Protein 2EEZ (pdb70)

Solvent-accessible surface area: 73233 Å² total; per-residue (Å²): 52,44,0,0,0,3,81,6,49,75,123,167,19,49,9,2,1,1,11,16,21,4,0,57,5,0,49,143,120,66,19,50,1,22,0,21,137,7,7,0,104,15,0,38,2,49,33,48,61,0,48,186,8,37,11,103,60,7,19,61,110,106,0,3,51,2,81,0,0,0,1,0,33,15,1,41,97,114,1,52,75,43,10,88,105,65,0,15,0,0,0,6,0,79,1,59,90,51,107,37,0,0,64,6,0,31,184,28,8,0,7,0,0,0,0,22,20,0,57,49,131,96,32,38,52,20,0,55,29,1,16,32,2,0,6,0,13,0,0,0,11,5,0,2,10,47,0,10,54,100,76,40,0,34,0,17,6,3,12,0,4,9,0,19,48,33,8,18,0,0,0,16,8,0,38,53,27,0,6,9,0,0,33,8,0,31,19,4,23,5,52,0,11,0,1,25,120,84,29,93,78,1,43,48,0,13,18,30,8,37,53,124,3,28,6,20,11,23,16,63,17,27,22,43,108,13,0,65,116,1,9,0,4,0,9,8,108,127,147,63,35,63,201,98,21,15,76,72,12,67,120,7,1,1,22,1,85,39,81,171,91,53,86,29,0,8,33,38,67,91,101,62,11,10,14,15,0,0,43,7,0,0,55,6,0,7,16,21,0,15,65,33,0,34,91,2,7,112,65,27,56,82,2,0,57,111,53,69,6,1,19,99,0,1,1,0,5,106,32,124,4,3,39,69,37,8,3,155,65,26,66,53,110,96,16,54,22,80,107,6,21,150,87,53,48,0,0,0,3,81,7,50,82,120,165,20,46,6,2,1,2,13,18,18,3,0,51,3,0,50,148,114,64,20,56,1,15,0,19,137,10,5,1,103,15,0,43,3,50,39,47,62,1,48,180,8,37,11,94,63,6,18,60,112,100,0,3,53,0,78,0,0,0,2,0,35,16,1,41,102,112,1,53,79,40,15,85,102,64,0,16,0,0,0,5,0,74,2,62,92,49,106,34,0,0,66,5,0,31,184,26,9,0,5,0,0,0,0,19,22,0,59,52,133,100,34,34,50,24,1,55,28,1,15,26,2,0,5,0,16,0,0,0,10,5,0,2,12,46,0,9,51,99,80,44,0,33,0,18,7,2,13,0,5,7,0,20,48,36,8,17,0,1,0,15,4,0,35,45,19,0,6,8,0,0,32,9,0,34,18,4,29,7,55,0,10,0,2,24,108,79,26,92,74,0,44,45,0,13,18,27,10,44,51,124,6,28,7,20,8,25,15,64,21,27,21,49,120,11,0,65,107,1,9,0,7,0,9,11,99,132,146,58,39,57,191,102,23,17,74,72,9,66,122,6,1,0,20,1,80,41,69,169,90,56,87,28,0,12,31,42,70,91,101,60,8,6,12,17,0,0,46,6,0,0,55,4,0,6,17,22,1,15,60,35,0,28,99,2,7,105,66,22,59,81,4,1,57,111,50,70,7,1,21,96,0,1,1,0,5,101,31,122,4,3,41,68,38,4,4,154,66,33,60,54,113,95,16,58,21,83,111,4,19,159,77,56,47,0,0,0,2,72,7,50,80,120,164,20,44,8,2,2,2,13,18,17,2,0,43,2,0,47,151,115,64,20,52,1,18,0,22,142,6,5,0,109,12,0,27,4,46,34,44,61,0,52,182,10,33,9,94,58,9,18,56,106,100,0,2,52,2,86,0,0,0,1,0,30,16,1,39,98,111,1,54,74,42,14,86,101,63,0,14,0,0,0,5,0,74,1,55,93,48,99,41,0,0,65,10,0,28,181,31,6,0,6,0,0,0,0,21,15,0,57,52,135,102,37,32,51,22,0,55,29,1,18,33,2,0,6,0,14,0,0,0,13,5,0,2,12,45,0,8,52,95,77,44,0,42,0,17,7,2,12,0,5,9,0,21,48,32,8,16,0,1,0,15,10,0,37,49,22,0,7,8,0,0,29,10,0,30,20,4,30,3,51,1,11,0,2,22,125,83,24,87,75,0,44,48,1,14,18,28,8,34,54,127,2,29,6,20,10,26,15,67,22,27,22,50,114,12,0,67,110,1,10,0,5,0,6,12,108,124,151,57,42,63,197,101,19,16,74,71,8,71,127,9,2,0,22,2,78,48,74,169,95,55,85,27,0,10,32,43,66,89,104,71,8,8,16,14,0,0,45,5,0,0,52,5,1,6,14,21,2,16,59,30,0,33,94,2,7,109,63,25,51,76,3,1,57,108,49,67,7,0,19,91,0,0,0,0,6,100,36,123,5,3,41,70,36,5,3,167,51,23,68,50,109,96,16,50,20,82,109,3,21,156,82,63,46,0,0,0,4,77,6,55,80,121,165,23,45,8,3,2,1,13,18,16,2,0,52,3,0,48,148,110,64,20,52,1,20,0,23,135,6,4,0,104,17,0,27,4,46,33,46,58,0,46,184,9,37,10,98,63,6,16,65,108,100,0,4,48,2,77,0,0,0,1,0,35,16,2,36,94,115,1,55,66,46,12,89,95,67,0,19,0,0,0,6,1,78,2,59,93,53,103,37,0,0,67,6,0,25,178,29,4,0,8,0,0,0,1,21,17,0,59,51,135,102,33,38,52,22,0,58,29,1,18,31,2,0,6,0,13,0,0,0,10,5,0,2,12,46,0,7,55,97,75,46,0,48,0,17,7,2,12,1,4,8,0,24,47,32,9,16,0,1,0,15,7,0,36,52,22,0,7,8,0,0,32,8,0,35,24,4,28,5,56,1,10,0,1,24,126,78,26,90,82,0,43,47,0,14,22,24,8,39,51,125,3,27,7,18,10,22,14,64,23,25,22,49,111,12,0,68,112,1,8,0,5,0,8,9,110,124,147,62,38,62,195,96,20,15,75,73,13,71,130,7,1,0,21,1,81,40,87,171,86,56,82,30,0,11,33,44,66,87,100,62,9,9,15,16,0,0,42,6,0,0,55,5,1,6,16,24,2,14,68,31,0,30,93,4,7,110,72,21,64,77,4,0,49,116,49,67,7,1,20,94,0,0,1,0,3,91,37,121,4,3,44,74,35,5,3,158,64,24,62,60,103,94,16,50,19,77,106,6,14,146,89,55,44,0,0,0,2,82,6,51,75,121,165,19,46,5,0,1,1,13,16,17,2,0,54,2,0,53,149,107,69,21,50,1,23,1,19,135,7,6,1,104,17,0,40,3,47,38,47,59,2,45,183,10,38,11,99,56,5,18,65,110,100,0,2,55,0,81,1,0,0,2,0,32,17,2,43,94,112,2,62,76,43,12,88,102,70,0,18,0,0,0,6,0,79,2,62,89,53,104,38,0,0,65,5,0,29,188,31,7,0,5,0,0,0,0,22,20,0,60,48,132,100,35,38,49,19,0,56,25,1,16,28,2,0,5,0,14,0,0,0,10,6,0,1,11,47,0,10,50,102,74,41,0,41,0,18,7,3,13,1,5,8,0,18,48,35,6,18,0,2,0,13,5,0,38,43,21,0,8,7,0,0,33,8,0,32,19,4,28,5,54,0,11,0,2,25,112,78,26,87,75,1,42,49,0,12,21,26,8,44,48,125,4,25,7,19,11,22,17,62,24,30,23,52,122,11,0,62,111,1,11,0,4,0,8,11,105,129,142,58,42,58,189,100,21,18,73,72,8,70,128,8,1,1,21,1,85,37,78,171,91,57,82,26,0,11,30,38,65,86,103,64,8,8,10,14,0,0,45,6,0,0,54,5,0,5,15,24,1,13,63,39,0,28,94,2,5,101,73,22,55,80,4,1,58,112,55,68,9,2,20,94,0,1,1,0,5,102,34,120,4,2,39,66,39,4,2,154,64,33,62,52,111,94,16,61,20,87,108,3,20,156,85,53,48,0,0,0,3,76,8,53,76,119,163,18,43,9,2,2,1,10,16,20,3,0,56,4,0,49,141,115,66,22,53,2,20,0,24,134,7,5,0,109,18,0,37,2,46,30,49,57,0,46,184,7,37,12,100,66,5,19,62,106,104,0,3,54,0,80,0,0,0,2,0,31,17,1,46,99,116,1,52,76,42,12,92,105,63,0,16,0,0,0,7,1,76,1,58,92,54,104,38,0,0,71,5,0,30,180,27,7,0,6,0,0,0,0,22,19,0,54,52,132,94,37,34,52,23,0,56,27,2,18,30,3,0,6,0,15,0,0,0,10,6,0,2,13,44,0,8,51,98,77,49,1,47,0,19,5,2,12,1,5,9,1,23,50,31,8,16,0,1,0,15,8,0,36,54,26,0,8,7,0,0,32,10,0,35,23,3,30,5,56,0,11,0,1,26,115,79,25,92,80,0,46,49,0,14,20,26,8,38,50,124,4,27,6,20,9,22,17,61,24,27,20,48,112,11,0,64,110,1,9,0,6,0,11,10,110,127,148,64,39,59,195,104,18,15,77,75,9,71,130,7,1,1,19,2,82,41,78,168,97,56,87,26,0,12,32,42,65,90,104,65,8,8,13,16,0,0,46,5,0,0,56,5,0,5,14,25,1,15,65,33,0,33,91,2,8,102,66,23,56,82,3,0,52,121,50,65,7,1,22,97,0,0,1,0,4,96,32,125,4,3,41,73,36,5,4,157,64,28,64,52,109,95,17,54,22,77,109,4,18,157,83

Radius of gyration: 38.24 Å; Cα contacts (8 Å, |Δi|>4): 5116; chains: 6; bounding box: 111×112×112 Å

Secondary structure (DSSP, 8-state):
-EEEEPPP-STT----SS-HHHHHHHHHTT-EEEEETTTTGGGT--HHHHHHHT-EEE-HHHHTTSSEEE-SSPPPGGGGGG--TT-EEEE---GGG-HHHHHHHHHHT-EEEEGGG---TT---TTTHHHHHHHHHHHHHHHHHHTSGGGTS----TT-BTBB---EEEEE--SHHHHHHHHHHHHTT-EEEEEES-HHHHHHHHHHTTTSEEEEE--HHHHHHHHHH-SEEEE-----S-HHHHTTSPTT-EEEE---EETTEEEE--S-SGGGSHHHHHHHHHHHHHHHHHHHHHHTTHHHHS-HHHHTTEEEETTEE--HHHHHHTT--B--HHHHHT-/-EEEE----STT----S--HHHHHHHHHTT-EEEEETTTTGGGT--HHHHHHTT-EEE-HHHHHTSSEEE-SSPPPGGGGGG--TT-EEEE---GGG-HHHHHHHHHHT-EEEEGGG---TT---TTTHHHHHHHHHHHHHHHHHHHSGGGTS----TT-BTBB---EEEEE--SHHHHHHHHHHHHTT-EEEEEES-HHHHHHHHHHHTTSSEEEE--HHHHHHHHHT-SEEEE-----S-TTGGGTSPTT-EEEE---EETTEEEE--S-SGGGSHHHHHHHHHHHHHHHHHHHHHHTTHHHHT-HHHHTTEEEETTEE--HHHHHHHT--B--HHHHHT-/-EEEEPPP-STT----S--HHHHHHHHHTT-EEEEETTSSGGGT--HHHHHHHT-EEE-HHHHHTSSEEE-SSPPPGGGGGG--TT-EEEE---GGG-HHHHHHHHHHT-EEEEGGG---TTS--TTTHHHHHHHHHHHHHHHHHHHSGGGTS----TT-BTBBPPPEEEEE--SHHHHHHHHHHHHTT-EEEEEES-HHHHHHHHHHTTTSSEEEE--HHHHHHHHHH-SEEEE-----S-HHHHTTSPTT-EEEE---EETTEEEE--S-GGGGSHHHHHHHHHHHHHHHHHHHHHHTTHHHHT-HHHHHTEEEETTEE--HHHHHHHT--B--HHHHHT-/-EEEEPPP-STT----S--HHHHHHHHTTT-EEEEETTTTGGGT--HHHHHHHT-EEE-HHHHTTSSEEE-SSPPPGGGGGG--TT-EEEE---GGG-HHHHHHHHHHT-EEEEGGG---TTS--TTTHHHHHHHHHHHHHHHHHHHSGGGTS----TT-BTBB---EEEEE--SHHHHHHHHHHHHTT-EEEEEES-HHHHHHHHHHTTTSSEEEE--HHHHHHHHHH-SEEEE-----S-TTGGGGSPTT-EEEE---EETTEEEE--S-GGGGSHHHHHHHHHHHHHHHHHHHHHHTTHHHHT-HHHHHTEEEESS-B--HHHHHHTT--B--HHHHH--/-EEEEPPP-STT----S--HHHHHHHHHTT-EEEEETTTTGGGT--HHHHHHTT-EEE-HHHHHTSSEEE-SSPPPGGGGGG--SS-EEEE---GGG-HHHHHHHHHHT-EEEEGGG---TTS--TTTHHHHHHHHHHHHHHHHHHHSGGGTS----TT-BTTBPPPEEEEE--SHHHHHHHHHHHHTT-EEEEEES-HHHHHHHHHHTTTSSEEEE--HHHHHHHHHH-SEEEE-----S-HHHHTTSPTT-EEEE---EETTEEEE--S-GGGTSHHHHHHHHHHHHHHHHHHHHHHGGGGTTT-HHHHTTEEEETTEE--HHHHHHHT--B--HHHHH--/-EEEEPPP-STT----S--HHHHHHHHHTT-EEEEETTTTGGGT--HHHHHHTT-EEE-HHHHTTSSEEE-SSPPPGGGGGG--TT-EEEE---GGG-HHHHHHHHHHT-EEEEGGG---TTS--TTTHHHHHHHHHHHHHHHHHHTSGGGTS----TT-BTBBPPPEEEEE--SHHHHHHHHHHHHTT-EEEEEES-HHHHHHHHHHTTT-SEEEE--HHHHHHHHHT-SEEEE-----S-HHHHTTSPTT-EEEE---EETTEEEE--S-GGGGSHHHHHHHHHHHHHHHHHHHHHHTTHHHHT-HHHHTTEEEETTEE--HHHHHHHT--B--HHHHHT-

Sequence (2058 aa):
MVIGVPKEIKTLENRVALTPGGVESLVRRGHTVLVERGAGEGSGLSDAEYARAGAELVGREEAWGAEMVVKVKEPLPEEYGFLREGLILFTYLHLAADRGLTEAMLRSGVTGIAYETVQLPDGTLPLLVPMSEVAGRMAPQVGAQFLEKPKGGRGVLLGGVPGVAPASVVILGGGTVGTNAAKIALGMGAQVTILDVNHKRLQYLDDVFGGRVITLTATEANIKKSVQHADLLIGAVLKLVTRDMLSLMKEGAVIVDVAYVVDGVVHYGVANMPGAVPRTSTFALTNQTLPYVLKLAEKGLDALLEDAALLKGLNTHKGRLTHPGVAEAFGLPYTPPEEALRGMVIGVPKEIKTLENRVALTPGGVESLVRRGHTVLVERGAGEGSGLSDAEYARAGAELVGREEAWGAEMVVKVKEPLPEEYGFLREGLILFTYLHLAADRGLTEAMLRSGVTGIAYETVQLPDGTLPLLVPMSEVAGRMAPQVGAQFLEKPKGGRGVLLGGVPGVAPASVVILGGGTVGTNAAKIALGMGAQVTILDVNHKRLQYLDDVFGGRVITLTATEANIKKSVQHADLLIGAVLKLVTRDMLSLMKEGAVIVDVAYVVDGVVHYGVANMPGAVPRTSTFALTNQTLPYVLKLAEKGLDALLEDAALLKGLNTHKGRLTHPGVAEAFGLPYTPPEEALRGMVIGVPKEIKTLENRVALTPGGVESLVRRGHTVLVERGAGEGSGLSDAEYARAGAELVGREEAWGAEMVVKVKEPLPEEYGFLREGLILFTYLHLAADRGLTEAMLRSGVTGIAYETVQLPDGTLPLLVPMSEVAGRMAPQVGAQFLEKPKGGRGVLLGGVPGVAPASVVILGGGTVGTNAAKIALGMGAQVTILDVNHKRLQYLDDVFGGRVITLTATEANIKKSVQHADLLIGAVLKLVTRDMLSLMKEGAVIVDVAYVVDGVVHYGVANMPGAVPRTSTFALTNQTLPYVLKLAEKGLDALLEDAALLKGLNTHKGRLTHPGVAEAFGLPYTPPEEALRGMVIGVPKEIKTLENRVALTPGGVESLVRRGHTVLVERGAGEGSGLSDAEYARAGAELVGREEAWGAEMVVKVKEPLPEEYGFLREGLILFTYLHLAADRGLTEAMLRSGVTGIAYETVQLPDGTLPLLVPMSEVAGRMAPQVGAQFLEKPKGGRGVLLGGVPGVAPASVVILGGGTVGTNAAKIALGMGAQVTILDVNHKRLQYLDDVFGGRVITLTATEANIKKSVQHADLLIGAVLKLVTRDMLSLMKEGAVIVDVAYVVDGVVHYGVANMPGAVPRTSTFALTNQTLPYVLKLAEKGLDALLEDAALLKGLNTHKGRLTHPGVAEAFGLPYTPPEEALRGMVIGVPKEIKTLENRVALTPGGVESLVRRGHTVLVERGAGEGSGLSDAEYARAGAELVGREEAWGAEMVVKVKEPLPEEYGFLREGLILFTYLHLAADRGLTEAMLRSGVTGIAYETVQLPDGTLPLLVPMSEVAGRMAPQVGAQFLEKPKGGRGVLLGGVPGVAPASVVILGGGTVGTNAAKIALGMGAQVTILDVNHKRLQYLDDVFGGRVITLTATEANIKKSVQHADLLIGAVLKLVTRDMLSLMKEGAVIVDVAYVVDGVVHYGVANMPGAVPRTSTFALTNQTLPYVLKLAEKGLDALLEDAALLKGLNTHKGRLTHPGVAEAFGLPYTPPEEALRGMVIGVPKEIKTLENRVALTPGGVESLVRRGHTVLVERGAGEGSGLSDAEYARAGAELVGREEAWGAEMVVKVKEPLPEEYGFLREGLILFTYLHLAADRGLTEAMLRSGVTGIAYETVQLPDGTLPLLVPMSEVAGRMAPQVGAQFLEKPKGGRGVLLGGVPGVAPASVVILGGGTVGTNAAKIALGMGAQVTILDVNHKRLQYLDDVFGGRVITLTATEANIKKSVQHADLLIGAVLKLVTRDMLSLMKEGAVIVDVAYVVDGVVHYGVANMPGAVPRTSTFALTNQTLPYVLKLAEKGLDALLEDAALLKGLNTHKGRLTHPGVAEAFGLPYTPPEEALRG

Nearest PDB structures (foldseek):
  2eez-assembly1_F  TM=1.002E+00  e=2.710E-66  Thermus thermophilus HB8
  8hye-assembly1_A-2  TM=9.905E-01  e=5.880E-49  Geobacillus kaustophilus
  8hye-assembly1_B-2  TM=9.929E-01  e=3.377E-48  Geobacillus kaustophilus
  8hye-assembly1_C-2  TM=9.899E-01  e=1.235E-47  Geobacillus kaustophilus
  2vhx-assembly1_A  TM=9.913E-01  e=1.200E-44  Mycobacterium tuberculosis

Structure (mmCIF, N/CA/C/O backbone):
data_2EEZ
#
_entry.id   2EEZ
#
_cell.length_a   133.940
_cell.length_b   133.240
_cell.length_c   147.240
_cell.angle_alpha   90.00
_cell.angle_beta   90.00
_cell.angle_gamma   90.00
#
_symmetry.space_group_name_H-M   'P 21 21 21'
#
loop_
_entity.id
_entity.type
_entity.pdbx_description
1 polymer 'Alanine dehydrogenase'
2 water water
#
loop_
_atom_site.group_PDB
_atom_site.id
_atom_site.type_symbol
_atom_site.label_atom_id
_atom_site.label_alt_id
_atom_site.label_comp_id
_atom_site.label_asym_id
_atom_site.label_entity_id
_atom_site.label_seq_id
_atom_site.pdbx_PDB_ins_code
_atom_site.Cartn_x
_atom_site.Cartn_y
_atom_site.Cartn_z
_atom_site.occupancy
_atom_site.B_iso_or_equiv
_atom_site.auth_seq_id
_atom_site.auth_comp_id
_atom_site.auth_asym_id
_atom_site.auth_atom_id
_atom_site.pdbx_PDB_model_num
ATOM 1 N N . MET A 1 1 ? 75.631 34.036 -49.756 1.00 37.96 1 MET A N 1
ATOM 2 C CA . MET A 1 1 ? 76.100 32.988 -48.800 1.00 36.93 1 MET A CA 1
ATOM 3 C C . MET A 1 1 ? 75.948 31.596 -49.384 1.00 37.33 1 MET A C 1
ATOM 4 O O . MET A 1 1 ? 75.073 31.346 -50.220 1.00 38.12 1 MET A O 1
ATOM 9 N N . VAL A 1 2 ? 76.815 30.689 -48.950 1.00 38.11 2 VAL A N 1
ATOM 10 C CA . VAL A 1 2 ? 76.753 29.312 -49.415 1.00 37.57 2 VAL A CA 1
ATOM 11 C C . VAL A 1 2 ? 75.910 28.554 -48.402 1.00 37.21 2 VAL A C 1
ATOM 12 O O . VAL A 1 2 ? 76.169 28.618 -47.190 1.00 38.80 2 VAL A O 1
ATOM 16 N N . ILE A 1 3 ? 74.912 27.828 -48.901 1.00 35.62 3 ILE A N 1
ATOM 17 C CA . ILE A 1 3 ? 74.003 27.087 -48.040 1.00 33.66 3 ILE A CA 1
ATOM 18 C C . ILE A 1 3 ? 74.047 25.590 -48.313 1.00 33.50 3 ILE A C 1
ATOM 19 O O . ILE A 1 3 ? 74.020 25.147 -49.468 1.00 33.20 3 ILE A O 1
ATOM 24 N N . GLY A 1 4 ? 74.118 24.809 -47.242 1.00 32.03 4 GLY A N 1
ATOM 25 C CA . GLY A 1 4 ? 74.188 23.374 -47.408 1.00 32.83 4 GLY A CA 1
ATOM 26 C C . GLY A 1 4 ? 72.912 22.653 -47.049 1.00 33.80 4 GLY A C 1
ATOM 27 O O . GLY A 1 4 ? 72.266 22.966 -46.047 1.00 34.67 4 GLY A O 1
ATOM 28 N N . VAL A 1 5 ? 72.552 21.681 -47.876 1.00 32.77 5 VAL A N 1
ATOM 29 C CA . VAL A 1 5 ? 71.348 20.887 -47.665 1.00 34.68 5 VAL A CA 1
ATOM 30 C C . VAL A 1 5 ? 71.760 19.417 -47.623 1.00 34.88 5 VAL A C 1
ATOM 31 O O . VAL A 1 5 ? 71.864 18.755 -48.655 1.00 33.97 5 VAL A O 1
ATOM 35 N N . PRO A 1 6 ? 72.017 18.890 -46.420 1.00 35.42 6 PRO A N 1
ATOM 36 C CA . PRO A 1 6 ? 72.423 17.486 -46.300 1.00 35.85 6 PRO A CA 1
ATOM 37 C C . PRO A 1 6 ? 71.220 16.541 -46.340 1.00 36.89 6 PRO A C 1
ATOM 38 O O . PRO A 1 6 ? 70.139 16.869 -45.829 1.00 38.65 6 PRO A O 1
ATOM 42 N N . LYS A 1 7 ? 71.401 15.372 -46.947 1.00 36.70 7 LYS A N 1
ATOM 43 C CA . LYS A 1 7 ? 70.326 14.392 -47.012 1.00 37.71 7 LYS A CA 1
ATOM 44 C C . LYS A 1 7 ? 70.083 13.864 -45.597 1.00 38.17 7 LYS A C 1
ATOM 45 O O . LYS A 1 7 ? 71.029 13.515 -44.887 1.00 37.18 7 LYS A O 1
ATOM 51 N N . GLU A 1 8 ? 68.820 13.828 -45.180 1.00 38.99 8 GLU A N 1
ATOM 52 C CA . GLU A 1 8 ? 68.475 13.343 -43.846 1.00 39.26 8 GLU A CA 1
ATOM 53 C C . GLU A 1 8 ? 68.884 11.877 -43.729 1.00 40.93 8 GLU A C 1
ATOM 54 O O . GLU A 1 8 ? 68.401 11.035 -44.481 1.00 41.55 8 GLU A O 1
ATOM 60 N N . ILE A 1 9 ? 69.779 11.578 -42.789 1.00 42.17 9 ILE A N 1
ATOM 61 C CA . ILE A 1 9 ? 70.282 10.214 -42.614 1.00 43.63 9 ILE A CA 1
ATOM 62 C C . ILE A 1 9 ? 69.545 9.423 -41.544 1.00 45.00 9 ILE A C 1
ATOM 63 O O . ILE A 1 9 ? 69.746 8.212 -41.415 1.00 44.49 9 ILE A O 1
ATOM 68 N N . LYS A 1 10 ? 68.712 10.096 -40.761 1.00 45.85 10 LYS A N 1
ATOM 69 C CA . LYS A 1 10 ? 67.966 9.390 -39.728 1.00 47.20 10 LYS A CA 1
ATOM 70 C C . LYS A 1 10 ? 67.063 8.418 -40.474 1.00 47.61 10 LYS A C 1
ATOM 71 O O . LYS A 1 10 ? 66.315 8.823 -41.363 1.00 48.55 10 LYS A O 1
ATOM 77 N N . THR A 1 11 ? 67.163 7.136 -40.128 1.00 47.94 11 THR A N 1
ATOM 78 C CA . THR A 1 11 ? 66.376 6.091 -40.782 1.00 46.74 11 THR A CA 1
ATOM 79 C C . THR A 1 11 ? 64.883 6.420 -40.859 1.00 45.97 11 THR A C 1
ATOM 80 O O . THR A 1 11 ? 64.271 6.828 -39.866 1.00 46.93 11 THR A O 1
ATOM 84 N N . LEU A 1 12 ? 64.311 6.237 -42.048 1.00 45.39 12 LEU A N 1
ATOM 85 C CA . LEU A 1 12 ? 62.888 6.495 -42.305 1.00 45.27 12 LEU A CA 1
ATOM 86 C C . LEU A 1 12 ? 62.535 7.961 -42.577 1.00 45.16 12 LEU A C 1
ATOM 87 O O . LEU A 1 12 ? 61.465 8.255 -43.122 1.00 45.26 12 LEU A O 1
ATOM 92 N N . GLU A 1 13 ? 63.420 8.880 -42.200 1.00 44.06 13 GLU A N 1
ATOM 93 C CA . GLU A 1 13 ? 63.167 10.299 -42.419 1.00 42.89 13 GLU A CA 1
ATOM 94 C C . GLU A 1 13 ? 63.313 10.619 -43.908 1.00 43.58 13 GLU A C 1
ATOM 95 O O . GLU A 1 13 ? 64.422 10.568 -44.451 1.00 44.49 13 GLU A O 1
ATOM 101 N N . ASN A 1 14 ? 62.198 10.955 -44.560 1.00 42.26 14 ASN A N 1
ATOM 102 C CA . ASN A 1 14 ? 62.201 11.260 -45.990 1.00 40.57 14 ASN A CA 1
ATOM 103 C C . ASN A 1 14 ? 61.920 12.720 -46.350 1.00 39.79 14 ASN A C 1
ATOM 104 O O . ASN A 1 14 ? 61.669 13.040 -47.521 1.00 39.09 14 ASN A O 1
ATOM 109 N N . ARG A 1 15 ? 61.953 13.596 -45.345 1.00 37.53 15 ARG A N 1
ATOM 110 C CA . ARG A 1 15 ? 61.711 15.025 -45.557 1.00 36.26 15 ARG A CA 1
ATOM 111 C C . ARG A 1 15 ? 63.027 15.742 -45.896 1.00 34.59 15 ARG A C 1
ATOM 112 O O . ARG A 1 15 ? 64.096 15.383 -45.387 1.00 37.59 15 ARG A O 1
ATOM 120 N N . VAL A 1 16 ? 62.950 16.749 -46.762 1.00 32.49 16 VAL A N 1
ATOM 121 C CA . VAL A 1 16 ? 64.129 17.509 -47.159 1.00 29.80 16 VAL A CA 1
ATOM 122 C C . VAL A 1 16 ? 63.930 18.946 -46.667 1.00 29.72 16 VAL A C 1
ATOM 123 O O . VAL A 1 16 ? 62.835 19.499 -46.778 1.00 28.07 16 VAL A O 1
ATOM 127 N N . ALA A 1 17 ? 64.992 19.538 -46.120 1.00 29.67 17 ALA A N 1
ATOM 128 C CA . ALA A 1 17 ? 64.937 20.891 -45.545 1.00 29.84 17 ALA A CA 1
ATOM 129 C C . ALA A 1 17 ? 64.820 22.053 -46.516 1.00 28.33 17 ALA A C 1
ATOM 130 O O . ALA A 1 17 ? 64.626 23.195 -46.093 1.00 27.48 17 ALA A O 1
ATOM 132 N N . LEU A 1 18 ? 64.925 21.771 -47.811 1.00 28.34 18 LEU A N 1
ATOM 133 C CA . LEU A 1 18 ? 64.829 22.816 -48.828 1.00 26.68 18 LEU A CA 1
ATOM 134 C C . LEU A 1 18 ? 64.227 22.191 -50.080 1.00 29.02 18 LEU A C 1
ATOM 135 O O . LEU A 1 18 ? 64.507 21.033 -50.382 1.00 27.92 18 LEU A O 1
ATOM 140 N N . THR A 1 19 ? 63.395 22.950 -50.793 1.00 28.19 19 THR A N 1
ATOM 141 C CA . THR A 1 19 ? 62.733 22.456 -52.007 1.00 25.26 19 THR A CA 1
ATOM 142 C C . THR A 1 19 ? 63.330 23.089 -53.268 1.00 28.79 19 THR A C 1
ATOM 143 O O . THR A 1 19 ? 63.892 24.185 -53.212 1.00 31.05 19 THR A O 1
ATOM 147 N N . PRO A 1 20 ? 63.217 22.419 -54.427 1.00 31.62 20 PRO A N 1
ATOM 148 C CA . PRO A 1 20 ? 63.796 23.059 -55.614 1.00 27.26 20 PRO A CA 1
ATOM 149 C C . PRO A 1 20 ? 63.364 24.522 -55.620 1.00 30.19 20 PRO A C 1
ATOM 150 O O . PRO A 1 20 ? 64.191 25.427 -55.784 1.00 31.18 20 PRO A O 1
ATOM 154 N N . GLY A 1 21 ? 62.064 24.738 -55.402 1.00 30.72 21 GLY A N 1
ATOM 155 C CA . GLY A 1 21 ? 61.517 26.085 -55.375 1.00 28.13 21 GLY A CA 1
ATOM 156 C C . GLY A 1 21 ? 62.255 27.007 -54.413 1.00 28.33 21 GLY A C 1
ATOM 157 O O . GLY A 1 21 ? 62.523 28.165 -54.736 1.00 28.44 21 GLY A O 1
ATOM 158 N N . GLY A 1 22 ? 62.567 26.510 -53.222 1.00 26.84 22 GLY A N 1
ATOM 159 C CA . GLY A 1 22 ? 63.297 27.334 -52.280 1.00 30.37 22 GLY A CA 1
ATOM 160 C C . GLY A 1 22 ? 64.700 27.639 -52.802 1.00 31.32 22 GLY A C 1
ATOM 161 O O . GLY A 1 22 ? 65.233 28.738 -52.607 1.00 29.73 22 GLY A O 1
ATOM 162 N N . VAL A 1 23 ? 65.305 26.659 -53.470 1.00 29.96 23 VAL A N 1
ATOM 163 C CA . VAL A 1 23 ? 66.643 26.831 -54.023 1.00 30.57 23 VAL A CA 1
ATOM 164 C C . VAL A 1 23 ? 66.670 27.923 -55.092 1.00 29.88 23 VAL A C 1
ATOM 165 O O . VAL A 1 23 ? 67.549 28.783 -55.084 1.00 30.28 23 VAL A O 1
ATOM 169 N N . GLU A 1 24 ? 65.711 27.886 -56.014 1.00 32.98 24 GLU A N 1
ATOM 170 C CA . GLU A 1 24 ? 65.654 28.900 -57.058 1.00 33.81 24 GLU A CA 1
ATOM 171 C C . GLU A 1 24 ? 65.599 30.279 -56.398 1.00 34.44 24 GLU A C 1
ATOM 172 O O . GLU A 1 24 ? 66.339 31.189 -56.776 1.00 36.40 24 GLU A O 1
ATOM 178 N N . SER A 1 25 ? 64.739 30.435 -55.398 1.00 34.15 25 SER A N 1
ATOM 179 C CA . SER A 1 25 ? 64.648 31.712 -54.701 1.00 33.37 25 SER A CA 1
ATOM 180 C C . SER A 1 25 ? 66.017 32.152 -54.192 1.00 32.52 25 SER A C 1
ATOM 181 O O . SER A 1 25 ? 66.410 33.300 -54.381 1.00 32.55 25 SER A O 1
ATOM 184 N N . LEU A 1 26 ? 66.733 31.240 -53.537 1.00 31.89 26 LEU A N 1
ATOM 185 C CA . LEU A 1 26 ? 68.050 31.558 -53.008 1.00 30.48 26 LEU A CA 1
ATOM 186 C C . LEU A 1 26 ? 69.012 31.983 -54.122 1.00 32.64 26 LEU A C 1
ATOM 187 O O . LEU A 1 26 ? 69.616 33.069 -54.067 1.00 30.83 26 LEU A O 1
ATOM 192 N N . VAL A 1 27 ? 69.151 31.129 -55.132 1.00 31.43 27 VAL A N 1
ATOM 193 C CA . VAL A 1 27 ? 70.054 31.413 -56.239 1.00 32.95 27 VAL A CA 1
ATOM 194 C C . VAL A 1 27 ? 69.693 32.729 -56.937 1.00 35.01 27 VAL A C 1
ATOM 195 O O . VAL A 1 27 ? 70.568 33.518 -57.286 1.00 34.84 27 VAL A O 1
ATOM 199 N N . ARG A 1 28 ? 68.405 32.971 -57.124 1.00 36.65 28 ARG A N 1
ATOM 200 C CA . ARG A 1 28 ? 67.951 34.196 -57.772 1.00 39.72 28 ARG A CA 1
ATOM 201 C C . ARG A 1 28 ? 68.558 35.426 -57.105 1.00 39.05 28 ARG A C 1
ATOM 202 O O . ARG A 1 28 ? 68.796 36.449 -57.747 1.00 40.01 28 ARG A O 1
ATOM 210 N N . ARG A 1 29 ? 68.809 35.311 -55.807 1.00 38.31 29 ARG A N 1
ATOM 211 C CA . ARG A 1 29 ? 69.373 36.402 -55.022 1.00 37.26 29 ARG A CA 1
ATOM 212 C C . ARG A 1 29 ? 70.891 36.321 -54.933 1.00 36.21 29 ARG A C 1
ATOM 213 O O . ARG A 1 29 ? 71.519 36.967 -54.094 1.00 35.48 29 ARG A O 1
ATOM 221 N N . GLY A 1 30 ? 71.477 35.510 -55.802 1.00 37.19 30 GLY A N 1
ATOM 222 C CA . GLY A 1 30 ? 72.922 35.381 -55.823 1.00 37.15 30 GLY A CA 1
ATOM 223 C C . GLY A 1 30 ? 73.540 34.453 -54.798 1.00 38.82 30 GLY A C 1
ATOM 224 O O . GLY A 1 30 ? 74.758 34.496 -54.580 1.00 41.10 30 GLY A O 1
ATOM 225 N N . HIS A 1 31 ? 72.727 33.619 -54.155 1.00 38.33 31 HIS A N 1
ATOM 226 C CA . HIS A 1 31 ? 73.264 32.683 -53.172 1.00 36.39 31 HIS A CA 1
ATOM 227 C C . HIS A 1 31 ? 73.663 31.394 -53.859 1.00 34.83 31 HIS A C 1
ATOM 228 O O . HIS A 1 31 ? 73.263 31.138 -54.993 1.00 34.85 31 HIS A O 1
ATOM 235 N N . THR A 1 32 ? 74.465 30.584 -53.188 1.00 33.09 32 THR A N 1
ATOM 236 C CA . THR A 1 32 ? 74.875 29.327 -53.792 1.00 33.53 32 THR A CA 1
ATOM 237 C C . THR A 1 32 ? 74.491 28.205 -52.844 1.00 33.33 32 THR A C 1
ATOM 238 O O . THR A 1 32 ? 74.900 28.194 -51.684 1.00 34.47 32 THR A O 1
ATOM 242 N N . VAL A 1 33 ? 73.680 27.276 -53.341 1.00 31.64 33 VAL A N 1
ATOM 243 C CA . VAL A 1 33 ? 73.195 26.164 -52.536 1.00 31.34 33 VAL A CA 1
ATOM 244 C C . VAL A 1 33 ? 73.801 24.823 -52.937 1.00 32.67 33 VAL A C 1
ATOM 245 O O . VAL A 1 33 ? 73.743 24.430 -54.111 1.00 31.96 33 VAL A O 1
ATOM 249 N N . LEU A 1 34 ? 74.370 24.117 -51.962 1.00 30.97 34 LEU A N 1
ATOM 250 C CA . LEU A 1 34 ? 74.963 22.805 -52.217 1.00 32.05 34 LEU A CA 1
ATOM 251 C C . LEU A 1 34 ? 74.001 21.715 -51.771 1.00 32.03 34 LEU A C 1
ATOM 252 O O . LEU A 1 34 ? 73.831 21.475 -50.577 1.00 33.18 34 LEU A O 1
ATOM 257 N N . VAL A 1 35 ? 73.368 21.052 -52.731 1.00 32.52 35 VAL A N 1
ATOM 258 C CA . VAL A 1 35 ? 72.414 19.996 -52.405 1.00 33.39 35 VAL A CA 1
ATOM 259 C C . VAL A 1 35 ? 73.058 18.614 -52.486 1.00 35.08 35 VAL A C 1
ATOM 260 O O . VAL A 1 35 ? 73.615 18.242 -53.524 1.00 34.96 35 VAL A O 1
ATOM 264 N N . GLU A 1 36 ? 72.996 17.851 -51.399 1.00 35.79 36 GLU A N 1
ATOM 265 C CA . GLU A 1 36 ? 73.561 16.497 -51.415 1.00 37.12 36 GLU A CA 1
ATOM 266 C C . GLU A 1 36 ? 72.666 15.632 -52.299 1.00 38.00 36 GLU A C 1
ATOM 267 O O . GLU A 1 36 ? 71.457 15.581 -52.081 1.00 38.75 36 GLU A O 1
ATOM 273 N N . ARG A 1 37 ? 73.244 14.947 -53.281 1.00 39.45 37 ARG A N 1
ATOM 274 C CA . ARG A 1 37 ? 72.459 14.104 -54.192 1.00 40.02 37 ARG A CA 1
ATOM 275 C C . ARG A 1 37 ? 71.420 13.237 -53.470 1.00 39.59 37 ARG A C 1
ATOM 276 O O . ARG A 1 37 ? 71.688 12.694 -52.394 1.00 39.82 37 ARG A O 1
ATOM 284 N N . GLY A 1 38 ? 70.235 13.123 -54.068 1.00 37.74 38 GLY A N 1
ATOM 285 C CA . GLY A 1 38 ? 69.165 12.321 -53.494 1.00 36.54 38 GLY A CA 1
ATOM 286 C C . GLY A 1 38 ? 68.609 12.794 -52.159 1.00 35.61 38 GLY A C 1
ATOM 287 O O . GLY A 1 38 ? 67.850 12.075 -51.512 1.00 35.10 38 GLY A O 1
ATOM 288 N N . ALA A 1 39 ? 68.972 13.998 -51.739 1.00 35.24 39 ALA A N 1
ATOM 289 C CA . ALA A 1 39 ? 68.485 14.522 -50.472 1.00 36.55 39 ALA A CA 1
ATOM 290 C C . ALA A 1 39 ? 66.958 14.704 -50.471 1.00 37.97 39 ALA A C 1
ATOM 291 O O . ALA A 1 39 ? 66.313 14.658 -49.414 1.00 37.94 39 ALA A O 1
ATOM 293 N N . GLY A 1 40 ? 66.387 14.899 -51.658 1.00 39.52 40 GLY A N 1
ATOM 294 C CA . GLY A 1 40 ? 64.955 15.120 -51.757 1.00 41.63 40 GLY A CA 1
ATOM 295 C C . GLY A 1 40 ? 64.143 14.021 -52.415 1.00 43.55 40 GLY A C 1
ATOM 296 O O . GLY A 1 40 ? 62.953 14.200 -52.713 1.00 44.48 40 GLY A O 1
ATOM 297 N N . GLU A 1 41 ? 64.780 12.880 -52.654 1.00 43.86 41 GLU A N 1
ATOM 298 C CA . GLU A 1 41 ? 64.089 11.753 -53.256 1.00 41.38 41 GLU A CA 1
ATOM 299 C C . GLU A 1 41 ? 63.012 11.215 -52.304 1.00 39.95 41 GLU A C 1
ATOM 300 O O . GLU A 1 41 ? 61.946 10.774 -52.744 1.00 40.30 41 GLU A O 1
ATOM 306 N N . GLY A 1 42 ? 63.284 11.270 -51.001 1.00 39.69 42 GLY A N 1
ATOM 307 C CA . GLY A 1 42 ? 62.317 10.800 -50.022 1.00 36.98 42 GLY A CA 1
ATOM 308 C C . GLY A 1 42 ? 60.989 11.531 -50.134 1.00 35.80 42 GLY A C 1
ATOM 309 O O . GLY A 1 42 ? 59.952 11.011 -49.725 1.00 37.19 42 GLY A O 1
ATOM 310 N N . SER A 1 43 ? 61.021 12.743 -50.691 1.00 34.60 43 SER A N 1
ATOM 311 C CA . SER A 1 43 ? 59.819 13.560 -50.866 1.00 30.76 43 SER A CA 1
ATOM 312 C C . SER A 1 43 ? 59.464 13.784 -52.342 1.00 31.49 43 SER A C 1
ATOM 313 O O . SER A 1 43 ? 58.680 14.683 -52.668 1.00 30.75 43 SER A O 1
ATOM 316 N N . GLY A 1 44 ? 60.059 12.985 -53.231 1.00 30.53 44 GLY A N 1
ATOM 317 C CA . GLY A 1 44 ? 59.767 13.090 -54.656 1.00 30.97 44 GLY A CA 1
ATOM 318 C C . GLY A 1 44 ? 60.404 14.249 -55.403 1.00 31.02 44 GLY A C 1
ATOM 319 O O . GLY A 1 44 ? 59.957 14.633 -56.490 1.00 32.32 44 GLY A O 1
ATOM 320 N N . LEU A 1 45 ? 61.455 14.808 -54.820 1.00 29.97 45 LEU A N 1
ATOM 321 C CA . LEU A 1 45 ? 62.169 15.924 -55.423 1.00 30.69 45 LEU A CA 1
ATOM 322 C C . LEU A 1 45 ? 63.522 15.390 -55.907 1.00 30.04 45 LEU A C 1
ATOM 323 O O . LEU A 1 45 ? 64.432 15.131 -55.111 1.00 28.12 45 LEU A O 1
ATOM 328 N N . SER A 1 46 ? 63.640 15.224 -57.221 1.00 30.39 46 SER A N 1
ATOM 329 C CA . SER A 1 46 ? 64.851 14.674 -57.824 1.00 33.53 46 SER A CA 1
ATOM 330 C C . SER A 1 46 ? 65.998 15.654 -58.007 1.00 35.29 46 SER A C 1
ATOM 331 O O . SER A 1 46 ? 65.803 16.875 -58.052 1.00 35.19 46 SER A O 1
ATOM 334 N N . ASP A 1 47 ? 67.196 15.086 -58.128 1.00 36.53 47 ASP A N 1
ATOM 335 C CA . ASP A 1 47 ? 68.420 15.846 -58.336 1.00 37.44 47 ASP A CA 1
ATOM 336 C C . ASP A 1 47 ? 68.278 16.764 -59.552 1.00 38.23 47 ASP A C 1
ATOM 337 O O . ASP A 1 47 ? 68.760 17.892 -59.541 1.00 39.93 47 ASP A O 1
ATOM 342 N N . ALA A 1 48 ? 67.611 16.285 -60.597 1.00 39.56 48 ALA A N 1
ATOM 343 C CA . ALA A 1 48 ? 67.425 17.090 -61.801 1.00 40.13 48 ALA A CA 1
ATOM 344 C C . ALA A 1 48 ? 66.660 18.370 -61.472 1.00 40.51 48 ALA A C 1
ATOM 345 O O . ALA A 1 48 ? 66.991 19.455 -61.978 1.00 39.87 48 ALA A O 1
ATOM 347 N N . GLU A 1 49 ? 65.636 18.246 -60.624 1.00 40.81 49 GLU A N 1
ATOM 348 C CA . GLU A 1 49 ? 64.842 19.410 -60.238 1.00 39.79 49 GLU A CA 1
ATOM 349 C C . GLU A 1 49 ? 65.726 20.423 -59.540 1.00 38.67 49 GLU A C 1
ATOM 350 O O . GLU A 1 49 ? 65.716 21.609 -59.890 1.00 38.17 49 GLU A O 1
ATOM 356 N N . TYR A 1 50 ? 66.489 19.962 -58.553 1.00 36.77 50 TYR A N 1
ATOM 357 C CA . TYR A 1 50 ? 67.378 20.867 -57.840 1.00 38.46 50 TYR A CA 1
ATOM 358 C C . TYR A 1 50 ? 68.355 21.486 -58.832 1.00 39.47 50 TYR A C 1
ATOM 359 O O . TYR A 1 50 ? 68.672 22.675 -58.750 1.00 38.02 50 TYR A O 1
ATOM 368 N N . ALA A 1 51 ? 68.816 20.675 -59.782 1.00 39.23 51 ALA A N 1
ATOM 369 C CA . ALA A 1 51 ? 69.741 21.152 -60.796 1.00 39.70 51 ALA A CA 1
ATOM 370 C C . ALA A 1 51 ? 69.110 22.302 -61.573 1.00 40.86 51 ALA A C 1
ATOM 371 O O . ALA A 1 51 ? 69.729 23.362 -61.704 1.00 42.60 51 ALA A O 1
ATOM 373 N N . ARG A 1 52 ? 67.891 22.116 -62.083 1.00 38.83 52 ARG A N 1
ATOM 374 C CA . ARG A 1 52 ? 67.253 23.195 -62.836 1.00 40.23 52 ARG A CA 1
ATOM 375 C C . ARG A 1 52 ? 67.047 24.412 -61.951 1.00 39.45 52 ARG A C 1
ATOM 376 O O . ARG A 1 52 ? 66.968 25.538 -62.439 1.00 39.48 52 ARG A O 1
ATOM 384 N N . ALA A 1 53 ? 66.960 24.175 -60.645 1.00 39.11 53 ALA A N 1
ATOM 385 C CA . ALA A 1 53 ? 66.744 25.253 -59.689 1.00 39.46 53 ALA A CA 1
ATOM 386 C C . ALA A 1 53 ? 67.994 26.102 -59.531 1.00 37.67 53 ALA A C 1
ATOM 387 O O . ALA A 1 53 ? 67.921 27.233 -59.065 1.00 39.08 53 ALA A O 1
ATOM 389 N N . GLY A 1 54 ? 69.138 25.554 -59.925 1.00 38.61 54 GLY A N 1
ATOM 390 C CA . GLY A 1 54 ? 70.387 26.287 -59.810 1.00 39.80 54 GLY A CA 1
ATOM 391 C C . GLY A 1 54 ? 71.237 25.745 -58.681 1.00 40.67 54 GLY A C 1
ATOM 392 O O . GLY A 1 54 ? 72.228 26.357 -58.266 1.00 40.73 54 GLY A O 1
ATOM 393 N N . ALA A 1 55 ? 70.839 24.583 -58.174 1.00 40.51 55 ALA A N 1
ATOM 394 C CA . ALA A 1 55 ? 71.567 23.939 -57.090 1.00 40.72 55 ALA A CA 1
ATOM 395 C C . ALA A 1 55 ? 72.758 23.183 -57.668 1.00 42.08 55 ALA A C 1
ATOM 396 O O . ALA A 1 55 ? 72.779 22.824 -58.853 1.00 40.88 55 ALA A O 1
ATOM 398 N N . GLU A 1 56 ? 73.760 22.962 -56.831 1.00 42.12 56 GLU A N 1
ATOM 399 C CA . GLU A 1 56 ? 74.923 22.213 -57.254 1.00 43.51 56 GLU A CA 1
ATOM 400 C C . GLU A 1 56 ? 74.839 20.901 -56.490 1.00 42.52 56 GLU A C 1
ATOM 401 O O . GLU A 1 56 ? 74.996 20.882 -55.269 1.00 43.07 56 GLU A O 1
ATOM 407 N N . LEU A 1 57 ? 74.548 19.815 -57.207 1.00 41.93 57 LEU A N 1
ATOM 408 C CA . LEU A 1 57 ? 74.438 18.487 -56.596 1.00 42.61 57 LEU A CA 1
ATOM 409 C C . LEU A 1 57 ? 75.816 18.009 -56.138 1.00 43.98 57 LEU A C 1
ATOM 410 O O . LEU A 1 57 ? 76.664 17.635 -56.958 1.00 43.34 57 LEU A O 1
ATOM 415 N N . VAL A 1 58 ? 76.036 18.012 -54.830 1.00 40.17 58 VAL A N 1
ATOM 416 C CA . VAL A 1 58 ? 77.320 17.601 -54.312 1.00 40.71 58 VAL A CA 1
ATOM 417 C C . VAL A 1 58 ? 77.214 16.341 -53.488 1.00 40.50 58 VAL A C 1
ATOM 418 O O . VAL A 1 58 ? 76.215 15.620 -53.544 1.00 41.44 58 VAL A O 1
ATOM 422 N N . GLY A 1 59 ? 78.266 16.091 -52.717 1.00 40.67 59 GLY A N 1
ATOM 423 C CA . GLY A 1 59 ? 78.300 14.931 -51.859 1.00 40.87 59 GLY A CA 1
ATOM 424 C C . GLY A 1 59 ? 78.063 15.349 -50.421 1.00 41.30 59 GLY A C 1
ATOM 425 O O . GLY A 1 59 ? 78.031 16.542 -50.080 1.00 40.60 59 GLY A O 1
ATOM 426 N N . ARG A 1 60 ? 77.897 14.347 -49.570 1.00 42.86 60 ARG A N 1
ATOM 427 C CA . ARG A 1 60 ? 77.641 14.568 -48.166 1.00 44.85 60 ARG A CA 1
ATOM 428 C C . ARG A 1 60 ? 78.540 15.639 -47.554 1.00 46.62 60 ARG A C 1
ATOM 429 O O . ARG A 1 60 ? 78.068 16.730 -47.225 1.00 47.77 60 ARG A O 1
ATOM 437 N N . GLU A 1 61 ? 79.830 15.337 -47.401 1.00 48.12 61 GLU A N 1
ATOM 438 C CA . GLU A 1 61 ? 80.772 16.284 -46.795 1.00 48.33 61 GLU A CA 1
ATOM 439 C C . GLU A 1 61 ? 80.749 17.692 -47.392 1.00 47.61 61 GLU A C 1
ATOM 440 O O . GLU A 1 61 ? 80.740 18.679 -46.647 1.00 47.06 61 GLU A O 1
ATOM 446 N N . GLU A 1 62 ? 80.746 17.796 -48.720 1.00 45.85 62 GLU A N 1
ATOM 447 C CA . GLU A 1 62 ? 80.732 19.107 -49.359 1.00 45.85 62 GLU A CA 1
ATOM 448 C C . GLU A 1 62 ? 79.576 19.955 -48.809 1.00 44.44 62 GLU A C 1
ATOM 449 O O . GLU A 1 62 ? 79.764 21.126 -48.458 1.00 44.30 62 GLU A O 1
ATOM 455 N N . ALA A 1 63 ? 78.393 19.343 -48.724 1.00 43.17 63 ALA A N 1
ATOM 456 C CA . ALA A 1 63 ? 77.183 20.016 -48.244 1.00 41.74 63 ALA A CA 1
ATOM 457 C C . ALA A 1 63 ? 77.277 20.528 -46.813 1.00 40.29 63 ALA A C 1
ATOM 458 O O . ALA A 1 63 ? 76.574 21.464 -46.441 1.00 39.97 63 ALA A O 1
ATOM 460 N N . TRP A 1 64 ? 78.108 19.907 -45.989 1.00 40.48 64 TRP A N 1
ATOM 461 C CA . TRP A 1 64 ? 78.262 20.405 -44.624 1.00 40.57 64 TRP A CA 1
ATOM 462 C C . TRP A 1 64 ? 79.340 21.486 -44.634 1.00 41.74 64 TRP A C 1
ATOM 463 O O . TRP A 1 64 ? 79.647 22.075 -43.600 1.00 43.01 64 TRP A O 1
ATOM 474 N N . GLY A 1 65 ? 79.911 21.745 -45.807 1.00 42.07 65 GLY A N 1
ATOM 475 C CA . GLY A 1 65 ? 80.954 22.750 -45.907 1.00 42.04 65 GLY A CA 1
ATOM 476 C C . GLY A 1 65 ? 80.465 24.185 -45.932 1.00 42.21 65 GLY A C 1
ATOM 477 O O . GLY A 1 65 ? 81.225 25.103 -45.624 1.00 42.92 65 GLY A O 1
ATOM 478 N N . ALA A 1 66 ? 79.201 24.382 -46.299 1.00 42.17 66 ALA A N 1
ATOM 479 C CA . ALA A 1 66 ? 78.596 25.713 -46.375 1.00 39.74 66 ALA A CA 1
ATOM 480 C C . ALA A 1 66 ? 78.612 26.448 -45.031 1.00 39.76 66 ALA A C 1
ATOM 481 O O . ALA A 1 66 ? 78.844 25.844 -43.988 1.00 38.92 66 ALA A O 1
ATOM 483 N N . GLU A 1 67 ? 78.368 27.756 -45.065 1.00 40.81 67 GLU A N 1
ATOM 484 C CA . GLU A 1 67 ? 78.352 28.563 -43.841 1.00 40.97 67 GLU A CA 1
ATOM 485 C C . GLU A 1 67 ? 77.129 28.177 -43.028 1.00 39.62 67 GLU A C 1
ATOM 486 O O . GLU A 1 67 ? 77.161 28.135 -41.794 1.00 40.65 67 GLU A O 1
ATOM 492 N N . MET A 1 68 ? 76.041 27.904 -43.740 1.00 39.31 68 MET A N 1
ATOM 493 C CA . MET A 1 68 ? 74.804 27.501 -43.098 1.00 36.95 68 MET A CA 1
ATOM 494 C C . MET A 1 68 ? 74.361 26.158 -43.639 1.00 36.28 68 MET A C 1
ATOM 495 O O . MET A 1 68 ? 74.517 25.855 -44.824 1.00 36.77 68 MET A O 1
ATOM 500 N N . VAL A 1 69 ? 73.837 25.339 -42.745 1.00 35.32 69 VAL A N 1
ATOM 501 C CA . VAL A 1 69 ? 73.333 24.034 -43.121 1.00 33.88 69 VAL A CA 1
ATOM 502 C C . VAL A 1 69 ? 71.891 24.007 -42.644 1.00 33.95 69 VAL A C 1
ATOM 503 O O . VAL A 1 69 ? 71.604 24.144 -41.449 1.00 33.66 69 VAL A O 1
ATOM 507 N N . VAL A 1 70 ? 70.978 23.875 -43.593 1.00 33.34 70 VAL A N 1
ATOM 508 C CA . VAL A 1 70 ? 69.569 23.827 -43.263 1.00 32.68 70 VAL A CA 1
ATOM 509 C C . VAL A 1 70 ? 69.155 22.354 -43.306 1.00 35.25 70 VAL A C 1
ATOM 510 O O . VAL A 1 70 ? 69.190 21.713 -44.365 1.00 34.34 70 VAL A O 1
ATOM 514 N N . LYS A 1 71 ? 68.782 21.817 -42.148 1.00 35.07 71 LYS A N 1
ATOM 515 C CA . LYS A 1 71 ? 68.357 20.419 -42.050 1.00 36.77 71 LYS A CA 1
ATOM 516 C C . LYS A 1 71 ? 66.948 20.314 -41.475 1.00 37.33 71 LYS A C 1
ATOM 517 O O . LYS A 1 71 ? 66.347 21.321 -41.076 1.00 36.76 71 LYS A O 1
ATOM 523 N N . VAL A 1 72 ? 66.439 19.083 -41.430 1.00 36.49 72 VAL A N 1
ATOM 524 C CA . VAL A 1 72 ? 65.117 18.796 -40.883 1.00 34.63 72 VAL A CA 1
ATOM 525 C C . VAL A 1 72 ? 65.309 18.240 -39.474 1.00 35.71 72 VAL A C 1
ATOM 526 O O . VAL A 1 72 ? 64.845 18.825 -38.492 1.00 35.77 72 VAL A O 1
ATOM 530 N N . LYS A 1 73 ? 66.018 17.118 -39.379 1.00 36.66 73 LYS A N 1
ATOM 531 C CA . LYS A 1 73 ? 66.246 16.474 -38.094 1.00 38.93 73 LYS A CA 1
ATOM 532 C C . LYS A 1 73 ? 67.556 16.867 -37.433 1.00 40.06 73 LYS A C 1
ATOM 533 O O . LYS A 1 73 ? 68.482 17.348 -38.095 1.00 40.58 73 LYS A O 1
ATOM 539 N N . GLU A 1 74 ? 67.629 16.653 -36.122 1.00 40.90 74 GLU A N 1
ATOM 540 C CA . GLU A 1 74 ? 68.829 16.995 -35.360 1.00 42.00 74 GLU A CA 1
ATOM 541 C C . GLU A 1 74 ? 70.011 16.153 -35.814 1.00 41.48 74 GLU A C 1
ATOM 542 O O . GLU A 1 74 ? 69.836 15.111 -36.467 1.00 42.70 74 GLU A O 1
ATOM 548 N N . PRO A 1 75 ? 71.234 16.598 -35.475 1.00 40.77 75 PRO A N 1
ATOM 549 C CA . PRO A 1 75 ? 72.479 15.913 -35.830 1.00 40.07 75 PRO A CA 1
ATOM 550 C C . PRO A 1 75 ? 72.650 14.599 -35.084 1.00 40.03 75 PRO A C 1
ATOM 551 O O . PRO A 1 75 ? 72.564 14.553 -33.855 1.00 38.93 75 PRO A O 1
ATOM 555 N N . LEU A 1 76 ? 72.877 13.526 -35.832 1.00 40.29 76 LEU A N 1
ATOM 556 C CA . LEU A 1 76 ? 73.106 12.224 -35.220 1.00 42.79 76 LEU A CA 1
ATOM 557 C C . LEU A 1 76 ? 74.614 12.148 -34.886 1.00 44.55 76 LEU A C 1
ATOM 558 O O . LEU A 1 76 ? 75.436 12.828 -35.514 1.00 45.32 76 LEU A O 1
ATOM 563 N N . PRO A 1 77 ? 74.995 11.339 -33.882 1.00 45.59 77 PRO A N 1
ATOM 564 C CA . PRO A 1 77 ? 76.411 11.219 -33.509 1.00 45.65 77 PRO A CA 1
ATOM 565 C C . PRO A 1 77 ? 77.342 11.190 -34.724 1.00 45.36 77 PRO A C 1
ATOM 566 O O . PRO A 1 77 ? 78.317 11.942 -34.799 1.00 44.08 77 PRO A O 1
ATOM 570 N N . GLU A 1 78 ? 77.018 10.319 -35.676 1.00 45.49 78 GLU A N 1
ATOM 571 C CA . GLU A 1 78 ? 77.786 10.153 -36.908 1.00 45.92 78 GLU A CA 1
ATOM 572 C C . GLU A 1 78 ? 78.080 11.457 -37.646 1.00 47.97 78 GLU A C 1
ATOM 573 O O . GLU A 1 78 ? 78.965 11.504 -38.505 1.00 49.70 78 GLU A O 1
ATOM 579 N N . GLU A 1 79 ? 77.347 12.515 -37.315 1.00 49.60 79 GLU A N 1
ATOM 580 C CA . GLU A 1 79 ? 77.524 13.801 -37.993 1.00 51.30 79 GLU A CA 1
ATOM 581 C C . GLU A 1 79 ? 78.244 14.855 -37.150 1.00 51.90 79 GLU A C 1
ATOM 582 O O . GLU A 1 79 ? 78.774 15.837 -37.693 1.00 51.63 79 GLU A O 1
ATOM 588 N N . TYR A 1 80 ? 78.252 14.643 -35.832 1.00 50.94 80 TYR A N 1
ATOM 589 C CA . TYR A 1 80 ? 78.891 15.550 -34.875 1.00 49.79 80 TYR A CA 1
ATOM 590 C C . TYR A 1 80 ? 80.217 16.107 -35.388 1.00 50.18 80 TYR A C 1
ATOM 591 O O . TYR A 1 80 ? 80.586 17.241 -35.075 1.00 49.78 80 TYR A O 1
ATOM 600 N N . GLY A 1 81 ? 80.923 15.307 -36.185 1.00 50.26 81 GLY A N 1
ATOM 601 C CA . GLY A 1 81 ? 82.197 15.738 -36.735 1.00 50.33 81 GLY A CA 1
ATOM 602 C C . GLY A 1 81 ? 82.163 17.027 -37.546 1.00 49.60 81 GLY A C 1
ATOM 603 O O . GLY A 1 81 ? 83.110 17.819 -37.505 1.00 51.09 81 GLY A O 1
ATOM 604 N N . PHE A 1 82 ? 81.076 17.251 -38.281 1.00 48.55 82 PHE A N 1
ATOM 605 C CA . PHE A 1 82 ? 80.958 18.445 -39.112 1.00 46.89 82 PHE A CA 1
ATOM 606 C C . PHE A 1 82 ? 80.682 19.722 -38.329 1.00 45.13 82 PHE A C 1
ATOM 607 O O . PHE A 1 82 ? 80.986 20.821 -38.797 1.00 43.61 82 PHE A O 1
ATOM 615 N N . LEU A 1 83 ? 80.109 19.572 -37.139 1.00 45.92 83 LEU A N 1
ATOM 616 C CA . LEU A 1 83 ? 79.789 20.716 -36.289 1.00 47.17 83 LEU A CA 1
ATOM 617 C C . LEU A 1 83 ? 81.035 21.547 -35.985 1.00 49.27 83 LEU A C 1
ATOM 618 O O . LEU A 1 83 ? 81.943 21.084 -35.290 1.00 50.15 83 LEU A O 1
ATOM 623 N N . ARG A 1 84 ? 81.073 22.771 -36.507 1.00 50.72 84 ARG A N 1
ATOM 624 C CA . ARG A 1 84 ? 82.214 23.668 -36.309 1.00 52.26 84 ARG A CA 1
ATOM 625 C C . ARG A 1 84 ? 81.790 25.093 -35.926 1.00 54.20 84 ARG A C 1
ATOM 626 O O . ARG A 1 84 ? 80.629 25.471 -36.104 1.00 54.96 84 ARG A O 1
ATOM 634 N N . GLU A 1 85 ? 82.740 25.887 -35.424 1.00 54.36 85 GLU A N 1
ATOM 635 C CA . GLU A 1 85 ? 82.447 27.244 -34.953 1.00 54.55 85 GLU A CA 1
ATOM 636 C C . GLU A 1 85 ? 81.780 28.258 -35.887 1.00 52.79 85 GLU A C 1
ATOM 637 O O . GLU A 1 85 ? 80.839 28.947 -35.476 1.00 54.21 85 GLU A O 1
ATOM 643 N N . GLY A 1 86 ? 82.256 28.373 -37.122 1.00 50.89 86 GLY A N 1
ATOM 644 C CA . GLY A 1 86 ? 81.656 29.336 -38.035 1.00 48.76 86 GLY A CA 1
ATOM 645 C C . GLY A 1 86 ? 80.457 28.805 -38.808 1.00 48.04 86 GLY A C 1
ATOM 646 O O . GLY A 1 86 ? 80.021 29.394 -39.805 1.00 48.03 86 GLY A O 1
ATOM 647 N N . LEU A 1 87 ? 79.908 27.691 -38.343 1.00 46.79 87 LEU A N 1
ATOM 648 C CA . LEU A 1 87 ? 78.772 27.081 -39.012 1.00 45.07 87 LEU A CA 1
ATOM 649 C C . LEU A 1 87 ? 77.436 27.395 -38.368 1.00 44.04 87 LEU A C 1
ATOM 650 O O . LEU A 1 87 ? 77.268 27.250 -37.153 1.00 44.80 87 LEU A O 1
ATOM 655 N N . ILE A 1 88 ? 76.490 27.822 -39.203 1.00 43.48 88 ILE A N 1
ATOM 656 C CA . ILE A 1 88 ? 75.128 28.132 -38.764 1.00 41.33 88 ILE A CA 1
ATOM 657 C C . ILE A 1 88 ? 74.244 26.938 -39.164 1.00 40.13 88 ILE A C 1
ATOM 658 O O . ILE A 1 88 ? 74.024 26.669 -40.357 1.00 39.59 88 ILE A O 1
ATOM 663 N N . LEU A 1 89 ? 73.793 26.192 -38.153 1.00 37.64 89 LEU A N 1
ATOM 664 C CA . LEU A 1 89 ? 72.941 25.024 -38.373 1.00 35.67 89 LEU A CA 1
ATOM 665 C C . LEU A 1 89 ? 71.516 25.385 -37.989 1.00 35.05 89 LEU A C 1
ATOM 666 O O . LEU A 1 89 ? 71.243 25.757 -36.849 1.00 34.28 89 LEU A O 1
ATOM 671 N N . PHE A 1 90 ? 70.616 25.273 -38.958 1.00 34.69 90 PHE A N 1
ATOM 672 C CA . PHE A 1 90 ? 69.200 25.600 -38.785 1.00 34.16 90 PHE A CA 1
ATOM 673 C C . PHE A 1 90 ? 68.388 24.309 -38.985 1.00 34.50 90 PHE A C 1
ATOM 674 O O . PHE A 1 90 ? 68.298 23.788 -40.108 1.00 34.37 90 PHE A O 1
ATOM 682 N N . THR A 1 91 ? 67.811 23.790 -37.899 1.00 32.25 91 THR A N 1
ATOM 683 C CA . THR A 1 91 ? 67.052 22.534 -37.968 1.00 33.85 91 THR A CA 1
ATOM 684 C C . THR A 1 91 ? 66.265 22.265 -36.677 1.00 33.33 91 THR A C 1
ATOM 685 O O . THR A 1 91 ? 66.248 23.097 -35.764 1.00 32.59 91 THR A O 1
ATOM 689 N N . TYR A 1 92 ? 65.598 21.111 -36.618 1.00 32.56 92 TYR A N 1
ATOM 690 C CA . TYR A 1 92 ? 64.870 20.723 -35.414 1.00 33.58 92 TYR A CA 1
ATOM 691 C C . TYR A 1 92 ? 65.960 20.161 -34.519 1.00 35.82 92 TYR A C 1
ATOM 692 O O . TYR A 1 92 ? 66.675 19.239 -34.916 1.00 35.95 92 TYR A O 1
ATOM 701 N N . LEU A 1 93 ? 66.102 20.719 -33.322 1.00 38.56 93 LEU A N 1
ATOM 702 C CA . LEU A 1 93 ? 67.158 20.274 -32.421 1.00 40.60 93 LEU A CA 1
ATOM 703 C C . LEU A 1 93 ? 66.726 19.496 -31.182 1.00 41.78 93 LEU A C 1
ATOM 704 O O . LEU A 1 93 ? 67.444 18.587 -30.753 1.00 43.63 93 LEU A O 1
ATOM 709 N N . HIS A 1 94 ? 65.569 19.837 -30.615 1.00 42.42 94 HIS A N 1
ATOM 710 C CA . HIS A 1 94 ? 65.063 19.157 -29.418 1.00 44.63 94 HIS A CA 1
ATOM 711 C C . HIS A 1 94 ? 66.218 18.822 -28.486 1.00 46.09 94 HIS A C 1
ATOM 712 O O . HIS A 1 94 ? 66.413 17.659 -28.116 1.00 45.88 94 HIS A O 1
ATOM 719 N N . LEU A 1 95 ? 66.986 19.844 -28.120 1.00 44.99 95 LEU A N 1
ATOM 720 C CA . LEU A 1 95 ? 68.142 19.653 -27.257 1.00 45.20 95 LEU A CA 1
ATOM 721 C C . LEU A 1 95 ? 67.808 19.124 -25.869 1.00 46.32 95 LEU A C 1
ATOM 722 O O . LEU A 1 95 ? 68.547 18.301 -25.330 1.00 47.25 95 LEU A O 1
ATOM 727 N N . ALA A 1 96 ? 66.703 19.586 -25.291 1.00 46.70 96 ALA A N 1
ATOM 728 C CA . ALA A 1 96 ? 66.310 19.151 -23.952 1.00 48.87 96 ALA A CA 1
ATOM 729 C C . ALA A 1 96 ? 66.049 17.648 -23.851 1.00 50.66 96 ALA A C 1
ATOM 730 O O . ALA A 1 96 ? 65.741 17.141 -22.769 1.00 51.91 96 ALA A O 1
ATOM 732 N N . ALA A 1 97 ? 66.182 16.942 -24.972 1.00 51.49 97 ALA A N 1
ATOM 733 C CA . ALA A 1 97 ? 65.961 15.497 -25.015 1.00 51.74 97 ALA A CA 1
ATOM 734 C C . ALA A 1 97 ? 67.167 14.716 -25.542 1.00 52.87 97 ALA A C 1
ATOM 735 O O . ALA A 1 97 ? 67.057 13.526 -25.834 1.00 53.54 97 ALA A O 1
ATOM 737 N N . ASP A 1 98 ? 68.309 15.382 -25.670 1.00 54.12 98 ASP A N 1
ATOM 738 C CA . ASP A 1 98 ? 69.514 14.729 -26.165 1.00 55.17 98 ASP A CA 1
ATOM 739 C C . ASP A 1 98 ? 70.756 15.434 -25.615 1.00 55.31 98 ASP A C 1
ATOM 740 O O . ASP A 1 98 ? 71.375 16.270 -26.290 1.00 54.61 98 ASP A O 1
ATOM 745 N N . ARG A 1 99 ? 71.109 15.091 -24.379 1.00 54.79 99 ARG A N 1
ATOM 746 C CA . ARG A 1 99 ? 72.277 15.662 -23.718 1.00 55.21 99 ARG A CA 1
ATOM 747 C C . ARG A 1 99 ? 73.536 15.500 -24.569 1.00 55.39 99 ARG A C 1
ATOM 748 O O . ARG A 1 99 ? 74.294 16.450 -24.766 1.00 54.82 99 ARG A O 1
ATOM 756 N N . GLY A 1 100 ? 73.752 14.285 -25.065 1.00 55.28 100 GLY A N 1
ATOM 757 C CA . GLY A 1 100 ? 74.911 14.015 -25.895 1.00 55.39 100 GLY A CA 1
ATOM 758 C C . GLY A 1 100 ? 75.014 14.999 -27.044 1.00 56.76 100 GLY A C 1
ATOM 759 O O . GLY A 1 100 ? 76.109 15.455 -27.392 1.00 56.42 100 GLY A O 1
ATOM 760 N N . LEU A 1 101 ? 73.869 15.326 -27.640 1.00 55.77 101 LEU A N 1
ATOM 761 C CA . LEU A 1 101 ? 73.834 16.269 -28.751 1.00 54.87 101 LEU A CA 1
ATOM 762 C C . LEU A 1 101 ? 74.122 17.680 -28.242 1.00 54.39 101 LEU A C 1
ATOM 763 O O . LEU A 1 101 ? 74.875 18.433 -28.865 1.00 54.04 101 LEU A O 1
ATOM 768 N N . THR A 1 102 ? 73.523 18.031 -27.108 1.00 54.38 102 THR A N 1
ATOM 769 C CA . THR A 1 102 ? 73.715 19.353 -26.527 1.00 54.98 102 THR A CA 1
ATOM 770 C C . THR A 1 102 ? 75.202 19.666 -26.357 1.00 56.81 102 THR A C 1
ATOM 771 O O . THR A 1 102 ? 75.711 20.644 -26.916 1.00 58.08 102 THR A O 1
ATOM 775 N N . GLU A 1 103 ? 75.896 18.824 -25.592 1.00 57.60 103 GLU A N 1
ATOM 776 C CA . GLU A 1 103 ? 77.324 19.004 -25.334 1.00 57.17 103 GLU A CA 1
ATOM 777 C C . GLU A 1 103 ? 78.161 18.952 -26.615 1.00 55.73 103 GLU A C 1
ATOM 778 O O . GLU A 1 103 ? 79.068 19.767 -26.798 1.00 55.86 103 GLU A O 1
ATOM 784 N N . ALA A 1 104 ? 77.861 17.998 -27.494 1.00 54.35 104 ALA A N 1
ATOM 785 C CA . ALA A 1 104 ? 78.594 17.869 -28.752 1.00 54.45 104 ALA A CA 1
ATOM 786 C C . ALA A 1 104 ? 78.593 19.199 -29.502 1.00 54.84 104 ALA A C 1
ATOM 787 O O . ALA A 1 104 ? 79.608 19.612 -30.069 1.00 54.12 104 ALA A O 1
ATOM 789 N N . MET A 1 105 ? 77.443 19.866 -29.495 1.00 55.70 105 MET A N 1
ATOM 790 C CA . MET A 1 105 ? 77.305 21.148 -30.170 1.00 56.54 105 MET A CA 1
ATOM 791 C C . MET A 1 105 ? 78.002 22.252 -29.398 1.00 56.73 105 MET A C 1
ATOM 792 O O . MET A 1 105 ? 78.662 23.109 -29.998 1.00 57.07 105 MET A O 1
ATOM 797 N N . LEU A 1 106 ? 77.864 22.227 -28.072 1.00 55.22 106 LEU A N 1
ATOM 798 C CA . LEU A 1 106 ? 78.501 23.233 -27.230 1.00 54.07 106 LEU A CA 1
ATOM 799 C C . LEU A 1 106 ? 80.017 23.167 -27.380 1.00 55.04 106 LEU A C 1
ATOM 800 O O . LEU A 1 106 ? 80.679 24.206 -27.448 1.00 54.39 106 LEU A O 1
ATOM 805 N N . ARG A 1 107 ? 80.555 21.947 -27.447 1.00 56.00 107 ARG A N 1
ATOM 806 C CA . ARG A 1 107 ? 81.996 21.744 -27.586 1.00 55.59 107 ARG A CA 1
ATOM 807 C C . ARG A 1 107 ? 82.513 22.172 -28.949 1.00 54.69 107 ARG A C 1
ATOM 808 O O . ARG A 1 107 ? 83.645 22.642 -29.064 1.00 56.20 107 ARG A O 1
ATOM 816 N N . SER A 1 108 ? 81.683 22.009 -29.977 1.00 54.24 108 SER A N 1
ATOM 817 C CA . SER A 1 108 ? 82.062 22.377 -31.340 1.00 53.43 108 SER A CA 1
ATOM 818 C C . SER A 1 108 ? 81.934 23.884 -31.606 1.00 53.16 108 SER A C 1
ATOM 819 O O . SER A 1 108 ? 82.421 24.386 -32.623 1.00 52.74 108 SER A O 1
ATOM 822 N N . GLY A 1 109 ? 81.289 24.599 -30.684 1.00 51.96 109 GLY A N 1
ATOM 823 C CA . GLY A 1 109 ? 81.113 26.036 -30.836 1.00 50.69 109 GLY A CA 1
ATOM 824 C C . GLY A 1 109 ? 80.196 26.443 -31.980 1.00 50.01 109 GLY A C 1
ATOM 825 O O . GLY A 1 109 ? 80.118 27.624 -32.327 1.00 49.64 109 GLY A O 1
ATOM 826 N N . VAL A 1 110 ? 79.498 25.466 -32.559 1.00 48.16 110 VAL A N 1
ATOM 827 C CA . VAL A 1 110 ? 78.582 25.697 -33.680 1.00 46.33 110 VAL A CA 1
ATOM 828 C C . VAL A 1 110 ? 77.355 26.512 -33.264 1.00 44.56 110 VAL A C 1
ATOM 829 O O . VAL A 1 110 ? 76.809 26.317 -32.180 1.00 44.57 110 VAL A O 1
ATOM 833 N N . THR A 1 111 ? 76.936 27.440 -34.119 1.00 44.21 111 THR A N 1
ATOM 834 C CA . THR A 1 111 ? 75.759 28.258 -33.827 1.00 42.89 111 THR A CA 1
ATOM 835 C C . THR A 1 111 ? 74.536 27.516 -34.354 1.00 41.26 111 THR A C 1
ATOM 836 O O . THR A 1 111 ? 74.277 27.494 -35.565 1.00 41.58 111 THR A O 1
ATOM 840 N N . GLY A 1 112 ? 73.799 26.900 -33.433 1.00 40.32 112 GLY A N 1
ATOM 841 C CA . GLY A 1 112 ? 72.627 26.125 -33.805 1.00 39.17 112 GLY A CA 1
ATOM 842 C C . GLY A 1 112 ? 71.279 26.742 -33.479 1.00 38.18 112 GLY A C 1
ATOM 843 O O . GLY A 1 112 ? 70.942 26.975 -32.316 1.00 38.39 112 GLY A O 1
ATOM 844 N N . ILE A 1 113 ? 70.498 27.001 -34.522 1.00 35.86 113 ILE A N 1
ATOM 845 C CA . ILE A 1 113 ? 69.181 27.590 -34.360 1.00 34.20 113 ILE A CA 1
ATOM 846 C C . ILE A 1 113 ? 68.126 26.491 -34.505 1.00 33.95 113 ILE A C 1
ATOM 847 O O . ILE A 1 113 ? 68.044 25.811 -35.538 1.00 32.90 113 ILE A O 1
ATOM 852 N N . ALA A 1 114 ? 67.331 26.319 -33.453 1.00 33.62 114 ALA A N 1
ATOM 853 C CA . ALA A 1 114 ? 66.283 25.308 -33.419 1.00 33.82 114 ALA A CA 1
ATOM 854 C C . ALA A 1 114 ? 64.985 25.841 -34.005 1.00 33.92 114 ALA A C 1
ATOM 855 O O . ALA A 1 114 ? 64.572 26.950 -33.686 1.00 34.70 114 ALA A O 1
ATOM 857 N N . TYR A 1 115 ? 64.335 25.046 -34.852 1.00 33.74 115 TYR A N 1
ATOM 858 C CA . TYR A 1 115 ? 63.074 25.462 -35.447 1.00 30.87 115 TYR A CA 1
ATOM 859 C C . TYR A 1 115 ? 62.026 25.582 -34.350 1.00 31.40 115 TYR A C 1
ATOM 860 O O . TYR A 1 115 ? 61.314 26.582 -34.255 1.00 33.00 115 TYR A O 1
ATOM 869 N N . GLU A 1 116 ? 61.947 24.549 -33.518 1.00 31.12 116 GLU A N 1
ATOM 870 C CA . GLU A 1 116 ? 60.959 24.488 -32.454 1.00 30.34 116 GLU A CA 1
ATOM 871 C C . GLU A 1 116 ? 60.999 25.591 -31.405 1.00 29.59 116 GLU A C 1
ATOM 872 O O . GLU A 1 116 ? 60.067 25.702 -30.618 1.00 30.64 116 GLU A O 1
ATOM 878 N N . THR A 1 117 ? 62.053 26.406 -31.374 1.00 30.32 117 THR A N 1
ATOM 879 C CA . THR A 1 117 ? 62.101 27.486 -30.387 1.00 32.46 117 THR A CA 1
ATOM 880 C C . THR A 1 117 ? 61.868 28.881 -30.966 1.00 31.64 117 THR A C 1
ATOM 881 O O . THR A 1 117 ? 61.643 29.834 -30.209 1.00 31.69 117 THR A O 1
ATOM 885 N N . VAL A 1 118 ? 61.943 29.022 -32.290 1.00 31.71 118 VAL A N 1
ATOM 886 C CA . VAL A 1 118 ? 61.656 30.319 -32.891 1.00 31.10 118 VAL A CA 1
ATOM 887 C C . VAL A 1 118 ? 60.232 30.511 -32.418 1.00 30.39 118 VAL A C 1
ATOM 888 O O . VAL A 1 118 ? 59.403 29.618 -32.570 1.00 30.51 118 VAL A O 1
ATOM 892 N N . GLN A 1 119 ? 59.949 31.668 -31.837 1.00 32.36 119 GLN A N 1
ATOM 893 C CA . GLN A 1 119 ? 58.631 31.904 -31.279 1.00 32.15 119 GLN A CA 1
ATOM 894 C C . GLN A 1 119 ? 58.163 33.352 -31.369 1.00 32.31 119 GLN A C 1
ATOM 895 O O . GLN A 1 119 ? 58.916 34.287 -31.099 1.00 33.18 119 GLN A O 1
ATOM 901 N N . LEU A 1 120 ? 56.906 33.520 -31.754 1.00 32.03 120 LEU A N 1
ATOM 902 C CA . LEU A 1 120 ? 56.307 34.838 -31.885 1.00 33.95 120 LEU A CA 1
ATOM 903 C C . LEU A 1 120 ? 55.923 35.402 -30.518 1.00 34.46 120 LEU A C 1
ATOM 904 O O . LEU A 1 120 ? 55.887 34.674 -29.524 1.00 33.92 120 LEU A O 1
ATOM 909 N N . PRO A 1 121 ? 55.634 36.711 -30.453 1.00 35.25 121 PRO A N 1
ATOM 910 C CA . PRO A 1 121 ? 55.249 37.402 -29.215 1.00 35.61 121 PRO A CA 1
ATOM 911 C C . PRO A 1 121 ? 54.071 36.779 -28.470 1.00 37.49 121 PRO A C 1
ATOM 912 O O . PRO A 1 121 ? 54.056 36.728 -27.241 1.00 38.24 121 PRO A O 1
ATOM 916 N N . ASP A 1 122 ? 53.073 36.313 -29.209 1.00 38.25 122 ASP A N 1
ATOM 917 C CA . ASP A 1 122 ? 51.914 35.703 -28.577 1.00 38.14 122 ASP A CA 1
ATOM 918 C C . ASP A 1 122 ? 52.276 34.298 -28.109 1.00 37.22 122 ASP A C 1
ATOM 919 O O . ASP A 1 122 ? 51.440 33.576 -27.573 1.00 37.90 122 ASP A O 1
ATOM 924 N N . GLY A 1 123 ? 53.529 33.915 -28.336 1.00 35.41 123 GLY A N 1
ATOM 925 C CA . GLY A 1 123 ? 54.000 32.610 -27.912 1.00 34.14 123 GLY A CA 1
ATOM 926 C C . GLY A 1 123 ? 53.913 31.435 -28.878 1.00 33.96 123 GLY A C 1
ATOM 927 O O . GLY A 1 123 ? 54.311 30.321 -28.522 1.00 34.36 123 GLY A O 1
ATOM 928 N N . THR A 1 124 ? 53.413 31.644 -30.092 1.00 32.44 124 THR A N 1
ATOM 929 C CA . THR A 1 124 ? 53.312 30.526 -31.021 1.00 31.31 124 THR A CA 1
ATOM 930 C C . THR A 1 124 ? 54.671 30.139 -31.601 1.00 30.21 124 THR A C 1
ATOM 931 O O . THR A 1 124 ? 55.561 30.976 -31.733 1.00 30.46 124 THR A O 1
ATOM 935 N N . LEU A 1 125 ? 54.825 28.855 -31.920 1.00 28.07 125 LEU A N 1
ATOM 936 C CA . LEU A 1 125 ? 56.047 28.334 -32.523 1.00 27.70 125 LEU A CA 1
ATOM 937 C C . LEU A 1 125 ? 55.711 28.121 -33.998 1.00 28.21 125 LEU A C 1
ATOM 938 O O . LEU A 1 125 ? 55.339 27.019 -34.408 1.00 27.67 125 LEU A O 1
ATOM 943 N N . PRO A 1 126 ? 55.847 29.177 -34.818 1.00 26.69 126 PRO A N 1
ATOM 944 C CA . PRO A 1 126 ? 55.554 29.151 -36.257 1.00 25.39 126 PRO A CA 1
ATOM 945 C C . PRO A 1 126 ? 56.206 28.065 -37.106 1.00 25.51 126 PRO A C 1
ATOM 946 O O . PRO A 1 126 ? 55.661 27.686 -38.137 1.00 28.25 126 PRO A O 1
ATOM 950 N N . LEU A 1 127 ? 57.356 27.557 -36.687 1.00 23.22 127 LEU A N 1
ATOM 951 C CA . LEU A 1 127 ? 58.031 26.538 -37.472 1.00 22.22 127 LEU A CA 1
ATOM 952 C C . LEU A 1 127 ? 57.681 25.136 -37.000 1.00 23.89 127 LEU A C 1
ATOM 953 O O . LEU A 1 127 ? 58.172 24.140 -37.532 1.00 23.54 127 LEU A O 1
ATOM 958 N N . LEU A 1 128 ? 56.820 25.066 -35.997 1.00 23.09 128 LEU A N 1
ATOM 959 C CA . LEU A 1 128 ? 56.385 23.789 -35.446 1.00 24.22 128 LEU A CA 1
ATOM 960 C C . LEU A 1 128 ? 54.902 23.585 -35.786 1.00 25.48 128 LEU A C 1
ATOM 961 O O . LEU A 1 128 ? 54.426 22.454 -35.944 1.00 26.01 128 LEU A O 1
ATOM 966 N N . VAL A 1 129 ? 54.188 24.701 -35.911 1.00 26.17 129 VAL A N 1
ATOM 967 C CA . VAL A 1 129 ? 52.769 24.689 -36.248 1.00 25.54 129 VAL A CA 1
ATOM 968 C C . VAL A 1 129 ? 52.497 23.849 -37.494 1.00 27.98 129 VAL A C 1
ATOM 969 O O . VAL A 1 129 ? 51.546 23.068 -37.523 1.00 27.87 129 VAL A O 1
ATOM 973 N N . PRO A 1 130 ? 53.325 24.004 -38.543 1.00 29.51 130 PRO A N 1
ATOM 974 C CA . PRO A 1 130 ? 53.115 23.221 -39.767 1.00 28.90 130 PRO A CA 1
ATOM 975 C C . PRO A 1 130 ? 53.036 21.715 -39.492 1.00 28.92 130 PRO A C 1
ATOM 976 O O . PRO A 1 130 ? 52.210 21.020 -40.090 1.00 29.58 130 PRO A O 1
ATOM 980 N N . MET A 1 131 ? 53.892 21.221 -38.592 1.00 29.75 131 MET A N 1
ATOM 981 C CA . MET A 1 131 ? 53.900 19.798 -38.256 1.00 27.82 131 MET A CA 1
ATOM 982 C C . MET A 1 131 ? 52.718 19.419 -37.374 1.00 25.90 131 MET A C 1
ATOM 983 O O . MET A 1 131 ? 52.215 18.295 -37.449 1.00 25.95 131 MET A O 1
ATOM 988 N N . SER A 1 132 ? 52.271 20.340 -36.532 1.00 23.57 132 SER A N 1
ATOM 989 C CA . SER A 1 132 ? 51.114 20.051 -35.702 1.00 22.80 132 SER A CA 1
ATOM 990 C C . SER A 1 132 ? 49.926 19.884 -36.657 1.00 24.91 132 SER A C 1
ATOM 991 O O . SER A 1 132 ? 49.086 18.996 -36.490 1.00 26.08 132 SER A O 1
ATOM 994 N N . GLU A 1 133 ? 49.881 20.725 -37.686 1.00 25.88 133 GLU A N 1
ATOM 995 C CA . GLU A 1 133 ? 48.802 20.673 -38.660 1.00 25.92 133 GLU A CA 1
ATOM 996 C C . GLU A 1 133 ? 48.687 19.345 -39.408 1.00 24.63 133 GLU A C 1
ATOM 997 O O . GLU A 1 133 ? 47.630 18.720 -39.374 1.00 25.25 133 GLU A O 1
ATOM 1003 N N . VAL A 1 134 ? 49.746 18.896 -40.079 1.00 23.82 134 VAL A N 1
ATOM 1004 C CA . VAL A 1 134 ? 49.628 17.638 -40.816 1.00 22.88 134 VAL A CA 1
ATOM 1005 C C . VAL A 1 134 ? 49.348 16.470 -39.870 1.00 22.99 134 VAL A C 1
ATOM 1006 O O . VAL A 1 134 ? 48.645 15.533 -40.227 1.00 23.40 134 VAL A O 1
ATOM 1010 N N . ALA A 1 135 ? 49.878 16.536 -38.656 1.00 24.72 135 ALA A N 1
ATOM 1011 C CA . ALA A 1 135 ? 49.636 15.481 -37.670 1.00 25.47 135 ALA A CA 1
ATOM 1012 C C . ALA A 1 135 ? 48.128 15.330 -37.442 1.00 25.54 135 ALA A C 1
ATOM 1013 O O . ALA A 1 135 ? 47.596 14.220 -37.452 1.00 26.41 135 ALA A O 1
ATOM 1015 N N . GLY A 1 136 ? 47.448 16.455 -37.232 1.00 26.08 136 GLY A N 1
ATOM 1016 C CA . GLY A 1 136 ? 46.007 16.435 -37.027 1.00 24.86 136 GLY A CA 1
ATOM 1017 C C . GLY A 1 136 ? 45.231 15.894 -38.226 1.00 25.65 136 GLY A C 1
ATOM 1018 O O . GLY A 1 136 ? 44.361 15.034 -38.054 1.00 26.10 136 GLY A O 1
ATOM 1019 N N . ARG A 1 137 ? 45.522 16.397 -39.431 1.00 25.66 137 ARG A N 1
ATOM 1020 C CA . ARG A 1 137 ? 44.834 15.923 -40.630 1.00 25.48 137 ARG A CA 1
ATOM 1021 C C . ARG A 1 137 ? 45.021 14.417 -40.732 1.00 25.82 137 ARG A C 1
ATOM 1022 O O . ARG A 1 137 ? 44.144 13.716 -41.232 1.00 26.99 137 ARG A O 1
ATOM 1030 N N . MET A 1 138 ? 46.162 13.930 -40.241 1.00 24.45 138 MET A N 1
ATOM 1031 C CA . MET A 1 138 ? 46.497 12.503 -40.270 1.00 23.52 138 MET A CA 1
ATOM 1032 C C . MET A 1 138 ? 45.806 11.625 -39.220 1.00 23.65 138 MET A C 1
ATOM 1033 O O . MET A 1 138 ? 45.406 10.501 -39.536 1.00 23.71 138 MET A O 1
ATOM 1038 N N . ALA A 1 139 ? 45.679 12.125 -37.986 1.00 21.53 139 ALA A N 1
ATOM 1039 C CA . ALA A 1 139 ? 45.083 11.356 -36.891 1.00 19.27 139 ALA A CA 1
ATOM 1040 C C . ALA A 1 139 ? 43.875 10.518 -37.298 1.00 19.49 139 ALA A C 1
ATOM 1041 O O . ALA A 1 139 ? 43.863 9.306 -37.089 1.00 19.63 139 ALA A O 1
ATOM 1043 N N . PRO A 1 140 ? 42.840 11.145 -37.892 1.00 20.66 140 PRO A N 1
ATOM 1044 C CA . PRO A 1 140 ? 41.663 10.361 -38.293 1.00 20.44 140 PRO A CA 1
ATOM 1045 C C . PRO A 1 140 ? 41.937 9.373 -39.436 1.00 20.49 140 PRO A C 1
ATOM 1046 O O . PRO A 1 140 ? 41.389 8.276 -39.452 1.00 20.51 140 PRO A O 1
ATOM 1050 N N . GLN A 1 141 ? 42.798 9.750 -40.379 1.00 22.35 141 GLN A N 1
ATOM 1051 C CA . GLN A 1 141 ? 43.150 8.872 -41.504 1.00 23.56 141 GLN A CA 1
ATOM 1052 C C . GLN A 1 141 ? 43.815 7.584 -41.011 1.00 24.17 141 GLN A C 1
ATOM 1053 O O . GLN A 1 141 ? 43.430 6.479 -41.408 1.00 24.58 141 GLN A O 1
ATOM 1059 N N . VAL A 1 142 ? 44.819 7.737 -40.154 1.00 23.26 142 VAL A N 1
ATOM 1060 C CA . VAL A 1 142 ? 45.512 6.596 -39.594 1.00 23.47 142 VAL A CA 1
ATOM 1061 C C . VAL A 1 142 ? 44.542 5.882 -38.652 1.00 25.24 142 VAL A C 1
ATOM 1062 O O . VAL A 1 142 ? 44.566 4.656 -38.544 1.00 24.78 142 VAL A O 1
ATOM 1066 N N . GLY A 1 143 ? 43.673 6.644 -37.988 1.00 25.85 143 GLY A N 1
ATOM 1067 C CA . GLY A 1 143 ? 42.707 6.044 -37.079 1.00 26.34 143 GLY A CA 1
ATOM 1068 C C . GLY A 1 143 ? 41.754 5.139 -37.841 1.00 27.95 143 GLY A C 1
ATOM 1069 O O . GLY A 1 143 ? 41.403 4.046 -37.395 1.00 27.38 143 GLY A O 1
ATOM 1070 N N . ALA A 1 144 ? 41.331 5.605 -39.010 1.00 27.85 144 ALA A N 1
ATOM 1071 C CA . ALA A 1 144 ? 40.427 4.843 -39.850 1.00 27.63 144 ALA A CA 1
ATOM 1072 C C . ALA A 1 144 ? 41.086 3.527 -40.246 1.00 28.59 144 ALA A C 1
ATOM 1073 O O . ALA A 1 144 ? 40.471 2.463 -40.171 1.00 28.39 144 ALA A O 1
ATOM 1075 N N . GLN A 1 145 ? 42.345 3.609 -40.662 1.00 28.75 145 GLN A N 1
ATOM 1076 C CA . GLN A 1 145 ? 43.096 2.441 -41.104 1.00 30.06 145 GLN A CA 1
ATOM 1077 C C . GLN A 1 145 ? 43.194 1.331 -40.056 1.00 30.48 145 GLN A C 1
ATOM 1078 O O . GLN A 1 145 ? 43.030 0.145 -40.371 1.00 29.95 145 GLN A O 1
ATOM 1084 N N . PHE A 1 146 ? 43.453 1.706 -38.810 1.00 29.49 146 PHE A N 1
ATOM 1085 C CA . PHE A 1 146 ? 43.551 0.712 -37.766 1.00 27.78 146 PHE A CA 1
ATOM 1086 C C . PHE A 1 146 ? 42.201 0.256 -37.247 1.00 28.39 146 PHE A C 1
ATOM 1087 O O . PHE A 1 146 ? 42.121 -0.650 -36.424 1.00 30.79 146 PHE A O 1
ATOM 1095 N N . LEU A 1 147 ? 41.135 0.864 -37.755 1.00 26.83 147 LEU A N 1
ATOM 1096 C CA . LEU A 1 147 ? 39.788 0.470 -37.373 1.00 24.99 147 LEU A CA 1
ATOM 1097 C C . LEU A 1 147 ? 39.387 -0.697 -38.277 1.00 23.99 147 LEU A C 1
ATOM 1098 O O . LEU A 1 147 ? 38.373 -1.351 -38.067 1.00 24.08 147 LEU A O 1
ATOM 1103 N N . GLU A 1 148 ? 40.197 -0.941 -39.298 1.00 26.46 148 GLU A N 1
ATOM 1104 C CA . GLU A 1 148 ? 39.951 -2.036 -40.224 1.00 28.37 148 GLU A CA 1
ATOM 1105 C C . GLU A 1 148 ? 40.191 -3.331 -39.468 1.00 29.57 148 GLU A C 1
ATOM 1106 O O . GLU A 1 148 ? 41.101 -3.407 -38.637 1.00 30.20 148 GLU A O 1
ATOM 1112 N N . LYS A 1 149 ? 39.376 -4.346 -39.735 1.00 29.87 149 LYS A N 1
ATOM 1113 C CA . LYS A 1 149 ? 39.530 -5.621 -39.043 1.00 29.15 149 LYS A CA 1
ATOM 1114 C C . LYS A 1 149 ? 40.884 -6.278 -39.322 1.00 29.80 149 LYS A C 1
ATOM 1115 O O . LYS A 1 149 ? 41.519 -6.813 -38.416 1.00 30.22 149 LYS A O 1
ATOM 1121 N N . PRO A 1 150 ? 41.348 -6.249 -40.578 1.00 29.21 150 PRO A N 1
ATOM 1122 C CA . PRO A 1 150 ? 42.641 -6.870 -40.863 1.00 29.15 150 PRO A CA 1
ATOM 1123 C C . PRO A 1 150 ? 43.752 -6.321 -39.991 1.00 29.58 150 PRO A C 1
ATOM 1124 O O . PRO A 1 150 ? 44.764 -6.981 -39.778 1.00 29.32 150 PRO A O 1
ATOM 1128 N N . LYS A 1 151 ? 43.545 -5.114 -39.477 1.00 31.38 151 LYS A N 1
ATOM 1129 C CA . LYS A 1 151 ? 44.532 -4.456 -38.628 1.00 31.85 151 LYS A CA 1
ATOM 1130 C C . LYS A 1 151 ? 44.211 -4.655 -37.147 1.00 32.27 151 LYS A C 1
ATOM 1131 O O . LYS A 1 151 ? 44.861 -4.069 -36.285 1.00 34.26 151 LYS A O 1
ATOM 1137 N N . GLY A 1 152 ? 43.202 -5.466 -36.851 1.00 31.09 152 GLY A N 1
ATOM 1138 C CA . GLY A 1 152 ? 42.837 -5.711 -35.466 1.00 30.08 152 GLY A CA 1
ATOM 1139 C C . GLY A 1 152 ? 41.825 -4.729 -34.905 1.00 31.20 152 GLY A C 1
ATOM 1140 O O . GLY A 1 152 ? 41.527 -4.744 -33.710 1.00 30.98 152 GLY A O 1
ATOM 1141 N N . GLY A 1 153 ? 41.292 -3.870 -35.769 1.00 29.69 153 GLY A N 1
ATOM 1142 C CA . GLY A 1 153 ? 40.315 -2.892 -35.335 1.00 26.78 153 GLY A CA 1
ATOM 1143 C C . GLY A 1 153 ? 38.919 -3.473 -35.272 1.00 26.54 153 GLY A C 1
ATOM 1144 O O . GLY A 1 153 ? 38.670 -4.589 -35.728 1.00 25.18 153 GLY A O 1
ATOM 1145 N N . ARG A 1 154 ? 38.012 -2.684 -34.710 1.00 26.50 154 ARG A N 1
ATOM 1146 C CA . ARG A 1 154 ? 36.610 -3.038 -34.522 1.00 27.36 154 ARG A CA 1
ATOM 1147 C C . ARG A 1 154 ? 35.864 -3.386 -35.824 1.00 27.86 154 ARG A C 1
ATOM 1148 O O . ARG A 1 154 ? 34.762 -3.943 -35.785 1.00 28.26 154 ARG A O 1
ATOM 1156 N N . GLY A 1 155 ? 36.470 -3.050 -36.965 1.00 26.43 155 GLY A N 1
ATOM 1157 C CA . GLY A 1 155 ? 35.888 -3.347 -38.269 1.00 25.04 155 GLY A CA 1
ATOM 1158 C C . GLY A 1 155 ? 34.739 -2.465 -38.717 1.00 24.49 155 GLY A C 1
ATOM 1159 O O . GLY A 1 155 ? 33.741 -2.955 -39.254 1.00 26.36 155 GLY A O 1
ATOM 1160 N N . VAL A 1 156 ? 34.883 -1.161 -38.527 1.00 24.20 156 VAL A N 1
ATOM 1161 C CA . VAL A 1 156 ? 33.834 -0.226 -38.894 1.00 23.38 156 VAL A CA 1
ATOM 1162 C C . VAL A 1 156 ? 34.335 0.943 -39.719 1.00 24.66 156 VAL A C 1
ATOM 1163 O O . VAL A 1 156 ? 35.505 1.332 -39.637 1.00 25.71 156 VAL A O 1
ATOM 1167 N N . LEU A 1 157 ? 33.414 1.507 -40.492 1.00 24.48 157 LEU A N 1
ATOM 1168 C CA . LEU A 1 157 ? 33.657 2.649 -41.364 1.00 23.95 157 LEU A CA 1
ATOM 1169 C C . LEU A 1 157 ? 33.263 3.905 -40.548 1.00 23.53 157 LEU A C 1
ATOM 1170 O O . LEU A 1 157 ? 32.163 3.959 -39.994 1.00 24.60 157 LEU A O 1
ATOM 1175 N N . LEU A 1 158 ? 34.151 4.898 -40.459 1.00 22.43 158 LEU A N 1
ATOM 1176 C CA . LEU A 1 158 ? 33.875 6.116 -39.681 1.00 21.12 158 LEU A CA 1
ATOM 1177 C C . LEU A 1 158 ? 32.580 6.808 -40.046 1.00 19.66 158 LEU A C 1
ATOM 1178 O O . LEU A 1 158 ? 31.901 7.344 -39.184 1.00 21.85 158 LEU A O 1
ATOM 1183 N N . GLY A 1 159 ? 32.241 6.804 -41.327 1.00 22.14 159 GLY A N 1
ATOM 1184 C CA . GLY A 1 159 ? 31.019 7.455 -41.762 1.00 22.95 159 GLY A CA 1
ATOM 1185 C C . GLY A 1 159 ? 29.868 6.509 -42.046 1.00 22.21 159 GLY A C 1
ATOM 1186 O O . GLY A 1 159 ? 28.795 6.943 -42.455 1.00 26.49 159 GLY A O 1
ATOM 1187 N N . GLY A 1 160 ? 30.075 5.219 -41.823 1.00 21.88 160 GLY A N 1
ATOM 1188 C CA . GLY A 1 160 ? 29.017 4.265 -42.090 1.00 21.91 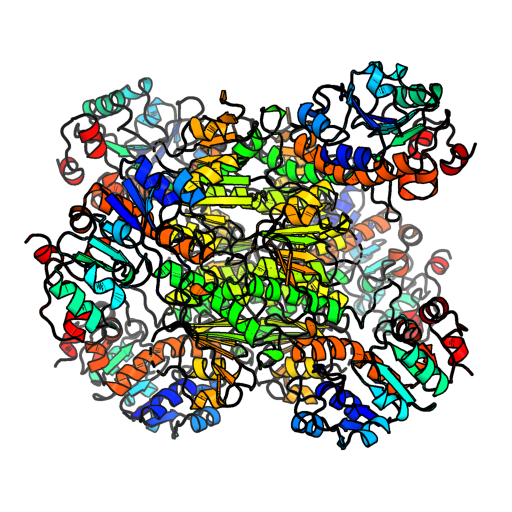160 GLY A CA 1
ATOM 1189 C C . GLY A 1 160 ? 28.573 4.326 -43.539 1.00 20.56 160 GLY A C 1
ATOM 1190 O O . GLY A 1 160 ? 29.344 4.678 -44.426 1.00 21.35 160 GLY A O 1
ATOM 1191 N N . VAL A 1 161 ? 27.322 3.956 -43.778 1.00 19.26 161 VAL A N 1
ATOM 1192 C CA . VAL A 1 161 ? 26.732 3.975 -45.110 1.00 16.14 161 VAL A CA 1
ATOM 1193 C C . VAL A 1 161 ? 25.269 4.318 -44.891 1.00 20.28 161 VAL A C 1
ATOM 1194 O O . VAL A 1 161 ? 24.764 4.198 -43.779 1.00 17.87 161 VAL A O 1
ATOM 1198 N N . PRO A 1 162 ? 24.567 4.741 -45.949 1.00 22.38 162 PRO A N 1
ATOM 1199 C CA . PRO A 1 162 ? 23.156 5.080 -45.764 1.00 18.74 162 PRO A CA 1
ATOM 1200 C C . PRO A 1 162 ? 22.423 3.960 -45.032 1.00 20.64 162 PRO A C 1
ATOM 1201 O O . PRO A 1 162 ? 22.371 2.830 -45.516 1.00 21.23 162 PRO A O 1
ATOM 1205 N N . GLY A 1 163 ? 21.871 4.272 -43.863 1.00 18.03 163 GLY A N 1
ATOM 1206 C CA . GLY A 1 163 ? 21.147 3.270 -43.106 1.00 16.84 163 GLY A CA 1
ATOM 1207 C C . GLY A 1 163 ? 21.952 2.631 -41.984 1.00 16.68 163 GLY A C 1
ATOM 1208 O O . GLY A 1 163 ? 21.390 1.947 -41.134 1.00 18.15 163 GLY A O 1
ATOM 1209 N N . VAL A 1 164 ? 23.267 2.824 -41.988 1.00 15.42 164 VAL A N 1
ATOM 1210 C CA . VAL A 1 164 ? 24.116 2.281 -40.935 1.00 14.24 164 VAL A CA 1
ATOM 1211 C C . VAL A 1 164 ? 24.791 3.473 -40.268 1.00 15.88 164 VAL A C 1
ATOM 1212 O O . VAL A 1 164 ? 25.487 4.248 -40.916 1.00 16.68 164 VAL A O 1
ATOM 1216 N N . ALA A 1 165 ? 24.581 3.617 -38.969 1.00 16.90 165 ALA A N 1
ATOM 1217 C CA . ALA A 1 165 ? 25.128 4.744 -38.221 1.00 16.59 165 ALA A CA 1
ATOM 1218 C C . ALA A 1 165 ? 26.630 4.981 -38.311 1.00 16.80 165 ALA A C 1
ATOM 1219 O O . ALA A 1 165 ? 27.428 4.052 -38.419 1.00 19.11 165 ALA A O 1
ATOM 1221 N N . PRO A 1 166 ? 27.040 6.251 -38.275 1.00 17.38 166 PRO A N 1
ATOM 1222 C CA . PRO A 1 166 ? 28.476 6.546 -38.344 1.00 15.54 166 PRO A CA 1
ATOM 1223 C C . PRO A 1 166 ? 29.154 6.237 -36.999 1.00 16.25 166 PRO A C 1
ATOM 1224 O O . PRO A 1 166 ? 28.486 6.074 -35.972 1.00 15.41 166 PRO A O 1
ATOM 1228 N N . ALA A 1 167 ? 30.478 6.149 -37.000 1.00 14.40 167 ALA A N 1
ATOM 1229 C CA . ALA A 1 167 ? 31.195 5.871 -35.768 1.00 14.26 167 ALA A CA 1
ATOM 1230 C C . ALA A 1 167 ? 31.352 7.154 -34.959 1.00 17.87 167 ALA A C 1
ATOM 1231 O O . ALA A 1 167 ? 30.990 8.245 -35.412 1.00 18.28 167 ALA A O 1
ATOM 1233 N N . SER A 1 168 ? 31.896 7.025 -33.759 1.00 18.43 168 SER A N 1
ATOM 1234 C CA . SER A 1 168 ? 32.100 8.175 -32.904 1.00 21.99 168 SER A CA 1
ATOM 1235 C C . SER A 1 168 ? 33.590 8.454 -32.732 1.00 24.02 168 SER A C 1
ATOM 1236 O O . SER A 1 168 ? 34.332 7.602 -32.226 1.00 26.46 168 SER A O 1
ATOM 1239 N N . VAL A 1 169 ? 34.035 9.636 -33.163 1.00 24.09 169 VAL A N 1
ATOM 1240 C CA . VAL A 1 169 ? 35.445 10.004 -33.024 1.00 22.86 169 VAL A CA 1
ATOM 1241 C C . VAL A 1 169 ? 35.534 11.079 -31.956 1.00 23.30 169 VAL A C 1
ATOM 1242 O O . VAL A 1 169 ? 34.946 12.151 -32.102 1.00 25.30 169 VAL A O 1
ATOM 1246 N N . VAL A 1 170 ? 36.256 10.788 -30.878 1.00 22.08 170 VAL A N 1
ATOM 1247 C CA . VAL A 1 170 ? 36.394 11.739 -29.790 1.00 22.39 170 VAL A CA 1
ATOM 1248 C C . VAL A 1 170 ? 37.765 12.368 -29.848 1.00 23.10 170 VAL A C 1
ATOM 1249 O O . VAL A 1 170 ? 38.778 11.661 -29.935 1.00 22.69 170 VAL A O 1
ATOM 1253 N N . ILE A 1 171 ? 37.801 13.697 -29.794 1.00 22.90 171 ILE A N 1
ATOM 1254 C CA . ILE A 1 171 ? 39.065 14.407 -29.852 1.00 22.48 171 ILE A CA 1
ATOM 1255 C C . ILE A 1 171 ? 39.315 15.168 -28.558 1.00 23.74 171 ILE A C 1
ATOM 1256 O O . ILE A 1 171 ? 38.526 16.024 -28.170 1.00 26.08 171 ILE A O 1
ATOM 1261 N N . LEU A 1 172 ? 40.407 14.846 -27.873 1.00 26.65 172 LEU A N 1
ATOM 1262 C CA . LEU A 1 172 ? 40.727 15.543 -26.624 1.00 27.86 172 LEU A CA 1
ATOM 1263 C C . LEU A 1 172 ? 41.685 16.692 -26.939 1.00 26.82 172 LEU A C 1
ATOM 1264 O O . LEU A 1 172 ? 42.851 16.469 -27.263 1.00 27.55 172 LEU A O 1
ATOM 1269 N N . GLY A 1 173 ? 41.188 17.920 -26.852 1.00 27.29 173 GLY A N 1
ATOM 1270 C CA . GLY A 1 173 ? 42.021 19.069 -27.159 1.00 28.94 173 GLY A CA 1
ATOM 1271 C C . GLY A 1 173 ? 41.535 19.788 -28.407 1.00 29.26 173 GLY A C 1
ATOM 1272 O O . GLY A 1 173 ? 41.492 19.209 -29.495 1.00 28.24 173 GLY A O 1
ATOM 1273 N N . GLY A 1 174 ? 41.167 21.054 -28.243 1.00 30.28 174 GLY A N 1
ATOM 1274 C CA . GLY A 1 174 ? 40.672 21.837 -29.358 1.00 31.17 174 GLY A CA 1
ATOM 1275 C C . GLY A 1 174 ? 41.729 22.721 -29.985 1.00 31.86 174 GLY A C 1
ATOM 1276 O O . GLY A 1 174 ? 41.403 23.668 -30.699 1.00 33.22 174 GLY A O 1
ATOM 1277 N N . GLY A 1 175 ? 42.997 22.407 -29.724 1.00 32.10 175 GLY A N 1
ATOM 1278 C CA . GLY A 1 175 ? 44.089 23.193 -30.271 1.00 30.02 175 GLY A CA 1
ATOM 1279 C C . GLY A 1 175 ? 44.258 22.962 -31.757 1.00 30.44 175 GLY A C 1
ATOM 1280 O O . GLY A 1 175 ? 43.306 22.602 -32.459 1.00 30.03 175 GLY A O 1
ATOM 1281 N N . THR A 1 176 ? 45.481 23.157 -32.236 1.00 28.77 176 THR A N 1
ATOM 1282 C CA . THR A 1 176 ? 45.783 22.994 -33.647 1.00 28.47 176 THR A CA 1
ATOM 1283 C C . THR A 1 176 ? 45.667 21.561 -34.143 1.00 27.73 176 THR A C 1
ATOM 1284 O O . THR A 1 176 ? 45.181 21.322 -35.253 1.00 28.15 176 THR A O 1
ATOM 1288 N N . VAL A 1 177 ? 46.124 20.611 -33.332 1.00 27.11 177 VAL A N 1
ATOM 1289 C CA . VAL A 1 177 ? 46.049 19.201 -33.703 1.00 25.44 177 VAL A CA 1
ATOM 1290 C C . VAL A 1 177 ? 44.579 18.810 -33.651 1.00 25.15 177 VAL A C 1
ATOM 1291 O O . VAL A 1 177 ? 44.051 18.185 -34.573 1.00 25.29 177 VAL A O 1
ATOM 1295 N N . GLY A 1 178 ? 43.919 19.202 -32.566 1.00 24.45 178 GLY A N 1
ATOM 1296 C CA . GLY A 1 178 ? 42.516 18.877 -32.406 1.00 25.83 178 GLY A CA 1
ATOM 1297 C C . GLY A 1 178 ? 41.673 19.364 -33.567 1.00 25.17 178 GLY A C 1
ATOM 1298 O O . GLY A 1 178 ? 41.014 18.574 -34.248 1.00 24.74 178 GLY A O 1
ATOM 1299 N N . THR A 1 179 ? 41.701 20.673 -33.798 1.00 26.00 179 THR A N 1
ATOM 1300 C CA . THR A 1 179 ? 40.917 21.268 -34.868 1.00 24.18 179 THR A CA 1
ATOM 1301 C C . THR A 1 179 ? 41.176 20.651 -36.240 1.00 23.02 179 THR A C 1
ATOM 1302 O O . THR A 1 179 ? 40.231 20.395 -36.990 1.00 23.76 179 THR A O 1
ATOM 1306 N N . ASN A 1 180 ? 42.438 20.411 -36.582 1.00 21.28 180 ASN A N 1
ATOM 1307 C CA . ASN A 1 180 ? 42.721 19.819 -37.881 1.00 19.82 180 ASN A CA 1
ATOM 1308 C C . ASN A 1 180 ? 42.231 18.381 -37.983 1.00 18.57 180 ASN A C 1
ATOM 1309 O O . ASN A 1 180 ? 41.810 17.942 -39.050 1.00 19.52 180 ASN A O 1
ATOM 1314 N N . ALA A 1 181 ? 42.276 17.651 -36.875 1.00 19.05 181 ALA A N 1
ATOM 1315 C CA . ALA A 1 181 ? 41.811 16.278 -36.877 1.00 16.39 181 ALA A CA 1
ATOM 1316 C C . ALA A 1 181 ? 40.301 16.272 -37.054 1.00 16.41 181 ALA A C 1
ATOM 1317 O O . ALA A 1 181 ? 39.762 15.433 -37.778 1.00 18.47 181 ALA A O 1
ATOM 1319 N N . ALA A 1 182 ? 39.626 17.219 -36.404 1.00 17.15 182 ALA A N 1
ATOM 1320 C CA . ALA A 1 182 ? 38.168 17.330 -36.474 1.00 17.34 182 ALA A CA 1
ATOM 1321 C C . ALA A 1 182 ? 37.700 17.502 -37.917 1.00 18.90 182 ALA A C 1
ATOM 1322 O O . ALA A 1 182 ? 36.735 16.863 -38.341 1.00 21.14 182 ALA A O 1
ATOM 1324 N N . LYS A 1 183 ? 38.391 18.355 -38.669 1.00 19.34 183 LYS A N 1
ATOM 1325 C CA . LYS A 1 183 ? 38.046 18.598 -40.072 1.00 19.61 183 LYS A CA 1
ATOM 1326 C C . LYS A 1 183 ? 38.000 17.290 -40.868 1.00 18.81 183 LYS A C 1
ATOM 1327 O O . LYS A 1 183 ? 37.011 16.998 -41.541 1.00 19.89 183 LYS A O 1
ATOM 1333 N N . ILE A 1 184 ? 39.065 16.503 -40.786 1.00 18.07 184 ILE A N 1
ATOM 1334 C CA . ILE A 1 184 ? 39.114 15.252 -41.515 1.00 15.04 184 ILE A CA 1
ATOM 1335 C C . ILE A 1 184 ? 38.126 14.218 -40.980 1.00 17.31 184 ILE A C 1
ATOM 1336 O O . ILE A 1 184 ? 37.522 13.484 -41.756 1.00 18.65 184 ILE A O 1
ATOM 1341 N N . ALA A 1 185 ? 37.938 14.158 -39.666 1.00 18.04 185 ALA A N 1
ATOM 1342 C CA . ALA A 1 185 ? 37.002 13.182 -39.108 1.00 17.95 185 ALA A CA 1
ATOM 1343 C C . ALA A 1 185 ? 35.587 13.544 -39.534 1.00 20.45 185 ALA A C 1
ATOM 1344 O O . ALA A 1 185 ? 34.778 12.667 -39.860 1.00 21.02 185 ALA A O 1
ATOM 1346 N N . LEU A 1 186 ? 35.287 14.838 -39.519 1.00 18.36 186 LEU A N 1
ATOM 1347 C CA . LEU A 1 186 ? 33.972 15.309 -39.935 1.00 20.10 186 LEU A CA 1
ATOM 1348 C C . LEU A 1 186 ? 33.796 14.917 -41.412 1.00 19.68 186 LEU A C 1
ATOM 1349 O O . LEU A 1 186 ? 32.774 14.350 -41.817 1.00 18.79 186 LEU A O 1
ATOM 1354 N N . GLY A 1 187 ? 34.819 15.226 -42.204 1.00 21.00 187 GLY A N 1
ATOM 1355 C CA . GLY A 1 187 ? 34.789 14.926 -43.622 1.00 20.56 187 GLY A CA 1
ATOM 1356 C C . GLY A 1 187 ? 34.612 13.454 -43.922 1.00 21.28 187 GLY A C 1
ATOM 1357 O O . GLY A 1 187 ? 33.979 13.098 -44.919 1.00 21.35 187 GLY A O 1
ATOM 1358 N N . MET A 1 188 ? 35.164 12.592 -43.070 1.00 23.14 188 MET A N 1
ATOM 1359 C CA . MET A 1 188 ? 35.044 11.159 -43.302 1.00 23.03 188 MET A CA 1
ATOM 1360 C C . MET A 1 188 ? 33.690 10.609 -42.907 1.00 22.49 188 MET A C 1
ATOM 1361 O O . MET A 1 188 ? 33.421 9.420 -43.080 1.00 23.54 188 MET A O 1
ATOM 1366 N N . GLY A 1 189 ? 32.835 11.488 -42.388 1.00 23.52 189 GLY A N 1
ATOM 1367 C CA . GLY A 1 189 ? 31.481 11.093 -42.037 1.00 22.29 189 GLY A CA 1
ATOM 1368 C C . GLY A 1 189 ? 31.186 10.742 -40.603 1.00 21.59 189 GLY A C 1
ATOM 1369 O O . GLY A 1 189 ? 30.058 10.392 -40.273 1.00 22.55 189 GLY A O 1
ATOM 1370 N N . ALA A 1 190 ? 32.181 10.853 -39.738 1.00 23.57 190 ALA A N 1
ATOM 1371 C CA . ALA A 1 190 ? 31.974 10.505 -38.340 1.00 24.10 190 ALA A CA 1
ATOM 1372 C C . ALA A 1 190 ? 31.246 11.559 -37.517 1.00 24.68 190 ALA A C 1
ATOM 1373 O O . ALA A 1 190 ? 31.161 12.732 -37.891 1.00 24.84 190 ALA A O 1
ATOM 1375 N N . GLN A 1 191 ? 30.685 11.111 -36.402 1.00 24.54 191 GLN A N 1
ATOM 1376 C CA . GLN A 1 191 ? 30.052 12.023 -35.477 1.00 25.58 191 GLN A CA 1
ATOM 1377 C C . GLN A 1 191 ? 31.248 12.439 -34.631 1.00 25.47 191 GLN A C 1
ATOM 1378 O O . GLN A 1 191 ? 31.799 11.644 -33.857 1.00 24.26 191 GLN A O 1
ATOM 1384 N N . VAL A 1 192 ? 31.672 13.681 -34.800 1.00 23.75 192 VAL A N 1
ATOM 1385 C CA . VAL A 1 192 ? 32.821 14.157 -34.065 1.00 22.95 192 VAL A CA 1
ATOM 1386 C C . VAL A 1 192 ? 32.445 14.906 -32.824 1.00 21.54 192 VAL A C 1
ATOM 1387 O O . VAL A 1 192 ? 31.621 15.822 -32.863 1.00 22.72 192 VAL A O 1
ATOM 1391 N N . THR A 1 193 ? 33.063 14.499 -31.722 1.00 23.09 193 THR A N 1
ATOM 1392 C CA . THR A 1 193 ? 32.872 15.155 -30.438 1.00 23.55 193 THR A CA 1
ATOM 1393 C C . THR A 1 193 ? 34.267 15.611 -30.006 1.00 22.93 193 THR A C 1
ATOM 1394 O O . THR A 1 193 ? 35.198 14.808 -29.921 1.00 23.30 193 THR A O 1
ATOM 1398 N N . ILE A 1 194 ? 34.408 16.912 -29.769 1.00 21.99 194 ILE A N 1
ATOM 1399 C CA . ILE A 1 194 ? 35.685 17.492 -29.367 1.00 21.10 194 ILE A CA 1
ATOM 1400 C C . ILE A 1 194 ? 35.587 18.131 -27.981 1.00 20.53 194 ILE A C 1
ATOM 1401 O O . ILE A 1 194 ? 34.655 18.876 -27.681 1.00 22.24 194 ILE A O 1
ATOM 1406 N N . LEU A 1 195 ? 36.557 17.831 -27.127 1.00 20.92 195 LEU A N 1
ATOM 1407 C CA . LEU A 1 195 ? 36.554 18.365 -25.771 1.00 20.71 195 LEU A CA 1
ATOM 1408 C C . LEU A 1 195 ? 37.740 19.279 -25.536 1.00 22.03 195 LEU A C 1
ATOM 1409 O O . LEU A 1 195 ? 38.837 19.051 -26.043 1.00 22.20 195 LEU A O 1
ATOM 1414 N N . ASP A 1 196 ? 37.510 20.332 -24.772 1.00 23.38 196 ASP A N 1
ATOM 1415 C CA . ASP A 1 196 ? 38.569 21.264 -24.458 1.00 24.91 196 ASP A CA 1
ATOM 1416 C C . ASP A 1 196 ? 38.219 21.933 -23.141 1.00 25.74 196 ASP A C 1
ATOM 1417 O O . ASP A 1 196 ? 37.078 21.897 -22.701 1.00 27.90 196 ASP A O 1
ATOM 1422 N N . VAL A 1 197 ? 39.209 22.525 -22.498 1.00 28.37 197 VAL A N 1
ATOM 1423 C CA . VAL A 1 197 ? 38.980 23.183 -21.223 1.00 29.83 197 VAL A CA 1
ATOM 1424 C C . VAL A 1 197 ? 38.597 24.653 -21.392 1.00 30.90 197 VAL A C 1
ATOM 1425 O O . VAL A 1 197 ? 37.946 25.232 -20.523 1.00 33.01 197 VAL A O 1
ATOM 1429 N N . ASN A 1 198 ? 38.989 25.253 -22.512 1.00 30.48 198 ASN A N 1
ATOM 1430 C CA . ASN A 1 198 ? 38.700 26.662 -22.764 1.00 31.76 198 ASN A CA 1
ATOM 1431 C C . ASN A 1 198 ? 37.320 26.865 -23.385 1.00 31.75 198 ASN A C 1
ATOM 1432 O O . ASN A 1 198 ? 37.012 26.289 -24.426 1.00 32.34 198 ASN A O 1
ATOM 1437 N N . HIS A 1 199 ? 36.483 27.693 -22.773 1.00 30.23 199 HIS A N 1
ATOM 1438 C CA . HIS A 1 199 ? 35.159 27.867 -23.344 1.00 30.03 199 HIS A CA 1
ATOM 1439 C C . HIS A 1 199 ? 35.129 28.652 -24.656 1.00 30.00 199 HIS A C 1
ATOM 1440 O O . HIS A 1 199 ? 34.378 28.313 -25.580 1.00 30.79 199 HIS A O 1
ATOM 1447 N N . LYS A 1 200 ? 35.934 29.705 -24.739 1.00 28.39 200 LYS A N 1
ATOM 1448 C CA . LYS A 1 200 ? 35.971 30.520 -25.941 1.00 25.93 200 LYS A CA 1
ATOM 1449 C C . LYS A 1 200 ? 36.423 29.716 -27.166 1.00 27.26 200 LYS A C 1
ATOM 1450 O O . LYS A 1 200 ? 35.987 29.975 -28.290 1.00 28.03 200 LYS A O 1
ATOM 1456 N N . ARG A 1 201 ? 37.295 28.738 -26.956 1.00 25.41 201 ARG A N 1
ATOM 1457 C CA . ARG A 1 201 ? 37.771 27.937 -28.069 1.00 26.14 201 ARG A CA 1
ATOM 1458 C C . ARG A 1 201 ? 36.633 27.061 -28.576 1.00 25.91 201 ARG A C 1
ATOM 1459 O O . ARG A 1 201 ? 36.518 26.814 -29.772 1.00 26.82 201 ARG A O 1
ATOM 1467 N N . LEU A 1 202 ? 35.786 26.600 -27.662 1.00 24.40 202 LEU A N 1
ATOM 1468 C CA . LEU A 1 202 ? 34.662 25.766 -28.044 1.00 24.99 202 LEU A CA 1
ATOM 1469 C C . LEU A 1 202 ? 33.637 26.609 -28.801 1.00 25.79 202 LEU A C 1
ATOM 1470 O O . LEU A 1 202 ? 33.000 26.139 -29.749 1.00 27.29 202 LEU A O 1
ATOM 1475 N N . GLN A 1 203 ? 33.484 27.858 -28.374 1.00 25.15 203 GLN A N 1
ATOM 1476 C CA . GLN A 1 203 ? 32.560 28.782 -29.016 1.00 23.04 203 GLN A CA 1
ATOM 1477 C C . GLN A 1 203 ? 33.000 28.994 -30.465 1.00 23.15 203 GLN A C 1
ATOM 1478 O O . GLN A 1 203 ? 32.179 29.009 -31.397 1.00 21.53 203 GLN A O 1
ATOM 1484 N N . TYR A 1 204 ? 34.307 29.151 -30.642 1.00 21.41 204 TYR A N 1
ATOM 1485 C CA . TYR A 1 204 ? 34.861 29.363 -31.961 1.00 22.22 204 TYR A CA 1
ATOM 1486 C C . TYR A 1 204 ? 34.691 28.120 -32.806 1.00 22.04 204 TYR A C 1
ATOM 1487 O O . TYR A 1 204 ? 34.307 28.207 -33.970 1.00 23.85 204 TYR A O 1
ATOM 1496 N N . LEU A 1 205 ? 34.978 26.959 -32.227 1.00 20.88 205 LEU A N 1
ATOM 1497 C CA . LEU A 1 205 ? 34.846 25.709 -32.957 1.00 20.73 205 LEU A CA 1
ATOM 1498 C C . LEU A 1 205 ? 33.363 25.469 -33.271 1.00 23.56 205 LEU A C 1
ATOM 1499 O O . LEU A 1 205 ? 33.008 24.892 -34.305 1.00 23.73 205 LEU A O 1
ATOM 1504 N N . ASP A 1 206 ? 32.484 25.927 -32.394 1.00 24.74 206 ASP A N 1
ATOM 1505 C CA . ASP A 1 206 ? 31.083 25.747 -32.672 1.00 28.06 206 ASP A CA 1
ATOM 1506 C C . ASP A 1 206 ? 30.728 26.598 -33.884 1.00 28.23 206 ASP A C 1
ATOM 1507 O O . ASP A 1 206 ? 29.904 26.209 -34.697 1.00 30.87 206 ASP A O 1
ATOM 1512 N N . ASP A 1 207 ? 31.357 27.760 -34.009 1.00 28.51 207 ASP A N 1
ATOM 1513 C CA . ASP A 1 207 ? 31.073 28.636 -35.139 1.00 28.12 207 ASP A CA 1
ATOM 1514 C C . ASP A 1 207 ? 31.648 28.133 -36.467 1.00 26.41 207 ASP A C 1
ATOM 1515 O O . ASP A 1 207 ? 30.950 28.131 -37.482 1.00 26.99 207 ASP A O 1
ATOM 1520 N N . VAL A 1 208 ? 32.908 27.699 -36.471 1.00 26.81 208 VAL A N 1
ATOM 1521 C CA . VAL A 1 208 ? 33.532 27.230 -37.712 1.00 24.52 208 VAL A CA 1
ATOM 1522 C C . VAL A 1 208 ? 32.889 25.962 -38.265 1.00 23.67 208 VAL A C 1
ATOM 1523 O O . VAL A 1 208 ? 32.866 25.747 -39.476 1.00 24.02 208 VAL A O 1
ATOM 1527 N N . PHE A 1 209 ? 32.354 25.128 -37.383 1.00 26.53 209 PHE A N 1
ATOM 1528 C CA . PHE A 1 209 ? 31.732 23.889 -37.829 1.00 28.38 209 PHE A CA 1
ATOM 1529 C C . PHE A 1 209 ? 30.214 23.940 -37.853 1.00 31.87 209 PHE A C 1
ATOM 1530 O O . PHE A 1 209 ? 29.563 22.909 -38.055 1.00 31.98 209 PHE A O 1
ATOM 1538 N N . GLY A 1 210 ? 29.657 25.135 -37.666 1.00 32.45 210 GLY A N 1
ATOM 1539 C CA . GLY A 1 210 ? 28.216 25.278 -37.643 1.00 34.02 210 GLY A CA 1
ATOM 1540 C C . GLY A 1 210 ? 27.803 24.599 -36.358 1.00 38.08 210 GLY A C 1
ATOM 1541 O O . GLY A 1 210 ? 27.922 25.170 -35.275 1.00 41.89 210 GLY A O 1
ATOM 1542 N N . GLY A 1 211 ? 27.333 23.367 -36.462 1.00 37.10 211 GLY A N 1
ATOM 1543 C CA . GLY A 1 211 ? 26.962 22.622 -35.274 1.00 33.59 211 GLY A CA 1
ATOM 1544 C C . GLY A 1 211 ? 27.356 21.178 -35.517 1.00 34.38 211 GLY A C 1
ATOM 1545 O O . GLY A 1 211 ? 27.251 20.336 -34.628 1.00 34.72 211 GLY A O 1
ATOM 1546 N N . ARG A 1 212 ? 27.835 20.917 -36.735 1.00 32.72 212 ARG A N 1
ATOM 1547 C CA . ARG A 1 212 ? 28.231 19.590 -37.176 1.00 32.21 212 ARG A CA 1
ATOM 1548 C C . ARG A 1 212 ? 29.173 18.843 -36.237 1.00 32.30 212 ARG A C 1
ATOM 1549 O O . ARG A 1 212 ? 29.353 17.627 -36.361 1.00 31.53 212 ARG A O 1
ATOM 1557 N N . VAL A 1 213 ? 29.773 19.565 -35.297 1.00 30.22 213 VAL A N 1
ATOM 1558 C CA . VAL A 1 213 ? 30.686 18.949 -34.347 1.00 29.60 213 VAL A CA 1
ATOM 1559 C C . VAL A 1 213 ? 30.215 19.230 -32.944 1.00 27.68 213 VAL A C 1
ATOM 1560 O O . VAL A 1 213 ? 29.863 20.359 -32.614 1.00 30.24 213 VAL A O 1
ATOM 1564 N N . ILE A 1 214 ? 30.208 18.191 -32.119 1.00 25.06 214 ILE A N 1
ATOM 1565 C CA . ILE A 1 214 ? 29.789 18.317 -30.735 1.00 21.46 214 ILE A CA 1
ATOM 1566 C C . ILE A 1 214 ? 30.950 18.844 -29.898 1.00 22.01 214 ILE A C 1
ATOM 1567 O O . ILE A 1 214 ? 32.017 18.223 -29.829 1.00 22.86 214 ILE A O 1
ATOM 1572 N N . THR A 1 215 ? 30.748 20.007 -29.289 1.00 21.27 215 THR A N 1
ATOM 1573 C CA . THR A 1 215 ? 31.757 20.600 -28.420 1.00 21.88 215 THR A CA 1
ATOM 1574 C C . THR A 1 215 ? 31.361 20.290 -26.971 1.00 24.67 215 THR A C 1
ATOM 1575 O O . THR A 1 215 ? 30.215 20.505 -26.576 1.00 27.01 215 THR A O 1
ATOM 1579 N N . LEU A 1 216 ? 32.293 19.760 -26.188 1.00 24.27 216 LEU A N 1
ATOM 1580 C CA . LEU A 1 216 ? 32.006 19.440 -24.795 1.00 26.83 216 LEU A CA 1
ATOM 1581 C C . LEU A 1 216 ? 33.076 19.964 -23.848 1.00 27.60 216 LEU A C 1
ATOM 1582 O O . LEU A 1 216 ? 34.279 19.784 -24.086 1.00 28.79 216 LEU A O 1
ATOM 1587 N N . THR A 1 217 ? 32.636 20.607 -22.770 1.00 27.18 217 THR A N 1
ATOM 1588 C CA . THR A 1 217 ? 33.571 21.126 -21.788 1.00 26.36 217 THR A CA 1
ATOM 1589 C C . THR A 1 217 ? 34.398 19.940 -21.305 1.00 28.87 217 THR A C 1
ATOM 1590 O O . THR A 1 217 ? 33.863 18.882 -20.956 1.00 28.00 217 THR A O 1
ATOM 1594 N N . ALA A 1 218 ? 35.712 20.112 -21.308 1.00 29.44 218 ALA A N 1
ATOM 1595 C CA . ALA A 1 218 ? 36.607 19.038 -20.899 1.00 32.45 218 ALA A CA 1
ATOM 1596 C C . ALA A 1 218 ? 36.555 18.711 -19.398 1.00 32.85 218 ALA A C 1
ATOM 1597 O O . ALA A 1 218 ? 37.571 18.766 -18.701 1.00 35.04 218 ALA A O 1
ATOM 1599 N N . THR A 1 219 ? 35.372 18.383 -18.892 1.00 31.43 219 THR A N 1
ATOM 1600 C CA . THR A 1 219 ? 35.254 18.002 -17.489 1.00 28.63 219 THR A CA 1
ATOM 1601 C C . THR A 1 219 ? 35.609 16.518 -17.474 1.00 30.07 219 THR A C 1
ATOM 1602 O O . THR A 1 219 ? 35.622 15.861 -18.523 1.00 31.58 219 THR A O 1
ATOM 1606 N N . GLU A 1 220 ? 35.893 15.978 -16.298 1.00 30.82 220 GLU A N 1
ATOM 1607 C CA . GLU A 1 220 ? 36.224 14.559 -16.204 1.00 30.02 220 GLU A CA 1
ATOM 1608 C C . GLU A 1 220 ? 35.043 13.665 -16.597 1.00 27.26 220 GLU A C 1
ATOM 1609 O O . GLU A 1 220 ? 35.221 12.624 -17.243 1.00 25.53 220 GLU A O 1
ATOM 1615 N N . ALA A 1 221 ? 33.841 14.076 -16.208 1.00 21.38 221 ALA A N 1
ATOM 1616 C CA . ALA A 1 221 ? 32.646 13.316 -16.530 1.00 22.28 221 ALA A CA 1
ATOM 1617 C C . ALA A 1 221 ? 32.452 13.262 -18.050 1.00 25.07 221 ALA A C 1
ATOM 1618 O O . ALA A 1 221 ? 32.124 12.211 -18.600 1.00 26.40 221 ALA A O 1
ATOM 1620 N N . ASN A 1 222 ? 32.660 14.387 -18.733 1.00 25.84 222 ASN A N 1
ATOM 1621 C CA . ASN A 1 222 ? 32.514 14.420 -20.184 1.00 25.37 222 ASN A CA 1
ATOM 1622 C C . ASN A 1 222 ? 33.582 13.568 -20.857 1.00 27.07 222 ASN A C 1
ATOM 1623 O O . ASN A 1 222 ? 33.297 12.800 -21.787 1.00 27.32 222 ASN A O 1
ATOM 1628 N N . ILE A 1 223 ? 34.818 13.718 -20.389 1.00 27.99 223 ILE A N 1
ATOM 1629 C CA . ILE A 1 223 ? 35.933 12.943 -20.924 1.00 29.13 223 ILE A CA 1
ATOM 1630 C C . ILE A 1 223 ? 35.631 11.441 -20.764 1.00 31.98 223 ILE A C 1
ATOM 1631 O O . ILE A 1 223 ? 35.808 10.650 -21.693 1.00 29.75 223 ILE A O 1
ATOM 1636 N N . LYS A 1 224 ? 35.169 11.068 -19.573 1.00 33.78 224 LYS A N 1
ATOM 1637 C CA . LYS A 1 224 ? 34.855 9.679 -19.255 1.00 36.82 224 LYS A CA 1
ATOM 1638 C C . LYS A 1 224 ? 33.744 9.100 -20.129 1.00 37.86 224 LYS A C 1
ATOM 1639 O O . LYS A 1 224 ? 33.860 7.981 -20.632 1.00 40.33 224 LYS A O 1
ATOM 1645 N N . LYS A 1 225 ? 32.666 9.851 -20.313 1.00 37.46 225 LYS A N 1
ATOM 1646 C CA . LYS A 1 225 ? 31.583 9.356 -21.146 1.00 38.29 225 LYS A CA 1
ATOM 1647 C C . LYS A 1 225 ? 31.964 9.323 -22.629 1.00 36.45 225 LYS A C 1
ATOM 1648 O O . LYS A 1 225 ? 31.539 8.422 -23.349 1.00 36.87 225 LYS A O 1
ATOM 1654 N N . SER A 1 226 ? 32.766 10.290 -23.080 1.00 34.22 226 SER A N 1
ATOM 1655 C CA . SER A 1 226 ? 33.195 10.344 -24.480 1.00 31.79 226 SER A CA 1
ATOM 1656 C C . SER A 1 226 ? 34.111 9.174 -24.812 1.00 30.49 226 SER A C 1
ATOM 1657 O O . SER A 1 226 ? 33.949 8.517 -25.842 1.00 30.09 226 SER A O 1
ATOM 1660 N N . VAL A 1 227 ? 35.088 8.937 -23.942 1.00 29.26 227 VAL A N 1
ATOM 1661 C CA . VAL A 1 227 ? 36.051 7.856 -24.129 1.00 29.85 227 VAL A CA 1
ATOM 1662 C C . VAL A 1 227 ? 35.360 6.501 -24.169 1.00 31.00 227 VAL A C 1
ATOM 1663 O O . VAL A 1 227 ? 35.775 5.590 -24.896 1.00 29.35 227 VAL A O 1
ATOM 1667 N N . GLN A 1 228 ? 34.292 6.389 -23.388 1.00 30.71 228 GLN A N 1
ATOM 1668 C CA . GLN A 1 228 ? 33.554 5.153 -23.271 1.00 31.86 228 GLN A CA 1
ATOM 1669 C C . GLN A 1 228 ? 32.799 4.706 -24.511 1.00 33.11 228 GLN A C 1
ATOM 1670 O O . GLN A 1 228 ? 32.625 3.512 -24.734 1.00 35.84 228 GLN A O 1
ATOM 1676 N N . HIS A 1 229 ? 32.340 5.651 -25.319 1.00 33.82 229 HIS A N 1
ATOM 1677 C CA . HIS A 1 229 ? 31.588 5.294 -26.513 1.00 32.81 229 HIS A CA 1
ATOM 1678 C C . HIS A 1 229 ? 32.360 5.552 -27.793 1.00 30.93 229 HIS A C 1
ATOM 1679 O O . HIS A 1 229 ? 31.845 5.344 -28.894 1.00 30.85 229 HIS A O 1
ATOM 1686 N N . ALA A 1 230 ? 33.602 5.989 -27.641 1.00 28.89 230 ALA A N 1
ATOM 1687 C CA . ALA A 1 230 ? 34.451 6.294 -28.775 1.00 28.73 230 ALA A CA 1
ATOM 1688 C C . ALA A 1 230 ? 34.899 5.080 -29.586 1.00 27.54 230 ALA A C 1
ATOM 1689 O O . ALA A 1 230 ? 35.269 4.052 -29.023 1.00 28.68 230 ALA A O 1
ATOM 1691 N N . ASP A 1 231 ? 34.842 5.205 -30.910 1.00 26.53 231 ASP A N 1
ATOM 1692 C CA . ASP A 1 231 ? 35.307 4.157 -31.812 1.00 24.99 231 ASP A CA 1
ATOM 1693 C C . ASP A 1 231 ? 36.731 4.579 -32.137 1.00 24.43 231 ASP A C 1
ATOM 1694 O O . ASP A 1 231 ? 37.601 3.752 -32.373 1.00 24.46 231 ASP A O 1
ATOM 1699 N N . LEU A 1 232 ? 36.949 5.889 -32.143 1.00 26.39 232 LEU A N 1
ATOM 1700 C CA . LEU A 1 232 ? 38.263 6.449 -32.407 1.00 25.05 232 LEU A CA 1
ATOM 1701 C C . LEU A 1 232 ? 38.485 7.567 -31.418 1.00 23.67 232 LEU A C 1
ATOM 1702 O O . LEU A 1 232 ? 37.680 8.498 -31.342 1.00 24.12 232 LEU A O 1
ATOM 1707 N N . LEU A 1 233 ? 39.558 7.446 -30.637 1.00 23.25 233 LEU A N 1
ATOM 1708 C CA . LEU A 1 233 ? 39.926 8.443 -29.625 1.00 22.61 233 LEU A CA 1
ATOM 1709 C C . LEU A 1 233 ? 41.242 9.080 -30.061 1.00 25.31 233 LEU A C 1
ATOM 1710 O O . LEU A 1 233 ? 42.260 8.397 -30.229 1.00 23.66 233 LEU A O 1
ATOM 1715 N N . ILE A 1 234 ? 41.215 10.396 -30.241 1.00 26.49 234 ILE A N 1
ATOM 1716 C CA . ILE A 1 234 ? 42.392 11.122 -30.685 1.00 26.59 234 ILE A CA 1
ATOM 1717 C C . ILE A 1 234 ? 42.973 12.041 -29.615 1.00 28.50 234 ILE A C 1
ATOM 1718 O O . ILE A 1 234 ? 42.326 12.995 -29.145 1.00 28.58 234 ILE A O 1
ATOM 1723 N N . GLY A 1 235 ? 44.208 11.731 -29.231 1.00 29.42 235 GLY A N 1
ATOM 1724 C CA . GLY A 1 235 ? 44.898 12.526 -28.236 1.00 33.00 235 GLY A CA 1
ATOM 1725 C C . GLY A 1 235 ? 45.598 13.689 -28.902 1.00 35.09 235 GLY A C 1
ATOM 1726 O O . GLY A 1 235 ? 46.381 13.496 -29.839 1.00 35.90 235 GLY A O 1
ATOM 1727 N N . ALA A 1 236 ? 45.323 14.898 -28.423 1.00 37.73 236 ALA A N 1
ATOM 1728 C CA . ALA A 1 236 ? 45.931 16.089 -28.998 1.00 40.45 236 ALA A CA 1
ATOM 1729 C C . ALA A 1 236 ? 46.170 17.188 -27.971 1.00 42.21 236 ALA A C 1
ATOM 1730 O O . ALA A 1 236 ? 45.523 18.235 -28.032 1.00 41.47 236 ALA A O 1
ATOM 1732 N N . VAL A 1 237 ? 47.085 16.957 -27.026 1.00 46.68 237 VAL A N 1
ATOM 1733 C CA . VAL A 1 237 ? 47.387 17.965 -25.999 1.00 50.37 237 VAL A CA 1
ATOM 1734 C C . VAL A 1 237 ? 48.834 17.915 -25.484 1.00 53.06 237 VAL A C 1
ATOM 1735 O O . VAL A 1 237 ? 49.764 18.311 -26.187 1.00 53.96 237 VAL A O 1
ATOM 1739 N N . LEU A 1 238 ? 49.004 17.432 -24.250 1.00 55.75 238 LEU A N 1
ATOM 1740 C CA . LEU A 1 238 ? 50.312 17.327 -23.582 1.00 57.14 238 LEU A CA 1
ATOM 1741 C C . LEU A 1 238 ? 51.011 18.678 -23.483 1.00 58.22 238 LEU A C 1
ATOM 1742 O O . LEU A 1 238 ? 50.723 19.469 -22.581 1.00 59.04 238 LEU A O 1
ATOM 1744 N N . LYS A 1 246 ? 47.999 11.298 -18.802 1.00 64.07 246 LYS A N 1
ATOM 1745 C CA . LYS A 1 246 ? 47.285 11.388 -17.532 1.00 64.28 246 LYS A CA 1
ATOM 1746 C C . LYS A 1 246 ? 45.860 11.928 -17.693 1.00 64.68 246 LYS A C 1
ATOM 1747 O O . LYS A 1 246 ? 45.174 12.163 -16.696 1.00 64.82 246 LYS A O 1
ATOM 1749 N N . LEU A 1 247 ? 45.411 12.116 -18.937 1.00 63.95 247 LEU A N 1
ATOM 1750 C CA . LEU A 1 247 ? 44.059 12.623 -19.192 1.00 62.93 247 LEU A CA 1
ATOM 1751 C C . LEU A 1 247 ? 43.068 11.473 -19.368 1.00 62.65 247 LEU A C 1
ATOM 1752 O O . LEU A 1 247 ? 41.854 11.681 -19.371 1.00 60.09 247 LEU A O 1
ATOM 1754 N N . VAL A 1 248 ? 43.610 10.266 -19.510 1.00 62.79 248 VAL A N 1
ATOM 1755 C CA . VAL A 1 248 ? 42.837 9.033 -19.673 1.00 64.27 248 VAL A CA 1
ATOM 1756 C C . VAL A 1 248 ? 43.653 7.903 -19.025 1.00 65.90 248 VAL A C 1
ATOM 1757 O O . VAL A 1 248 ? 44.731 7.543 -19.509 1.00 65.09 248 VAL A O 1
ATOM 1761 N N . THR A 1 249 ? 43.143 7.351 -17.927 1.00 66.37 249 THR A N 1
ATOM 1762 C CA . THR A 1 249 ? 43.850 6.293 -17.203 1.00 67.89 249 THR A CA 1
ATOM 1763 C C . THR A 1 249 ? 43.556 4.891 -17.729 1.00 69.69 249 THR A C 1
ATOM 1764 O O . THR A 1 249 ? 42.537 4.672 -18.387 1.00 70.70 249 THR A O 1
ATOM 1768 N N . ARG A 1 250 ? 44.439 3.937 -17.430 1.00 69.33 250 ARG A N 1
ATOM 1769 C CA . ARG A 1 250 ? 44.234 2.566 -17.893 1.00 69.61 250 ARG A CA 1
ATOM 1770 C C . ARG A 1 250 ? 42.916 2.066 -17.303 1.00 69.62 250 ARG A C 1
ATOM 1771 O O . ARG A 1 250 ? 42.455 0.953 -17.588 1.00 69.83 250 ARG A O 1
ATOM 1779 N N . ASP A 1 251 ? 42.311 2.929 -16.489 1.00 67.58 251 ASP A N 1
ATOM 1780 C CA . ASP A 1 251 ? 41.039 2.649 -15.836 1.00 67.44 251 ASP A CA 1
ATOM 1781 C C . ASP A 1 251 ? 39.890 2.980 -16.774 1.00 66.14 251 ASP A C 1
ATOM 1782 O O . ASP A 1 251 ? 38.893 2.258 -16.824 1.00 65.23 251 ASP A O 1
ATOM 1787 N N . MET A 1 252 ? 40.039 4.079 -17.509 1.00 64.81 252 MET A N 1
ATOM 1788 C CA . MET A 1 252 ? 39.030 4.503 -18.465 1.00 62.62 252 MET A CA 1
ATOM 1789 C C . MET A 1 252 ? 39.129 3.574 -19.666 1.00 61.32 252 MET A C 1
ATOM 1790 O O . MET A 1 252 ? 38.131 3.266 -20.314 1.00 60.85 252 MET A O 1
ATOM 1795 N N . LEU A 1 253 ? 40.350 3.133 -19.946 1.00 60.37 253 LEU A N 1
ATOM 1796 C CA . LEU A 1 253 ? 40.626 2.241 -21.061 1.00 59.27 253 LEU A CA 1
ATOM 1797 C C . LEU A 1 253 ? 39.717 1.017 -21.071 1.00 58.45 253 LEU A C 1
ATOM 1798 O O . LEU A 1 253 ? 39.277 0.561 -22.129 1.00 58.68 253 LEU A O 1
ATOM 1803 N N . SER A 1 254 ? 39.446 0.480 -19.887 1.00 57.47 254 SER A N 1
ATOM 1804 C CA . SER A 1 254 ? 38.595 -0.697 -19.764 1.00 57.43 254 SER A CA 1
ATOM 1805 C C . SER A 1 254 ? 37.137 -0.377 -20.075 1.00 56.62 254 SER A C 1
ATOM 1806 O O . SER A 1 254 ? 36.303 -1.278 -20.205 1.00 57.15 254 SER A O 1
ATOM 1809 N N . LEU A 1 255 ? 36.839 0.912 -20.204 1.00 54.68 255 LEU A N 1
ATOM 1810 C CA . LEU A 1 255 ? 35.488 1.357 -20.510 1.00 52.03 255 LEU A CA 1
ATOM 1811 C C . LEU A 1 255 ? 35.241 1.415 -22.013 1.00 49.99 255 LEU A C 1
ATOM 1812 O O . LEU A 1 255 ? 34.089 1.440 -22.452 1.00 49.99 255 LEU A O 1
ATOM 1817 N N . MET A 1 256 ? 36.316 1.430 -22.800 1.00 47.88 256 MET A N 1
ATOM 1818 C CA . MET A 1 256 ? 36.183 1.492 -24.251 1.00 45.33 256 MET A CA 1
ATOM 1819 C C . MET A 1 256 ? 35.778 0.149 -24.831 1.00 43.16 256 MET A C 1
ATOM 1820 O O . MET A 1 256 ? 36.100 -0.894 -24.275 1.00 44.55 256 MET A O 1
ATOM 1825 N N . LYS A 1 257 ? 35.047 0.182 -25.939 1.00 42.75 257 LYS A N 1
ATOM 1826 C CA . LYS A 1 257 ? 34.616 -1.048 -26.589 1.00 42.11 257 LYS A CA 1
ATOM 1827 C C . LYS A 1 257 ? 35.805 -1.698 -27.270 1.00 40.22 257 LYS A C 1
ATOM 1828 O O . LYS A 1 257 ? 36.723 -1.009 -27.704 1.00 40.90 257 LYS A O 1
ATOM 1834 N N . GLU A 1 258 ? 35.801 -3.025 -27.352 1.00 39.85 258 GLU A N 1
ATOM 1835 C CA . GLU A 1 258 ? 36.919 -3.719 -27.977 1.00 40.32 258 GLU A CA 1
ATOM 1836 C C . GLU A 1 258 ? 36.959 -3.404 -29.467 1.00 37.88 258 GLU A C 1
ATOM 1837 O O . GLU A 1 258 ? 35.921 -3.313 -30.127 1.00 36.60 258 GLU A O 1
ATOM 1843 N N . GLY A 1 259 ? 38.163 -3.215 -29.990 1.00 33.86 259 GLY A N 1
ATOM 1844 C CA . GLY A 1 259 ? 38.301 -2.899 -31.395 1.00 30.43 259 GLY A CA 1
ATOM 1845 C C . GLY A 1 259 ? 38.564 -1.422 -31.587 1.00 29.61 259 GLY A C 1
ATOM 1846 O O . GLY A 1 259 ? 39.088 -1.008 -32.618 1.00 30.37 259 GLY A O 1
ATOM 1847 N N . ALA A 1 260 ? 38.197 -0.620 -30.594 1.00 25.90 260 ALA A N 1
ATOM 1848 C CA . ALA A 1 260 ? 38.411 0.819 -30.662 1.00 23.62 260 ALA A CA 1
ATOM 1849 C C . ALA A 1 260 ? 39.907 1.104 -30.760 1.00 23.77 260 ALA A C 1
ATOM 1850 O O . ALA A 1 260 ? 40.730 0.271 -30.365 1.00 24.33 260 ALA A O 1
ATOM 1852 N N . VAL A 1 261 ? 40.268 2.266 -31.297 1.00 22.64 261 VAL A N 1
ATOM 1853 C CA . VAL A 1 261 ? 41.675 2.603 -31.391 1.00 21.69 261 VAL A CA 1
ATOM 1854 C C . VAL A 1 261 ? 41.958 3.982 -30.833 1.00 20.30 261 VAL A C 1
ATOM 1855 O O . VAL A 1 261 ? 41.084 4.850 -30.784 1.00 19.51 261 VAL A O 1
ATOM 1859 N N . ILE A 1 262 ? 43.192 4.164 -30.387 1.00 20.73 262 ILE A N 1
ATOM 1860 C CA . ILE A 1 262 ? 43.615 5.427 -29.821 1.00 22.24 262 ILE A CA 1
ATOM 1861 C C . ILE A 1 262 ? 44.818 5.924 -30.591 1.00 23.40 262 ILE A C 1
ATOM 1862 O O . ILE A 1 262 ? 45.758 5.175 -30.821 1.00 23.93 262 ILE A O 1
ATOM 1867 N N . VAL A 1 263 ? 44.770 7.181 -31.009 1.00 27.03 263 VAL A N 1
ATOM 1868 C CA . VAL A 1 263 ? 45.883 7.800 -31.715 1.00 28.71 263 VAL A CA 1
ATOM 1869 C C . VAL A 1 263 ? 46.238 9.014 -30.885 1.00 32.73 263 VAL A C 1
ATOM 1870 O O . VAL A 1 263 ? 45.485 9.995 -30.858 1.00 32.80 263 VAL A O 1
ATOM 1874 N N . ASP A 1 264 ? 47.357 8.938 -30.169 1.00 36.29 264 ASP A N 1
ATOM 1875 C CA . ASP A 1 264 ? 47.791 10.077 -29.370 1.00 39.02 264 ASP A CA 1
ATOM 1876 C C . ASP A 1 264 ? 48.849 10.802 -30.190 1.00 39.39 264 ASP A C 1
ATOM 1877 O O . ASP A 1 264 ? 49.907 10.246 -30.475 1.00 39.43 264 ASP A O 1
ATOM 1882 N N . VAL A 1 265 ? 48.562 12.037 -30.581 1.00 41.11 265 VAL A N 1
ATOM 1883 C CA . VAL A 1 265 ? 49.518 12.791 -31.375 1.00 44.37 265 VAL A CA 1
ATOM 1884 C C . VAL A 1 265 ? 50.655 13.326 -30.512 1.00 45.51 265 VAL A C 1
ATOM 1885 O O . VAL A 1 265 ? 51.767 13.543 -30.997 1.00 45.49 265 VAL A O 1
ATOM 1889 N N . ALA A 1 266 ? 50.371 13.513 -29.226 1.00 48.74 266 ALA A N 1
ATOM 1890 C CA . ALA A 1 266 ? 51.369 13.998 -28.275 1.00 50.55 266 ALA A CA 1
ATOM 1891 C C . ALA A 1 266 ? 52.601 13.090 -28.261 1.00 51.61 266 ALA A C 1
ATOM 1892 O O . ALA A 1 266 ? 52.487 11.858 -28.283 1.00 53.07 266 ALA A O 1
ATOM 1894 N N . TYR A 1 286 ? 49.899 -2.085 -30.890 1.00 59.27 286 TYR A N 1
ATOM 1895 C CA . TYR A 1 286 ? 49.635 -3.157 -29.935 1.00 59.86 286 TYR A CA 1
ATOM 1896 C C . TYR A 1 286 ? 48.277 -3.002 -29.246 1.00 59.90 286 TYR A C 1
ATOM 1897 O O . TYR A 1 286 ? 47.725 -1.902 -29.187 1.00 58.29 286 TYR A O 1
ATOM 1906 N N . VAL A 1 287 ? 47.765 -4.113 -28.710 1.00 61.18 287 VAL A N 1
ATOM 1907 C CA . VAL A 1 287 ? 46.461 -4.156 -28.031 1.00 62.50 287 VAL A CA 1
ATOM 1908 C C . VAL A 1 287 ? 46.523 -4.251 -26.492 1.00 63.43 287 VAL A C 1
ATOM 1909 O O . VAL A 1 287 ? 47.281 -5.049 -25.930 1.00 64.42 287 VAL A O 1
ATOM 1913 N N . VAL A 1 288 ? 45.707 -3.432 -25.828 1.00 64.46 288 VAL A N 1
ATOM 1914 C CA . VAL A 1 288 ? 45.613 -3.398 -24.367 1.00 65.13 288 VAL A CA 1
ATOM 1915 C C . VAL A 1 288 ? 44.133 -3.306 -23.990 1.00 65.26 288 VAL A C 1
ATOM 1916 O O . VAL A 1 288 ? 43.522 -2.244 -24.135 1.00 65.28 288 VAL A O 1
ATOM 1920 N N . ASP A 1 289 ? 43.570 -4.417 -23.510 1.00 65.26 289 ASP A N 1
ATOM 1921 C CA . ASP A 1 289 ? 42.156 -4.500 -23.126 1.00 64.43 289 ASP A CA 1
ATOM 1922 C C . ASP A 1 289 ? 41.239 -4.579 -24.355 1.00 62.38 289 ASP A C 1
ATOM 1923 O O . ASP A 1 289 ? 40.085 -4.150 -24.297 1.00 64.10 289 ASP A O 1
ATOM 1928 N N . GLY A 1 290 ? 41.757 -5.127 -25.457 1.00 60.63 290 GLY A N 1
ATOM 1929 C CA . GLY A 1 290 ? 40.979 -5.253 -26.680 1.00 56.15 290 GLY A CA 1
ATOM 1930 C C . GLY A 1 290 ? 41.030 -4.009 -27.555 1.00 53.38 290 GLY A C 1
ATOM 1931 O O . GLY A 1 290 ? 40.636 -4.049 -28.718 1.00 53.29 290 GLY A O 1
ATOM 1932 N N . VAL A 1 291 ? 41.524 -2.908 -26.992 1.00 50.62 291 VAL A N 1
ATOM 1933 C CA . VAL A 1 291 ? 41.632 -1.631 -27.697 1.00 47.87 291 VAL A CA 1
ATOM 1934 C C . VAL A 1 291 ? 42.993 -1.473 -28.396 1.00 46.82 291 VAL A C 1
ATOM 1935 O O . VAL A 1 291 ? 44.038 -1.698 -27.793 1.00 45.40 291 VAL A O 1
ATOM 1939 N N . VAL A 1 292 ? 42.983 -1.068 -29.661 1.00 45.85 292 VAL A N 1
ATOM 1940 C CA . VAL A 1 292 ? 44.229 -0.901 -30.412 1.00 46.15 292 VAL A CA 1
ATOM 1941 C C . VAL A 1 292 ? 44.942 0.447 -30.188 1.00 46.50 292 VAL A C 1
ATOM 1942 O O . VAL A 1 292 ? 44.389 1.502 -30.478 1.00 45.54 292 VAL A O 1
ATOM 1946 N N . HIS A 1 293 ? 46.174 0.392 -29.680 1.00 48.91 293 HIS A N 1
ATOM 1947 C CA . HIS A 1 293 ? 46.988 1.589 -29.415 1.00 51.09 293 HIS A CA 1
ATOM 1948 C C . HIS A 1 293 ? 47.951 1.871 -30.557 1.00 51.85 293 HIS A C 1
ATOM 1949 O O . HIS A 1 293 ? 48.822 1.049 -30.855 1.00 52.77 293 HIS A O 1
ATOM 1956 N N . TYR A 1 294 ? 47.826 3.036 -31.178 1.00 52.80 294 TYR A N 1
ATOM 1957 C CA . TYR A 1 294 ? 48.724 3.372 -32.269 1.00 53.96 294 TYR A CA 1
ATOM 1958 C C . TYR A 1 294 ? 49.860 4.273 -31.805 1.00 54.54 294 TYR A C 1
ATOM 1959 O O . TYR A 1 294 ? 49.663 5.464 -31.542 1.00 53.67 294 TYR A O 1
ATOM 1968 N N . GLY A 1 295 ? 51.055 3.696 -31.718 1.00 56.03 295 GLY A N 1
ATOM 1969 C CA . GLY A 1 295 ? 52.217 4.453 -31.290 1.00 57.12 295 GLY A CA 1
ATOM 1970 C C . GLY A 1 295 ? 53.354 4.459 -32.301 1.00 57.69 295 GLY A C 1
ATOM 1971 O O . GLY A 1 295 ? 54.338 3.730 -32.138 1.00 58.01 295 GLY A O 1
ATOM 1972 N N . VAL A 1 296 ? 53.217 5.270 -33.350 1.00 58.70 296 VAL A N 1
ATOM 1973 C CA . VAL A 1 296 ? 54.252 5.388 -34.374 1.00 58.28 296 VAL A CA 1
ATOM 1974 C C . VAL A 1 296 ? 54.546 6.865 -34.627 1.00 57.78 296 VAL A C 1
ATOM 1975 O O . VAL A 1 296 ? 53.979 7.489 -35.527 1.00 60.64 296 VAL A O 1
ATOM 1979 N N . ALA A 1 297 ? 55.440 7.397 -33.801 1.00 59.11 297 ALA A N 1
ATOM 1980 C CA . ALA A 1 297 ? 55.883 8.788 -33.825 1.00 58.34 297 ALA A CA 1
ATOM 1981 C C . ALA A 1 297 ? 55.438 9.699 -34.978 1.00 58.20 297 ALA A C 1
ATOM 1982 O O . ALA A 1 297 ? 54.254 10.032 -35.113 1.00 58.83 297 ALA A O 1
ATOM 1984 N N . ASN A 1 298 ? 56.410 10.101 -35.792 1.00 54.99 298 ASN A N 1
ATOM 1985 C CA . ASN A 1 298 ? 56.209 11.013 -36.915 1.00 53.73 298 ASN A CA 1
ATOM 1986 C C . ASN A 1 298 ? 55.160 10.614 -37.954 1.00 52.43 298 ASN A C 1
ATOM 1987 O O . ASN A 1 298 ? 55.461 9.899 -38.915 1.00 50.08 298 ASN A O 1
ATOM 1992 N N . MET A 1 299 ? 53.926 11.075 -37.751 1.00 48.59 299 MET A N 1
ATOM 1993 C CA . MET A 1 299 ? 52.853 10.797 -38.701 1.00 44.31 299 MET A CA 1
ATOM 1994 C C . MET A 1 299 ? 53.134 11.638 -39.931 1.00 41.20 299 MET A C 1
ATOM 1995 O O . MET A 1 299 ? 52.933 11.190 -41.057 1.00 42.79 299 MET A O 1
ATOM 2000 N N . PRO A 1 300 ? 53.577 12.889 -39.731 1.00 38.34 300 PRO A N 1
ATOM 2001 C CA . PRO A 1 300 ? 53.878 13.725 -40.899 1.00 35.18 300 PRO A CA 1
ATOM 2002 C C . PRO A 1 300 ? 54.871 12.953 -41.774 1.00 32.50 300 PRO A C 1
ATOM 2003 O O . PRO A 1 300 ? 54.969 13.177 -42.981 1.00 31.14 300 PRO A O 1
ATOM 2007 N N . GLY A 1 301 ? 55.590 12.030 -41.130 1.00 29.45 301 GLY A N 1
ATOM 2008 C CA . GLY A 1 301 ? 56.585 11.203 -41.793 1.00 26.82 301 GLY A CA 1
ATOM 2009 C C . GLY A 1 301 ? 56.047 10.301 -42.884 1.00 28.14 301 GLY A C 1
ATOM 2010 O O . GLY A 1 301 ? 56.739 10.066 -43.882 1.00 28.02 301 GLY A O 1
ATOM 2011 N N . ALA A 1 302 ? 54.829 9.791 -42.698 1.00 26.61 302 ALA A N 1
ATOM 2012 C CA . ALA A 1 302 ? 54.198 8.923 -43.686 1.00 27.48 302 ALA A CA 1
ATOM 2013 C C . ALA A 1 302 ? 53.805 9.728 -44.925 1.00 29.16 302 ALA A C 1
ATOM 2014 O O . ALA A 1 302 ? 53.457 9.163 -45.962 1.00 29.30 302 ALA A O 1
ATOM 2016 N N . VAL A 1 303 ? 53.846 11.049 -44.808 1.00 28.86 303 VAL A N 1
ATOM 2017 C CA . VAL A 1 303 ? 53.504 11.927 -45.921 1.00 28.66 303 VAL A CA 1
ATOM 2018 C C . VAL A 1 303 ? 54.614 12.966 -46.026 1.00 28.97 303 VAL A C 1
ATOM 2019 O O . VAL A 1 303 ? 54.386 14.172 -45.899 1.00 29.25 303 VAL A O 1
ATOM 2023 N N . PRO A 1 304 ? 55.845 12.500 -46.269 1.00 29.54 304 PRO A N 1
ATOM 2024 C CA . PRO A 1 304 ? 57.011 13.374 -46.387 1.00 28.62 304 PRO A CA 1
ATOM 2025 C C . PRO A 1 304 ? 56.872 14.551 -47.358 1.00 28.10 304 PRO A C 1
ATOM 2026 O O . PRO A 1 304 ? 57.193 15.685 -46.999 1.00 28.11 304 PRO A O 1
ATOM 2030 N N . ARG A 1 305 ? 56.402 14.298 -48.578 1.00 27.78 305 ARG A N 1
ATOM 2031 C CA . ARG A 1 305 ? 56.267 15.381 -49.546 1.00 26.45 305 ARG A CA 1
ATOM 2032 C C . ARG A 1 305 ? 55.437 16.518 -48.967 1.00 28.60 305 ARG A C 1
ATOM 2033 O O . ARG A 1 305 ? 55.905 17.660 -48.937 1.00 30.24 305 ARG A O 1
ATOM 2041 N N . THR A 1 306 ? 54.228 16.219 -48.485 1.00 27.21 306 THR A N 1
ATOM 2042 C CA . THR A 1 306 ? 53.359 17.261 -47.906 1.00 25.88 306 THR A CA 1
ATOM 2043 C C . THR A 1 306 ? 54.040 17.981 -46.731 1.00 25.66 306 THR A C 1
ATOM 2044 O O . THR A 1 306 ? 54.014 19.211 -46.648 1.00 25.05 306 THR A O 1
ATOM 2048 N N . SER A 1 307 ? 54.651 17.214 -45.834 1.00 25.66 307 SER A N 1
ATOM 2049 C CA . SER A 1 307 ? 55.301 17.795 -44.666 1.00 27.97 307 SER A CA 1
ATOM 2050 C C . SER A 1 307 ? 56.448 18.725 -45.071 1.00 28.42 307 SER A C 1
ATOM 2051 O O . SER A 1 307 ? 56.642 19.805 -44.494 1.00 28.33 307 SER A O 1
ATOM 2054 N N . THR A 1 308 ? 57.202 18.285 -46.071 1.00 29.43 308 THR A N 1
ATOM 2055 C CA . THR A 1 308 ? 58.323 19.053 -46.580 1.00 28.51 308 THR A CA 1
ATOM 2056 C C . THR A 1 308 ? 57.858 20.443 -47.003 1.00 29.81 308 THR A C 1
ATOM 2057 O O . THR A 1 308 ? 58.430 21.457 -46.592 1.00 30.87 308 THR A O 1
ATOM 2061 N N . PHE A 1 309 ? 56.817 20.501 -47.824 1.00 28.54 309 PHE A N 1
ATOM 2062 C CA . PHE A 1 309 ? 56.336 21.796 -48.261 1.00 28.60 309 PHE A CA 1
ATOM 2063 C C . PHE A 1 309 ? 55.746 22.622 -47.133 1.00 28.51 309 PHE A C 1
ATOM 2064 O O . PHE A 1 309 ? 55.962 23.836 -47.077 1.00 28.53 309 PHE A O 1
ATOM 2072 N N . ALA A 1 310 ? 55.011 21.978 -46.231 1.00 26.36 310 ALA A N 1
ATOM 2073 C CA . ALA A 1 310 ? 54.397 22.700 -45.126 1.00 24.72 310 ALA A CA 1
ATOM 2074 C C . ALA A 1 310 ? 55.475 23.290 -44.237 1.00 25.08 310 ALA A C 1
ATOM 2075 O O . ALA A 1 310 ? 55.334 24.401 -43.720 1.00 25.15 310 ALA A O 1
ATOM 2077 N N . LEU A 1 311 ? 56.558 22.539 -44.064 1.00 26.41 311 LEU A N 1
ATOM 2078 C CA . LEU A 1 311 ? 57.674 22.996 -43.244 1.00 25.48 311 LEU A CA 1
ATOM 2079 C C . LEU A 1 311 ? 58.535 24.010 -43.988 1.00 25.72 311 LEU A C 1
ATOM 2080 O O . LEU A 1 311 ? 58.817 25.098 -43.475 1.00 26.12 311 LEU A O 1
ATOM 2085 N N . THR A 1 312 ? 58.953 23.660 -45.199 1.00 24.50 312 THR A N 1
ATOM 2086 C CA . THR A 1 312 ? 59.804 24.562 -45.957 1.00 25.38 312 THR A CA 1
ATOM 2087 C C . THR A 1 312 ? 59.107 25.845 -46.379 1.00 26.66 312 THR A C 1
ATOM 2088 O O . THR A 1 312 ? 59.771 26.812 -46.740 1.00 26.33 312 THR A O 1
ATOM 2092 N N . ASN A 1 313 ? 57.777 25.867 -46.333 1.00 24.99 313 ASN A N 1
ATOM 2093 C CA . ASN A 1 313 ? 57.049 27.086 -46.686 1.00 24.31 313 ASN A CA 1
ATOM 2094 C C . ASN A 1 313 ? 57.181 28.128 -45.584 1.00 24.11 313 ASN A C 1
ATOM 2095 O O . ASN A 1 313 ? 57.172 29.326 -45.868 1.00 26.20 313 ASN A O 1
ATOM 2100 N N . GLN A 1 314 ? 57.292 27.667 -44.333 1.00 24.50 314 GLN A N 1
ATOM 2101 C CA . GLN A 1 314 ? 57.424 28.549 -43.174 1.00 22.95 314 GLN A CA 1
ATOM 2102 C C . GLN A 1 314 ? 58.880 28.874 -42.856 1.00 23.76 314 GLN A C 1
ATOM 2103 O O . GLN A 1 314 ? 59.169 29.947 -42.329 1.00 24.25 314 GLN A O 1
ATOM 2109 N N . THR A 1 315 ? 59.796 27.956 -43.175 1.00 23.98 315 THR A N 1
ATOM 2110 C CA . THR A 1 315 ? 61.219 28.192 -42.907 1.00 24.24 315 THR A CA 1
ATOM 2111 C C . THR A 1 315 ? 61.930 29.068 -43.948 1.00 24.92 315 THR A C 1
ATOM 2112 O O . THR A 1 315 ? 62.826 29.834 -43.590 1.00 23.60 315 THR A O 1
ATOM 2116 N N . LEU A 1 316 ? 61.535 28.971 -45.222 1.00 24.90 316 LEU A N 1
ATOM 2117 C CA . LEU A 1 316 ? 62.191 29.747 -46.282 1.00 25.24 316 LEU A CA 1
ATOM 2118 C C . LEU A 1 316 ? 62.412 31.225 -45.958 1.00 25.89 316 LEU A C 1
ATOM 2119 O O . LEU A 1 316 ? 63.507 31.741 -46.145 1.00 28.87 316 LEU A O 1
ATOM 2124 N N . PRO A 1 317 ? 61.377 31.934 -45.487 1.00 26.04 317 PRO A N 1
ATOM 2125 C CA . PRO A 1 317 ? 61.579 33.351 -45.166 1.00 25.88 317 PRO A CA 1
ATOM 2126 C C . PRO A 1 317 ? 62.759 33.589 -44.214 1.00 25.58 317 PRO A C 1
ATOM 2127 O O . PRO A 1 317 ? 63.488 34.569 -44.354 1.00 26.71 317 PRO A O 1
ATOM 2131 N N . TYR A 1 318 ? 62.938 32.692 -43.246 1.00 26.59 318 TYR A N 1
ATOM 2132 C CA . TYR A 1 318 ? 64.018 32.812 -42.264 1.00 26.81 318 TYR A CA 1
ATOM 2133 C C . TYR A 1 318 ? 65.357 32.391 -42.862 1.00 27.55 318 TYR A C 1
ATOM 2134 O O . TYR A 1 318 ? 66.396 32.948 -42.516 1.00 28.85 318 TYR A O 1
ATOM 2143 N N . VAL A 1 319 ? 65.336 31.393 -43.740 1.00 28.83 319 VAL A N 1
ATOM 2144 C CA . VAL A 1 319 ? 66.566 30.937 -44.382 1.00 31.20 319 VAL A CA 1
ATOM 2145 C C . VAL A 1 319 ? 67.107 32.129 -45.177 1.00 32.19 319 VAL A C 1
ATOM 2146 O O . VAL A 1 319 ? 68.301 32.440 -45.130 1.00 33.62 319 VAL A O 1
ATOM 2150 N N . LEU A 1 320 ? 66.202 32.800 -45.885 1.00 30.94 320 LEU A N 1
ATOM 2151 C CA . LEU A 1 320 ? 66.525 33.963 -46.696 1.00 30.56 320 LEU A CA 1
ATOM 2152 C C . LEU A 1 320 ? 67.116 35.096 -45.865 1.00 31.16 320 LEU A C 1
ATOM 2153 O O . LEU A 1 320 ? 68.071 35.746 -46.289 1.00 30.76 320 LEU A O 1
ATOM 2158 N N . LYS A 1 321 ? 66.547 35.331 -44.684 1.00 31.67 321 LYS A N 1
ATOM 2159 C CA . LYS A 1 321 ? 67.025 36.396 -43.805 1.00 32.21 321 LYS A CA 1
ATOM 2160 C C . LYS A 1 321 ? 68.427 36.112 -43.290 1.00 32.44 321 LYS A C 1
ATOM 2161 O O . LYS A 1 321 ? 69.258 37.012 -43.238 1.00 33.96 321 LYS A O 1
ATOM 2167 N N . LEU A 1 322 ? 68.683 34.868 -42.897 1.00 33.64 322 LEU A N 1
ATOM 2168 C CA . LEU A 1 322 ? 69.999 34.478 -42.406 1.00 34.28 322 LEU A CA 1
ATOM 2169 C C . LEU A 1 322 ? 70.953 34.558 -43.600 1.00 35.26 322 LEU A C 1
ATOM 2170 O O . LEU A 1 322 ? 72.050 35.130 -43.525 1.00 34.29 322 LEU A O 1
ATOM 2175 N N . ALA A 1 323 ? 70.516 33.984 -44.712 1.00 35.70 323 ALA A N 1
ATOM 2176 C CA . ALA A 1 323 ? 71.311 33.987 -45.927 1.00 39.49 323 ALA A CA 1
ATOM 2177 C C . ALA A 1 323 ? 71.711 35.408 -46.325 1.00 41.76 323 ALA A C 1
ATOM 2178 O O . ALA A 1 323 ? 72.809 35.631 -46.845 1.00 43.08 323 ALA A O 1
ATOM 2180 N N . GLU A 1 324 ? 70.824 36.366 -46.076 1.00 42.19 324 GLU A N 1
ATOM 2181 C CA . GLU A 1 324 ? 71.090 37.748 -46.441 1.00 43.08 324 GLU A CA 1
ATOM 2182 C C . GLU A 1 324 ? 71.794 38.599 -45.383 1.00 43.53 324 GLU A C 1
ATOM 2183 O O . GLU A 1 324 ? 72.588 39.473 -45.727 1.00 44.25 324 GLU A O 1
ATOM 2189 N N . LYS A 1 325 ? 71.517 38.373 -44.106 1.00 42.35 325 LYS A N 1
ATOM 2190 C CA . LYS A 1 325 ? 72.146 39.200 -43.079 1.00 42.77 325 LYS A CA 1
ATOM 2191 C C . LYS A 1 325 ? 72.923 38.416 -42.026 1.00 42.09 325 LYS A C 1
ATOM 2192 O O . LYS A 1 325 ? 73.211 38.939 -40.948 1.00 42.13 325 LYS A O 1
ATOM 2198 N N . GLY A 1 326 ? 73.275 37.172 -42.325 1.00 41.56 326 GLY A N 1
ATOM 2199 C CA . GLY A 1 326 ? 74.012 36.392 -41.347 1.00 43.49 326 GLY A CA 1
ATOM 2200 C C . GLY A 1 326 ? 73.329 36.450 -39.992 1.00 43.96 326 GLY A C 1
ATOM 2201 O O . GLY A 1 326 ? 72.100 36.488 -39.915 1.00 45.52 326 GLY A O 1
ATOM 2202 N N . LEU A 1 327 ? 74.109 36.489 -38.919 1.00 43.66 327 LEU A N 1
ATOM 2203 C CA . LEU A 1 327 ? 73.524 36.513 -37.587 1.00 43.33 327 LEU A CA 1
ATOM 2204 C C . LEU A 1 327 ? 72.757 37.781 -37.237 1.00 43.41 327 LEU A C 1
ATOM 2205 O O . LEU A 1 327 ? 71.959 37.771 -36.306 1.00 44.16 327 LEU A O 1
ATOM 2210 N N . ASP A 1 328 ? 72.988 38.873 -37.961 1.00 44.34 328 ASP A N 1
ATOM 2211 C CA . ASP A 1 328 ? 72.262 40.112 -37.677 1.00 44.64 328 ASP A CA 1
ATOM 2212 C C . ASP A 1 328 ? 70.772 39.820 -37.754 1.00 44.43 328 ASP A C 1
ATOM 2213 O O . ASP A 1 328 ? 69.957 40.492 -37.128 1.00 44.67 328 ASP A O 1
ATOM 2218 N N . ALA A 1 329 ? 70.423 38.806 -38.534 1.00 44.31 329 ALA A N 1
ATOM 2219 C CA . ALA A 1 329 ? 69.033 38.423 -38.694 1.00 44.03 329 ALA A CA 1
ATOM 2220 C C . ALA A 1 329 ? 68.394 38.191 -37.328 1.00 43.98 329 ALA A C 1
ATOM 2221 O O . ALA A 1 329 ? 67.237 38.561 -37.108 1.00 43.90 329 ALA A O 1
ATOM 2223 N N . LEU A 1 330 ? 69.156 37.582 -36.417 1.00 43.23 330 LEU A N 1
ATOM 2224 C CA . LEU A 1 330 ? 68.672 37.288 -35.067 1.00 43.48 330 LEU A CA 1
ATOM 2225 C C . LEU A 1 330 ? 68.533 38.529 -34.203 1.00 43.44 330 LEU A C 1
ATOM 2226 O O . LEU A 1 330 ? 67.681 38.588 -33.313 1.00 43.48 330 LEU A O 1
ATOM 2231 N N . LEU A 1 331 ? 69.376 39.520 -34.449 1.00 43.02 331 LEU A N 1
ATOM 2232 C CA . LEU A 1 331 ? 69.297 40.745 -33.673 1.00 43.32 331 LEU A CA 1
ATOM 2233 C C . LEU A 1 331 ? 68.197 41.628 -34.251 1.00 41.53 331 LEU A C 1
ATOM 2234 O O . LEU A 1 331 ? 67.765 42.585 -33.617 1.00 41.20 331 LEU A O 1
ATOM 2239 N N . GLU A 1 332 ? 67.736 41.282 -35.451 1.00 41.98 332 GLU A N 1
ATOM 2240 C CA . GLU A 1 332 ? 66.690 42.045 -36.122 1.00 43.66 332 GLU A CA 1
ATOM 2241 C C . GLU A 1 332 ? 65.307 41.402 -36.070 1.00 44.31 332 GLU A C 1
ATOM 2242 O O . GLU A 1 332 ? 64.347 41.971 -36.579 1.00 45.45 332 GLU A O 1
ATOM 2248 N N . ASP A 1 333 ? 65.201 40.222 -35.464 1.00 43.99 333 ASP A N 1
ATOM 2249 C CA . ASP A 1 333 ? 63.915 39.528 -35.351 1.00 41.46 333 ASP A CA 1
ATOM 2250 C C . ASP A 1 333 ? 63.813 38.814 -33.999 1.00 41.04 333 ASP A C 1
ATOM 2251 O O . ASP A 1 333 ? 64.397 37.747 -33.805 1.00 41.42 333 ASP A O 1
ATOM 2256 N N . ALA A 1 334 ? 63.063 39.396 -33.071 1.00 39.82 334 ALA A N 1
ATOM 2257 C CA . ALA A 1 334 ? 62.912 38.817 -31.736 1.00 38.06 334 ALA A CA 1
ATOM 2258 C C . ALA A 1 334 ? 62.569 37.326 -31.739 1.00 37.42 334 ALA A C 1
ATOM 2259 O O . ALA A 1 334 ? 63.137 36.547 -30.969 1.00 35.89 334 ALA A O 1
ATOM 2261 N N . ALA A 1 335 ? 61.637 36.935 -32.603 1.00 36.89 335 ALA A N 1
ATOM 2262 C CA . ALA A 1 335 ? 61.226 35.538 -32.692 1.00 36.68 335 ALA A CA 1
ATOM 2263 C C . ALA A 1 335 ? 62.378 34.644 -33.145 1.00 36.10 335 ALA A C 1
ATOM 2264 O O . ALA A 1 335 ? 62.612 33.585 -32.560 1.00 37.11 335 ALA A O 1
ATOM 2266 N N . LEU A 1 336 ? 63.104 35.063 -34.177 1.00 35.37 336 LEU A N 1
ATOM 2267 C CA . LEU A 1 336 ? 64.211 34.253 -34.664 1.00 34.22 336 LEU A CA 1
ATOM 2268 C C . LEU A 1 336 ? 65.292 34.144 -33.595 1.00 34.84 336 LEU A C 1
ATOM 2269 O O . LEU A 1 336 ? 65.928 33.096 -33.458 1.00 34.23 336 LEU A O 1
ATOM 2274 N N . LEU A 1 337 ? 65.479 35.216 -32.826 1.00 35.09 337 LEU A N 1
ATOM 2275 C CA . LEU A 1 337 ? 66.489 35.233 -31.765 1.00 37.33 337 LEU A CA 1
ATOM 2276 C C . LEU A 1 337 ? 66.237 34.136 -30.735 1.00 39.80 337 LEU A C 1
ATOM 2277 O O . LEU A 1 337 ? 67.185 33.533 -30.220 1.00 41.13 337 LEU A O 1
ATOM 2282 N N . LYS A 1 338 ? 64.967 33.879 -30.425 1.00 40.18 338 LYS A N 1
ATOM 2283 C CA . LYS A 1 338 ? 64.636 32.838 -29.457 1.00 39.89 338 LYS A CA 1
ATOM 2284 C C . LYS A 1 338 ? 64.877 31.464 -30.076 1.00 39.68 338 LYS A C 1
ATOM 2285 O O . LYS A 1 338 ? 64.611 30.433 -29.451 1.00 40.13 338 LYS A O 1
ATOM 2291 N N . GLY A 1 339 ? 65.385 31.453 -31.306 1.00 39.94 339 GLY A N 1
ATOM 2292 C CA . GLY A 1 339 ? 65.662 30.196 -31.981 1.00 40.04 339 GLY A CA 1
ATOM 2293 C C . GLY A 1 339 ? 67.071 29.741 -31.674 1.00 39.65 339 GLY A C 1
ATOM 2294 O O . GLY A 1 339 ? 67.416 28.573 -31.845 1.00 39.70 339 GLY A O 1
ATOM 2295 N N . LEU A 1 340 ? 67.889 30.678 -31.211 1.00 40.40 340 LEU A N 1
ATOM 2296 C CA . LEU A 1 340 ? 69.277 30.383 -30.877 1.00 41.42 340 LEU A CA 1
ATOM 2297 C C . LEU A 1 340 ? 69.334 29.532 -29.608 1.00 42.05 340 LEU A C 1
ATOM 2298 O O . LEU A 1 340 ? 68.804 29.913 -28.563 1.00 42.59 340 LEU A O 1
ATOM 2303 N N . ASN A 1 341 ? 69.964 28.369 -29.709 1.00 43.73 341 ASN A N 1
ATOM 2304 C CA . ASN A 1 341 ? 70.099 27.480 -28.564 1.00 45.48 341 ASN A CA 1
ATOM 2305 C C . ASN A 1 341 ? 71.568 27.418 -28.159 1.00 47.22 341 ASN A C 1
ATOM 2306 O O . ASN A 1 341 ? 71.891 27.455 -26.968 1.00 48.04 341 ASN A O 1
ATOM 2311 N N . THR A 1 342 ? 72.453 27.343 -29.155 1.00 47.62 342 THR A N 1
ATOM 2312 C CA . THR A 1 342 ? 73.893 27.272 -28.909 1.00 45.86 342 THR A CA 1
ATOM 2313 C C . THR A 1 342 ? 74.683 28.201 -29.819 1.00 46.41 342 THR A C 1
ATOM 2314 O O . THR A 1 342 ? 74.413 28.295 -31.021 1.00 47.66 342 THR A O 1
ATOM 2318 N N . HIS A 1 343 ? 75.660 28.885 -29.227 1.00 47.78 343 HIS A N 1
ATOM 2319 C CA . HIS A 1 343 ? 76.551 29.778 -29.960 1.00 47.37 343 HIS A CA 1
ATOM 2320 C C . HIS A 1 343 ? 77.905 29.829 -29.264 1.00 48.74 343 HIS A C 1
ATOM 2321 O O . HIS A 1 343 ? 77.978 30.029 -28.047 1.00 47.44 343 HIS A O 1
ATOM 2328 N N . LYS A 1 344 ? 78.964 29.653 -30.056 1.00 51.78 344 LYS A N 1
ATOM 2329 C CA . LYS A 1 344 ? 80.347 29.671 -29.576 1.00 52.74 344 LYS A CA 1
ATOM 2330 C C . LYS A 1 344 ? 80.529 29.022 -28.201 1.00 54.54 344 LYS A C 1
ATOM 2331 O O . LYS A 1 344 ? 81.235 29.549 -27.334 1.00 55.90 344 LYS A O 1
ATOM 2337 N N . GLY A 1 345 ? 79.894 27.872 -28.003 1.00 54.47 345 GLY A N 1
ATOM 2338 C CA . GLY A 1 345 ? 80.017 27.183 -26.733 1.00 54.55 345 GLY A CA 1
ATOM 2339 C C . GLY A 1 345 ? 79.016 27.621 -25.679 1.00 54.86 345 GLY A C 1
ATOM 2340 O O . GLY A 1 345 ? 78.908 26.995 -24.621 1.00 55.08 345 GLY A O 1
ATOM 2341 N N . ARG A 1 346 ? 78.277 28.690 -25.945 1.00 54.12 346 ARG A N 1
ATOM 2342 C CA . ARG A 1 346 ? 77.296 29.151 -24.975 1.00 54.55 346 ARG A CA 1
ATOM 2343 C C . ARG A 1 346 ? 75.949 28.473 -25.203 1.00 53.51 346 ARG A C 1
ATOM 2344 O O . ARG A 1 346 ? 75.621 28.078 -26.323 1.00 54.24 346 ARG A O 1
ATOM 2352 N N . LEU A 1 347 ? 75.184 28.310 -24.129 1.00 51.24 347 LEU A N 1
ATOM 2353 C CA . LEU A 1 347 ? 73.861 27.704 -24.220 1.00 50.31 347 LEU A CA 1
ATOM 2354 C C . LEU A 1 347 ? 72.880 28.859 -24.063 1.00 50.28 347 LEU A C 1
ATOM 2355 O O . LEU A 1 347 ? 72.571 29.280 -22.947 1.00 50.28 347 LEU A O 1
ATOM 2360 N N . THR A 1 348 ? 72.398 29.363 -25.196 1.00 51.72 348 THR A N 1
ATOM 2361 C CA . THR A 1 348 ? 71.483 30.506 -25.235 1.00 52.44 348 THR A CA 1
ATOM 2362 C C . THR A 1 348 ? 70.000 30.242 -24.986 1.00 53.57 348 THR A C 1
ATOM 2363 O O . THR A 1 348 ? 69.181 31.161 -25.091 1.00 54.58 348 THR A O 1
ATOM 2367 N N . HIS A 1 349 ? 69.642 29.006 -24.657 1.00 53.62 349 HIS A N 1
ATOM 2368 C CA . HIS A 1 349 ? 68.242 28.705 -24.413 1.00 52.95 349 HIS A CA 1
ATOM 2369 C C . HIS A 1 349 ? 67.966 28.278 -22.975 1.00 53.34 349 HIS A C 1
ATOM 2370 O O . HIS A 1 349 ? 68.333 27.177 -22.558 1.00 54.51 349 HIS A O 1
ATOM 2377 N N . PRO A 1 350 ? 67.279 29.136 -22.209 1.00 52.14 350 PRO A N 1
ATOM 2378 C CA . PRO A 1 350 ? 66.945 28.863 -20.805 1.00 52.07 350 PRO A CA 1
ATOM 2379 C C . PRO A 1 350 ? 66.507 27.430 -20.535 1.00 50.88 350 PRO A C 1
ATOM 2380 O O . PRO A 1 350 ? 67.188 26.691 -19.828 1.00 52.50 350 PRO A O 1
ATOM 2384 N N . GLY A 1 351 ? 65.372 27.049 -21.108 1.00 52.00 351 GLY A N 1
ATOM 2385 C CA . GLY A 1 351 ? 64.833 25.712 -20.922 1.00 51.55 351 GLY A CA 1
ATOM 2386 C C . GLY A 1 351 ? 65.826 24.566 -21.005 1.00 52.15 351 GLY A C 1
ATOM 2387 O O . GLY A 1 351 ? 65.865 23.715 -20.114 1.00 52.31 351 GLY A O 1
ATOM 2388 N N . VAL A 1 352 ? 66.618 24.522 -22.070 1.00 51.90 352 VAL A N 1
ATOM 2389 C CA . VAL A 1 352 ? 67.595 23.453 -22.224 1.00 52.82 352 VAL A CA 1
ATOM 2390 C C . VAL A 1 352 ? 68.663 23.554 -21.135 1.00 54.64 352 VAL A C 1
ATOM 2391 O O . VAL A 1 352 ? 69.192 22.536 -20.686 1.00 54.89 352 VAL A O 1
ATOM 2395 N N . ALA A 1 353 ? 68.967 24.774 -20.698 1.00 55.46 353 ALA A N 1
ATOM 2396 C CA . ALA A 1 353 ? 69.970 24.973 -19.655 1.00 56.42 353 ALA A CA 1
ATOM 2397 C C . ALA A 1 353 ? 69.453 24.441 -18.325 1.00 56.80 353 ALA A C 1
ATOM 2398 O O . ALA A 1 353 ? 70.146 23.707 -17.625 1.00 59.14 353 ALA A O 1
ATOM 2400 N N . GLU A 1 354 ? 68.228 24.815 -17.981 1.00 58.94 354 GLU A N 1
ATOM 2401 C CA . GLU A 1 354 ? 67.610 24.378 -16.735 1.00 60.54 354 GLU A CA 1
ATOM 2402 C C . GLU A 1 354 ? 67.461 22.856 -16.679 1.00 61.27 354 GLU A C 1
ATOM 2403 O O . GLU A 1 354 ? 67.678 22.242 -15.638 1.00 61.49 354 GLU A O 1
ATOM 2409 N N . ALA A 1 355 ? 67.098 22.251 -17.804 1.00 59.81 355 ALA A N 1
ATOM 2410 C CA . ALA A 1 355 ? 66.921 20.805 -17.870 1.00 61.08 355 ALA A CA 1
ATOM 2411 C C . ALA A 1 355 ? 68.221 20.030 -17.616 1.00 62.33 355 ALA A C 1
ATOM 2412 O O . ALA A 1 355 ? 68.215 19.010 -16.921 1.00 62.34 355 ALA A O 1
ATOM 2414 N N . PHE A 1 356 ? 69.326 20.509 -18.187 1.00 61.19 356 PHE A N 1
ATOM 2415 C CA . PHE A 1 356 ? 70.626 19.858 -18.020 1.00 61.24 356 PHE A CA 1
ATOM 2416 C C . PHE A 1 356 ? 71.507 20.536 -16.957 1.00 60.46 356 PHE A C 1
ATOM 2417 O O . PHE A 1 356 ? 72.709 20.250 -16.863 1.00 59.24 356 PHE A O 1
ATOM 2425 N N . GLY A 1 357 ? 70.906 21.427 -16.166 1.00 58.78 357 GLY A N 1
ATOM 2426 C CA . GLY A 1 357 ? 71.648 22.134 -15.134 1.00 57.30 357 GLY A CA 1
ATOM 2427 C C . GLY A 1 357 ? 72.939 22.735 -15.657 1.00 57.42 357 GLY A C 1
ATOM 2428 O O . GLY A 1 357 ? 74.023 22.450 -15.141 1.00 57.05 357 GLY A O 1
ATOM 2429 N N . LEU A 1 358 ? 72.828 23.578 -16.680 1.00 56.38 358 LEU A N 1
ATOM 2430 C CA . LEU A 1 358 ? 73.999 24.201 -17.287 1.00 57.14 358 LEU A CA 1
ATOM 2431 C C . LEU A 1 358 ? 73.902 25.732 -17.365 1.00 57.66 358 LEU A C 1
ATOM 2432 O O . LEU A 1 358 ? 72.828 26.313 -17.194 1.00 57.43 358 LEU A O 1
ATOM 2437 N N . PRO A 1 359 ? 75.041 26.403 -17.612 1.00 57.66 359 PRO A N 1
ATOM 2438 C CA . PRO A 1 359 ? 75.161 27.865 -17.725 1.00 57.97 359 PRO A CA 1
ATOM 2439 C C . PRO A 1 359 ? 74.395 28.514 -18.898 1.00 57.81 359 PRO A C 1
ATOM 2440 O O . PRO A 1 359 ? 74.838 28.481 -20.053 1.00 58.01 359 PRO A O 1
ATOM 2444 N N . TYR A 1 360 ? 73.252 29.115 -18.584 1.00 58.22 360 TYR A N 1
ATOM 2445 C CA . TYR A 1 360 ? 72.427 29.781 -19.586 1.00 58.15 360 TYR A CA 1
ATOM 2446 C C . TYR A 1 360 ? 72.912 31.205 -19.904 1.00 58.79 360 TYR A C 1
ATOM 2447 O O . TYR A 1 360 ? 72.978 32.064 -19.021 1.00 58.37 360 TYR A O 1
ATOM 2456 N N . THR A 1 361 ? 73.231 31.448 -21.175 1.00 58.69 361 THR A N 1
ATOM 2457 C CA . THR A 1 361 ? 73.699 32.755 -21.633 1.00 57.98 361 THR A CA 1
ATOM 2458 C C . THR A 1 361 ? 72.687 33.381 -22.599 1.00 57.76 361 THR A C 1
ATOM 2459 O O . THR A 1 361 ? 72.369 32.796 -23.632 1.00 58.37 361 THR A O 1
ATOM 2463 N N . PRO A 1 362 ? 72.169 34.578 -22.273 1.00 57.58 362 PRO A N 1
ATOM 2464 C CA . PRO A 1 362 ? 71.191 35.266 -23.129 1.00 57.43 362 PRO A CA 1
ATOM 2465 C C . PRO A 1 362 ? 71.673 35.318 -24.571 1.00 57.99 362 PRO A C 1
ATOM 2466 O O . PRO A 1 362 ? 72.759 35.824 -24.842 1.00 58.61 362 PRO A O 1
ATOM 2470 N N . PRO A 1 363 ? 70.861 34.815 -25.517 1.00 58.49 363 PRO A N 1
ATOM 2471 C CA . PRO A 1 363 ? 71.215 34.797 -26.943 1.00 57.31 363 PRO A CA 1
ATOM 2472 C C . PRO A 1 363 ? 71.772 36.118 -27.476 1.00 56.87 363 PRO A C 1
ATOM 2473 O O . PRO A 1 363 ? 72.864 36.151 -28.041 1.00 57.42 363 PRO A O 1
ATOM 2477 N N . GLU A 1 364 ? 71.027 37.205 -27.294 1.00 56.96 364 GLU A N 1
ATOM 2478 C CA . GLU A 1 364 ? 71.470 38.513 -27.767 1.00 58.44 364 GLU A CA 1
ATOM 2479 C C . GLU A 1 364 ? 72.854 38.841 -27.225 1.00 59.32 364 GLU A C 1
ATOM 2480 O O . GLU A 1 364 ? 73.696 39.405 -27.929 1.00 58.99 364 GLU A O 1
ATOM 2486 N N . GLU A 1 365 ? 73.077 38.484 -25.965 1.00 58.81 365 GLU A N 1
ATOM 2487 C CA . GLU A 1 365 ? 74.356 38.725 -25.319 1.00 59.31 365 GLU A CA 1
ATOM 2488 C C . GLU A 1 365 ? 75.439 37.888 -26.008 1.00 59.93 365 GLU A C 1
ATOM 2489 O O . GLU A 1 365 ? 76.379 38.431 -26.596 1.00 59.39 365 GLU A O 1
ATOM 2495 N N . ALA A 1 366 ? 75.286 36.567 -25.943 1.00 59.47 366 ALA A N 1
ATOM 2496 C CA . ALA A 1 366 ? 76.233 35.628 -26.544 1.00 59.72 366 ALA A CA 1
ATOM 2497 C C . ALA A 1 366 ? 76.506 35.930 -28.015 1.00 60.79 366 ALA A C 1
ATOM 2498 O O . ALA A 1 366 ? 77.572 35.599 -28.539 1.00 60.97 366 ALA A O 1
ATOM 2500 N N . LEU A 1 367 ? 75.540 36.554 -28.681 1.00 61.45 367 LEU A N 1
ATOM 2501 C CA . LEU A 1 367 ? 75.682 36.887 -30.092 1.00 62.20 367 LEU A CA 1
ATOM 2502 C C . LEU A 1 367 ? 76.638 38.067 -30.248 1.00 63.25 367 LEU A C 1
ATOM 2503 O O . LEU A 1 367 ? 77.361 38.170 -31.238 1.00 63.29 367 LEU A O 1
ATOM 2508 N N . ARG A 1 368 ? 76.645 38.948 -29.254 1.00 64.89 368 ARG A N 1
ATOM 2509 C CA . ARG A 1 368 ? 77.509 40.123 -29.274 1.00 67.18 368 ARG A CA 1
ATOM 2510 C C . ARG A 1 368 ? 78.766 39.903 -28.437 1.00 68.52 368 ARG A C 1
ATOM 2511 O O . ARG A 1 368 ? 79.128 40.732 -27.598 1.00 69.03 368 ARG A O 1
ATOM 2519 N N . GLY A 1 369 ? 79.431 38.778 -28.684 1.00 70.20 369 GLY A N 1
ATOM 2520 C CA . GLY A 1 369 ? 80.639 38.441 -27.954 1.00 71.68 369 GLY A CA 1
ATOM 2521 C C . GLY A 1 369 ? 81.196 37.102 -28.402 1.00 72.64 369 GLY A C 1
ATOM 2522 O O . GLY A 1 369 ? 80.660 36.522 -29.372 1.00 72.87 369 GLY A O 1
ATOM 2524 N N . MET B 1 1 ? -18.334 31.309 -63.913 1.00 30.25 1 MET C N 1
ATOM 2525 C CA . MET B 1 1 ? -18.981 30.537 -62.813 1.00 28.65 1 MET C CA 1
ATOM 2526 C C . MET B 1 1 ? -19.050 31.363 -61.527 1.00 27.73 1 MET C C 1
ATOM 2527 O O . MET B 1 1 ? -18.232 32.259 -61.312 1.00 27.12 1 MET C O 1
ATOM 2532 N N . VAL B 1 2 ? -20.043 31.072 -60.687 1.00 27.25 2 VAL C N 1
ATOM 2533 C CA . VAL B 1 2 ? -20.182 31.747 -59.403 1.00 23.72 2 VAL C CA 1
ATOM 2534 C C . VAL B 1 2 ? -19.539 30.800 -58.399 1.00 22.89 2 VAL C C 1
ATOM 2535 O O . VAL B 1 2 ? -19.952 29.653 -58.258 1.00 24.07 2 VAL C O 1
ATOM 2539 N N . ILE B 1 3 ? -18.508 31.285 -57.723 1.00 21.94 3 ILE C N 1
ATOM 2540 C CA . ILE B 1 3 ? -17.768 30.474 -56.778 1.00 24.25 3 ILE C CA 1
ATOM 2541 C C . ILE B 1 3 ? -17.976 30.981 -55.360 1.00 23.70 3 ILE C C 1
ATOM 2542 O O . ILE B 1 3 ? -18.016 32.192 -55.128 1.00 23.72 3 ILE C O 1
ATOM 2547 N N . GLY B 1 4 ? -18.100 30.051 -54.415 1.00 20.44 4 GLY C N 1
ATOM 2548 C CA . GLY B 1 4 ? -18.328 30.435 -53.036 1.00 19.32 4 GLY C CA 1
ATOM 2549 C C . GLY B 1 4 ? -17.312 29.908 -52.046 1.00 20.11 4 GLY C C 1
ATOM 2550 O O . GLY B 1 4 ? -16.842 28.776 -52.166 1.00 21.32 4 GLY C O 1
ATOM 2551 N N . VAL B 1 5 ? -16.983 30.743 -51.062 1.00 19.68 5 VAL C N 1
ATOM 2552 C CA . VAL B 1 5 ? -16.027 30.397 -50.014 1.00 19.62 5 VAL C CA 1
ATOM 2553 C C . VAL B 1 5 ? -16.628 30.611 -48.617 1.00 21.05 5 VAL C C 1
ATOM 2554 O O . VAL B 1 5 ? -16.589 31.714 -48.076 1.00 21.32 5 VAL C O 1
ATOM 2558 N N . PRO B 1 6 ? -17.212 29.556 -48.024 1.00 22.02 6 PRO C N 1
ATOM 2559 C CA . PRO B 1 6 ? -17.804 29.666 -46.689 1.00 20.53 6 PRO C CA 1
ATOM 2560 C C . PRO B 1 6 ? -16.712 29.791 -45.638 1.00 21.78 6 PRO C C 1
ATOM 2561 O O . PRO B 1 6 ? -15.548 29.508 -45.904 1.00 21.69 6 PRO C O 1
ATOM 2565 N N . LYS B 1 7 ? -17.093 30.229 -44.446 1.00 21.92 7 LYS C N 1
ATOM 2566 C CA . LYS B 1 7 ? -16.155 30.356 -43.347 1.00 21.64 7 LYS C CA 1
ATOM 2567 C C . LYS B 1 7 ? -16.067 28.976 -42.699 1.00 22.00 7 LYS C C 1
ATOM 2568 O O . LYS B 1 7 ? -17.079 28.294 -42.581 1.00 20.22 7 LYS C O 1
ATOM 2574 N N . GLU B 1 8 ? -14.873 28.547 -42.303 1.00 22.09 8 GLU C N 1
ATOM 2575 C CA . GLU B 1 8 ? -14.737 27.249 -41.656 1.00 22.57 8 GLU C CA 1
ATOM 2576 C C . GLU B 1 8 ? -15.361 27.319 -40.271 1.00 23.48 8 GLU C C 1
ATOM 2577 O O . GLU B 1 8 ? -14.882 28.053 -39.412 1.00 23.57 8 GLU C O 1
ATOM 2583 N N . ILE B 1 9 ? -16.427 26.548 -40.061 1.00 25.21 9 ILE C N 1
ATOM 2584 C CA . ILE B 1 9 ? -17.139 26.525 -38.787 1.00 25.94 9 ILE C CA 1
ATOM 2585 C C . ILE B 1 9 ? -16.672 25.458 -37.802 1.00 28.14 9 ILE C C 1
ATOM 2586 O O . ILE B 1 9 ? -17.126 25.425 -36.659 1.00 27.62 9 ILE C O 1
ATOM 2591 N N . LYS B 1 10 ? -15.785 24.574 -38.236 1.00 29.35 10 LYS C N 1
ATOM 2592 C CA . LYS B 1 10 ? -15.313 23.547 -37.328 1.00 33.05 10 LYS C CA 1
ATOM 2593 C C . LYS B 1 10 ? -14.486 24.265 -36.275 1.00 34.84 10 LYS C C 1
ATOM 2594 O O . LYS B 1 10 ? -13.643 25.095 -36.606 1.00 35.89 10 LYS C O 1
ATOM 2600 N N . THR B 1 11 ? -14.737 23.973 -35.005 1.00 34.99 11 THR C N 1
ATOM 2601 C CA . THR B 1 11 ? -14.007 24.644 -33.934 1.00 37.23 11 THR C CA 1
ATOM 2602 C C . THR B 1 11 ? -12.488 24.551 -34.054 1.00 36.23 11 THR C C 1
ATOM 2603 O O . THR B 1 11 ? -11.940 23.476 -34.310 1.00 35.35 11 THR C O 1
ATOM 2607 N N . LEU B 1 12 ? -11.829 25.694 -33.864 1.00 33.81 12 LEU C N 1
ATOM 2608 C CA . LEU B 1 12 ? -10.370 25.810 -33.922 1.00 34.36 12 LEU C CA 1
ATOM 2609 C C . LEU B 1 12 ? -9.761 25.853 -35.325 1.00 32.99 12 LEU C C 1
ATOM 2610 O O . LEU B 1 12 ? -8.560 26.088 -35.470 1.00 32.72 12 LEU C O 1
ATOM 2615 N N . GLU B 1 13 ? -10.583 25.623 -36.346 1.00 29.31 13 GLU C N 1
ATOM 2616 C CA . GLU B 1 13 ? -10.124 25.647 -37.729 1.00 25.88 13 GLU C CA 1
ATOM 2617 C C . GLU B 1 13 ? -10.008 27.095 -38.195 1.00 24.69 13 GLU C C 1
ATOM 2618 O O . GLU B 1 13 ? -11.000 27.812 -38.250 1.00 24.56 13 GLU C O 1
ATOM 2624 N N . ASN B 1 14 ? -8.800 27.525 -38.538 1.00 23.98 14 ASN C N 1
ATOM 2625 C CA . ASN B 1 14 ? -8.599 28.898 -38.965 1.00 23.86 14 ASN C CA 1
ATOM 2626 C C . ASN B 1 14 ? -8.125 29.110 -40.387 1.00 22.30 14 ASN C C 1
ATOM 2627 O O . ASN B 1 14 ? -7.957 30.250 -40.810 1.00 21.95 14 ASN C O 1
ATOM 2632 N N . ARG B 1 15 ? -7.897 28.031 -41.124 1.00 19.93 15 ARG C N 1
ATOM 2633 C CA . ARG B 1 15 ? -7.460 28.156 -42.505 1.00 19.49 15 ARG C CA 1
ATOM 2634 C C . ARG B 1 15 ? -8.662 28.602 -43.340 1.00 17.73 15 ARG C C 1
ATOM 2635 O O . ARG B 1 15 ? -9.797 28.575 -42.858 1.00 19.59 15 ARG C O 1
ATOM 2643 N N . VAL B 1 16 ? -8.410 29.033 -44.573 1.00 13.49 16 VAL C N 1
ATOM 2644 C CA . VAL B 1 16 ? -9.470 29.463 -45.472 1.00 10.58 16 VAL C CA 1
ATOM 2645 C C . VAL B 1 16 ? -9.156 28.878 -46.859 1.00 12.61 16 VAL C C 1
ATOM 2646 O O . VAL B 1 16 ? -7.997 28.788 -47.241 1.00 11.91 16 VAL C O 1
ATOM 2650 N N . ALA B 1 17 ? -10.175 28.479 -47.613 1.00 12.28 17 ALA C N 1
ATOM 2651 C CA . ALA B 1 17 ? -9.942 27.834 -48.905 1.00 15.20 17 ALA C CA 1
ATOM 2652 C C . ALA B 1 17 ? -9.547 28.701 -50.089 1.00 17.72 17 ALA C C 1
ATOM 2653 O O . ALA B 1 17 ? -9.140 28.178 -51.133 1.00 17.38 17 ALA C O 1
ATOM 2655 N N . LEU B 1 18 ? -9.663 30.012 -49.953 1.00 17.69 18 LEU C N 1
ATOM 2656 C CA . LEU B 1 18 ? -9.289 30.880 -51.064 1.00 19.20 18 LEU C CA 1
ATOM 2657 C C . LEU B 1 18 ? -8.670 32.154 -50.518 1.00 20.49 18 LEU C C 1
ATOM 2658 O O . LEU B 1 18 ? -9.123 32.681 -49.503 1.00 21.57 18 LEU C O 1
ATOM 2663 N N . THR B 1 19 ? -7.631 32.645 -51.180 1.00 19.76 19 THR C N 1
ATOM 2664 C CA . THR B 1 19 ? -6.970 33.864 -50.735 1.00 14.66 19 THR C CA 1
ATOM 2665 C C . THR B 1 19 ? -7.372 35.034 -51.597 1.00 18.63 19 THR C C 1
ATOM 2666 O O . THR B 1 19 ? -7.935 34.853 -52.675 1.00 16.62 19 THR C O 1
ATOM 2670 N N . PRO B 1 20 ? -7.106 36.261 -51.120 1.00 20.60 20 PRO C N 1
ATOM 2671 C CA . PRO B 1 20 ? -7.460 37.423 -51.934 1.00 13.90 20 PRO C CA 1
ATOM 2672 C C . PRO B 1 20 ? -6.798 37.284 -53.317 1.00 15.34 20 PRO C C 1
ATOM 2673 O O . PRO B 1 20 ? -7.393 37.649 -54.327 1.00 17.67 20 PRO C O 1
ATOM 2677 N N . GLY B 1 21 ? -5.580 36.731 -53.342 1.00 13.44 21 GLY C N 1
ATOM 2678 C CA . GLY B 1 21 ? -4.844 36.536 -54.583 1.00 8.64 21 GLY C CA 1
ATOM 2679 C C . GLY B 1 21 ? -5.513 35.550 -55.522 1.00 10.03 21 GLY C C 1
ATOM 2680 O O . GLY B 1 21 ? -5.504 35.757 -56.737 1.00 11.10 21 GLY C O 1
ATOM 2681 N N . GLY B 1 22 ? -6.065 34.471 -54.962 1.00 12.53 22 GLY C N 1
ATOM 2682 C CA . GLY B 1 22 ? -6.783 33.486 -55.757 1.00 10.65 22 GLY C CA 1
ATOM 2683 C C . GLY B 1 22 ? -8.070 34.121 -56.275 1.00 11.86 22 GLY C C 1
ATOM 2684 O O . GLY B 1 22 ? -8.444 33.918 -57.425 1.00 14.15 22 GLY C O 1
ATOM 2685 N N . VAL B 1 23 ? -8.742 34.894 -55.423 1.00 12.95 23 VAL C N 1
ATOM 2686 C CA . VAL B 1 23 ? -9.969 35.598 -55.792 1.00 13.03 23 VAL C CA 1
ATOM 2687 C C . VAL B 1 23 ? -9.686 36.518 -56.982 1.00 15.49 23 VAL C C 1
ATOM 2688 O O . VAL B 1 23 ? -10.478 36.614 -57.920 1.00 15.58 23 VAL C O 1
ATOM 2692 N N . GLU B 1 24 ? -8.548 37.197 -56.932 1.00 16.78 24 GLU C N 1
ATOM 2693 C CA . GLU B 1 24 ? -8.165 38.110 -57.991 1.00 19.62 24 GLU C CA 1
ATOM 2694 C C . GLU B 1 24 ? -8.037 37.335 -59.296 1.00 20.87 24 GLU C C 1
ATOM 2695 O O . GLU B 1 24 ? -8.551 37.757 -60.329 1.00 21.23 24 GLU C O 1
ATOM 2701 N N . SER B 1 25 ? -7.362 36.188 -59.236 1.00 19.24 25 SER C N 1
ATOM 2702 C CA . SER B 1 25 ? -7.178 35.340 -60.407 1.00 18.19 25 SER C CA 1
ATOM 2703 C C . SER B 1 25 ? -8.528 34.937 -60.992 1.00 17.60 25 SER C C 1
ATOM 2704 O O . SER B 1 25 ? -8.736 35.046 -62.194 1.00 15.51 25 SER C O 1
ATOM 2707 N N . LEU B 1 26 ? -9.429 34.459 -60.135 1.00 16.64 26 LEU C N 1
ATOM 2708 C CA . LEU B 1 26 ? -10.764 34.059 -60.551 1.00 17.18 26 LEU C CA 1
ATOM 2709 C C . LEU B 1 26 ? -11.522 35.229 -61.180 1.00 17.61 26 LEU C C 1
ATOM 2710 O O . LEU B 1 26 ? -12.010 35.131 -62.298 1.00 17.83 26 LEU C O 1
ATOM 2715 N N . VAL B 1 27 ? -11.628 36.330 -60.444 1.00 20.28 27 VAL C N 1
ATOM 2716 C CA . VAL B 1 27 ? -12.327 37.528 -60.908 1.00 20.33 27 VAL C CA 1
ATOM 2717 C C . VAL B 1 27 ? -11.730 38.087 -62.193 1.00 24.24 27 VAL C C 1
ATOM 2718 O O . VAL B 1 27 ? -12.440 38.573 -63.064 1.00 26.53 27 VAL C O 1
ATOM 2722 N N . ARG B 1 28 ? -10.414 38.026 -62.299 1.00 26.47 28 ARG C N 1
ATOM 2723 C CA . ARG B 1 28 ? -9.704 38.508 -63.474 1.00 29.26 28 ARG C CA 1
ATOM 2724 C C . ARG B 1 28 ? -10.114 37.703 -64.723 1.00 28.44 28 ARG C C 1
ATOM 2725 O O . ARG B 1 28 ? -10.087 38.206 -65.845 1.00 27.24 28 ARG C O 1
ATOM 2733 N N . ARG B 1 29 ? -10.509 36.453 -64.519 1.00 23.47 29 ARG C N 1
ATOM 2734 C CA . ARG B 1 29 ? -10.930 35.599 -65.616 1.00 21.74 29 ARG C CA 1
ATOM 2735 C C . ARG B 1 29 ? -12.437 35.609 -65.807 1.00 20.20 29 ARG C C 1
ATOM 2736 O O . ARG B 1 29 ? -12.990 34.710 -66.446 1.00 20.93 29 ARG C O 1
ATOM 2744 N N . GLY B 1 30 ? -13.100 36.613 -65.242 1.00 16.85 30 GLY C N 1
ATOM 2745 C CA . GLY B 1 30 ? -14.536 36.731 -65.400 1.00 17.20 30 GLY C CA 1
ATOM 2746 C C . GLY B 1 30 ? -15.480 35.996 -64.465 1.00 18.33 30 GLY C C 1
ATOM 2747 O O . GLY B 1 30 ? -16.693 36.075 -64.632 1.00 18.98 30 GLY C O 1
ATOM 2748 N N . HIS B 1 31 ? -14.957 35.272 -63.488 1.00 19.79 31 HIS C N 1
ATOM 2749 C CA . HIS B 1 31 ? -15.840 34.574 -62.572 1.00 22.39 31 HIS C CA 1
ATOM 2750 C C . HIS B 1 31 ? -16.204 35.525 -61.435 1.00 22.63 31 HIS C C 1
ATOM 2751 O O . HIS B 1 31 ? -15.509 36.510 -61.191 1.00 24.46 31 HIS C O 1
ATOM 2758 N N . THR B 1 32 ? -17.308 35.241 -60.759 1.00 21.56 32 THR C N 1
ATOM 2759 C CA . THR B 1 32 ? -17.735 36.066 -59.646 1.00 20.66 32 THR C CA 1
ATOM 2760 C C . THR B 1 32 ? -17.542 35.257 -58.349 1.00 21.31 32 THR C C 1
ATOM 2761 O O . THR B 1 32 ? -18.007 34.125 -58.230 1.00 21.14 32 THR C O 1
ATOM 2765 N N . VAL B 1 33 ? -16.836 35.849 -57.387 1.00 22.44 33 VAL C N 1
ATOM 2766 C CA . VAL B 1 33 ? -16.512 35.176 -56.128 1.00 21.35 33 VAL C CA 1
ATOM 2767 C C . VAL B 1 33 ? -17.208 35.675 -54.856 1.00 20.73 33 VAL C C 1
ATOM 2768 O O . VAL B 1 33 ? -17.093 36.840 -54.483 1.00 20.99 33 VAL C O 1
ATOM 2772 N N . LEU B 1 34 ? -17.918 34.771 -54.189 1.00 18.54 34 LEU C N 1
ATOM 2773 C CA . LEU B 1 34 ? -18.623 35.087 -52.950 1.00 16.67 34 LEU C CA 1
ATOM 2774 C C . LEU B 1 34 ? -17.859 34.531 -51.738 1.00 17.93 34 LEU C C 1
ATOM 2775 O O . LEU B 1 34 ? -17.834 33.321 -51.504 1.00 17.21 34 LEU C O 1
ATOM 2780 N N . VAL B 1 35 ? -17.230 35.424 -50.981 1.00 16.67 35 VAL C N 1
ATOM 2781 C CA . VAL B 1 35 ? -16.483 35.043 -49.795 1.00 16.04 35 VAL C CA 1
ATOM 2782 C C . VAL B 1 35 ? -17.333 35.395 -48.591 1.00 17.63 35 VAL C C 1
ATOM 2783 O O . VAL B 1 35 ? -17.755 36.536 -48.459 1.00 19.28 35 VAL C O 1
ATOM 2787 N N . GLU B 1 36 ? -17.594 34.422 -47.718 1.00 19.23 36 GLU C N 1
ATOM 2788 C CA . GLU B 1 36 ? -18.401 34.679 -46.526 1.00 18.87 36 GLU C CA 1
ATOM 2789 C C . GLU B 1 36 ? -17.623 35.610 -45.618 1.00 17.81 36 GLU C C 1
ATOM 2790 O O . GLU B 1 36 ? -16.438 35.401 -45.387 1.00 17.95 36 GLU C O 1
ATOM 2796 N N . ARG B 1 37 ? -18.286 36.636 -45.099 1.00 14.67 37 ARG C N 1
ATOM 2797 C CA . ARG B 1 37 ? -17.627 37.589 -44.217 1.00 15.35 37 ARG C CA 1
ATOM 2798 C C . ARG B 1 37 ? -16.847 36.894 -43.090 1.00 15.80 37 ARG C C 1
ATOM 2799 O O . ARG B 1 37 ? -17.304 35.904 -42.523 1.00 14.94 37 ARG C O 1
ATOM 2807 N N . GLY B 1 38 ? -15.669 37.424 -42.775 1.00 16.70 38 GLY C N 1
ATOM 2808 C CA . GLY B 1 38 ? -14.841 36.859 -41.724 1.00 16.66 38 GLY C CA 1
ATOM 2809 C C . GLY B 1 38 ? -14.231 35.497 -42.013 1.00 18.47 38 GLY C C 1
ATOM 2810 O O . GLY B 1 38 ? -13.625 34.900 -41.127 1.00 21.62 38 GLY C O 1
ATOM 2811 N N . ALA B 1 39 ? -14.364 35.013 -43.249 1.00 19.51 39 ALA C N 1
ATOM 2812 C CA . ALA B 1 39 ? -13.840 33.703 -43.637 1.00 18.30 39 ALA C CA 1
ATOM 2813 C C . ALA B 1 39 ? -12.325 33.528 -43.551 1.00 19.92 39 ALA C C 1
ATOM 2814 O O . ALA B 1 39 ? -11.839 32.416 -43.316 1.00 20.04 39 ALA C O 1
ATOM 2816 N N . GLY B 1 40 ? -11.582 34.613 -43.749 1.00 19.95 40 GLY C N 1
ATOM 2817 C CA . GLY B 1 40 ? -10.136 34.531 -43.680 1.00 22.46 40 GLY C CA 1
ATOM 2818 C C . GLY B 1 40 ? -9.526 35.212 -42.461 1.00 24.30 40 GLY C C 1
ATOM 2819 O O . GLY B 1 40 ? -8.308 35.342 -42.367 1.00 24.48 40 GLY C O 1
ATOM 2820 N N . GLU B 1 41 ? -10.350 35.636 -41.510 1.00 25.58 41 GLU C N 1
ATOM 2821 C CA . GLU B 1 41 ? -9.813 36.317 -40.337 1.00 28.42 41 GLU C CA 1
ATOM 2822 C C . GLU B 1 41 ? -8.881 35.454 -39.517 1.00 24.68 41 GLU C C 1
ATOM 2823 O O . GLU B 1 41 ? -7.951 35.966 -38.906 1.00 25.26 41 GLU C O 1
ATOM 2829 N N . GLY B 1 42 ? -9.121 34.146 -39.521 1.00 24.31 42 GLY C N 1
ATOM 2830 C CA . GLY B 1 42 ? -8.278 33.241 -38.764 1.00 22.56 42 GLY C CA 1
ATOM 2831 C C . GLY B 1 42 ? -6.900 33.108 -39.375 1.00 22.02 42 GLY C C 1
ATOM 2832 O O . GLY B 1 42 ? -5.992 32.534 -38.782 1.00 25.03 42 GLY C O 1
ATOM 2833 N N . SER B 1 43 ? -6.745 33.655 -40.570 1.00 20.84 43 SER C N 1
ATOM 2834 C CA . SER B 1 43 ? -5.483 33.599 -41.270 1.00 18.73 43 SER C CA 1
ATOM 2835 C C . SER B 1 43 ? -4.932 34.988 -41.525 1.00 17.07 43 SER C C 1
ATOM 2836 O O . SER B 1 43 ? -3.898 35.145 -42.172 1.00 18.01 43 SER C O 1
ATOM 2839 N N . GLY B 1 44 ? -5.630 35.997 -41.013 1.00 16.51 44 GLY C N 1
ATOM 2840 C CA . GLY B 1 44 ? -5.166 37.361 -41.167 1.00 14.74 44 GLY C CA 1
ATOM 2841 C C . GLY B 1 44 ? -5.519 38.020 -42.478 1.00 13.61 44 GLY C C 1
ATOM 2842 O O . GLY B 1 44 ? -4.885 38.989 -42.877 1.00 15.42 44 GLY C O 1
ATOM 2843 N N . LEU B 1 45 ? -6.524 37.484 -43.156 1.00 14.82 45 LEU C N 1
ATOM 2844 C CA . LEU B 1 45 ? -6.983 38.047 -44.418 1.00 14.87 45 LEU C CA 1
ATOM 2845 C C . LEU B 1 45 ? -8.350 38.665 -44.115 1.00 15.39 45 LEU C C 1
ATOM 2846 O O . LEU B 1 45 ? -9.325 37.954 -43.903 1.00 15.90 45 LEU C O 1
ATOM 2851 N N . SER B 1 46 ? -8.412 39.992 -44.081 1.00 16.22 46 SER C N 1
ATOM 2852 C CA . SER B 1 46 ? -9.650 40.686 -43.747 1.00 15.90 46 SER C CA 1
ATOM 2853 C C . SER B 1 46 ? -10.678 40.726 -44.868 1.00 19.14 46 SER C C 1
ATOM 2854 O O . SER B 1 46 ? -10.353 40.478 -46.029 1.00 19.74 46 SER C O 1
ATOM 2857 N N . ASP B 1 47 ? -11.924 41.044 -44.513 1.00 20.53 47 ASP C N 1
ATOM 2858 C CA . ASP B 1 47 ? -12.995 41.155 -45.501 1.00 21.56 47 ASP C CA 1
ATOM 2859 C C . ASP B 1 47 ? -12.636 42.238 -46.533 1.00 21.17 47 ASP C C 1
ATOM 2860 O O . ASP B 1 47 ? -13.002 42.138 -47.701 1.00 22.63 47 ASP C O 1
ATOM 2865 N N . ALA B 1 48 ? -11.913 43.264 -46.089 1.00 20.77 48 ALA C N 1
ATOM 2866 C CA . ALA B 1 48 ? -11.507 44.360 -46.947 1.00 20.57 48 ALA C CA 1
ATOM 2867 C C . ALA B 1 48 ? -10.511 43.922 -48.008 1.00 23.40 48 ALA C C 1
ATOM 2868 O O . ALA B 1 48 ? -10.557 44.397 -49.137 1.00 22.86 48 ALA C O 1
ATOM 2870 N N . GLU B 1 49 ? -9.596 43.029 -47.655 1.00 24.84 49 GLU C N 1
ATOM 2871 C CA . GLU B 1 49 ? -8.634 42.556 -48.639 1.00 27.31 49 GLU C CA 1
ATOM 2872 C C . GLU B 1 49 ? -9.336 41.770 -49.729 1.00 26.31 49 GLU C C 1
ATOM 2873 O O . GLU B 1 49 ? -8.936 41.815 -50.890 1.00 27.52 49 GLU C O 1
ATOM 2879 N N . TYR B 1 50 ? -10.372 41.037 -49.331 1.00 25.11 50 TYR C N 1
ATOM 2880 C CA . TYR B 1 50 ? -11.167 40.233 -50.253 1.00 22.76 50 TYR C CA 1
ATOM 2881 C C . TYR B 1 50 ? -11.995 41.142 -51.154 1.00 21.23 50 TYR C C 1
ATOM 2882 O O . TYR B 1 50 ? -12.160 40.872 -52.344 1.00 22.46 50 TYR C O 1
ATOM 2891 N N . ALA B 1 51 ? -12.512 42.219 -50.576 1.00 19.91 51 ALA C N 1
ATOM 2892 C CA . ALA B 1 51 ? -13.293 43.190 -51.323 1.00 19.89 51 ALA C CA 1
ATOM 2893 C C . ALA B 1 51 ? -12.389 43.839 -52.373 1.00 19.30 51 ALA C C 1
ATOM 2894 O O . ALA B 1 51 ? -12.760 43.941 -53.539 1.00 19.63 51 ALA C O 1
ATOM 2896 N N . ARG B 1 52 ? -11.200 44.266 -51.958 1.00 20.88 52 ARG C N 1
ATOM 2897 C CA . ARG B 1 52 ? -10.245 44.879 -52.875 1.00 24.27 52 ARG C CA 1
ATOM 2898 C C . ARG B 1 52 ? -9.796 43.906 -53.964 1.00 24.79 52 ARG C C 1
ATOM 2899 O O . ARG B 1 52 ? -9.372 44.326 -55.036 1.00 26.50 52 ARG C O 1
ATOM 2907 N N . ALA B 1 53 ? -9.875 42.610 -53.681 1.00 23.19 53 ALA C N 1
ATOM 2908 C CA . ALA B 1 53 ? -9.477 41.600 -54.648 1.00 21.84 53 ALA C CA 1
ATOM 2909 C C . ALA B 1 53 ? -10.599 41.363 -55.665 1.00 23.65 53 ALA C C 1
ATOM 2910 O O . ALA B 1 53 ? -10.394 40.703 -56.680 1.00 25.54 53 ALA C O 1
ATOM 2912 N N . GLY B 1 54 ? -11.779 41.917 -55.401 1.00 22.43 54 GLY C N 1
ATOM 2913 C CA . GLY B 1 54 ? -12.891 41.749 -56.315 1.00 21.56 54 GLY C CA 1
ATOM 2914 C C . GLY B 1 54 ? -13.936 40.768 -55.815 1.00 23.99 54 GLY C C 1
ATOM 2915 O O . GLY B 1 54 ? -14.865 40.402 -56.535 1.00 22.19 54 GLY C O 1
ATOM 2916 N N . ALA B 1 55 ? -13.791 40.333 -54.570 1.00 23.64 55 ALA C N 1
ATOM 2917 C CA . ALA B 1 55 ? -14.746 39.401 -53.999 1.00 22.81 55 ALA C CA 1
ATOM 2918 C C . ALA B 1 55 ? -15.992 40.128 -53.511 1.00 22.48 55 ALA C C 1
ATOM 2919 O O . ALA B 1 55 ? -16.002 41.347 -53.340 1.00 21.79 55 ALA C O 1
ATOM 2921 N N . GLU B 1 56 ? -17.056 39.369 -53.317 1.00 24.07 56 GLU C N 1
ATOM 2922 C CA . GLU B 1 56 ? -18.291 39.926 -52.805 1.00 26.86 56 GLU C CA 1
ATOM 2923 C C . GLU B 1 56 ? -18.446 39.311 -51.418 1.00 26.47 56 GLU C C 1
ATOM 2924 O O . GLU B 1 56 ? -18.501 38.089 -51.280 1.00 25.97 56 GLU C O 1
ATOM 2930 N N . LEU B 1 57 ? -18.469 40.155 -50.391 1.00 24.92 57 LEU C N 1
ATOM 2931 C CA . LEU B 1 57 ? -18.614 39.675 -49.024 1.00 25.08 57 LEU C CA 1
ATOM 2932 C C . LEU B 1 57 ? -20.066 39.332 -48.774 1.00 24.40 57 LEU C C 1
ATOM 2933 O O . LEU B 1 57 ? -20.936 40.201 -48.780 1.00 25.11 57 LEU C O 1
ATOM 2938 N N . VAL B 1 58 ? -20.314 38.050 -48.547 1.00 22.38 58 VAL C N 1
ATOM 2939 C CA . VAL B 1 58 ? -21.664 37.561 -48.351 1.00 21.99 58 VAL C CA 1
ATOM 2940 C C . VAL B 1 58 ? -21.906 36.845 -47.027 1.00 23.09 58 VAL C C 1
ATOM 2941 O O . VAL B 1 58 ? -21.013 36.709 -46.192 1.00 23.21 58 VAL C O 1
ATOM 2945 N N . GLY B 1 59 ? -23.142 36.397 -46.852 1.00 23.60 59 GLY C N 1
ATOM 2946 C CA . GLY B 1 59 ? -23.509 35.681 -45.651 1.00 24.88 59 GLY C CA 1
ATOM 2947 C C . GLY B 1 59 ? -23.272 34.202 -45.885 1.00 26.60 59 GLY C C 1
ATOM 2948 O O . GLY B 1 59 ? -23.020 33.774 -47.012 1.00 28.25 59 GLY C O 1
ATOM 2949 N N . ARG B 1 60 ? -23.368 33.420 -44.820 1.00 28.61 60 ARG C N 1
ATOM 2950 C CA . ARG B 1 60 ? -23.136 31.988 -44.887 1.00 31.21 60 ARG C CA 1
ATOM 2951 C C . ARG B 1 60 ? -23.942 31.267 -45.973 1.00 31.92 60 ARG C C 1
ATOM 2952 O O . ARG B 1 60 ? -23.387 30.513 -46.769 1.00 30.02 60 ARG C O 1
ATOM 2960 N N . GLU B 1 61 ? -25.246 31.515 -46.013 1.00 32.86 61 GLU C N 1
ATOM 2961 C CA . GLU B 1 61 ? -26.114 30.884 -46.996 1.00 34.89 61 GLU C CA 1
ATOM 2962 C C . GLU B 1 61 ? -25.823 31.282 -48.443 1.00 33.16 61 GLU C C 1
ATOM 2963 O O . GLU B 1 61 ? -25.920 30.457 -49.338 1.00 32.83 61 GLU C O 1
ATOM 2969 N N . GLU B 1 62 ? -25.471 32.538 -48.681 1.00 33.38 62 GLU C N 1
ATOM 2970 C CA . GLU B 1 62 ? -25.183 32.982 -50.043 1.00 32.55 62 GLU C CA 1
ATOM 2971 C C . GLU B 1 62 ? -23.960 32.282 -50.629 1.00 30.10 62 GLU C C 1
ATOM 2972 O O . GLU B 1 62 ? -23.932 31.953 -51.815 1.00 29.16 62 GLU C O 1
ATOM 2978 N N . ALA B 1 63 ? -22.952 32.064 -49.788 1.00 27.82 63 ALA C N 1
ATOM 2979 C CA . ALA B 1 63 ? -21.716 31.394 -50.193 1.00 27.01 63 ALA C CA 1
ATOM 2980 C C . ALA B 1 63 ? -22.000 29.969 -50.662 1.00 25.97 63 ALA C C 1
ATOM 2981 O O . ALA B 1 63 ? -21.395 29.480 -51.616 1.00 24.94 63 ALA C O 1
ATOM 2983 N N . TRP B 1 64 ? -22.925 29.309 -49.975 1.00 25.80 64 TRP C N 1
ATOM 2984 C CA . TRP B 1 64 ? -23.307 27.952 -50.310 1.00 24.45 64 TRP C CA 1
ATOM 2985 C C . TRP B 1 64 ? -24.136 27.888 -51.588 1.00 23.12 64 TRP C C 1
ATOM 2986 O O . TRP B 1 64 ? -24.238 26.829 -52.204 1.00 24.54 64 TRP C O 1
ATOM 2997 N N . GLY B 1 65 ? -24.719 29.015 -51.988 1.00 21.19 65 GLY C N 1
ATOM 2998 C CA . GLY B 1 65 ? -25.527 29.042 -53.192 1.00 19.80 65 GLY C CA 1
ATOM 2999 C C . GLY B 1 65 ? -24.736 29.066 -54.487 1.00 21.10 65 GLY C C 1
ATOM 3000 O O . GLY B 1 65 ? -25.299 28.925 -55.565 1.00 21.58 65 GLY C O 1
ATOM 3001 N N . ALA B 1 66 ? -23.426 29.250 -54.389 1.00 23.40 66 ALA C N 1
ATOM 3002 C CA . ALA B 1 66 ? -22.578 29.285 -55.570 1.00 24.22 66 ALA C CA 1
ATOM 3003 C C . ALA B 1 66 ? -22.607 27.930 -56.271 1.00 25.65 66 ALA C C 1
ATOM 3004 O O . ALA B 1 66 ? -22.939 26.922 -55.654 1.00 26.23 66 ALA C O 1
ATOM 3006 N N . GLU B 1 67 ? -22.266 27.912 -57.558 1.00 27.12 67 GLU C N 1
ATOM 3007 C CA . GLU B 1 67 ? -22.238 26.670 -58.325 1.00 29.09 67 GLU C CA 1
ATOM 3008 C C . GLU B 1 67 ? -21.167 25.757 -57.741 1.00 28.48 67 GLU C C 1
ATOM 3009 O O . GLU B 1 67 ? -21.361 24.547 -57.623 1.00 26.93 67 GLU C O 1
ATOM 3015 N N . MET B 1 68 ? -20.030 26.349 -57.388 1.00 26.56 68 MET C N 1
ATOM 3016 C CA . MET B 1 68 ? -18.937 25.597 -56.800 1.00 27.36 68 MET C CA 1
ATOM 3017 C C . MET B 1 68 ? -18.541 26.159 -55.447 1.00 27.22 68 MET C C 1
ATOM 3018 O O . MET B 1 68 ? -18.323 27.365 -55.311 1.00 29.16 68 MET C O 1
ATOM 3023 N N . VAL B 1 69 ? -18.466 25.283 -54.446 1.00 25.45 69 VAL C N 1
ATOM 3024 C CA . VAL B 1 69 ? -18.058 25.690 -53.107 1.00 22.80 69 VAL C CA 1
ATOM 3025 C C . VAL B 1 69 ? -16.688 25.105 -52.818 1.00 22.56 69 VAL C C 1
ATOM 3026 O O . VAL B 1 69 ? -16.453 23.905 -52.997 1.00 22.67 69 VAL C O 1
ATOM 3030 N N . VAL B 1 70 ? -15.783 25.978 -52.391 1.00 23.99 70 VAL C N 1
ATOM 3031 C CA . VAL B 1 70 ? -14.415 25.595 -52.073 1.00 24.43 70 VAL C CA 1
ATOM 3032 C C . VAL B 1 70 ? -14.251 25.760 -50.568 1.00 25.47 70 VAL C C 1
ATOM 3033 O O . VAL B 1 70 ? -14.508 26.835 -50.025 1.00 27.01 70 VAL C O 1
ATOM 3037 N N . LYS B 1 71 ? -13.845 24.685 -49.899 1.00 24.35 71 LYS C N 1
ATOM 3038 C CA . LYS B 1 71 ? -13.654 24.693 -48.448 1.00 22.27 71 LYS C CA 1
ATOM 3039 C C . LYS B 1 71 ? -12.339 24.053 -48.037 1.00 23.69 71 LYS C C 1
ATOM 3040 O O . LYS B 1 71 ? -11.559 23.596 -48.880 1.00 23.99 71 LYS C O 1
ATOM 3046 N N . VAL B 1 72 ? -12.086 24.034 -46.735 1.00 21.97 72 VAL C N 1
ATOM 3047 C CA . VAL B 1 72 ? -10.875 23.414 -46.219 1.00 22.41 72 VAL C CA 1
ATOM 3048 C C . VAL B 1 72 ? -11.273 22.085 -45.599 1.00 23.49 72 VAL C C 1
ATOM 3049 O O . VAL B 1 72 ? -10.822 21.027 -46.036 1.00 23.59 72 VAL C O 1
ATOM 3053 N N . LYS B 1 73 ? -12.134 22.150 -44.582 1.00 25.76 73 LYS C N 1
ATOM 3054 C CA . LYS B 1 73 ? -12.618 20.957 -43.892 1.00 25.58 73 LYS C CA 1
ATOM 3055 C C . LYS B 1 73 ? -13.928 20.475 -44.497 1.00 26.22 73 LYS C C 1
ATOM 3056 O O . LYS B 1 73 ? -14.530 21.156 -45.322 1.00 27.25 73 LYS C O 1
ATOM 3062 N N . GLU B 1 74 ? -14.372 19.302 -44.063 1.00 28.16 74 GLU C N 1
ATOM 3063 C CA . GLU B 1 74 ? -15.596 18.710 -44.579 1.00 28.17 74 GLU C CA 1
ATOM 3064 C C . GLU B 1 74 ? -16.865 19.289 -43.982 1.00 28.90 74 GLU C C 1
ATOM 3065 O O . GLU B 1 74 ? -16.849 19.890 -42.915 1.00 28.55 74 GLU C O 1
ATOM 3071 N N . PRO B 1 75 ? -17.992 19.120 -44.686 1.00 27.93 75 PRO C N 1
ATOM 3072 C CA . PRO B 1 75 ? -19.297 19.612 -44.237 1.00 28.78 75 PRO C CA 1
ATOM 3073 C C . PRO B 1 75 ? -19.699 18.999 -42.894 1.00 28.46 75 PRO C C 1
ATOM 3074 O O . PRO B 1 75 ? -19.504 17.811 -42.671 1.00 28.37 75 PRO C O 1
ATOM 3078 N N . LEU B 1 76 ? -20.244 19.811 -41.998 1.00 30.05 76 LEU C N 1
ATOM 3079 C CA . LEU B 1 76 ? -20.682 19.306 -40.707 1.00 31.38 76 LEU C CA 1
ATOM 3080 C C . LEU B 1 76 ? -22.169 19.021 -40.795 1.00 33.54 76 LEU C C 1
ATOM 3081 O O . LEU B 1 76 ? -22.856 19.551 -41.664 1.00 33.50 76 LEU C O 1
ATOM 3086 N N . PRO B 1 77 ? -22.684 18.165 -39.903 1.00 33.95 77 PRO C N 1
ATOM 3087 C CA . PRO B 1 77 ? -24.109 17.824 -39.903 1.00 33.58 77 PRO C CA 1
ATOM 3088 C C . PRO B 1 77 ? -24.973 19.061 -40.076 1.00 33.75 77 PRO C C 1
ATOM 3089 O O . PRO B 1 77 ? -26.002 19.029 -40.746 1.00 33.59 77 PRO C O 1
ATOM 3093 N N . GLU B 1 78 ? -24.523 20.154 -39.473 1.00 34.43 78 GLU C N 1
ATOM 3094 C CA . GLU B 1 78 ? -25.214 21.435 -39.529 1.00 35.40 78 GLU C CA 1
ATOM 3095 C C . GLU B 1 78 ? -25.180 22.094 -40.918 1.00 33.86 78 GLU C C 1
ATOM 3096 O O . GLU B 1 78 ? -25.901 23.054 -41.168 1.00 32.86 78 GLU C O 1
ATOM 3102 N N . GLU B 1 79 ? -24.354 21.565 -41.817 1.00 34.01 79 GLU C N 1
ATOM 3103 C CA . GLU B 1 79 ? -24.207 22.113 -43.162 1.00 32.74 79 GLU C CA 1
ATOM 3104 C C . GLU B 1 79 ? -24.761 21.181 -44.226 1.00 32.32 79 GLU C C 1
ATOM 3105 O O . GLU B 1 79 ? -24.773 21.525 -45.400 1.00 32.16 79 GLU C O 1
ATOM 3111 N N . TYR B 1 80 ? -25.221 20.005 -43.817 1.00 33.10 80 TYR C N 1
ATOM 3112 C CA . TYR B 1 80 ? -25.752 19.034 -44.765 1.00 33.35 80 TYR C CA 1
ATOM 3113 C C . TYR B 1 80 ? -26.905 19.595 -45.593 1.00 33.41 80 TYR C C 1
ATOM 3114 O O . TYR B 1 80 ? -27.111 19.196 -46.737 1.00 33.54 80 TYR C O 1
ATOM 3123 N N . GLY B 1 81 ? -27.656 20.524 -45.018 1.00 33.46 81 GLY C N 1
ATOM 3124 C CA . GLY B 1 81 ? -28.775 21.095 -45.738 1.00 32.91 81 GLY C CA 1
ATOM 3125 C C . GLY B 1 81 ? -28.394 21.907 -46.959 1.00 33.95 81 GLY C C 1
ATOM 3126 O O . GLY B 1 81 ? -29.245 22.199 -47.799 1.00 35.75 81 GLY C O 1
ATOM 3127 N N . PHE B 1 82 ? -27.119 22.269 -47.066 1.00 35.62 82 PHE C N 1
ATOM 3128 C CA . PHE B 1 82 ? -26.638 23.067 -48.192 1.00 36.45 82 PHE C CA 1
ATOM 3129 C C . PHE B 1 82 ? -26.329 22.220 -49.409 1.00 37.04 82 PHE C C 1
ATOM 3130 O O . PHE B 1 82 ? -26.239 22.729 -50.530 1.00 38.79 82 PHE C O 1
ATOM 3138 N N . LEU B 1 83 ? -26.175 20.922 -49.182 1.00 36.24 83 LEU C N 1
ATOM 3139 C CA . LEU B 1 83 ? -25.875 19.988 -50.251 1.00 35.35 83 LEU C CA 1
ATOM 3140 C C . LEU B 1 83 ? -27.065 19.830 -51.200 1.00 35.01 83 LEU C C 1
ATOM 3141 O O . LEU B 1 83 ? -28.212 19.676 -50.775 1.00 33.43 83 LEU C O 1
ATOM 3146 N N . ARG B 1 84 ? -26.776 19.890 -52.494 1.00 35.81 84 ARG C N 1
ATOM 3147 C CA . ARG B 1 84 ? -27.790 19.752 -53.528 1.00 36.74 84 ARG C CA 1
ATOM 3148 C C . ARG B 1 84 ? -27.153 19.105 -54.756 1.00 38.09 84 ARG C C 1
ATOM 3149 O O . ARG B 1 84 ? -25.937 18.943 -54.810 1.00 37.71 84 ARG C O 1
ATOM 3157 N N . GLU B 1 85 ? -27.962 18.755 -55.747 1.00 40.65 85 GLU C N 1
ATOM 3158 C CA . GLU B 1 85 ? -27.436 18.081 -56.919 1.00 43.18 85 GLU C CA 1
ATOM 3159 C C . GLU B 1 85 ? -26.513 18.878 -57.827 1.00 43.39 85 GLU C C 1
ATOM 3160 O O . GLU B 1 85 ? -25.459 18.380 -58.223 1.00 46.99 85 GLU C O 1
ATOM 3166 N N . GLY B 1 86 ? -26.884 20.103 -58.171 1.00 41.12 86 GLY C N 1
ATOM 3167 C CA . GLY B 1 86 ? -26.024 20.871 -59.057 1.00 39.24 86 GLY C CA 1
ATOM 3168 C C . GLY B 1 86 ? -24.789 21.499 -58.434 1.00 37.70 86 GLY C C 1
ATOM 3169 O O . GLY B 1 86 ? -24.055 22.219 -59.109 1.00 39.94 86 GLY C O 1
ATOM 3170 N N . LEU B 1 87 ? -24.553 21.237 -57.154 1.00 36.04 87 LEU C N 1
ATOM 3171 C CA . LEU B 1 87 ? -23.406 21.802 -56.454 1.00 33.88 87 LEU C CA 1
ATOM 3172 C C . LEU B 1 87 ? -22.142 20.964 -56.583 1.00 33.68 87 LEU C C 1
ATOM 3173 O O . LEU B 1 87 ? -22.174 19.741 -56.458 1.00 34.88 87 LEU C O 1
ATOM 3178 N N . ILE B 1 88 ? -21.025 21.630 -56.830 1.00 32.78 88 ILE C N 1
ATOM 3179 C CA . ILE B 1 88 ? -19.751 20.946 -56.921 1.00 31.60 88 ILE C CA 1
ATOM 3180 C C . ILE B 1 88 ? -18.957 21.381 -55.685 1.00 29.15 88 ILE C C 1
ATOM 3181 O O . ILE B 1 88 ? -18.619 22.551 -55.535 1.00 29.62 88 ILE C O 1
ATOM 3186 N N . LEU B 1 89 ? -18.690 20.433 -54.791 1.00 27.76 89 LEU C N 1
ATOM 3187 C CA . LEU B 1 89 ? -17.956 20.707 -53.556 1.00 25.86 89 LEU C CA 1
ATOM 3188 C C . LEU B 1 89 ? -16.503 20.200 -53.604 1.00 24.96 89 LEU C C 1
ATOM 3189 O O . LEU B 1 89 ? -16.257 19.004 -53.744 1.00 23.14 89 LEU C O 1
ATOM 3194 N N . PHE B 1 90 ? -15.553 21.126 -53.474 1.00 22.77 90 PHE C N 1
ATOM 3195 C CA . PHE B 1 90 ? -14.118 20.826 -53.521 1.00 21.32 90 PHE C CA 1
ATOM 3196 C C . PHE B 1 90 ? -13.541 21.157 -52.133 1.00 20.68 90 PHE C C 1
ATOM 3197 O O . PHE B 1 90 ? -13.569 22.312 -51.703 1.00 20.60 90 PHE C O 1
ATOM 3205 N N . THR B 1 91 ? -13.030 20.147 -51.430 1.00 21.10 91 THR C N 1
ATOM 3206 C CA . THR B 1 91 ? -12.494 20.349 -50.081 1.00 19.82 91 THR C CA 1
ATOM 3207 C C . THR B 1 91 ? -11.882 19.058 -49.555 1.00 19.77 91 THR C C 1
ATOM 3208 O O . THR B 1 91 ? -11.755 18.091 -50.285 1.00 23.90 91 THR C O 1
ATOM 3212 N N . TYR B 1 92 ? -11.491 19.042 -48.288 1.00 22.70 92 TYR C N 1
ATOM 3213 C CA . TYR B 1 92 ? -10.967 17.825 -47.692 1.00 20.85 92 TYR C CA 1
ATOM 3214 C C . TYR B 1 92 ? -12.213 17.102 -47.236 1.00 23.19 92 TYR C C 1
ATOM 3215 O O . TYR B 1 92 ? -13.015 17.663 -46.502 1.00 25.30 92 TYR C O 1
ATOM 3224 N N . LEU B 1 93 ? -12.394 15.866 -47.681 1.00 27.31 93 LEU C N 1
ATOM 3225 C CA . LEU B 1 93 ? -13.583 15.128 -47.297 1.00 28.23 93 LEU C CA 1
ATOM 3226 C C . LEU B 1 93 ? -13.330 14.023 -46.292 1.00 28.70 93 LEU C C 1
ATOM 3227 O O . LEU B 1 93 ? -14.060 13.910 -45.306 1.00 30.18 93 LEU C O 1
ATOM 3232 N N . HIS B 1 94 ? -12.297 13.219 -46.532 1.00 29.26 94 HIS C N 1
ATOM 3233 C CA . HIS B 1 94 ? -11.976 12.106 -45.645 1.00 32.62 94 HIS C CA 1
ATOM 3234 C C . HIS B 1 94 ? -13.241 11.272 -45.407 1.00 32.29 94 HIS C C 1
ATOM 3235 O O . HIS B 1 94 ? -13.571 10.938 -44.273 1.00 31.13 94 HIS C O 1
ATOM 3242 N N . LEU B 1 95 ? -13.939 10.940 -46.491 1.00 33.81 95 LEU C N 1
ATOM 3243 C CA . LEU B 1 95 ? -15.176 10.163 -46.428 1.00 35.59 95 LEU C CA 1
ATOM 3244 C C . LEU B 1 95 ? -15.032 8.807 -45.752 1.00 35.93 95 LEU C C 1
ATOM 3245 O O . LEU B 1 95 ? -15.894 8.404 -44.978 1.00 37.26 95 LEU C O 1
ATOM 3250 N N . ALA B 1 96 ? -13.948 8.102 -46.042 1.00 36.91 96 ALA C N 1
ATOM 3251 C CA . ALA B 1 96 ? -13.725 6.794 -45.447 1.00 36.13 96 ALA C CA 1
ATOM 3252 C C . ALA B 1 96 ? -13.803 6.831 -43.920 1.00 36.47 96 ALA C C 1
ATOM 3253 O O . ALA B 1 96 ? -13.889 5.795 -43.272 1.00 36.51 96 ALA C O 1
ATOM 3255 N N . ALA B 1 97 ? -13.782 8.024 -43.342 1.00 37.12 97 ALA C N 1
ATOM 3256 C CA . ALA B 1 97 ? -13.835 8.142 -41.895 1.00 37.97 97 ALA C CA 1
ATOM 3257 C C . ALA B 1 97 ? -15.108 8.811 -41.405 1.00 40.49 97 ALA C C 1
ATOM 3258 O O . ALA B 1 97 ? -15.220 9.161 -40.232 1.00 40.49 97 ALA C O 1
ATOM 3260 N N . ASP B 1 98 ? -16.073 8.979 -42.300 1.00 42.76 98 ASP C N 1
ATOM 3261 C CA . ASP B 1 98 ? -17.321 9.619 -41.929 1.00 44.62 98 ASP C CA 1
ATOM 3262 C C . ASP B 1 98 ? -18.491 9.058 -42.731 1.00 45.73 98 ASP C C 1
ATOM 3263 O O . ASP B 1 98 ? -18.955 9.691 -43.679 1.00 46.94 98 ASP C O 1
ATOM 3268 N N . ARG B 1 99 ? -18.969 7.876 -42.356 1.00 46.47 99 ARG C N 1
ATOM 3269 C CA . ARG B 1 99 ? -20.092 7.272 -43.058 1.00 46.22 99 ARG C CA 1
ATOM 3270 C C . ARG B 1 99 ? -21.249 8.256 -43.185 1.00 44.99 99 ARG C C 1
ATOM 3271 O O . ARG B 1 99 ? -21.784 8.445 -44.274 1.00 45.63 99 ARG C O 1
ATOM 3279 N N . GLY B 1 100 ? -21.621 8.888 -42.075 1.00 42.95 100 GLY C N 1
ATOM 3280 C CA . GLY B 1 100 ? -22.716 9.847 -42.091 1.00 40.54 100 GLY C CA 1
ATOM 3281 C C . GLY B 1 100 ? -22.615 10.894 -43.185 1.00 39.31 100 GLY C C 1
ATOM 3282 O O . GLY B 1 100 ? -23.600 11.219 -43.845 1.00 37.72 100 GLY C O 1
ATOM 3283 N N . LEU B 1 101 ? -21.416 11.426 -43.379 1.00 39.04 101 LEU C N 1
ATOM 3284 C CA . LEU B 1 101 ? -21.192 12.429 -44.401 1.00 38.73 101 LEU C CA 1
ATOM 3285 C C . LEU B 1 101 ? -21.296 11.809 -45.789 1.00 39.44 101 LEU C C 1
ATOM 3286 O O . LEU B 1 101 ? -21.874 12.401 -46.698 1.00 39.21 101 LEU C O 1
ATOM 3291 N N . THR B 1 102 ? -20.736 10.615 -45.950 1.00 40.09 102 THR C N 1
ATOM 3292 C CA . THR B 1 102 ? -20.785 9.940 -47.237 1.00 39.79 102 THR C CA 1
ATOM 3293 C C . THR B 1 102 ? -22.230 9.686 -47.641 1.00 40.93 102 THR C C 1
ATOM 3294 O O . THR B 1 102 ? -22.582 9.808 -48.811 1.00 40.97 102 THR C O 1
ATOM 3298 N N . GLU B 1 103 ? -23.067 9.337 -46.667 1.00 42.45 103 GLU C N 1
ATOM 3299 C CA . GLU B 1 103 ? -24.476 9.059 -46.939 1.00 44.59 103 GLU C CA 1
ATOM 3300 C C . GLU B 1 103 ? -25.216 10.335 -47.291 1.00 43.74 103 GLU C C 1
ATOM 3301 O O . GLU B 1 103 ? -25.939 10.387 -48.286 1.00 44.04 103 GLU C O 1
ATOM 3307 N N . ALA B 1 104 ? -25.033 11.363 -46.471 1.00 41.74 104 ALA C N 1
ATOM 3308 C CA . ALA B 1 104 ? -25.678 12.642 -46.714 1.00 40.17 104 ALA C CA 1
ATOM 3309 C C . ALA B 1 104 ? -25.314 13.143 -48.107 1.00 39.02 104 ALA C C 1
ATOM 3310 O O . ALA B 1 104 ? -26.173 13.594 -48.859 1.00 38.17 104 ALA C O 1
ATOM 3312 N N . MET B 1 105 ? -24.040 13.045 -48.457 1.00 36.53 105 MET C N 1
ATOM 3313 C CA . MET B 1 105 ? -23.601 13.501 -49.756 1.00 35.91 105 MET C CA 1
ATOM 3314 C C . MET B 1 105 ? -24.195 12.717 -50.906 1.00 36.75 105 MET C C 1
ATOM 3315 O O . MET B 1 105 ? -24.383 13.258 -51.987 1.00 36.48 105 MET C O 1
ATOM 3320 N N . LEU B 1 106 ? -24.496 11.447 -50.682 1.00 37.31 106 LEU C N 1
ATOM 3321 C CA . LEU B 1 106 ? -25.087 10.638 -51.735 1.00 38.23 106 LEU C CA 1
ATOM 3322 C C . LEU B 1 106 ? -26.572 10.936 -51.885 1.00 38.69 106 LEU C C 1
ATOM 3323 O O . LEU B 1 106 ? -27.087 10.972 -52.993 1.00 38.92 106 LEU C O 1
ATOM 3328 N N . ARG B 1 107 ? -27.252 11.166 -50.768 1.00 41.75 107 ARG C N 1
ATOM 3329 C CA . ARG B 1 107 ? -28.676 11.463 -50.790 1.00 43.67 107 ARG C CA 1
ATOM 3330 C C . ARG B 1 107 ? -28.957 12.835 -51.383 1.00 43.94 107 ARG C C 1
ATOM 3331 O O . ARG B 1 107 ? -30.038 13.080 -51.906 1.00 43.98 107 ARG C O 1
ATOM 3339 N N . SER B 1 108 ? -27.980 13.730 -51.303 1.00 42.85 108 SER C N 1
ATOM 3340 C CA . SER B 1 108 ? -28.143 15.079 -51.827 1.00 41.84 108 SER C CA 1
ATOM 3341 C C . SER B 1 108 ? -27.824 15.167 -53.312 1.00 40.90 108 SER C C 1
ATOM 3342 O O . SER B 1 108 ? -28.175 16.145 -53.967 1.00 41.66 108 SER C O 1
ATOM 3345 N N . GLY B 1 109 ? -27.152 14.150 -53.839 1.00 39.40 109 GLY C N 1
ATOM 3346 C CA . GLY B 1 109 ? -26.795 14.155 -55.246 1.00 37.93 109 GLY C CA 1
ATOM 3347 C C . GLY B 1 109 ? -25.680 15.133 -55.572 1.00 36.56 109 GLY C C 1
ATOM 3348 O O . GLY B 1 109 ? -25.401 15.405 -56.739 1.00 35.99 109 GLY C O 1
ATOM 3349 N N . VAL B 1 110 ? -25.037 15.660 -54.535 1.00 35.31 110 VAL C N 1
ATOM 3350 C CA . VAL B 1 110 ? -23.953 16.613 -54.714 1.00 34.40 110 VAL C CA 1
ATOM 3351 C C . VAL B 1 110 ? -22.700 15.959 -55.269 1.00 33.43 110 VAL C C 1
ATOM 3352 O O . VAL B 1 110 ? -22.381 14.820 -54.946 1.00 35.29 110 VAL C O 1
ATOM 3356 N N . THR B 1 111 ? -21.991 16.684 -56.118 1.00 32.06 111 THR C N 1
ATOM 3357 C CA . THR B 1 111 ? -20.764 16.162 -56.679 1.00 29.16 111 THR C CA 1
ATOM 3358 C C . THR B 1 111 ? -19.620 16.659 -55.791 1.00 27.66 111 THR C C 1
ATOM 3359 O O . THR B 1 111 ? -19.351 17.860 -55.717 1.00 26.68 111 THR C O 1
ATOM 3363 N N . GLY B 1 112 ? -18.980 15.724 -55.089 1.00 25.82 112 GLY C N 1
ATOM 3364 C CA . GLY B 1 112 ? -17.893 16.073 -54.193 1.00 23.84 112 GLY C CA 1
ATOM 3365 C C . GLY B 1 112 ? -16.513 15.640 -54.647 1.00 22.23 112 GLY C C 1
ATOM 3366 O O . GLY B 1 112 ? -16.289 14.482 -54.976 1.00 24.36 112 GLY C O 1
ATOM 3367 N N . ILE B 1 113 ? -15.583 16.586 -54.670 1.00 21.12 113 ILE C N 1
ATOM 3368 C CA . ILE B 1 113 ? -14.214 16.309 -55.074 1.00 17.90 113 ILE C CA 1
ATOM 3369 C C . ILE B 1 113 ? -13.364 16.480 -53.817 1.00 18.28 113 ILE C C 1
ATOM 3370 O O . ILE B 1 113 ? -13.359 17.547 -53.203 1.00 18.94 113 ILE C O 1
ATOM 3375 N N . ALA B 1 114 ? -12.655 15.427 -53.430 1.00 15.75 114 ALA C N 1
ATOM 3376 C CA . ALA B 1 114 ? -11.823 15.473 -52.240 1.00 15.94 114 ALA C CA 1
ATOM 3377 C C . ALA B 1 114 ? -10.415 15.919 -52.563 1.00 15.63 114 ALA C C 1
ATOM 3378 O O . ALA B 1 114 ? -9.820 15.425 -53.504 1.00 18.96 114 ALA C O 1
ATOM 3380 N N . TYR B 1 115 ? -9.870 16.849 -51.792 1.00 16.09 115 TYR C N 1
ATOM 3381 C CA . TYR B 1 115 ? -8.509 17.283 -52.052 1.00 18.37 115 TYR C CA 1
ATOM 3382 C C . TYR B 1 115 ? -7.553 16.097 -51.947 1.00 20.17 115 TYR C C 1
ATOM 3383 O O . TYR B 1 115 ? -6.726 15.883 -52.830 1.00 20.55 115 TYR C O 1
ATOM 3392 N N . GLU B 1 116 ? -7.694 15.330 -50.865 1.00 20.90 116 GLU C N 1
ATOM 3393 C CA . GLU B 1 116 ? -6.820 14.199 -50.564 1.00 20.65 116 GLU C CA 1
ATOM 3394 C C . GLU B 1 116 ? -6.870 12.980 -51.474 1.00 23.20 116 GLU C C 1
ATOM 3395 O O . GLU B 1 116 ? -6.047 12.072 -51.324 1.00 24.69 116 GLU C O 1
ATOM 3401 N N . THR B 1 117 ? -7.818 12.921 -52.404 1.00 22.55 117 THR C N 1
ATOM 3402 C CA . THR B 1 117 ? -7.826 11.768 -53.296 1.00 21.12 117 THR C CA 1
ATOM 3403 C C . THR B 1 117 ? -7.390 12.170 -54.702 1.00 23.73 117 THR C C 1
ATOM 3404 O O . THR B 1 117 ? -7.285 11.322 -55.591 1.00 24.75 117 THR C O 1
ATOM 3408 N N . VAL B 1 118 ? -7.123 13.462 -54.899 1.00 24.93 118 VAL C N 1
ATOM 3409 C CA . VAL B 1 118 ? -6.628 13.935 -56.191 1.00 26.59 118 VAL C CA 1
ATOM 3410 C C . VAL B 1 118 ? -5.231 13.329 -56.229 1.00 29.07 118 VAL C C 1
ATOM 3411 O O . VAL B 1 118 ? -4.388 13.641 -55.393 1.00 31.39 118 VAL C O 1
ATOM 3415 N N . GLN B 1 119 ? -4.984 12.465 -57.201 1.00 30.68 119 GLN C N 1
ATOM 3416 C CA . GLN B 1 119 ? -3.718 11.759 -57.246 1.00 31.59 119 GLN C CA 1
ATOM 3417 C C . GLN B 1 119 ? -3.028 11.705 -58.605 1.00 32.73 119 GLN C C 1
ATOM 3418 O O . GLN B 1 119 ? -3.663 11.482 -59.639 1.00 32.79 119 GLN C O 1
ATOM 3424 N N . LEU B 1 120 ? -1.715 11.909 -58.579 1.00 31.74 120 LEU C N 1
ATOM 3425 C CA . LEU B 1 120 ? -0.901 11.883 -59.779 1.00 32.60 120 LEU C CA 1
ATOM 3426 C C . LEU B 1 120 ? -0.552 10.437 -60.137 1.00 33.41 120 LEU C C 1
ATOM 3427 O O . LEU B 1 120 ? -0.771 9.520 -59.346 1.00 33.84 120 LEU C O 1
ATOM 3432 N N . PRO B 1 121 ? -0.019 10.216 -61.345 1.00 34.63 121 PRO C N 1
ATOM 3433 C CA . PRO B 1 121 ? 0.350 8.870 -61.792 1.00 34.59 121 PRO C CA 1
ATOM 3434 C C . PRO B 1 121 ? 1.323 8.129 -60.876 1.00 36.18 121 PRO C C 1
ATOM 3435 O O . PRO B 1 121 ? 1.177 6.925 -60.655 1.00 35.88 121 PRO C O 1
ATOM 3439 N N . ASP B 1 122 ? 2.311 8.842 -60.344 1.00 35.28 122 ASP C N 1
ATOM 3440 C CA . ASP B 1 122 ? 3.291 8.214 -59.465 1.00 34.99 122 ASP C CA 1
ATOM 3441 C C . ASP B 1 122 ? 2.705 7.927 -58.087 1.00 34.06 122 ASP C C 1
ATOM 3442 O O . ASP B 1 122 ? 3.371 7.361 -57.221 1.00 34.35 122 ASP C O 1
ATOM 3447 N N . GLY B 1 123 ? 1.451 8.331 -57.894 1.00 33.31 123 GLY C N 1
ATOM 3448 C CA . GLY B 1 123 ? 0.768 8.092 -56.634 1.00 31.55 123 GLY C CA 1
ATOM 3449 C C . GLY B 1 123 ? 0.823 9.196 -55.590 1.00 30.84 123 GLY C C 1
ATOM 3450 O O . GLY B 1 123 ? 0.332 9.016 -54.474 1.00 32.44 123 GLY C O 1
ATOM 3451 N N . THR B 1 124 ? 1.410 10.337 -55.920 1.00 29.10 124 THR C N 1
ATOM 3452 C CA . THR B 1 124 ? 1.477 11.390 -54.931 1.00 26.70 124 THR C CA 1
ATOM 3453 C C . THR B 1 124 ? 0.122 12.062 -54.813 1.00 25.11 124 THR C C 1
ATOM 3454 O O . THR B 1 124 ? -0.649 12.086 -55.764 1.00 25.96 124 THR C O 1
ATOM 3458 N N . LEU B 1 125 ? -0.177 12.569 -53.624 1.00 22.20 125 LEU C N 1
ATOM 3459 C CA . LEU B 1 125 ? -1.429 13.269 -53.376 1.00 20.80 125 LEU C CA 1
ATOM 3460 C C . LEU B 1 125 ? -1.041 14.749 -53.216 1.00 22.45 125 LEU C C 1
ATOM 3461 O O . LEU B 1 125 ? -0.901 15.251 -52.099 1.00 22.54 125 LEU C O 1
ATOM 3466 N N . PRO B 1 126 ? -0.873 15.463 -54.348 1.00 21.04 126 PRO C N 1
ATOM 3467 C CA . PRO B 1 126 ? -0.488 16.873 -54.448 1.00 19.63 126 PRO C CA 1
ATOM 3468 C C . PRO B 1 126 ? -1.245 17.916 -53.628 1.00 21.59 126 PRO C C 1
ATOM 3469 O O . PRO B 1 126 ? -0.716 19.000 -53.389 1.00 22.98 126 PRO C O 1
ATOM 3473 N N . LEU B 1 127 ? -2.466 17.612 -53.200 1.00 19.59 127 LEU C N 1
ATOM 3474 C CA . LEU B 1 127 ? -3.227 18.586 -52.426 1.00 18.38 127 LEU C CA 1
ATOM 3475 C C . LEU B 1 127 ? -3.216 18.262 -50.950 1.00 18.56 127 LEU C C 1
ATOM 3476 O O . LEU B 1 127 ? -3.763 19.002 -50.142 1.00 20.43 127 LEU C O 1
ATOM 3481 N N . LEU B 1 128 ? -2.591 17.150 -50.597 1.00 14.48 128 LEU C N 1
ATOM 3482 C CA . LEU B 1 128 ? -2.490 16.770 -49.201 1.00 14.34 128 LEU C CA 1
ATOM 3483 C C . LEU B 1 128 ? -1.061 17.073 -48.730 1.00 16.57 128 LEU C C 1
ATOM 3484 O O . LEU B 1 128 ? -0.842 17.479 -47.591 1.00 17.69 128 LEU C O 1
ATOM 3489 N N . VAL B 1 129 ? -0.103 16.890 -49.640 1.00 18.17 129 VAL C N 1
ATOM 3490 C CA . VAL B 1 129 ? 1.321 17.121 -49.388 1.00 17.80 129 VAL C CA 1
ATOM 3491 C C . VAL B 1 129 ? 1.665 18.444 -48.691 1.00 19.14 129 VAL C C 1
ATOM 3492 O O . VAL B 1 129 ? 2.513 18.472 -47.804 1.00 20.05 129 VAL C O 1
ATOM 3496 N N . PRO B 1 130 ? 1.024 19.560 -49.088 1.00 20.56 130 PRO C N 1
ATOM 3497 C CA . PRO B 1 130 ? 1.346 20.825 -48.420 1.00 19.85 130 PRO C CA 1
ATOM 3498 C C . PRO B 1 130 ? 1.204 20.707 -46.899 1.00 19.52 130 PRO C C 1
ATOM 3499 O O . PRO B 1 130 ? 2.054 21.186 -46.157 1.00 20.27 130 PRO C O 1
ATOM 3503 N N . MET B 1 131 ? 0.131 20.056 -46.452 1.00 18.67 131 MET C N 1
ATOM 3504 C CA . MET B 1 131 ? -0.135 19.874 -45.028 1.00 18.22 131 MET C CA 1
ATOM 3505 C C . MET B 1 131 ? 0.857 18.938 -44.358 1.00 18.82 131 MET C C 1
ATOM 3506 O O . MET B 1 131 ? 1.139 19.074 -43.161 1.00 18.74 131 MET C O 1
ATOM 3511 N N . SER B 1 132 ? 1.385 17.986 -45.124 1.00 16.77 132 SER C N 1
ATOM 3512 C CA . SER B 1 132 ? 2.359 17.054 -44.579 1.00 16.44 132 SER C CA 1
ATOM 3513 C C . SER B 1 132 ? 3.650 17.823 -44.370 1.00 16.52 132 SER C C 1
ATOM 3514 O O . SER B 1 132 ? 4.425 17.531 -43.468 1.00 17.77 132 SER C O 1
ATOM 3517 N N . GLU B 1 133 ? 3.878 18.809 -45.223 1.00 16.36 133 GLU C N 1
ATOM 3518 C CA . GLU B 1 133 ? 5.078 19.608 -45.115 1.00 16.95 133 GLU C CA 1
ATOM 3519 C C . GLU B 1 133 ? 5.037 20.534 -43.918 1.00 16.10 133 GLU C C 1
ATOM 3520 O O . GLU B 1 133 ? 6.002 20.594 -43.165 1.00 16.42 133 GLU C O 1
ATOM 3526 N N . VAL B 1 134 ? 3.933 21.247 -43.714 1.00 18.25 134 VAL C N 1
ATOM 3527 C CA . VAL B 1 134 ? 3.892 22.152 -42.569 1.00 21.00 134 VAL C CA 1
ATOM 3528 C C . VAL B 1 134 ? 3.803 21.365 -41.255 1.00 21.57 134 VAL C C 1
ATOM 3529 O O . VAL B 1 134 ? 4.322 21.813 -40.228 1.00 22.69 134 VAL C O 1
ATOM 3533 N N . ALA B 1 135 ? 3.182 20.187 -41.288 1.00 18.69 135 ALA C N 1
ATOM 3534 C CA . ALA B 1 135 ? 3.096 19.360 -40.090 1.00 16.80 135 ALA C CA 1
ATOM 3535 C C . ALA B 1 135 ? 4.515 18.934 -39.720 1.00 16.23 135 ALA C C 1
ATOM 3536 O O . ALA B 1 135 ? 4.916 18.979 -38.560 1.00 17.94 135 ALA C O 1
ATOM 3538 N N . GLY B 1 136 ? 5.276 18.526 -40.725 1.00 15.76 136 GLY C N 1
ATOM 3539 C CA . GLY B 1 136 ? 6.640 18.111 -40.487 1.00 16.47 136 GLY C CA 1
ATOM 3540 C C . GLY B 1 136 ? 7.468 19.252 -39.923 1.00 19.44 136 GLY C C 1
ATOM 3541 O O . GLY B 1 136 ? 8.126 19.076 -38.899 1.00 20.25 136 GLY C O 1
ATOM 3542 N N . ARG B 1 137 ? 7.437 20.416 -40.580 1.00 18.91 137 ARG C N 1
ATOM 3543 C CA . ARG B 1 137 ? 8.203 21.573 -40.119 1.00 18.84 137 ARG C CA 1
ATOM 3544 C C . ARG B 1 137 ? 7.850 21.908 -38.671 1.00 19.08 137 ARG C C 1
ATOM 3545 O O . ARG B 1 137 ? 8.695 22.390 -37.919 1.00 19.65 137 ARG C O 1
ATOM 3553 N N . MET B 1 138 ? 6.602 21.641 -38.290 1.00 17.88 138 MET C N 1
ATOM 3554 C CA . MET B 1 138 ? 6.109 21.928 -36.941 1.00 19.23 138 MET C CA 1
ATOM 3555 C C . MET B 1 138 ? 6.493 20.925 -35.852 1.00 21.49 138 MET C C 1
ATOM 3556 O O . MET B 1 138 ? 6.772 21.316 -34.712 1.00 21.51 138 MET C O 1
ATOM 3561 N N . ALA B 1 139 ? 6.489 19.640 -36.203 1.00 19.93 139 ALA C N 1
ATOM 3562 C CA . ALA B 1 139 ? 6.803 18.566 -35.261 1.00 17.82 139 ALA C CA 1
ATOM 3563 C C . ALA B 1 139 ? 7.942 18.859 -34.282 1.00 17.83 139 ALA C C 1
ATOM 3564 O O . ALA B 1 139 ? 7.769 18.753 -33.068 1.00 18.84 139 ALA C O 1
ATOM 3566 N N . PRO B 1 140 ? 9.124 19.226 -34.789 1.00 21.10 140 PRO C N 1
ATOM 3567 C CA . PRO B 1 140 ? 10.182 19.488 -33.814 1.00 19.40 140 PRO C CA 1
ATOM 3568 C C . PRO B 1 140 ? 9.965 20.797 -33.069 1.00 20.05 140 PRO C C 1
ATOM 3569 O O . PRO B 1 140 ? 10.399 20.946 -31.927 1.00 21.80 140 PRO C O 1
ATOM 3573 N N . GLN B 1 141 ? 9.280 21.738 -33.707 1.00 19.69 141 GLN C N 1
ATOM 3574 C CA . GLN B 1 141 ? 8.995 23.015 -33.062 1.00 20.87 141 GLN C CA 1
ATOM 3575 C C . GLN B 1 141 ? 8.135 22.737 -31.833 1.00 18.94 141 GLN C C 1
ATOM 3576 O O . GLN B 1 141 ? 8.436 23.189 -30.729 1.00 19.13 141 GLN C O 1
ATOM 3582 N N . VAL B 1 142 ? 7.068 21.973 -32.035 1.00 20.84 142 VAL C N 1
ATOM 3583 C CA . VAL B 1 142 ? 6.172 21.621 -30.949 1.00 19.92 142 VAL C CA 1
ATOM 3584 C C . VAL B 1 142 ? 6.883 20.705 -29.959 1.00 21.20 142 VAL C C 1
ATOM 3585 O O . VAL B 1 142 ? 6.633 20.759 -28.757 1.00 21.20 142 VAL C O 1
ATOM 3589 N N . GLY B 1 143 ? 7.786 19.877 -30.472 1.00 23.72 143 GLY C N 1
ATOM 3590 C CA . GLY B 1 143 ? 8.527 18.968 -29.617 1.00 23.51 143 GLY C CA 1
ATOM 3591 C C . GLY B 1 143 ? 9.383 19.732 -28.633 1.00 24.36 143 GLY C C 1
ATOM 3592 O O . GLY B 1 143 ? 9.386 19.419 -27.445 1.00 25.59 143 GLY C O 1
ATOM 3593 N N . ALA B 1 144 ? 10.101 20.740 -29.122 1.00 24.42 144 ALA C N 1
ATOM 3594 C CA . ALA B 1 144 ? 10.968 21.552 -28.267 1.00 26.24 144 ALA C CA 1
ATOM 3595 C C . ALA B 1 144 ? 10.149 22.231 -27.177 1.00 26.33 144 ALA C C 1
ATOM 3596 O O . ALA B 1 144 ? 10.568 22.323 -26.018 1.00 24.70 144 ALA C O 1
ATOM 3598 N N . GLN B 1 145 ? 8.978 22.717 -27.563 1.00 27.48 145 GLN C N 1
ATOM 3599 C CA . GLN B 1 145 ? 8.106 23.396 -26.630 1.00 28.21 145 GLN C CA 1
ATOM 3600 C C . GLN B 1 145 ? 7.819 22.546 -25.390 1.00 27.72 145 GLN C C 1
ATOM 3601 O O . GLN B 1 145 ? 7.926 23.022 -24.259 1.00 28.84 145 GLN C O 1
ATOM 3607 N N . PHE B 1 146 ? 7.464 21.285 -25.610 1.00 25.89 146 PHE C N 1
ATOM 3608 C CA . PHE B 1 146 ? 7.146 20.373 -24.518 1.00 25.44 146 PHE C CA 1
ATOM 3609 C C . PHE B 1 146 ? 8.359 19.713 -23.879 1.00 24.31 146 PHE C C 1
ATOM 3610 O O . PHE B 1 146 ? 8.232 19.023 -22.871 1.00 22.18 146 PHE C O 1
ATOM 3618 N N . LEU B 1 147 ? 9.535 19.911 -24.463 1.00 22.89 147 LEU C N 1
ATOM 3619 C CA . LEU B 1 147 ? 10.736 19.353 -23.867 1.00 22.93 147 LEU C CA 1
ATOM 3620 C C . LEU B 1 147 ? 11.081 20.283 -22.712 1.00 24.27 147 LEU C C 1
ATOM 3621 O O . LEU B 1 147 ? 11.942 19.982 -21.891 1.00 26.30 147 LEU C O 1
ATOM 3626 N N . GLU B 1 148 ? 10.393 21.421 -22.672 1.00 24.76 148 GLU C N 1
ATOM 3627 C CA . GLU B 1 148 ? 10.564 22.422 -21.628 1.00 25.24 148 GLU C CA 1
ATOM 3628 C C . GLU B 1 148 ? 9.942 21.905 -20.325 1.00 26.21 148 GLU C C 1
ATOM 3629 O O . GLU B 1 148 ? 8.821 21.397 -20.315 1.00 24.96 148 GLU C O 1
ATOM 3635 N N . LYS B 1 149 ? 10.685 22.026 -19.229 1.00 27.60 149 LYS C N 1
ATOM 3636 C CA . LYS B 1 149 ? 10.227 21.555 -17.928 1.00 27.54 149 LYS C CA 1
ATOM 3637 C C . LYS B 1 149 ? 8.820 22.040 -17.545 1.00 28.47 149 LYS C C 1
ATOM 3638 O O . LYS B 1 149 ? 7.979 21.241 -17.146 1.00 29.58 149 LYS C O 1
ATOM 3644 N N . PRO B 1 150 ? 8.548 23.350 -17.657 1.00 28.37 150 PRO C N 1
ATOM 3645 C CA . PRO B 1 150 ? 7.210 23.832 -17.298 1.00 29.04 150 PRO C CA 1
ATOM 3646 C C . PRO B 1 150 ? 6.072 23.059 -17.966 1.00 30.38 150 PRO C C 1
ATOM 3647 O O . PRO B 1 150 ? 4.975 22.968 -17.418 1.00 30.93 150 PRO C O 1
ATOM 3651 N N . LYS B 1 151 ? 6.338 22.516 -19.153 1.00 31.37 151 LYS C N 1
ATOM 3652 C CA . LYS B 1 151 ? 5.345 21.742 -19.896 1.00 30.86 151 LYS C CA 1
ATOM 3653 C C . LYS B 1 151 ? 5.459 20.288 -19.475 1.00 30.10 151 LYS C C 1
ATOM 3654 O O . LYS B 1 151 ? 4.751 19.427 -19.984 1.00 33.24 151 LYS C O 1
ATOM 3660 N N . GLY B 1 152 ? 6.377 20.025 -18.549 1.00 31.94 152 GLY C N 1
ATOM 3661 C CA . GLY B 1 152 ? 6.567 18.683 -18.026 1.00 30.74 152 GLY C CA 1
ATOM 3662 C C . GLY B 1 152 ? 7.632 17.872 -18.719 1.00 28.77 152 GLY C C 1
ATOM 3663 O O . GLY B 1 152 ? 7.791 16.680 -18.462 1.00 31.18 152 GLY C O 1
ATOM 3664 N N . GLY B 1 153 ? 8.382 18.521 -19.593 1.00 30.10 153 GLY C N 1
ATOM 3665 C CA . GLY B 1 153 ? 9.409 17.806 -20.327 1.00 31.87 153 GLY C CA 1
ATOM 3666 C C . GLY B 1 153 ? 10.729 17.628 -19.605 1.00 30.42 153 GLY C C 1
ATOM 3667 O O . GLY B 1 153 ? 10.992 18.244 -18.577 1.00 31.86 153 GLY C O 1
ATOM 3668 N N . ARG B 1 154 ? 11.567 16.781 -20.179 1.00 28.92 154 ARG C N 1
ATOM 3669 C CA . ARG B 1 154 ? 12.877 16.469 -19.644 1.00 27.38 154 ARG C CA 1
ATOM 3670 C C . ARG B 1 154 ? 13.667 17.735 -19.275 1.00 25.94 154 ARG C C 1
ATOM 3671 O O . ARG B 1 154 ? 14.531 17.697 -18.407 1.00 26.79 154 ARG C O 1
ATOM 3679 N N . GLY B 1 155 ? 13.360 18.855 -19.926 1.00 24.27 155 GLY C N 1
ATOM 3680 C CA . GLY B 1 155 ? 14.038 20.108 -19.624 1.00 22.49 155 GLY C CA 1
ATOM 3681 C C . GLY B 1 155 ? 15.304 20.421 -20.405 1.00 24.75 155 GLY C C 1
ATOM 3682 O O . GLY B 1 155 ? 16.180 21.139 -19.912 1.00 24.94 155 GLY C O 1
ATOM 3683 N N . VAL B 1 156 ? 15.406 19.904 -21.629 1.00 25.74 156 VAL C N 1
ATOM 3684 C CA . VAL B 1 156 ? 16.592 20.139 -22.454 1.00 25.13 156 VAL C CA 1
ATOM 3685 C C . VAL B 1 156 ? 16.357 21.019 -23.685 1.00 25.61 156 VAL C C 1
ATOM 3686 O O . VAL B 1 156 ? 15.220 21.248 -24.088 1.00 26.96 156 VAL C O 1
ATOM 3690 N N . LEU B 1 157 ? 17.452 21.513 -24.264 1.00 25.12 157 LEU C N 1
ATOM 3691 C CA . LEU B 1 157 ? 17.424 22.352 -25.467 1.00 23.71 157 LEU C CA 1
ATOM 3692 C C . LEU B 1 157 ? 17.885 21.397 -26.568 1.00 22.92 157 LEU C C 1
ATOM 3693 O O . LEU B 1 157 ? 18.891 20.706 -26.407 1.00 23.86 157 LEU C O 1
ATOM 3698 N N . LEU B 1 158 ? 17.154 21.346 -27.677 1.00 21.68 158 LEU C N 1
ATOM 3699 C CA . LEU B 1 158 ? 17.499 20.426 -28.754 1.00 20.04 158 LEU C CA 1
ATOM 3700 C C . LEU B 1 158 ? 18.943 20.454 -29.228 1.00 20.17 158 LEU C C 1
ATOM 3701 O O . LEU B 1 158 ? 19.557 19.405 -29.413 1.00 20.25 158 LEU C O 1
ATOM 3706 N N . GLY B 1 159 ? 19.487 21.648 -29.422 1.00 20.07 159 GLY C N 1
ATOM 3707 C CA . GLY B 1 159 ? 20.856 21.754 -29.882 1.00 19.00 159 GLY C CA 1
ATOM 3708 C C . GLY B 1 159 ? 21.876 22.053 -28.802 1.00 20.85 159 GLY C C 1
ATOM 3709 O O . GLY B 1 159 ? 23.050 22.267 -29.111 1.00 23.85 159 GLY C O 1
ATOM 3710 N N . GLY B 1 160 ? 21.440 22.062 -27.542 1.00 21.57 160 GLY C N 1
ATOM 3711 C CA . GLY B 1 160 ? 22.343 22.347 -26.437 1.00 21.24 160 GLY C CA 1
ATOM 3712 C C . GLY B 1 160 ? 22.990 23.711 -26.596 1.00 23.17 160 GLY C C 1
ATOM 3713 O O . GLY B 1 160 ? 22.371 24.625 -27.141 1.00 24.18 160 GLY C O 1
ATOM 3714 N N . VAL B 1 161 ? 24.225 23.853 -26.113 1.00 21.48 161 VAL C N 1
ATOM 3715 C CA . VAL B 1 161 ? 24.988 25.104 -26.216 1.00 18.15 161 VAL C CA 1
ATOM 3716 C C . VAL B 1 161 ? 26.454 24.693 -26.280 1.00 21.65 161 VAL C C 1
ATOM 3717 O O . VAL B 1 161 ? 26.793 23.564 -25.923 1.00 21.93 161 VAL C O 1
ATOM 3721 N N . PRO B 1 162 ? 27.345 25.590 -26.740 1.00 21.92 162 PRO C N 1
ATOM 3722 C CA . PRO B 1 162 ? 28.769 25.254 -26.822 1.00 17.42 162 PRO C CA 1
ATOM 3723 C C . PRO B 1 162 ? 29.238 24.634 -25.508 1.00 17.71 162 PRO C C 1
ATOM 3724 O O . PRO B 1 162 ? 29.108 25.257 -24.463 1.00 17.92 162 PRO C O 1
ATOM 3728 N N . GLY B 1 163 ? 29.764 23.414 -25.559 1.00 16.70 163 GLY C N 1
ATOM 3729 C CA . GLY B 1 163 ? 30.232 22.765 -24.346 1.00 19.84 163 GLY C CA 1
ATOM 3730 C C . GLY B 1 163 ? 29.277 21.728 -23.772 1.00 21.41 163 GLY C C 1
ATOM 3731 O O . GLY B 1 163 ? 29.665 20.882 -22.957 1.00 21.67 163 GLY C O 1
ATOM 3732 N N . VAL B 1 164 ? 28.018 21.791 -24.203 1.00 23.14 164 VAL C N 1
ATOM 3733 C CA . VAL B 1 164 ? 26.983 20.865 -23.739 1.00 22.77 164 VAL C CA 1
ATOM 3734 C C . VAL B 1 164 ? 26.408 20.113 -24.927 1.00 21.06 164 VAL C C 1
ATOM 3735 O O . VAL B 1 164 ? 25.928 20.727 -25.873 1.00 23.71 164 VAL C O 1
ATOM 3739 N N . ALA B 1 165 ? 26.446 18.789 -24.872 1.00 19.92 165 ALA C N 1
ATOM 3740 C CA . ALA B 1 165 ? 25.935 17.965 -25.959 1.00 19.02 165 ALA C CA 1
ATOM 3741 C C . ALA B 1 165 ? 24.489 18.271 -26.346 1.00 19.16 165 ALA C C 1
ATOM 3742 O O . ALA B 1 165 ? 23.663 18.670 -25.523 1.00 17.67 165 ALA C O 1
ATOM 3744 N N . PRO B 1 166 ? 24.169 18.105 -27.626 1.00 18.81 166 PRO C N 1
ATOM 3745 C CA . PRO B 1 166 ? 22.795 18.374 -28.039 1.00 18.43 166 PRO C CA 1
ATOM 3746 C C . PRO B 1 166 ? 21.900 17.180 -27.699 1.00 20.04 166 PRO C C 1
ATOM 3747 O O . PRO B 1 166 ? 22.373 16.139 -27.230 1.00 20.69 166 PRO C O 1
ATOM 3751 N N . ALA B 1 167 ? 20.606 17.339 -27.938 1.00 19.63 167 ALA C N 1
ATOM 3752 C CA . ALA B 1 167 ? 19.650 16.283 -27.679 1.00 21.55 167 ALA C CA 1
ATOM 3753 C C . ALA B 1 167 ? 19.544 15.384 -28.903 1.00 21.44 167 ALA C C 1
ATOM 3754 O O . ALA B 1 167 ? 20.059 15.706 -29.973 1.00 20.83 167 ALA C O 1
ATOM 3756 N N . SER B 1 168 ? 18.857 14.261 -28.733 1.00 20.27 168 SER C N 1
ATOM 3757 C CA . SER B 1 168 ? 18.644 13.301 -29.808 1.00 19.29 168 SER C CA 1
ATOM 3758 C C . SER B 1 168 ? 17.203 13.358 -30.317 1.00 19.73 168 SER C C 1
ATOM 3759 O O . SER B 1 168 ? 16.248 13.228 -29.534 1.00 20.87 168 SER C O 1
ATOM 3762 N N . VAL B 1 169 ? 17.044 13.572 -31.621 1.00 17.99 169 VAL C N 1
ATOM 3763 C CA . VAL B 1 169 ? 15.710 13.587 -32.218 1.00 14.71 169 VAL C CA 1
ATOM 3764 C C . VAL B 1 169 ? 15.634 12.390 -33.149 1.00 15.35 169 VAL C C 1
ATOM 3765 O O . VAL B 1 169 ? 16.464 12.232 -34.039 1.00 16.59 169 VAL C O 1
ATOM 3769 N N . VAL B 1 170 ? 14.653 11.530 -32.921 1.00 15.24 170 VAL C N 1
ATOM 3770 C CA . VAL B 1 170 ? 14.497 10.349 -33.746 1.00 13.49 170 VAL C CA 1
ATOM 3771 C C . VAL B 1 170 ? 13.184 10.476 -34.485 1.00 15.90 170 VAL C C 1
ATOM 3772 O O . VAL B 1 170 ? 12.127 10.631 -33.867 1.00 17.34 170 VAL C O 1
ATOM 3776 N N . ILE B 1 171 ? 13.266 10.412 -35.810 1.00 15.81 171 ILE C N 1
ATOM 3777 C CA . ILE B 1 171 ? 12.106 10.532 -36.670 1.00 16.14 171 ILE C CA 1
ATOM 3778 C C . ILE B 1 171 ? 11.823 9.188 -37.327 1.00 18.87 171 ILE C C 1
ATOM 3779 O O . ILE B 1 171 ? 12.719 8.581 -37.920 1.00 18.58 171 ILE C O 1
ATOM 3784 N N . LEU B 1 172 ? 10.580 8.721 -37.192 1.00 19.01 172 LEU C N 1
ATOM 3785 C CA . LEU B 1 172 ? 10.160 7.451 -37.782 1.00 18.26 172 LEU C CA 1
ATOM 3786 C C . LEU B 1 172 ? 9.435 7.723 -39.094 1.00 19.39 172 LEU C C 1
ATOM 3787 O O . LEU B 1 172 ? 8.252 8.061 -39.109 1.00 19.65 172 LEU C O 1
ATOM 3792 N N . GLY B 1 173 ? 10.170 7.582 -40.193 1.00 20.57 173 GLY C N 1
ATOM 3793 C CA . GLY B 1 173 ? 9.614 7.822 -41.505 1.00 17.93 173 GLY C CA 1
ATOM 3794 C C . GLY B 1 173 ? 10.426 8.837 -42.288 1.00 17.83 173 GLY C C 1
ATOM 3795 O O . GLY B 1 173 ? 10.669 9.952 -41.824 1.00 21.35 173 GLY C O 1
ATOM 3796 N N . GLY B 1 174 ? 10.861 8.444 -43.478 1.00 15.37 174 GLY C N 1
ATOM 3797 C CA . GLY B 1 174 ? 11.624 9.342 -44.318 1.00 15.11 174 GLY C CA 1
ATOM 3798 C C . GLY B 1 174 ? 10.745 10.001 -45.366 1.00 12.83 174 GLY C C 1
ATOM 3799 O O . GLY B 1 174 ? 11.240 10.574 -46.336 1.00 11.79 174 GLY C O 1
ATOM 3800 N N . GLY B 1 175 ? 9.435 9.921 -45.165 1.00 13.09 175 GLY C N 1
ATOM 3801 C CA . GLY B 1 175 ? 8.510 10.512 -46.108 1.00 13.65 175 GLY C CA 1
ATOM 3802 C C . GLY B 1 175 ? 8.523 12.024 -46.070 1.00 15.45 175 GLY C C 1
ATOM 3803 O O . GLY B 1 175 ? 9.493 12.642 -45.649 1.00 16.27 175 GLY C O 1
ATOM 3804 N N . THR B 1 176 ? 7.427 12.629 -46.504 1.00 19.15 176 THR C N 1
ATOM 3805 C CA . THR B 1 176 ? 7.326 14.073 -46.530 1.00 18.61 176 THR C CA 1
ATOM 3806 C C . THR B 1 176 ? 7.358 14.673 -45.129 1.00 19.51 176 THR C C 1
ATOM 3807 O O . THR B 1 176 ? 8.154 15.572 -44.869 1.00 20.73 176 THR C O 1
ATOM 3811 N N . VAL B 1 177 ? 6.516 14.184 -44.222 1.00 17.31 177 VAL C N 1
ATOM 3812 C CA . VAL B 1 177 ? 6.509 14.731 -42.873 1.00 17.58 177 VAL C CA 1
ATOM 3813 C C . VAL B 1 177 ? 7.858 14.529 -42.208 1.00 18.46 177 VAL C C 1
ATOM 3814 O O . VAL B 1 177 ? 8.397 15.442 -41.580 1.00 17.55 177 VAL C O 1
ATOM 3818 N N . GLY B 1 178 ? 8.398 13.324 -42.359 1.00 20.25 178 GLY C N 1
ATOM 3819 C CA . GLY B 1 178 ? 9.678 12.985 -41.762 1.00 19.68 178 GLY C CA 1
ATOM 3820 C C . GLY B 1 178 ? 10.858 13.782 -42.282 1.00 20.49 178 GLY C C 1
ATOM 3821 O O . GLY B 1 178 ? 11.712 14.187 -41.499 1.00 21.84 178 GLY C O 1
ATOM 3822 N N . THR B 1 179 ? 10.909 14.013 -43.596 1.00 20.28 179 THR C N 1
ATOM 3823 C CA . THR B 1 179 ? 12.003 14.765 -44.213 1.00 18.61 179 THR C CA 1
ATOM 3824 C C . THR B 1 179 ? 11.985 16.225 -43.794 1.00 17.41 179 THR C C 1
ATOM 3825 O O . THR B 1 179 ? 13.039 16.823 -43.579 1.00 16.89 179 THR C O 1
ATOM 3829 N N . ASN B 1 180 ? 10.790 16.807 -43.702 1.00 19.20 180 ASN C N 1
ATOM 3830 C CA . ASN B 1 180 ? 10.677 18.208 -43.312 1.00 20.26 180 ASN C CA 1
ATOM 3831 C C . ASN B 1 180 ? 10.877 18.387 -41.813 1.00 19.57 180 ASN C C 1
ATOM 3832 O O . ASN B 1 180 ? 11.284 19.457 -41.349 1.00 19.23 180 ASN C O 1
ATOM 3837 N N . ALA B 1 181 ? 10.581 17.349 -41.047 1.00 17.79 181 ALA C N 1
ATOM 3838 C CA . ALA B 1 181 ? 10.776 17.453 -39.617 1.00 16.75 181 ALA C CA 1
ATOM 3839 C C . ALA B 1 181 ? 12.288 17.418 -39.397 1.00 18.92 181 ALA C C 1
ATOM 3840 O O . ALA B 1 181 ? 12.817 18.120 -38.522 1.00 20.89 181 ALA C O 1
ATOM 3842 N N . ALA B 1 182 ? 12.983 16.629 -40.218 1.00 15.52 182 ALA C N 1
ATOM 3843 C CA . ALA B 1 182 ? 14.435 16.499 -40.119 1.00 17.05 182 ALA C CA 1
ATOM 3844 C C . ALA B 1 182 ? 15.123 17.832 -40.330 1.00 17.60 182 ALA C C 1
ATOM 3845 O O . ALA B 1 182 ? 16.074 18.159 -39.616 1.00 18.83 182 ALA C O 1
ATOM 3847 N N . LYS B 1 183 ? 14.647 18.585 -41.322 1.00 19.35 183 LYS C N 1
ATOM 3848 C CA . LYS B 1 183 ? 15.210 19.890 -41.653 1.00 21.38 183 LYS C CA 1
ATOM 3849 C C . LYS B 1 183 ? 15.197 20.816 -40.433 1.00 22.32 183 LYS C C 1
ATOM 3850 O O . LYS B 1 183 ? 16.233 21.425 -40.093 1.00 22.31 183 LYS C O 1
ATOM 3856 N N . ILE B 1 184 ? 14.046 20.923 -39.764 1.00 19.88 184 ILE C N 1
ATOM 3857 C CA . ILE B 1 184 ? 13.973 21.804 -38.611 1.00 19.43 184 ILE C CA 1
ATOM 3858 C C . ILE B 1 184 ? 14.773 21.289 -37.421 1.00 18.73 184 ILE C C 1
ATOM 3859 O O . ILE B 1 184 ? 15.506 22.052 -36.798 1.00 20.77 184 ILE C O 1
ATOM 3864 N N . ALA B 1 185 ? 14.642 20.003 -37.106 1.00 16.74 185 ALA C N 1
ATOM 3865 C CA . ALA B 1 185 ? 15.377 19.427 -35.984 1.00 15.47 185 ALA C CA 1
ATOM 3866 C C . ALA B 1 185 ? 16.884 19.631 -36.174 1.00 15.16 185 ALA C C 1
ATOM 3867 O O . ALA B 1 185 ? 17.606 19.987 -35.245 1.00 14.30 185 ALA C O 1
ATOM 3869 N N . LEU B 1 186 ? 17.351 19.403 -37.396 1.00 17.18 186 LEU C N 1
ATOM 3870 C CA . LEU B 1 186 ? 18.760 19.566 -37.726 1.00 18.31 186 LEU C CA 1
ATOM 3871 C C . LEU B 1 186 ? 19.093 21.049 -37.593 1.00 19.07 186 LEU C C 1
ATOM 3872 O O . LEU B 1 186 ? 20.167 21.421 -37.129 1.00 20.09 186 LEU C O 1
ATOM 3877 N N . GLY B 1 187 ? 18.152 21.890 -38.015 1.00 23.76 187 GLY C N 1
ATOM 3878 C CA . GLY B 1 187 ? 18.335 23.329 -37.929 1.00 21.18 187 GLY C CA 1
ATOM 3879 C C . GLY B 1 187 ? 18.359 23.806 -36.485 1.00 20.96 187 GLY C C 1
ATOM 3880 O O . GLY B 1 187 ? 19.039 24.780 -36.169 1.00 22.79 187 GLY C O 1
ATOM 3881 N N . MET B 1 188 ? 17.628 23.139 -35.599 1.00 19.95 188 MET C N 1
ATOM 3882 C CA . MET B 1 188 ? 17.628 23.548 -34.203 1.00 20.24 188 MET C CA 1
ATOM 3883 C C . MET B 1 188 ? 18.847 23.022 -33.449 1.00 20.41 188 MET C C 1
ATOM 3884 O O . MET B 1 188 ? 18.999 23.257 -32.251 1.00 20.16 188 MET C O 1
ATOM 3889 N N . GLY B 1 189 ? 19.726 22.327 -34.165 1.00 19.44 189 GLY C N 1
ATOM 3890 C CA . GLY B 1 189 ? 20.941 21.819 -33.552 1.00 20.27 189 GLY C CA 1
ATOM 3891 C C . GLY B 1 189 ? 20.936 20.418 -32.962 1.00 21.71 189 GLY C C 1
ATOM 3892 O O . GLY B 1 189 ? 21.942 19.983 -32.397 1.00 22.91 189 GLY C O 1
ATOM 3893 N N . ALA B 1 190 ? 19.823 19.703 -33.087 1.00 21.15 190 ALA C N 1
ATOM 3894 C CA . ALA B 1 190 ? 19.732 18.351 -32.538 1.00 19.53 190 ALA C CA 1
ATOM 3895 C C . ALA B 1 190 ? 20.545 17.318 -33.308 1.00 18.55 190 ALA C C 1
ATOM 3896 O O . ALA B 1 190 ? 20.979 17.546 -34.429 1.00 18.12 190 ALA C O 1
ATOM 3898 N N . GLN B 1 191 ? 20.780 16.183 -32.674 1.00 20.52 191 GLN C N 1
ATOM 3899 C CA . GLN B 1 191 ? 21.450 15.102 -33.356 1.00 21.57 191 GLN C CA 1
ATOM 3900 C C . GLN B 1 191 ? 20.237 14.410 -33.936 1.00 21.59 191 GLN C C 1
ATOM 3901 O O . GLN B 1 191 ? 19.428 13.836 -33.202 1.00 21.56 191 GLN C O 1
ATOM 3907 N N . VAL B 1 192 ? 20.094 14.489 -35.248 1.00 21.24 192 VAL C N 1
ATOM 3908 C CA . VAL B 1 192 ? 18.952 13.898 -35.898 1.00 20.16 192 VAL C CA 1
ATOM 3909 C C . VAL B 1 192 ? 19.237 12.544 -36.519 1.00 20.90 192 VAL C C 1
ATOM 3910 O O . VAL B 1 192 ? 20.217 12.356 -37.260 1.00 21.15 192 VAL C O 1
ATOM 3914 N N . THR B 1 193 ? 18.370 11.597 -36.199 1.00 18.50 193 THR C N 1
ATOM 3915 C CA . THR B 1 193 ? 18.474 10.266 -36.748 1.00 20.20 193 THR C CA 1
ATOM 3916 C C . THR B 1 193 ? 17.096 10.020 -37.334 1.00 19.72 193 THR C C 1
ATOM 3917 O O . THR B 1 193 ? 16.088 10.228 -36.668 1.00 21.08 193 THR C O 1
ATOM 3921 N N . ILE B 1 194 ? 17.050 9.634 -38.602 1.00 19.83 194 ILE C N 1
ATOM 3922 C CA . ILE B 1 194 ? 15.776 9.375 -39.238 1.00 19.70 194 ILE C CA 1
ATOM 3923 C C . ILE B 1 194 ? 15.787 7.953 -39.759 1.00 20.47 194 ILE C C 1
ATOM 3924 O O . ILE B 1 194 ? 16.784 7.505 -40.327 1.00 20.09 194 ILE C O 1
ATOM 3929 N N . LEU B 1 195 ? 14.686 7.236 -39.549 1.00 20.13 195 LEU C N 1
ATOM 3930 C CA . LEU B 1 195 ? 14.596 5.855 -39.992 1.00 21.56 195 LEU C CA 1
ATOM 3931 C C . LEU B 1 195 ? 13.535 5.665 -41.054 1.00 22.97 195 LEU C C 1
ATOM 3932 O O . LEU B 1 195 ? 12.525 6.376 -41.082 1.00 23.17 195 LEU C O 1
ATOM 3937 N N . ASP B 1 196 ? 13.772 4.679 -41.916 1.00 23.42 196 ASP C N 1
ATOM 3938 C CA . ASP B 1 196 ? 12.846 4.351 -42.981 1.00 23.96 196 ASP C CA 1
ATOM 3939 C C . ASP B 1 196 ? 13.154 2.990 -43.582 1.00 25.69 196 ASP C C 1
ATOM 3940 O O . ASP B 1 196 ? 14.305 2.560 -43.619 1.00 26.32 196 ASP C O 1
ATOM 3945 N N . VAL B 1 197 ? 12.125 2.313 -44.067 1.00 27.37 197 VAL C N 1
ATOM 3946 C CA . VAL B 1 197 ? 12.319 0.994 -44.661 1.00 28.20 197 VAL C CA 1
ATOM 3947 C C . VAL B 1 197 ? 12.942 0.989 -46.060 1.00 27.86 197 VAL C C 1
ATOM 3948 O O . VAL B 1 197 ? 13.723 0.097 -46.390 1.00 28.97 197 VAL C O 1
ATOM 3952 N N . ASN B 1 198 ? 12.583 1.978 -46.872 1.00 27.37 198 ASN C N 1
ATOM 3953 C CA . ASN B 1 198 ? 13.095 2.095 -48.230 1.00 27.93 198 ASN C CA 1
ATOM 3954 C C . ASN B 1 198 ? 14.512 2.652 -48.283 1.00 28.21 198 ASN C C 1
ATOM 3955 O O . ASN B 1 198 ? 14.788 3.762 -47.820 1.00 28.23 198 ASN C O 1
ATOM 3960 N N . HIS B 1 199 ? 15.403 1.883 -48.884 1.00 24.27 199 HIS C N 1
ATOM 3961 C CA . HIS B 1 199 ? 16.779 2.293 -48.973 1.00 25.73 199 HIS C CA 1
ATOM 3962 C C . HIS B 1 199 ? 17.033 3.484 -49.889 1.00 26.03 199 HIS C C 1
ATOM 3963 O O . HIS B 1 199 ? 17.794 4.383 -49.533 1.00 26.76 199 HIS C O 1
ATOM 3970 N N . LYS B 1 200 ? 16.393 3.497 -51.057 1.00 26.17 200 LYS C N 1
ATOM 3971 C CA . LYS B 1 200 ? 16.575 4.595 -52.008 1.00 24.69 200 LYS C CA 1
ATOM 3972 C C . LYS B 1 200 ? 16.210 5.922 -51.349 1.00 24.18 200 LYS C C 1
ATOM 3973 O O . LYS B 1 200 ? 16.850 6.944 -51.611 1.00 24.57 200 LYS C O 1
ATOM 3979 N N . ARG B 1 201 ? 15.186 5.909 -50.495 1.00 23.39 201 ARG C N 1
ATOM 3980 C CA . ARG B 1 201 ? 14.781 7.123 -49.797 1.00 21.90 201 ARG C CA 1
ATOM 3981 C C . ARG B 1 201 ? 15.908 7.526 -48.860 1.00 20.71 201 ARG C C 1
ATOM 3982 O O . ARG B 1 201 ? 16.248 8.704 -48.760 1.00 19.35 201 ARG C O 1
ATOM 3990 N N . LEU B 1 202 ? 16.487 6.537 -48.180 1.00 20.89 202 LEU C N 1
ATOM 3991 C CA . LEU B 1 202 ? 17.587 6.787 -47.260 1.00 19.36 202 LEU C CA 1
ATOM 3992 C C . LEU B 1 202 ? 18.811 7.226 -48.034 1.00 19.80 202 LEU C C 1
ATOM 3993 O O . LEU B 1 202 ? 19.620 7.987 -47.523 1.00 22.97 202 LEU C O 1
ATOM 3998 N N . GLN B 1 203 ? 18.966 6.741 -49.257 1.00 18.10 203 GLN C N 1
ATOM 3999 C CA . GLN B 1 203 ? 20.102 7.171 -50.053 1.00 18.58 203 GLN C CA 1
ATOM 4000 C C . GLN B 1 203 ? 19.903 8.651 -50.390 1.00 18.58 203 GLN C C 1
ATOM 4001 O O . GLN B 1 203 ? 20.809 9.469 -50.238 1.00 15.68 203 GLN C O 1
ATOM 4007 N N . TYR B 1 204 ? 18.701 8.988 -50.850 1.00 19.73 204 TYR C N 1
ATOM 4008 C CA . TYR B 1 204 ? 18.379 10.362 -51.186 1.00 19.09 204 TYR C CA 1
ATOM 4009 C C . TYR B 1 204 ? 18.614 11.283 -49.988 1.00 20.39 204 TYR C C 1
ATOM 4010 O O . TYR B 1 204 ? 19.315 12.289 -50.097 1.00 22.11 204 TYR C O 1
ATOM 4019 N N . LEU B 1 205 ? 18.018 10.945 -48.848 1.00 20.51 205 LEU C N 1
ATOM 4020 C CA . LEU B 1 205 ? 18.180 11.756 -47.654 1.00 20.84 205 LEU C CA 1
ATOM 4021 C C . LEU B 1 205 ? 19.653 11.960 -47.292 1.00 21.08 205 LEU C C 1
ATOM 4022 O O . LEU B 1 205 ? 20.045 13.017 -46.803 1.00 21.21 205 LEU C O 1
ATOM 4027 N N . ASP B 1 206 ? 20.478 10.952 -47.537 1.00 23.12 206 ASP C N 1
ATOM 4028 C CA . ASP B 1 206 ? 21.890 11.076 -47.223 1.00 23.01 206 ASP C CA 1
ATOM 4029 C C . ASP B 1 206 ? 22.532 12.120 -48.141 1.00 25.06 206 ASP C C 1
ATOM 4030 O O . ASP B 1 206 ? 23.411 12.878 -47.720 1.00 25.57 206 ASP C O 1
ATOM 4035 N N . ASP B 1 207 ? 22.089 12.162 -49.397 1.00 25.95 207 ASP C N 1
ATOM 4036 C CA . ASP B 1 207 ? 22.618 13.126 -50.358 1.00 26.49 207 ASP C CA 1
ATOM 4037 C C . ASP B 1 207 ? 22.211 14.554 -50.010 1.00 27.65 207 ASP C C 1
ATOM 4038 O O . ASP B 1 207 ? 23.054 15.460 -49.998 1.00 30.87 207 ASP C O 1
ATOM 4043 N N . VAL B 1 208 ? 20.928 14.756 -49.721 1.00 27.61 208 VAL C N 1
ATOM 4044 C CA . VAL B 1 208 ? 20.441 16.091 -49.411 1.00 27.10 208 VAL C CA 1
ATOM 4045 C C . VAL B 1 208 ? 21.000 16.633 -48.103 1.00 28.50 208 VAL C C 1
ATOM 4046 O O . VAL B 1 208 ? 21.223 17.835 -47.972 1.00 30.35 208 VAL C O 1
ATOM 4050 N N . PHE B 1 209 ? 21.248 15.763 -47.134 1.00 28.01 209 PHE C N 1
ATOM 4051 C CA . PHE B 1 209 ? 21.744 16.255 -45.856 1.00 28.36 209 PHE C CA 1
ATOM 4052 C C . PHE B 1 209 ? 23.258 16.263 -45.679 1.00 27.27 209 PHE C C 1
ATOM 4053 O O . PHE B 1 209 ? 23.768 16.734 -44.664 1.00 25.45 209 PHE C O 1
ATOM 4061 N N . GLY B 1 210 ? 23.980 15.771 -46.674 1.00 26.04 210 GLY C N 1
ATOM 4062 C CA . GLY B 1 210 ? 25.421 15.745 -46.546 1.00 29.01 210 GLY C CA 1
ATOM 4063 C C . GLY B 1 210 ? 25.776 14.562 -45.681 1.00 30.36 210 GLY C C 1
ATOM 4064 O O . GLY B 1 210 ? 25.974 13.459 -46.183 1.00 36.07 210 GLY C O 1
ATOM 4065 N N . GLY B 1 211 ? 25.837 14.774 -44.378 1.00 29.67 211 GLY C N 1
ATOM 4066 C CA . GLY B 1 211 ? 26.148 13.684 -43.477 1.00 28.80 211 GLY C CA 1
ATOM 4067 C C . GLY B 1 211 ? 25.720 14.121 -42.099 1.00 28.23 211 GLY C C 1
ATOM 4068 O O . GLY B 1 211 ? 25.920 13.419 -41.109 1.00 29.34 211 GLY C O 1
ATOM 4069 N N . ARG B 1 212 ? 25.113 15.300 -42.062 1.00 28.22 212 ARG C N 1
ATOM 4070 C CA . ARG B 1 212 ? 24.635 15.917 -40.837 1.00 30.23 212 ARG C CA 1
ATOM 4071 C C . ARG B 1 212 ? 23.500 15.157 -40.143 1.00 28.66 212 ARG C C 1
ATOM 4072 O O . ARG B 1 212 ? 23.366 15.211 -38.924 1.00 28.93 212 ARG C O 1
ATOM 4080 N N . VAL B 1 213 ? 22.684 14.451 -40.910 1.00 25.24 213 VAL C N 1
ATOM 4081 C CA . VAL B 1 213 ? 21.592 13.683 -40.328 1.00 23.67 213 VAL C CA 1
ATOM 4082 C C . VAL B 1 213 ? 21.956 12.202 -40.383 1.00 25.27 213 VAL C C 1
ATOM 4083 O O . VAL B 1 213 ? 22.616 11.766 -41.325 1.00 27.99 213 VAL C O 1
ATOM 4087 N N . ILE B 1 214 ? 21.553 11.432 -39.373 1.00 23.89 214 ILE C N 1
ATOM 4088 C CA . ILE B 1 214 ? 21.857 9.996 -39.353 1.00 21.72 214 ILE C CA 1
ATOM 4089 C C . ILE B 1 214 ? 20.722 9.197 -39.971 1.00 22.86 214 ILE C C 1
ATOM 4090 O O . ILE B 1 214 ? 19.569 9.323 -39.558 1.00 25.23 214 ILE C O 1
ATOM 4095 N N . THR B 1 215 ? 21.049 8.377 -40.960 1.00 20.84 215 THR C N 1
ATOM 4096 C CA . THR B 1 215 ? 20.045 7.551 -41.598 1.00 19.67 215 THR C CA 1
ATOM 4097 C C . THR B 1 215 ? 20.191 6.106 -41.102 1.00 20.64 215 THR C C 1
ATOM 4098 O O . THR B 1 215 ? 21.290 5.563 -41.087 1.00 20.73 215 THR C O 1
ATOM 4102 N N . LEU B 1 216 ? 19.086 5.511 -40.654 1.00 20.50 216 LEU C N 1
ATOM 4103 C CA . LEU B 1 216 ? 19.074 4.131 -40.162 1.00 20.88 216 LEU C CA 1
ATOM 4104 C C . LEU B 1 216 ? 17.980 3.314 -40.833 1.00 21.99 216 LEU C C 1
ATOM 4105 O O . LEU B 1 216 ? 16.823 3.735 -40.865 1.00 23.42 216 LEU C O 1
ATOM 4110 N N . THR B 1 217 ? 18.332 2.146 -41.362 1.00 22.18 217 THR C N 1
ATOM 4111 C CA . THR B 1 217 ? 17.329 1.303 -41.986 1.00 22.93 217 THR C CA 1
ATOM 4112 C C . THR B 1 217 ? 16.357 0.954 -40.874 1.00 24.99 217 THR C C 1
ATOM 4113 O O . THR B 1 217 ? 16.767 0.561 -39.781 1.00 26.15 217 THR C O 1
ATOM 4117 N N . ALA B 1 218 ? 15.071 1.090 -41.156 1.00 26.26 218 ALA C N 1
ATOM 4118 C CA . ALA B 1 218 ? 14.043 0.836 -40.163 1.00 24.55 218 ALA C CA 1
ATOM 4119 C C . ALA B 1 218 ? 13.827 -0.613 -39.764 1.00 24.09 218 ALA C C 1
ATOM 4120 O O . ALA B 1 218 ? 12.781 -1.184 -40.044 1.00 26.78 218 ALA C O 1
ATOM 4122 N N . THR B 1 219 ? 14.820 -1.216 -39.123 1.00 23.76 219 THR C N 1
ATOM 4123 C CA . THR B 1 219 ? 14.659 -2.586 -38.648 1.00 22.55 219 THR C CA 1
ATOM 4124 C C . THR B 1 219 ? 14.119 -2.427 -37.237 1.00 23.60 219 THR C C 1
ATOM 4125 O O . THR B 1 219 ? 14.171 -1.336 -36.676 1.00 23.13 219 THR C O 1
ATOM 4129 N N . GLU B 1 220 ? 13.609 -3.513 -36.666 1.00 24.86 220 GLU C N 1
ATOM 4130 C CA . GLU B 1 220 ? 13.076 -3.476 -35.314 1.00 23.81 220 GLU C CA 1
ATOM 4131 C C . GLU B 1 220 ? 14.185 -3.108 -34.329 1.00 23.70 220 GLU C C 1
ATOM 4132 O O . GLU B 1 220 ? 13.969 -2.357 -33.379 1.00 24.69 220 GLU C O 1
ATOM 4138 N N . ALA B 1 221 ? 15.383 -3.621 -34.580 1.00 23.34 221 ALA C N 1
ATOM 4139 C CA . ALA B 1 221 ? 16.528 -3.351 -33.726 1.00 23.71 221 ALA C CA 1
ATOM 4140 C C . ALA B 1 221 ? 16.867 -1.874 -33.655 1.00 22.70 221 ALA C C 1
ATOM 4141 O O . ALA B 1 221 ? 17.100 -1.329 -32.580 1.00 24.43 221 ALA C O 1
ATOM 4143 N N . ASN B 1 222 ? 16.903 -1.230 -34.811 1.00 24.52 222 ASN C N 1
ATOM 4144 C CA . ASN B 1 222 ? 17.218 0.182 -34.874 1.00 21.16 222 ASN C CA 1
ATOM 4145 C C . ASN B 1 222 ? 16.113 1.042 -34.282 1.00 21.88 222 ASN C C 1
ATOM 4146 O O . ASN B 1 222 ? 16.386 2.067 -33.665 1.00 24.37 222 ASN C O 1
ATOM 4151 N N . ILE B 1 223 ? 14.867 0.628 -34.455 1.00 24.10 223 ILE C N 1
ATOM 4152 C CA . ILE B 1 223 ? 13.765 1.392 -33.902 1.00 22.06 223 ILE C CA 1
ATOM 4153 C C . ILE B 1 223 ? 13.844 1.360 -32.386 1.00 25.24 223 ILE C C 1
ATOM 4154 O O . ILE B 1 223 ? 13.710 2.389 -31.742 1.00 25.97 223 ILE C O 1
ATOM 4159 N N . LYS B 1 224 ? 14.075 0.177 -31.823 1.00 28.58 224 LYS C N 1
ATOM 4160 C CA . LYS B 1 224 ? 14.167 0.010 -30.376 1.00 31.42 224 LYS C CA 1
ATOM 4161 C C . LYS B 1 224 ? 15.308 0.805 -29.751 1.00 32.07 224 LYS C C 1
ATOM 4162 O O . LYS B 1 224 ? 15.096 1.556 -28.794 1.00 33.06 224 LYS C O 1
ATOM 4168 N N . LYS B 1 225 ? 16.515 0.641 -30.285 1.00 31.72 225 LYS C N 1
ATOM 4169 C CA . LYS B 1 225 ? 17.664 1.372 -29.773 1.00 31.19 225 LYS C CA 1
ATOM 4170 C C . LYS B 1 225 ? 17.466 2.862 -29.986 1.00 31.62 225 LYS C C 1
ATOM 4171 O O . LYS B 1 225 ? 17.783 3.653 -29.108 1.00 32.70 225 LYS C O 1
ATOM 4177 N N . SER B 1 226 ? 16.942 3.243 -31.152 1.00 30.96 226 SER C N 1
ATOM 4178 C CA . SER B 1 226 ? 16.712 4.654 -31.456 1.00 29.22 226 SER C CA 1
ATOM 4179 C C . SER B 1 226 ? 15.754 5.287 -30.474 1.00 28.91 226 SER C C 1
ATOM 4180 O O . SER B 1 226 ? 16.029 6.354 -29.938 1.00 29.30 226 SER C O 1
ATOM 4183 N N . VAL B 1 227 ? 14.623 4.623 -30.250 1.00 28.90 227 VAL C N 1
ATOM 4184 C CA . VAL B 1 227 ? 13.590 5.111 -29.335 1.00 28.73 227 VAL C CA 1
ATOM 4185 C C . VAL B 1 227 ? 14.107 5.208 -27.901 1.00 30.33 227 VAL C C 1
ATOM 4186 O O . VAL B 1 227 ? 13.800 6.153 -27.168 1.00 30.38 227 VAL C O 1
ATOM 4190 N N . GLN B 1 228 ? 14.906 4.227 -27.513 1.00 32.01 228 GLN C N 1
ATOM 4191 C CA . GLN B 1 228 ? 15.439 4.185 -26.166 1.00 35.17 228 GLN C CA 1
ATOM 4192 C C . GLN B 1 228 ? 16.306 5.380 -25.778 1.00 35.46 228 GLN C C 1
ATOM 4193 O O . GLN B 1 228 ? 16.376 5.748 -24.602 1.00 36.47 228 GLN C O 1
ATOM 4199 N N . HIS B 1 229 ? 16.964 5.992 -26.755 1.00 33.95 229 HIS C N 1
ATOM 4200 C CA . HIS B 1 229 ? 17.841 7.119 -26.464 1.00 34.32 229 HIS C CA 1
ATOM 4201 C C . HIS B 1 229 ? 17.294 8.445 -26.946 1.00 32.62 229 HIS C C 1
ATOM 4202 O O . HIS B 1 229 ? 17.953 9.476 -26.831 1.00 32.25 229 HIS C O 1
ATOM 4209 N N . ALA B 1 230 ? 16.065 8.413 -27.445 1.00 30.65 230 ALA C N 1
ATOM 4210 C CA . ALA B 1 230 ? 15.421 9.604 -27.963 1.00 29.30 230 ALA C CA 1
ATOM 4211 C C . ALA B 1 230 ? 14.957 10.578 -26.892 1.00 27.99 230 ALA C C 1
ATOM 4212 O O . ALA B 1 230 ? 14.364 10.176 -25.893 1.00 29.49 230 ALA C O 1
ATOM 4214 N N . ASP B 1 231 ? 15.236 11.861 -27.106 1.00 27.72 231 ASP C N 1
ATOM 4215 C CA . ASP B 1 231 ? 14.780 12.896 -26.192 1.00 25.82 231 ASP C CA 1
ATOM 4216 C C . ASP B 1 231 ? 13.455 13.380 -26.769 1.00 26.54 231 ASP C C 1
ATOM 4217 O O . ASP B 1 231 ? 12.541 13.747 -26.032 1.00 27.95 231 ASP C O 1
ATOM 4222 N N . LEU B 1 232 ? 13.369 13.356 -28.099 1.00 25.24 232 LEU C N 1
ATOM 4223 C CA . LEU B 1 232 ? 12.175 13.745 -28.844 1.00 22.78 232 LEU C CA 1
ATOM 4224 C C . LEU B 1 232 ? 11.927 12.667 -29.889 1.00 22.67 232 LEU C C 1
ATOM 4225 O O . LEU B 1 232 ? 12.816 12.354 -30.690 1.00 21.61 232 LEU C O 1
ATOM 4230 N N . LEU B 1 233 ? 10.727 12.094 -29.873 1.00 20.61 233 LEU C N 1
ATOM 4231 C CA . LEU B 1 233 ? 10.367 11.053 -30.828 1.00 20.02 233 LEU C CA 1
ATOM 4232 C C . LEU B 1 233 ? 9.242 11.558 -31.719 1.00 21.14 233 LEU C C 1
ATOM 4233 O O . LEU B 1 233 ? 8.192 11.972 -31.234 1.00 21.94 233 LEU C O 1
ATOM 4238 N N . ILE B 1 234 ? 9.476 11.522 -33.025 1.00 20.50 234 ILE C N 1
ATOM 4239 C CA . ILE B 1 234 ? 8.489 11.974 -33.987 1.00 21.60 234 ILE C CA 1
ATOM 4240 C C . ILE B 1 234 ? 8.030 10.839 -34.882 1.00 25.32 234 ILE C C 1
ATOM 4241 O O . ILE B 1 234 ? 8.843 10.153 -35.510 1.00 24.96 234 ILE C O 1
ATOM 4246 N N . GLY B 1 235 ? 6.717 10.644 -34.923 1.00 27.36 235 GLY C N 1
ATOM 4247 C CA . GLY B 1 235 ? 6.146 9.607 -35.755 1.00 30.72 235 GLY C CA 1
ATOM 4248 C C . GLY B 1 235 ? 5.743 10.240 -37.068 1.00 33.95 235 GLY C C 1
ATOM 4249 O O . GLY B 1 235 ? 5.045 11.256 -37.085 1.00 34.95 235 GLY C O 1
ATOM 4250 N N . ALA B 1 236 ? 6.182 9.651 -38.173 1.00 37.28 236 ALA C N 1
ATOM 4251 C CA . ALA B 1 236 ? 5.860 10.196 -39.480 1.00 40.14 236 ALA C CA 1
ATOM 4252 C C . ALA B 1 236 ? 5.594 9.113 -40.527 1.00 43.15 236 ALA C C 1
ATOM 4253 O O . ALA B 1 236 ? 6.138 9.162 -41.633 1.00 44.41 236 ALA C O 1
ATOM 4255 N N . VAL B 1 237 ? 4.749 8.143 -40.185 1.00 45.98 237 VAL C N 1
ATOM 4256 C CA . VAL B 1 237 ? 4.423 7.066 -41.114 1.00 48.26 237 VAL C CA 1
ATOM 4257 C C . VAL B 1 237 ? 2.917 6.776 -41.168 1.00 50.36 237 VAL C C 1
ATOM 4258 O O . VAL B 1 237 ? 2.113 7.669 -41.448 1.00 49.39 237 VAL C O 1
ATOM 4262 N N . LEU B 1 238 ? 2.552 5.521 -40.901 1.00 52.56 238 LEU C N 1
ATOM 4263 C CA . LEU B 1 238 ? 1.158 5.050 -40.911 1.00 54.21 238 LEU C CA 1
ATOM 4264 C C . LEU B 1 238 ? 0.652 4.813 -42.331 1.00 54.59 238 LEU C C 1
ATOM 4265 O O . LEU B 1 238 ? 0.974 3.798 -42.954 1.00 54.54 238 LEU C O 1
ATOM 4267 N N . LYS B 1 246 ? 1.803 0.456 -34.188 1.00 62.31 246 LYS C N 1
ATOM 4268 C CA . LYS B 1 246 ? 2.401 -0.821 -33.815 1.00 62.76 246 LYS C CA 1
ATOM 4269 C C . LYS B 1 246 ? 3.909 -0.871 -34.085 1.00 61.79 246 LYS C C 1
ATOM 4270 O O . LYS B 1 246 ? 4.509 -1.944 -34.015 1.00 62.09 246 LYS C O 1
ATOM 4272 N N . LEU B 1 247 ? 4.516 0.278 -34.388 1.00 60.24 247 LEU C N 1
ATOM 4273 C CA . LEU B 1 247 ? 5.960 0.333 -34.640 1.00 61.03 247 LEU C CA 1
ATOM 4274 C C . LEU B 1 247 ? 6.721 0.520 -33.314 1.00 61.51 247 LEU C C 1
ATOM 4275 O O . LEU B 1 247 ? 7.871 0.086 -33.177 1.00 59.96 247 LEU C O 1
ATOM 4277 N N . VAL B 1 248 ? 6.068 1.169 -32.348 1.00 60.07 248 VAL C N 1
ATOM 4278 C CA . VAL B 1 248 ? 6.635 1.406 -31.017 1.00 59.89 248 VAL C CA 1
ATOM 4279 C C . VAL B 1 248 ? 5.591 0.956 -29.994 1.00 60.51 248 VAL C C 1
ATOM 4280 O O . VAL B 1 248 ? 4.539 1.586 -29.857 1.00 59.47 248 VAL C O 1
ATOM 4284 N N . THR B 1 249 ? 5.874 -0.132 -29.282 1.00 61.18 249 THR C N 1
ATOM 4285 C CA . THR B 1 249 ? 4.939 -0.662 -28.292 1.00 62.27 249 THR C CA 1
ATOM 4286 C C . THR B 1 249 ? 5.158 -0.036 -26.918 1.00 63.16 249 THR C C 1
ATOM 4287 O O . THR B 1 249 ? 6.226 0.517 -26.648 1.00 63.67 249 THR C O 1
ATOM 4291 N N . ARG B 1 250 ? 4.145 -0.118 -26.055 1.00 64.24 250 ARG C N 1
ATOM 4292 C CA . ARG B 1 250 ? 4.243 0.444 -24.710 1.00 65.52 250 ARG C CA 1
ATOM 4293 C C . ARG B 1 250 ? 5.405 -0.189 -23.959 1.00 66.35 250 ARG C C 1
ATOM 4294 O O . ARG B 1 250 ? 5.808 0.289 -22.895 1.00 65.60 250 ARG C O 1
ATOM 4302 N N . ASP B 1 251 ? 5.936 -1.275 -24.516 1.00 67.49 251 ASP C N 1
ATOM 4303 C CA . ASP B 1 251 ? 7.079 -1.959 -23.919 1.00 68.19 251 ASP C CA 1
ATOM 4304 C C . ASP B 1 251 ? 8.267 -1.029 -24.099 1.00 67.47 251 ASP C C 1
ATOM 4305 O O . ASP B 1 251 ? 8.893 -0.615 -23.128 1.00 67.51 251 ASP C O 1
ATOM 4310 N N . MET B 1 252 ? 8.554 -0.702 -25.360 1.00 67.34 252 MET C N 1
ATOM 4311 C CA . MET B 1 252 ? 9.662 0.182 -25.724 1.00 67.58 252 MET C CA 1
ATOM 4312 C C . MET B 1 252 ? 9.523 1.514 -24.990 1.00 66.23 252 MET C C 1
ATOM 4313 O O . MET B 1 252 ? 10.519 2.149 -24.625 1.00 66.27 252 MET C O 1
ATOM 4318 N N . LEU B 1 253 ? 8.274 1.923 -24.781 1.00 64.54 253 LEU C N 1
ATOM 4319 C CA . LEU B 1 253 ? 7.962 3.164 -24.092 1.00 61.29 253 LEU C CA 1
ATOM 4320 C C . LEU B 1 253 ? 8.649 3.182 -22.737 1.00 61.84 253 LEU C C 1
ATOM 4321 O O . LEU B 1 253 ? 8.971 4.248 -22.217 1.00 62.85 253 LEU C O 1
ATOM 4326 N N . SER B 1 254 ? 8.872 2.003 -22.162 1.00 60.69 254 SER C N 1
ATOM 4327 C CA . SER B 1 254 ? 9.527 1.915 -20.863 1.00 59.29 254 SER C CA 1
ATOM 4328 C C . SER B 1 254 ? 11.031 2.117 -21.011 1.00 58.22 254 SER C C 1
ATOM 4329 O O . SER B 1 254 ? 11.720 2.444 -20.043 1.00 58.42 254 SER C O 1
ATOM 4332 N N . LEU B 1 255 ? 11.540 1.921 -22.223 1.00 55.75 255 LEU C N 1
ATOM 4333 C CA . LEU B 1 255 ? 12.965 2.102 -22.469 1.00 54.58 255 LEU C CA 1
ATOM 4334 C C . LEU B 1 255 ? 13.287 3.580 -22.620 1.00 51.81 255 LEU C C 1
ATOM 4335 O O . LEU B 1 255 ? 14.441 3.993 -22.473 1.00 51.13 255 LEU C O 1
ATOM 4340 N N . MET B 1 256 ? 12.267 4.373 -22.926 1.00 48.56 256 MET C N 1
ATOM 4341 C CA . MET B 1 256 ? 12.466 5.802 -23.105 1.00 46.57 256 MET C CA 1
ATOM 4342 C C . MET B 1 256 ? 12.757 6.526 -21.795 1.00 45.25 256 MET C C 1
ATOM 4343 O O . MET B 1 256 ? 12.181 6.203 -20.757 1.00 45.62 256 MET C O 1
ATOM 4348 N N . LYS B 1 257 ? 13.662 7.500 -21.847 1.00 42.51 257 LYS C N 1
ATOM 4349 C CA . LYS B 1 257 ? 14.004 8.272 -20.660 1.00 41.30 257 LYS C CA 1
ATOM 4350 C C . LYS B 1 257 ? 12.820 9.114 -20.215 1.00 39.76 257 LYS C C 1
ATOM 4351 O O . LYS B 1 257 ? 11.985 9.502 -21.025 1.00 39.49 257 LYS C O 1
ATOM 4357 N N . GLU B 1 258 ? 12.739 9.405 -18.924 1.00 39.87 258 GLU C N 1
ATOM 4358 C CA . GLU B 1 258 ? 11.627 10.204 -18.449 1.00 39.69 258 GLU C CA 1
ATOM 4359 C C . GLU B 1 258 ? 11.815 11.651 -18.867 1.00 37.76 258 GLU C C 1
ATOM 4360 O O . GLU B 1 258 ? 12.933 12.176 -18.871 1.00 37.11 258 GLU C O 1
ATOM 4366 N N . GLY B 1 259 ? 10.710 12.288 -19.230 1.00 34.29 259 GLY C N 1
ATOM 4367 C CA . GLY B 1 259 ? 10.775 13.663 -19.665 1.00 33.30 259 GLY C CA 1
ATOM 4368 C C . GLY B 1 259 ? 10.805 13.717 -21.181 1.00 32.35 259 GLY C C 1
ATOM 4369 O O . GLY B 1 259 ? 10.571 14.764 -21.780 1.00 33.30 259 GLY C O 1
ATOM 4370 N N . ALA B 1 260 ? 11.103 12.589 -21.812 1.00 30.65 260 ALA C N 1
ATOM 4371 C CA . ALA B 1 260 ? 11.132 12.543 -23.267 1.00 29.05 260 ALA C CA 1
ATOM 4372 C C . ALA B 1 260 ? 9.724 12.814 -23.768 1.00 27.12 260 ALA C C 1
ATOM 4373 O O . ALA B 1 260 ? 8.746 12.525 -23.078 1.00 28.40 260 ALA C O 1
ATOM 4375 N N . VAL B 1 261 ? 9.605 13.391 -24.954 1.00 25.74 261 VAL C N 1
ATOM 4376 C CA . VAL B 1 261 ? 8.280 13.641 -25.469 1.00 23.83 261 VAL C CA 1
ATOM 4377 C C . VAL B 1 261 ? 8.109 12.930 -26.796 1.00 24.57 261 VAL C C 1
ATOM 4378 O O . VAL B 1 261 ? 9.087 12.559 -27.464 1.00 21.71 261 VAL C O 1
ATOM 4382 N N . ILE B 1 262 ? 6.844 12.733 -27.152 1.00 24.16 262 ILE C N 1
ATOM 4383 C CA . ILE B 1 262 ? 6.465 12.063 -28.382 1.00 23.79 262 ILE C CA 1
ATOM 4384 C C . ILE B 1 262 ? 5.490 12.923 -29.169 1.00 24.27 262 ILE C C 1
ATOM 4385 O O . ILE B 1 262 ? 4.509 13.431 -28.631 1.00 25.49 262 ILE C O 1
ATOM 4390 N N . VAL B 1 263 ? 5.783 13.097 -30.449 1.00 26.15 263 VAL C N 1
ATOM 4391 C CA . VAL B 1 263 ? 4.937 13.874 -31.324 1.00 27.24 263 VAL C CA 1
ATOM 4392 C C . VAL B 1 263 ? 4.634 12.967 -32.501 1.00 28.51 263 VAL C C 1
ATOM 4393 O O . VAL B 1 263 ? 5.524 12.637 -33.292 1.00 27.09 263 VAL C O 1
ATOM 4397 N N . ASP B 1 264 ? 3.378 12.535 -32.588 1.00 31.36 264 ASP C N 1
ATOM 4398 C CA . ASP B 1 264 ? 2.956 11.659 -33.668 1.00 35.85 264 ASP C CA 1
ATOM 4399 C C . ASP B 1 264 ? 2.057 12.412 -34.640 1.00 37.26 264 ASP C C 1
ATOM 4400 O O . ASP B 1 264 ? 0.889 12.658 -34.355 1.00 37.85 264 ASP C O 1
ATOM 4405 N N . VAL B 1 265 ? 2.613 12.784 -35.786 1.00 41.24 265 VAL C N 1
ATOM 4406 C CA . VAL B 1 265 ? 1.851 13.493 -36.803 1.00 44.62 265 VAL C CA 1
ATOM 4407 C C . VAL B 1 265 ? 0.832 12.498 -37.331 1.00 46.66 265 VAL C C 1
ATOM 4408 O O . VAL B 1 265 ? -0.357 12.793 -37.412 1.00 47.46 265 VAL C O 1
ATOM 4412 N N . ALA B 1 266 ? 1.315 11.308 -37.679 1.00 48.95 266 ALA C N 1
ATOM 4413 C CA . ALA B 1 266 ? 0.461 10.243 -38.194 1.00 51.48 266 ALA C CA 1
ATOM 4414 C C . ALA B 1 266 ? -0.819 10.058 -37.355 1.00 53.18 266 ALA C C 1
ATOM 4415 O O . ALA B 1 266 ? -0.784 9.982 -36.118 1.00 55.40 266 ALA C O 1
ATOM 4417 N N . TYR B 1 286 ? -0.661 14.059 -22.206 1.00 61.10 286 TYR C N 1
ATOM 4418 C CA . TYR B 1 286 ? -0.631 13.161 -21.056 1.00 60.46 286 TYR C CA 1
ATOM 4419 C C . TYR B 1 286 ? 0.710 12.442 -20.934 1.00 60.27 286 TYR C C 1
ATOM 4420 O O . TYR B 1 286 ? 1.540 12.493 -21.843 1.00 59.03 286 TYR C O 1
ATOM 4429 N N . VAL B 1 287 ? 0.907 11.770 -19.803 1.00 61.53 287 VAL C N 1
ATOM 4430 C CA . VAL B 1 287 ? 2.144 11.048 -19.530 1.00 62.88 287 VAL C CA 1
ATOM 4431 C C . VAL B 1 287 ? 1.902 9.550 -19.341 1.00 63.19 287 VAL C C 1
ATOM 4432 O O . VAL B 1 287 ? 0.844 9.141 -18.858 1.00 63.01 287 VAL C O 1
ATOM 4436 N N . VAL B 1 288 ? 2.886 8.743 -19.740 1.00 63.75 288 VAL C N 1
ATOM 4437 C CA . VAL B 1 288 ? 2.839 7.286 -19.598 1.00 64.71 288 VAL C CA 1
ATOM 4438 C C . VAL B 1 288 ? 4.285 6.796 -19.452 1.00 65.36 288 VAL C C 1
ATOM 4439 O O . VAL B 1 288 ? 5.049 6.818 -20.416 1.00 66.26 288 VAL C O 1
ATOM 4443 N N . ASP B 1 289 ? 4.652 6.367 -18.242 1.00 67.33 289 ASP C N 1
ATOM 4444 C CA . ASP B 1 289 ? 6.008 5.886 -17.925 1.00 67.37 289 ASP C CA 1
ATOM 4445 C C . ASP B 1 289 ? 7.013 7.036 -17.745 1.00 66.63 289 ASP C C 1
ATOM 4446 O O . ASP B 1 289 ? 8.230 6.815 -17.726 1.00 67.77 289 ASP C O 1
ATOM 4451 N N . GLY B 1 290 ? 6.498 8.258 -17.604 1.00 63.73 290 GLY C N 1
ATOM 4452 C CA . GLY B 1 290 ? 7.358 9.420 -17.434 1.00 59.96 290 GLY C CA 1
ATOM 4453 C C . GLY B 1 290 ? 7.463 10.239 -18.709 1.00 56.17 290 GLY C C 1
ATOM 4454 O O . GLY B 1 290 ? 7.659 11.457 -18.668 1.00 56.24 290 GLY C O 1
ATOM 4455 N N . VAL B 1 291 ? 7.323 9.561 -19.844 1.00 52.89 291 VAL C N 1
ATOM 4456 C CA . VAL B 1 291 ? 7.393 10.195 -21.155 1.00 48.56 291 VAL C CA 1
ATOM 4457 C C . VAL B 1 291 ? 6.149 11.055 -21.410 1.00 47.35 291 VAL C C 1
ATOM 4458 O O . VAL B 1 291 ? 5.082 10.792 -20.864 1.00 46.88 291 VAL C O 1
ATOM 4462 N N . VAL B 1 292 ? 6.282 12.079 -22.248 1.00 46.22 292 VAL C N 1
ATOM 4463 C CA . VAL B 1 292 ? 5.159 12.977 -22.544 1.00 45.39 292 VAL C CA 1
ATOM 4464 C C . VAL B 1 292 ? 4.586 12.844 -23.971 1.00 45.96 292 VAL C C 1
ATOM 4465 O O . VAL B 1 292 ? 5.220 13.251 -24.945 1.00 44.39 292 VAL C O 1
ATOM 4469 N N . HIS B 1 293 ? 3.381 12.283 -24.079 1.00 46.11 293 HIS C N 1
ATOM 4470 C CA . HIS B 1 293 ? 2.701 12.107 -25.369 1.00 47.62 293 HIS C CA 1
ATOM 4471 C C . HIS B 1 293 ? 2.007 13.397 -25.812 1.00 47.33 293 HIS C C 1
ATOM 4472 O O . HIS B 1 293 ? 1.208 13.966 -25.070 1.00 48.81 293 HIS C O 1
ATOM 4479 N N . TYR B 1 294 ? 2.285 13.854 -27.023 1.00 48.04 294 TYR C N 1
ATOM 4480 C CA . TYR B 1 294 ? 1.624 15.053 -27.523 1.00 50.15 294 TYR C CA 1
ATOM 4481 C C . TYR B 1 294 ? 0.610 14.642 -28.595 1.00 51.11 294 TYR C C 1
ATOM 4482 O O . TYR B 1 294 ? 0.984 14.311 -29.728 1.00 49.25 294 TYR C O 1
ATOM 4491 N N . GLY B 1 295 ? -0.675 14.664 -28.235 1.00 53.38 295 GLY C N 1
ATOM 4492 C CA . GLY B 1 295 ? -1.714 14.261 -29.173 1.00 54.31 295 GLY C CA 1
ATOM 4493 C C . GLY B 1 295 ? -2.762 15.304 -29.523 1.00 54.64 295 GLY C C 1
ATOM 4494 O O . GLY B 1 295 ? -3.893 15.252 -29.029 1.00 55.13 295 GLY C O 1
ATOM 4495 N N . VAL B 1 296 ? -2.384 16.250 -30.382 1.00 57.62 296 VAL C N 1
ATOM 4496 C CA . VAL B 1 296 ? -3.288 17.309 -30.836 1.00 57.35 296 VAL C CA 1
ATOM 4497 C C . VAL B 1 296 ? -3.273 17.329 -32.369 1.00 56.55 296 VAL C C 1
ATOM 4498 O O . VAL B 1 296 ? -2.410 17.953 -32.990 1.00 57.93 296 VAL C O 1
ATOM 4502 N N . ALA B 1 297 ? -4.242 16.627 -32.951 1.00 59.42 297 ALA C N 1
ATOM 4503 C CA . ALA B 1 297 ? -4.424 16.484 -34.397 1.00 58.92 297 ALA C CA 1
ATOM 4504 C C . ALA B 1 297 ? -3.657 17.430 -35.321 1.00 61.26 297 ALA C C 1
ATOM 4505 O O . ALA B 1 297 ? -2.445 17.285 -35.521 1.00 62.92 297 ALA C O 1
ATOM 4507 N N . ASN B 1 298 ? -4.387 18.392 -35.883 1.00 57.70 298 ASN C N 1
ATOM 4508 C CA . ASN B 1 298 ? -3.855 19.357 -36.842 1.00 54.02 298 ASN C CA 1
ATOM 4509 C C . ASN B 1 298 ? -2.770 20.317 -36.343 1.00 51.23 298 ASN C C 1
ATOM 4510 O O . ASN B 1 298 ? -3.080 21.346 -35.745 1.00 49.57 298 ASN C O 1
ATOM 4515 N N . MET B 1 299 ? -1.502 19.978 -36.582 1.00 48.16 299 MET C N 1
ATOM 4516 C CA . MET B 1 299 ? -0.400 20.866 -36.203 1.00 44.34 299 MET C CA 1
ATOM 4517 C C . MET B 1 299 ? -0.402 22.072 -37.157 1.00 41.31 299 MET C C 1
ATOM 4518 O O . MET B 1 299 ? -0.026 23.184 -36.769 1.00 39.80 299 MET C O 1
ATOM 4523 N N . PRO B 1 300 ? -0.810 21.858 -38.428 1.00 38.13 300 PRO C N 1
ATOM 4524 C CA . PRO B 1 300 ? -0.852 22.965 -39.386 1.00 35.63 300 PRO C CA 1
ATOM 4525 C C . PRO B 1 300 ? -1.840 24.010 -38.876 1.00 33.73 300 PRO C C 1
ATOM 4526 O O . PRO B 1 300 ? -1.771 25.185 -39.241 1.00 33.01 300 PRO C O 1
ATOM 4530 N N . GLY B 1 301 ? -2.756 23.557 -38.020 1.00 31.49 301 GLY C N 1
ATOM 4531 C CA . GLY B 1 301 ? -3.763 24.431 -37.440 1.00 29.64 301 GLY C CA 1
ATOM 4532 C C . GLY B 1 301 ? -3.223 25.462 -36.460 1.00 27.11 301 GLY C C 1
ATOM 4533 O O . GLY B 1 301 ? -3.920 26.411 -36.110 1.00 29.57 301 GLY C O 1
ATOM 4534 N N . ALA B 1 302 ? -1.985 25.275 -36.014 1.00 25.41 302 ALA C N 1
ATOM 4535 C CA . ALA B 1 302 ? -1.343 26.203 -35.089 1.00 22.40 302 ALA C CA 1
ATOM 4536 C C . ALA B 1 302 ? -0.772 27.398 -35.867 1.00 19.50 302 ALA C C 1
ATOM 4537 O O . ALA B 1 302 ? -0.505 28.447 -35.294 1.00 19.25 302 ALA C O 1
ATOM 4539 N N . VAL B 1 303 ? -0.579 27.212 -37.170 1.00 17.46 303 VAL C N 1
ATOM 4540 C CA . VAL B 1 303 ? -0.058 28.246 -38.062 1.00 16.38 303 VAL C CA 1
ATOM 4541 C C . VAL B 1 303 ? -0.981 28.307 -39.286 1.00 18.98 303 VAL C C 1
ATOM 4542 O O . VAL B 1 303 ? -0.559 28.114 -40.424 1.00 18.48 303 VAL C O 1
ATOM 4546 N N . PRO B 1 304 ? -2.261 28.611 -39.054 1.00 20.46 304 PRO C N 1
ATOM 4547 C CA . PRO B 1 304 ? -3.259 28.692 -40.120 1.00 19.54 304 PRO C CA 1
ATOM 4548 C C . PRO B 1 304 ? -2.873 29.535 -41.337 1.00 21.94 304 PRO C C 1
ATOM 4549 O O . PRO B 1 304 ? -3.087 29.107 -42.470 1.00 23.17 304 PRO C O 1
ATOM 4553 N N . ARG B 1 305 ? -2.300 30.714 -41.112 1.00 21.93 305 ARG C N 1
ATOM 4554 C CA . ARG B 1 305 ? -1.897 31.583 -42.216 1.00 22.63 305 ARG C CA 1
ATOM 4555 C C . ARG B 1 305 ? -0.903 30.876 -43.145 1.00 21.54 305 ARG C C 1
ATOM 4556 O O . ARG B 1 305 ? -1.104 30.817 -44.359 1.00 22.00 305 ARG C O 1
ATOM 4564 N N . THR B 1 306 ? 0.174 30.345 -42.580 1.00 19.54 306 THR C N 1
ATOM 4565 C CA . THR B 1 306 ? 1.141 29.623 -43.383 1.00 17.44 306 THR C CA 1
ATOM 4566 C C . THR B 1 306 ? 0.452 28.456 -44.090 1.00 17.16 306 THR C C 1
ATOM 4567 O O . THR B 1 306 ? 0.720 28.182 -45.264 1.00 16.88 306 THR C O 1
ATOM 4571 N N . SER B 1 307 ? -0.435 27.770 -43.374 1.00 14.78 307 SER C N 1
ATOM 4572 C CA . SER B 1 307 ? -1.134 26.628 -43.943 1.00 14.20 307 SER C CA 1
ATOM 4573 C C . SER B 1 307 ? -2.122 27.007 -45.041 1.00 16.65 307 SER C C 1
ATOM 4574 O O . SER B 1 307 ? -2.193 26.333 -46.082 1.00 16.09 307 SER C O 1
ATOM 4577 N N . THR B 1 308 ? -2.891 28.069 -44.813 1.00 13.89 308 THR C N 1
ATOM 4578 C CA . THR B 1 308 ? -3.849 28.515 -45.816 1.00 14.20 308 THR C CA 1
ATOM 4579 C C . THR B 1 308 ? -3.126 28.709 -47.149 1.00 15.00 308 THR C C 1
ATOM 4580 O O . THR B 1 308 ? -3.561 28.197 -48.171 1.00 14.78 308 THR C O 1
ATOM 4584 N N . PHE B 1 309 ? -2.010 29.432 -47.127 1.00 14.99 309 PHE C N 1
ATOM 4585 C CA . PHE B 1 309 ? -1.264 29.689 -48.347 1.00 16.10 309 PHE C CA 1
ATOM 4586 C C . PHE B 1 309 ? -0.665 28.453 -48.999 1.00 17.01 309 PHE C C 1
ATOM 4587 O O . PHE B 1 309 ? -0.683 28.329 -50.223 1.00 16.52 309 PHE C O 1
ATOM 4595 N N . ALA B 1 310 ? -0.138 27.539 -48.194 1.00 16.36 310 ALA C N 1
ATOM 4596 C CA . ALA B 1 310 ? 0.455 26.328 -48.736 1.00 15.09 310 ALA C CA 1
ATOM 4597 C C . ALA B 1 310 ? -0.620 25.446 -49.366 1.00 16.50 310 ALA C C 1
ATOM 4598 O O . ALA B 1 310 ? -0.379 24.780 -50.370 1.00 16.72 310 ALA C O 1
ATOM 4600 N N . LEU B 1 311 ? -1.812 25.448 -48.780 1.00 14.78 311 LEU C N 1
ATOM 4601 C CA . LEU B 1 311 ? -2.899 24.645 -49.314 1.00 14.08 311 LEU C CA 1
ATOM 4602 C C . LEU B 1 311 ? -3.485 25.291 -50.563 1.00 16.24 311 LEU C C 1
ATOM 4603 O O . LEU B 1 311 ? -3.567 24.657 -51.612 1.00 18.33 311 LEU C O 1
ATOM 4608 N N . THR B 1 312 ? -3.875 26.559 -50.443 1.00 16.27 312 THR C N 1
ATOM 4609 C CA . THR B 1 312 ? -4.462 27.308 -51.550 1.00 16.83 312 THR C CA 1
ATOM 4610 C C . THR B 1 312 ? -3.515 27.518 -52.740 1.00 17.19 312 THR C C 1
ATOM 4611 O O . THR B 1 312 ? -3.969 27.680 -53.866 1.00 18.43 312 THR C O 1
ATOM 4615 N N . ASN B 1 313 ? -2.207 27.533 -52.505 1.00 17.38 313 ASN C N 1
ATOM 4616 C CA . ASN B 1 313 ? -1.255 27.696 -53.608 1.00 17.22 313 ASN C CA 1
ATOM 4617 C C . ASN B 1 313 ? -1.300 26.470 -54.521 1.00 20.00 313 ASN C C 1
ATOM 4618 O O . ASN B 1 313 ? -1.001 26.563 -55.721 1.00 20.85 313 ASN C O 1
ATOM 4623 N N . GLN B 1 314 ? -1.656 25.317 -53.953 1.00 17.98 314 GLN C N 1
ATOM 4624 C CA . GLN B 1 314 ? -1.746 24.100 -54.746 1.00 18.79 314 GLN C CA 1
ATOM 4625 C C . GLN B 1 314 ? -3.155 23.923 -55.313 1.00 19.24 314 GLN C C 1
ATOM 4626 O O . GLN B 1 314 ? -3.318 23.488 -56.453 1.00 22.03 314 GLN C O 1
ATOM 4632 N N . THR B 1 315 ? -4.172 24.287 -54.540 1.00 17.81 315 THR C N 1
ATOM 4633 C CA . THR B 1 315 ? -5.540 24.117 -55.007 1.00 16.12 315 THR C CA 1
ATOM 4634 C C . THR B 1 315 ? -6.042 25.131 -56.024 1.00 17.12 315 THR C C 1
ATOM 4635 O O . THR B 1 315 ? -6.977 24.843 -56.763 1.00 19.18 315 THR C O 1
ATOM 4639 N N . LEU B 1 316 ? -5.417 26.299 -56.088 1.00 16.99 316 LEU C N 1
ATOM 4640 C CA . LEU B 1 316 ? -5.870 27.325 -57.014 1.00 18.70 316 LEU C CA 1
ATOM 4641 C C . LEU B 1 316 ? -5.915 26.907 -58.483 1.00 18.86 316 LEU C C 1
ATOM 4642 O O . LEU B 1 316 ? -6.901 27.169 -59.169 1.00 19.84 316 LEU C O 1
ATOM 4647 N N . PRO B 1 317 ? -4.848 26.267 -58.993 1.00 19.10 317 PRO C N 1
ATOM 4648 C CA . PRO B 1 317 ? -4.869 25.857 -60.400 1.00 18.28 317 PRO C CA 1
ATOM 4649 C C . PRO B 1 317 ? -6.093 25.001 -60.742 1.00 20.20 317 PRO C C 1
ATOM 4650 O O . PRO B 1 317 ? -6.668 25.134 -61.824 1.00 21.87 317 PRO C O 1
ATOM 4654 N N . TYR B 1 318 ? -6.475 24.121 -59.817 1.00 19.06 318 TYR C N 1
ATOM 4655 C CA . TYR B 1 318 ? -7.607 23.223 -60.015 1.00 19.35 318 TYR C CA 1
ATOM 4656 C C . TYR B 1 318 ? -8.942 23.954 -59.935 1.00 20.00 318 TYR C C 1
ATOM 4657 O O . TYR B 1 318 ? -9.883 23.616 -60.648 1.00 20.65 318 TYR C O 1
ATOM 4666 N N . VAL B 1 319 ? -9.024 24.951 -59.063 1.00 19.37 319 VAL C N 1
ATOM 4667 C CA . VAL B 1 319 ? -10.251 25.729 -58.910 1.00 18.40 319 VAL C CA 1
ATOM 4668 C C . VAL B 1 319 ? -10.470 26.485 -60.227 1.00 19.96 319 VAL C C 1
ATOM 4669 O O . VAL B 1 319 ? -11.603 26.611 -60.706 1.00 19.56 319 VAL C O 1
ATOM 4673 N N . LEU B 1 320 ? -9.365 26.978 -60.797 1.00 21.18 320 LEU C N 1
ATOM 4674 C CA . LEU B 1 320 ? -9.376 27.724 -62.056 1.00 22.97 320 LEU C CA 1
ATOM 4675 C C . LEU B 1 320 ? -9.823 26.843 -63.214 1.00 25.45 320 LEU C C 1
ATOM 4676 O O . LEU B 1 320 ? -10.535 27.300 -64.104 1.00 27.55 320 LEU C O 1
ATOM 4681 N N . LYS B 1 321 ? -9.407 25.581 -63.204 1.00 26.94 321 LYS C N 1
ATOM 4682 C CA . LYS B 1 321 ? -9.797 24.644 -64.249 1.00 26.91 321 LYS C CA 1
ATOM 4683 C C . LYS B 1 321 ? -11.260 24.255 -64.064 1.00 27.78 321 LYS C C 1
ATOM 4684 O O . LYS B 1 321 ? -12.014 24.131 -65.035 1.00 29.04 321 LYS C O 1
ATOM 4690 N N . LEU B 1 322 ? -11.662 24.066 -62.812 1.00 25.27 322 LEU C N 1
ATOM 4691 C CA . LEU B 1 322 ? -13.032 23.692 -62.516 1.00 23.34 322 LEU C CA 1
ATOM 4692 C C . LEU B 1 322 ? -14.011 24.818 -62.809 1.00 22.16 322 LEU C C 1
ATOM 4693 O O . LEU B 1 322 ? -15.125 24.568 -63.247 1.00 23.61 322 LEU C O 1
ATOM 4698 N N . ALA B 1 323 ? -13.599 26.056 -62.576 1.00 22.45 323 ALA C N 1
ATOM 4699 C CA . ALA B 1 323 ? -14.478 27.191 -62.836 1.00 24.91 323 ALA C CA 1
ATOM 4700 C C . ALA B 1 323 ? -14.599 27.431 -64.338 1.00 27.21 323 ALA C C 1
ATOM 4701 O O . ALA B 1 323 ? -15.660 27.811 -64.837 1.00 26.60 323 ALA C O 1
ATOM 4703 N N . GLU B 1 324 ? -13.503 27.191 -65.051 1.00 29.17 324 GLU C N 1
ATOM 4704 C CA . GLU B 1 324 ? -13.448 27.389 -66.492 1.00 33.46 324 GLU C CA 1
ATOM 4705 C C . GLU B 1 324 ? -14.148 26.313 -67.314 1.00 34.97 324 GLU C C 1
ATOM 4706 O O . GLU B 1 324 ? -14.797 26.622 -68.307 1.00 36.74 324 GLU C O 1
ATOM 4712 N N . LYS B 1 325 ? -14.014 25.057 -66.907 1.00 35.22 325 LYS C N 1
ATOM 4713 C CA . LYS B 1 325 ? -14.610 23.961 -67.660 1.00 37.66 325 LYS C CA 1
ATOM 4714 C C . LYS B 1 325 ? -15.667 23.163 -66.918 1.00 36.32 325 LYS C C 1
ATOM 4715 O O . LYS B 1 325 ? -16.205 22.197 -67.456 1.00 36.49 325 LYS C O 1
ATOM 4721 N N . GLY B 1 326 ? -15.976 23.556 -65.691 1.00 35.21 326 GLY C N 1
ATOM 4722 C CA . GLY B 1 326 ? -16.958 22.799 -64.947 1.00 33.09 326 GLY C CA 1
ATOM 4723 C C . GLY B 1 326 ? -16.433 21.385 -64.794 1.00 33.47 326 GLY C C 1
ATOM 4724 O O . GLY B 1 326 ? -15.234 21.192 -64.597 1.00 33.94 326 GLY C O 1
ATOM 4725 N N . LEU B 1 327 ? -17.312 20.396 -64.917 1.00 35.52 327 LEU C N 1
ATOM 4726 C CA . LEU B 1 327 ? -16.918 19.000 -64.767 1.00 35.62 327 LEU C CA 1
ATOM 4727 C C . LEU B 1 327 ? -16.012 18.449 -65.867 1.00 37.35 327 LEU C C 1
ATOM 4728 O O . LEU B 1 327 ? -15.383 17.408 -65.690 1.00 38.76 327 LEU C O 1
ATOM 4733 N N . ASP B 1 328 ? -15.934 19.122 -67.006 1.00 38.72 328 ASP C N 1
ATOM 4734 C CA . ASP B 1 328 ? -15.054 18.629 -68.055 1.00 39.30 328 ASP C CA 1
ATOM 4735 C C . ASP B 1 328 ? -13.615 18.650 -67.569 1.00 38.66 328 ASP C C 1
ATOM 4736 O O . ASP B 1 328 ? -12.745 18.033 -68.173 1.00 39.35 328 ASP C O 1
ATOM 4741 N N . ALA B 1 329 ? -13.370 19.371 -66.476 1.00 38.68 329 ALA C N 1
ATOM 4742 C CA . ALA B 1 329 ? -12.032 19.483 -65.910 1.00 35.94 329 ALA C CA 1
ATOM 4743 C C . ALA B 1 329 ? -11.540 18.148 -65.373 1.00 35.95 329 ALA C C 1
ATOM 4744 O O . ALA B 1 329 ? -10.341 17.878 -65.378 1.00 34.99 329 ALA C O 1
ATOM 4746 N N . LEU B 1 330 ? -12.463 17.321 -64.897 1.00 35.89 330 LEU C N 1
ATOM 4747 C CA . LEU B 1 330 ? -12.098 16.013 -64.373 1.00 36.89 330 LEU C CA 1
ATOM 4748 C C . LEU B 1 330 ? -11.829 15.038 -65.505 1.00 37.58 330 LEU C C 1
ATOM 4749 O O . LEU B 1 330 ? -10.943 14.190 -65.409 1.00 38.30 330 LEU C O 1
ATOM 4754 N N . LEU B 1 331 ? -12.591 15.160 -66.583 1.00 36.99 331 LEU C N 1
ATOM 4755 C CA . LEU B 1 331 ? -12.401 14.278 -67.723 1.00 37.55 331 LEU C CA 1
ATOM 4756 C C . LEU B 1 331 ? -11.150 14.669 -68.525 1.00 38.73 331 LEU C C 1
ATOM 4757 O O . LEU B 1 331 ? -10.699 13.913 -69.385 1.00 40.50 331 LEU C O 1
ATOM 4762 N N . GLU B 1 332 ? -10.577 15.834 -68.239 1.00 36.29 332 GLU C N 1
ATOM 4763 C CA . GLU B 1 332 ? -9.383 16.268 -68.955 1.00 36.32 332 GLU C CA 1
ATOM 4764 C C . GLU B 1 332 ? -8.122 16.127 -68.115 1.00 35.78 332 GLU C C 1
ATOM 4765 O O . GLU B 1 332 ? -7.020 16.359 -68.604 1.00 35.04 332 GLU C O 1
ATOM 4771 N N . ASP B 1 333 ? -8.293 15.748 -66.853 1.00 34.07 333 ASP C N 1
ATOM 4772 C CA . ASP B 1 333 ? -7.176 15.578 -65.932 1.00 32.87 333 ASP C CA 1
ATOM 4773 C C . ASP B 1 333 ? -7.417 14.314 -65.127 1.00 32.26 333 ASP C C 1
ATOM 4774 O O . ASP B 1 333 ? -8.300 14.280 -64.270 1.00 33.27 333 ASP C O 1
ATOM 4779 N N . ALA B 1 334 ? -6.629 13.281 -65.402 1.00 31.45 334 ALA C N 1
ATOM 4780 C CA . ALA B 1 334 ? -6.770 12.013 -64.708 1.00 29.36 334 ALA C CA 1
ATOM 4781 C C . ALA B 1 334 ? -6.521 12.130 -63.216 1.00 28.12 334 ALA C C 1
ATOM 4782 O O . ALA B 1 334 ? -7.151 11.422 -62.448 1.00 29.91 334 ALA C O 1
ATOM 4784 N N . ALA B 1 335 ? -5.608 13.012 -62.810 1.00 27.04 335 ALA C N 1
ATOM 4785 C CA . ALA B 1 335 ? -5.291 13.201 -61.393 1.00 25.59 335 ALA C CA 1
ATOM 4786 C C . ALA B 1 335 ? -6.469 13.796 -60.628 1.00 25.96 335 ALA C C 1
ATOM 4787 O O . ALA B 1 335 ? -6.809 13.337 -59.534 1.00 26.91 335 ALA C O 1
ATOM 4789 N N . LEU B 1 336 ? -7.084 14.822 -61.206 1.00 23.35 336 LEU C N 1
ATOM 4790 C CA . LEU B 1 336 ? -8.225 15.474 -60.595 1.00 23.92 336 LEU C CA 1
ATOM 4791 C C . LEU B 1 336 ? -9.447 14.561 -60.650 1.00 25.28 336 LEU C C 1
ATOM 4792 O O . LEU B 1 336 ? -10.305 14.602 -59.768 1.00 25.80 336 LEU C O 1
ATOM 4797 N N . LEU B 1 337 ? -9.528 13.739 -61.690 1.00 26.14 337 LEU C N 1
ATOM 4798 C CA . LEU B 1 337 ? -10.653 12.823 -61.836 1.00 27.05 337 LEU C CA 1
ATOM 4799 C C . LEU B 1 337 ? -10.722 11.900 -60.620 1.00 27.08 337 LEU C C 1
ATOM 4800 O O . LEU B 1 337 ? -11.804 11.534 -60.167 1.00 27.71 337 LEU C O 1
ATOM 4805 N N . LYS B 1 338 ? -9.562 11.528 -60.090 1.00 27.53 338 LYS C N 1
ATOM 4806 C CA . LYS B 1 338 ? -9.512 10.649 -58.933 1.00 29.05 338 LYS C CA 1
ATOM 4807 C C . LYS B 1 338 ? -10.022 11.325 -57.666 1.00 31.25 338 LYS C C 1
ATOM 4808 O O . LYS B 1 338 ? -10.307 10.657 -56.672 1.00 32.30 338 LYS C O 1
ATOM 4814 N N . GLY B 1 339 ? -10.141 12.650 -57.704 1.00 32.82 339 GLY C N 1
ATOM 4815 C CA . GLY B 1 339 ? -10.620 13.380 -56.548 1.00 29.02 339 GLY C CA 1
ATOM 4816 C C . GLY B 1 339 ? -12.122 13.302 -56.400 1.00 29.37 339 GLY C C 1
ATOM 4817 O O . GLY B 1 339 ? -12.674 13.757 -55.404 1.00 30.14 339 GLY C O 1
ATOM 4818 N N . LEU B 1 340 ? -12.793 12.730 -57.394 1.00 30.50 340 LEU C N 1
ATOM 4819 C CA . LEU B 1 340 ? -14.248 12.609 -57.346 1.00 30.68 340 LEU C CA 1
ATOM 4820 C C . LEU B 1 340 ? -14.651 11.506 -56.365 1.00 30.98 340 LEU C C 1
ATOM 4821 O O . LEU B 1 340 ? -14.157 10.386 -56.441 1.00 32.42 340 LEU C O 1
ATOM 4826 N N . ASN B 1 341 ? -15.545 11.832 -55.439 1.00 30.83 341 ASN C N 1
ATOM 4827 C CA . ASN B 1 341 ? -16.003 10.867 -54.447 1.00 29.33 341 ASN C CA 1
ATOM 4828 C C . ASN B 1 341 ? -17.490 10.586 -54.599 1.00 29.17 341 ASN C C 1
ATOM 4829 O O . ASN B 1 341 ? -17.926 9.439 -54.500 1.00 27.23 341 ASN C O 1
ATOM 4834 N N . THR B 1 342 ? -18.263 11.647 -54.830 1.00 30.25 342 THR C N 1
ATOM 4835 C CA . THR B 1 342 ? -19.707 11.532 -55.008 1.00 31.87 342 THR C CA 1
ATOM 4836 C C . THR B 1 342 ? -20.215 12.417 -56.153 1.00 33.12 342 THR C C 1
ATOM 4837 O O . THR B 1 342 ? -19.721 13.520 -56.362 1.00 33.69 342 THR C O 1
ATOM 4841 N N . HIS B 1 343 ? -21.195 11.907 -56.895 1.00 35.63 343 HIS C N 1
ATOM 4842 C CA . HIS B 1 343 ? -21.806 12.629 -58.003 1.00 34.47 343 HIS C CA 1
ATOM 4843 C C . HIS B 1 343 ? -23.200 12.068 -58.257 1.00 35.85 343 HIS C C 1
ATOM 4844 O O . HIS B 1 343 ? -23.367 10.865 -58.444 1.00 34.57 343 HIS C O 1
ATOM 4851 N N . LYS B 1 344 ? -24.196 12.948 -58.258 1.00 37.54 344 LYS C N 1
ATOM 4852 C CA . LYS B 1 344 ? -25.580 12.557 -58.496 1.00 38.36 344 LYS C CA 1
ATOM 4853 C C . LYS B 1 344 ? -25.993 11.294 -57.762 1.00 36.91 344 LYS C C 1
ATOM 4854 O O . LYS B 1 344 ? -26.744 10.486 -58.292 1.00 37.46 344 LYS C O 1
ATOM 4860 N N . GLY B 1 345 ? -25.497 11.117 -56.548 1.00 37.83 345 GLY C N 1
ATOM 4861 C CA . GLY B 1 345 ? -25.868 9.947 -55.781 1.00 38.08 345 GLY C CA 1
ATOM 4862 C C . GLY B 1 345 ? -25.001 8.716 -55.970 1.00 39.89 345 GLY C C 1
ATOM 4863 O O . GLY B 1 345 ? -25.226 7.709 -55.306 1.00 40.26 345 GLY C O 1
ATOM 4864 N N . ARG B 1 346 ? -24.019 8.775 -56.864 1.00 42.21 346 ARG C N 1
ATOM 4865 C CA . ARG B 1 346 ? -23.136 7.631 -57.092 1.00 42.24 346 ARG C CA 1
ATOM 4866 C C . ARG B 1 346 ? -21.843 7.789 -56.302 1.00 41.01 346 ARG C C 1
ATOM 4867 O O . ARG B 1 346 ? -21.230 8.850 -56.331 1.00 41.31 346 ARG C O 1
ATOM 4875 N N . LEU B 1 347 ? -21.434 6.743 -55.592 1.00 39.63 347 LEU C N 1
ATOM 4876 C CA . LEU B 1 347 ? -20.188 6.786 -54.829 1.00 40.17 347 LEU C CA 1
ATOM 4877 C C . LEU B 1 347 ? -19.069 6.383 -55.797 1.00 39.28 347 LEU C C 1
ATOM 4878 O O . LEU B 1 347 ? -18.954 5.215 -56.179 1.00 39.87 347 LEU C O 1
ATOM 4883 N N . THR B 1 348 ? -18.248 7.353 -56.189 1.00 38.30 348 THR C N 1
ATOM 4884 C CA . THR B 1 348 ? -17.191 7.103 -57.157 1.00 36.66 348 THR C CA 1
ATOM 4885 C C . THR B 1 348 ? -15.795 6.863 -56.627 1.00 35.91 348 THR C C 1
ATOM 4886 O O . THR B 1 348 ? -14.826 6.984 -57.366 1.00 35.36 348 THR C O 1
ATOM 4890 N N . HIS B 1 349 ? -15.678 6.525 -55.354 1.00 37.15 349 HIS C N 1
ATOM 4891 C CA . HIS B 1 349 ? -14.368 6.237 -54.806 1.00 39.06 349 HIS C CA 1
ATOM 4892 C C . HIS B 1 349 ? -14.358 4.806 -54.272 1.00 40.04 349 HIS C C 1
ATOM 4893 O O . HIS B 1 349 ? -14.978 4.506 -53.255 1.00 39.17 349 HIS C O 1
ATOM 4900 N N . PRO B 1 350 ? -13.628 3.907 -54.955 1.00 41.95 350 PRO C N 1
ATOM 4901 C CA . PRO B 1 350 ? -13.518 2.491 -54.591 1.00 43.02 350 PRO C CA 1
ATOM 4902 C C . PRO B 1 350 ? -13.163 2.220 -53.128 1.00 43.47 350 PRO C C 1
ATOM 4903 O O . PRO B 1 350 ? -13.750 1.344 -52.495 1.00 45.03 350 PRO C O 1
ATOM 4907 N N . GLY B 1 351 ? -12.215 2.975 -52.588 1.00 43.39 351 GLY C N 1
ATOM 4908 C CA . GLY B 1 351 ? -11.828 2.776 -51.204 1.00 42.12 351 GLY C CA 1
ATOM 4909 C C . GLY B 1 351 ? -12.968 3.005 -50.230 1.00 41.54 351 GLY C C 1
ATOM 4910 O O . GLY B 1 351 ? -13.205 2.190 -49.345 1.00 41.64 351 GLY C O 1
ATOM 4911 N N . VAL B 1 352 ? -13.675 4.118 -50.395 1.00 41.78 352 VAL C N 1
ATOM 4912 C CA . VAL B 1 352 ? -14.791 4.451 -49.527 1.00 40.71 352 VAL C CA 1
ATOM 4913 C C . VAL B 1 352 ? -15.889 3.423 -49.714 1.00 39.99 352 VAL C C 1
ATOM 4914 O O . VAL B 1 352 ? -16.453 2.918 -48.750 1.00 39.02 352 VAL C O 1
ATOM 4918 N N . ALA B 1 353 ? -16.183 3.123 -50.972 1.00 42.46 353 ALA C N 1
ATOM 4919 C CA . ALA B 1 353 ? -17.215 2.156 -51.323 1.00 45.36 353 ALA C CA 1
ATOM 4920 C C . ALA B 1 353 ? -16.981 0.816 -50.631 1.00 46.06 353 ALA C C 1
ATOM 4921 O O . ALA B 1 353 ? -17.917 0.174 -50.157 1.00 45.83 353 ALA C O 1
ATOM 4923 N N . GLU B 1 354 ? -15.721 0.403 -50.572 1.00 48.65 354 GLU C N 1
ATOM 4924 C CA . GLU B 1 354 ? -15.359 -0.861 -49.956 1.00 51.07 354 GLU C CA 1
ATOM 4925 C C . GLU B 1 354 ? -15.388 -0.793 -48.436 1.00 50.74 354 GLU C C 1
ATOM 4926 O O . GLU B 1 354 ? -15.756 -1.761 -47.782 1.00 51.68 354 GLU C O 1
ATOM 4932 N N . ALA B 1 355 ? -15.012 0.349 -47.877 1.00 49.01 355 ALA C N 1
ATOM 4933 C CA . ALA B 1 355 ? -15.000 0.520 -46.433 1.00 48.27 355 ALA C CA 1
ATOM 4934 C C . ALA B 1 355 ? -16.394 0.452 -45.825 1.00 49.19 355 ALA C C 1
ATOM 4935 O O . ALA B 1 355 ? -16.585 -0.124 -44.759 1.00 48.64 355 ALA C O 1
ATOM 4937 N N . PHE B 1 356 ? -17.368 1.048 -46.497 1.00 48.80 356 PHE C N 1
ATOM 4938 C CA . PHE B 1 356 ? -18.734 1.050 -45.994 1.00 49.17 356 PHE C CA 1
ATOM 4939 C C . PHE B 1 356 ? -19.620 0.020 -46.686 1.00 48.27 356 PHE C C 1
ATOM 4940 O O . PHE B 1 356 ? -20.787 -0.146 -46.325 1.00 48.90 356 PHE C O 1
ATOM 4948 N N . GLY B 1 357 ? -19.075 -0.656 -47.689 1.00 48.66 357 GLY C N 1
ATOM 4949 C CA . GLY B 1 357 ? -19.851 -1.650 -48.403 1.00 47.51 357 GLY C CA 1
ATOM 4950 C C . GLY B 1 357 ? -21.025 -1.052 -49.154 1.00 46.81 357 GLY C C 1
ATOM 4951 O O . GLY B 1 357 ? -22.179 -1.367 -48.869 1.00 47.42 357 GLY C O 1
ATOM 4952 N N . LEU B 1 358 ? -20.730 -0.178 -50.110 1.00 46.28 358 LEU C N 1
ATOM 4953 C CA . LEU B 1 358 ? -21.760 0.455 -50.923 1.00 46.26 358 LEU C CA 1
ATOM 4954 C C . LEU B 1 358 ? -21.357 0.363 -52.386 1.00 46.96 358 LEU C C 1
ATOM 4955 O O . LEU B 1 358 ? -20.184 0.202 -52.703 1.00 47.30 358 LEU C O 1
ATOM 4960 N N . PRO B 1 359 ? -22.328 0.464 -53.299 1.00 47.88 359 PRO C N 1
ATOM 4961 C CA . PRO B 1 359 ? -22.099 0.394 -54.745 1.00 48.43 359 PRO C CA 1
ATOM 4962 C C . PRO B 1 359 ? -21.069 1.384 -55.293 1.00 49.25 359 PRO C C 1
ATOM 4963 O O . PRO B 1 359 ? -21.256 2.598 -55.208 1.00 50.01 359 PRO C O 1
ATOM 4967 N N . TYR B 1 360 ? -19.993 0.865 -55.873 1.00 48.84 360 TYR C N 1
ATOM 4968 C CA . TYR B 1 360 ? -18.964 1.724 -56.443 1.00 49.82 360 TYR C CA 1
ATOM 4969 C C . TYR B 1 360 ? -19.228 1.990 -57.920 1.00 50.08 360 TYR C C 1
ATOM 4970 O O . TYR B 1 360 ? -19.483 1.065 -58.685 1.00 49.92 360 TYR C O 1
ATOM 4979 N N . THR B 1 361 ? -19.176 3.256 -58.316 1.00 48.76 361 THR C N 1
ATOM 4980 C CA . THR B 1 361 ? -19.385 3.622 -59.712 1.00 47.72 361 THR C CA 1
ATOM 4981 C C . THR B 1 361 ? -18.173 4.398 -60.207 1.00 48.40 361 THR C C 1
ATOM 4982 O O . THR B 1 361 ? -17.880 5.482 -59.709 1.00 48.47 361 THR C O 1
ATOM 4986 N N . PRO B 1 362 ? -17.443 3.849 -61.190 1.00 49.23 362 PRO C N 1
ATOM 4987 C CA . PRO B 1 362 ? -16.268 4.552 -61.708 1.00 49.12 362 PRO C CA 1
ATOM 4988 C C . PRO B 1 362 ? -16.595 6.018 -61.961 1.00 50.05 362 PRO C C 1
ATOM 4989 O O . PRO B 1 362 ? -17.643 6.342 -62.525 1.00 49.87 362 PRO C O 1
ATOM 4993 N N . PRO B 1 363 ? -15.702 6.925 -61.540 1.00 50.71 363 PRO C N 1
ATOM 4994 C CA . PRO B 1 363 ? -15.917 8.359 -61.727 1.00 50.13 363 PRO C CA 1
ATOM 4995 C C . PRO B 1 363 ? -16.221 8.749 -63.165 1.00 50.90 363 PRO C C 1
ATOM 4996 O O . PRO B 1 363 ? -17.219 9.415 -63.433 1.00 52.60 363 PRO C O 1
ATOM 5000 N N . GLU B 1 364 ? -15.373 8.328 -64.096 1.00 52.27 364 GLU C N 1
ATOM 5001 C CA . GLU B 1 364 ? -15.597 8.677 -65.491 1.00 54.11 364 GLU C CA 1
ATOM 5002 C C . GLU B 1 364 ? -17.001 8.294 -65.924 1.00 53.22 364 GLU C C 1
ATOM 5003 O O . GLU B 1 364 ? -17.651 9.039 -66.650 1.00 52.60 364 GLU C O 1
ATOM 5009 N N . GLU B 1 365 ? -17.472 7.140 -65.460 1.00 52.10 365 GLU C N 1
ATOM 5010 C CA . GLU B 1 365 ? -18.808 6.667 -65.812 1.00 52.65 365 GLU C CA 1
ATOM 5011 C C . GLU B 1 365 ? -19.918 7.512 -65.195 1.00 52.29 365 GLU C C 1
ATOM 5012 O O . GLU B 1 365 ? -20.781 8.023 -65.905 1.00 51.53 365 GLU C O 1
ATOM 5018 N N . ALA B 1 366 ? -19.896 7.650 -63.874 1.00 52.06 366 ALA C N 1
ATOM 5019 C CA . ALA B 1 366 ? -20.909 8.430 -63.172 1.00 52.88 366 ALA C CA 1
ATOM 5020 C C . ALA B 1 366 ? -21.014 9.835 -63.752 1.00 52.27 366 ALA C C 1
ATOM 5021 O O . ALA B 1 366 ? -22.100 10.412 -63.820 1.00 49.68 366 ALA C O 1
ATOM 5023 N N . LEU B 1 367 ? -19.875 10.372 -64.177 1.00 51.89 367 LEU C N 1
ATOM 5024 C CA . LEU B 1 367 ? -19.818 11.708 -64.745 1.00 53.61 367 LEU C CA 1
ATOM 5025 C C . LEU B 1 367 ? -20.592 11.805 -66.059 1.00 55.56 367 LEU C C 1
ATOM 5026 O O . LEU B 1 367 ? -21.304 12.778 -66.290 1.00 55.51 367 LEU C O 1
ATOM 5031 N N . ARG B 1 368 ? -20.457 10.792 -66.910 1.00 58.25 368 ARG C N 1
ATOM 5032 C CA . ARG B 1 368 ? -21.158 10.769 -68.192 1.00 60.41 368 ARG C CA 1
ATOM 5033 C C . ARG B 1 368 ? -22.521 10.102 -68.058 1.00 62.06 368 ARG C C 1
ATOM 5034 O O . ARG B 1 368 ? -22.856 9.170 -68.789 1.00 62.12 368 ARG C O 1
ATOM 5042 N N . GLY B 1 369 ? -23.304 10.602 -67.110 1.00 63.37 369 GLY C N 1
ATOM 5043 C CA . GLY B 1 369 ? -24.625 10.065 -66.865 1.00 65.16 369 GLY C CA 1
ATOM 5044 C C . GLY B 1 369 ? -25.257 10.809 -65.706 1.00 66.92 369 GLY C C 1
ATOM 5045 O O . GLY B 1 369 ? -24.664 11.820 -65.265 1.00 67.52 369 GLY C O 1
ATOM 5047 N N . MET C 1 1 ? 9.499 -22.082 -38.509 1.00 29.94 1 MET D N 1
ATOM 5048 C CA . MET C 1 1 ? 10.679 -22.578 -39.272 1.00 29.84 1 MET D CA 1
ATOM 5049 C C . MET C 1 1 ? 11.936 -22.489 -38.423 1.00 28.86 1 MET D C 1
ATOM 5050 O O . MET C 1 1 ? 12.082 -21.580 -37.603 1.00 29.31 1 MET D O 1
ATOM 5055 N N . VAL C 1 2 ? 12.831 -23.454 -38.604 1.00 25.96 2 VAL D N 1
ATOM 5056 C CA . VAL C 1 2 ? 14.087 -23.447 -37.875 1.00 23.42 2 VAL D CA 1
ATOM 5057 C C . VAL C 1 2 ? 15.107 -22.887 -38.841 1.00 22.25 2 VAL D C 1
ATOM 5058 O O . VAL C 1 2 ? 15.339 -23.453 -39.900 1.00 21.99 2 VAL D O 1
ATOM 5062 N N . ILE C 1 3 ? 15.696 -21.761 -38.463 1.00 22.18 3 ILE D N 1
ATOM 5063 C CA . ILE C 1 3 ? 16.659 -21.055 -39.295 1.00 21.97 3 ILE D CA 1
ATOM 5064 C C . ILE C 1 3 ? 18.092 -21.179 -38.783 1.00 22.12 3 ILE D C 1
ATOM 5065 O O . ILE C 1 3 ? 18.368 -20.917 -37.610 1.00 24.04 3 ILE D O 1
ATOM 5070 N N . GLY C 1 4 ? 19.004 -21.567 -39.667 1.00 20.60 4 GLY D N 1
ATOM 5071 C CA . GLY C 1 4 ? 20.386 -21.731 -39.256 1.00 19.99 4 GLY D CA 1
ATOM 5072 C C . GLY C 1 4 ? 21.381 -20.745 -39.843 1.00 22.69 4 GLY D C 1
ATOM 5073 O O . GLY C 1 4 ? 21.352 -20.427 -41.035 1.00 22.04 4 GLY D O 1
ATOM 5074 N N . VAL C 1 5 ? 22.276 -20.263 -38.990 1.00 20.26 5 VAL D N 1
ATOM 5075 C CA . VAL C 1 5 ? 23.301 -19.333 -39.413 1.00 21.11 5 VAL D CA 1
ATOM 5076 C C . VAL C 1 5 ? 24.703 -19.871 -39.132 1.00 22.60 5 VAL D C 1
ATOM 5077 O O . VAL C 1 5 ? 25.246 -19.674 -38.047 1.00 22.60 5 VAL D O 1
ATOM 5081 N N . PRO C 1 6 ? 25.303 -20.564 -40.113 1.00 24.05 6 PRO D N 1
ATOM 5082 C CA . PRO C 1 6 ? 26.648 -21.124 -39.960 1.00 24.60 6 PRO D CA 1
ATOM 5083 C C . PRO C 1 6 ? 27.669 -20.004 -39.949 1.00 26.88 6 PRO D C 1
ATOM 5084 O O . PRO C 1 6 ? 27.349 -18.868 -40.282 1.00 27.76 6 PRO D O 1
ATOM 5088 N N . LYS C 1 7 ? 28.900 -20.322 -39.574 1.00 29.11 7 LYS D N 1
ATOM 5089 C CA . LYS C 1 7 ? 29.954 -19.326 -39.569 1.00 30.56 7 LYS D CA 1
ATOM 5090 C C . LYS C 1 7 ? 30.557 -19.328 -40.965 1.00 30.63 7 LYS D C 1
ATOM 5091 O O . LYS C 1 7 ? 30.539 -20.352 -41.634 1.00 30.65 7 LYS D O 1
ATOM 5097 N N . GLU C 1 8 ? 31.067 -18.187 -41.417 1.00 31.88 8 GLU D N 1
ATOM 5098 C CA . GLU C 1 8 ? 31.688 -18.142 -42.734 1.00 31.67 8 GLU D CA 1
ATOM 5099 C C . GLU C 1 8 ? 33.037 -18.843 -42.616 1.00 33.21 8 GLU D C 1
ATOM 5100 O O . GLU C 1 8 ? 33.824 -18.540 -41.717 1.00 34.31 8 GLU D O 1
ATOM 5106 N N . ILE C 1 9 ? 33.296 -19.790 -43.513 1.00 34.11 9 ILE D N 1
ATOM 5107 C CA . ILE C 1 9 ? 34.556 -20.533 -43.476 1.00 32.94 9 ILE D CA 1
ATOM 5108 C C . ILE C 1 9 ? 35.571 -20.091 -44.530 1.00 34.42 9 ILE D C 1
ATOM 5109 O O . ILE C 1 9 ? 36.745 -20.458 -44.431 1.00 33.89 9 ILE D O 1
ATOM 5114 N N . LYS C 1 10 ? 35.121 -19.327 -45.531 1.00 33.63 10 LYS D N 1
ATOM 5115 C CA . LYS C 1 10 ? 36.001 -18.821 -46.590 1.00 34.39 10 LYS D CA 1
ATOM 5116 C C . LYS C 1 10 ? 37.043 -17.913 -45.928 1.00 34.34 10 LYS D C 1
ATOM 5117 O O . LYS C 1 10 ? 36.691 -16.904 -45.329 1.00 34.99 10 LYS D O 1
ATOM 5123 N N . THR C 1 11 ? 38.320 -18.260 -46.044 1.00 32.70 11 THR D N 1
ATOM 5124 C CA . THR C 1 11 ? 39.372 -17.489 -45.380 1.00 35.07 11 THR D CA 1
ATOM 5125 C C . THR C 1 11 ? 39.269 -15.967 -45.468 1.00 35.01 11 THR D C 1
ATOM 5126 O O . THR C 1 11 ? 39.040 -15.410 -46.541 1.00 34.23 11 THR D O 1
ATOM 5130 N N . LEU C 1 12 ? 39.432 -15.314 -44.315 1.00 34.86 12 LEU D N 1
ATOM 5131 C CA . LEU C 1 12 ? 39.389 -13.851 -44.193 1.00 35.69 12 LEU D CA 1
ATOM 5132 C C . LEU C 1 12 ? 37.993 -13.227 -44.156 1.00 35.43 12 LEU D C 1
ATOM 5133 O O . LEU C 1 12 ? 37.842 -12.053 -43.799 1.00 36.52 12 LEU D O 1
ATOM 5138 N N . GLU C 1 13 ? 36.982 -14.007 -44.533 1.00 34.90 13 GLU D N 1
ATOM 5139 C CA . GLU C 1 13 ? 35.601 -13.534 -44.525 1.00 33.25 13 GLU D CA 1
ATOM 5140 C C . GLU C 1 13 ? 35.144 -13.416 -43.074 1.00 30.84 13 GLU D C 1
ATOM 5141 O O . GLU C 1 13 ? 35.090 -14.416 -42.356 1.00 31.85 13 GLU D O 1
ATOM 5147 N N . ASN C 1 14 ? 34.824 -12.196 -42.642 1.00 28.88 14 ASN D N 1
ATOM 5148 C CA . ASN C 1 14 ? 34.397 -11.964 -41.267 1.00 26.60 14 ASN D CA 1
ATOM 5149 C C . ASN C 1 14 ? 32.987 -11.406 -41.096 1.00 25.57 14 ASN D C 1
ATOM 5150 O O . ASN C 1 14 ? 32.588 -11.054 -39.988 1.00 24.33 14 ASN D O 1
ATOM 5155 N N . ARG C 1 15 ? 32.233 -11.317 -42.187 1.00 22.76 15 ARG D N 1
ATOM 5156 C CA . ARG C 1 15 ? 30.866 -10.835 -42.101 1.00 20.11 15 ARG D CA 1
ATOM 5157 C C . ARG C 1 15 ? 30.011 -11.983 -41.595 1.00 19.68 15 ARG D C 1
ATOM 5158 O O . ARG C 1 15 ? 30.463 -13.132 -41.542 1.00 20.95 15 ARG D O 1
ATOM 5166 N N . VAL C 1 16 ? 28.776 -11.667 -41.227 1.00 18.25 16 VAL D N 1
ATOM 5167 C CA . VAL C 1 16 ? 27.850 -12.663 -40.725 1.00 16.18 16 VAL D CA 1
ATOM 5168 C C . VAL C 1 16 ? 26.461 -12.350 -41.290 1.00 16.60 16 VAL D C 1
ATOM 5169 O O . VAL C 1 16 ? 26.037 -11.205 -41.287 1.00 15.98 16 VAL D O 1
ATOM 5173 N N . ALA C 1 17 ? 25.766 -13.377 -41.773 1.00 14.97 17 ALA D N 1
ATOM 5174 C CA . ALA C 1 17 ? 24.455 -13.234 -42.402 1.00 16.92 17 ALA D CA 1
ATOM 5175 C C . ALA C 1 17 ? 23.242 -12.872 -41.540 1.00 19.16 17 ALA D C 1
ATOM 5176 O O . ALA C 1 17 ? 22.153 -12.604 -42.065 1.00 16.76 17 ALA D O 1
ATOM 5178 N N . LEU C 1 18 ? 23.407 -12.876 -40.227 1.00 19.90 18 LEU D N 1
ATOM 5179 C CA . LEU C 1 18 ? 22.287 -12.537 -39.365 1.00 19.89 18 LEU D CA 1
ATOM 5180 C C . LEU C 1 18 ? 22.839 -11.895 -38.101 1.00 21.05 18 LEU D C 1
ATOM 5181 O O . LEU C 1 18 ? 23.834 -12.354 -37.548 1.00 24.54 18 LEU D O 1
ATOM 5186 N N . THR C 1 19 ? 22.215 -10.817 -37.654 1.00 19.93 19 THR D N 1
ATOM 5187 C CA . THR C 1 19 ? 22.671 -10.144 -36.448 1.00 17.36 19 THR D CA 1
ATOM 5188 C C . THR C 1 19 ? 21.796 -10.517 -35.251 1.00 20.24 19 THR D C 1
ATOM 5189 O O . THR C 1 19 ? 20.713 -11.089 -35.412 1.00 18.54 19 THR D O 1
ATOM 5193 N N . PRO C 1 20 ? 22.267 -10.203 -34.027 1.00 21.92 20 PRO D N 1
ATOM 5194 C CA . PRO C 1 20 ? 21.487 -10.510 -32.825 1.00 15.89 20 PRO D CA 1
ATOM 5195 C C . PRO C 1 20 ? 20.124 -9.833 -32.957 1.00 17.73 20 PRO D C 1
ATOM 5196 O O . PRO C 1 20 ? 19.111 -10.353 -32.478 1.00 20.68 20 PRO D O 1
ATOM 5200 N N . GLY C 1 21 ? 20.111 -8.668 -33.610 1.00 16.25 21 GLY D N 1
ATOM 5201 C CA . GLY C 1 21 ? 18.873 -7.943 -33.820 1.00 14.63 21 GLY D CA 1
ATOM 5202 C C . GLY C 1 21 ? 17.967 -8.699 -34.780 1.00 15.44 21 GLY D C 1
ATOM 5203 O O . GLY C 1 21 ? 16.755 -8.747 -34.583 1.00 15.90 21 GLY D O 1
ATOM 5204 N N . GLY C 1 22 ? 18.551 -9.286 -35.824 1.00 15.18 22 GLY D N 1
ATOM 5205 C CA . GLY C 1 22 ? 17.764 -10.049 -36.771 1.00 13.88 22 GLY D CA 1
ATOM 5206 C C . GLY C 1 22 ? 17.193 -11.282 -36.088 1.00 16.00 22 GLY D C 1
ATOM 5207 O O . GLY C 1 22 ? 16.039 -11.654 -36.302 1.00 15.84 22 GLY D O 1
ATOM 5208 N N . VAL C 1 23 ? 18.007 -11.917 -35.253 1.00 14.61 23 VAL D N 1
ATOM 5209 C CA . VAL C 1 23 ? 17.586 -13.106 -34.530 1.00 15.62 23 VAL D CA 1
ATOM 5210 C C . VAL C 1 23 ? 16.403 -12.812 -33.616 1.00 17.57 23 VAL D C 1
ATOM 5211 O O . VAL C 1 23 ? 15.483 -13.617 -33.491 1.00 18.65 23 VAL D O 1
ATOM 5215 N N . GLU C 1 24 ? 16.429 -11.650 -32.979 1.00 20.05 24 GLU D N 1
ATOM 5216 C CA . GLU C 1 24 ? 15.368 -11.278 -32.068 1.00 21.12 24 GLU D CA 1
ATOM 5217 C C . GLU C 1 24 ? 14.030 -11.156 -32.788 1.00 20.41 24 GLU D C 1
ATOM 5218 O O . GLU C 1 24 ? 12.994 -11.554 -32.253 1.00 21.32 24 GLU 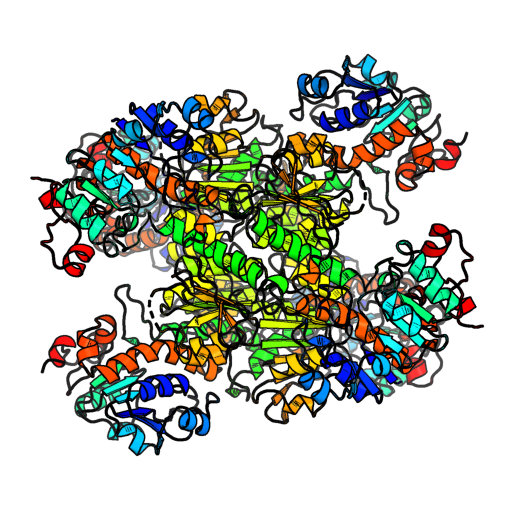D O 1
ATOM 5224 N N . SER C 1 25 ? 14.058 -10.614 -34.003 1.00 18.37 25 SER D N 1
ATOM 5225 C CA . SER C 1 25 ? 12.849 -10.450 -34.799 1.00 18.00 25 SER D CA 1
ATOM 5226 C C . SER C 1 25 ? 12.274 -11.805 -35.220 1.00 18.50 25 SER D C 1
ATOM 5227 O O . SER C 1 25 ? 11.054 -11.993 -35.219 1.00 15.72 25 SER D O 1
ATOM 5230 N N . LEU C 1 26 ? 13.146 -12.741 -35.589 1.00 16.83 26 LEU D N 1
ATOM 5231 C CA . LEU C 1 26 ? 12.691 -14.068 -35.968 1.00 19.77 26 LEU D CA 1
ATOM 5232 C C . LEU C 1 26 ? 12.133 -14.804 -34.742 1.00 22.01 26 LEU D C 1
ATOM 5233 O O . LEU C 1 26 ? 11.018 -15.334 -34.763 1.00 21.00 26 LEU D O 1
ATOM 5238 N N . VAL C 1 27 ? 12.926 -14.832 -33.673 1.00 24.27 27 VAL D N 1
ATOM 5239 C CA . VAL C 1 27 ? 12.550 -15.512 -32.434 1.00 24.63 27 VAL D CA 1
ATOM 5240 C C . VAL C 1 27 ? 11.303 -14.891 -31.831 1.00 27.32 27 VAL D C 1
ATOM 5241 O O . VAL C 1 27 ? 10.478 -15.577 -31.237 1.00 28.79 27 VAL D O 1
ATOM 5245 N N . ARG C 1 28 ? 11.158 -13.588 -31.993 1.00 29.68 28 ARG D N 1
ATOM 5246 C CA . ARG C 1 28 ? 9.994 -12.911 -31.454 1.00 32.72 28 ARG D CA 1
ATOM 5247 C C . ARG C 1 28 ? 8.733 -13.346 -32.206 1.00 31.43 28 ARG D C 1
ATOM 5248 O O . ARG C 1 28 ? 7.639 -13.270 -31.670 1.00 31.22 28 ARG D O 1
ATOM 5256 N N . ARG C 1 29 ? 8.888 -13.804 -33.447 1.00 30.59 29 ARG D N 1
ATOM 5257 C CA . ARG C 1 29 ? 7.751 -14.265 -34.244 1.00 27.27 29 ARG D CA 1
ATOM 5258 C C . ARG C 1 29 ? 7.555 -15.771 -34.117 1.00 25.65 29 ARG D C 1
ATOM 5259 O O . ARG C 1 29 ? 6.724 -16.352 -34.808 1.00 24.99 29 ARG D O 1
ATOM 5267 N N . GLY C 1 30 ? 8.337 -16.407 -33.256 1.00 21.46 30 GLY D N 1
ATOM 5268 C CA . GLY C 1 30 ? 8.174 -17.831 -33.062 1.00 21.90 30 GLY D CA 1
ATOM 5269 C C . GLY C 1 30 ? 9.109 -18.805 -33.745 1.00 21.74 30 GLY D C 1
ATOM 5270 O O . GLY C 1 30 ? 8.928 -20.012 -33.617 1.00 22.43 30 GLY D O 1
ATOM 5271 N N . HIS C 1 31 ? 10.102 -18.316 -34.474 1.00 20.67 31 HIS D N 1
ATOM 5272 C CA . HIS C 1 31 ? 11.028 -19.226 -35.134 1.00 20.57 31 HIS D CA 1
ATOM 5273 C C . HIS C 1 31 ? 12.185 -19.572 -34.212 1.00 20.07 31 HIS D C 1
ATOM 5274 O O . HIS C 1 31 ? 12.488 -18.841 -33.274 1.00 21.84 31 HIS D O 1
ATOM 5281 N N . THR C 1 32 ? 12.819 -20.704 -34.467 1.00 19.41 32 THR D N 1
ATOM 5282 C CA . THR C 1 32 ? 13.950 -21.098 -33.661 1.00 18.75 32 THR D CA 1
ATOM 5283 C C . THR C 1 32 ? 15.176 -20.847 -34.515 1.00 18.08 32 THR D C 1
ATOM 5284 O O . THR C 1 32 ? 15.239 -21.298 -35.654 1.00 20.66 32 THR D O 1
ATOM 5288 N N . VAL C 1 33 ? 16.133 -20.098 -33.975 1.00 17.15 33 VAL D N 1
ATOM 5289 C CA . VAL C 1 33 ? 17.339 -19.749 -34.714 1.00 16.85 33 VAL D CA 1
ATOM 5290 C C . VAL C 1 33 ? 18.604 -20.395 -34.180 1.00 18.77 33 VAL D C 1
ATOM 5291 O O . VAL C 1 33 ? 18.986 -20.190 -33.031 1.00 17.61 33 VAL D O 1
ATOM 5295 N N . LEU C 1 34 ? 19.253 -21.170 -35.039 1.00 20.52 34 LEU D N 1
ATOM 5296 C CA . LEU C 1 34 ? 20.495 -21.855 -34.705 1.00 18.34 34 LEU D CA 1
ATOM 5297 C C . LEU C 1 34 ? 21.675 -21.067 -35.269 1.00 20.72 34 LEU D C 1
ATOM 5298 O O . LEU C 1 34 ? 21.795 -20.901 -36.483 1.00 23.47 34 LEU D O 1
ATOM 5303 N N . VAL C 1 35 ? 22.539 -20.574 -34.390 1.00 21.89 35 VAL D N 1
ATOM 5304 C CA . VAL C 1 35 ? 23.702 -19.809 -34.819 1.00 20.73 35 VAL D CA 1
ATOM 5305 C C . VAL C 1 35 ? 24.972 -20.529 -34.394 1.00 21.46 35 VAL D C 1
ATOM 5306 O O . VAL C 1 35 ? 25.183 -20.778 -33.209 1.00 22.28 35 VAL D O 1
ATOM 5310 N N . GLU C 1 36 ? 25.818 -20.869 -35.360 1.00 22.10 36 GLU D N 1
ATOM 5311 C CA . GLU C 1 36 ? 27.064 -21.568 -35.059 1.00 24.36 36 GLU D CA 1
ATOM 5312 C C . GLU C 1 36 ? 27.904 -20.705 -34.136 1.00 25.41 36 GLU D C 1
ATOM 5313 O O . GLU C 1 36 ? 27.909 -19.483 -34.265 1.00 26.56 36 GLU D O 1
ATOM 5319 N N . ARG C 1 37 ? 28.613 -21.325 -33.201 1.00 26.82 37 ARG D N 1
ATOM 5320 C CA . ARG C 1 37 ? 29.442 -20.546 -32.292 1.00 26.97 37 ARG D CA 1
ATOM 5321 C C . ARG C 1 37 ? 30.463 -19.727 -33.069 1.00 27.07 37 ARG D C 1
ATOM 5322 O O . ARG C 1 37 ? 31.073 -20.210 -34.033 1.00 25.97 37 ARG D O 1
ATOM 5330 N N . GLY C 1 38 ? 30.628 -18.478 -32.640 1.00 26.55 38 GLY D N 1
ATOM 5331 C CA . GLY C 1 38 ? 31.587 -17.582 -33.257 1.00 25.46 38 GLY D CA 1
ATOM 5332 C C . GLY C 1 38 ? 31.239 -17.125 -34.652 1.00 24.99 38 GLY D C 1
ATOM 5333 O O . GLY C 1 38 ? 32.095 -16.644 -35.371 1.00 28.29 38 GLY D O 1
ATOM 5334 N N . ALA C 1 39 ? 29.987 -17.268 -35.046 1.00 24.95 39 ALA D N 1
ATOM 5335 C CA . ALA C 1 39 ? 29.590 -16.846 -36.377 1.00 24.59 39 ALA D CA 1
ATOM 5336 C C . ALA C 1 39 ? 29.730 -15.330 -36.519 1.00 24.57 39 ALA D C 1
ATOM 5337 O O . ALA C 1 39 ? 30.025 -14.820 -37.605 1.00 25.71 39 ALA D O 1
ATOM 5339 N N . GLY C 1 40 ? 29.534 -14.614 -35.416 1.00 25.40 40 GLY D N 1
ATOM 5340 C CA . GLY C 1 40 ? 29.618 -13.166 -35.455 1.00 26.96 40 GLY D CA 1
ATOM 5341 C C . GLY C 1 40 ? 30.909 -12.536 -34.974 1.00 28.01 40 GLY D C 1
ATOM 5342 O O . GLY C 1 40 ? 31.092 -11.330 -35.117 1.00 29.36 40 GLY D O 1
ATOM 5343 N N . GLU C 1 41 ? 31.811 -13.335 -34.414 1.00 29.28 41 GLU D N 1
ATOM 5344 C CA . GLU C 1 41 ? 33.066 -12.795 -33.904 1.00 29.65 41 GLU D CA 1
ATOM 5345 C C . GLU C 1 41 ? 33.845 -11.954 -34.927 1.00 26.97 41 GLU D C 1
ATOM 5346 O O . GLU C 1 41 ? 34.477 -10.955 -34.575 1.00 28.26 41 GLU D O 1
ATOM 5352 N N . GLY C 1 42 ? 33.787 -12.343 -36.192 1.00 24.02 42 GLY D N 1
ATOM 5353 C CA . GLY C 1 42 ? 34.494 -11.587 -37.202 1.00 22.90 42 GLY D CA 1
ATOM 5354 C C . GLY C 1 42 ? 33.965 -10.169 -37.289 1.00 22.47 42 GLY D C 1
ATOM 5355 O O . GLY C 1 42 ? 34.674 -9.265 -37.722 1.00 21.05 42 GLY D O 1
ATOM 5356 N N . SER C 1 43 ? 32.715 -9.978 -36.873 1.00 22.86 43 SER D N 1
ATOM 5357 C CA . SER C 1 43 ? 32.076 -8.666 -36.897 1.00 24.68 43 SER D CA 1
ATOM 5358 C C . SER C 1 43 ? 31.902 -8.036 -35.516 1.00 26.00 43 SER D C 1
ATOM 5359 O O . SER C 1 43 ? 31.333 -6.946 -35.387 1.00 26.13 43 SER D O 1
ATOM 5362 N N . GLY C 1 44 ? 32.371 -8.725 -34.481 1.00 26.94 44 GLY D N 1
ATOM 5363 C CA . GLY C 1 44 ? 32.242 -8.197 -33.135 1.00 26.65 44 GLY D CA 1
ATOM 5364 C C . GLY C 1 44 ? 30.914 -8.478 -32.449 1.00 27.51 44 GLY D C 1
ATOM 5365 O O . GLY C 1 44 ? 30.532 -7.790 -31.496 1.00 29.43 44 GLY D O 1
ATOM 5366 N N . LEU C 1 45 ? 30.200 -9.483 -32.935 1.00 25.29 45 LEU D N 1
ATOM 5367 C CA . LEU C 1 45 ? 28.924 -9.858 -32.349 1.00 25.56 45 LEU D CA 1
ATOM 5368 C C . LEU C 1 45 ? 29.144 -11.207 -31.650 1.00 26.75 45 LEU D C 1
ATOM 5369 O O . LEU C 1 45 ? 29.172 -12.261 -32.296 1.00 26.24 45 LEU D O 1
ATOM 5374 N N . SER C 1 46 ? 29.305 -11.176 -30.329 1.00 25.01 46 SER D N 1
ATOM 5375 C CA . SER C 1 46 ? 29.570 -12.398 -29.571 1.00 24.69 46 SER D CA 1
ATOM 5376 C C . SER C 1 46 ? 28.395 -13.368 -29.430 1.00 25.38 46 SER D C 1
ATOM 5377 O O . SER C 1 46 ? 27.228 -12.997 -29.618 1.00 24.64 46 SER D O 1
ATOM 5380 N N . ASP C 1 47 ? 28.725 -14.618 -29.106 1.00 25.45 47 ASP D N 1
ATOM 5381 C CA . ASP C 1 47 ? 27.727 -15.662 -28.895 1.00 26.15 47 ASP D CA 1
ATOM 5382 C C . ASP C 1 47 ? 26.762 -15.167 -27.826 1.00 25.71 47 ASP D C 1
ATOM 5383 O O . ASP C 1 47 ? 25.554 -15.398 -27.892 1.00 26.57 47 ASP D O 1
ATOM 5388 N N . ALA C 1 48 ? 27.320 -14.481 -26.837 1.00 25.02 48 ALA D N 1
ATOM 5389 C CA . ALA C 1 48 ? 26.531 -13.957 -25.746 1.00 26.39 48 ALA D CA 1
ATOM 5390 C C . ALA C 1 48 ? 25.416 -13.048 -26.229 1.00 26.08 48 ALA D C 1
ATOM 5391 O O . ALA C 1 48 ? 24.298 -13.136 -25.740 1.00 25.41 48 ALA D O 1
ATOM 5393 N N . GLU C 1 49 ? 25.709 -12.175 -27.186 1.00 29.02 49 GLU D N 1
ATOM 5394 C CA . GLU C 1 49 ? 24.685 -11.272 -27.704 1.00 30.12 49 GLU D CA 1
ATOM 5395 C C . GLU C 1 49 ? 23.597 -12.059 -28.425 1.00 30.73 49 GLU D C 1
ATOM 5396 O O . GLU C 1 49 ? 22.416 -11.704 -28.363 1.00 30.99 49 GLU D O 1
ATOM 5402 N N . TYR C 1 50 ? 23.995 -13.126 -29.111 1.00 28.58 50 TYR D N 1
ATOM 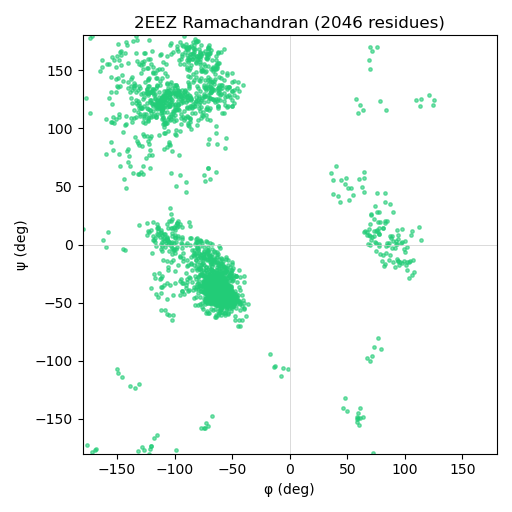5403 C CA . TYR C 1 50 ? 23.038 -13.952 -29.829 1.00 28.57 50 TYR D CA 1
ATOM 5404 C C . TYR C 1 50 ? 22.161 -14.736 -28.870 1.00 28.26 50 TYR D C 1
ATOM 5405 O O . TYR C 1 50 ? 21.011 -15.036 -29.171 1.00 30.18 50 TYR D O 1
ATOM 5414 N N . ALA C 1 51 ? 22.704 -15.077 -27.712 1.00 29.84 51 ALA D N 1
ATOM 5415 C CA . ALA C 1 51 ? 21.932 -15.843 -26.751 1.00 28.86 51 ALA D CA 1
ATOM 5416 C C . ALA C 1 51 ? 20.846 -14.970 -26.157 1.00 29.26 51 ALA D C 1
ATOM 5417 O O . ALA C 1 51 ? 19.701 -15.396 -26.041 1.00 29.27 51 ALA D O 1
ATOM 5419 N N . ARG C 1 52 ? 21.209 -13.741 -25.799 1.00 29.70 52 ARG D N 1
ATOM 5420 C CA . ARG C 1 52 ? 20.264 -12.794 -25.215 1.00 31.59 52 ARG D CA 1
ATOM 5421 C C . ARG C 1 52 ? 19.145 -12.449 -26.190 1.00 30.57 52 ARG D C 1
ATOM 5422 O O . ARG C 1 52 ? 18.036 -12.124 -25.771 1.00 32.63 52 ARG D O 1
ATOM 5430 N N . ALA C 1 53 ? 19.444 -12.527 -27.486 1.00 28.27 53 ALA D N 1
ATOM 5431 C CA . ALA C 1 53 ? 18.483 -12.224 -28.537 1.00 24.97 53 ALA D CA 1
ATOM 5432 C C . ALA C 1 53 ? 17.500 -13.366 -28.741 1.00 24.84 53 ALA D C 1
ATOM 5433 O O . ALA C 1 53 ? 16.446 -13.178 -29.346 1.00 24.52 53 ALA D O 1
ATOM 5435 N N . GLY C 1 54 ? 17.851 -14.550 -28.245 1.00 22.63 54 GLY D N 1
ATOM 5436 C CA . GLY C 1 54 ? 16.971 -15.696 -28.376 1.00 22.86 54 GLY D CA 1
ATOM 5437 C C . GLY C 1 54 ? 17.533 -16.801 -29.253 1.00 24.20 54 GLY D C 1
ATOM 5438 O O . GLY C 1 54 ? 16.866 -17.802 -29.521 1.00 23.69 54 GLY D O 1
ATOM 5439 N N . ALA C 1 55 ? 18.767 -16.621 -29.704 1.00 25.16 55 ALA D N 1
ATOM 5440 C CA . ALA C 1 55 ? 19.414 -17.605 -30.549 1.00 26.21 55 ALA D CA 1
ATOM 5441 C C . ALA C 1 55 ? 20.002 -18.737 -29.738 1.00 26.76 55 ALA D C 1
ATOM 5442 O O . ALA C 1 55 ? 20.280 -18.590 -28.552 1.00 28.17 55 ALA D O 1
ATOM 5444 N N . GLU C 1 56 ? 20.172 -19.874 -30.402 1.00 27.95 56 GLU D N 1
ATOM 5445 C CA . GLU C 1 56 ? 20.743 -21.066 -29.801 1.00 27.92 56 GLU D CA 1
ATOM 5446 C C . GLU C 1 56 ? 22.113 -21.252 -30.418 1.00 28.41 56 GLU D C 1
ATOM 5447 O O . GLU C 1 56 ? 22.261 -21.213 -31.636 1.00 29.14 56 GLU D O 1
ATOM 5453 N N . LEU C 1 57 ? 23.122 -21.422 -29.573 1.00 29.07 57 LEU D N 1
ATOM 5454 C CA . LEU C 1 57 ? 24.484 -21.600 -30.048 1.00 28.49 57 LEU D CA 1
ATOM 5455 C C . LEU C 1 57 ? 24.789 -23.072 -30.277 1.00 27.85 57 LEU D C 1
ATOM 5456 O O . LEU C 1 57 ? 24.742 -23.886 -29.361 1.00 30.53 57 LEU D O 1
ATOM 5461 N N . VAL C 1 58 ? 25.090 -23.398 -31.528 1.00 25.91 58 VAL D N 1
ATOM 5462 C CA . VAL C 1 58 ? 25.343 -24.767 -31.934 1.00 23.81 58 VAL D CA 1
ATOM 5463 C C . VAL C 1 58 ? 26.646 -24.986 -32.706 1.00 24.05 58 VAL D C 1
ATOM 5464 O O . VAL C 1 58 ? 27.466 -24.081 -32.858 1.00 24.79 58 VAL D O 1
ATOM 5468 N N . GLY C 1 59 ? 26.822 -26.215 -33.178 1.00 23.19 59 GLY D N 1
ATOM 5469 C CA . GLY C 1 59 ? 27.996 -26.562 -33.948 1.00 23.90 59 GLY D CA 1
ATOM 5470 C C . GLY C 1 59 ? 27.703 -26.388 -35.427 1.00 24.74 59 GLY D C 1
ATOM 5471 O O . GLY C 1 59 ? 26.552 -26.173 -35.817 1.00 25.15 59 GLY D O 1
ATOM 5472 N N . ARG C 1 60 ? 28.745 -26.492 -36.244 1.00 27.57 60 ARG D N 1
ATOM 5473 C CA . ARG C 1 60 ? 28.646 -26.333 -37.688 1.00 32.50 60 ARG D CA 1
ATOM 5474 C C . ARG C 1 60 ? 27.552 -27.177 -38.324 1.00 33.84 60 ARG D C 1
ATOM 5475 O O . ARG C 1 60 ? 26.655 -26.643 -38.974 1.00 34.31 60 ARG D O 1
ATOM 5483 N N . GLU C 1 61 ? 27.614 -28.488 -38.126 1.00 34.29 61 GLU D N 1
ATOM 5484 C CA . GLU C 1 61 ? 26.626 -29.397 -38.701 1.00 36.53 61 GLU D CA 1
ATOM 5485 C C . GLU C 1 61 ? 25.199 -29.127 -38.237 1.00 34.73 61 GLU D C 1
ATOM 5486 O O . GLU C 1 61 ? 24.258 -29.277 -39.001 1.00 35.82 61 GLU D O 1
ATOM 5492 N N . GLU C 1 62 ? 25.029 -28.730 -36.988 1.00 34.48 62 GLU D N 1
ATOM 5493 C CA . GLU C 1 62 ? 23.687 -28.461 -36.481 1.00 32.84 62 GLU D CA 1
ATOM 5494 C C . GLU C 1 62 ? 23.087 -27.234 -37.163 1.00 32.38 62 GLU D C 1
ATOM 5495 O O . GLU C 1 62 ? 21.880 -27.159 -37.374 1.00 32.33 62 GLU D O 1
ATOM 5501 N N . ALA C 1 63 ? 23.945 -26.279 -37.506 1.00 31.81 63 ALA D N 1
ATOM 5502 C CA . ALA C 1 63 ? 23.515 -25.057 -38.162 1.00 30.61 63 ALA D CA 1
ATOM 5503 C C . ALA C 1 63 ? 22.938 -25.382 -39.524 1.00 31.62 63 ALA D C 1
ATOM 5504 O O . ALA C 1 63 ? 21.859 -24.915 -39.879 1.00 31.26 63 ALA D O 1
ATOM 5506 N N . TRP C 1 64 ? 23.669 -26.195 -40.279 1.00 30.60 64 TRP D N 1
ATOM 5507 C CA . TRP C 1 64 ? 23.253 -26.615 -41.610 1.00 29.11 64 TRP D CA 1
ATOM 5508 C C . TRP C 1 64 ? 22.003 -27.495 -41.597 1.00 26.24 64 TRP D C 1
ATOM 5509 O O . TRP C 1 64 ? 21.387 -27.727 -42.638 1.00 27.93 64 TRP D O 1
ATOM 5520 N N . GLY C 1 65 ? 21.628 -27.986 -40.424 1.00 23.44 65 GLY D N 1
ATOM 5521 C CA . GLY C 1 65 ? 20.459 -28.838 -40.345 1.00 22.25 65 GLY D CA 1
ATOM 5522 C C . GLY C 1 65 ? 19.118 -28.129 -40.395 1.00 22.06 65 GLY D C 1
ATOM 5523 O O . GLY C 1 65 ? 18.081 -28.775 -40.490 1.00 20.99 65 GLY D O 1
ATOM 5524 N N . ALA C 1 66 ? 19.127 -26.803 -40.330 1.00 22.86 66 ALA D N 1
ATOM 5525 C CA . ALA C 1 66 ? 17.882 -26.036 -40.342 1.00 25.85 66 ALA D CA 1
ATOM 5526 C C . ALA C 1 66 ? 17.192 -26.088 -41.704 1.00 28.57 66 ALA D C 1
ATOM 5527 O O . ALA C 1 66 ? 17.803 -26.483 -42.698 1.00 28.74 66 ALA D O 1
ATOM 5529 N N . GLU C 1 67 ? 15.918 -25.701 -41.742 1.00 28.45 67 GLU D N 1
ATOM 5530 C CA . GLU C 1 67 ? 15.155 -25.714 -42.986 1.00 30.94 67 GLU D CA 1
ATOM 5531 C C . GLU C 1 67 ? 15.707 -24.657 -43.913 1.00 29.69 67 GLU D C 1
ATOM 5532 O O . GLU C 1 67 ? 15.720 -24.827 -45.125 1.00 29.92 67 GLU D O 1
ATOM 5538 N N . MET C 1 68 ? 16.137 -23.548 -43.329 1.00 28.36 68 MET D N 1
ATOM 5539 C CA . MET C 1 68 ? 16.703 -22.464 -44.101 1.00 28.33 68 MET D CA 1
ATOM 5540 C C . MET C 1 68 ? 18.011 -21.994 -43.508 1.00 27.88 68 MET D C 1
ATOM 5541 O O . MET C 1 68 ? 18.072 -21.585 -42.346 1.00 29.28 68 MET D O 1
ATOM 5546 N N . VAL C 1 69 ? 19.061 -22.062 -44.317 1.00 25.79 69 VAL D N 1
ATOM 5547 C CA . VAL C 1 69 ? 20.372 -21.614 -43.890 1.00 24.17 69 VAL D CA 1
ATOM 5548 C C . VAL C 1 69 ? 20.635 -20.249 -44.515 1.00 22.97 69 VAL D C 1
ATOM 5549 O O . VAL C 1 69 ? 20.366 -20.033 -45.696 1.00 23.26 69 VAL D O 1
ATOM 5553 N N . VAL C 1 70 ? 21.143 -19.323 -43.713 1.00 21.80 70 VAL D N 1
ATOM 5554 C CA . VAL C 1 70 ? 21.439 -17.998 -44.203 1.00 19.58 70 VAL D CA 1
ATOM 5555 C C . VAL C 1 70 ? 22.926 -17.726 -44.061 1.00 19.74 70 VAL D C 1
ATOM 5556 O O . VAL C 1 70 ? 23.453 -17.687 -42.962 1.00 20.35 70 VAL D O 1
ATOM 5560 N N . LYS C 1 71 ? 23.606 -17.565 -45.189 1.00 21.56 71 LYS D N 1
ATOM 5561 C CA . LYS C 1 71 ? 25.035 -17.290 -45.186 1.00 21.15 71 LYS D CA 1
ATOM 5562 C C . LYS C 1 71 ? 25.321 -15.973 -45.884 1.00 22.38 71 LYS D C 1
ATOM 5563 O O . LYS C 1 71 ? 24.398 -15.230 -46.233 1.00 22.51 71 LYS D O 1
ATOM 5569 N N . VAL C 1 72 ? 26.610 -15.694 -46.061 1.00 23.46 72 VAL D N 1
ATOM 5570 C CA . VAL C 1 72 ? 27.090 -14.494 -46.742 1.00 24.12 72 VAL D CA 1
ATOM 5571 C C . VAL C 1 72 ? 27.740 -14.932 -48.055 1.00 25.69 72 VAL D C 1
ATOM 5572 O O . VAL C 1 72 ? 27.350 -14.494 -49.137 1.00 25.74 72 VAL D O 1
ATOM 5576 N N . LYS C 1 73 ? 28.725 -15.815 -47.945 1.00 26.85 73 LYS D N 1
ATOM 5577 C CA . LYS C 1 73 ? 29.434 -16.330 -49.109 1.00 29.25 73 LYS D CA 1
ATOM 5578 C C . LYS C 1 73 ? 28.905 -17.687 -49.563 1.00 29.88 73 LYS D C 1
ATOM 5579 O O . LYS C 1 73 ? 28.141 -18.340 -48.852 1.00 30.27 73 LYS D O 1
ATOM 5585 N N . GLU C 1 74 ? 29.323 -18.110 -50.749 1.00 32.22 74 GLU D N 1
ATOM 5586 C CA . GLU C 1 74 ? 28.876 -19.381 -51.294 1.00 31.92 74 GLU D CA 1
ATOM 5587 C C . GLU C 1 74 ? 29.525 -20.581 -50.608 1.00 32.08 74 GLU D C 1
ATOM 5588 O O . GLU C 1 74 ? 30.621 -20.497 -50.058 1.00 31.78 74 GLU D O 1
ATOM 5594 N N . PRO C 1 75 ? 28.836 -21.719 -50.627 1.00 31.98 75 PRO D N 1
ATOM 5595 C CA . PRO C 1 75 ? 29.323 -22.954 -50.021 1.00 32.11 75 PRO D CA 1
ATOM 5596 C C . PRO C 1 75 ? 30.610 -23.385 -50.700 1.00 32.30 75 PRO D C 1
ATOM 5597 O O . PRO C 1 75 ? 30.689 -23.420 -51.927 1.00 33.04 75 PRO D O 1
ATOM 5601 N N . LEU C 1 76 ? 31.617 -23.709 -49.905 1.00 32.94 76 LEU D N 1
ATOM 5602 C CA . LEU C 1 76 ? 32.886 -24.168 -50.445 1.00 34.06 76 LEU D CA 1
ATOM 5603 C C . LEU C 1 76 ? 32.761 -25.686 -50.634 1.00 36.14 76 LEU D C 1
ATOM 5604 O O . LEU C 1 76 ? 31.872 -26.314 -50.062 1.00 36.85 76 LEU D O 1
ATOM 5609 N N . PRO C 1 77 ? 33.632 -26.293 -51.453 1.00 37.59 77 PRO D N 1
ATOM 5610 C CA . PRO C 1 77 ? 33.558 -27.745 -51.677 1.00 37.59 77 PRO D CA 1
ATOM 5611 C C . PRO C 1 77 ? 33.330 -28.542 -50.383 1.00 38.14 77 PRO D C 1
ATOM 5612 O O . PRO C 1 77 ? 32.578 -29.519 -50.345 1.00 37.61 77 PRO D O 1
ATOM 5616 N N . GLU C 1 78 ? 33.986 -28.086 -49.327 1.00 36.97 78 GLU D N 1
ATOM 5617 C CA . GLU C 1 78 ? 33.911 -28.691 -48.009 1.00 36.51 78 GLU D CA 1
ATOM 5618 C C . GLU C 1 78 ? 32.507 -28.702 -47.397 1.00 35.87 78 GLU D C 1
ATOM 5619 O O . GLU C 1 78 ? 32.240 -29.435 -46.447 1.00 34.61 78 GLU D O 1
ATOM 5625 N N . GLU C 1 79 ? 31.606 -27.901 -47.948 1.00 34.75 79 GLU D N 1
ATOM 5626 C CA . GLU C 1 79 ? 30.256 -27.824 -47.416 1.00 35.85 79 GLU D CA 1
ATOM 5627 C C . GLU C 1 79 ? 29.245 -28.441 -48.361 1.00 37.31 79 GLU D C 1
ATOM 5628 O O . GLU C 1 79 ? 28.105 -28.693 -47.979 1.00 36.82 79 GLU D O 1
ATOM 5634 N N . TYR C 1 80 ? 29.670 -28.689 -49.596 1.00 39.84 80 TYR D N 1
ATOM 5635 C CA . TYR C 1 80 ? 28.795 -29.279 -50.607 1.00 40.98 80 TYR D CA 1
ATOM 5636 C C . TYR C 1 80 ? 27.973 -30.423 -50.002 1.00 39.87 80 TYR D C 1
ATOM 5637 O O . TYR C 1 80 ? 26.867 -30.725 -50.450 1.00 39.85 80 TYR D O 1
ATOM 5646 N N . GLY C 1 81 ? 28.532 -31.049 -48.974 1.00 39.04 81 GLY D N 1
ATOM 5647 C CA . GLY C 1 81 ? 27.866 -32.159 -48.326 1.00 37.72 81 GLY D CA 1
ATOM 5648 C C . GLY C 1 81 ? 26.578 -31.861 -47.579 1.00 37.99 81 GLY D C 1
ATOM 5649 O O . GLY C 1 81 ? 25.751 -32.756 -47.434 1.00 38.37 81 GLY D O 1
ATOM 5650 N N . PHE C 1 82 ? 26.390 -30.630 -47.105 1.00 36.31 82 PHE D N 1
ATOM 5651 C CA . PHE C 1 82 ? 25.170 -30.293 -46.374 1.00 35.52 82 PHE D CA 1
ATOM 5652 C C . PHE C 1 82 ? 24.009 -29.920 -47.282 1.00 34.69 82 PHE D C 1
ATOM 5653 O O . PHE C 1 82 ? 22.880 -29.763 -46.818 1.00 33.95 82 PHE D O 1
ATOM 5661 N N . LEU C 1 83 ? 24.280 -29.773 -48.575 1.00 35.59 83 LEU D N 1
ATOM 5662 C CA . LEU C 1 83 ? 23.231 -29.410 -49.521 1.00 35.81 83 LEU D CA 1
ATOM 5663 C C . LEU C 1 83 ? 22.249 -30.563 -49.634 1.00 36.29 83 LEU D C 1
ATOM 5664 O O . LEU C 1 83 ? 22.658 -31.711 -49.760 1.00 36.98 83 LEU D O 1
ATOM 5669 N N . ARG C 1 84 ? 20.955 -30.260 -49.565 1.00 38.30 84 ARG D N 1
ATOM 5670 C CA . ARG C 1 84 ? 19.912 -31.280 -49.656 1.00 38.95 84 ARG D CA 1
ATOM 5671 C C . ARG C 1 84 ? 18.622 -30.674 -50.208 1.00 39.64 84 ARG D C 1
ATOM 5672 O O . ARG C 1 84 ? 18.408 -29.470 -50.120 1.00 38.10 84 ARG D O 1
ATOM 5680 N N . GLU C 1 85 ? 17.754 -31.518 -50.748 1.00 42.74 85 GLU D N 1
ATOM 5681 C CA . GLU C 1 85 ? 16.523 -31.047 -51.363 1.00 47.16 85 GLU D CA 1
ATOM 5682 C C . GLU C 1 85 ? 15.655 -30.032 -50.619 1.00 48.76 85 GLU D C 1
ATOM 5683 O O . GLU C 1 85 ? 15.440 -28.920 -51.114 1.00 52.44 85 GLU D O 1
ATOM 5689 N N . GLY C 1 86 ? 15.148 -30.394 -49.450 1.00 45.44 86 GLY D N 1
ATOM 5690 C CA . GLY C 1 86 ? 14.286 -29.469 -48.736 1.00 43.30 86 GLY D CA 1
ATOM 5691 C C . GLY C 1 86 ? 14.911 -28.202 -48.172 1.00 41.74 86 GLY D C 1
ATOM 5692 O O . GLY C 1 86 ? 14.199 -27.287 -47.753 1.00 41.51 86 GLY D O 1
ATOM 5693 N N . LEU C 1 87 ? 16.236 -28.142 -48.147 1.00 39.05 87 LEU D N 1
ATOM 5694 C CA . LEU C 1 87 ? 16.941 -26.986 -47.612 1.00 37.84 87 LEU D CA 1
ATOM 5695 C C . LEU C 1 87 ? 16.859 -25.761 -48.519 1.00 36.71 87 LEU D C 1
ATOM 5696 O O . LEU C 1 87 ? 17.025 -25.867 -49.731 1.00 37.21 87 LEU D O 1
ATOM 5701 N N . ILE C 1 88 ? 16.581 -24.601 -47.936 1.00 34.86 88 ILE D N 1
ATOM 5702 C CA . ILE C 1 88 ? 16.543 -23.371 -48.706 1.00 33.65 88 ILE D CA 1
ATOM 5703 C C . ILE C 1 88 ? 17.756 -22.574 -48.227 1.00 31.27 88 ILE D C 1
ATOM 5704 O O . ILE C 1 88 ? 17.818 -22.146 -47.072 1.00 30.84 88 ILE D O 1
ATOM 5709 N N . LEU C 1 89 ? 18.733 -22.425 -49.121 1.00 30.02 89 LEU D N 1
ATOM 5710 C CA . LEU C 1 89 ? 19.976 -21.706 -48.840 1.00 27.95 89 LEU D CA 1
ATOM 5711 C C . LEU C 1 89 ? 19.914 -20.291 -49.405 1.00 27.80 89 LEU D C 1
ATOM 5712 O O . LEU C 1 89 ? 19.754 -20.102 -50.609 1.00 27.33 89 LEU D O 1
ATOM 5717 N N . PHE C 1 90 ? 20.063 -19.303 -48.526 1.00 26.96 90 PHE D N 1
ATOM 5718 C CA . PHE C 1 90 ? 19.988 -17.888 -48.899 1.00 26.71 90 PHE D CA 1
ATOM 5719 C C . PHE C 1 90 ? 21.340 -17.221 -48.619 1.00 25.79 90 PHE D C 1
ATOM 5720 O O . PHE C 1 90 ? 21.741 -17.061 -47.466 1.00 26.68 90 PHE D O 1
ATOM 5728 N N . THR C 1 91 ? 22.039 -16.832 -49.682 1.00 23.98 91 THR D N 1
ATOM 5729 C CA . THR C 1 91 ? 23.365 -16.231 -49.553 1.00 21.80 91 THR D CA 1
ATOM 5730 C C . THR C 1 91 ? 23.827 -15.700 -50.907 1.00 23.36 91 THR D C 1
ATOM 5731 O O . THR C 1 91 ? 23.107 -15.800 -51.893 1.00 26.48 91 THR D O 1
ATOM 5735 N N . TYR C 1 92 ? 25.020 -15.119 -50.950 1.00 23.91 92 TYR D N 1
ATOM 5736 C CA . TYR C 1 92 ? 25.577 -14.647 -52.206 1.00 25.35 92 TYR D CA 1
ATOM 5737 C C . TYR C 1 92 ? 26.042 -15.942 -52.855 1.00 26.23 92 TYR D C 1
ATOM 5738 O O . TYR C 1 92 ? 26.894 -16.630 -52.303 1.00 27.30 92 TYR D O 1
ATOM 5747 N N . LEU C 1 93 ? 25.479 -16.283 -54.011 1.00 28.36 93 LEU D N 1
ATOM 5748 C CA . LEU C 1 93 ? 25.840 -17.521 -54.688 1.00 29.57 93 LEU D CA 1
ATOM 5749 C C . LEU C 1 93 ? 26.922 -17.408 -55.764 1.00 31.93 93 LEU D C 1
ATOM 5750 O O . LEU C 1 93 ? 27.818 -18.252 -55.822 1.00 32.45 93 LEU D O 1
ATOM 5755 N N . HIS C 1 94 ? 26.845 -16.374 -56.605 1.00 34.56 94 HIS D N 1
ATOM 5756 C CA . HIS C 1 94 ? 27.821 -16.154 -57.683 1.00 37.28 94 HIS D CA 1
ATOM 5757 C C . HIS C 1 94 ? 28.119 -17.466 -58.421 1.00 36.88 94 HIS D C 1
ATOM 5758 O O . HIS C 1 94 ? 29.269 -17.879 -58.539 1.00 37.93 94 HIS D O 1
ATOM 5765 N N . LEU C 1 95 ? 27.075 -18.105 -58.930 1.00 37.11 95 LEU D N 1
ATOM 5766 C CA . LEU C 1 95 ? 27.220 -19.382 -59.615 1.00 37.89 95 LEU D CA 1
ATOM 5767 C C . LEU C 1 95 ? 27.919 -19.319 -60.964 1.00 38.08 95 LEU D C 1
ATOM 5768 O O . LEU C 1 95 ? 28.794 -20.128 -61.250 1.00 37.91 95 LEU D O 1
ATOM 5773 N N . ALA C 1 96 ? 27.535 -18.365 -61.800 1.00 40.08 96 ALA D N 1
ATOM 5774 C CA . ALA C 1 96 ? 28.148 -18.243 -63.119 1.00 42.04 96 ALA D CA 1
ATOM 5775 C C . ALA C 1 96 ? 29.674 -18.326 -63.064 1.00 42.88 96 ALA D C 1
ATOM 5776 O O . ALA C 1 96 ? 30.320 -18.748 -64.024 1.00 44.93 96 ALA D O 1
ATOM 5778 N N . ALA C 1 97 ? 30.246 -17.934 -61.936 1.00 43.57 97 ALA D N 1
ATOM 5779 C CA . ALA C 1 97 ? 31.689 -17.947 -61.773 1.00 44.50 97 ALA D CA 1
ATOM 5780 C C . ALA C 1 97 ? 32.195 -19.168 -61.029 1.00 44.87 97 ALA D C 1
ATOM 5781 O O . ALA C 1 97 ? 33.325 -19.176 -60.559 1.00 44.97 97 ALA D O 1
ATOM 5783 N N . ASP C 1 98 ? 31.373 -20.204 -60.929 1.00 45.58 98 ASP D N 1
ATOM 5784 C CA . ASP C 1 98 ? 31.776 -21.402 -60.202 1.00 46.65 98 ASP D CA 1
ATOM 5785 C C . ASP C 1 98 ? 30.953 -22.629 -60.597 1.00 47.09 98 ASP D C 1
ATOM 5786 O O . ASP C 1 98 ? 30.061 -23.041 -59.852 1.00 46.23 98 ASP D O 1
ATOM 5791 N N . ARG C 1 99 ? 31.258 -23.229 -61.745 1.00 47.75 99 ARG D N 1
ATOM 5792 C CA . ARG C 1 99 ? 30.502 -24.393 -62.199 1.00 48.63 99 ARG D CA 1
ATOM 5793 C C . ARG C 1 99 ? 30.500 -25.554 -61.209 1.00 47.22 99 ARG D C 1
ATOM 5794 O O . ARG C 1 99 ? 29.487 -26.233 -61.045 1.00 46.74 99 ARG D O 1
ATOM 5802 N N . GLY C 1 100 ? 31.629 -25.784 -60.550 1.00 46.76 100 GLY D N 1
ATOM 5803 C CA . GLY C 1 100 ? 31.702 -26.866 -59.584 1.00 45.29 100 GLY D CA 1
ATOM 5804 C C . GLY C 1 100 ? 30.602 -26.800 -58.534 1.00 46.16 100 GLY D C 1
ATOM 5805 O O . GLY C 1 100 ? 30.037 -27.821 -58.153 1.00 45.47 100 GLY D O 1
ATOM 5806 N N . LEU C 1 101 ? 30.304 -25.596 -58.057 1.00 47.13 101 LEU D N 1
ATOM 5807 C CA . LEU C 1 101 ? 29.264 -25.392 -57.056 1.00 44.12 101 LEU D CA 1
ATOM 5808 C C . LEU C 1 101 ? 27.871 -25.557 -57.677 1.00 43.39 101 LEU D C 1
ATOM 5809 O O . LEU C 1 101 ? 27.027 -26.272 -57.142 1.00 42.78 101 LEU D O 1
ATOM 5814 N N . THR C 1 102 ? 27.639 -24.900 -58.811 1.00 42.40 102 THR D N 1
ATOM 5815 C CA . THR C 1 102 ? 26.351 -24.977 -59.495 1.00 42.18 102 THR D CA 1
ATOM 5816 C C . THR C 1 102 ? 25.953 -26.422 -59.777 1.00 42.83 102 THR D C 1
ATOM 5817 O O . THR C 1 102 ? 24.779 -26.785 -59.677 1.00 41.89 102 THR D O 1
ATOM 5821 N N . GLU C 1 103 ? 26.932 -27.245 -60.132 1.00 44.66 103 GLU D N 1
ATOM 5822 C CA . GLU C 1 103 ? 26.668 -28.645 -60.433 1.00 46.84 103 GLU D CA 1
ATOM 5823 C C . GLU C 1 103 ? 26.394 -29.417 -59.139 1.00 45.93 103 GLU D C 1
ATOM 5824 O O . GLU C 1 103 ? 25.588 -30.342 -59.121 1.00 44.92 103 GLU D O 1
ATOM 5830 N N . ALA C 1 104 ? 27.044 -29.008 -58.051 1.00 45.63 104 ALA D N 1
ATOM 5831 C CA . ALA C 1 104 ? 26.860 -29.648 -56.750 1.00 42.34 104 ALA D CA 1
ATOM 5832 C C . ALA C 1 104 ? 25.467 -29.363 -56.195 1.00 42.09 104 ALA D C 1
ATOM 5833 O O . ALA C 1 104 ? 24.836 -30.229 -55.590 1.00 43.62 104 ALA D O 1
ATOM 5835 N N . MET C 1 105 ? 24.996 -28.137 -56.402 1.00 42.99 105 MET D N 1
ATOM 5836 C CA . MET C 1 105 ? 23.674 -27.720 -55.939 1.00 42.34 105 MET D CA 1
ATOM 5837 C C . MET C 1 105 ? 22.549 -28.285 -56.794 1.00 42.95 105 MET D C 1
ATOM 5838 O O . MET C 1 105 ? 21.499 -28.679 -56.284 1.00 42.43 105 MET D O 1
ATOM 5843 N N . LEU C 1 106 ? 22.764 -28.297 -58.103 1.00 45.21 106 LEU D N 1
ATOM 5844 C CA . LEU C 1 106 ? 21.776 -28.832 -59.030 1.00 46.09 106 LEU D CA 1
ATOM 5845 C C . LEU C 1 106 ? 21.556 -30.322 -58.771 1.00 48.24 106 LEU D C 1
ATOM 5846 O O . LEU C 1 106 ? 20.417 -30.792 -58.708 1.00 48.74 106 LEU D O 1
ATOM 5851 N N . ARG C 1 107 ? 22.653 -31.058 -58.618 1.00 49.95 107 ARG D N 1
ATOM 5852 C CA . ARG C 1 107 ? 22.576 -32.488 -58.355 1.00 49.79 107 ARG D CA 1
ATOM 5853 C C . ARG C 1 107 ? 21.933 -32.761 -56.991 1.00 48.62 107 ARG D C 1
ATOM 5854 O O . ARG C 1 107 ? 21.274 -33.781 -56.800 1.00 48.80 107 ARG D O 1
ATOM 5862 N N . SER C 1 108 ? 22.111 -31.836 -56.052 1.00 47.28 108 SER D N 1
ATOM 5863 C CA . SER C 1 108 ? 21.584 -31.996 -54.694 1.00 45.87 108 SER D CA 1
ATOM 5864 C C . SER C 1 108 ? 20.083 -31.773 -54.504 1.00 43.72 108 SER D C 1
ATOM 5865 O O . SER C 1 108 ? 19.495 -32.299 -53.563 1.00 42.08 108 SER D O 1
ATOM 5868 N N . GLY C 1 109 ? 19.465 -30.987 -55.376 1.00 42.09 109 GLY D N 1
ATOM 5869 C CA . GLY C 1 109 ? 18.043 -30.731 -55.240 1.00 41.00 109 GLY D CA 1
ATOM 5870 C C . GLY C 1 109 ? 17.739 -29.588 -54.287 1.00 41.22 109 GLY D C 1
ATOM 5871 O O . GLY C 1 109 ? 16.578 -29.233 -54.067 1.00 40.99 109 GLY D O 1
ATOM 5872 N N . VAL C 1 110 ? 18.785 -29.005 -53.713 1.00 39.51 110 VAL D N 1
ATOM 5873 C CA . VAL C 1 110 ? 18.621 -27.896 -52.781 1.00 38.98 110 VAL D CA 1
ATOM 5874 C C . VAL C 1 110 ? 17.993 -26.700 -53.487 1.00 35.92 110 VAL D C 1
ATOM 5875 O O . VAL C 1 110 ? 18.124 -26.546 -54.695 1.00 35.54 110 VAL D O 1
ATOM 5879 N N . THR C 1 111 ? 17.297 -25.859 -52.737 1.00 34.54 111 THR D N 1
ATOM 5880 C CA . THR C 1 111 ? 16.707 -24.677 -53.333 1.00 31.84 111 THR D CA 1
ATOM 5881 C C . THR C 1 111 ? 17.549 -23.469 -52.895 1.00 32.07 111 THR D C 1
ATOM 5882 O O . THR C 1 111 ? 17.521 -23.061 -51.727 1.00 32.51 111 THR D O 1
ATOM 5886 N N . GLY C 1 112 ? 18.317 -22.926 -53.846 1.00 31.12 112 GLY D N 1
ATOM 5887 C CA . GLY C 1 112 ? 19.190 -21.797 -53.578 1.00 28.18 112 GLY D CA 1
ATOM 5888 C C . GLY C 1 112 ? 18.724 -20.444 -54.084 1.00 28.69 112 GLY D C 1
ATOM 5889 O O . GLY C 1 112 ? 18.211 -20.309 -55.196 1.00 29.76 112 GLY D O 1
ATOM 5890 N N . ILE C 1 113 ? 18.910 -19.430 -53.250 1.00 28.40 113 ILE D N 1
ATOM 5891 C CA . ILE C 1 113 ? 18.522 -18.075 -53.598 1.00 27.09 113 ILE D CA 1
ATOM 5892 C C . ILE C 1 113 ? 19.720 -17.149 -53.405 1.00 28.14 113 ILE D C 1
ATOM 5893 O O . ILE C 1 113 ? 20.258 -17.022 -52.303 1.00 28.88 113 ILE D O 1
ATOM 5898 N N . ALA C 1 114 ? 20.143 -16.513 -54.493 1.00 26.94 114 ALA D N 1
ATOM 5899 C CA . ALA C 1 114 ? 21.297 -15.630 -54.455 1.00 26.09 114 ALA D CA 1
ATOM 5900 C C . ALA C 1 114 ? 20.935 -14.192 -54.152 1.00 26.40 114 ALA D C 1
ATOM 5901 O O . ALA C 1 114 ? 20.052 -13.614 -54.782 1.00 26.36 114 ALA D O 1
ATOM 5903 N N . TYR C 1 115 ? 21.625 -13.610 -53.182 1.00 24.08 115 TYR D N 1
ATOM 5904 C CA . TYR C 1 115 ? 21.362 -12.231 -52.835 1.00 24.01 115 TYR D CA 1
ATOM 5905 C C . TYR C 1 115 ? 21.515 -11.348 -54.065 1.00 24.34 115 TYR D C 1
ATOM 5906 O O . TYR C 1 115 ? 20.697 -10.456 -54.296 1.00 26.08 115 TYR D O 1
ATOM 5915 N N . GLU C 1 116 ? 22.554 -11.615 -54.858 1.00 23.17 116 GLU D N 1
ATOM 5916 C CA . GLU C 1 116 ? 22.864 -10.820 -56.043 1.00 23.63 116 GLU D CA 1
ATOM 5917 C C . GLU C 1 116 ? 21.956 -10.909 -57.269 1.00 24.20 116 GLU D C 1
ATOM 5918 O O . GLU C 1 116 ? 22.159 -10.169 -58.227 1.00 24.19 116 GLU D O 1
ATOM 5924 N N . THR C 1 117 ? 20.973 -11.800 -57.278 1.00 23.48 117 THR D N 1
ATOM 5925 C CA . THR C 1 117 ? 20.093 -11.849 -58.436 1.00 23.26 117 THR D CA 1
ATOM 5926 C C . THR C 1 117 ? 18.697 -11.389 -58.042 1.00 24.91 117 THR D C 1
ATOM 5927 O O . THR C 1 117 ? 17.765 -11.467 -58.843 1.00 27.16 117 THR D O 1
ATOM 5931 N N . VAL C 1 118 ? 18.546 -10.918 -56.804 1.00 25.94 118 VAL D N 1
ATOM 5932 C CA . VAL C 1 118 ? 17.247 -10.403 -56.350 1.00 27.39 118 VAL D CA 1
ATOM 5933 C C . VAL C 1 118 ? 17.146 -9.069 -57.076 1.00 28.91 118 VAL D C 1
ATOM 5934 O O . VAL C 1 118 ? 18.065 -8.247 -57.005 1.00 28.34 118 VAL D O 1
ATOM 5938 N N . GLN C 1 119 ? 16.040 -8.842 -57.773 1.00 29.47 119 GLN D N 1
ATOM 5939 C CA . GLN C 1 119 ? 15.939 -7.622 -58.553 1.00 30.32 119 GLN D CA 1
ATOM 5940 C C . GLN C 1 119 ? 14.622 -6.900 -58.516 1.00 30.61 119 GLN D C 1
ATOM 5941 O O . GLN C 1 119 ? 13.561 -7.504 -58.615 1.00 30.64 119 GLN D O 1
ATOM 5947 N N . LEU C 1 120 ? 14.721 -5.584 -58.386 1.00 33.63 120 LEU D N 1
ATOM 5948 C CA . LEU C 1 120 ? 13.567 -4.707 -58.362 1.00 34.12 120 LEU D CA 1
ATOM 5949 C C . LEU C 1 120 ? 13.164 -4.428 -59.803 1.00 36.05 120 LEU D C 1
ATOM 5950 O O . LEU C 1 120 ? 13.920 -4.700 -60.731 1.00 37.88 120 LEU D O 1
ATOM 5955 N N . PRO C 1 121 ? 11.963 -3.884 -60.011 1.00 37.63 121 PRO D N 1
ATOM 5956 C CA . PRO C 1 121 ? 11.498 -3.586 -61.369 1.00 38.21 121 PRO D CA 1
ATOM 5957 C C . PRO C 1 121 ? 12.441 -2.679 -62.173 1.00 39.65 121 PRO D C 1
ATOM 5958 O O . PRO C 1 121 ? 12.750 -2.964 -63.333 1.00 38.96 121 PRO D O 1
ATOM 5962 N N . ASP C 1 122 ? 12.904 -1.600 -61.544 1.00 39.93 122 ASP D N 1
A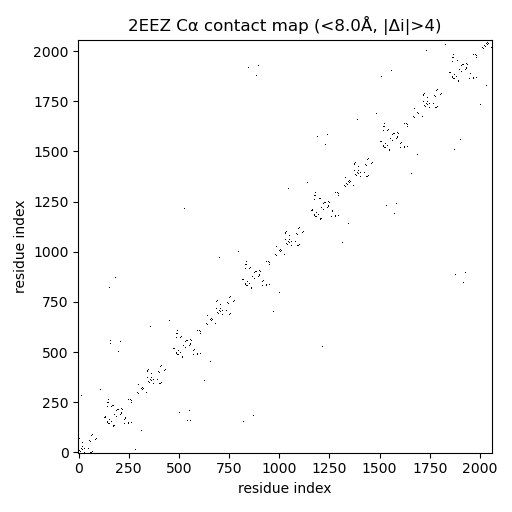TOM 5963 C CA . ASP C 1 122 ? 13.781 -0.638 -62.204 1.00 39.21 122 ASP D CA 1
ATOM 5964 C C . ASP C 1 122 ? 15.157 -1.222 -62.481 1.00 36.75 122 ASP D C 1
ATOM 5965 O O . ASP C 1 122 ? 16.033 -0.545 -63.017 1.00 38.14 122 ASP D O 1
ATOM 5970 N N . GLY C 1 123 ? 15.341 -2.483 -62.115 1.00 33.69 123 GLY D N 1
ATOM 5971 C CA . GLY C 1 123 ? 16.606 -3.147 -62.365 1.00 32.18 123 GLY D CA 1
ATOM 5972 C C . GLY C 1 123 ? 17.684 -3.065 -61.298 1.00 31.16 123 GLY D C 1
ATOM 5973 O O . GLY C 1 123 ? 18.788 -3.577 -61.513 1.00 31.16 123 GLY D O 1
ATOM 5974 N N . THR C 1 124 ? 17.402 -2.439 -60.156 1.00 29.59 124 THR D N 1
ATOM 5975 C CA . THR C 1 124 ? 18.427 -2.356 -59.122 1.00 29.33 124 THR D CA 1
ATOM 5976 C C . THR C 1 124 ? 18.456 -3.660 -58.325 1.00 28.05 124 THR D C 1
ATOM 5977 O O . THR C 1 124 ? 17.443 -4.336 -58.178 1.00 27.80 124 THR D O 1
ATOM 5981 N N . LEU C 1 125 ? 19.639 -4.016 -57.840 1.00 26.95 125 LEU D N 1
ATOM 5982 C CA . LEU C 1 125 ? 19.837 -5.218 -57.047 1.00 25.29 125 LEU D CA 1
ATOM 5983 C C . LEU C 1 125 ? 19.994 -4.726 -55.594 1.00 26.84 125 LEU D C 1
ATOM 5984 O O . LEU C 1 125 ? 21.105 -4.483 -55.121 1.00 26.40 125 LEU D O 1
ATOM 5989 N N . PRO C 1 126 ? 18.872 -4.579 -54.868 1.00 27.09 126 PRO D N 1
ATOM 5990 C CA . PRO C 1 126 ? 18.847 -4.102 -53.478 1.00 27.65 126 PRO D CA 1
ATOM 5991 C C . PRO C 1 126 ? 19.772 -4.768 -52.473 1.00 28.04 126 PRO D C 1
ATOM 5992 O O . PRO C 1 126 ? 20.238 -4.107 -51.546 1.00 30.15 126 PRO D O 1
ATOM 5996 N N . LEU C 1 127 ? 20.044 -6.060 -52.661 1.00 27.11 127 LEU D N 1
ATOM 5997 C CA . LEU C 1 127 ? 20.896 -6.808 -51.743 1.00 24.38 127 LEU D CA 1
ATOM 5998 C C . LEU C 1 127 ? 22.368 -6.774 -52.123 1.00 26.44 127 LEU D C 1
ATOM 5999 O O . LEU C 1 127 ? 23.211 -7.349 -51.425 1.00 28.07 127 LEU D O 1
ATOM 6004 N N . LEU C 1 128 ? 22.683 -6.089 -53.221 1.00 27.31 128 LEU D N 1
ATOM 6005 C CA . LEU C 1 128 ? 24.068 -5.978 -53.680 1.00 26.49 128 LEU D CA 1
ATOM 6006 C C . LEU C 1 128 ? 24.582 -4.538 -53.578 1.00 26.62 128 LEU D C 1
ATOM 6007 O O . LEU C 1 128 ? 25.783 -4.306 -53.468 1.00 29.03 128 LEU D O 1
ATOM 6012 N N . VAL C 1 129 ? 23.662 -3.580 -53.596 1.00 26.94 129 VAL D N 1
ATOM 6013 C CA . VAL C 1 129 ? 23.991 -2.159 -53.498 1.00 25.47 129 VAL D CA 1
ATOM 6014 C C . VAL C 1 129 ? 24.759 -1.807 -52.229 1.00 26.43 129 VAL D C 1
ATOM 6015 O O . VAL C 1 129 ? 25.698 -1.011 -52.272 1.00 28.27 129 VAL D O 1
ATOM 6019 N N . PRO C 1 130 ? 24.362 -2.378 -51.076 1.00 27.08 130 PRO D N 1
ATOM 6020 C CA . PRO C 1 130 ? 25.053 -2.086 -49.811 1.00 26.54 130 PRO D CA 1
ATOM 6021 C C . PRO C 1 130 ? 26.572 -2.256 -49.901 1.00 26.27 130 PRO D C 1
ATOM 6022 O O . PRO C 1 130 ? 27.329 -1.447 -49.349 1.00 25.68 130 PRO D O 1
ATOM 6026 N N . MET C 1 131 ? 27.016 -3.297 -50.606 1.00 24.94 131 MET D N 1
ATOM 6027 C CA . MET C 1 131 ? 28.445 -3.547 -50.748 1.00 24.47 131 MET D CA 1
ATOM 6028 C C . MET C 1 131 ? 29.110 -2.503 -51.647 1.00 25.35 131 MET D C 1
ATOM 6029 O O . MET C 1 131 ? 30.238 -2.066 -51.386 1.00 25.78 131 MET D O 1
ATOM 6034 N N . SER C 1 132 ? 28.411 -2.106 -52.705 1.00 24.47 132 SER D N 1
ATOM 6035 C CA . SER C 1 132 ? 28.935 -1.090 -53.597 1.00 25.21 132 SER D CA 1
ATOM 6036 C C . SER C 1 132 ? 29.089 0.169 -52.754 1.00 25.30 132 SER D C 1
ATOM 6037 O O . SER C 1 132 ? 30.065 0.913 -52.902 1.00 23.83 132 SER D O 1
ATOM 6040 N N . GLU C 1 133 ? 28.122 0.398 -51.866 1.00 24.19 133 GLU D N 1
ATOM 6041 C CA . GLU C 1 133 ? 28.160 1.564 -50.997 1.00 24.73 133 GLU D CA 1
ATOM 6042 C C . GLU C 1 133 ? 29.357 1.600 -50.054 1.00 25.16 133 GLU D C 1
ATOM 6043 O O . GLU C 1 133 ? 30.009 2.645 -49.941 1.00 24.99 133 GLU D O 1
ATOM 6049 N N . VAL C 1 134 ? 29.662 0.498 -49.365 1.00 24.21 134 VAL D N 1
ATOM 6050 C CA . VAL C 1 134 ? 30.811 0.555 -48.471 1.00 26.69 134 VAL D CA 1
ATOM 6051 C C . VAL C 1 134 ? 32.120 0.495 -49.267 1.00 25.58 134 VAL D C 1
ATOM 6052 O O . VAL C 1 134 ? 33.144 0.986 -48.807 1.00 26.44 134 VAL D O 1
ATOM 6056 N N . ALA C 1 135 ? 32.094 -0.101 -50.454 1.00 23.35 135 ALA D N 1
ATOM 6057 C CA . ALA C 1 135 ? 33.301 -0.150 -51.272 1.00 22.05 135 ALA D CA 1
ATOM 6058 C C . ALA C 1 135 ? 33.643 1.292 -51.656 1.00 21.69 135 ALA D C 1
ATOM 6059 O O . ALA C 1 135 ? 34.783 1.732 -51.509 1.00 21.81 135 ALA D O 1
ATOM 6061 N N . GLY C 1 136 ? 32.645 2.024 -52.146 1.00 20.15 136 GLY D N 1
ATOM 6062 C CA . GLY C 1 136 ? 32.859 3.409 -52.526 1.00 20.11 136 GLY D CA 1
ATOM 6063 C C . GLY C 1 136 ? 33.485 4.227 -51.406 1.00 22.45 136 GLY D C 1
ATOM 6064 O O . GLY C 1 136 ? 34.473 4.930 -51.635 1.00 23.19 136 GLY D O 1
ATOM 6065 N N . ARG C 1 137 ? 32.916 4.134 -50.199 1.00 24.23 137 ARG D N 1
ATOM 6066 C CA . ARG C 1 137 ? 33.428 4.859 -49.030 1.00 22.52 137 ARG D CA 1
ATOM 6067 C C . ARG C 1 137 ? 34.853 4.415 -48.682 1.00 22.82 137 ARG D C 1
ATOM 6068 O O . ARG C 1 137 ? 35.662 5.198 -48.206 1.00 24.64 137 ARG D O 1
ATOM 6076 N N . MET C 1 138 ? 35.157 3.145 -48.900 1.00 24.04 138 MET D N 1
ATOM 6077 C CA . MET C 1 138 ? 36.480 2.623 -48.582 1.00 23.95 138 MET D CA 1
ATOM 6078 C C . MET C 1 138 ? 37.560 3.101 -49.545 1.00 25.56 138 MET D C 1
ATOM 6079 O O . MET C 1 138 ? 38.712 3.297 -49.150 1.00 25.01 138 MET D O 1
ATOM 6084 N N . ALA C 1 139 ? 37.184 3.290 -50.805 1.00 24.98 139 ALA D N 1
ATOM 6085 C CA . ALA C 1 139 ? 38.126 3.704 -51.843 1.00 24.98 139 ALA D CA 1
ATOM 6086 C C . ALA C 1 139 ? 39.100 4.826 -51.467 1.00 24.31 139 ALA D C 1
ATOM 6087 O O . ALA C 1 139 ? 40.310 4.600 -51.415 1.00 24.72 139 ALA D O 1
ATOM 6089 N N . PRO C 1 140 ? 38.603 6.049 -51.204 1.00 24.98 140 PRO D N 1
ATOM 6090 C CA . PRO C 1 140 ? 39.584 7.082 -50.856 1.00 23.35 140 PRO D CA 1
ATOM 6091 C C . PRO C 1 140 ? 40.384 6.759 -49.605 1.00 22.41 140 PRO D C 1
ATOM 6092 O O . PRO C 1 140 ? 41.515 7.224 -49.448 1.00 23.26 140 PRO D O 1
ATOM 6096 N N . GLN C 1 141 ? 39.800 5.942 -48.735 1.00 22.06 141 GLN D N 1
ATOM 6097 C CA . GLN C 1 141 ? 40.442 5.532 -47.480 1.00 21.80 141 GLN D CA 1
ATOM 6098 C C . GLN C 1 141 ? 41.681 4.679 -47.763 1.00 20.14 141 GLN D C 1
ATOM 6099 O O . GLN C 1 141 ? 42.743 4.893 -47.177 1.00 18.59 141 GLN D O 1
ATOM 6105 N N . VAL C 1 142 ? 41.537 3.718 -48.670 1.00 19.25 142 VAL D N 1
ATOM 6106 C CA . VAL C 1 142 ? 42.649 2.845 -49.030 1.00 19.12 142 VAL D CA 1
ATOM 6107 C C . VAL C 1 142 ? 43.670 3.598 -49.885 1.00 19.92 142 VAL D C 1
ATOM 6108 O O . VAL C 1 142 ? 44.874 3.370 -49.767 1.00 19.72 142 VAL D O 1
ATOM 6112 N N . GLY C 1 143 ? 43.185 4.503 -50.734 1.00 21.47 143 GLY D N 1
ATOM 6113 C CA . GLY C 1 143 ? 44.079 5.293 -51.566 1.00 22.85 143 GLY D CA 1
ATOM 6114 C C . GLY C 1 143 ? 44.950 6.168 -50.680 1.00 24.18 143 GLY D C 1
ATOM 6115 O O . GLY C 1 143 ? 46.169 6.199 -50.809 1.00 24.28 143 GLY D O 1
ATOM 6116 N N . ALA C 1 144 ? 44.317 6.879 -49.761 1.00 24.44 144 ALA D N 1
ATOM 6117 C CA . ALA C 1 144 ? 45.053 7.734 -48.846 1.00 27.26 144 ALA D CA 1
ATOM 6118 C C . ALA C 1 144 ? 46.190 6.930 -48.225 1.00 27.98 144 ALA D C 1
ATOM 6119 O O . ALA C 1 144 ? 47.357 7.311 -48.279 1.00 29.34 144 ALA D O 1
ATOM 6121 N N . GLN C 1 145 ? 45.824 5.801 -47.636 1.00 31.12 145 GLN D N 1
ATOM 6122 C CA . GLN C 1 145 ? 46.770 4.921 -46.978 1.00 29.75 145 GLN D CA 1
ATOM 6123 C C . GLN C 1 145 ? 47.966 4.642 -47.889 1.00 29.39 145 GLN D C 1
ATOM 6124 O O . GLN C 1 145 ? 49.121 4.843 -47.502 1.00 28.69 145 GLN D O 1
ATOM 6130 N N . PHE C 1 146 ? 47.679 4.206 -49.109 1.00 28.78 146 PHE D N 1
ATOM 6131 C CA . PHE C 1 146 ? 48.734 3.900 -50.064 1.00 29.10 146 PHE D CA 1
ATOM 6132 C C . PHE C 1 146 ? 49.466 5.098 -50.636 1.00 28.63 146 PHE D C 1
ATOM 6133 O O . PHE C 1 146 ? 50.512 4.946 -51.257 1.00 30.13 146 PHE D O 1
ATOM 6141 N N . LEU C 1 147 ? 48.926 6.292 -50.431 1.00 28.36 147 LEU D N 1
ATOM 6142 C CA . LEU C 1 147 ? 49.608 7.488 -50.899 1.00 26.74 147 LEU D CA 1
ATOM 6143 C C . LEU C 1 147 ? 50.737 7.785 -49.905 1.00 27.98 147 LEU D C 1
ATOM 6144 O O . LEU C 1 147 ? 51.641 8.568 -50.192 1.00 27.21 147 LEU D O 1
ATOM 6149 N N . GLU C 1 148 ? 50.671 7.157 -48.731 1.00 29.31 148 GLU D N 1
ATOM 6150 C CA . GLU C 1 148 ? 51.708 7.325 -47.713 1.00 30.20 148 GLU D CA 1
ATOM 6151 C C . GLU C 1 148 ? 53.012 6.710 -48.260 1.00 29.49 148 GLU D C 1
ATOM 6152 O O . GLU C 1 148 ? 53.009 5.602 -48.800 1.00 28.95 148 GLU D O 1
ATOM 6158 N N . LYS C 1 149 ? 54.117 7.439 -48.134 1.00 31.40 149 LYS D N 1
ATOM 6159 C CA . LYS C 1 149 ? 55.417 6.976 -48.625 1.00 32.07 149 LYS D CA 1
ATOM 6160 C C . LYS C 1 149 ? 55.765 5.564 -48.160 1.00 33.17 149 LYS D C 1
ATOM 6161 O O . LYS C 1 149 ? 56.169 4.719 -48.957 1.00 32.37 149 LYS D O 1
ATOM 6167 N N . PRO C 1 150 ? 55.619 5.292 -46.856 1.00 33.30 150 PRO D N 1
ATOM 6168 C CA . PRO C 1 150 ? 55.934 3.960 -46.339 1.00 33.85 150 PRO D CA 1
ATOM 6169 C C . PRO C 1 150 ? 55.361 2.803 -47.166 1.00 33.42 150 PRO D C 1
ATOM 6170 O O . PRO C 1 150 ? 55.924 1.708 -47.174 1.00 33.77 150 PRO D O 1
ATOM 6174 N N . LYS C 1 151 ? 54.256 3.046 -47.865 1.00 32.60 151 LYS D N 1
ATOM 6175 C CA . LYS C 1 151 ? 53.624 2.011 -48.680 1.00 33.07 151 LYS D CA 1
ATOM 6176 C C . LYS C 1 151 ? 53.993 2.188 -50.144 1.00 33.21 151 LYS D C 1
ATOM 6177 O O . LYS C 1 151 ? 53.365 1.605 -51.028 1.00 33.02 151 LYS D O 1
ATOM 6183 N N . GLY C 1 152 ? 55.003 3.016 -50.390 1.00 34.23 152 GLY D N 1
ATOM 6184 C CA . GLY C 1 152 ? 55.460 3.252 -51.746 1.00 32.66 152 GLY D CA 1
ATOM 6185 C C . GLY C 1 152 ? 54.741 4.349 -52.503 1.00 33.04 152 GLY D C 1
ATOM 6186 O O . GLY C 1 152 ? 54.984 4.529 -53.687 1.00 36.03 152 GLY D O 1
ATOM 6187 N N . GLY C 1 153 ? 53.866 5.091 -51.833 1.00 34.82 153 GLY D N 1
ATOM 6188 C CA . GLY C 1 153 ? 53.131 6.150 -52.503 1.00 33.44 153 GLY D CA 1
ATOM 6189 C C . GLY C 1 153 ? 53.897 7.450 -52.660 1.00 33.32 153 GLY D C 1
ATOM 6190 O O . GLY C 1 153 ? 55.008 7.612 -52.152 1.00 32.35 153 GLY D O 1
ATOM 6191 N N . ARG C 1 154 ? 53.285 8.386 -53.373 1.00 32.11 154 ARG D N 1
ATOM 6192 C CA . ARG C 1 154 ? 53.886 9.690 -53.627 1.00 31.91 154 ARG D CA 1
ATOM 6193 C C . ARG C 1 154 ? 54.149 10.459 -52.316 1.00 30.53 154 ARG D C 1
ATOM 6194 O O . ARG C 1 154 ? 54.852 11.473 -52.298 1.00 30.93 154 ARG D O 1
ATOM 6202 N N . GLY C 1 155 ? 53.582 9.968 -51.220 1.00 29.40 155 GLY D N 1
ATOM 6203 C CA . GLY C 1 155 ? 53.783 10.605 -49.927 1.00 30.09 155 GLY D CA 1
ATOM 6204 C C . GLY C 1 155 ? 52.976 11.869 -49.654 1.00 30.02 155 GLY D C 1
ATOM 6205 O O . GLY C 1 155 ? 53.395 12.733 -48.874 1.00 30.59 155 GLY D O 1
ATOM 6206 N N . VAL C 1 156 ? 51.807 11.980 -50.271 1.00 28.09 156 VAL D N 1
ATOM 6207 C CA . VAL C 1 156 ? 50.982 13.156 -50.069 1.00 25.65 156 VAL D CA 1
ATOM 6208 C C . VAL C 1 156 ? 49.706 12.917 -49.273 1.00 25.95 156 VAL D C 1
ATOM 6209 O O . VAL C 1 156 ? 49.192 11.799 -49.193 1.00 26.94 156 VAL D O 1
ATOM 6213 N N . LEU C 1 157 ? 49.210 13.996 -48.686 1.00 22.69 157 LEU D N 1
ATOM 6214 C CA . LEU C 1 157 ? 47.996 13.993 -47.886 1.00 22.58 157 LEU D CA 1
ATOM 6215 C C . LEU C 1 157 ? 46.909 14.578 -48.800 1.00 22.36 157 LEU D C 1
ATOM 6216 O O . LEU C 1 157 ? 47.061 15.686 -49.322 1.00 21.79 157 LEU D O 1
ATOM 6221 N N . LEU C 1 158 ? 45.820 13.839 -48.999 1.00 20.68 158 LEU D N 1
ATOM 6222 C CA . LEU C 1 158 ? 44.738 14.289 -49.881 1.00 20.54 158 LEU D CA 1
ATOM 6223 C C . LEU C 1 158 ? 44.274 15.749 -49.746 1.00 21.60 158 LEU D C 1
ATOM 6224 O O . LEU C 1 158 ? 44.130 16.458 -50.744 1.00 23.65 158 LEU D O 1
ATOM 6229 N N . GLY C 1 159 ? 44.040 16.202 -48.521 1.00 22.51 159 GLY D N 1
ATOM 6230 C CA . GLY C 1 159 ? 43.577 17.563 -48.337 1.00 21.43 159 GLY D CA 1
ATOM 6231 C C . GLY C 1 159 ? 44.672 18.576 -48.079 1.00 22.12 159 GLY D C 1
ATOM 6232 O O . GLY C 1 159 ? 44.379 19.760 -47.918 1.00 25.06 159 GLY D O 1
ATOM 6233 N N . GLY C 1 160 ? 45.925 18.126 -48.056 1.00 21.23 160 GLY D N 1
ATOM 6234 C CA . GLY C 1 160 ? 47.033 19.024 -47.783 1.00 17.42 160 GLY D CA 1
ATOM 6235 C C . GLY C 1 160 ? 46.835 19.669 -46.419 1.00 17.76 160 GLY D C 1
ATOM 6236 O O . GLY C 1 160 ? 46.237 19.079 -45.520 1.00 17.13 160 GLY D O 1
ATOM 6237 N N . VAL C 1 161 ? 47.347 20.882 -46.258 1.00 16.96 161 VAL D N 1
ATOM 6238 C CA . VAL C 1 161 ? 47.204 21.627 -45.015 1.00 16.98 161 VAL D CA 1
ATOM 6239 C C . VAL C 1 161 ? 47.104 23.094 -45.397 1.00 20.98 161 VAL D C 1
ATOM 6240 O O . VAL C 1 161 ? 47.365 23.462 -46.539 1.00 18.97 161 VAL D O 1
ATOM 6244 N N . PRO C 1 162 ? 46.700 23.955 -44.454 1.00 22.94 162 PRO D N 1
ATOM 6245 C CA . PRO C 1 162 ? 46.599 25.377 -44.798 1.00 20.69 162 PRO D CA 1
ATOM 6246 C C . PRO C 1 162 ? 47.925 25.842 -45.387 1.00 23.16 162 PRO D C 1
ATOM 6247 O O . PRO C 1 162 ? 48.953 25.766 -44.719 1.00 21.81 162 PRO D O 1
ATOM 6251 N N . GLY C 1 163 ? 47.899 26.311 -46.631 1.00 22.58 163 GLY D N 1
ATOM 6252 C CA . GLY C 1 163 ? 49.119 26.779 -47.264 1.00 22.62 163 GLY D CA 1
ATOM 6253 C C . GLY C 1 163 ? 49.658 25.823 -48.311 1.00 23.38 163 GLY D C 1
ATOM 6254 O O . GLY C 1 163 ? 50.362 26.241 -49.231 1.00 25.99 163 GLY D O 1
ATOM 6255 N N . VAL C 1 164 ? 49.341 24.536 -48.158 1.00 23.11 164 VAL D N 1
ATOM 6256 C CA . VAL C 1 164 ? 49.768 23.494 -49.095 1.00 20.40 164 VAL D CA 1
ATOM 6257 C C . VAL C 1 164 ? 48.536 22.968 -49.840 1.00 20.28 164 VAL D C 1
ATOM 6258 O O . VAL C 1 164 ? 47.544 22.561 -49.228 1.00 19.64 164 VAL D O 1
ATOM 6262 N N . ALA C 1 165 ? 48.603 22.988 -51.167 1.00 21.81 165 ALA D N 1
ATOM 6263 C CA . ALA C 1 165 ? 47.488 22.552 -52.006 1.00 20.74 165 ALA D CA 1
ATOM 6264 C C . ALA C 1 165 ? 47.120 21.104 -51.804 1.00 20.98 165 ALA D C 1
ATOM 6265 O O . ALA C 1 165 ? 47.986 20.247 -51.596 1.00 22.13 165 ALA D O 1
ATOM 6267 N N . PRO C 1 166 ? 45.818 20.808 -51.880 1.00 20.28 166 PRO D N 1
ATOM 6268 C CA . PRO C 1 166 ? 45.316 19.449 -51.707 1.00 20.95 166 PRO D CA 1
ATOM 6269 C C . PRO C 1 166 ? 45.711 18.624 -52.907 1.00 20.46 166 PRO D C 1
ATOM 6270 O O . PRO C 1 166 ? 46.165 19.164 -53.912 1.00 20.98 166 PRO D O 1
ATOM 6274 N N . ALA C 1 167 ? 45.530 17.315 -52.802 1.00 21.13 167 ALA D N 1
ATOM 6275 C CA . ALA C 1 167 ? 45.860 16.414 -53.889 1.00 20.84 167 ALA D CA 1
ATOM 6276 C C . ALA C 1 167 ? 44.643 16.283 -54.783 1.00 21.80 167 ALA D C 1
ATOM 6277 O O . ALA C 1 167 ? 43.550 16.721 -54.418 1.00 22.15 167 ALA D O 1
ATOM 6279 N N . SER C 1 168 ? 44.844 15.671 -55.950 1.00 20.24 168 SER D N 1
ATOM 6280 C CA . SER C 1 168 ? 43.789 15.455 -56.932 1.00 18.47 168 SER D CA 1
ATOM 6281 C C . SER C 1 168 ? 43.277 14.017 -56.956 1.00 18.46 168 SER D C 1
ATOM 6282 O O . SER C 1 168 ? 44.031 13.056 -57.171 1.00 17.95 168 SER D O 1
ATOM 6285 N N . VAL C 1 169 ? 41.976 13.882 -56.746 1.00 17.79 169 VAL D N 1
ATOM 6286 C CA . VAL C 1 169 ? 41.346 12.578 -56.761 1.00 15.40 169 VAL D CA 1
ATOM 6287 C C . VAL C 1 169 ? 40.407 12.547 -57.956 1.00 18.19 169 VAL D C 1
ATOM 6288 O O . VAL C 1 169 ? 39.530 13.396 -58.075 1.00 20.48 169 VAL D O 1
ATOM 6292 N N . VAL C 1 170 ? 40.612 11.585 -58.850 1.00 16.48 170 VAL D N 1
ATOM 6293 C CA . VAL C 1 170 ? 39.787 11.460 -60.041 1.00 14.08 170 VAL D CA 1
ATOM 6294 C C . VAL C 1 170 ? 38.973 10.182 -59.928 1.00 17.70 170 VAL D C 1
ATOM 6295 O O . VAL C 1 170 ? 39.527 9.083 -59.771 1.00 17.89 170 VAL D O 1
ATOM 6299 N N . ILE C 1 171 ? 37.655 10.325 -60.015 1.00 18.22 171 ILE D N 1
ATOM 6300 C CA . ILE C 1 171 ? 36.757 9.179 -59.907 1.00 17.53 171 ILE D CA 1
ATOM 6301 C C . ILE C 1 171 ? 36.063 8.876 -61.233 1.00 20.26 171 ILE D C 1
ATOM 6302 O O . ILE C 1 171 ? 35.271 9.686 -61.746 1.00 20.28 171 ILE D O 1
ATOM 6307 N N . LEU C 1 172 ? 36.358 7.703 -61.787 1.00 19.15 172 LEU D N 1
ATOM 6308 C CA . LEU C 1 172 ? 35.763 7.291 -63.059 1.00 19.66 172 LEU D CA 1
ATOM 6309 C C . LEU C 1 172 ? 34.438 6.586 -62.838 1.00 19.40 172 LEU D C 1
ATOM 6310 O O . LEU C 1 172 ? 34.409 5.420 -62.471 1.00 20.59 172 LEU D O 1
ATOM 6315 N N . GLY C 1 173 ? 33.343 7.302 -63.069 1.00 21.62 173 GLY D N 1
ATOM 6316 C CA . GLY C 1 173 ? 32.022 6.724 -62.889 1.00 21.88 173 GLY D CA 1
ATOM 6317 C C . GLY C 1 173 ? 31.255 7.373 -61.748 1.00 22.83 173 GLY D C 1
ATOM 6318 O O . GLY C 1 173 ? 31.737 7.433 -60.613 1.00 23.17 173 GLY D O 1
ATOM 6319 N N . GLY C 1 174 ? 30.051 7.855 -62.049 1.00 24.13 174 GLY D N 1
ATOM 6320 C CA . GLY C 1 174 ? 29.239 8.518 -61.038 1.00 23.66 174 GLY D CA 1
ATOM 6321 C C . GLY C 1 174 ? 28.106 7.698 -60.439 1.00 22.84 174 GLY D C 1
ATOM 6322 O O . GLY C 1 174 ? 27.146 8.258 -59.913 1.00 24.03 174 GLY D O 1
ATOM 6323 N N . GLY C 1 175 ? 28.209 6.375 -60.523 1.00 22.18 175 GLY D N 1
ATOM 6324 C CA . GLY C 1 175 ? 27.183 5.524 -59.952 1.00 20.75 175 GLY D CA 1
ATOM 6325 C C . GLY C 1 175 ? 27.327 5.433 -58.440 1.00 21.14 175 GLY D C 1
ATOM 6326 O O . GLY C 1 175 ? 27.925 6.308 -57.815 1.00 20.26 175 GLY D O 1
ATOM 6327 N N . THR C 1 176 ? 26.784 4.370 -57.851 1.00 19.54 176 THR D N 1
ATOM 6328 C CA . THR C 1 176 ? 26.835 4.172 -56.407 1.00 19.81 176 THR D CA 1
ATOM 6329 C C . THR C 1 176 ? 28.250 4.235 -55.838 1.00 19.54 176 THR D C 1
ATOM 6330 O O . THR C 1 176 ? 28.527 4.994 -54.905 1.00 17.73 176 THR D O 1
ATOM 6334 N N . VAL C 1 177 ? 29.147 3.442 -56.404 1.00 17.37 177 VAL D N 1
ATOM 6335 C CA . VAL C 1 177 ? 30.511 3.415 -55.924 1.00 17.05 177 VAL D CA 1
ATOM 6336 C C . VAL C 1 177 ? 31.211 4.752 -56.066 1.00 17.79 177 VAL D C 1
ATOM 6337 O O . VAL C 1 177 ? 31.788 5.254 -55.105 1.00 18.41 177 VAL D O 1
ATOM 6341 N N . GLY C 1 178 ? 31.152 5.331 -57.262 1.00 20.03 178 GLY D N 1
ATOM 6342 C CA . GLY C 1 178 ? 31.815 6.602 -57.504 1.00 19.68 178 GLY D CA 1
ATOM 6343 C C . GLY C 1 178 ? 31.301 7.757 -56.666 1.00 20.72 178 GLY D C 1
ATOM 6344 O O . GLY C 1 178 ? 32.070 8.640 -56.254 1.00 21.72 178 GLY D O 1
ATOM 6345 N N . THR C 1 179 ? 29.994 7.761 -56.421 1.00 19.72 179 THR D N 1
ATOM 6346 C CA . THR C 1 179 ? 29.371 8.808 -55.631 1.00 17.30 179 THR D CA 1
ATOM 6347 C C . THR C 1 179 ? 29.797 8.698 -54.169 1.00 19.86 179 THR D C 1
ATOM 6348 O O . THR C 1 179 ? 30.029 9.710 -53.502 1.00 21.11 179 THR D O 1
ATOM 6352 N N . ASN C 1 180 ? 29.919 7.478 -53.661 1.00 20.48 180 ASN D N 1
ATOM 6353 C CA . ASN C 1 180 ? 30.336 7.327 -52.275 1.00 21.63 180 ASN D CA 1
ATOM 6354 C C . ASN C 1 180 ? 31.831 7.597 -52.106 1.00 20.90 180 ASN D C 1
ATOM 6355 O O . ASN C 1 180 ? 32.272 8.029 -51.035 1.00 21.33 180 ASN D O 1
ATOM 6360 N N . ALA C 1 181 ? 32.595 7.373 -53.173 1.00 17.47 181 ALA D N 1
ATOM 6361 C CA . ALA C 1 181 ? 34.024 7.648 -53.147 1.00 17.52 181 ALA D CA 1
ATOM 6362 C C . ALA C 1 181 ? 34.155 9.167 -53.029 1.00 17.13 181 ALA D C 1
ATOM 6363 O O . ALA C 1 181 ? 34.888 9.688 -52.180 1.00 16.94 181 ALA D O 1
ATOM 6365 N N . ALA C 1 182 ? 33.418 9.866 -53.888 1.00 17.03 182 ALA D N 1
ATOM 6366 C CA . ALA C 1 182 ? 33.423 11.323 -53.920 1.00 18.56 182 ALA D CA 1
ATOM 6367 C C . ALA C 1 182 ? 33.154 11.944 -52.552 1.00 17.05 182 ALA D C 1
ATOM 6368 O O . ALA C 1 182 ? 33.904 12.805 -52.105 1.00 18.00 182 ALA D O 1
ATOM 6370 N N . LYS C 1 183 ? 32.091 11.500 -51.889 1.00 18.10 183 LYS D N 1
ATOM 6371 C CA . LYS C 1 183 ? 31.740 12.030 -50.569 1.00 18.67 183 LYS D CA 1
ATOM 6372 C C . LYS C 1 183 ? 32.931 12.014 -49.613 1.00 18.35 183 LYS D C 1
ATOM 6373 O O . LYS C 1 183 ? 33.236 13.022 -48.983 1.00 19.16 183 LYS D O 1
ATOM 6379 N N . ILE C 1 184 ? 33.613 10.878 -49.521 1.00 17.25 184 ILE D N 1
ATOM 6380 C CA . ILE C 1 184 ? 34.759 10.758 -48.625 1.00 16.32 184 ILE D CA 1
ATOM 6381 C C . ILE C 1 184 ? 35.999 11.527 -49.110 1.00 19.07 184 ILE D C 1
ATOM 6382 O O . ILE C 1 184 ? 36.652 12.222 -48.327 1.00 18.64 184 ILE D O 1
ATOM 6387 N N . ALA C 1 185 ? 36.324 11.407 -50.394 1.00 19.57 185 ALA D N 1
ATOM 6388 C CA . ALA C 1 185 ? 37.484 12.118 -50.936 1.00 19.46 185 ALA D CA 1
ATOM 6389 C C . ALA C 1 185 ? 37.310 13.620 -50.692 1.00 19.44 185 ALA D C 1
ATOM 6390 O O . ALA C 1 185 ? 38.253 14.306 -50.294 1.00 19.40 185 ALA D O 1
ATOM 6392 N N . LEU C 1 186 ? 36.098 14.122 -50.936 1.00 20.44 186 LEU D N 1
ATOM 6393 C CA . LEU C 1 186 ? 35.770 15.533 -50.730 1.00 18.73 186 LEU D CA 1
ATOM 6394 C C . LEU C 1 186 ? 35.950 15.839 -49.242 1.00 18.62 186 LEU D C 1
ATOM 6395 O O . LEU C 1 186 ? 36.577 16.824 -48.861 1.00 17.97 186 LEU D O 1
ATOM 6400 N N . GLY C 1 187 ? 35.393 14.968 -48.409 1.00 18.96 187 GLY D N 1
ATOM 6401 C CA . GLY C 1 187 ? 35.494 15.150 -46.976 1.00 19.32 187 GLY D CA 1
ATOM 6402 C C . GLY C 1 187 ? 36.928 15.160 -46.487 1.00 18.81 187 GLY D C 1
ATOM 6403 O O . GLY C 1 187 ? 37.238 15.823 -45.497 1.00 19.84 187 GLY D O 1
ATOM 6404 N N . MET C 1 188 ? 37.805 14.432 -47.169 1.00 19.50 188 MET D N 1
ATOM 6405 C CA . MET C 1 188 ? 39.206 14.377 -46.767 1.00 21.44 188 MET D CA 1
ATOM 6406 C C . MET C 1 188 ? 39.994 15.593 -47.256 1.00 22.19 188 MET D C 1
ATOM 6407 O O . MET C 1 188 ? 41.202 15.695 -47.029 1.00 20.98 188 MET D O 1
ATOM 6412 N N . GLY C 1 189 ? 39.293 16.522 -47.912 1.00 22.84 189 GLY D N 1
ATOM 6413 C CA . GLY C 1 189 ? 39.922 17.744 -48.385 1.00 20.75 189 GLY D CA 1
ATOM 6414 C C . GLY C 1 189 ? 40.444 17.779 -49.808 1.00 22.42 189 GLY D C 1
ATOM 6415 O O . GLY C 1 189 ? 40.730 18.847 -50.330 1.00 23.99 189 GLY D O 1
ATOM 6416 N N . ALA C 1 190 ? 40.564 16.625 -50.445 1.00 23.55 190 ALA D N 1
ATOM 6417 C CA . ALA C 1 190 ? 41.079 16.558 -51.806 1.00 24.22 190 ALA D CA 1
ATOM 6418 C C . ALA C 1 190 ? 40.230 17.266 -52.847 1.00 25.08 190 ALA D C 1
ATOM 6419 O O . ALA C 1 190 ? 39.031 17.469 -52.667 1.00 26.65 190 ALA D O 1
ATOM 6421 N N . GLN C 1 191 ? 40.869 17.662 -53.939 1.00 24.77 191 GLN D N 1
ATOM 6422 C CA . GLN C 1 191 ? 40.141 18.288 -55.024 1.00 24.22 191 GLN D CA 1
ATOM 6423 C C . GLN C 1 191 ? 39.587 17.088 -55.770 1.00 24.51 191 GLN D C 1
ATOM 6424 O O . GLN C 1 191 ? 40.346 16.301 -56.346 1.00 24.55 191 GLN D O 1
ATOM 6430 N N . VAL C 1 192 ? 38.270 16.941 -55.742 1.00 20.66 192 VAL D N 1
ATOM 6431 C CA . VAL C 1 192 ? 37.614 15.819 -56.392 1.00 17.60 192 VAL D CA 1
ATOM 6432 C C . VAL C 1 192 ? 37.030 16.134 -57.758 1.00 16.76 192 VAL D C 1
ATOM 6433 O O . VAL C 1 192 ? 36.300 17.111 -57.930 1.00 17.37 192 VAL D O 1
ATOM 6437 N N . THR C 1 193 ? 37.370 15.296 -58.730 1.00 18.15 193 THR D N 1
ATOM 6438 C CA . THR C 1 193 ? 36.838 15.420 -60.082 1.00 18.08 193 THR D CA 1
ATOM 6439 C C . THR C 1 193 ? 36.308 14.040 -60.474 1.00 19.16 193 THR D C 1
ATOM 6440 O O . THR C 1 193 ? 37.049 13.069 -60.526 1.00 21.46 193 THR D O 1
ATOM 6444 N N . ILE C 1 194 ? 35.005 13.971 -60.719 1.00 20.83 194 ILE D N 1
ATOM 6445 C CA . ILE C 1 194 ? 34.311 12.739 -61.091 1.00 21.06 194 ILE D CA 1
ATOM 6446 C C . ILE C 1 194 ? 33.779 12.805 -62.534 1.00 22.59 194 ILE D C 1
ATOM 6447 O O . ILE C 1 194 ? 33.072 13.745 -62.889 1.00 23.33 194 ILE D O 1
ATOM 6452 N N . LEU C 1 195 ? 34.109 11.809 -63.356 1.00 23.14 195 LEU D N 1
ATOM 6453 C CA . LEU C 1 195 ? 33.653 11.777 -64.754 1.00 22.74 195 LEU D CA 1
ATOM 6454 C C . LEU C 1 195 ? 32.591 10.701 -64.959 1.00 22.99 195 LEU D C 1
ATOM 6455 O O . LEU C 1 195 ? 32.624 9.660 -64.311 1.00 23.46 195 LEU D O 1
ATOM 6460 N N . ASP C 1 196 ? 31.653 10.949 -65.865 1.00 22.89 196 ASP D N 1
ATOM 6461 C CA . ASP C 1 196 ? 30.594 9.991 -66.138 1.00 23.26 196 ASP D CA 1
ATOM 6462 C C . ASP C 1 196 ? 29.998 10.265 -67.517 1.00 24.05 196 ASP D C 1
ATOM 6463 O O . ASP C 1 196 ? 30.070 11.380 -68.027 1.00 25.02 196 ASP D O 1
ATOM 6468 N N . VAL C 1 197 ? 29.410 9.237 -68.113 1.00 27.43 197 VAL D N 1
ATOM 6469 C CA . VAL C 1 197 ? 28.812 9.337 -69.444 1.00 28.68 197 VAL D CA 1
ATOM 6470 C C . VAL C 1 197 ? 27.417 9.977 -69.468 1.00 26.89 197 VAL D C 1
ATOM 6471 O O . VAL C 1 197 ? 27.051 10.655 -70.427 1.00 26.67 197 VAL D O 1
ATOM 6475 N N . ASN C 1 198 ? 26.646 9.755 -68.409 1.00 27.72 198 ASN D N 1
ATOM 6476 C CA . ASN C 1 198 ? 25.292 10.290 -68.308 1.00 27.40 198 ASN D CA 1
ATOM 6477 C C . ASN C 1 198 ? 25.276 11.711 -67.752 1.00 26.96 198 ASN D C 1
ATOM 6478 O O . ASN C 1 198 ? 25.702 11.955 -66.625 1.00 28.54 198 ASN D O 1
ATOM 6483 N N . HIS C 1 199 ? 24.764 12.648 -68.542 1.00 24.00 199 HIS D N 1
ATOM 6484 C CA . HIS C 1 199 ? 24.722 14.031 -68.111 1.00 22.04 199 HIS D CA 1
ATOM 6485 C C . HIS C 1 199 ? 23.801 14.276 -66.909 1.00 24.32 199 HIS D C 1
ATOM 6486 O O . HIS C 1 199 ? 24.156 15.063 -66.020 1.00 24.49 199 HIS D O 1
ATOM 6493 N N . LYS C 1 200 ? 22.641 13.611 -66.862 1.00 22.73 200 LYS D N 1
ATOM 6494 C CA . LYS C 1 200 ? 21.708 13.802 -65.740 1.00 23.32 200 LYS D CA 1
ATOM 6495 C C . LYS C 1 200 ? 22.343 13.454 -64.410 1.00 23.62 200 LYS D C 1
ATOM 6496 O O . LYS C 1 200 ? 22.038 14.065 -63.383 1.00 21.90 200 LYS D O 1
ATOM 6502 N N . ARG C 1 201 ? 23.225 12.464 -64.429 1.00 22.52 201 ARG D N 1
ATOM 6503 C CA . ARG C 1 201 ? 23.904 12.056 -63.208 1.00 24.78 201 ARG D CA 1
ATOM 6504 C C . ARG C 1 201 ? 24.866 13.176 -62.799 1.00 24.70 201 ARG D C 1
ATOM 6505 O O . ARG C 1 201 ? 24.966 13.526 -61.624 1.00 25.33 201 ARG D O 1
ATOM 6513 N N . LEU C 1 202 ? 25.569 13.741 -63.775 1.00 24.44 202 LEU D N 1
ATOM 6514 C CA . LEU C 1 202 ? 26.492 14.827 -63.491 1.00 24.23 202 LEU D CA 1
ATOM 6515 C C . LEU C 1 202 ? 25.739 16.048 -62.964 1.00 23.75 202 LEU D C 1
ATOM 6516 O O . LEU C 1 202 ? 26.213 16.730 -62.061 1.00 23.81 202 LEU D O 1
ATOM 6521 N N . GLN C 1 203 ? 24.567 16.327 -63.525 1.00 22.72 203 GLN D N 1
ATOM 6522 C CA . GLN C 1 203 ? 23.777 17.459 -63.056 1.00 24.56 203 GLN D CA 1
ATOM 6523 C C . GLN C 1 203 ? 23.376 17.227 -61.596 1.00 23.22 203 GLN D C 1
ATOM 6524 O O . GLN C 1 203 ? 23.429 18.137 -60.766 1.00 21.62 203 GLN D O 1
ATOM 6530 N N . TYR C 1 204 ? 22.983 15.989 -61.299 1.00 24.05 204 TYR D N 1
ATOM 6531 C CA . TYR C 1 204 ? 22.579 15.585 -59.958 1.00 19.68 204 TYR D CA 1
ATOM 6532 C C . TYR C 1 204 ? 23.757 15.722 -59.011 1.00 19.94 204 TYR D C 1
ATOM 6533 O O . TYR C 1 204 ? 23.644 16.352 -57.966 1.00 20.99 204 TYR D O 1
ATOM 6542 N N . LEU C 1 205 ? 24.893 15.140 -59.382 1.00 20.44 205 LEU D N 1
ATOM 6543 C CA . LEU C 1 205 ? 26.063 15.228 -58.528 1.00 22.17 205 LEU D CA 1
ATOM 6544 C C . LEU C 1 205 ? 26.440 16.678 -58.288 1.00 22.73 205 LEU D C 1
ATOM 6545 O O . LEU C 1 205 ? 26.917 17.024 -57.211 1.00 23.90 205 LEU D O 1
ATOM 6550 N N . ASP C 1 206 ? 26.224 17.527 -59.284 1.00 23.29 206 ASP D N 1
ATOM 6551 C CA . ASP C 1 206 ? 26.546 18.938 -59.140 1.00 24.15 206 ASP D CA 1
ATOM 6552 C C . ASP C 1 206 ? 25.638 19.563 -58.072 1.00 23.76 206 ASP D C 1
ATOM 6553 O O . ASP C 1 206 ? 26.067 20.421 -57.308 1.00 22.44 206 ASP D O 1
ATOM 6558 N N . ASP C 1 207 ? 24.388 19.115 -58.012 1.00 21.40 207 ASP D N 1
ATOM 6559 C CA . ASP C 1 207 ? 23.440 19.631 -57.026 1.00 21.35 207 ASP D CA 1
ATOM 6560 C C . ASP C 1 207 ? 23.741 19.195 -55.603 1.00 21.41 207 ASP D C 1
ATOM 6561 O O . ASP C 1 207 ? 23.767 20.020 -54.692 1.00 23.76 207 ASP D O 1
ATOM 6566 N N . VAL C 1 208 ? 23.938 17.893 -55.416 1.00 22.16 208 VAL D N 1
ATOM 6567 C CA . VAL C 1 208 ? 24.208 17.340 -54.094 1.00 23.16 208 VAL D CA 1
ATOM 6568 C C . VAL C 1 208 ? 25.496 17.854 -53.456 1.00 24.54 208 VAL D C 1
ATOM 6569 O O . VAL C 1 208 ? 25.603 17.899 -52.228 1.00 25.08 208 VAL D O 1
ATOM 6573 N N . PHE C 1 209 ? 26.475 18.219 -54.284 1.00 23.61 209 PHE D N 1
ATOM 6574 C CA . PHE C 1 209 ? 27.755 18.708 -53.779 1.00 23.61 209 PHE D CA 1
ATOM 6575 C C . PHE C 1 209 ? 27.899 20.209 -53.940 1.00 23.69 209 PHE D C 1
ATOM 6576 O O . PHE C 1 209 ? 28.986 20.757 -53.797 1.00 24.93 209 PHE D O 1
ATOM 6584 N N . GLY C 1 210 ? 26.796 20.881 -54.223 1.00 24.85 210 GLY D N 1
ATOM 6585 C CA . GLY C 1 210 ? 26.858 22.314 -54.399 1.00 29.23 210 GLY D CA 1
ATOM 6586 C C . GLY C 1 210 ? 27.667 22.527 -55.646 1.00 31.08 210 GLY D C 1
ATOM 6587 O O . GLY C 1 210 ? 27.154 22.454 -56.763 1.00 35.87 210 GLY D O 1
ATOM 6588 N N . GLY C 1 211 ? 28.944 22.793 -55.461 1.00 29.79 211 GLY D N 1
ATOM 6589 C CA . GLY C 1 211 ? 29.814 22.963 -56.603 1.00 32.62 211 GLY D CA 1
ATOM 6590 C C . GLY C 1 211 ? 31.168 22.400 -56.216 1.00 33.77 211 GLY D C 1
ATOM 6591 O O . GLY C 1 211 ? 32.089 22.344 -57.029 1.00 35.24 211 GLY D O 1
ATOM 6592 N N . ARG C 1 212 ? 31.269 21.970 -54.960 1.00 32.67 212 ARG D N 1
ATOM 6593 C CA . ARG C 1 212 ? 32.501 21.449 -54.402 1.00 30.90 212 ARG D CA 1
ATOM 6594 C C . ARG C 1 212 ? 33.237 20.380 -55.209 1.00 30.62 212 ARG D C 1
ATOM 6595 O O . ARG C 1 212 ? 34.459 20.304 -55.154 1.00 30.91 212 ARG D O 1
ATOM 6603 N N . VAL C 1 213 ? 32.514 19.563 -55.961 1.00 28.86 213 VAL D N 1
ATOM 6604 C CA . VAL C 1 213 ? 33.156 18.520 -56.760 1.00 27.80 213 VAL D CA 1
ATOM 6605 C C . VAL C 1 213 ? 33.064 18.830 -58.249 1.00 26.95 213 VAL D C 1
ATOM 6606 O O . VAL C 1 213 ? 31.978 19.076 -58.769 1.00 29.81 213 VAL D O 1
ATOM 6610 N N . ILE C 1 214 ? 34.208 18.810 -58.929 1.00 26.36 214 ILE D N 1
ATOM 6611 C CA . ILE C 1 214 ? 34.270 19.094 -60.365 1.00 23.75 214 ILE D CA 1
ATOM 6612 C C . ILE C 1 214 ? 33.685 17.944 -61.165 1.00 24.49 214 ILE D C 1
ATOM 6613 O O . ILE C 1 214 ? 34.224 16.837 -61.127 1.00 24.51 214 ILE D O 1
ATOM 6618 N N . THR C 1 215 ? 32.597 18.190 -61.893 1.00 21.74 215 THR D N 1
ATOM 6619 C CA . THR C 1 215 ? 32.010 17.136 -62.723 1.00 19.32 215 THR D CA 1
ATOM 6620 C C . THR C 1 215 ? 32.493 17.285 -64.161 1.00 20.29 215 THR D C 1
ATOM 6621 O O . THR C 1 215 ? 32.496 18.384 -64.706 1.00 22.50 215 THR D O 1
ATOM 6625 N N . LEU C 1 216 ? 32.925 16.181 -64.759 1.00 19.82 216 LEU D N 1
ATOM 6626 C CA . LEU C 1 216 ? 33.410 16.190 -66.136 1.00 20.93 216 LEU D CA 1
ATOM 6627 C C . LEU C 1 216 ? 32.773 15.113 -66.991 1.00 21.72 216 LEU D C 1
ATOM 6628 O O . LEU C 1 216 ? 32.652 13.952 -66.577 1.00 22.02 216 LEU D O 1
ATOM 6633 N N . THR C 1 217 ? 32.369 15.502 -68.194 1.00 21.88 217 THR D N 1
ATOM 6634 C CA . THR C 1 217 ? 31.759 14.559 -69.103 1.00 21.24 217 THR D CA 1
ATOM 6635 C C . THR C 1 217 ? 32.854 13.588 -69.508 1.00 23.27 217 THR D C 1
ATOM 6636 O O . THR C 1 217 ? 33.962 13.992 -69.870 1.00 23.93 217 THR D O 1
ATOM 6640 N N . ALA C 1 218 ? 32.534 12.301 -69.425 1.00 23.85 218 ALA D N 1
ATOM 6641 C CA . ALA C 1 218 ? 33.482 11.240 -69.734 1.00 24.04 218 ALA D CA 1
ATOM 6642 C C . ALA C 1 218 ? 33.843 11.073 -71.213 1.00 25.15 218 ALA D C 1
ATOM 6643 O O . ALA C 1 218 ? 33.517 10.054 -71.833 1.00 25.20 218 ALA D O 1
ATOM 6645 N N . THR C 1 219 ? 34.516 12.082 -71.763 1.00 22.69 219 THR D N 1
ATOM 6646 C CA . THR C 1 219 ? 34.982 12.051 -73.141 1.00 22.24 219 THR D CA 1
ATOM 6647 C C . THR C 1 219 ? 36.387 11.482 -73.045 1.00 23.93 219 THR D C 1
ATOM 6648 O O . THR C 1 219 ? 37.035 11.599 -72.000 1.00 22.00 219 THR D O 1
ATOM 6652 N N . GLU C 1 220 ? 36.872 10.874 -74.120 1.00 24.25 220 GLU D N 1
ATOM 6653 C CA . GLU C 1 220 ? 38.220 10.330 -74.084 1.00 26.22 220 GLU D CA 1
ATOM 6654 C C . GLU C 1 220 ? 39.218 11.424 -73.721 1.00 28.12 220 GLU D C 1
ATOM 6655 O O . GLU C 1 220 ? 40.135 11.184 -72.944 1.00 29.70 220 GLU D O 1
ATOM 6661 N N . ALA C 1 221 ? 39.010 12.627 -74.264 1.00 27.97 221 ALA D N 1
ATOM 6662 C CA . ALA C 1 221 ? 39.886 13.768 -73.998 1.00 27.75 221 ALA D CA 1
ATOM 6663 C C . ALA C 1 221 ? 39.906 14.107 -72.509 1.00 28.53 221 ALA D C 1
ATOM 6664 O O . ALA C 1 221 ? 40.973 14.380 -71.939 1.00 29.83 221 ALA D O 1
ATOM 6666 N N . ASN C 1 222 ? 38.724 14.097 -71.887 1.00 29.20 222 ASN D N 1
ATOM 6667 C CA . ASN C 1 222 ? 38.589 14.399 -70.456 1.00 27.31 222 ASN D CA 1
ATOM 6668 C C . ASN C 1 222 ? 39.151 13.289 -69.560 1.00 26.00 222 ASN D C 1
ATOM 6669 O O . ASN C 1 222 ? 39.706 13.567 -68.496 1.00 24.53 222 ASN D O 1
ATOM 6674 N N . ILE C 1 223 ? 39.007 12.035 -69.984 1.00 26.33 223 ILE D N 1
ATOM 6675 C CA . ILE C 1 223 ? 39.527 10.917 -69.201 1.00 25.80 223 ILE D CA 1
ATOM 6676 C C . ILE C 1 223 ? 41.050 10.964 -69.245 1.00 28.99 223 ILE D C 1
ATOM 6677 O O . ILE C 1 223 ? 41.720 10.732 -68.239 1.00 29.75 223 ILE D O 1
ATOM 6682 N N . LYS C 1 224 ? 41.589 11.285 -70.415 1.00 30.91 224 LYS D N 1
ATOM 6683 C CA . LYS C 1 224 ? 43.034 11.385 -70.615 1.00 35.04 224 LYS D CA 1
ATOM 6684 C C . LYS C 1 224 ? 43.684 12.426 -69.685 1.00 35.88 224 LYS D C 1
ATOM 6685 O O . LYS C 1 224 ? 44.588 12.102 -68.909 1.00 37.34 224 LYS D O 1
ATOM 6691 N N . LYS C 1 225 ? 43.219 13.673 -69.768 1.00 34.71 225 LYS D N 1
ATOM 6692 C CA . LYS C 1 225 ? 43.756 14.757 -68.955 1.00 33.20 225 LYS D CA 1
ATOM 6693 C C . LYS C 1 225 ? 43.569 14.583 -67.449 1.00 31.54 225 LYS D C 1
ATOM 6694 O O . LYS C 1 225 ? 44.436 14.987 -66.669 1.00 31.07 225 LYS D O 1
ATOM 6700 N N . SER C 1 226 ? 42.449 13.987 -67.037 1.00 31.11 226 SER D N 1
ATOM 6701 C CA . SER C 1 226 ? 42.166 13.780 -65.612 1.00 30.23 226 SER D CA 1
ATOM 6702 C C . SER C 1 226 ? 43.127 12.766 -65.015 1.00 30.20 226 SER D C 1
ATOM 6703 O O . SER C 1 226 ? 43.692 12.982 -63.944 1.00 30.32 226 SER D O 1
ATOM 6706 N N . VAL C 1 227 ? 43.295 11.651 -65.719 1.00 29.90 227 VAL D N 1
ATOM 6707 C CA . VAL C 1 227 ? 44.173 10.572 -65.289 1.00 29.06 227 VAL D CA 1
ATOM 6708 C C . VAL C 1 227 ? 45.619 11.064 -65.182 1.00 30.51 227 VAL D C 1
ATOM 6709 O O . VAL C 1 227 ? 46.355 10.715 -64.254 1.00 30.15 227 VAL D O 1
ATOM 6713 N N . GLN C 1 228 ? 46.009 11.894 -66.136 1.00 30.37 228 GLN D N 1
ATOM 6714 C CA . GLN C 1 228 ? 47.356 12.408 -66.179 1.00 33.34 228 GLN D CA 1
ATOM 6715 C C . GLN C 1 228 ? 47.729 13.299 -64.996 1.00 32.84 228 GLN D C 1
ATOM 6716 O O . GLN C 1 228 ? 48.900 13.413 -64.649 1.00 34.14 228 GLN D O 1
ATOM 6722 N N . HIS C 1 229 ? 46.750 13.933 -64.369 1.00 31.00 229 HIS D N 1
ATOM 6723 C CA . HIS C 1 229 ? 47.059 14.814 -63.249 1.00 31.00 229 HIS D CA 1
ATOM 6724 C C . HIS C 1 229 ? 46.580 14.264 -61.919 1.00 28.11 229 HIS D C 1
ATOM 6725 O O . HIS C 1 229 ? 46.729 14.905 -60.881 1.00 24.21 229 HIS D O 1
ATOM 6732 N N . ALA C 1 230 ? 46.006 13.069 -61.962 1.00 26.99 230 ALA D N 1
ATOM 6733 C CA . ALA C 1 230 ? 45.488 12.439 -60.763 1.00 26.83 230 ALA D CA 1
ATOM 6734 C C . ALA C 1 230 ? 46.579 11.963 -59.812 1.00 27.81 230 ALA D C 1
ATOM 6735 O O . ALA C 1 230 ? 47.605 11.422 -60.236 1.00 29.31 230 ALA D O 1
ATOM 6737 N N . ASP C 1 231 ? 46.363 12.193 -58.521 1.00 27.99 231 ASP D N 1
ATOM 6738 C CA . ASP C 1 231 ? 47.293 11.724 -57.507 1.00 27.61 231 ASP D CA 1
ATOM 6739 C C . ASP C 1 231 ? 46.725 10.357 -57.079 1.00 26.76 231 ASP D C 1
ATOM 6740 O O . ASP C 1 231 ? 47.462 9.384 -56.877 1.00 27.73 231 ASP D O 1
ATOM 6745 N N . LEU C 1 232 ? 45.398 10.294 -56.977 1.00 24.69 232 LEU D N 1
ATOM 6746 C CA . LEU C 1 232 ? 44.683 9.066 -56.634 1.00 23.21 232 LEU D CA 1
ATOM 6747 C C . LEU C 1 232 ? 43.576 8.892 -57.654 1.00 22.29 232 LEU D C 1
ATOM 6748 O O . LEU C 1 232 ? 42.696 9.746 -57.771 1.00 23.67 232 LEU D O 1
ATOM 6753 N N . LEU C 1 233 ? 43.623 7.787 -58.392 1.00 23.33 233 LEU D N 1
ATOM 6754 C CA . LEU C 1 233 ? 42.621 7.481 -59.413 1.00 21.85 233 LEU D CA 1
ATOM 6755 C C . LEU C 1 233 ? 41.733 6.342 -58.947 1.00 23.23 233 LEU D C 1
ATOM 6756 O O . LEU C 1 233 ? 42.222 5.255 -58.632 1.00 24.11 233 LEU D O 1
ATOM 6761 N N . ILE C 1 234 ? 40.428 6.582 -58.896 1.00 23.66 234 ILE D N 1
ATOM 6762 C CA . ILE C 1 234 ? 39.511 5.539 -58.470 1.00 23.07 234 ILE D CA 1
ATOM 6763 C C . ILE C 1 234 ? 38.586 5.116 -59.588 1.00 25.33 234 ILE D C 1
ATOM 6764 O O . ILE C 1 234 ? 37.812 5.925 -60.109 1.00 27.45 234 ILE D O 1
ATOM 6769 N N . GLY C 1 235 ? 38.662 3.842 -59.957 1.00 27.86 235 GLY D N 1
ATOM 6770 C CA . GLY C 1 235 ? 37.806 3.333 -61.011 1.00 29.64 235 GLY D CA 1
ATOM 6771 C C . GLY C 1 235 ? 36.530 2.811 -60.391 1.00 32.12 235 GLY D C 1
ATOM 6772 O O . GLY C 1 235 ? 36.586 1.996 -59.473 1.00 32.33 235 GLY D O 1
ATOM 6773 N N . ALA C 1 236 ? 35.385 3.279 -60.877 1.00 33.42 236 ALA D N 1
ATOM 6774 C CA . ALA C 1 236 ? 34.101 2.834 -60.348 1.00 38.32 236 ALA D CA 1
ATOM 6775 C C . ALA C 1 236 ? 33.075 2.534 -61.442 1.00 41.66 236 ALA D C 1
ATOM 6776 O O . ALA C 1 236 ? 32.016 3.158 -61.491 1.00 42.21 236 ALA D O 1
ATOM 6778 N N . VAL C 1 237 ? 33.375 1.570 -62.310 1.00 46.86 237 VAL D N 1
ATOM 6779 C CA . VAL C 1 237 ? 32.452 1.224 -63.387 1.00 51.58 237 VAL D CA 1
ATOM 6780 C C . VAL C 1 237 ? 32.186 -0.285 -63.484 1.00 55.38 237 VAL D C 1
ATOM 6781 O O . VAL C 1 237 ? 31.689 -0.902 -62.535 1.00 56.69 237 VAL D O 1
ATOM 6785 N N . LEU C 1 238 ? 32.516 -0.865 -64.640 1.00 59.65 238 LEU D N 1
ATOM 6786 C CA . LEU C 1 238 ? 32.321 -2.298 -64.924 1.00 62.56 238 LEU D CA 1
ATOM 6787 C C . LEU C 1 238 ? 30.855 -2.727 -64.823 1.00 63.03 238 LEU D C 1
ATOM 6788 O O . LEU C 1 238 ? 30.153 -2.816 -65.833 1.00 64.19 238 LEU D O 1
ATOM 6790 N N . LYS C 1 246 ? 38.818 -1.151 -69.798 1.00 65.65 246 LYS D N 1
ATOM 6791 C CA . LYS C 1 246 ? 39.230 -0.692 -71.117 1.00 64.34 246 LYS D CA 1
ATOM 6792 C C . LYS C 1 246 ? 39.119 0.835 -71.250 1.00 64.51 246 LYS D C 1
ATOM 6793 O O . LYS C 1 246 ? 39.270 1.374 -72.350 1.00 63.79 246 LYS D O 1
ATOM 6795 N N . LEU C 1 247 ? 38.860 1.528 -70.139 1.00 61.33 247 LEU D N 1
ATOM 6796 C CA . LEU C 1 247 ? 38.735 2.985 -70.162 1.00 59.49 247 LEU D CA 1
ATOM 6797 C C . LEU C 1 247 ? 40.089 3.672 -69.984 1.00 59.70 247 LEU D C 1
ATOM 6798 O O . LEU C 1 247 ? 40.294 4.790 -70.464 1.00 57.23 247 LEU D O 1
ATOM 6800 N N . VAL C 1 248 ? 41.009 3.003 -69.295 1.00 58.80 248 VAL D N 1
ATOM 6801 C CA . VAL C 1 248 ? 42.348 3.541 -69.071 1.00 59.36 248 VAL D CA 1
ATOM 6802 C C . VAL C 1 248 ? 43.390 2.515 -69.528 1.00 59.64 248 VAL D C 1
ATOM 6803 O O . VAL C 1 248 ? 43.529 1.445 -68.933 1.00 59.07 248 VAL D O 1
ATOM 6807 N N . THR C 1 249 ? 44.116 2.845 -70.592 1.00 60.16 249 THR D N 1
ATOM 6808 C CA . THR C 1 249 ? 45.130 1.951 -71.146 1.00 60.98 249 THR D CA 1
ATOM 6809 C C . THR C 1 249 ? 46.496 2.173 -70.508 1.00 62.01 249 THR D C 1
ATOM 6810 O O . THR C 1 249 ? 46.798 3.274 -70.051 1.00 62.30 249 THR D O 1
ATOM 6814 N N . ARG C 1 250 ? 47.319 1.126 -70.482 1.00 63.43 250 ARG D N 1
ATOM 6815 C CA . ARG C 1 250 ? 48.660 1.223 -69.909 1.00 65.53 250 ARG D CA 1
ATOM 6816 C C . ARG C 1 250 ? 49.398 2.421 -70.503 1.00 66.13 250 ARG D C 1
ATOM 6817 O O . ARG C 1 250 ? 50.355 2.938 -69.920 1.00 66.31 250 ARG D O 1
ATOM 6825 N N . ASP C 1 251 ? 48.944 2.852 -71.677 1.00 67.46 251 ASP D N 1
ATOM 6826 C CA . ASP C 1 251 ? 49.524 4.006 -72.358 1.00 67.36 251 ASP D CA 1
ATOM 6827 C C . ASP C 1 251 ? 49.336 5.214 -71.447 1.00 67.03 251 ASP D C 1
ATOM 6828 O O . ASP C 1 251 ? 50.305 5.854 -71.039 1.00 66.36 251 ASP D O 1
ATOM 6833 N N . MET C 1 252 ? 48.075 5.505 -71.127 1.00 66.92 252 MET D N 1
ATOM 6834 C CA . MET C 1 252 ? 47.725 6.620 -70.253 1.00 65.62 252 MET D CA 1
ATOM 6835 C C . MET C 1 252 ? 48.480 6.482 -68.934 1.00 65.71 252 MET D C 1
ATOM 6836 O O . MET C 1 252 ? 48.862 7.483 -68.321 1.00 66.58 252 MET D O 1
ATOM 6841 N N . LEU C 1 253 ? 48.690 5.234 -68.512 1.00 64.53 253 LEU D N 1
ATOM 6842 C CA . LEU C 1 253 ? 49.388 4.922 -67.262 1.00 62.56 253 LEU D CA 1
ATOM 6843 C C . LEU C 1 253 ? 50.730 5.644 -67.160 1.00 61.39 253 LEU D C 1
ATOM 6844 O O . LEU C 1 253 ? 51.139 6.059 -66.074 1.00 62.55 253 LEU D O 1
ATOM 6849 N N . SER C 1 254 ? 51.417 5.793 -68.289 1.00 60.36 254 SER D N 1
ATOM 6850 C CA . SER C 1 254 ? 52.714 6.466 -68.300 1.00 59.05 254 SER D CA 1
ATOM 6851 C C . SER C 1 254 ? 52.575 7.982 -68.153 1.00 58.36 254 SER D C 1
ATOM 6852 O O . SER C 1 254 ? 53.562 8.685 -67.938 1.00 58.30 254 SER D O 1
ATOM 6855 N N . LEU C 1 255 ? 51.347 8.481 -68.261 1.00 57.94 255 LEU D N 1
ATOM 6856 C CA . LEU C 1 255 ? 51.091 9.917 -68.130 1.00 56.39 255 LEU D CA 1
ATOM 6857 C C . LEU C 1 255 ? 51.021 10.323 -66.659 1.00 54.28 255 LEU D C 1
ATOM 6858 O O . LEU C 1 255 ? 51.353 11.454 -66.293 1.00 54.16 255 LEU D O 1
ATOM 6863 N N . MET C 1 256 ? 50.581 9.391 -65.820 1.00 52.53 256 MET D N 1
ATOM 6864 C CA . MET C 1 256 ? 50.438 9.654 -64.394 1.00 50.02 256 MET D CA 1
ATOM 6865 C C . MET C 1 256 ? 51.769 9.912 -63.717 1.00 48.11 256 MET D C 1
ATOM 6866 O O . MET C 1 256 ? 52.767 9.272 -64.037 1.00 49.34 256 MET D O 1
ATOM 6871 N N . LYS C 1 257 ? 51.789 10.869 -62.796 1.00 46.37 257 LYS D N 1
ATOM 6872 C CA . LYS C 1 257 ? 53.014 11.173 -62.086 1.00 44.05 257 LYS D CA 1
ATOM 6873 C C . LYS C 1 257 ? 53.302 9.960 -61.247 1.00 44.45 257 LYS D C 1
ATOM 6874 O O . LYS C 1 257 ? 52.380 9.252 -60.854 1.00 45.57 257 LYS D O 1
ATOM 6880 N N . GLU C 1 258 ? 54.578 9.705 -60.982 1.00 44.22 258 GLU D N 1
ATOM 6881 C CA . GLU C 1 258 ? 54.947 8.539 -60.193 1.00 42.62 258 GLU D CA 1
ATOM 6882 C C . GLU C 1 258 ? 54.499 8.686 -58.749 1.00 37.84 258 GLU D C 1
ATOM 6883 O O . GLU C 1 258 ? 54.400 9.794 -58.229 1.00 37.67 258 GLU D O 1
ATOM 6889 N N . GLY C 1 259 ? 54.225 7.557 -58.109 1.00 35.64 259 GLY D N 1
ATOM 6890 C CA . GLY C 1 259 ? 53.783 7.581 -56.729 1.00 34.05 259 GLY D CA 1
ATOM 6891 C C . GLY C 1 259 ? 52.272 7.681 -56.642 1.00 32.35 259 GLY D C 1
ATOM 6892 O O . GLY C 1 259 ? 51.689 7.466 -55.581 1.00 31.93 259 GLY D O 1
ATOM 6893 N N . ALA C 1 260 ? 51.636 8.035 -57.754 1.00 30.07 260 ALA D N 1
ATOM 6894 C CA . ALA C 1 260 ? 50.188 8.124 -57.790 1.00 28.13 260 ALA D CA 1
ATOM 6895 C C . ALA C 1 260 ? 49.683 6.706 -57.604 1.00 27.85 260 ALA D C 1
ATOM 6896 O O . ALA C 1 260 ? 50.381 5.746 -57.934 1.00 27.75 260 ALA D O 1
ATOM 6898 N N . VAL C 1 261 ? 48.485 6.553 -57.066 1.00 27.66 261 VAL D N 1
ATOM 6899 C CA . VAL C 1 261 ? 47.988 5.207 -56.894 1.00 26.36 261 VAL D CA 1
ATOM 6900 C C . VAL C 1 261 ? 46.619 5.064 -57.506 1.00 26.12 261 VAL D C 1
ATOM 6901 O O . VAL C 1 261 ? 45.877 6.033 -57.660 1.00 26.53 261 VAL D O 1
ATOM 6905 N N . ILE C 1 262 ? 46.305 3.829 -57.862 1.00 27.10 262 ILE D N 1
ATOM 6906 C CA . ILE C 1 262 ? 45.045 3.489 -58.485 1.00 25.43 262 ILE D CA 1
ATOM 6907 C C . ILE C 1 262 ? 44.305 2.446 -57.655 1.00 27.26 262 ILE D C 1
ATOM 6908 O O . ILE C 1 262 ? 44.894 1.490 -57.154 1.00 28.42 262 ILE D O 1
ATOM 6913 N N . VAL C 1 263 ? 43.008 2.654 -57.497 1.00 29.34 263 VAL D N 1
ATOM 6914 C CA . VAL C 1 263 ? 42.169 1.719 -56.772 1.00 29.56 263 VAL D CA 1
ATOM 6915 C C . VAL C 1 263 ? 40.976 1.518 -57.687 1.00 32.63 263 VAL D C 1
ATOM 6916 O O . VAL C 1 263 ? 40.236 2.463 -57.955 1.00 33.23 263 VAL D O 1
ATOM 6920 N N . ASP C 1 264 ? 40.821 0.302 -58.202 1.00 35.06 264 ASP D N 1
ATOM 6921 C CA . ASP C 1 264 ? 39.710 -0.005 -59.092 1.00 39.13 264 ASP D CA 1
ATOM 6922 C C . ASP C 1 264 ? 38.755 -0.923 -58.351 1.00 40.15 264 ASP D C 1
ATOM 6923 O O . ASP C 1 264 ? 39.025 -2.106 -58.186 1.00 41.11 264 ASP D O 1
ATOM 6928 N N . VAL C 1 265 ? 37.642 -0.369 -57.893 1.00 41.73 265 VAL D N 1
ATOM 6929 C CA . VAL C 1 265 ? 36.663 -1.160 -57.172 1.00 42.43 265 VAL D CA 1
ATOM 6930 C C . VAL C 1 265 ? 36.108 -2.270 -58.058 1.00 43.82 265 VAL D C 1
ATOM 6931 O O . VAL C 1 265 ? 35.740 -3.340 -57.564 1.00 44.77 265 VAL D O 1
ATOM 6935 N N . ALA C 1 266 ? 36.064 -2.022 -59.365 1.00 45.02 266 ALA D N 1
ATOM 6936 C CA . ALA C 1 266 ? 35.554 -3.005 -60.325 1.00 46.66 266 ALA D CA 1
ATOM 6937 C C . ALA C 1 266 ? 36.427 -4.265 -60.464 1.00 46.16 266 ALA D C 1
ATOM 6938 O O . ALA C 1 266 ? 37.650 -4.239 -60.265 1.00 46.28 266 ALA D O 1
ATOM 6940 N N . TYR C 1 286 ? 51.285 -3.766 -56.347 1.00 57.75 286 TYR D N 1
ATOM 6941 C CA . TYR C 1 286 ? 52.413 -3.777 -57.282 1.00 58.63 286 TYR D CA 1
ATOM 6942 C C . TYR C 1 286 ? 52.544 -2.483 -58.097 1.00 59.02 286 TYR D C 1
ATOM 6943 O O . TYR C 1 286 ? 51.547 -1.818 -58.389 1.00 58.47 286 TYR D O 1
ATOM 6952 N N . VAL C 1 287 ? 53.778 -2.155 -58.484 1.00 59.96 287 VAL D N 1
ATOM 6953 C CA . VAL C 1 287 ? 54.083 -0.936 -59.248 1.00 61.23 287 VAL D CA 1
ATOM 6954 C C . VAL C 1 287 ? 54.288 -1.146 -60.763 1.00 62.72 287 VAL D C 1
ATOM 6955 O O . VAL C 1 287 ? 54.937 -2.103 -61.192 1.00 63.49 287 VAL D O 1
ATOM 6959 N N . VAL C 1 288 ? 53.721 -0.238 -61.558 1.00 63.57 288 VAL D N 1
ATOM 6960 C CA . VAL C 1 288 ? 53.837 -0.258 -63.020 1.00 64.01 288 VAL D CA 1
ATOM 6961 C C . VAL C 1 288 ? 53.967 1.197 -63.501 1.00 65.15 288 VAL D C 1
ATOM 6962 O O . VAL C 1 288 ? 53.010 1.976 -63.409 1.00 65.62 288 VAL D O 1
ATOM 6966 N N . ASP C 1 289 ? 55.153 1.551 -64.001 1.00 65.21 289 ASP D N 1
ATOM 6967 C CA . ASP C 1 289 ? 55.451 2.905 -64.487 1.00 64.32 289 ASP D CA 1
ATOM 6968 C C . ASP C 1 289 ? 55.546 3.945 -63.371 1.00 62.51 289 ASP D C 1
ATOM 6969 O O . ASP C 1 289 ? 55.311 5.135 -63.601 1.00 62.66 289 ASP D O 1
ATOM 6974 N N . GLY C 1 290 ? 55.900 3.492 -62.169 1.00 59.93 290 GLY D N 1
ATOM 6975 C CA . GLY C 1 290 ? 56.017 4.392 -61.036 1.00 56.43 290 GLY D CA 1
ATOM 6976 C C . GLY C 1 290 ? 54.676 4.619 -60.363 1.00 53.54 290 GLY D C 1
ATOM 6977 O O . GLY C 1 290 ? 54.582 5.377 -59.399 1.00 53.58 290 GLY D O 1
ATOM 6978 N N . VAL C 1 291 ? 53.640 3.956 -60.876 1.00 50.58 291 VAL D N 1
ATOM 6979 C CA . VAL C 1 291 ? 52.286 4.071 -60.343 1.00 47.87 291 VAL D CA 1
ATOM 6980 C C . VAL C 1 291 ? 51.944 2.840 -59.490 1.00 46.72 291 VAL D C 1
ATOM 6981 O O . VAL C 1 291 ? 52.134 1.706 -59.918 1.00 46.46 291 VAL D O 1
ATOM 6985 N N . VAL C 1 292 ? 51.432 3.079 -58.287 1.00 46.49 292 VAL D N 1
ATOM 6986 C CA . VAL C 1 292 ? 51.067 2.014 -57.358 1.00 45.73 292 VAL D CA 1
ATOM 6987 C C . VAL C 1 292 ? 49.636 1.511 -57.556 1.00 47.47 292 VAL D C 1
ATOM 6988 O O . VAL C 1 292 ? 48.673 2.258 -57.379 1.00 47.17 292 VAL D O 1
ATOM 6992 N N . HIS C 1 293 ? 49.506 0.236 -57.918 1.00 47.88 293 HIS D N 1
ATOM 6993 C CA . HIS C 1 293 ? 48.204 -0.384 -58.149 1.00 48.59 293 HIS D CA 1
ATOM 6994 C C . HIS C 1 293 ? 47.699 -1.138 -56.923 1.00 49.83 293 HIS D C 1
ATOM 6995 O O . HIS C 1 293 ? 48.426 -1.950 -56.339 1.00 50.81 293 HIS D O 1
ATOM 7002 N N . TYR C 1 294 ? 46.453 -0.883 -56.536 1.00 50.78 294 TYR D N 1
ATOM 7003 C CA . TYR C 1 294 ? 45.874 -1.595 -55.408 1.00 51.55 294 TYR D CA 1
ATOM 7004 C C . TYR C 1 294 ? 44.849 -2.608 -55.919 1.00 52.95 294 TYR D C 1
ATOM 7005 O O . TYR C 1 294 ? 43.807 -2.239 -56.474 1.00 51.71 294 TYR D O 1
ATOM 7014 N N . GLY C 1 295 ? 45.160 -3.889 -55.733 1.00 54.72 295 GLY D N 1
ATOM 7015 C CA . GLY C 1 295 ? 44.267 -4.947 -56.170 1.00 55.97 295 GLY D CA 1
ATOM 7016 C C . GLY C 1 295 ? 43.983 -5.942 -55.059 1.00 56.69 295 GLY D C 1
ATOM 7017 O O . GLY C 1 295 ? 44.658 -6.978 -54.952 1.00 57.33 295 GLY D O 1
ATOM 7018 N N . VAL C 1 296 ? 42.993 -5.619 -54.226 1.00 57.54 296 VAL D N 1
ATOM 7019 C CA . VAL C 1 296 ? 42.591 -6.471 -53.111 1.00 57.70 296 VAL D CA 1
ATOM 7020 C C . VAL C 1 296 ? 41.066 -6.476 -52.988 1.00 57.34 296 VAL D C 1
ATOM 7021 O O . VAL C 1 296 ? 40.485 -5.829 -52.113 1.00 59.62 296 VAL D O 1
ATOM 7025 N N . ALA C 1 297 ? 40.443 -7.228 -53.891 1.00 59.10 297 ALA D N 1
ATOM 7026 C CA . ALA C 1 297 ? 38.995 -7.399 -53.993 1.00 57.89 297 ALA D CA 1
ATOM 7027 C C . ALA C 1 297 ? 38.095 -6.787 -52.918 1.00 59.13 297 ALA D C 1
ATOM 7028 O O . ALA C 1 297 ? 37.890 -5.574 -52.877 1.00 60.91 297 ALA D O 1
ATOM 7030 N N . ASN C 1 298 ? 37.553 -7.641 -52.057 1.00 57.24 298 ASN D N 1
ATOM 7031 C CA . ASN C 1 298 ? 36.621 -7.222 -51.015 1.00 54.48 298 ASN D CA 1
ATOM 7032 C C . ASN C 1 298 ? 37.113 -6.140 -50.043 1.00 52.40 298 ASN D C 1
ATOM 7033 O O . ASN C 1 298 ? 37.579 -6.454 -48.943 1.00 51.42 298 ASN D O 1
ATOM 7038 N N . MET C 1 299 ? 37.015 -4.871 -50.451 1.00 47.73 299 MET D N 1
ATOM 7039 C CA . MET C 1 299 ? 37.404 -3.763 -49.574 1.00 43.37 299 MET D CA 1
ATOM 7040 C C . MET C 1 299 ? 36.441 -3.777 -48.404 1.00 39.35 299 MET D C 1
ATOM 7041 O O . MET C 1 299 ? 36.827 -3.498 -47.271 1.00 39.11 299 MET D O 1
ATOM 7046 N N . PRO C 1 300 ? 35.159 -4.078 -48.674 1.00 36.17 300 PRO D N 1
ATOM 7047 C CA . PRO C 1 300 ? 34.158 -4.124 -47.606 1.00 34.80 300 PRO D CA 1
ATOM 7048 C C . PRO C 1 300 ? 34.568 -5.120 -46.517 1.00 34.55 300 PRO D C 1
ATOM 7049 O O . PRO C 1 300 ? 34.071 -5.064 -45.390 1.00 33.96 300 PRO D O 1
ATOM 7053 N N . GLY C 1 301 ? 35.477 -6.029 -46.871 1.00 31.85 301 GLY D N 1
ATOM 7054 C CA . GLY C 1 301 ? 35.959 -7.020 -45.928 1.00 29.81 301 GLY D CA 1
ATOM 7055 C C . GLY C 1 301 ? 36.823 -6.408 -44.837 1.00 30.69 301 GLY D C 1
ATOM 7056 O O . GLY C 1 301 ? 36.904 -6.952 -43.732 1.00 32.31 301 GLY D O 1
ATOM 7057 N N . ALA C 1 302 ? 37.471 -5.282 -45.134 1.00 29.92 302 ALA D N 1
ATOM 7058 C CA . ALA C 1 302 ? 38.312 -4.610 -44.148 1.00 27.81 302 ALA D CA 1
ATOM 7059 C C . ALA C 1 302 ? 37.451 -4.045 -43.025 1.00 27.13 302 ALA D C 1
ATOM 7060 O O . ALA C 1 302 ? 37.939 -3.810 -41.918 1.00 26.53 302 ALA D O 1
ATOM 7062 N N . VAL C 1 303 ? 36.168 -3.838 -43.314 1.00 24.67 303 VAL D N 1
ATOM 7063 C CA . VAL C 1 303 ? 35.228 -3.322 -42.320 1.00 23.58 303 VAL D CA 1
ATOM 7064 C C . VAL C 1 303 ? 33.993 -4.224 -42.229 1.00 24.51 303 VAL D C 1
ATOM 7065 O O . VAL C 1 303 ? 32.857 -3.793 -42.444 1.00 24.44 303 VAL D O 1
ATOM 7069 N N . PRO C 1 304 ? 34.213 -5.494 -41.870 1.00 24.63 304 PRO D N 1
ATOM 7070 C CA . PRO C 1 304 ? 33.186 -6.522 -41.727 1.00 23.27 304 PRO D CA 1
ATOM 7071 C C . PRO C 1 304 ? 31.960 -6.128 -40.908 1.00 25.42 304 PRO D C 1
ATOM 7072 O O . PRO C 1 304 ? 30.839 -6.467 -41.287 1.00 25.87 304 PRO D O 1
ATOM 7076 N N . ARG C 1 305 ? 32.156 -5.429 -39.788 1.00 26.21 305 ARG D N 1
ATOM 7077 C CA . ARG C 1 305 ? 31.005 -5.052 -38.973 1.00 25.84 305 ARG D CA 1
ATOM 7078 C C . ARG C 1 305 ? 30.078 -4.082 -39.691 1.00 22.79 305 ARG D C 1
ATOM 7079 O O . ARG C 1 305 ? 28.868 -4.194 -39.570 1.00 24.66 305 ARG D O 1
ATOM 7087 N N . THR C 1 306 ? 30.641 -3.130 -40.433 1.00 23.08 306 THR D N 1
ATOM 7088 C CA . THR C 1 306 ? 29.820 -2.180 -41.188 1.00 19.63 306 THR D CA 1
ATOM 7089 C C . THR C 1 306 ? 29.151 -2.955 -42.318 1.00 18.77 306 THR D C 1
ATOM 7090 O O . THR C 1 306 ? 27.936 -2.871 -42.509 1.00 19.83 306 THR D O 1
ATOM 7094 N N . SER C 1 307 ? 29.943 -3.716 -43.068 1.00 18.15 307 SER D N 1
ATOM 7095 C CA . SER C 1 307 ? 29.395 -4.497 -44.164 1.00 16.83 307 SER D CA 1
ATOM 7096 C C . SER C 1 307 ? 28.266 -5.399 -43.674 1.00 16.43 307 SER D C 1
ATOM 7097 O O . SER C 1 307 ? 27.207 -5.466 -44.295 1.00 17.72 307 SER D O 1
ATOM 7100 N N . THR C 1 308 ? 28.496 -6.072 -42.549 1.00 17.23 308 THR D N 1
ATOM 7101 C CA . THR C 1 308 ? 27.520 -6.974 -41.942 1.00 17.10 308 THR D CA 1
ATOM 7102 C C . THR C 1 308 ? 26.149 -6.330 -41.686 1.00 19.08 308 THR D C 1
ATOM 7103 O O . THR C 1 308 ? 25.110 -6.970 -41.853 1.00 18.48 308 THR D O 1
ATOM 7107 N N . PHE C 1 309 ? 26.138 -5.067 -41.275 1.00 17.99 309 PHE D N 1
ATOM 7108 C CA . PHE C 1 309 ? 24.876 -4.388 -41.025 1.00 19.71 309 PHE D CA 1
ATOM 7109 C C . PHE C 1 309 ? 24.259 -3.866 -42.308 1.00 20.75 309 PHE D C 1
ATOM 7110 O O . PHE C 1 309 ? 23.034 -3.879 -42.468 1.00 20.99 309 PHE D O 1
ATOM 7118 N N . ALA C 1 310 ? 25.111 -3.405 -43.221 1.00 22.90 310 ALA D N 1
ATOM 7119 C CA . ALA C 1 310 ? 24.644 -2.869 -44.494 1.00 22.32 310 ALA D CA 1
ATOM 7120 C C . ALA C 1 310 ? 23.999 -3.981 -45.301 1.00 24.20 310 ALA D C 1
ATOM 7121 O O . ALA C 1 310 ? 23.043 -3.740 -46.036 1.00 27.00 310 ALA D O 1
ATOM 7123 N N . LEU C 1 311 ? 24.504 -5.201 -45.164 1.00 22.84 311 LEU D N 1
ATOM 7124 C CA . LEU C 1 311 ? 23.929 -6.327 -45.891 1.00 22.33 311 LEU D CA 1
ATOM 7125 C C . LEU C 1 311 ? 22.691 -6.907 -45.194 1.00 23.04 311 LEU D C 1
ATOM 7126 O O . LEU C 1 311 ? 21.627 -7.062 -45.805 1.00 22.60 311 LEU D O 1
ATOM 7131 N N . THR C 1 312 ? 22.831 -7.231 -43.914 1.00 23.34 312 THR D N 1
ATOM 7132 C CA . THR C 1 312 ? 21.731 -7.799 -43.146 1.00 21.21 312 THR D CA 1
ATOM 7133 C C . THR C 1 312 ? 20.567 -6.825 -42.973 1.00 22.75 312 THR D C 1
ATOM 7134 O O . THR C 1 312 ? 19.422 -7.248 -42.826 1.00 23.57 312 THR D O 1
ATOM 7138 N N . ASN C 1 313 ? 20.837 -5.523 -42.979 1.00 23.44 313 ASN D N 1
ATOM 7139 C CA . ASN C 1 313 ? 19.723 -4.581 -42.832 1.00 23.78 313 ASN D CA 1
ATOM 7140 C C . ASN C 1 313 ? 18.786 -4.721 -44.024 1.00 23.61 313 ASN D C 1
ATOM 7141 O O . ASN C 1 313 ? 17.594 -4.444 -43.907 1.00 26.27 313 ASN D O 1
ATOM 7146 N N . GLN C 1 314 ? 19.321 -5.158 -45.165 1.00 24.72 314 GLN D N 1
ATOM 7147 C CA . GLN C 1 314 ? 18.501 -5.329 -46.356 1.00 24.43 314 GLN D CA 1
ATOM 7148 C C . GLN C 1 314 ? 17.984 -6.755 -46.493 1.00 24.10 314 GLN D C 1
ATOM 7149 O O . GLN C 1 314 ? 16.833 -6.953 -46.864 1.00 27.36 314 GLN D O 1
ATOM 7155 N N . THR C 1 315 ? 18.815 -7.747 -46.189 1.00 22.02 315 THR D N 1
ATOM 7156 C CA . THR C 1 315 ? 18.392 -9.143 -46.319 1.00 20.20 315 THR D CA 1
ATOM 7157 C C . THR C 1 315 ? 17.318 -9.586 -45.321 1.00 21.36 315 THR D C 1
ATOM 7158 O O . THR C 1 315 ? 16.409 -10.343 -45.664 1.00 20.80 315 THR D O 1
ATOM 7162 N N . LEU C 1 316 ? 17.418 -9.095 -44.090 1.00 21.42 316 LEU D N 1
ATOM 7163 C CA . LEU C 1 316 ? 16.471 -9.450 -43.036 1.00 21.04 316 LEU D CA 1
ATOM 7164 C C . LEU C 1 316 ? 15.001 -9.444 -43.452 1.00 21.96 316 LEU D C 1
ATOM 7165 O O . LEU C 1 316 ? 14.275 -10.390 -43.161 1.00 23.58 316 LEU D O 1
ATOM 7170 N N . PRO C 1 317 ? 14.535 -8.372 -44.116 1.00 22.93 317 PRO D N 1
ATOM 7171 C CA . PRO C 1 317 ? 13.128 -8.339 -44.529 1.00 22.91 317 PRO D CA 1
ATOM 7172 C C . PRO C 1 317 ? 12.728 -9.587 -45.331 1.00 23.95 317 PRO D C 1
ATOM 7173 O O . PRO C 1 317 ? 11.625 -10.110 -45.178 1.00 25.47 317 PRO D O 1
ATOM 7177 N N . TYR C 1 318 ? 13.639 -10.056 -46.178 1.00 23.77 318 TYR D N 1
ATOM 7178 C CA . TYR C 1 318 ? 13.400 -11.239 -46.987 1.00 23.67 318 TYR D CA 1
ATOM 7179 C C . TYR C 1 318 ? 13.462 -12.488 -46.123 1.00 21.58 318 TYR D C 1
ATOM 7180 O O . TYR C 1 318 ? 12.648 -13.393 -46.259 1.00 23.09 318 TYR D O 1
ATOM 7189 N N . VAL C 1 319 ? 14.432 -12.533 -45.225 1.00 21.75 319 VAL D N 1
ATOM 7190 C CA . VAL C 1 319 ? 14.569 -13.673 -44.332 1.00 19.75 319 VAL D CA 1
ATOM 7191 C C . VAL C 1 319 ? 13.256 -13.863 -43.560 1.00 21.64 319 VAL D C 1
ATOM 7192 O O . VAL C 1 319 ? 12.782 -14.985 -43.403 1.00 21.65 319 VAL D O 1
ATOM 7196 N N . LEU C 1 320 ? 12.669 -12.757 -43.101 1.00 23.63 320 LEU D N 1
ATOM 7197 C CA . LEU C 1 320 ? 11.401 -12.778 -42.370 1.00 24.58 320 LEU D CA 1
ATOM 7198 C C . LEU C 1 320 ? 10.273 -13.347 -43.233 1.00 25.12 320 LEU D C 1
ATOM 7199 O O . LEU C 1 320 ? 9.473 -14.153 -42.767 1.00 27.44 320 LEU D O 1
ATOM 7204 N N . LYS C 1 321 ? 10.215 -12.926 -44.492 1.00 26.39 321 LYS D N 1
ATOM 7205 C CA . LYS C 1 321 ? 9.197 -13.410 -45.422 1.00 27.17 321 LYS D CA 1
ATOM 7206 C C . LYS C 1 321 ? 9.346 -14.908 -45.667 1.00 26.85 321 LYS D C 1
ATOM 7207 O O . LYS C 1 321 ? 8.369 -15.652 -45.645 1.00 24.75 321 LYS D O 1
ATOM 7213 N N . LEU C 1 322 ? 10.580 -15.342 -45.905 1.00 25.90 322 LEU D N 1
ATOM 7214 C CA . LEU C 1 322 ? 10.854 -16.751 -46.140 1.00 25.93 322 LEU D CA 1
ATOM 7215 C C . LEU C 1 322 ? 10.509 -17.568 -44.895 1.00 28.17 322 LEU D C 1
ATOM 7216 O O . LEU C 1 322 ? 9.887 -18.623 -44.989 1.00 29.16 322 LEU D O 1
ATOM 7221 N N . ALA C 1 323 ? 10.890 -17.068 -43.724 1.00 29.32 323 ALA D N 1
ATOM 7222 C CA . ALA C 1 323 ? 10.614 -17.772 -42.476 1.00 29.40 323 ALA D CA 1
ATOM 7223 C C . ALA C 1 323 ? 9.123 -17.882 -42.252 1.00 29.94 323 ALA D C 1
ATOM 7224 O O . ALA C 1 323 ? 8.628 -18.892 -41.764 1.00 31.91 323 ALA D O 1
ATOM 7226 N N . GLU C 1 324 ? 8.403 -16.837 -42.623 1.00 30.79 324 GLU D N 1
ATOM 7227 C CA . GLU C 1 324 ? 6.964 -16.818 -42.436 1.00 31.59 324 GLU D CA 1
ATOM 7228 C C . GLU C 1 324 ? 6.124 -17.549 -43.489 1.00 31.54 324 GLU D C 1
ATOM 7229 O O . GLU C 1 324 ? 5.130 -18.191 -43.149 1.00 31.57 324 GLU D O 1
ATOM 7235 N N . LYS C 1 325 ? 6.524 -17.466 -44.755 1.00 30.86 325 LYS D N 1
ATOM 7236 C CA . LYS C 1 325 ? 5.742 -18.064 -45.833 1.00 31.21 325 LYS D CA 1
ATOM 7237 C C . LYS C 1 325 ? 6.387 -19.170 -46.641 1.00 30.34 325 LYS D C 1
ATOM 7238 O O . LYS C 1 325 ? 5.798 -19.660 -47.599 1.00 31.68 325 LYS D O 1
ATOM 7244 N N . GLY C 1 326 ? 7.583 -19.579 -46.259 1.00 31.14 326 GLY D N 1
ATOM 7245 C CA . GLY C 1 326 ? 8.242 -20.611 -47.022 1.00 32.17 326 GLY D CA 1
ATOM 7246 C C . GLY C 1 326 ? 8.499 -20.073 -48.415 1.00 33.40 326 GLY D C 1
ATOM 7247 O O . GLY C 1 326 ? 8.688 -18.866 -48.595 1.00 34.43 326 GLY D O 1
ATOM 7248 N N . LEU C 1 327 ? 8.480 -20.959 -49.404 1.00 34.77 327 LEU D N 1
ATOM 7249 C CA . LEU C 1 327 ? 8.731 -20.556 -50.775 1.00 37.32 327 LEU D CA 1
ATOM 7250 C C . LEU C 1 327 ? 7.687 -19.613 -51.360 1.00 36.92 327 LEU D C 1
ATOM 7251 O O . LEU C 1 327 ? 7.915 -19.024 -52.410 1.00 37.40 327 LEU D O 1
ATOM 7256 N N . ASP C 1 328 ? 6.551 -19.459 -50.687 1.00 39.09 328 ASP D N 1
ATOM 7257 C CA . ASP C 1 328 ? 5.508 -18.560 -51.180 1.00 39.67 328 ASP D CA 1
ATOM 7258 C C . ASP C 1 328 ? 5.952 -17.109 -51.077 1.00 39.71 328 ASP D C 1
ATOM 7259 O O . ASP C 1 328 ? 5.296 -16.209 -51.600 1.00 40.04 328 ASP D O 1
ATOM 7264 N N . ALA C 1 329 ? 7.065 -16.879 -50.390 1.00 40.42 329 ALA D N 1
ATOM 7265 C CA . ALA C 1 329 ? 7.583 -15.528 -50.267 1.00 40.31 329 ALA D CA 1
ATOM 7266 C C . ALA C 1 329 ? 7.972 -15.087 -51.676 1.00 40.89 329 ALA D C 1
ATOM 7267 O O . ALA C 1 329 ? 7.761 -13.934 -52.053 1.00 41.68 329 ALA D O 1
ATOM 7269 N N . LEU C 1 330 ? 8.533 -16.023 -52.445 1.00 40.93 330 LEU D N 1
ATOM 7270 C CA . LEU C 1 330 ? 8.967 -15.766 -53.821 1.00 39.40 330 LEU D CA 1
ATOM 7271 C C . LEU C 1 330 ? 7.810 -15.503 -54.774 1.00 39.30 330 LEU D C 1
ATOM 7272 O O . LEU C 1 330 ? 7.898 -14.627 -55.638 1.00 40.35 330 LEU D O 1
ATOM 7277 N N . LEU C 1 331 ? 6.729 -16.263 -54.621 1.00 37.95 331 LEU D N 1
ATOM 7278 C CA . LEU C 1 331 ? 5.570 -16.110 -55.487 1.00 37.19 331 LEU D CA 1
ATOM 7279 C C . LEU C 1 331 ? 4.757 -14.855 -55.167 1.00 36.94 331 LEU D C 1
ATOM 7280 O O . LEU C 1 331 ? 3.855 -14.500 -55.915 1.00 37.46 331 LEU D O 1
ATOM 7285 N N . GLU C 1 332 ? 5.089 -14.178 -54.068 1.00 37.99 332 GLU D N 1
ATOM 7286 C CA . GLU C 1 332 ? 4.396 -12.945 -53.679 1.00 38.01 332 GLU D CA 1
ATOM 7287 C C . GLU C 1 332 ? 5.320 -11.736 -53.811 1.00 37.83 332 GLU D C 1
ATOM 7288 O O . GLU C 1 332 ? 4.993 -10.640 -53.352 1.00 37.45 332 GLU D O 1
ATOM 7294 N N . ASP C 1 333 ? 6.476 -11.942 -54.436 1.00 36.15 333 ASP D N 1
ATOM 7295 C CA . ASP C 1 333 ? 7.458 -10.879 -54.640 1.00 36.56 333 ASP D CA 1
ATOM 7296 C C . ASP C 1 333 ? 8.294 -11.221 -55.876 1.00 36.37 333 ASP D C 1
ATOM 7297 O O . ASP C 1 333 ? 9.103 -12.153 -55.856 1.00 34.66 333 ASP D O 1
ATOM 7302 N N . ALA C 1 334 ? 8.088 -10.464 -56.950 1.00 34.63 334 ALA D N 1
ATOM 7303 C CA . ALA C 1 334 ? 8.812 -10.689 -58.199 1.00 33.64 334 ALA D CA 1
ATOM 7304 C C . ALA C 1 334 ? 10.312 -10.515 -57.974 1.00 34.98 334 ALA D C 1
ATOM 7305 O O . ALA C 1 334 ? 11.131 -11.271 -58.521 1.00 35.19 334 ALA D O 1
ATOM 7307 N N . ALA C 1 335 ? 10.660 -9.516 -57.164 1.00 32.28 335 ALA D N 1
ATOM 7308 C CA . ALA C 1 335 ? 12.052 -9.238 -56.852 1.00 30.62 335 ALA D CA 1
ATOM 7309 C C . ALA C 1 335 ? 12.682 -10.447 -56.162 1.00 28.48 335 ALA D C 1
ATOM 7310 O O . ALA C 1 335 ? 13.665 -11.007 -56.641 1.00 28.20 335 ALA D O 1
ATOM 7312 N N . LEU C 1 336 ? 12.110 -10.860 -55.042 1.00 26.86 336 LEU D N 1
ATOM 7313 C CA . LEU C 1 336 ? 12.661 -11.999 -54.344 1.00 28.02 336 LEU D CA 1
ATOM 7314 C C . LEU C 1 336 ? 12.650 -13.238 -55.229 1.00 28.20 336 LEU D C 1
ATOM 7315 O O . LEU C 1 336 ? 13.460 -14.135 -55.035 1.00 27.66 336 LEU D O 1
ATOM 7320 N N . LEU C 1 337 ? 11.747 -13.285 -56.209 1.00 29.17 337 LEU D N 1
ATOM 7321 C CA . LEU C 1 337 ? 11.641 -14.451 -57.095 1.00 27.74 337 LEU D CA 1
ATOM 7322 C C . LEU C 1 337 ? 12.889 -14.662 -57.949 1.00 29.47 337 LEU D C 1
ATOM 7323 O O . LEU C 1 337 ? 13.389 -15.786 -58.077 1.00 28.80 337 LEU D O 1
ATOM 7328 N N . LYS C 1 338 ? 13.380 -13.572 -58.534 1.00 30.69 338 LYS D N 1
ATOM 7329 C CA . LYS C 1 338 ? 14.555 -13.619 -59.391 1.00 32.11 338 LYS D CA 1
ATOM 7330 C C . LYS C 1 338 ? 15.795 -14.054 -58.625 1.00 31.98 338 LYS D C 1
ATOM 7331 O O . LYS C 1 338 ? 16.838 -14.349 -59.213 1.00 31.59 338 LYS D O 1
ATOM 7337 N N . GLY C 1 339 ? 15.675 -14.098 -57.306 1.00 30.90 339 GLY D N 1
ATOM 7338 C CA . GLY C 1 339 ? 16.801 -14.497 -56.495 1.00 30.48 339 GLY D CA 1
ATOM 7339 C C . GLY C 1 339 ? 17.071 -15.979 -56.634 1.00 31.15 339 GLY D C 1
ATOM 7340 O O . GLY C 1 339 ? 18.196 -16.436 -56.430 1.00 31.33 339 GLY D O 1
ATOM 7341 N N . LEU C 1 340 ? 16.034 -16.728 -56.991 1.00 30.83 340 LEU D N 1
ATOM 7342 C CA . LEU C 1 340 ? 16.133 -18.174 -57.143 1.00 31.81 340 LEU D CA 1
ATOM 7343 C C . LEU C 1 340 ? 17.101 -18.589 -58.256 1.00 32.31 340 LEU D C 1
ATOM 7344 O O . LEU C 1 340 ? 16.954 -18.177 -59.403 1.00 32.93 340 LEU D O 1
ATOM 7349 N N . ASN C 1 341 ? 18.097 -19.399 -57.910 1.00 32.31 341 ASN D N 1
ATOM 7350 C CA . ASN C 1 341 ? 19.090 -19.861 -58.881 1.00 32.72 341 ASN D CA 1
ATOM 7351 C C . ASN C 1 341 ? 18.939 -21.355 -59.127 1.00 32.17 341 ASN D C 1
ATOM 7352 O O . ASN C 1 341 ? 19.131 -21.826 -60.247 1.00 33.03 341 ASN D O 1
ATOM 7357 N N . THR C 1 342 ? 18.609 -22.098 -58.074 1.00 32.88 342 THR D N 1
ATOM 7358 C CA . THR C 1 342 ? 18.403 -23.539 -58.186 1.00 33.07 342 THR D CA 1
ATOM 7359 C C . THR C 1 342 ? 17.217 -23.979 -57.328 1.00 33.99 342 THR D C 1
ATOM 7360 O O . THR C 1 342 ? 16.828 -23.300 -56.380 1.00 33.83 342 THR D O 1
ATOM 7364 N N . HIS C 1 343 ? 16.627 -25.110 -57.691 1.00 36.74 343 HIS D N 1
ATOM 7365 C CA . HIS C 1 343 ? 15.495 -25.671 -56.966 1.00 37.69 343 HIS D CA 1
ATOM 7366 C C . HIS C 1 343 ? 15.148 -27.047 -57.531 1.00 39.93 343 HIS D C 1
ATOM 7367 O O . HIS C 1 343 ? 14.700 -27.177 -58.674 1.00 39.42 343 HIS D O 1
ATOM 7374 N N . LYS C 1 344 ? 15.365 -28.075 -56.721 1.00 42.18 344 LYS D N 1
ATOM 7375 C CA . LYS C 1 344 ? 15.074 -29.444 -57.123 1.00 44.13 344 LYS D CA 1
ATOM 7376 C C . LYS C 1 344 ? 15.749 -29.856 -58.422 1.00 43.74 344 LYS D C 1
ATOM 7377 O O . LYS C 1 344 ? 15.126 -30.499 -59.258 1.00 43.74 344 LYS D O 1
ATOM 7383 N N . GLY C 1 345 ? 17.014 -29.491 -58.590 1.00 43.38 345 GLY D N 1
ATOM 7384 C CA . GLY C 1 345 ? 17.725 -29.865 -59.796 1.00 44.82 345 GLY D CA 1
ATOM 7385 C C . GLY C 1 345 ? 17.505 -28.947 -60.981 1.00 45.41 345 GLY D C 1
ATOM 7386 O O . GLY C 1 345 ? 18.073 -29.165 -62.044 1.00 46.11 345 GLY D O 1
ATOM 7387 N N . ARG C 1 346 ? 16.679 -27.922 -60.814 1.00 46.21 346 ARG D N 1
ATOM 7388 C CA . ARG C 1 346 ? 16.425 -26.985 -61.899 1.00 47.27 346 ARG D CA 1
ATOM 7389 C C . ARG C 1 346 ? 17.250 -25.719 -61.727 1.00 46.70 346 ARG D C 1
ATOM 7390 O O . ARG C 1 346 ? 17.336 -25.189 -60.623 1.00 47.23 346 ARG D O 1
ATOM 7398 N N . LEU C 1 347 ? 17.869 -25.250 -62.812 1.00 44.89 347 LEU D N 1
ATOM 7399 C CA . LEU C 1 347 ? 18.659 -24.019 -62.781 1.00 42.80 347 LEU D CA 1
ATOM 7400 C C . LEU C 1 347 ? 17.640 -22.967 -63.166 1.00 41.66 347 LEU D C 1
ATOM 7401 O O . LEU C 1 347 ? 17.132 -22.981 -64.284 1.00 42.08 347 LEU D O 1
ATOM 7406 N N . THR C 1 348 ? 17.334 -22.063 -62.246 1.00 40.61 348 THR D N 1
ATOM 7407 C CA . THR C 1 348 ? 16.317 -21.056 -62.501 1.00 39.84 348 THR D CA 1
ATOM 7408 C C . THR C 1 348 ? 16.788 -19.638 -62.785 1.00 39.37 348 THR D C 1
ATOM 7409 O O . THR C 1 348 ? 16.016 -18.695 -62.652 1.00 38.17 348 THR D O 1
ATOM 7413 N N . HIS C 1 349 ? 18.043 -19.475 -63.178 1.00 39.41 349 HIS D N 1
ATOM 7414 C CA . HIS C 1 349 ? 18.537 -18.143 -63.492 1.00 41.42 349 HIS D CA 1
ATOM 7415 C C . HIS C 1 349 ? 19.115 -18.149 -64.909 1.00 41.88 349 HIS D C 1
ATOM 7416 O O . HIS C 1 349 ? 20.136 -18.786 -65.175 1.00 42.26 349 HIS D O 1
ATOM 7423 N N . PRO C 1 350 ? 18.466 -17.435 -65.842 1.00 42.74 350 PRO D N 1
ATOM 7424 C CA . PRO C 1 350 ? 18.947 -17.395 -67.228 1.00 43.99 350 PRO D CA 1
ATOM 7425 C C . PRO C 1 350 ? 20.437 -17.098 -67.353 1.00 45.30 350 PRO D C 1
ATOM 7426 O O . PRO C 1 350 ? 21.154 -17.755 -68.112 1.00 44.32 350 PRO D O 1
ATOM 7430 N N . GLY C 1 351 ? 20.895 -16.108 -66.597 1.00 46.38 351 GLY D N 1
ATOM 7431 C CA . GLY C 1 351 ? 22.296 -15.742 -66.636 1.00 47.37 351 GLY D CA 1
ATOM 7432 C C . GLY C 1 351 ? 23.205 -16.920 -66.355 1.00 48.89 351 GLY D C 1
ATOM 7433 O O . GLY C 1 351 ? 24.114 -17.214 -67.125 1.00 50.88 351 GLY D O 1
ATOM 7434 N N . VAL C 1 352 ? 22.964 -17.601 -65.243 1.00 49.61 352 VAL D N 1
ATOM 7435 C CA . VAL C 1 352 ? 23.780 -18.747 -64.879 1.00 48.88 352 VAL D CA 1
ATOM 7436 C C . VAL C 1 352 ? 23.679 -19.840 -65.939 1.00 47.70 352 VAL D C 1
ATOM 7437 O O . VAL C 1 352 ? 24.651 -20.533 -66.220 1.00 47.23 352 VAL D O 1
ATOM 7441 N N . ALA C 1 353 ? 22.500 -19.983 -66.531 1.00 47.24 353 ALA D N 1
ATOM 7442 C CA . ALA C 1 353 ? 22.293 -20.987 -67.561 1.00 47.40 353 ALA D CA 1
ATOM 7443 C C . ALA C 1 353 ? 23.151 -20.697 -68.797 1.00 46.88 353 ALA D C 1
ATOM 7444 O O . ALA C 1 353 ? 24.018 -21.488 -69.164 1.00 45.32 353 ALA D O 1
ATOM 7446 N N . GLU C 1 354 ? 22.902 -19.549 -69.423 1.00 50.20 354 GLU D N 1
ATOM 7447 C CA . GLU C 1 354 ? 23.622 -19.111 -70.623 1.00 55.46 354 GLU D CA 1
ATOM 7448 C C . GLU C 1 354 ? 25.125 -19.224 -70.371 1.00 56.23 354 GLU D C 1
ATOM 7449 O O . GLU C 1 354 ? 25.923 -19.439 -71.288 1.00 57.53 354 GLU D O 1
ATOM 7455 N N . ALA C 1 355 ? 25.478 -19.111 -69.096 1.00 54.73 355 ALA D N 1
ATOM 7456 C CA . ALA C 1 355 ? 26.856 -19.158 -68.635 1.00 54.24 355 ALA D CA 1
ATOM 7457 C C . ALA C 1 355 ? 27.503 -20.530 -68.683 1.00 55.25 355 ALA D C 1
ATOM 7458 O O . ALA C 1 355 ? 28.694 -20.648 -68.941 1.00 56.12 355 ALA D O 1
ATOM 7460 N N . PHE C 1 356 ? 26.742 -21.577 -68.408 1.00 55.16 356 PHE D N 1
ATOM 7461 C CA . PHE C 1 356 ? 27.326 -22.910 -68.431 1.00 52.40 356 PHE D CA 1
ATOM 7462 C C . PHE C 1 356 ? 26.719 -23.765 -69.524 1.00 50.28 356 PHE D C 1
ATOM 7463 O O . PHE C 1 356 ? 26.954 -24.967 -69.584 1.00 48.47 356 PHE D O 1
ATOM 7471 N N . GLY C 1 357 ? 25.927 -23.141 -70.384 1.00 49.25 357 GLY D N 1
ATOM 7472 C CA . GLY C 1 357 ? 25.291 -23.891 -71.441 1.00 50.18 357 GLY D CA 1
ATOM 7473 C C . GLY C 1 357 ? 24.366 -24.924 -70.836 1.00 49.46 357 GLY D C 1
ATOM 7474 O O . GLY C 1 357 ? 24.404 -26.099 -71.200 1.00 50.12 357 GLY D O 1
ATOM 7475 N N . LEU C 1 358 ? 23.522 -24.483 -69.911 1.00 49.08 358 LEU D N 1
ATOM 7476 C CA . LEU C 1 358 ? 22.594 -25.389 -69.244 1.00 48.57 358 LEU D CA 1
ATOM 7477 C C . LEU C 1 358 ? 21.122 -25.029 -69.415 1.00 47.84 358 LEU D C 1
ATOM 7478 O O . LEU C 1 358 ? 20.773 -23.877 -69.660 1.00 48.47 358 LEU D O 1
ATOM 7483 N N . PRO C 1 359 ? 20.236 -26.027 -69.291 1.00 47.21 359 PRO D N 1
ATOM 7484 C CA . PRO C 1 359 ? 18.789 -25.833 -69.429 1.00 47.16 359 PRO D CA 1
ATOM 7485 C C . PRO C 1 359 ? 18.253 -24.797 -68.445 1.00 48.43 359 PRO D C 1
ATOM 7486 O O . PRO C 1 359 ? 18.441 -24.933 -67.235 1.00 49.59 359 PRO D O 1
ATOM 7490 N N . TYR C 1 360 ? 17.590 -23.765 -68.958 1.00 48.77 360 TYR D N 1
ATOM 7491 C CA . TYR C 1 360 ? 17.032 -22.732 -68.092 1.00 49.69 360 TYR D CA 1
ATOM 7492 C C . TYR C 1 360 ? 15.552 -22.960 -67.806 1.00 49.68 360 TYR D C 1
ATOM 7493 O O . TYR C 1 360 ? 14.719 -22.922 -68.706 1.00 49.32 360 TYR D O 1
ATOM 7502 N N . THR C 1 361 ? 15.227 -23.193 -66.544 1.00 48.34 361 THR D N 1
ATOM 7503 C CA . THR C 1 361 ? 13.845 -23.408 -66.165 1.00 47.71 361 THR D CA 1
ATOM 7504 C C . THR C 1 361 ? 13.340 -22.155 -65.474 1.00 48.04 361 THR D C 1
ATOM 7505 O O . THR C 1 361 ? 13.957 -21.671 -64.531 1.00 47.26 361 THR D O 1
ATOM 7509 N N . PRO C 1 362 ? 12.215 -21.605 -65.943 1.00 48.61 362 PRO D N 1
ATOM 7510 C CA . PRO C 1 362 ? 11.665 -20.396 -65.325 1.00 47.84 362 PRO D CA 1
ATOM 7511 C C . PRO C 1 362 ? 11.523 -20.632 -63.824 1.00 48.38 362 PRO D C 1
ATOM 7512 O O . PRO C 1 362 ? 11.052 -21.686 -63.405 1.00 45.97 362 PRO D O 1
ATOM 7516 N N . PRO C 1 363 ? 11.931 -19.655 -62.997 1.00 50.86 363 PRO D N 1
ATOM 7517 C CA . PRO C 1 363 ? 11.831 -19.815 -61.544 1.00 50.75 363 PRO D CA 1
ATOM 7518 C C . PRO C 1 363 ? 10.408 -20.072 -61.059 1.00 52.05 363 PRO D C 1
ATOM 7519 O O . PRO C 1 363 ? 10.167 -20.993 -60.278 1.00 52.26 363 PRO D O 1
ATOM 7523 N N . GLU C 1 364 ? 9.464 -19.269 -61.533 1.00 53.63 364 GLU D N 1
ATOM 7524 C CA . GLU C 1 364 ? 8.073 -19.436 -61.132 1.00 56.01 364 GLU D CA 1
ATOM 7525 C C . GLU C 1 364 ? 7.544 -20.793 -61.587 1.00 57.33 364 GLU D C 1
ATOM 7526 O O . GLU C 1 364 ? 6.637 -21.355 -60.976 1.00 58.71 364 GLU D O 1
ATOM 7532 N N . GLU C 1 365 ? 8.118 -21.315 -62.663 1.00 56.57 365 GLU D N 1
ATOM 7533 C CA . GLU C 1 365 ? 7.701 -22.600 -63.204 1.00 56.68 365 GLU D CA 1
ATOM 7534 C C . GLU C 1 365 ? 8.308 -23.757 -62.426 1.00 55.98 365 GLU D C 1
ATOM 7535 O O . GLU C 1 365 ? 7.644 -24.753 -62.153 1.00 55.63 365 GLU D O 1
ATOM 7541 N N . ALA C 1 366 ? 9.579 -23.624 -62.073 1.00 55.04 366 ALA D N 1
ATOM 7542 C CA . ALA C 1 366 ? 10.274 -24.672 -61.334 1.00 54.82 366 ALA D CA 1
ATOM 7543 C C . ALA C 1 366 ? 9.714 -24.765 -59.925 1.00 54.41 366 ALA D C 1
ATOM 7544 O O . ALA C 1 366 ? 9.625 -25.849 -59.350 1.00 53.78 366 ALA D O 1
ATOM 7546 N N . LEU C 1 367 ? 9.328 -23.618 -59.380 1.00 54.96 367 LEU D N 1
ATOM 7547 C CA . LEU C 1 367 ? 8.780 -23.552 -58.032 1.00 56.09 367 LEU D CA 1
ATOM 7548 C C . LEU C 1 367 ? 7.462 -24.322 -57.941 1.00 57.79 367 LEU D C 1
ATOM 7549 O O . LEU C 1 367 ? 7.205 -25.024 -56.961 1.00 58.30 367 LEU D O 1
ATOM 7554 N N . ARG C 1 368 ? 6.637 -24.197 -58.975 1.00 59.84 368 ARG D N 1
ATOM 7555 C CA . ARG C 1 368 ? 5.346 -24.872 -59.020 1.00 62.06 368 ARG D CA 1
ATOM 7556 C C . ARG C 1 368 ? 5.416 -26.258 -59.653 1.00 63.80 368 ARG D C 1
ATOM 7557 O O . ARG C 1 368 ? 4.573 -26.626 -60.469 1.00 63.97 368 ARG D O 1
ATOM 7565 N N . GLY C 1 369 ? 6.424 -27.025 -59.258 1.00 65.26 369 GLY D N 1
ATOM 7566 C CA . GLY C 1 369 ? 6.594 -28.364 -59.785 1.00 67.44 369 GLY D CA 1
ATOM 7567 C C . GLY C 1 369 ? 7.761 -29.051 -59.100 1.00 68.70 369 GLY D C 1
ATOM 7568 O O . GLY C 1 369 ? 8.403 -28.407 -58.244 1.00 69.73 369 GLY D O 1
ATOM 7570 N N . MET D 1 1 ? 37.635 18.501 2.003 1.00 33.22 1 MET E N 1
ATOM 7571 C CA . MET D 1 1 ? 36.657 19.533 2.455 1.00 33.11 1 MET E CA 1
ATOM 7572 C C . MET D 1 1 ? 35.257 18.960 2.307 1.00 33.34 1 MET E C 1
ATOM 7573 O O . MET D 1 1 ? 35.014 18.092 1.459 1.00 32.79 1 MET E O 1
ATOM 7578 N N . VAL D 1 2 ? 34.343 19.429 3.150 1.00 34.06 2 VAL E N 1
ATOM 7579 C CA . VAL D 1 2 ? 32.956 18.978 3.112 1.00 35.45 2 VAL E CA 1
ATOM 7580 C C . VAL D 1 2 ? 32.186 20.021 2.332 1.00 34.79 2 VAL E C 1
ATOM 7581 O O . VAL D 1 2 ? 32.096 21.176 2.757 1.00 36.02 2 VAL E O 1
ATOM 7585 N N . ILE D 1 3 ? 31.638 19.604 1.193 1.00 33.52 3 ILE E N 1
ATOM 7586 C CA . ILE D 1 3 ? 30.882 20.487 0.305 1.00 31.74 3 ILE E CA 1
ATOM 7587 C C . ILE D 1 3 ? 29.386 20.188 0.346 1.00 31.51 3 ILE E C 1
ATOM 7588 O O . ILE D 1 3 ? 28.974 19.032 0.227 1.00 31.76 3 ILE E O 1
ATOM 7593 N N . GLY D 1 4 ? 28.578 21.230 0.526 1.00 30.25 4 GLY E N 1
ATOM 7594 C CA . GLY D 1 4 ? 27.138 21.037 0.587 1.00 29.98 4 GLY E CA 1
ATOM 7595 C C . GLY D 1 4 ? 26.355 21.601 -0.587 1.00 30.42 4 GLY E C 1
ATOM 7596 O O . GLY D 1 4 ? 26.680 22.665 -1.118 1.00 30.34 4 GLY E O 1
ATOM 7597 N N . VAL D 1 5 ? 25.305 20.885 -0.982 1.00 31.56 5 VAL E N 1
ATOM 7598 C CA . VAL D 1 5 ? 24.461 21.298 -2.098 1.00 32.40 5 VAL E CA 1
ATOM 7599 C C . VAL D 1 5 ? 22.988 21.458 -1.715 1.00 34.33 5 VAL E C 1
ATOM 7600 O O . VAL D 1 5 ? 22.190 20.522 -1.860 1.00 34.36 5 VAL E O 1
ATOM 7604 N N . PRO D 1 6 ? 22.606 22.646 -1.212 1.00 35.44 6 PRO E N 1
ATOM 7605 C CA . PRO D 1 6 ? 21.204 22.871 -0.830 1.00 36.10 6 PRO E CA 1
ATOM 7606 C C . PRO D 1 6 ? 20.352 22.777 -2.091 1.00 37.25 6 PRO E C 1
ATOM 7607 O O . PRO D 1 6 ? 20.850 23.016 -3.195 1.00 37.88 6 PRO E O 1
ATOM 7611 N N . LYS D 1 7 ? 19.077 22.430 -1.931 1.00 38.26 7 LYS E N 1
ATOM 7612 C CA . LYS D 1 7 ? 18.163 22.337 -3.066 1.00 37.53 7 LYS E CA 1
ATOM 7613 C C . LYS D 1 7 ? 17.531 23.708 -3.290 1.00 37.52 7 LYS E C 1
ATOM 7614 O O . LYS D 1 7 ? 16.941 24.265 -2.369 1.00 37.97 7 LYS E O 1
ATOM 7620 N N . GLU D 1 8 ? 17.654 24.251 -4.501 1.00 37.31 8 GLU E N 1
ATOM 7621 C CA . GLU D 1 8 ? 17.076 25.558 -4.798 1.00 37.46 8 GLU E CA 1
ATOM 7622 C C . GLU D 1 8 ? 15.631 25.591 -4.318 1.00 38.77 8 GLU E C 1
ATOM 7623 O O . GLU D 1 8 ? 14.843 24.700 -4.645 1.00 37.84 8 GLU E O 1
ATOM 7629 N N . ILE D 1 9 ? 15.292 26.620 -3.541 1.00 38.58 9 ILE E N 1
ATOM 7630 C CA . ILE D 1 9 ? 13.945 26.770 -2.981 1.00 38.44 9 ILE E CA 1
ATOM 7631 C C . ILE D 1 9 ? 13.093 27.846 -3.657 1.00 39.33 9 ILE E C 1
ATOM 7632 O O . ILE D 1 9 ? 11.861 27.820 -3.553 1.00 39.04 9 ILE E O 1
ATOM 7637 N N . LYS D 1 10 ? 13.743 28.801 -4.323 1.00 40.57 10 LYS E N 1
ATOM 7638 C CA . LYS D 1 10 ? 13.030 29.873 -5.014 1.00 41.82 10 LYS E CA 1
ATOM 7639 C C . LYS D 1 10 ? 12.056 29.218 -5.988 1.00 43.00 10 LYS E C 1
ATOM 7640 O O . LYS D 1 10 ? 12.451 28.383 -6.806 1.00 43.51 10 LYS E O 1
ATOM 7646 N N . THR D 1 11 ? 10.783 29.591 -5.899 1.00 43.95 11 THR E N 1
ATOM 7647 C CA . THR D 1 11 ? 9.761 28.991 -6.755 1.00 43.88 11 THR E CA 1
ATOM 7648 C C . THR D 1 11 ? 10.094 28.972 -8.238 1.00 42.60 11 THR E C 1
ATOM 7649 O O . THR D 1 11 ? 10.513 29.974 -8.814 1.00 43.93 11 THR E O 1
ATOM 7653 N N . LEU D 1 12 ? 9.906 27.804 -8.839 1.00 42.94 12 LEU E N 1
ATOM 7654 C CA . LEU D 1 12 ? 10.155 27.581 -10.262 1.00 43.22 12 LEU E CA 1
ATOM 7655 C C . LEU D 1 12 ? 11.612 27.332 -10.631 1.00 42.63 12 LEU E C 1
ATOM 7656 O O . LEU D 1 12 ? 11.909 26.960 -11.772 1.00 43.73 12 LEU E O 1
ATOM 7661 N N . GLU D 1 13 ? 12.514 27.528 -9.674 1.00 39.45 13 GLU E N 1
ATOM 7662 C CA . GLU D 1 13 ? 13.932 27.297 -9.918 1.00 37.44 13 GLU E CA 1
ATOM 7663 C C . GLU D 1 13 ? 14.189 25.783 -9.928 1.00 36.12 13 GLU E C 1
ATOM 7664 O O . GLU D 1 13 ? 14.034 25.102 -8.904 1.00 35.99 13 GLU E O 1
ATOM 7670 N N . ASN D 1 14 ? 14.571 25.262 -11.095 1.00 34.04 14 ASN E N 1
ATOM 7671 C CA . ASN D 1 14 ? 14.815 23.828 -11.259 1.00 31.14 14 ASN E CA 1
ATOM 7672 C C . ASN D 1 14 ? 16.265 23.425 -11.493 1.00 29.46 14 ASN E C 1
ATOM 7673 O O . ASN D 1 14 ? 16.571 22.241 -11.643 1.00 29.37 14 ASN E O 1
ATOM 7678 N N . ARG D 1 15 ? 17.157 24.406 -11.523 1.00 27.07 15 ARG E N 1
ATOM 7679 C CA . ARG D 1 15 ? 18.572 24.121 -11.706 1.00 26.77 15 ARG E CA 1
ATOM 7680 C C . ARG D 1 15 ? 19.193 23.635 -10.388 1.00 25.67 15 ARG E C 1
ATOM 7681 O O . ARG D 1 15 ? 18.634 23.833 -9.305 1.00 27.08 15 ARG E O 1
ATOM 7689 N N . VAL D 1 16 ? 20.345 22.985 -10.495 1.00 24.62 16 VAL E N 1
ATOM 7690 C CA . VAL D 1 16 ? 21.077 22.492 -9.336 1.00 25.12 16 VAL E CA 1
ATOM 7691 C C . VAL D 1 16 ? 22.531 22.943 -9.503 1.00 25.06 16 VAL E C 1
ATOM 7692 O O . VAL D 1 16 ? 23.084 22.854 -10.593 1.00 23.77 16 VAL E O 1
ATOM 7696 N N . ALA D 1 17 ? 23.143 23.427 -8.425 1.00 26.65 17 ALA E N 1
ATOM 7697 C CA . ALA D 1 17 ? 24.522 23.919 -8.472 1.00 25.81 17 ALA E CA 1
ATOM 7698 C C . ALA D 1 17 ? 25.635 22.879 -8.643 1.00 26.71 17 ALA E C 1
ATOM 7699 O O . ALA D 1 17 ? 26.801 23.246 -8.797 1.00 27.03 17 ALA E O 1
ATOM 7701 N N . LEU D 1 18 ? 25.295 21.591 -8.619 1.00 27.21 18 LEU E N 1
ATOM 7702 C CA . LEU D 1 18 ? 26.308 20.541 -8.790 1.00 26.17 18 LEU E CA 1
ATOM 7703 C C . LEU D 1 18 ? 25.699 19.244 -9.333 1.00 27.36 18 LEU E C 1
ATOM 7704 O O . LEU D 1 18 ? 24.579 18.873 -8.998 1.00 27.93 18 LEU E O 1
ATOM 7709 N N . THR D 1 19 ? 26.452 18.550 -10.168 1.00 27.62 19 THR E N 1
ATOM 7710 C CA . THR D 1 19 ? 25.966 17.322 -10.780 1.00 25.41 19 THR E CA 1
ATOM 7711 C C . THR D 1 19 ? 26.690 16.056 -10.308 1.00 28.35 19 THR E C 1
ATOM 7712 O O . THR D 1 19 ? 27.778 16.119 -9.735 1.00 29.27 19 THR E O 1
ATOM 7716 N N . PRO D 1 20 ? 26.086 14.884 -10.543 1.00 31.13 20 PRO E N 1
ATOM 7717 C CA . PRO D 1 20 ? 26.747 13.650 -10.113 1.00 27.56 20 PRO E CA 1
ATOM 7718 C C . PRO D 1 20 ? 28.189 13.612 -10.618 1.00 30.85 20 PRO E C 1
ATOM 7719 O O . PRO D 1 20 ? 29.105 13.208 -9.888 1.00 34.12 20 PRO E O 1
ATOM 7723 N N . GLY D 1 21 ? 28.398 14.065 -11.851 1.00 31.64 21 GLY E N 1
ATOM 7724 C CA . GLY D 1 21 ? 29.747 14.087 -12.399 1.00 31.77 21 GLY E CA 1
ATOM 7725 C C . GLY D 1 21 ? 30.635 15.030 -11.597 1.00 31.28 21 GLY E C 1
ATOM 7726 O O . GLY D 1 21 ? 31.838 14.793 -11.437 1.00 30.95 21 GLY E O 1
ATOM 7727 N N . GLY D 1 22 ? 30.038 16.118 -11.110 1.00 32.19 22 GLY E N 1
ATOM 7728 C CA . GLY D 1 22 ? 30.775 17.075 -10.304 1.00 31.73 22 GLY E CA 1
ATOM 7729 C C . GLY D 1 22 ? 31.106 16.434 -8.963 1.00 32.75 22 GLY E C 1
ATOM 7730 O O . GLY D 1 22 ? 32.258 16.466 -8.505 1.00 30.74 22 GLY E O 1
ATOM 7731 N N . VAL D 1 23 ? 30.090 15.838 -8.338 1.00 33.13 23 VAL E N 1
ATOM 7732 C CA . VAL D 1 23 ? 30.276 15.169 -7.050 1.00 34.20 23 VAL E CA 1
ATOM 7733 C C . VAL D 1 23 ? 31.410 14.158 -7.155 1.00 35.25 23 VAL E C 1
ATOM 7734 O O . VAL D 1 23 ? 32.287 14.093 -6.284 1.00 35.17 23 VAL E O 1
ATOM 7738 N N . GLU D 1 24 ? 31.396 13.377 -8.230 1.00 33.65 24 GLU E N 1
ATOM 7739 C CA . GLU D 1 24 ? 32.420 12.365 -8.438 1.00 35.40 24 GLU E CA 1
ATOM 7740 C C . GLU D 1 24 ? 33.825 12.959 -8.505 1.00 33.86 24 GLU E C 1
ATOM 7741 O O . GLU D 1 24 ? 34.776 12.362 -8.007 1.00 34.76 24 GLU E O 1
ATOM 7747 N N . SER D 1 25 ? 33.957 14.134 -9.110 1.00 33.47 25 SER E N 1
ATOM 7748 C CA . SER D 1 25 ? 35.263 14.777 -9.209 1.00 32.04 25 SER E CA 1
ATOM 7749 C C . SER D 1 25 ? 35.764 15.210 -7.824 1.00 31.63 25 SER E C 1
ATOM 7750 O O . SER D 1 25 ? 36.943 15.055 -7.509 1.00 30.37 25 SER E O 1
ATOM 7753 N N . LEU D 1 26 ? 34.872 15.763 -7.005 1.00 32.20 26 LEU E N 1
ATOM 7754 C CA . LEU D 1 26 ? 35.250 16.190 -5.667 1.00 32.93 26 LEU E CA 1
ATOM 7755 C C . LEU D 1 26 ? 35.669 14.965 -4.847 1.00 36.17 26 LEU E C 1
ATOM 7756 O O . LEU D 1 26 ? 36.813 14.868 -4.384 1.00 36.63 26 LEU E O 1
ATOM 7761 N N . VAL D 1 27 ? 34.722 14.035 -4.680 1.00 38.14 27 VAL E N 1
ATOM 7762 C CA . VAL D 1 27 ? 34.930 12.797 -3.922 1.00 37.48 27 VAL E CA 1
ATOM 7763 C C . VAL D 1 27 ? 36.237 12.132 -4.357 1.00 38.87 27 VAL E C 1
ATOM 7764 O O . VAL D 1 27 ? 37.056 11.729 -3.528 1.00 40.07 27 VAL E O 1
ATOM 7768 N N . ARG D 1 28 ? 36.428 12.031 -5.666 1.00 38.93 28 ARG E N 1
ATOM 7769 C CA . ARG D 1 28 ? 37.622 11.408 -6.214 1.00 40.70 28 ARG E CA 1
ATOM 7770 C C . ARG D 1 28 ? 38.890 12.097 -5.721 1.00 40.81 28 ARG E C 1
ATOM 7771 O O . ARG D 1 28 ? 39.982 11.527 -5.787 1.00 39.72 28 ARG E O 1
ATOM 7779 N N . ARG D 1 29 ? 38.746 13.325 -5.233 1.00 39.25 29 ARG E N 1
ATOM 7780 C CA . ARG D 1 29 ? 39.891 14.077 -4.731 1.00 39.70 29 ARG E CA 1
ATOM 7781 C C . ARG D 1 29 ? 39.911 14.083 -3.207 1.00 39.86 29 ARG E C 1
ATOM 7782 O O . ARG D 1 29 ? 40.627 14.872 -2.583 1.00 40.92 29 ARG E O 1
ATOM 7790 N N . GLY D 1 30 ? 39.110 13.207 -2.612 1.00 38.60 30 GLY E N 1
ATOM 7791 C CA . GLY D 1 30 ? 39.090 13.104 -1.167 1.00 38.04 30 GLY E CA 1
ATOM 7792 C C . GLY D 1 30 ? 38.031 13.897 -0.441 1.00 37.18 30 GLY E C 1
ATOM 7793 O O . GLY D 1 30 ? 37.745 13.621 0.724 1.00 38.83 30 GLY E O 1
ATOM 7794 N N . HIS D 1 31 ? 37.444 14.887 -1.094 1.00 36.19 31 HIS E N 1
ATOM 7795 C CA . HIS D 1 31 ? 36.423 15.668 -0.411 1.00 35.58 31 HIS E CA 1
ATOM 7796 C C . HIS D 1 31 ? 35.159 14.834 -0.236 1.00 33.26 31 HIS E C 1
ATOM 7797 O O . HIS D 1 31 ? 35.046 13.741 -0.791 1.00 33.50 31 HIS E O 1
ATOM 7804 N N . THR D 1 32 ? 34.222 15.344 0.548 1.00 32.77 32 THR E N 1
ATOM 7805 C CA . THR D 1 32 ? 32.960 14.657 0.791 1.00 33.97 32 THR E CA 1
ATOM 7806 C C . THR D 1 32 ? 31.866 15.654 0.431 1.00 33.28 32 THR E C 1
ATOM 7807 O O . THR D 1 32 ? 31.987 16.846 0.730 1.00 34.54 32 THR E O 1
ATOM 7811 N N . VAL D 1 33 ? 30.805 15.177 -0.217 1.00 34.02 33 VAL E N 1
ATOM 7812 C CA . VAL D 1 33 ? 29.724 16.062 -0.629 1.00 32.43 33 VAL E CA 1
ATOM 7813 C C . VAL D 1 33 ? 28.379 15.721 -0.046 1.00 32.32 33 VAL E C 1
ATOM 7814 O O . VAL D 1 33 ? 27.918 14.580 -0.096 1.00 33.85 33 VAL E O 1
ATOM 7818 N N . LEU D 1 34 ? 27.744 16.747 0.491 1.00 32.62 34 LEU E N 1
ATOM 7819 C CA . LEU D 1 34 ? 26.435 16.613 1.079 1.00 32.49 34 LEU E CA 1
ATOM 7820 C C . LEU D 1 34 ? 25.433 17.191 0.080 1.00 33.44 34 LEU E C 1
ATOM 7821 O O . LEU D 1 34 ? 25.417 18.399 -0.194 1.00 33.87 34 LEU E O 1
ATOM 7826 N N . VAL D 1 35 ? 24.616 16.304 -0.476 1.00 32.43 35 VAL E N 1
ATOM 7827 C CA . VAL D 1 35 ? 23.610 16.677 -1.458 1.00 32.22 35 VAL E CA 1
ATOM 7828 C C . VAL D 1 35 ? 22.225 16.527 -0.847 1.00 32.08 35 VAL E C 1
ATOM 7829 O O . VAL D 1 35 ? 21.834 15.422 -0.474 1.00 31.96 35 VAL E O 1
ATOM 7833 N N . GLU D 1 36 ? 21.487 17.628 -0.733 1.00 32.64 36 GLU E N 1
ATOM 7834 C CA . GLU D 1 36 ? 20.144 17.547 -0.173 1.00 33.82 36 GLU E CA 1
ATOM 7835 C C . GLU D 1 36 ? 19.286 16.717 -1.113 1.00 33.82 36 GLU E C 1
ATOM 7836 O O . GLU D 1 36 ? 19.479 16.754 -2.325 1.00 33.27 36 GLU E O 1
ATOM 7842 N N . ARG D 1 37 ? 18.339 15.979 -0.545 1.00 37.72 37 ARG E N 1
ATOM 7843 C CA . ARG D 1 37 ? 17.436 15.134 -1.315 1.00 38.06 37 ARG E CA 1
ATOM 7844 C C . ARG D 1 37 ? 16.658 15.952 -2.327 1.00 38.30 37 ARG E C 1
ATOM 7845 O O . ARG D 1 37 ? 16.156 17.031 -2.001 1.00 38.26 37 ARG E O 1
ATOM 7853 N N . GLY D 1 38 ? 16.577 15.433 -3.553 1.00 37.96 38 GLY E N 1
ATOM 7854 C CA . GLY D 1 38 ? 15.848 16.107 -4.619 1.00 37.91 38 GLY E CA 1
ATOM 7855 C C . GLY D 1 38 ? 16.442 17.405 -5.151 1.00 38.03 38 GLY E C 1
ATOM 7856 O O . GLY D 1 38 ? 15.761 18.144 -5.876 1.00 38.63 38 GLY E O 1
ATOM 7857 N N . ALA D 1 39 ? 17.699 17.694 -4.813 1.00 36.16 39 ALA E N 1
ATOM 7858 C CA . ALA D 1 39 ? 18.340 18.923 -5.287 1.00 34.87 39 ALA E CA 1
ATOM 7859 C C . ALA D 1 39 ? 18.410 18.929 -6.811 1.00 34.81 39 ALA E C 1
ATOM 7860 O O . ALA D 1 39 ? 18.242 19.978 -7.448 1.00 33.32 39 ALA E O 1
ATOM 7862 N N . GLY D 1 40 ? 18.667 17.752 -7.382 1.00 33.98 40 GLY E N 1
ATOM 7863 C CA . GLY D 1 40 ? 18.778 17.635 -8.826 1.00 36.50 40 GLY E CA 1
ATOM 7864 C C . GLY D 1 40 ? 17.551 17.109 -9.560 1.00 36.80 40 GLY E C 1
ATOM 7865 O O . GLY D 1 40 ? 17.621 16.855 -10.766 1.00 37.30 40 GLY E O 1
ATOM 7866 N N . GLU D 1 41 ? 16.430 16.951 -8.860 1.00 34.82 41 GLU E N 1
ATOM 7867 C CA . GLU D 1 41 ? 15.226 16.438 -9.499 1.00 34.00 41 GLU E CA 1
ATOM 7868 C C . GLU D 1 41 ? 14.640 17.377 -10.544 1.00 33.45 41 GLU E C 1
ATOM 7869 O O . GLU D 1 41 ? 14.087 16.925 -11.550 1.00 33.48 41 GLU E O 1
ATOM 7875 N N . GLY D 1 42 ? 14.768 18.679 -10.313 1.00 32.14 42 GLY E N 1
ATOM 7876 C CA . GLY D 1 42 ? 14.254 19.644 -11.266 1.00 27.77 42 GLY E CA 1
ATOM 7877 C C . GLY D 1 42 ? 14.999 19.576 -12.585 1.00 25.88 42 GLY E C 1
ATOM 7878 O O . GLY D 1 42 ? 14.568 20.168 -13.563 1.00 27.12 42 GLY E O 1
ATOM 7879 N N . SER D 1 43 ? 16.124 18.862 -12.609 1.00 25.37 43 SER E N 1
ATOM 7880 C CA . SER D 1 43 ? 16.928 18.711 -13.820 1.00 21.77 43 SER E CA 1
ATOM 7881 C C . SER D 1 43 ? 17.070 17.256 -14.223 1.00 22.00 43 SER E C 1
ATOM 7882 O O . SER D 1 43 ? 17.909 16.933 -15.057 1.00 22.68 43 SER E O 1
ATOM 7885 N N . GLY D 1 44 ? 16.274 16.375 -13.626 1.00 21.40 44 GLY E N 1
ATOM 7886 C CA . GLY D 1 44 ? 16.366 14.963 -13.968 1.00 25.24 44 GLY E CA 1
ATOM 7887 C C . GLY D 1 44 ? 17.594 14.239 -13.425 1.00 25.94 44 GLY E C 1
ATOM 7888 O O . GLY D 1 44 ? 18.020 13.202 -13.947 1.00 26.43 44 GLY E O 1
ATOM 7889 N N . LEU D 1 45 ? 18.176 14.808 -12.378 1.00 26.28 45 LEU E N 1
ATOM 7890 C CA . LEU D 1 45 ? 19.336 14.234 -11.716 1.00 26.86 45 LEU E CA 1
ATOM 7891 C C . LEU D 1 45 ? 18.833 13.709 -10.366 1.00 28.53 45 LEU E C 1
ATOM 7892 O O . LEU D 1 45 ? 18.716 14.459 -9.391 1.00 29.30 45 LEU E O 1
ATOM 7897 N N . SER D 1 46 ? 18.520 12.415 -10.330 1.00 30.55 46 SER E N 1
ATOM 7898 C CA . SER D 1 46 ? 17.988 11.761 -9.130 1.00 30.51 46 SER E CA 1
ATOM 7899 C C . SER D 1 46 ? 18.983 11.552 -7.994 1.00 30.14 46 SER E C 1
ATOM 7900 O O . SER D 1 46 ? 20.205 11.552 -8.198 1.00 30.13 46 SER E O 1
ATOM 7903 N N . ASP D 1 47 ? 18.442 11.360 -6.793 1.00 32.75 47 ASP E N 1
ATOM 7904 C CA . ASP D 1 47 ? 19.276 11.114 -5.623 1.00 34.04 47 ASP E CA 1
ATOM 7905 C C . ASP D 1 47 ? 20.133 9.872 -5.887 1.00 35.11 47 ASP E C 1
ATOM 7906 O O . ASP D 1 47 ? 21.305 9.816 -5.506 1.00 36.37 47 ASP E O 1
ATOM 7911 N N . ALA D 1 48 ? 19.541 8.882 -6.555 1.00 36.81 48 ALA E N 1
ATOM 7912 C CA . ALA D 1 48 ? 20.246 7.647 -6.877 1.00 35.57 48 ALA E CA 1
ATOM 7913 C C . ALA D 1 48 ? 21.571 7.980 -7.549 1.00 37.29 48 ALA E C 1
ATOM 7914 O O . ALA D 1 48 ? 22.634 7.535 -7.104 1.00 37.90 48 ALA E O 1
ATOM 7916 N N . GLU D 1 49 ? 21.499 8.778 -8.614 1.00 38.92 49 GLU E N 1
ATOM 7917 C CA . GLU D 1 49 ? 22.687 9.172 -9.364 1.00 38.99 49 GLU E CA 1
ATOM 7918 C C . GLU D 1 49 ? 23.785 9.756 -8.484 1.00 38.60 49 GLU E C 1
ATOM 7919 O O . GLU D 1 49 ? 24.938 9.323 -8.566 1.00 38.81 49 GLU E O 1
ATOM 7925 N N . TYR D 1 50 ? 23.432 10.746 -7.664 1.00 37.36 50 TYR E N 1
ATOM 7926 C CA . TYR D 1 50 ? 24.397 11.383 -6.765 1.00 37.18 50 TYR E CA 1
ATOM 7927 C C . TYR D 1 50 ? 25.069 10.349 -5.872 1.00 37.90 50 TYR E C 1
ATOM 7928 O O . TYR D 1 50 ? 26.305 10.243 -5.838 1.00 37.27 50 TYR E O 1
ATOM 7937 N N . ALA D 1 51 ? 24.238 9.597 -5.146 1.00 37.72 51 ALA E N 1
ATOM 7938 C CA . ALA D 1 51 ? 24.697 8.547 -4.240 1.00 36.36 51 ALA E CA 1
ATOM 7939 C C . ALA D 1 51 ? 25.734 7.672 -4.922 1.00 35.85 51 ALA E C 1
ATOM 7940 O O . ALA D 1 51 ? 26.788 7.391 -4.353 1.00 36.62 51 ALA E O 1
ATOM 7942 N N . ARG D 1 52 ? 25.438 7.238 -6.142 1.00 35.92 52 ARG E N 1
ATOM 7943 C CA . ARG D 1 52 ? 26.380 6.407 -6.871 1.00 36.72 52 ARG E CA 1
ATOM 7944 C C . ARG D 1 52 ? 27.638 7.198 -7.187 1.00 35.89 52 ARG E C 1
ATOM 7945 O O . ARG D 1 52 ? 28.707 6.625 -7.364 1.00 35.10 52 ARG E O 1
ATOM 7953 N N . ALA D 1 53 ? 27.511 8.517 -7.276 1.00 36.62 53 ALA E N 1
ATOM 7954 C CA . ALA D 1 53 ? 28.671 9.354 -7.567 1.00 38.45 53 ALA E CA 1
ATOM 7955 C C . ALA D 1 53 ? 29.551 9.401 -6.323 1.00 38.53 53 ALA E C 1
ATOM 7956 O O . ALA D 1 53 ? 30.748 9.687 -6.400 1.00 39.15 53 ALA E O 1
ATOM 7958 N N . GLY D 1 54 ? 28.941 9.117 -5.176 1.00 38.22 54 GLY E N 1
ATOM 7959 C CA . GLY D 1 54 ? 29.678 9.112 -3.928 1.00 38.22 54 GLY E CA 1
ATOM 7960 C C . GLY D 1 54 ? 29.279 10.229 -2.985 1.00 38.21 54 GLY E C 1
ATOM 7961 O O . GLY D 1 54 ? 29.991 10.517 -2.028 1.00 38.08 54 GLY E O 1
ATOM 7962 N N . ALA D 1 55 ? 28.147 10.869 -3.249 1.00 38.97 55 ALA E N 1
ATOM 7963 C CA . ALA D 1 55 ? 27.693 11.953 -2.387 1.00 40.57 55 ALA E CA 1
ATOM 7964 C C . ALA D 1 55 ? 26.845 11.396 -1.262 1.00 40.79 55 ALA E C 1
ATOM 7965 O O . ALA D 1 55 ? 26.435 10.238 -1.293 1.00 41.32 55 ALA E O 1
ATOM 7967 N N . GLU D 1 56 ? 26.582 12.222 -0.263 1.00 41.94 56 GLU E N 1
ATOM 7968 C CA . GLU D 1 56 ? 25.748 11.793 0.843 1.00 43.20 56 GLU E CA 1
ATOM 7969 C C . GLU D 1 56 ? 24.419 12.523 0.775 1.00 43.29 56 GLU E C 1
ATOM 7970 O O . GLU D 1 56 ? 24.377 13.754 0.734 1.00 44.07 56 GLU E O 1
ATOM 7976 N N . LEU D 1 57 ? 23.336 11.752 0.747 1.00 42.03 57 LEU E N 1
ATOM 7977 C CA . LEU D 1 57 ? 21.986 12.305 0.657 1.00 40.40 57 LEU E CA 1
ATOM 7978 C C . LEU D 1 57 ? 21.461 12.788 1.991 1.00 39.00 57 LEU E C 1
ATOM 7979 O O . LEU D 1 57 ? 21.017 11.999 2.815 1.00 40.83 57 LEU E O 1
ATOM 7984 N N . VAL D 1 58 ? 21.477 14.097 2.187 1.00 38.95 58 VAL E N 1
ATOM 7985 C CA . VAL D 1 58 ? 21.052 14.660 3.454 1.00 38.45 58 VAL E CA 1
ATOM 7986 C C . VAL D 1 58 ? 19.851 15.586 3.392 1.00 39.47 58 VAL E C 1
ATOM 7987 O O . VAL D 1 58 ? 19.139 15.648 2.387 1.00 38.59 58 VAL E O 1
ATOM 7991 N N . GLY D 1 59 ? 19.637 16.306 4.490 1.00 39.62 59 GLY E N 1
ATOM 7992 C CA . GLY D 1 59 ? 18.522 17.223 4.579 1.00 40.05 59 GLY E CA 1
ATOM 7993 C C . GLY D 1 59 ? 18.946 18.664 4.400 1.00 42.22 59 GLY E C 1
ATOM 7994 O O . GLY D 1 59 ? 20.139 18.984 4.328 1.00 42.59 59 GLY E O 1
ATOM 7995 N N . ARG D 1 60 ? 17.948 19.535 4.330 1.00 43.30 60 ARG E N 1
ATOM 7996 C CA . ARG D 1 60 ? 18.160 20.954 4.146 1.00 43.78 60 ARG E CA 1
ATOM 7997 C C . ARG D 1 60 ? 19.305 21.453 5.021 1.00 44.30 60 ARG E C 1
ATOM 7998 O O . ARG D 1 60 ? 20.385 21.782 4.527 1.00 44.27 60 ARG E O 1
ATOM 8006 N N . GLU D 1 61 ? 19.064 21.474 6.328 1.00 44.87 61 GLU E N 1
ATOM 8007 C CA . GLU D 1 61 ? 20.029 21.967 7.307 1.00 46.21 61 GLU E CA 1
ATOM 8008 C C . GLU D 1 61 ? 21.418 21.341 7.239 1.00 45.47 61 GLU E C 1
ATOM 8009 O O . GLU D 1 61 ? 22.426 22.043 7.375 1.00 44.22 61 GLU E O 1
ATOM 8015 N N . GLU D 1 62 ? 21.474 20.030 7.032 1.00 43.80 62 GLU E N 1
ATOM 8016 C CA . GLU D 1 62 ? 22.755 19.341 6.953 1.00 44.11 62 GLU E CA 1
ATOM 8017 C C . GLU D 1 62 ? 23.603 19.890 5.802 1.00 44.71 62 GLU E C 1
ATOM 8018 O O . GLU D 1 62 ? 24.819 20.067 5.946 1.00 44.80 62 GLU E O 1
ATOM 8024 N N . ALA D 1 63 ? 22.956 20.153 4.666 1.00 43.79 63 ALA E N 1
ATOM 8025 C CA . ALA D 1 63 ? 23.634 20.677 3.484 1.00 42.54 63 ALA E CA 1
ATOM 8026 C C . ALA D 1 63 ? 24.360 21.994 3.778 1.00 41.61 63 ALA E C 1
ATOM 8027 O O . ALA D 1 63 ? 25.505 22.183 3.354 1.00 41.25 63 ALA E O 1
ATOM 8029 N N . TRP D 1 64 ? 23.688 22.899 4.495 1.00 39.35 64 TRP E N 1
ATOM 8030 C CA . TRP D 1 64 ? 24.266 24.201 4.864 1.00 38.13 64 TRP E CA 1
ATOM 8031 C C . TRP D 1 64 ? 25.346 24.058 5.929 1.00 35.90 64 TRP E C 1
ATOM 8032 O O . TRP D 1 64 ? 25.989 25.035 6.312 1.00 35.79 64 TRP E O 1
ATOM 8043 N N . GLY D 1 65 ? 25.530 22.838 6.416 1.00 34.84 65 GLY E N 1
ATOM 8044 C CA . GLY D 1 65 ? 26.531 22.601 7.433 1.00 33.70 65 GLY E CA 1
ATOM 8045 C C . GLY D 1 65 ? 27.949 22.542 6.895 1.00 34.28 65 GLY E C 1
ATOM 8046 O O . GLY D 1 65 ? 28.901 22.811 7.629 1.00 34.61 65 GLY E O 1
ATOM 8047 N N . ALA D 1 66 ? 28.095 22.197 5.617 1.00 34.54 66 ALA E N 1
ATOM 8048 C CA . ALA D 1 66 ? 29.416 22.090 4.991 1.00 36.80 66 ALA E CA 1
ATOM 8049 C C . ALA D 1 66 ? 30.215 23.399 5.094 1.00 37.49 66 ALA E C 1
ATOM 8050 O O . ALA D 1 66 ? 29.681 24.439 5.470 1.00 37.74 66 ALA E O 1
ATOM 8052 N N . GLU D 1 67 ? 31.498 23.349 4.772 1.00 37.80 67 GLU E N 1
ATOM 8053 C CA . GLU D 1 67 ? 32.319 24.549 4.848 1.00 42.00 67 GLU E CA 1
ATOM 8054 C C . GLU D 1 67 ? 32.074 25.417 3.616 1.00 42.07 67 GLU E C 1
ATOM 8055 O O . GLU D 1 67 ? 32.215 26.646 3.664 1.00 42.59 67 GLU E O 1
ATOM 8061 N N . MET D 1 68 ? 31.705 24.760 2.515 1.00 41.24 68 MET E N 1
ATOM 8062 C CA . MET D 1 68 ? 31.395 25.433 1.260 1.00 38.41 68 MET E CA 1
ATOM 8063 C C . MET D 1 68 ? 30.019 25.012 0.731 1.00 36.85 68 MET E C 1
ATOM 8064 O O . MET D 1 68 ? 29.734 23.822 0.565 1.00 37.31 68 MET E O 1
ATOM 8069 N N . VAL D 1 69 ? 29.164 25.997 0.477 1.00 35.18 69 VAL E N 1
ATOM 8070 C CA . VAL D 1 69 ? 27.826 25.739 -0.055 1.00 35.24 69 VAL E CA 1
ATOM 8071 C C . VAL D 1 69 ? 27.719 26.239 -1.507 1.00 35.17 69 VAL E C 1
ATOM 8072 O O . VAL D 1 69 ? 27.885 27.435 -1.793 1.00 33.96 69 VAL E O 1
ATOM 8076 N N . VAL D 1 70 ? 27.448 25.312 -2.423 1.00 34.09 70 VAL E N 1
ATOM 8077 C CA . VAL D 1 70 ? 27.315 25.649 -3.839 1.00 31.89 70 VAL E CA 1
ATOM 8078 C C . VAL D 1 70 ? 25.836 25.772 -4.224 1.00 31.12 70 VAL E C 1
ATOM 8079 O O . VAL D 1 70 ? 25.062 24.828 -4.086 1.00 31.72 70 VAL E O 1
ATOM 8083 N N . LYS D 1 71 ? 25.434 26.944 -4.691 1.00 31.41 71 LYS E N 1
ATOM 8084 C CA . LYS D 1 71 ? 24.046 27.133 -5.094 1.00 32.94 71 LYS E CA 1
ATOM 8085 C C . LYS D 1 71 ? 23.912 27.817 -6.450 1.00 31.78 71 LYS E C 1
ATOM 8086 O O . LYS D 1 71 ? 24.905 28.208 -7.074 1.00 30.55 71 LYS E O 1
ATOM 8092 N N . VAL D 1 72 ? 22.668 27.940 -6.898 1.00 31.42 72 VAL E N 1
ATOM 8093 C CA . VAL D 1 72 ? 22.353 28.573 -8.168 1.00 30.32 72 VAL E CA 1
ATOM 8094 C C . VAL D 1 72 ? 21.835 29.976 -7.868 1.00 31.98 72 VAL E C 1
ATOM 8095 O O . VAL D 1 72 ? 22.472 30.973 -8.217 1.00 33.73 72 VAL E O 1
ATOM 8099 N N . LYS D 1 73 ? 20.690 30.058 -7.198 1.00 33.00 73 LYS E N 1
ATOM 8100 C CA . LYS D 1 73 ? 20.122 31.355 -6.870 1.00 34.72 73 LYS E CA 1
ATOM 8101 C C . LYS D 1 73 ? 20.610 31.870 -5.522 1.00 35.96 73 LYS E C 1
ATOM 8102 O O . LYS D 1 73 ? 21.232 31.137 -4.745 1.00 35.73 73 LYS E O 1
ATOM 8108 N N . GLU D 1 74 ? 20.330 33.137 -5.246 1.00 36.58 74 GLU E N 1
ATOM 8109 C CA . GLU D 1 74 ? 20.771 33.741 -4.003 1.00 37.98 74 GLU E CA 1
ATOM 8110 C C . GLU D 1 74 ? 19.889 33.316 -2.844 1.00 37.94 74 GLU E C 1
ATOM 8111 O O . GLU D 1 74 ? 18.753 32.891 -3.047 1.00 38.35 74 GLU E O 1
ATOM 8117 N N . PRO D 1 75 ? 20.424 33.401 -1.607 1.00 38.10 75 PRO E N 1
ATOM 8118 C CA . PRO D 1 75 ? 19.707 33.042 -0.376 1.00 38.33 75 PRO E CA 1
ATOM 8119 C C . PRO D 1 75 ? 18.455 33.905 -0.178 1.00 38.53 75 PRO E C 1
ATOM 8120 O O . PRO D 1 75 ? 18.505 35.136 -0.252 1.00 37.22 75 PRO E O 1
ATOM 8124 N N . LEU D 1 76 ? 17.329 33.244 0.061 1.00 39.86 76 LEU E N 1
ATOM 8125 C CA . LEU D 1 76 ? 16.060 33.935 0.283 1.00 41.93 76 LEU E CA 1
ATOM 8126 C C . LEU D 1 76 ? 15.964 34.290 1.775 1.00 43.19 76 LEU E C 1
ATOM 8127 O O . LEU D 1 76 ? 16.555 33.607 2.611 1.00 43.72 76 LEU E O 1
ATOM 8132 N N . PRO D 1 77 ? 15.233 35.364 2.125 1.00 44.87 77 PRO E N 1
ATOM 8133 C CA . PRO D 1 77 ? 15.084 35.779 3.528 1.00 45.80 77 PRO E CA 1
ATOM 8134 C C . PRO D 1 77 ? 15.011 34.575 4.471 1.00 47.66 77 PRO E C 1
ATOM 8135 O O . PRO D 1 77 ? 15.746 34.490 5.459 1.00 48.30 77 PRO E O 1
ATOM 8139 N N . GLU D 1 78 ? 14.128 33.641 4.136 1.00 47.13 78 GLU E N 1
ATOM 8140 C CA . GLU D 1 78 ? 13.938 32.422 4.906 1.00 46.11 78 GLU E CA 1
ATOM 8141 C C . GLU D 1 78 ? 15.241 31.666 5.161 1.00 45.39 78 GLU E C 1
ATOM 8142 O O . GLU D 1 78 ? 15.341 30.914 6.129 1.00 45.93 78 GLU E O 1
ATOM 8148 N N . GLU D 1 79 ? 16.237 31.858 4.300 1.00 44.16 79 GLU E N 1
ATOM 8149 C CA . GLU D 1 79 ? 17.524 31.162 4.445 1.00 44.21 79 GLU E CA 1
ATOM 8150 C C . GLU D 1 79 ? 18.621 31.959 5.149 1.00 43.62 79 GLU E C 1
ATOM 8151 O O . GLU D 1 79 ? 19.612 31.376 5.594 1.00 41.51 79 GLU E O 1
ATOM 8157 N N . TYR D 1 80 ? 18.456 33.278 5.240 1.00 44.26 80 TYR E N 1
ATOM 8158 C CA . TYR D 1 80 ? 19.457 34.139 5.874 1.00 44.57 80 TYR E CA 1
ATOM 8159 C C . TYR D 1 80 ? 20.051 33.499 7.135 1.00 45.59 80 TYR E C 1
ATOM 8160 O O . TYR D 1 80 ? 21.197 33.771 7.508 1.00 45.16 80 TYR E O 1
ATOM 8169 N N . GLY D 1 81 ? 19.268 32.637 7.781 1.00 46.42 81 GLY E N 1
ATOM 8170 C CA . GLY D 1 81 ? 19.726 31.959 8.981 1.00 46.02 81 GLY E CA 1
ATOM 8171 C C . GLY D 1 81 ? 21.044 31.209 8.839 1.00 47.02 81 GLY E C 1
ATOM 8172 O O . GLY D 1 81 ? 22.004 31.526 9.537 1.00 48.66 81 GLY E O 1
ATOM 8173 N N . PHE D 1 82 ? 21.107 30.231 7.936 1.00 46.16 82 PHE E N 1
ATOM 8174 C CA . PHE D 1 82 ? 22.323 29.438 7.747 1.00 45.19 82 PHE E CA 1
ATOM 8175 C C . PHE D 1 82 ? 23.576 30.245 7.446 1.00 44.92 82 PHE E C 1
ATOM 8176 O O . PHE D 1 82 ? 24.679 29.692 7.438 1.00 43.85 82 PHE E O 1
ATOM 8184 N N . LEU D 1 83 ? 23.411 31.537 7.176 1.00 44.74 83 LEU E N 1
ATOM 8185 C CA . LEU D 1 83 ? 24.553 32.400 6.885 1.00 45.98 83 LEU E CA 1
ATOM 8186 C C . LEU D 1 83 ? 25.412 32.572 8.135 1.00 47.39 83 LEU E C 1
ATOM 8187 O O . LEU D 1 83 ? 24.916 32.977 9.188 1.00 48.25 83 LEU E O 1
ATOM 8192 N N . ARG D 1 84 ? 26.699 32.259 8.012 1.00 49.97 84 ARG E N 1
ATOM 8193 C CA . ARG D 1 84 ? 27.633 32.356 9.133 1.00 50.44 84 ARG E CA 1
ATOM 8194 C C . ARG D 1 84 ? 29.068 32.656 8.670 1.00 52.59 84 ARG E C 1
ATOM 8195 O O . ARG D 1 84 ? 29.460 32.292 7.556 1.00 53.46 84 ARG E O 1
ATOM 8203 N N . GLU D 1 85 ? 29.852 33.293 9.538 1.00 54.20 85 GLU E N 1
ATOM 8204 C CA . GLU D 1 85 ? 31.224 33.678 9.205 1.00 54.90 85 GLU E CA 1
ATOM 8205 C C . GLU D 1 85 ? 32.147 32.629 8.597 1.00 53.44 85 GLU E C 1
ATOM 8206 O O . GLU D 1 85 ? 32.840 32.915 7.619 1.00 55.40 85 GLU E O 1
ATOM 8212 N N . GLY D 1 86 ? 32.172 31.425 9.156 1.00 50.59 86 GLY E N 1
ATOM 8213 C CA . GLY D 1 86 ? 33.074 30.412 8.624 1.00 47.69 86 GLY E CA 1
ATOM 8214 C C . GLY D 1 86 ? 32.665 29.727 7.332 1.00 46.54 86 GLY E C 1
ATOM 8215 O O . GLY D 1 86 ? 33.360 28.832 6.843 1.00 46.01 86 GLY E O 1
ATOM 8216 N N . LEU D 1 87 ? 31.545 30.168 6.768 1.00 46.33 87 LEU E N 1
ATOM 8217 C CA . LEU D 1 87 ? 30.983 29.591 5.548 1.00 44.30 87 LEU E CA 1
ATOM 8218 C C . LEU D 1 87 ? 31.318 30.281 4.222 1.00 44.35 87 LEU E C 1
ATOM 8219 O O . LEU D 1 87 ? 31.208 31.505 4.094 1.00 44.18 87 LEU E O 1
ATOM 8224 N N . ILE D 1 88 ? 31.717 29.481 3.235 1.00 43.06 88 ILE E N 1
ATOM 8225 C CA . ILE D 1 88 ? 32.015 29.992 1.900 1.00 41.32 88 ILE E CA 1
ATOM 8226 C C . ILE D 1 88 ? 30.810 29.627 1.012 1.00 39.18 88 ILE E C 1
ATOM 8227 O O . ILE D 1 88 ? 30.559 28.453 0.722 1.00 40.24 88 ILE E O 1
ATOM 8232 N N . LEU D 1 89 ? 30.054 30.650 0.619 1.00 37.10 89 LEU E N 1
ATOM 8233 C CA . LEU D 1 89 ? 28.860 30.495 -0.210 1.00 34.48 89 LEU E CA 1
ATOM 8234 C C . LEU D 1 89 ? 29.141 30.914 -1.655 1.00 34.05 89 LEU E C 1
ATOM 8235 O O . LEU D 1 89 ? 29.487 32.070 -1.927 1.00 32.29 89 LEU E O 1
ATOM 8240 N N . PHE D 1 90 ? 28.975 29.966 -2.575 1.00 32.24 90 PHE E N 1
ATOM 8241 C CA . PHE D 1 90 ? 29.231 30.200 -3.996 1.00 33.07 90 PHE E CA 1
ATOM 8242 C C . PHE D 1 90 ? 27.933 30.171 -4.796 1.00 34.81 90 PHE E C 1
ATOM 8243 O O . PHE D 1 90 ? 27.306 29.112 -4.937 1.00 34.90 90 PHE E O 1
ATOM 8251 N N . THR D 1 91 ? 27.539 31.324 -5.341 1.00 34.74 91 THR E N 1
ATOM 8252 C CA . THR D 1 91 ? 26.290 31.389 -6.090 1.00 35.84 91 THR E CA 1
ATOM 8253 C C . THR D 1 91 ? 26.036 32.731 -6.798 1.00 35.88 91 THR E C 1
ATOM 8254 O O . THR D 1 91 ? 26.843 33.662 -6.706 1.00 35.93 91 THR E O 1
ATOM 8258 N N . TYR D 1 92 ? 24.919 32.806 -7.529 1.00 35.86 92 TYR E N 1
ATOM 8259 C CA . TYR D 1 92 ? 24.527 34.046 -8.201 1.00 34.73 92 TYR E CA 1
ATOM 8260 C C . TYR D 1 92 ? 23.982 34.863 -7.054 1.00 35.23 92 TYR E C 1
ATOM 8261 O O . TYR D 1 92 ? 23.078 34.408 -6.355 1.00 37.16 92 TYR E O 1
ATOM 8270 N N . LEU D 1 93 ? 24.518 36.057 -6.848 1.00 36.17 93 LEU E N 1
ATOM 8271 C CA . LEU D 1 93 ? 24.056 36.876 -5.738 1.00 37.79 93 LEU E CA 1
ATOM 8272 C C . LEU D 1 93 ? 23.326 38.147 -6.141 1.00 38.41 93 LEU E C 1
ATOM 8273 O O . LEU D 1 93 ? 22.451 38.605 -5.408 1.00 39.31 93 LEU E O 1
ATOM 8278 N N . HIS D 1 94 ? 23.673 38.704 -7.299 1.00 39.53 94 HIS E N 1
ATOM 8279 C CA . HIS D 1 94 ? 23.056 39.942 -7.780 1.00 42.64 94 HIS E CA 1
ATOM 8280 C C . HIS D 1 94 ? 22.771 40.844 -6.576 1.00 44.93 94 HIS E C 1
ATOM 8281 O O . HIS D 1 94 ? 21.617 41.178 -6.289 1.00 45.24 94 HIS E O 1
ATOM 8288 N N . LEU D 1 95 ? 23.837 41.226 -5.874 1.00 44.74 95 LEU E N 1
ATOM 8289 C CA . LEU D 1 95 ? 23.718 42.046 -4.673 1.00 46.07 95 LEU E CA 1
ATOM 8290 C C . LEU D 1 95 ? 23.255 43.485 -4.875 1.00 47.48 95 LEU E C 1
ATOM 8291 O O . LEU D 1 95 ? 22.521 44.018 -4.041 1.00 47.35 95 LEU E O 1
ATOM 8296 N N . ALA D 1 96 ? 23.677 44.117 -5.964 1.00 47.59 96 ALA E N 1
ATOM 8297 C CA . ALA D 1 96 ? 23.289 45.501 -6.216 1.00 48.05 96 ALA E CA 1
ATOM 8298 C C . ALA D 1 96 ? 21.780 45.667 -6.398 1.00 48.69 96 ALA E C 1
ATOM 8299 O O . ALA D 1 96 ? 21.270 46.788 -6.440 1.00 50.53 96 ALA E O 1
ATOM 8301 N N . ALA D 1 97 ? 21.065 44.553 -6.499 1.00 49.70 97 ALA E N 1
ATOM 8302 C CA . ALA D 1 97 ? 19.619 44.604 -6.692 1.00 50.72 97 ALA E CA 1
ATOM 8303 C C . ALA D 1 97 ? 18.821 44.120 -5.480 1.00 50.64 97 ALA E C 1
ATOM 8304 O O . ALA D 1 97 ? 17.591 44.131 -5.497 1.00 51.25 97 ALA E O 1
ATOM 8306 N N . ASP D 1 98 ? 19.516 43.697 -4.429 1.00 52.33 98 ASP E N 1
ATOM 8307 C CA . ASP D 1 98 ? 18.842 43.204 -3.229 1.00 53.87 98 ASP E CA 1
ATOM 8308 C C . ASP D 1 98 ? 19.568 43.648 -1.958 1.00 54.65 98 ASP E C 1
ATOM 8309 O O . ASP D 1 98 ? 20.314 42.871 -1.354 1.00 54.29 98 ASP E O 1
ATOM 8314 N N . ARG D 1 99 ? 19.333 44.892 -1.551 1.00 55.70 99 ARG E N 1
ATOM 8315 C CA . ARG D 1 99 ? 19.971 45.438 -0.359 1.00 56.55 99 ARG E CA 1
ATOM 8316 C C . ARG D 1 99 ? 19.767 44.581 0.882 1.00 56.55 99 ARG E C 1
ATOM 8317 O O . ARG D 1 99 ? 20.717 44.321 1.617 1.00 57.89 99 ARG E O 1
ATOM 8325 N N . GLY D 1 100 ? 18.529 44.160 1.125 1.00 56.09 100 GLY E N 1
ATOM 8326 C CA . GLY D 1 100 ? 18.248 43.329 2.286 1.00 54.63 100 GLY E CA 1
ATOM 8327 C C . GLY D 1 100 ? 19.171 42.122 2.379 1.00 53.08 100 GLY E C 1
ATOM 8328 O O . GLY D 1 100 ? 19.602 41.736 3.471 1.00 52.31 100 GLY E O 1
ATOM 8329 N N . LEU D 1 101 ? 19.463 41.523 1.225 1.00 53.07 101 LEU E N 1
ATOM 8330 C CA . LEU D 1 101 ? 20.354 40.369 1.149 1.00 51.40 101 LEU E CA 1
ATOM 8331 C C . LEU D 1 101 ? 21.797 40.811 1.410 1.00 51.44 101 LEU E C 1
ATOM 8332 O O . LEU D 1 101 ? 22.539 40.133 2.126 1.00 51.69 101 LEU E O 1
ATOM 8337 N N . THR D 1 102 ? 22.192 41.938 0.817 1.00 50.50 102 THR E N 1
ATOM 8338 C CA . THR D 1 102 ? 23.541 42.466 0.997 1.00 50.42 102 THR E CA 1
ATOM 8339 C C . THR D 1 102 ? 23.802 42.698 2.486 1.00 52.24 102 THR E C 1
ATOM 8340 O O . THR D 1 102 ? 24.825 42.263 3.029 1.00 52.73 102 THR E O 1
ATOM 8344 N N . GLU D 1 103 ? 22.867 43.379 3.145 1.00 52.85 103 GLU E N 1
ATOM 8345 C CA . GLU D 1 103 ? 23.002 43.670 4.563 1.00 53.96 103 GLU E CA 1
ATOM 8346 C C . GLU D 1 103 ? 23.059 42.371 5.373 1.00 53.04 103 GLU E C 1
ATOM 8347 O O . GLU D 1 103 ? 23.930 42.209 6.225 1.00 52.72 103 GLU E O 1
ATOM 8353 N N . ALA D 1 104 ? 22.150 41.441 5.090 1.00 52.14 104 ALA E N 1
ATOM 8354 C CA . ALA D 1 104 ? 22.103 40.159 5.797 1.00 51.29 104 ALA E CA 1
ATOM 8355 C C . ALA D 1 104 ? 23.402 39.335 5.723 1.00 51.75 104 ALA E C 1
ATOM 8356 O O . ALA D 1 104 ? 23.772 38.658 6.688 1.00 51.72 104 ALA E O 1
ATOM 8358 N N . MET D 1 105 ? 24.089 39.376 4.584 1.00 51.73 105 MET E N 1
ATOM 8359 C CA . MET D 1 105 ? 25.336 38.626 4.443 1.00 53.11 105 MET E CA 1
ATOM 8360 C C . MET D 1 105 ? 26.483 39.343 5.136 1.00 53.57 105 MET E C 1
ATOM 8361 O O . MET D 1 105 ? 27.281 38.716 5.849 1.00 51.38 105 MET E O 1
ATOM 8366 N N . LEU D 1 106 ? 26.568 40.655 4.914 1.00 53.86 106 LEU E N 1
ATOM 8367 C CA . LEU D 1 106 ? 27.602 41.462 5.544 1.00 54.33 106 LEU E CA 1
ATOM 8368 C C . LEU D 1 106 ? 27.479 41.254 7.047 1.00 56.11 106 LEU E C 1
ATOM 8369 O O . LEU D 1 106 ? 28.470 40.966 7.723 1.00 56.89 106 LEU E O 1
ATOM 8374 N N . ARG D 1 107 ? 26.255 41.374 7.561 1.00 56.33 107 ARG E N 1
ATOM 8375 C CA . ARG D 1 107 ? 26.009 41.188 8.986 1.00 56.48 107 ARG E CA 1
ATOM 8376 C C . ARG D 1 107 ? 26.448 39.801 9.452 1.00 55.51 107 ARG E C 1
ATOM 8377 O O . ARG D 1 107 ? 27.097 39.670 10.486 1.00 55.75 107 ARG E O 1
ATOM 8385 N N . SER D 1 108 ? 26.115 38.768 8.682 1.00 55.37 108 SER E N 1
ATOM 8386 C CA . SER D 1 108 ? 26.479 37.396 9.050 1.00 54.67 108 SER E CA 1
ATOM 8387 C C . SER D 1 108 ? 27.979 37.104 8.986 1.00 55.12 108 SER E C 1
ATOM 8388 O O . SER D 1 108 ? 28.442 36.092 9.521 1.00 54.86 108 SER E O 1
ATOM 8391 N N . GLY D 1 109 ? 28.736 37.974 8.322 1.00 54.48 109 GLY E N 1
ATOM 8392 C CA . GLY D 1 109 ? 30.172 37.765 8.213 1.00 52.39 109 GLY E CA 1
ATOM 8393 C C . GLY D 1 109 ? 30.590 36.596 7.327 1.00 51.29 109 GLY E C 1
ATOM 8394 O O . GLY D 1 109 ? 31.769 36.245 7.265 1.00 52.22 109 GLY E O 1
ATOM 8395 N N . VAL D 1 110 ? 29.628 35.986 6.640 1.00 50.42 110 VAL E N 1
ATOM 8396 C CA . VAL D 1 110 ? 29.907 34.856 5.748 1.00 46.82 110 VAL E CA 1
ATOM 8397 C C . VAL D 1 110 ? 30.834 35.318 4.619 1.00 45.08 110 VAL E C 1
ATOM 8398 O O . VAL D 1 110 ? 31.022 36.519 4.412 1.00 44.52 110 VAL E O 1
ATOM 8402 N N . THR D 1 111 ? 31.429 34.370 3.903 1.00 42.89 111 THR E N 1
ATOM 8403 C CA . THR D 1 111 ? 32.302 34.720 2.787 1.00 42.60 111 THR E CA 1
ATOM 8404 C C . THR D 1 111 ? 31.576 34.342 1.487 1.00 41.21 111 THR E C 1
ATOM 8405 O O . THR D 1 111 ? 31.598 33.188 1.052 1.00 40.77 111 THR E O 1
ATOM 8409 N N . GLY D 1 112 ? 30.909 35.336 0.894 1.00 40.73 112 GLY E N 1
ATOM 8410 C CA . GLY D 1 112 ? 30.138 35.119 -0.319 1.00 37.62 112 GLY E CA 1
ATOM 8411 C C . GLY D 1 112 ? 30.785 35.512 -1.629 1.00 36.87 112 GLY E C 1
ATOM 8412 O O . GLY D 1 112 ? 31.241 36.645 -1.814 1.00 37.78 112 GLY E O 1
ATOM 8413 N N . ILE D 1 113 ? 30.797 34.558 -2.554 1.00 36.61 113 ILE E N 1
ATOM 8414 C CA . ILE D 1 113 ? 31.378 34.749 -3.880 1.00 35.01 113 ILE E CA 1
ATOM 8415 C C . ILE D 1 113 ? 30.286 34.703 -4.936 1.00 33.68 113 ILE E C 1
ATOM 8416 O O . ILE D 1 113 ? 29.571 33.706 -5.062 1.00 34.37 113 ILE E O 1
ATOM 842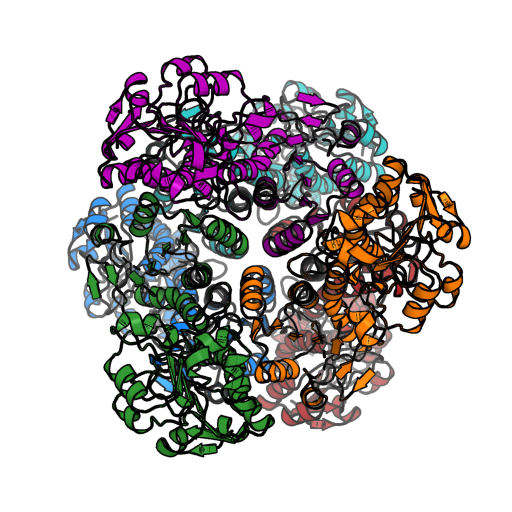1 N N . ALA D 1 114 ? 30.156 35.785 -5.691 1.00 32.51 114 ALA E N 1
ATOM 8422 C CA . ALA D 1 114 ? 29.139 35.861 -6.739 1.00 31.32 114 ALA E CA 1
ATOM 8423 C C . ALA D 1 114 ? 29.636 35.343 -8.081 1.00 31.53 114 ALA E C 1
ATOM 8424 O O . ALA D 1 114 ? 30.681 35.782 -8.573 1.00 32.44 114 ALA E O 1
ATOM 8426 N N . TYR D 1 115 ? 28.887 34.415 -8.675 1.00 32.14 115 TYR E N 1
ATOM 8427 C CA . TYR D 1 115 ? 29.253 33.877 -9.991 1.00 31.52 115 TYR E CA 1
ATOM 8428 C C . TYR D 1 115 ? 29.371 35.020 -10.993 1.00 31.02 115 TYR E C 1
ATOM 8429 O O . TYR D 1 115 ? 30.319 35.073 -11.777 1.00 31.93 115 TYR E O 1
ATOM 8438 N N . GLU D 1 116 ? 28.396 35.931 -10.960 1.00 30.68 116 GLU E N 1
ATOM 8439 C CA . GLU D 1 116 ? 28.344 37.047 -11.898 1.00 30.62 116 GLU E CA 1
ATOM 8440 C C . GLU D 1 116 ? 29.416 38.1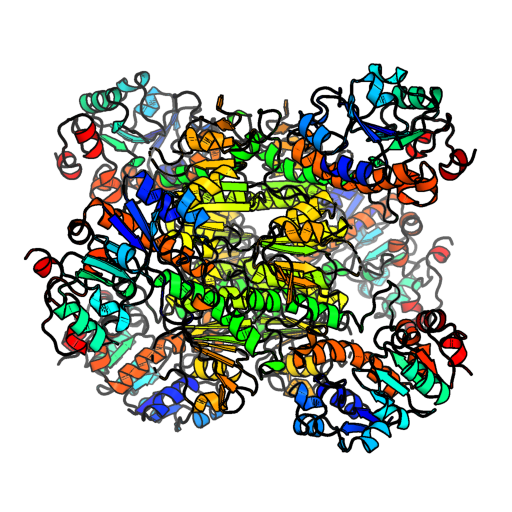20 -11.817 1.00 30.47 116 GLU E C 1
ATOM 8441 O O . GLU D 1 116 ? 29.367 39.072 -12.594 1.00 33.19 116 GLU E O 1
ATOM 8447 N N . THR D 1 117 ? 30.374 37.999 -10.904 1.00 29.95 117 THR E N 1
ATOM 8448 C CA . THR D 1 117 ? 31.427 39.011 -10.829 1.00 28.47 117 THR E CA 1
ATOM 8449 C C . THR D 1 117 ? 32.799 38.407 -11.072 1.00 27.38 117 THR E C 1
ATOM 8450 O O . THR D 1 117 ? 33.788 39.134 -11.171 1.00 27.26 117 THR E O 1
ATOM 8454 N N . VAL D 1 118 ? 32.866 37.077 -11.156 1.00 26.71 118 VAL E N 1
ATOM 8455 C CA . VAL D 1 118 ? 34.141 36.435 -11.457 1.00 26.20 118 VAL E CA 1
ATOM 8456 C C . VAL D 1 118 ? 34.427 37.053 -12.820 1.00 28.81 118 VAL E C 1
ATOM 8457 O O . VAL D 1 118 ? 33.603 36.962 -13.728 1.00 29.93 118 VAL E O 1
ATOM 8461 N N . GLN D 1 119 ? 35.578 37.688 -12.976 1.00 30.13 119 GLN E N 1
ATOM 8462 C CA . GLN D 1 119 ? 35.851 38.367 -14.231 1.00 31.29 119 GLN E CA 1
ATOM 8463 C C . GLN D 1 119 ? 37.259 38.233 -14.788 1.00 30.56 119 GLN E C 1
ATOM 8464 O O . GLN D 1 119 ? 38.245 38.441 -14.081 1.00 31.53 119 GLN E O 1
ATOM 8470 N N . LEU D 1 120 ? 37.335 37.898 -16.073 1.00 29.74 120 LEU E N 1
ATOM 8471 C CA . LEU D 1 120 ? 38.613 37.730 -16.756 1.00 30.78 120 LEU E CA 1
ATOM 8472 C C . LEU D 1 120 ? 39.272 39.063 -17.150 1.00 32.06 120 LEU E C 1
ATOM 8473 O O . LEU D 1 120 ? 38.636 40.123 -17.160 1.00 29.22 120 LEU E O 1
ATOM 8478 N N . PRO D 1 121 ? 40.569 39.014 -17.484 1.00 33.51 121 PRO E N 1
ATOM 8479 C CA . PRO D 1 121 ? 41.301 40.218 -17.880 1.00 34.38 121 PRO E CA 1
ATOM 8480 C C . PRO D 1 121 ? 40.615 40.982 -19.017 1.00 35.50 121 PRO E C 1
ATOM 8481 O O . PRO D 1 121 ? 40.486 42.195 -18.951 1.00 37.49 121 PRO E O 1
ATOM 8485 N N . ASP D 1 122 ? 40.163 40.278 -20.053 1.00 37.15 122 ASP E N 1
ATOM 8486 C CA . ASP D 1 122 ? 39.504 40.945 -21.180 1.00 37.78 122 ASP E CA 1
ATOM 8487 C C . ASP D 1 122 ? 38.113 41.482 -20.824 1.00 37.20 122 ASP E C 1
ATOM 8488 O O . ASP D 1 122 ? 37.460 42.128 -21.647 1.00 36.41 122 ASP E O 1
ATOM 8493 N N . GLY D 1 123 ? 37.662 41.199 -19.603 1.00 34.62 123 GLY E N 1
ATOM 8494 C CA . GLY D 1 123 ? 36.371 41.691 -19.161 1.00 32.36 123 GLY E CA 1
ATOM 8495 C C . GLY D 1 123 ? 35.207 40.721 -19.120 1.00 31.58 123 GLY E C 1
ATOM 8496 O O . GLY D 1 123 ? 34.200 41.014 -18.487 1.00 32.53 123 GLY E O 1
ATOM 8497 N N . THR D 1 124 ? 35.328 39.564 -19.763 1.00 32.31 124 THR E N 1
ATOM 8498 C CA . THR D 1 124 ? 34.217 38.614 -19.780 1.00 32.24 124 THR E CA 1
ATOM 8499 C C . THR D 1 124 ? 33.869 38.000 -18.421 1.00 32.63 124 THR E C 1
ATOM 8500 O O . THR D 1 124 ? 34.729 37.830 -17.548 1.00 32.42 124 THR E O 1
ATOM 8504 N N . LEU D 1 125 ? 32.585 37.683 -18.264 1.00 31.58 125 LEU E N 1
ATOM 8505 C CA . LEU D 1 125 ? 32.056 37.073 -17.059 1.00 28.50 125 LEU E CA 1
ATOM 8506 C C . LEU D 1 125 ? 31.804 35.608 -17.418 1.00 29.03 125 LEU E C 1
ATOM 8507 O O . LEU D 1 125 ? 30.702 35.223 -17.813 1.00 30.13 125 LEU E O 1
ATOM 8512 N N . PRO D 1 126 ? 32.837 34.771 -17.279 1.00 27.86 126 PRO E N 1
ATOM 8513 C CA . PRO D 1 126 ? 32.767 33.344 -17.588 1.00 27.59 126 PRO E CA 1
ATOM 8514 C C . PRO D 1 126 ? 31.644 32.540 -16.949 1.00 27.35 126 PRO E C 1
ATOM 8515 O O . PRO D 1 126 ? 31.222 31.539 -17.519 1.00 28.88 126 PRO E O 1
ATOM 8519 N N . LEU D 1 127 ? 31.147 32.956 -15.788 1.00 27.03 127 LEU E N 1
ATOM 8520 C CA . LEU D 1 127 ? 30.090 32.188 -15.144 1.00 26.12 127 LEU E CA 1
ATOM 8521 C C . LEU D 1 127 ? 28.704 32.721 -15.430 1.00 28.56 127 LEU E C 1
ATOM 8522 O O . LEU D 1 127 ? 27.714 32.254 -14.861 1.00 29.81 127 LEU E O 1
ATOM 8527 N N . LEU D 1 128 ? 28.638 33.694 -16.329 1.00 29.89 128 LEU E N 1
ATOM 8528 C CA . LEU D 1 128 ? 27.377 34.299 -16.722 1.00 29.90 128 LEU E CA 1
ATOM 8529 C C . LEU D 1 128 ? 27.128 34.046 -18.211 1.00 30.24 128 LEU E C 1
ATOM 8530 O O . LEU D 1 128 ? 25.981 33.993 -18.657 1.00 32.02 128 LEU E O 1
ATOM 8535 N N . VAL D 1 129 ? 28.211 33.907 -18.974 1.00 29.19 129 VAL E N 1
ATOM 8536 C CA . VAL D 1 129 ? 28.140 33.648 -20.409 1.00 28.67 129 VAL E CA 1
ATOM 8537 C C . VAL D 1 129 ? 27.249 32.457 -20.744 1.00 29.50 129 VAL E C 1
ATOM 8538 O O . VAL D 1 129 ? 26.386 32.546 -21.620 1.00 30.36 129 VAL E O 1
ATOM 8542 N N . PRO D 1 130 ? 27.449 31.319 -20.052 1.00 29.81 130 PRO E N 1
ATOM 8543 C CA . PRO D 1 130 ? 26.635 30.132 -20.322 1.00 29.54 130 PRO E CA 1
ATOM 8544 C C . PRO D 1 130 ? 25.141 30.434 -20.390 1.00 29.15 130 PRO E C 1
ATOM 8545 O O . PRO D 1 130 ? 24.460 29.975 -21.312 1.00 30.50 130 PRO E O 1
ATOM 8549 N N . MET D 1 131 ? 24.634 31.212 -19.432 1.00 26.26 131 MET E N 1
ATOM 8550 C CA . MET D 1 131 ? 23.211 31.537 -19.412 1.00 25.43 131 MET E CA 1
ATOM 8551 C C . MET D 1 131 ? 22.819 32.448 -20.575 1.00 22.38 131 MET E C 1
ATOM 8552 O O . MET D 1 131 ? 21.696 32.370 -21.065 1.00 21.39 131 MET E O 1
ATOM 8557 N N . SER D 1 132 ? 23.741 33.308 -21.007 1.00 22.87 132 SER E N 1
ATOM 8558 C CA . SER D 1 132 ? 23.475 34.215 -22.125 1.00 21.77 132 SER E CA 1
ATOM 8559 C C . SER D 1 132 ? 23.274 33.363 -23.375 1.00 21.00 132 SER E C 1
ATOM 8560 O O . SER D 1 132 ? 22.425 33.661 -24.214 1.00 20.91 132 SER E O 1
ATOM 8563 N N . GLU D 1 133 ? 24.070 32.303 -23.480 1.00 19.13 133 GLU E N 1
ATOM 8564 C CA . GLU D 1 133 ? 24.017 31.367 -24.597 1.00 19.36 133 GLU E CA 1
ATOM 8565 C C . GLU D 1 133 ? 22.692 30.595 -24.720 1.00 22.11 133 GLU E C 1
ATOM 8566 O O . GLU D 1 133 ? 22.106 30.543 -25.808 1.00 21.57 133 GLU E O 1
ATOM 8572 N N . VAL D 1 134 ? 22.211 29.981 -23.636 1.00 22.83 134 VAL E N 1
ATOM 8573 C CA . VAL D 1 134 ? 20.965 29.232 -23.766 1.00 22.83 134 VAL E CA 1
ATOM 8574 C C . VAL D 1 134 ? 19.813 30.203 -24.044 1.00 21.31 134 VAL E C 1
ATOM 8575 O O . VAL D 1 134 ? 18.936 29.918 -24.856 1.00 22.77 134 VAL E O 1
ATOM 8579 N N . ALA D 1 135 ? 19.836 31.353 -23.377 1.00 21.66 135 ALA E N 1
ATOM 8580 C CA . ALA D 1 135 ? 18.816 32.384 -23.566 1.00 23.16 135 ALA E CA 1
ATOM 8581 C C . ALA D 1 135 ? 18.744 32.708 -25.054 1.00 23.63 135 ALA E C 1
ATOM 8582 O O . ALA D 1 135 ? 17.664 32.816 -25.636 1.00 23.80 135 ALA E O 1
ATOM 8584 N N . GLY D 1 136 ? 19.915 32.865 -25.661 1.00 23.52 136 GLY E N 1
ATOM 8585 C CA . GLY D 1 136 ? 19.983 33.148 -27.081 1.00 23.18 136 GLY E CA 1
ATOM 8586 C C . GLY D 1 136 ? 19.379 32.021 -27.904 1.00 21.89 136 GLY E C 1
ATOM 8587 O O . GLY D 1 136 ? 18.562 32.271 -28.784 1.00 24.63 136 GLY E O 1
ATOM 8588 N N . ARG D 1 137 ? 19.777 30.782 -27.623 1.00 20.48 137 ARG E N 1
ATOM 8589 C CA . ARG D 1 137 ? 19.246 29.630 -28.346 1.00 19.21 137 ARG E CA 1
ATOM 8590 C C . ARG D 1 137 ? 17.747 29.525 -28.131 1.00 20.03 137 ARG E C 1
ATOM 8591 O O . ARG D 1 137 ? 17.016 29.117 -29.026 1.00 20.17 137 ARG E O 1
ATOM 8599 N N . MET D 1 138 ? 17.301 29.900 -26.937 1.00 20.37 138 MET E N 1
ATOM 8600 C CA . MET D 1 138 ? 15.889 29.834 -26.584 1.00 19.72 138 MET E CA 1
ATOM 8601 C C . MET D 1 138 ? 15.049 30.894 -27.261 1.00 19.70 138 MET E C 1
ATOM 8602 O O . MET D 1 138 ? 13.933 30.618 -27.699 1.00 20.62 138 MET E O 1
ATOM 8607 N N . ALA D 1 139 ? 15.583 32.110 -27.327 1.00 20.30 139 ALA E N 1
ATOM 8608 C CA . ALA D 1 139 ? 14.875 33.242 -27.915 1.00 19.30 139 ALA E CA 1
ATOM 8609 C C . ALA D 1 139 ? 14.042 32.918 -29.166 1.00 20.38 139 ALA E C 1
ATOM 8610 O O . ALA D 1 139 ? 12.820 33.079 -29.157 1.00 19.73 139 ALA E O 1
ATOM 8612 N N . PRO D 1 140 ? 14.678 32.437 -30.252 1.00 22.92 140 PRO E N 1
ATOM 8613 C CA . PRO D 1 140 ? 13.863 32.143 -31.438 1.00 21.08 140 PRO E CA 1
ATOM 8614 C C . PRO D 1 140 ? 12.863 31.008 -31.242 1.00 21.42 140 PRO E C 1
ATOM 8615 O O . PRO D 1 140 ? 11.811 30.973 -31.876 1.00 23.22 140 PRO E O 1
ATOM 8619 N N . GLN D 1 141 ? 13.189 30.079 -30.359 1.00 19.95 141 GLN E N 1
ATOM 8620 C CA . GLN D 1 141 ? 12.286 28.961 -30.089 1.00 20.14 141 GLN E CA 1
ATOM 8621 C C . GLN D 1 141 ? 10.985 29.448 -29.410 1.00 18.46 141 GLN E C 1
ATOM 8622 O O . GLN D 1 141 ? 9.888 28.982 -29.710 1.00 17.90 141 GLN E O 1
ATOM 8628 N N . VAL D 1 142 ? 11.120 30.405 -28.504 1.00 20.29 142 VAL E N 1
ATOM 8629 C CA . VAL D 1 142 ? 9.983 30.965 -27.794 1.00 18.46 142 VAL E CA 1
ATOM 8630 C C . VAL D 1 142 ? 9.178 31.858 -28.734 1.00 18.83 142 VAL E C 1
ATOM 8631 O O . VAL D 1 142 ? 7.946 31.903 -28.668 1.00 19.63 142 VAL E O 1
ATOM 8635 N N . GLY D 1 143 ? 9.878 32.562 -29.614 1.00 17.99 143 GLY E N 1
ATOM 8636 C CA . GLY D 1 143 ? 9.201 33.427 -30.559 1.00 20.62 143 GLY E CA 1
ATOM 8637 C C . GLY D 1 143 ? 8.310 32.617 -31.484 1.00 20.22 143 GLY E C 1
ATOM 8638 O O . GLY D 1 143 ? 7.152 32.966 -31.708 1.00 20.31 143 GLY E O 1
ATOM 8639 N N . ALA D 1 144 ? 8.842 31.527 -32.022 1.00 20.12 144 ALA E N 1
ATOM 8640 C CA . ALA D 1 144 ? 8.068 30.679 -32.918 1.00 22.72 144 ALA E CA 1
ATOM 8641 C C . ALA D 1 144 ? 6.769 30.262 -32.248 1.00 22.90 144 ALA E C 1
ATOM 8642 O O . ALA D 1 144 ? 5.701 30.276 -32.863 1.00 23.63 144 ALA E O 1
ATOM 8644 N N . GLN D 1 145 ? 6.878 29.910 -30.973 1.00 24.92 145 GLN E N 1
ATOM 8645 C CA . GLN D 1 145 ? 5.744 29.468 -30.171 1.00 25.32 145 GLN E CA 1
ATOM 8646 C C . GLN D 1 145 ? 4.639 30.527 -30.102 1.00 25.26 145 GLN E C 1
ATOM 8647 O O . GLN D 1 145 ? 3.455 30.218 -30.282 1.00 23.87 145 GLN E O 1
ATOM 8653 N N . PHE D 1 146 ? 5.027 31.775 -29.852 1.00 24.17 146 PHE E N 1
ATOM 8654 C CA . PHE D 1 146 ? 4.050 32.845 -29.766 1.00 24.14 146 PHE E CA 1
ATOM 8655 C C . PHE D 1 146 ? 3.628 33.407 -31.109 1.00 23.38 146 PHE E C 1
ATOM 8656 O O . PHE D 1 146 ? 2.800 34.309 -31.189 1.00 24.42 146 PHE E O 1
ATOM 8664 N N . LEU D 1 147 ? 4.198 32.854 -32.170 1.00 22.43 147 LEU E N 1
ATOM 8665 C CA . LEU D 1 147 ? 3.826 33.248 -33.515 1.00 21.34 147 LEU E CA 1
ATOM 8666 C C . LEU D 1 147 ? 2.677 32.337 -33.899 1.00 20.96 147 LEU E C 1
ATOM 8667 O O . LEU D 1 147 ? 1.988 32.574 -34.882 1.00 20.55 147 LEU E O 1
ATOM 8672 N N . GLU D 1 148 ? 2.484 31.285 -33.112 1.00 21.04 148 GLU E N 1
ATOM 8673 C CA . GLU D 1 148 ? 1.396 30.349 -33.340 1.00 21.20 148 GLU E CA 1
ATOM 8674 C C . GLU D 1 148 ? 0.058 31.054 -33.048 1.00 21.74 148 GLU E C 1
ATOM 8675 O O . GLU D 1 148 ? -0.078 31.762 -32.050 1.00 21.28 148 GLU E O 1
ATOM 8681 N N . LYS D 1 149 ? -0.920 30.868 -33.932 1.00 23.95 149 LYS E N 1
ATOM 8682 C CA . LYS D 1 149 ? -2.228 31.511 -33.783 1.00 26.10 149 LYS E CA 1
ATOM 8683 C C . LYS D 1 149 ? -2.891 31.301 -32.415 1.00 27.94 149 LYS E C 1
ATOM 8684 O O . LYS D 1 149 ? -3.393 32.245 -31.819 1.00 27.14 149 LYS E O 1
ATOM 8690 N N . PRO D 1 150 ? -2.910 30.060 -31.908 1.00 29.53 150 PRO E N 1
ATOM 8691 C CA . PRO D 1 150 ? -3.522 29.802 -30.603 1.00 30.89 150 PRO E CA 1
ATOM 8692 C C . PRO D 1 150 ? -2.898 30.649 -29.488 1.00 33.16 150 PRO E C 1
ATOM 8693 O O . PRO D 1 150 ? -3.559 30.979 -28.503 1.00 34.27 150 PRO E O 1
ATOM 8697 N N . LYS D 1 151 ? -1.623 30.994 -29.646 1.00 34.16 151 LYS E N 1
ATOM 8698 C CA . LYS D 1 151 ? -0.926 31.807 -28.653 1.00 34.72 151 LYS E CA 1
ATOM 8699 C C . LYS D 1 151 ? -1.152 33.290 -28.925 1.00 33.81 151 LYS E C 1
ATOM 8700 O O . LYS D 1 151 ? -0.555 34.148 -28.268 1.00 33.67 151 LYS E O 1
ATOM 8706 N N . GLY D 1 152 ? -2.002 33.578 -29.908 1.00 31.36 152 GLY E N 1
ATOM 8707 C CA . GLY D 1 152 ? -2.318 34.953 -30.247 1.00 28.97 152 GLY E CA 1
ATOM 8708 C C . GLY D 1 152 ? -1.483 35.581 -31.342 1.00 29.27 152 GLY E C 1
ATOM 8709 O O . GLY D 1 152 ? -1.693 36.741 -31.689 1.00 29.52 152 GLY E O 1
ATOM 8710 N N . GLY D 1 153 ? -0.549 34.818 -31.900 1.00 28.93 153 GLY E N 1
ATOM 8711 C CA . GLY D 1 153 ? 0.312 35.340 -32.943 1.00 24.76 153 GLY E CA 1
ATOM 8712 C C . GLY D 1 153 ? -0.250 35.298 -34.349 1.00 23.97 153 GLY E C 1
ATOM 8713 O O . GLY D 1 153 ? -1.322 34.757 -34.607 1.00 23.91 153 GLY E O 1
ATOM 8714 N N . ARG D 1 154 ? 0.514 35.887 -35.259 1.00 24.57 154 ARG E N 1
ATOM 8715 C CA . ARG D 1 154 ? 0.185 35.980 -36.673 1.00 24.68 154 ARG E CA 1
ATOM 8716 C C . ARG D 1 154 ? -0.172 34.615 -37.295 1.00 24.00 154 ARG E C 1
ATOM 8717 O O . ARG D 1 154 ? -0.910 34.549 -38.275 1.00 25.07 154 ARG E O 1
ATOM 8725 N N . GLY D 1 155 ? 0.360 33.538 -36.724 1.00 22.57 155 GLY E N 1
ATOM 8726 C CA . GLY D 1 155 ? 0.083 32.202 -37.224 1.00 21.82 155 GLY E CA 1
ATOM 8727 C C . GLY D 1 155 ? 0.945 31.778 -38.399 1.00 22.35 155 GLY E C 1
ATOM 8728 O O . GLY D 1 155 ? 0.444 31.206 -39.371 1.00 24.26 155 GLY E O 1
ATOM 8729 N N . VAL D 1 156 ? 2.243 32.053 -38.321 1.00 19.65 156 VAL E N 1
ATOM 8730 C CA . VAL D 1 156 ? 3.143 31.692 -39.406 1.00 17.80 156 VAL E CA 1
ATOM 8731 C C . VAL D 1 156 ? 4.329 30.872 -38.943 1.00 19.60 156 VAL E C 1
ATOM 8732 O O . VAL D 1 156 ? 4.706 30.900 -37.772 1.00 18.86 156 VAL E O 1
ATOM 8736 N N . LEU D 1 157 ? 4.909 30.149 -39.893 1.00 19.28 157 LEU E N 1
ATOM 8737 C CA . LEU D 1 157 ? 6.061 29.288 -39.669 1.00 18.47 157 LEU E CA 1
ATOM 8738 C C . LEU D 1 157 ? 7.335 30.091 -39.981 1.00 18.75 157 LEU E C 1
ATOM 8739 O O . LEU D 1 157 ? 7.450 30.665 -41.061 1.00 19.51 157 LEU E O 1
ATOM 8744 N N . LEU D 1 158 ? 8.280 30.145 -39.042 1.00 18.08 158 LEU E N 1
ATOM 8745 C CA . LEU D 1 158 ? 9.516 30.894 -39.270 1.00 18.69 158 LEU E CA 1
ATOM 8746 C C . LEU D 1 158 ? 10.181 30.608 -40.605 1.00 19.70 158 LEU E C 1
ATOM 8747 O O . LEU D 1 158 ? 10.677 31.530 -41.240 1.00 21.78 158 LEU E O 1
ATOM 8752 N N . GLY D 1 159 ? 10.192 29.352 -41.041 1.00 19.78 159 GLY E N 1
ATOM 8753 C CA . GLY D 1 159 ? 10.816 29.038 -42.318 1.00 20.08 159 GLY E CA 1
ATOM 8754 C C . GLY D 1 159 ? 9.849 28.716 -43.450 1.00 19.40 159 GLY E C 1
ATOM 8755 O O . GLY D 1 159 ? 10.272 28.337 -44.543 1.00 22.54 159 GLY E O 1
ATOM 8756 N N . GLY D 1 160 ? 8.552 28.877 -43.202 1.00 19.39 160 GLY E N 1
ATOM 8757 C CA . GLY D 1 160 ? 7.559 28.561 -44.215 1.00 16.58 160 GLY E CA 1
ATOM 8758 C C . GLY D 1 160 ? 7.609 27.092 -44.626 1.00 17.79 160 GLY E C 1
ATOM 8759 O O . GLY D 1 160 ? 7.936 26.213 -43.828 1.00 17.13 160 GLY E O 1
ATOM 8760 N N . VAL D 1 161 ? 7.256 26.831 -45.879 1.00 18.14 161 VAL E N 1
ATOM 8761 C CA . VAL D 1 161 ? 7.294 25.490 -46.457 1.00 16.58 161 VAL E CA 1
ATOM 8762 C C . VAL D 1 161 ? 7.604 25.705 -47.931 1.00 19.70 161 VAL E C 1
ATOM 8763 O O . VAL D 1 161 ? 7.382 26.801 -48.444 1.00 19.54 161 VAL E O 1
ATOM 8767 N N . PRO D 1 162 ? 8.126 24.679 -48.630 1.00 19.30 162 PRO E N 1
ATOM 8768 C CA . PRO D 1 162 ? 8.426 24.885 -50.046 1.00 13.12 162 PRO E CA 1
ATOM 8769 C C . PRO D 1 162 ? 7.278 25.580 -50.782 1.00 15.48 162 PRO E C 1
ATOM 8770 O O . PRO D 1 162 ? 6.125 25.153 -50.705 1.00 14.62 162 PRO E O 1
ATOM 8774 N N . GLY D 1 163 ? 7.602 26.668 -51.474 1.00 14.43 163 GLY E N 1
ATOM 8775 C CA . GLY D 1 163 ? 6.591 27.404 -52.205 1.00 15.67 163 GLY E CA 1
ATOM 8776 C C . GLY D 1 163 ? 6.029 28.588 -51.431 1.00 16.99 163 GLY E C 1
ATOM 8777 O O . GLY D 1 163 ? 5.377 29.463 -52.011 1.00 17.09 163 GLY E O 1
ATOM 8778 N N . VAL D 1 164 ? 6.282 28.609 -50.121 1.00 16.86 164 VAL E N 1
ATOM 8779 C CA . VAL D 1 164 ? 5.808 29.676 -49.232 1.00 17.56 164 VAL E CA 1
ATOM 8780 C C . VAL D 1 164 ? 7.007 30.356 -48.533 1.00 19.22 164 VAL E C 1
ATOM 8781 O O . VAL D 1 164 ? 7.729 29.737 -47.753 1.00 19.33 164 VAL E O 1
ATOM 8785 N N . ALA D 1 165 ? 7.210 31.636 -48.832 1.00 21.04 165 ALA E N 1
ATOM 8786 C CA . ALA D 1 165 ? 8.311 32.421 -48.267 1.00 20.23 165 ALA E CA 1
ATOM 8787 C C . ALA D 1 165 ? 8.469 32.322 -46.749 1.00 19.49 165 ALA E C 1
ATOM 8788 O O . ALA D 1 165 ? 7.487 32.303 -46.001 1.00 20.05 165 ALA E O 1
ATOM 8790 N N . PRO D 1 166 ? 9.722 32.268 -46.274 1.00 18.75 166 PRO E N 1
ATOM 8791 C CA . PRO D 1 166 ? 9.969 32.181 -44.838 1.00 15.56 166 PRO E CA 1
ATOM 8792 C C . PRO D 1 166 ? 9.660 33.509 -44.142 1.00 16.78 166 PRO E C 1
ATOM 8793 O O . PRO D 1 166 ? 9.537 34.544 -44.787 1.00 16.32 166 PRO E O 1
ATOM 8797 N N . ALA D 1 167 ? 9.528 33.472 -42.825 1.00 16.33 167 ALA E N 1
ATOM 8798 C CA . ALA D 1 167 ? 9.245 34.683 -42.080 1.00 15.90 167 ALA E CA 1
ATOM 8799 C C . ALA D 1 167 ? 10.523 35.496 -41.889 1.00 16.56 167 ALA E C 1
ATOM 8800 O O . ALA D 1 167 ? 11.615 35.062 -42.263 1.00 16.52 167 ALA E O 1
ATOM 8802 N N . SER D 1 168 ? 10.381 36.680 -41.308 1.00 15.76 168 SER E N 1
ATOM 8803 C CA . SER D 1 168 ? 11.520 37.549 -41.058 1.00 16.63 168 SER E CA 1
ATOM 8804 C C . SER D 1 168 ? 11.842 37.621 -39.560 1.00 18.20 168 SER E C 1
ATOM 8805 O O . SER D 1 168 ? 10.969 37.934 -38.743 1.00 18.06 168 SER E O 1
ATOM 8808 N N . VAL D 1 169 ? 13.085 37.305 -39.197 1.00 16.92 169 VAL E N 1
ATOM 8809 C CA . VAL D 1 169 ? 13.504 37.380 -37.796 1.00 15.37 169 VAL E CA 1
ATOM 8810 C C . VAL D 1 169 ? 14.589 38.440 -37.713 1.00 20.01 169 VAL E C 1
ATOM 8811 O O . VAL D 1 169 ? 15.644 38.309 -38.339 1.00 21.46 169 VAL E O 1
ATOM 8815 N N . VAL D 1 170 ? 14.318 39.493 -36.954 1.00 17.69 170 VAL E N 1
ATOM 8816 C CA . VAL D 1 170 ? 15.265 40.579 -36.793 1.00 17.40 170 VAL E CA 1
ATOM 8817 C C . VAL D 1 170 ? 15.862 40.500 -35.411 1.00 19.42 170 VAL E C 1
ATOM 8818 O O . VAL D 1 170 ? 15.140 40.406 -34.424 1.00 21.91 170 VAL E O 1
ATOM 8822 N N . ILE D 1 171 ? 17.185 40.529 -35.345 1.00 19.08 171 ILE E N 1
ATOM 8823 C CA . ILE D 1 171 ? 17.876 40.416 -34.074 1.00 16.28 171 ILE E CA 1
ATOM 8824 C C . ILE D 1 171 ? 18.701 41.662 -33.799 1.00 18.75 171 ILE E C 1
ATOM 8825 O O . ILE D 1 171 ? 19.601 41.998 -34.566 1.00 19.58 171 ILE E O 1
ATOM 8830 N N . LEU D 1 172 ? 18.388 42.351 -32.706 1.00 18.70 172 LEU E N 1
ATOM 8831 C CA . LEU D 1 172 ? 19.118 43.562 -32.334 1.00 20.86 172 LEU E CA 1
ATOM 8832 C C . LEU D 1 172 ? 20.284 43.227 -31.410 1.00 21.72 172 LEU E C 1
ATOM 8833 O O . LEU D 1 172 ? 20.077 42.895 -30.245 1.00 22.58 172 LEU E O 1
ATOM 8838 N N . GLY D 1 173 ? 21.503 43.331 -31.929 1.00 19.88 173 GLY E N 1
ATOM 8839 C CA . GLY D 1 173 ? 22.672 43.034 -31.133 1.00 19.04 173 GLY E CA 1
ATOM 8840 C C . GLY D 1 173 ? 23.330 41.750 -31.590 1.00 19.84 173 GLY E C 1
ATOM 8841 O O . GLY D 1 173 ? 22.690 40.700 -31.639 1.00 20.76 173 GLY E O 1
ATOM 8842 N N . GLY D 1 174 ? 24.613 41.828 -31.925 1.00 18.33 174 GLY E N 1
ATOM 8843 C CA . GLY D 1 174 ? 25.315 40.646 -32.379 1.00 19.53 174 GLY E CA 1
ATOM 8844 C C . GLY D 1 174 ? 26.220 40.030 -31.331 1.00 20.02 174 GLY E C 1
ATOM 8845 O O . GLY D 1 174 ? 27.202 39.356 -31.664 1.00 18.82 174 GLY E O 1
ATOM 8846 N N . GLY D 1 175 ? 25.890 40.257 -30.063 1.00 18.96 175 GLY E N 1
ATOM 8847 C CA . GLY D 1 175 ? 26.694 39.708 -28.990 1.00 20.99 175 GLY E CA 1
ATOM 8848 C C . GLY D 1 175 ? 26.486 38.217 -28.827 1.00 22.83 175 GLY E C 1
ATOM 8849 O O . GLY D 1 175 ? 26.054 37.526 -29.758 1.00 23.08 175 GLY E O 1
ATOM 8850 N N . THR D 1 176 ? 26.795 37.721 -27.634 1.00 22.31 176 THR E N 1
ATOM 8851 C CA . THR D 1 176 ? 26.653 36.305 -27.325 1.00 21.80 176 THR E CA 1
ATOM 8852 C C . THR D 1 176 ? 25.212 35.832 -27.474 1.00 22.38 176 THR E C 1
ATOM 8853 O O . THR D 1 176 ? 24.964 34.783 -28.071 1.00 24.06 176 THR E O 1
ATOM 8857 N N . VAL D 1 177 ? 24.265 36.597 -26.933 1.00 22.15 177 VAL E N 1
ATOM 8858 C CA . VAL D 1 177 ? 22.848 36.244 -27.037 1.00 20.36 177 VAL E CA 1
ATOM 8859 C C . VAL D 1 177 ? 22.370 36.297 -28.487 1.00 19.60 177 VAL E C 1
ATOM 8860 O O . VAL D 1 177 ? 21.772 35.339 -28.984 1.00 18.97 177 VAL E O 1
ATOM 8864 N N . GLY D 1 178 ? 22.641 37.417 -29.155 1.00 17.83 178 GLY E N 1
ATOM 8865 C CA . GLY D 1 178 ? 22.217 37.590 -30.533 1.00 16.55 178 GLY E CA 1
ATOM 8866 C C . GLY D 1 178 ? 22.724 36.532 -31.494 1.00 17.69 178 GLY E C 1
ATOM 8867 O O . GLY D 1 178 ? 21.960 36.020 -32.317 1.00 17.05 178 GLY E O 1
ATOM 8868 N N . THR D 1 179 ? 24.010 36.199 -31.387 1.00 17.89 179 THR E N 1
ATOM 8869 C CA . THR D 1 179 ? 24.631 35.210 -32.264 1.00 18.36 179 THR E CA 1
ATOM 8870 C C . THR D 1 179 ? 23.988 33.846 -32.140 1.00 17.66 179 THR E C 1
ATOM 8871 O O . THR D 1 179 ? 23.735 33.190 -33.148 1.00 19.15 179 THR E O 1
ATOM 8875 N N . ASN D 1 180 ? 23.735 33.408 -30.912 1.00 18.62 180 ASN E N 1
ATOM 8876 C CA . ASN D 1 180 ? 23.099 32.115 -30.702 1.00 18.78 180 ASN E CA 1
ATOM 8877 C C . ASN D 1 180 ? 21.628 32.166 -31.142 1.00 19.10 180 ASN E C 1
ATOM 8878 O O . ASN D 1 180 ? 21.078 31.176 -31.615 1.00 21.29 180 ASN E O 1
ATOM 8883 N N . ALA D 1 181 ? 20.987 33.316 -30.969 1.00 20.31 181 ALA E N 1
ATOM 8884 C CA . ALA D 1 181 ? 19.606 33.461 -31.393 1.00 20.21 181 ALA E CA 1
ATOM 8885 C C . ALA D 1 181 ? 19.652 33.271 -32.903 1.00 21.95 181 ALA E C 1
ATOM 8886 O O . ALA D 1 181 ? 18.774 32.635 -33.499 1.00 22.73 181 ALA E O 1
ATOM 8888 N N . ALA D 1 182 ? 20.710 33.812 -33.506 1.00 21.78 182 ALA E N 1
ATOM 8889 C CA . ALA D 1 182 ? 20.924 33.750 -34.947 1.00 20.37 182 ALA E CA 1
ATOM 8890 C C . ALA D 1 182 ? 21.043 32.332 -35.487 1.00 19.57 182 ALA E C 1
ATOM 8891 O O . ALA D 1 182 ? 20.358 31.965 -36.441 1.00 20.40 182 ALA E O 1
ATOM 8893 N N . LYS D 1 183 ? 21.923 31.538 -34.894 1.00 19.35 183 LYS E N 1
ATOM 8894 C CA . LYS D 1 183 ? 22.106 30.158 -35.337 1.00 18.99 183 LYS E CA 1
ATOM 8895 C C . LYS D 1 183 ? 20.764 29.418 -35.400 1.00 19.87 183 LYS E C 1
ATOM 8896 O O . LYS D 1 183 ? 20.461 28.747 -36.385 1.00 17.49 183 LYS E O 1
ATOM 8902 N N . ILE D 1 184 ? 19.955 29.559 -34.354 1.00 18.04 184 ILE E N 1
ATOM 8903 C CA . ILE D 1 184 ? 18.675 28.874 -34.307 1.00 16.75 184 ILE E CA 1
ATOM 8904 C C . ILE D 1 184 ? 17.654 29.416 -35.304 1.00 19.44 184 ILE E C 1
ATOM 8905 O O . ILE D 1 184 ? 17.006 28.634 -36.010 1.00 21.10 184 ILE E O 1
ATOM 8910 N N . ALA D 1 185 ? 17.496 30.737 -35.363 1.00 18.17 185 ALA E N 1
ATOM 8911 C CA . ALA D 1 185 ? 16.537 31.316 -36.292 1.00 18.11 185 ALA E CA 1
ATOM 8912 C C . ALA D 1 185 ? 16.884 30.859 -37.711 1.00 19.23 185 ALA E C 1
ATOM 8913 O O . ALA D 1 185 ? 15.996 30.483 -38.484 1.00 19.41 185 ALA E O 1
ATOM 8915 N N . LEU D 1 186 ? 18.172 30.872 -38.046 1.00 15.64 186 LEU E N 1
ATOM 8916 C CA . LEU D 1 186 ? 18.607 30.432 -39.364 1.00 15.75 186 LEU E CA 1
ATOM 8917 C C . LEU D 1 186 ? 18.173 28.973 -39.524 1.00 16.00 186 LEU E C 1
ATOM 8918 O O . LEU D 1 186 ? 17.462 28.620 -40.463 1.00 19.31 186 LEU E O 1
ATOM 8923 N N . GLY D 1 187 ? 18.600 28.135 -38.587 1.00 15.56 187 GLY E N 1
ATOM 8924 C CA . GLY D 1 187 ? 18.264 26.725 -38.632 1.00 13.50 187 GLY E CA 1
ATOM 8925 C C . GLY D 1 187 ? 16.788 26.440 -38.813 1.00 11.95 187 GLY E C 1
ATOM 8926 O O . GLY D 1 187 ? 16.427 25.491 -39.504 1.00 10.02 187 GLY E O 1
ATOM 8927 N N . MET D 1 188 ? 15.933 27.245 -38.186 1.00 13.81 188 MET E N 1
ATOM 8928 C CA . MET D 1 188 ? 14.493 27.040 -38.306 1.00 16.27 188 MET E CA 1
ATOM 8929 C C . MET D 1 188 ? 13.991 27.577 -39.640 1.00 16.47 188 MET E C 1
ATOM 8930 O O . MET D 1 188 ? 12.792 27.558 -39.912 1.00 17.59 188 MET E O 1
ATOM 8935 N N . GLY D 1 189 ? 14.931 28.060 -40.457 1.00 16.83 189 GLY E N 1
ATOM 8936 C CA . GLY D 1 189 ? 14.620 28.546 -41.795 1.00 16.74 189 GLY E CA 1
ATOM 8937 C C . GLY D 1 189 ? 14.210 29.986 -42.050 1.00 16.91 189 GLY E C 1
ATOM 8938 O O . GLY D 1 189 ? 13.870 30.324 -43.180 1.00 17.52 189 GLY E O 1
ATOM 8939 N N . ALA D 1 190 ? 14.249 30.833 -41.032 1.00 16.43 190 ALA E N 1
ATOM 8940 C CA . ALA D 1 190 ? 13.856 32.226 -41.180 1.00 18.54 190 ALA E CA 1
ATOM 8941 C C . ALA D 1 190 ? 14.870 33.073 -41.915 1.00 20.93 190 ALA E C 1
ATOM 8942 O O . ALA D 1 190 ? 16.055 32.751 -41.951 1.00 22.38 190 ALA E O 1
ATOM 8944 N N . GLN D 1 191 ? 14.395 34.159 -42.514 1.00 22.57 191 GLN E N 1
ATOM 8945 C CA . GLN D 1 191 ? 15.299 35.093 -43.173 1.00 22.70 191 GLN E CA 1
ATOM 8946 C C . GLN D 1 191 ? 15.811 35.860 -41.968 1.00 21.55 191 GLN E C 1
ATOM 8947 O O . GLN D 1 191 ? 15.079 36.633 -41.359 1.00 22.47 191 GLN E O 1
ATOM 8953 N N . VAL D 1 192 ? 17.058 35.620 -41.602 1.00 20.22 192 VAL E N 1
ATOM 8954 C CA . VAL D 1 192 ? 17.622 36.274 -40.444 1.00 20.66 192 VAL E CA 1
ATOM 8955 C C . VAL D 1 192 ? 18.437 37.515 -40.766 1.00 21.23 192 VAL E C 1
ATOM 8956 O O . VAL D 1 192 ? 19.411 37.460 -41.524 1.00 20.91 192 VAL E O 1
ATOM 8960 N N . THR D 1 193 ? 18.021 38.641 -40.200 1.00 20.16 193 THR E N 1
ATOM 8961 C CA . THR D 1 193 ? 18.758 39.880 -40.370 1.00 20.34 193 THR E CA 1
ATOM 8962 C C . THR D 1 193 ? 19.192 40.271 -38.954 1.00 19.71 193 THR E C 1
ATOM 8963 O O . THR D 1 193 ? 18.387 40.278 -38.024 1.00 20.03 193 THR E O 1
ATOM 8967 N N . ILE D 1 194 ? 20.485 40.540 -38.794 1.00 18.74 194 ILE E N 1
ATOM 8968 C CA . ILE D 1 194 ? 21.049 40.900 -37.499 1.00 20.02 194 ILE E CA 1
ATOM 8969 C C . ILE D 1 194 ? 21.790 42.240 -37.549 1.00 20.87 194 ILE E C 1
ATOM 8970 O O . ILE D 1 194 ? 22.573 42.505 -38.461 1.00 19.40 194 ILE E O 1
ATOM 8975 N N . LEU D 1 195 ? 21.530 43.091 -36.563 1.00 20.55 195 LEU E N 1
ATOM 8976 C CA . LEU D 1 195 ? 22.173 44.389 -36.525 1.00 22.43 195 LEU E CA 1
ATOM 8977 C C . LEU D 1 195 ? 23.020 44.546 -35.281 1.00 23.48 195 LEU E C 1
ATOM 8978 O O . LEU D 1 195 ? 22.719 43.989 -34.220 1.00 23.85 195 LEU E O 1
ATOM 8983 N N . ASP D 1 196 ? 24.090 45.314 -35.443 1.00 25.99 196 ASP E N 1
ATOM 8984 C CA . ASP D 1 196 ? 25.018 45.602 -34.374 1.00 25.43 196 ASP E CA 1
ATOM 8985 C C . ASP D 1 196 ? 25.758 46.899 -34.687 1.00 25.84 196 ASP E C 1
ATOM 8986 O O . ASP D 1 196 ? 25.884 47.298 -35.845 1.00 25.88 196 ASP E O 1
ATOM 8991 N N . VAL D 1 197 ? 26.238 47.556 -33.642 1.00 26.38 197 VAL E N 1
ATOM 8992 C CA . VAL D 1 197 ? 26.975 48.794 -33.795 1.00 28.99 197 VAL E CA 1
ATOM 8993 C C . VAL D 1 197 ? 28.434 48.556 -34.223 1.00 28.49 197 VAL E C 1
ATOM 8994 O O . VAL D 1 197 ? 29.038 49.407 -34.875 1.00 30.16 197 VAL E O 1
ATOM 8998 N N . ASN D 1 198 ? 28.996 47.402 -33.880 1.00 25.15 198 ASN E N 1
ATOM 8999 C CA . ASN D 1 198 ? 30.380 47.128 -34.227 1.00 25.50 198 ASN E CA 1
ATOM 9000 C C . ASN D 1 198 ? 30.575 46.471 -35.577 1.00 26.33 198 ASN E C 1
ATOM 9001 O O . ASN D 1 198 ? 30.030 45.403 -35.842 1.00 26.73 198 ASN E O 1
ATOM 9006 N N . HIS D 1 199 ? 31.381 47.099 -36.426 1.00 26.53 199 HIS E N 1
ATOM 9007 C CA . HIS D 1 199 ? 31.615 46.559 -37.754 1.00 26.77 199 HIS E CA 1
ATOM 9008 C C . HIS D 1 199 ? 32.460 45.295 -37.781 1.00 27.46 199 HIS E C 1
ATOM 9009 O O . HIS D 1 199 ? 32.168 44.365 -38.541 1.00 28.93 199 HIS E O 1
ATOM 9016 N N . LYS D 1 200 ? 33.512 45.249 -36.976 1.00 26.77 200 LYS E N 1
ATOM 9017 C CA . LYS D 1 200 ? 34.344 44.057 -36.972 1.00 26.73 200 LYS E CA 1
ATOM 9018 C C . LYS D 1 200 ? 33.534 42.826 -36.606 1.00 24.75 200 LYS E C 1
ATOM 9019 O O . LYS D 1 200 ? 33.822 41.738 -37.068 1.00 25.83 200 LYS E O 1
ATOM 9025 N N . ARG D 1 201 ? 32.519 43.009 -35.773 1.00 24.38 201 ARG E N 1
ATOM 9026 C CA . ARG D 1 201 ? 31.669 41.910 -35.339 1.00 23.75 201 ARG E CA 1
ATOM 9027 C C . ARG D 1 201 ? 30.757 41.483 -36.475 1.00 23.32 201 ARG E C 1
ATOM 9028 O O . ARG D 1 201 ? 30.449 40.308 -36.630 1.00 23.68 201 ARG E O 1
ATOM 9036 N N . LEU D 1 202 ? 30.320 42.453 -37.266 1.00 24.75 202 LEU E N 1
ATOM 9037 C CA . LEU D 1 202 ? 29.463 42.166 -38.401 1.00 24.18 202 LEU E CA 1
ATOM 9038 C C . LEU D 1 202 ? 30.293 41.441 -39.450 1.00 24.19 202 LEU E C 1
ATOM 9039 O O . LEU D 1 202 ? 29.809 40.511 -40.095 1.00 25.69 202 LEU E O 1
ATOM 9044 N N . GLN D 1 203 ? 31.544 41.858 -39.617 1.00 23.62 203 GLN E N 1
ATOM 9045 C CA . GLN D 1 203 ? 32.422 41.199 -40.578 1.00 23.00 203 GLN E CA 1
ATOM 9046 C C . GLN D 1 203 ? 32.597 39.739 -40.161 1.00 23.03 203 GLN E C 1
ATOM 9047 O O . GLN D 1 203 ? 32.576 38.830 -40.999 1.00 22.62 203 GLN E O 1
ATOM 9053 N N . TYR D 1 204 ? 32.753 39.521 -38.860 1.00 18.64 204 TYR E N 1
ATOM 9054 C CA . TYR D 1 204 ? 32.931 38.183 -38.334 1.00 19.36 204 TYR E CA 1
ATOM 9055 C C . TYR D 1 204 ? 31.657 37.350 -38.501 1.00 19.95 204 TYR E C 1
ATOM 9056 O O . TYR D 1 204 ? 31.720 36.179 -38.885 1.00 20.36 204 TYR E O 1
ATOM 9065 N N . LEU D 1 205 ? 30.502 37.945 -38.217 1.00 19.24 205 LEU E N 1
ATOM 9066 C CA . LEU D 1 205 ? 29.249 37.221 -38.351 1.00 20.16 205 LEU E CA 1
ATOM 9067 C C . LEU D 1 205 ? 29.019 36.822 -39.803 1.00 21.63 205 LEU E C 1
ATOM 9068 O O . LEU D 1 205 ? 28.421 35.791 -40.086 1.00 22.74 205 LEU E O 1
ATOM 9073 N N . ASP D 1 206 ? 29.508 37.629 -40.733 1.00 23.16 206 ASP E N 1
ATOM 9074 C CA . ASP D 1 206 ? 29.333 37.294 -42.128 1.00 24.12 206 ASP E CA 1
ATOM 9075 C C . ASP D 1 206 ? 30.179 36.066 -42.462 1.00 26.26 206 ASP E C 1
ATOM 9076 O O . ASP D 1 206 ? 29.832 35.273 -43.341 1.00 27.22 206 ASP E O 1
ATOM 9081 N N . ASP D 1 207 ? 31.299 35.916 -41.764 1.00 25.39 207 ASP E N 1
ATOM 9082 C CA . ASP D 1 207 ? 32.172 34.777 -41.988 1.00 26.42 207 ASP E CA 1
ATOM 9083 C C . ASP D 1 207 ? 31.581 33.485 -41.443 1.00 25.45 207 ASP E C 1
ATOM 9084 O O . ASP D 1 207 ? 31.567 32.466 -42.137 1.00 25.75 207 ASP E O 1
ATOM 9089 N N . VAL D 1 208 ? 31.080 33.528 -40.213 1.00 23.77 208 VAL E N 1
ATOM 9090 C CA . VAL D 1 208 ? 30.549 32.325 -39.595 1.00 25.23 208 VAL E CA 1
ATOM 9091 C C . VAL D 1 208 ? 29.257 31.825 -40.211 1.00 25.51 208 VAL E C 1
ATOM 9092 O O . VAL D 1 208 ? 28.912 30.646 -40.066 1.00 26.95 208 VAL E O 1
ATOM 9096 N N . PHE D 1 209 ? 28.545 32.714 -40.894 1.00 26.02 209 PHE E N 1
ATOM 9097 C CA . PHE D 1 209 ? 27.281 32.348 -41.514 1.00 25.41 209 PHE E CA 1
ATOM 9098 C C . PHE D 1 209 ? 27.340 32.322 -43.037 1.00 25.18 209 PHE E C 1
ATOM 9099 O O . PHE D 1 209 ? 26.316 32.161 -43.692 1.00 25.21 209 PHE E O 1
ATOM 9107 N N . GLY D 1 210 ? 28.541 32.462 -43.592 1.00 27.15 210 GLY E N 1
ATOM 9108 C CA . GLY D 1 210 ? 28.693 32.459 -45.034 1.00 29.43 210 GLY E CA 1
ATOM 9109 C C . GLY D 1 210 ? 28.149 33.772 -45.545 1.00 33.11 210 GLY E C 1
ATOM 9110 O O . GLY D 1 210 ? 28.874 34.758 -45.681 1.00 38.14 210 GLY E O 1
ATOM 9111 N N . GLY D 1 211 ? 26.856 33.784 -45.821 1.00 32.92 211 GLY E N 1
ATOM 9112 C CA . GLY D 1 211 ? 26.192 34.987 -46.275 1.00 29.95 211 GLY E CA 1
ATOM 9113 C C . GLY D 1 211 ? 24.721 34.781 -45.988 1.00 29.81 211 GLY E C 1
ATOM 9114 O O . GLY D 1 211 ? 23.900 35.660 -46.231 1.00 32.04 211 GLY E O 1
ATOM 9115 N N . ARG D 1 212 ? 24.409 33.600 -45.455 1.00 28.56 212 ARG E N 1
ATOM 9116 C CA . ARG D 1 212 ? 23.053 33.189 -45.123 1.00 27.69 212 ARG E CA 1
ATOM 9117 C C . ARG D 1 212 ? 22.301 34.163 -44.233 1.00 25.64 212 ARG E C 1
ATOM 9118 O O . ARG D 1 212 ? 21.092 34.296 -44.353 1.00 24.34 212 ARG E O 1
ATOM 9126 N N . VAL D 1 213 ? 23.012 34.839 -43.341 1.00 24.79 213 VAL E N 1
ATOM 9127 C CA . VAL D 1 213 ? 22.385 35.809 -42.448 1.00 25.10 213 VAL E CA 1
ATOM 9128 C C . VAL D 1 213 ? 22.718 37.224 -42.916 1.00 25.76 213 VAL E C 1
ATOM 9129 O O . VAL D 1 213 ? 23.869 37.519 -43.225 1.00 28.94 213 VAL E O 1
ATOM 9133 N N . ILE D 1 214 ? 21.704 38.085 -42.981 1.00 22.58 214 ILE E N 1
ATOM 9134 C CA . ILE D 1 214 ? 21.882 39.476 -43.392 1.00 21.57 214 ILE E CA 1
ATOM 9135 C C . ILE D 1 214 ? 22.452 40.286 -42.226 1.00 22.71 214 ILE E C 1
ATOM 9136 O O . ILE D 1 214 ? 21.914 40.253 -41.117 1.00 25.15 214 ILE E O 1
ATOM 9141 N N . THR D 1 215 ? 23.547 40.998 -42.468 1.00 22.89 215 THR E N 1
ATOM 9142 C CA . THR D 1 215 ? 24.152 41.839 -41.442 1.00 20.41 215 THR E CA 1
ATOM 9143 C C . THR D 1 215 ? 23.873 43.283 -41.798 1.00 21.01 215 THR E C 1
ATOM 9144 O O . THR D 1 215 ? 24.064 43.687 -42.941 1.00 24.53 215 THR E O 1
ATOM 9148 N N . LEU D 1 216 ? 23.414 44.051 -40.817 1.00 22.08 216 LEU E N 1
ATOM 9149 C CA . LEU D 1 216 ? 23.097 45.461 -41.008 1.00 21.20 216 LEU E CA 1
ATOM 9150 C C . LEU D 1 216 ? 23.654 46.347 -39.905 1.00 21.53 216 LEU E C 1
ATOM 9151 O O . LEU D 1 216 ? 23.464 46.057 -38.721 1.00 23.02 216 LEU E O 1
ATOM 9156 N N . THR D 1 217 ? 24.329 47.430 -40.281 1.00 21.24 217 THR E N 1
ATOM 9157 C CA . THR D 1 217 ? 24.864 48.336 -39.275 1.00 21.53 217 THR E CA 1
ATOM 9158 C C . THR D 1 217 ? 23.671 48.854 -38.486 1.00 21.80 217 THR E C 1
ATOM 9159 O O . THR D 1 217 ? 22.639 49.227 -39.049 1.00 21.74 217 THR E O 1
ATOM 9163 N N . ALA D 1 218 ? 23.803 48.855 -37.172 1.00 21.51 218 ALA E N 1
ATOM 9164 C CA . ALA D 1 218 ? 22.704 49.286 -36.341 1.00 20.43 218 ALA E CA 1
ATOM 9165 C C . ALA D 1 218 ? 22.483 50.782 -36.364 1.00 22.48 218 ALA E C 1
ATOM 9166 O O . ALA D 1 218 ? 22.479 51.417 -35.310 1.00 24.50 218 ALA E O 1
ATOM 9168 N N . THR D 1 219 ? 22.316 51.361 -37.551 1.00 21.56 219 THR E N 1
ATOM 9169 C CA . THR D 1 219 ? 22.039 52.786 -37.622 1.00 20.68 219 THR E CA 1
ATOM 9170 C C . THR D 1 219 ? 20.543 52.902 -37.359 1.00 22.06 219 THR E C 1
ATOM 9171 O O . THR D 1 219 ? 19.808 51.917 -37.471 1.00 21.64 219 THR E O 1
ATOM 9175 N N . GLU D 1 220 ? 20.083 54.096 -37.002 1.00 23.38 220 GLU E N 1
ATOM 9176 C CA . GLU D 1 220 ? 18.662 54.284 -36.735 1.00 23.50 220 GLU E CA 1
ATOM 9177 C C . GLU D 1 220 ? 17.770 53.919 -37.924 1.00 22.56 220 GLU E C 1
ATOM 9178 O O . GLU D 1 220 ? 16.725 53.301 -37.746 1.00 23.10 220 GLU E O 1
ATOM 9184 N N . ALA D 1 221 ? 18.190 54.297 -39.129 1.00 21.73 221 ALA E N 1
ATOM 9185 C CA . ALA D 1 221 ? 17.428 53.996 -40.335 1.00 19.94 221 ALA E CA 1
ATOM 9186 C C . ALA D 1 221 ? 17.183 52.493 -40.472 1.00 19.18 221 ALA E C 1
ATOM 9187 O O . ALA D 1 221 ? 16.052 52.063 -40.674 1.00 21.36 221 ALA E O 1
ATOM 9189 N N . ASN D 1 222 ? 18.247 51.699 -40.363 1.00 19.16 222 ASN E N 1
ATOM 9190 C CA . ASN D 1 222 ? 18.159 50.243 -40.464 1.00 18.99 222 ASN E CA 1
ATOM 9191 C C . ASN D 1 222 ? 17.356 49.582 -39.337 1.00 19.87 222 ASN E C 1
ATOM 9192 O O . ASN D 1 222 ? 16.681 48.575 -39.552 1.00 17.79 222 ASN E O 1
ATOM 9197 N N . ILE D 1 223 ? 17.450 50.131 -38.130 1.00 22.19 223 ILE E N 1
ATOM 9198 C CA . ILE D 1 223 ? 16.711 49.587 -37.000 1.00 23.40 223 ILE E CA 1
ATOM 9199 C C . ILE D 1 223 ? 15.229 49.769 -37.278 1.00 24.91 223 ILE E C 1
ATOM 9200 O O . ILE D 1 223 ? 14.438 48.840 -37.141 1.00 27.33 223 ILE E O 1
ATOM 9205 N N . LYS D 1 224 ? 14.871 50.976 -37.692 1.00 27.52 224 LYS E N 1
ATOM 9206 C CA . LYS D 1 224 ? 13.492 51.321 -38.002 1.00 30.44 224 LYS E CA 1
ATOM 9207 C C . LYS D 1 224 ? 12.920 50.437 -39.123 1.00 31.37 224 LYS E C 1
ATOM 9208 O O . LYS D 1 224 ? 11.826 49.882 -38.985 1.00 31.57 224 LYS E O 1
ATOM 9214 N N . LYS D 1 225 ? 13.655 50.300 -40.225 1.00 29.55 225 LYS E N 1
ATOM 9215 C CA . LYS D 1 225 ? 13.197 49.479 -41.339 1.00 31.41 225 LYS E CA 1
ATOM 9216 C C . LYS D 1 225 ? 13.120 47.990 -41.001 1.00 29.61 225 LYS E C 1
ATOM 9217 O O . LYS D 1 225 ? 12.146 47.330 -41.337 1.00 30.97 225 LYS E O 1
ATOM 9223 N N . SER D 1 226 ? 14.146 47.464 -40.342 1.00 30.17 226 SER E N 1
ATOM 9224 C CA . SER D 1 226 ? 14.169 46.059 -39.971 1.00 28.98 226 SER E CA 1
ATOM 9225 C C . SER D 1 226 ? 12.969 45.745 -39.096 1.00 29.35 226 SER E C 1
ATOM 9226 O O . SER D 1 226 ? 12.208 44.815 -39.363 1.00 31.10 226 SER E O 1
ATOM 9229 N N . VAL D 1 227 ? 12.820 46.535 -38.039 1.00 28.74 227 VAL E N 1
ATOM 9230 C CA . VAL D 1 227 ? 11.735 46.389 -37.077 1.00 27.30 227 VAL E CA 1
ATOM 9231 C C . VAL D 1 227 ? 10.355 46.345 -37.736 1.00 28.41 227 VAL E C 1
ATOM 9232 O O . VAL D 1 227 ? 9.470 45.586 -37.337 1.00 27.46 227 VAL E O 1
ATOM 9236 N N . GLN D 1 228 ? 10.199 47.165 -38.764 1.00 31.22 228 GLN E N 1
ATOM 9237 C CA . GLN D 1 228 ? 8.945 47.302 -39.483 1.00 32.86 228 GLN E CA 1
ATOM 9238 C C . GLN D 1 228 ? 8.489 46.085 -40.272 1.00 32.92 228 GLN E C 1
ATOM 9239 O O . GLN D 1 228 ? 7.289 45.874 -40.452 1.00 34.07 228 GLN E O 1
ATOM 9245 N N . HIS D 1 229 ? 9.443 45.289 -40.741 1.00 32.55 229 HIS E N 1
ATOM 9246 C CA . HIS D 1 229 ? 9.132 44.099 -41.521 1.00 32.52 229 HIS E CA 1
ATOM 9247 C C . HIS D 1 229 ? 9.395 42.807 -40.746 1.00 31.18 229 HIS E C 1
ATOM 9248 O O . HIS D 1 229 ? 9.341 41.702 -41.296 1.00 30.76 229 HIS E O 1
ATOM 9255 N N . ALA D 1 230 ? 9.679 42.953 -39.460 1.00 29.39 230 ALA E N 1
ATOM 9256 C CA . ALA D 1 230 ? 9.954 41.805 -38.610 1.00 28.21 230 ALA E CA 1
ATOM 9257 C C . ALA D 1 230 ? 8.696 41.065 -38.197 1.00 26.46 230 ALA E C 1
ATOM 9258 O O . ALA D 1 230 ? 7.656 41.673 -37.937 1.00 27.62 230 ALA E O 1
ATOM 9260 N N . ASP D 1 231 ? 8.794 39.745 -38.166 1.00 24.83 231 ASP E N 1
ATOM 9261 C CA . ASP D 1 231 ? 7.689 38.912 -37.730 1.00 24.88 231 ASP E CA 1
ATOM 9262 C C . ASP D 1 231 ? 8.047 38.567 -36.288 1.00 24.23 231 ASP E C 1
ATOM 9263 O O . ASP D 1 231 ? 7.181 38.427 -35.423 1.00 25.02 231 ASP E O 1
ATOM 9268 N N . LEU D 1 232 ? 9.349 38.443 -36.048 1.00 23.94 232 LEU E N 1
ATOM 9269 C CA . LEU D 1 232 ? 9.876 38.122 -34.734 1.00 21.60 232 LEU E CA 1
ATOM 9270 C C . LEU D 1 232 ? 11.045 39.049 -34.477 1.00 22.52 232 LEU E C 1
ATOM 9271 O O . LEU D 1 232 ? 12.041 39.024 -35.206 1.00 23.81 232 LEU E O 1
ATOM 9276 N N . LEU D 1 233 ? 10.910 39.902 -33.468 1.00 20.96 233 LEU E N 1
ATOM 9277 C CA . LEU D 1 233 ? 11.980 40.830 -33.133 1.00 20.55 233 LEU E CA 1
ATOM 9278 C C . LEU D 1 233 ? 12.629 40.307 -31.864 1.00 21.95 233 LEU E C 1
ATOM 9279 O O . LEU D 1 233 ? 11.937 39.961 -30.908 1.00 22.35 233 LEU E O 1
ATOM 9284 N N . ILE D 1 234 ? 13.955 40.230 -31.862 1.00 22.38 234 ILE E N 1
ATOM 9285 C CA . ILE D 1 234 ? 14.685 39.732 -30.703 1.00 22.16 234 ILE E CA 1
ATOM 9286 C C . ILE D 1 234 ? 15.666 40.752 -30.138 1.00 24.01 234 ILE E C 1
ATOM 9287 O O . ILE D 1 234 ? 16.666 41.103 -30.771 1.00 25.46 234 ILE E O 1
ATOM 9292 N N . GLY D 1 235 ? 15.373 41.222 -28.935 1.00 23.82 235 GLY E N 1
ATOM 9293 C CA . GLY D 1 235 ? 16.248 42.183 -28.295 1.00 28.35 235 GLY E CA 1
ATOM 9294 C C . GLY D 1 235 ? 17.413 41.459 -27.654 1.00 29.89 235 GLY E C 1
ATOM 9295 O O . GLY D 1 235 ? 17.218 40.577 -26.823 1.00 30.06 235 GLY E O 1
ATOM 9296 N N . ALA D 1 236 ? 18.628 41.825 -28.033 1.00 32.94 236 ALA E N 1
ATOM 9297 C CA . ALA D 1 236 ? 19.794 41.171 -27.477 1.00 37.30 236 ALA E CA 1
ATOM 9298 C C . ALA D 1 236 ? 20.910 42.162 -27.160 1.00 40.80 236 ALA E C 1
ATOM 9299 O O . ALA D 1 236 ? 21.958 42.146 -27.805 1.00 40.70 236 ALA E O 1
ATOM 9301 N N . VAL D 1 237 ? 20.686 43.026 -26.169 1.00 45.21 237 VAL E N 1
ATOM 9302 C CA . VAL D 1 237 ? 21.701 44.013 -25.790 1.00 49.98 237 VAL E CA 1
ATOM 9303 C C . VAL D 1 237 ? 21.686 44.403 -24.309 1.00 53.34 237 VAL E C 1
ATOM 9304 O O . VAL D 1 237 ? 22.050 43.606 -23.443 1.00 54.68 237 VAL E O 1
ATOM 9308 N N . LEU D 1 238 ? 21.283 45.641 -24.029 1.00 55.77 238 LEU E N 1
ATOM 9309 C CA . LEU D 1 238 ? 21.223 46.160 -22.660 1.00 59.03 238 LEU E CA 1
ATOM 9310 C C . LEU D 1 238 ? 22.591 46.161 -21.978 1.00 58.97 238 LEU E C 1
ATOM 9311 O O . LEU D 1 238 ? 23.335 47.143 -22.052 1.00 59.94 238 LEU E O 1
ATOM 9313 N N . LYS D 1 246 ? 15.319 51.528 -24.807 1.00 63.88 246 LYS E N 1
ATOM 9314 C CA . LYS D 1 246 ? 15.409 52.808 -25.505 1.00 63.79 246 LYS E CA 1
ATOM 9315 C C . LYS D 1 246 ? 15.820 52.648 -26.975 1.00 63.34 246 LYS E C 1
ATOM 9316 O O . LYS D 1 246 ? 15.965 53.645 -27.684 1.00 62.43 246 LYS E O 1
ATOM 9318 N N . LEU D 1 247 ? 16.002 51.407 -27.436 1.00 62.43 247 LEU E N 1
ATOM 9319 C CA . LEU D 1 247 ? 16.395 51.155 -28.829 1.00 62.24 247 LEU E CA 1
ATOM 9320 C C . LEU D 1 247 ? 15.192 51.123 -29.784 1.00 61.42 247 LEU E C 1
ATOM 9321 O O . LEU D 1 247 ? 15.300 51.503 -30.956 1.00 59.21 247 LEU E O 1
ATOM 9323 N N . VAL D 1 248 ? 14.054 50.660 -29.277 1.00 60.25 248 VAL E N 1
ATOM 9324 C CA . VAL D 1 248 ? 12.816 50.594 -30.052 1.00 58.76 248 VAL E CA 1
ATOM 9325 C C . VAL D 1 248 ? 11.722 51.248 -29.203 1.00 58.94 248 VAL E C 1
ATOM 9326 O O . VAL D 1 248 ? 11.337 50.722 -28.157 1.00 58.15 248 VAL E O 1
ATOM 9330 N N . THR D 1 249 ? 11.234 52.401 -29.651 1.00 59.69 249 THR E N 1
ATOM 9331 C CA . THR D 1 249 ? 10.202 53.146 -28.927 1.00 61.93 249 THR E CA 1
ATOM 9332 C C . THR D 1 249 ? 8.779 52.644 -29.199 1.00 61.90 249 THR E C 1
ATOM 9333 O O . THR D 1 249 ? 8.547 51.955 -30.191 1.00 61.53 249 THR E O 1
ATOM 9337 N N . ARG D 1 250 ? 7.833 52.991 -28.321 1.00 63.65 250 ARG E N 1
ATOM 9338 C CA . ARG D 1 250 ? 6.440 52.554 -28.484 1.00 65.23 250 ARG E CA 1
ATOM 9339 C C . ARG D 1 250 ? 5.816 53.149 -29.731 1.00 64.98 250 ARG E C 1
ATOM 9340 O O . ARG D 1 250 ? 4.687 52.823 -30.105 1.00 64.73 250 ARG E O 1
ATOM 9348 N N . ASP D 1 251 ? 6.568 54.033 -30.368 1.00 65.76 251 ASP E N 1
ATOM 9349 C CA . ASP D 1 251 ? 6.135 54.670 -31.598 1.00 65.61 251 ASP E CA 1
ATOM 9350 C C . ASP D 1 251 ? 6.459 53.697 -32.736 1.00 64.87 251 ASP E C 1
ATOM 9351 O O . ASP D 1 251 ? 5.622 53.443 -33.600 1.00 64.40 251 ASP E O 1
ATOM 9356 N N . MET D 1 252 ? 7.674 53.145 -32.717 1.00 64.13 252 MET E N 1
ATOM 9357 C CA . MET D 1 252 ? 8.108 52.183 -33.728 1.00 61.98 252 MET E CA 1
ATOM 9358 C C . MET D 1 252 ? 7.250 50.931 -33.632 1.00 61.47 252 MET E C 1
ATOM 9359 O O . MET D 1 252 ? 7.042 50.232 -34.625 1.00 62.08 252 MET E O 1
ATOM 9364 N N . LEU D 1 253 ? 6.765 50.652 -32.424 1.00 59.79 253 LEU E N 1
ATOM 9365 C CA . LEU D 1 253 ? 5.928 49.483 -32.177 1.00 58.75 253 LEU E CA 1
ATOM 9366 C C . LEU D 1 253 ? 4.726 49.486 -33.112 1.00 57.37 253 LEU E C 1
ATOM 9367 O O . LEU D 1 253 ? 4.221 48.432 -33.498 1.00 57.21 253 LEU E O 1
ATOM 9372 N N . SER D 1 254 ? 4.276 50.682 -33.472 1.00 56.62 254 SER E N 1
ATOM 9373 C CA . SER D 1 254 ? 3.121 50.838 -34.348 1.00 56.96 254 SER E CA 1
ATOM 9374 C C . SER D 1 254 ? 3.470 50.663 -35.824 1.00 56.81 254 SER E C 1
ATOM 9375 O O . SER D 1 254 ? 2.629 50.877 -36.696 1.00 57.09 254 SER E O 1
ATOM 9378 N N . LEU D 1 255 ? 4.709 50.284 -36.109 1.00 56.11 255 LEU E N 1
ATOM 9379 C CA . LEU D 1 255 ? 5.123 50.077 -37.494 1.00 54.24 255 LEU E CA 1
ATOM 9380 C C . LEU D 1 255 ? 5.134 48.591 -37.813 1.00 52.48 255 LEU E C 1
ATOM 9381 O O . LEU D 1 255 ? 5.220 48.199 -38.978 1.00 52.70 255 LEU E O 1
ATOM 9386 N N . MET D 1 256 ? 5.054 47.767 -36.771 1.00 49.97 256 MET E N 1
ATOM 9387 C CA . MET D 1 256 ? 5.070 46.318 -36.947 1.00 46.69 256 MET E CA 1
ATOM 9388 C C . MET D 1 256 ? 3.693 45.745 -37.277 1.00 43.81 256 MET E C 1
ATOM 9389 O O . MET D 1 256 ? 2.666 46.245 -36.824 1.00 44.04 256 MET E O 1
ATOM 9394 N N . LYS D 1 257 ? 3.683 44.693 -38.084 1.00 41.61 257 LYS E N 1
ATOM 9395 C CA . LYS D 1 257 ? 2.443 44.047 -38.468 1.00 39.76 257 LYS E CA 1
ATOM 9396 C C . LYS D 1 257 ? 1.844 43.336 -37.273 1.00 39.52 257 LYS E C 1
ATOM 9397 O O . LYS D 1 257 ? 2.556 42.735 -36.473 1.00 39.56 257 LYS E O 1
ATOM 9403 N N . GLU D 1 258 ? 0.530 43.407 -37.143 1.00 40.16 258 GLU E N 1
ATOM 9404 C CA . GLU D 1 258 ? -0.111 42.756 -36.020 1.00 41.18 258 GLU E CA 1
ATOM 9405 C C . GLU D 1 258 ? 0.161 41.265 -36.106 1.00 38.05 258 GLU E C 1
ATOM 9406 O O . GLU D 1 258 ? 0.105 40.678 -37.183 1.00 38.29 258 GLU E O 1
ATOM 9412 N N . GLY D 1 259 ? 0.468 40.664 -34.963 1.00 35.96 259 GLY E N 1
ATOM 9413 C CA . GLY D 1 259 ? 0.757 39.245 -34.928 1.00 31.86 259 GLY E CA 1
ATOM 9414 C C . GLY D 1 259 ? 2.239 39.020 -34.727 1.00 29.31 259 GLY E C 1
ATOM 9415 O O . GLY D 1 259 ? 2.679 37.907 -34.444 1.00 29.29 259 GLY E O 1
ATOM 9416 N N . ALA D 1 260 ? 3.009 40.091 -34.890 1.00 28.80 260 ALA E N 1
ATOM 9417 C CA . ALA D 1 260 ? 4.454 40.041 -34.718 1.00 26.15 260 ALA E CA 1
ATOM 9418 C C . ALA D 1 260 ? 4.722 39.930 -33.226 1.00 25.68 260 ALA E C 1
ATOM 9419 O O . ALA D 1 260 ? 3.944 40.426 -32.410 1.00 26.23 260 ALA E O 1
ATOM 9421 N N . VAL D 1 261 ? 5.802 39.265 -32.853 1.00 24.16 261 VAL E N 1
ATOM 9422 C CA . VAL D 1 261 ? 6.092 39.160 -31.444 1.00 24.17 261 VAL E CA 1
ATOM 9423 C C . VAL D 1 261 ? 7.509 39.623 -31.187 1.00 25.59 261 VAL E C 1
ATOM 9424 O O . VAL D 1 261 ? 8.384 39.538 -32.056 1.00 24.18 261 VAL E O 1
ATOM 9428 N N . ILE D 1 262 ? 7.706 40.149 -29.985 1.00 26.42 262 ILE E N 1
ATOM 9429 C CA . ILE D 1 262 ? 8.991 40.656 -29.553 1.00 25.64 262 ILE E CA 1
ATOM 9430 C C . ILE D 1 262 ? 9.456 39.870 -28.335 1.00 28.07 262 ILE E C 1
ATOM 9431 O O . ILE D 1 262 ? 8.695 39.678 -27.384 1.00 28.50 262 ILE E O 1
ATOM 9436 N N . VAL D 1 263 ? 10.698 39.397 -28.390 1.00 27.72 263 VAL E N 1
ATOM 9437 C CA . VAL D 1 263 ? 11.317 38.655 -27.294 1.00 28.76 263 VAL E CA 1
ATOM 9438 C C . VAL D 1 263 ? 12.585 39.423 -26.935 1.00 30.20 263 VAL E C 1
ATOM 9439 O O . VAL D 1 263 ? 13.542 39.434 -27.705 1.00 30.20 263 VAL E O 1
ATOM 9443 N N . ASP D 1 264 ? 12.579 40.081 -25.778 1.00 33.41 264 ASP E N 1
ATOM 9444 C CA . ASP D 1 264 ? 13.737 40.852 -25.334 1.00 36.02 264 ASP E CA 1
ATOM 9445 C C . ASP D 1 264 ? 14.446 40.076 -24.236 1.00 37.37 264 ASP E C 1
ATOM 9446 O O . ASP D 1 264 ? 13.937 39.949 -23.129 1.00 38.46 264 ASP E O 1
ATOM 9451 N N . VAL D 1 265 ? 15.627 39.558 -24.540 1.00 40.29 265 VAL E N 1
ATOM 9452 C CA . VAL D 1 265 ? 16.352 38.772 -23.557 1.00 43.14 265 VAL E CA 1
ATOM 9453 C C . VAL D 1 265 ? 16.738 39.568 -22.312 1.00 43.98 265 VAL E C 1
ATOM 9454 O O . VAL D 1 265 ? 16.771 39.018 -21.207 1.00 45.13 265 VAL E O 1
ATOM 9458 N N . ALA D 1 266 ? 17.008 40.860 -22.485 1.00 45.82 266 ALA E N 1
ATOM 9459 C CA . ALA D 1 266 ? 17.391 41.728 -21.370 1.00 45.29 266 ALA E CA 1
ATOM 9460 C C . ALA D 1 266 ? 16.305 41.772 -20.294 1.00 45.83 266 ALA E C 1
ATOM 9461 O O . ALA D 1 266 ? 15.122 41.969 -20.588 1.00 45.24 266 ALA E O 1
ATOM 9463 N N . TYR D 1 286 ? 1.315 39.474 -22.992 1.00 60.30 286 TYR E N 1
ATOM 9464 C CA . TYR D 1 286 ? 0.371 40.555 -23.275 1.00 59.71 286 TYR E CA 1
ATOM 9465 C C . TYR D 1 286 ? 0.595 41.150 -24.666 1.00 60.31 286 TYR E C 1
ATOM 9466 O O . TYR D 1 286 ? 1.628 40.906 -25.296 1.00 59.71 286 TYR E O 1
ATOM 9475 N N . VAL D 1 287 ? -0.377 41.935 -25.132 1.00 60.70 287 VAL E N 1
ATOM 9476 C CA . VAL D 1 287 ? -0.314 42.573 -26.450 1.00 60.42 287 VAL E CA 1
ATOM 9477 C C . VAL D 1 287 ? -0.337 44.102 -26.330 1.00 60.64 287 VAL E C 1
ATOM 9478 O O . VAL D 1 287 ? -0.872 44.649 -25.364 1.00 60.79 287 VAL E O 1
ATOM 9482 N N . VAL D 1 288 ? 0.251 44.776 -27.319 1.00 60.79 288 VAL E N 1
ATOM 9483 C CA . VAL D 1 288 ? 0.324 46.241 -27.382 1.00 62.07 288 VAL E CA 1
ATOM 9484 C C . VAL D 1 288 ? 0.465 46.656 -28.854 1.00 61.83 288 VAL E C 1
ATOM 9485 O O . VAL D 1 288 ? 1.542 46.515 -29.435 1.00 61.31 288 VAL E O 1
ATOM 9489 N N . ASP D 1 289 ? -0.615 47.170 -29.446 1.00 62.08 289 ASP E N 1
ATOM 9490 C CA . ASP D 1 289 ? -0.631 47.592 -30.855 1.00 62.16 289 ASP E CA 1
ATOM 9491 C C . ASP D 1 289 ? -0.667 46.397 -31.812 1.00 59.99 289 ASP E C 1
ATOM 9492 O O . ASP D 1 289 ? -0.099 46.448 -32.908 1.00 59.62 289 ASP E O 1
ATOM 9497 N N . GLY D 1 290 ? -1.336 45.328 -31.391 1.00 59.04 290 GLY E N 1
ATOM 9498 C CA . GLY D 1 290 ? -1.437 44.137 -32.215 1.00 57.49 290 GLY E CA 1
ATOM 9499 C C . GLY D 1 290 ? -0.227 43.225 -32.111 1.00 55.71 290 GLY E C 1
ATOM 9500 O O . GLY D 1 290 ? -0.289 42.054 -32.493 1.00 56.49 290 GLY E O 1
ATOM 9501 N N . VAL D 1 291 ? 0.873 43.763 -31.590 1.00 53.19 291 VAL E N 1
ATOM 9502 C CA . VAL D 1 291 ? 2.118 43.015 -31.434 1.00 50.11 291 VAL E CA 1
ATOM 9503 C C . VAL D 1 291 ? 2.117 42.260 -30.099 1.00 50.72 291 VAL E C 1
ATOM 9504 O O . VAL D 1 291 ? 1.604 42.760 -29.104 1.00 51.99 291 VAL E O 1
ATOM 9508 N N . VAL D 1 292 ? 2.688 41.060 -30.069 1.00 50.43 292 VAL E N 1
ATOM 9509 C CA . VAL D 1 292 ? 2.739 40.292 -28.825 1.00 48.37 292 VAL E CA 1
ATOM 9510 C C . VAL D 1 292 ? 4.089 40.450 -28.127 1.00 48.41 292 VAL E C 1
ATOM 9511 O O . VAL D 1 292 ? 5.139 40.382 -28.760 1.00 47.06 292 VAL E O 1
ATOM 9515 N N . HIS D 1 293 ? 4.052 40.657 -26.815 1.00 49.01 293 HIS E N 1
ATOM 9516 C CA . HIS D 1 293 ? 5.274 40.825 -26.026 1.00 50.88 293 HIS E CA 1
ATOM 9517 C C . HIS D 1 293 ? 5.562 39.631 -25.122 1.00 50.74 293 HIS E C 1
ATOM 9518 O O . HIS D 1 293 ? 4.708 39.220 -24.335 1.00 52.81 293 HIS E O 1
ATOM 9525 N N . TYR D 1 294 ? 6.764 39.077 -25.220 1.00 51.40 294 TYR E N 1
ATOM 9526 C CA . TYR D 1 294 ? 7.107 37.969 -24.348 1.00 51.88 294 TYR E CA 1
ATOM 9527 C C . TYR D 1 294 ? 7.947 38.501 -23.202 1.00 52.24 294 TYR E C 1
ATOM 9528 O O . TYR D 1 294 ? 9.088 38.927 -23.401 1.00 51.04 294 TYR E O 1
ATOM 9537 N N . GLY D 1 295 ? 7.373 38.477 -22.001 1.00 54.03 295 GLY E N 1
ATOM 9538 C CA . GLY D 1 295 ? 8.087 38.961 -20.832 1.00 56.39 295 GLY E CA 1
ATOM 9539 C C . GLY D 1 295 ? 8.172 37.940 -19.713 1.00 56.57 295 GLY E C 1
ATOM 9540 O O . GLY D 1 295 ? 7.477 38.059 -18.698 1.00 56.28 295 GLY E O 1
ATOM 9541 N N . VAL D 1 296 ? 9.027 36.936 -19.898 1.00 59.07 296 VAL E N 1
ATOM 9542 C CA . VAL D 1 296 ? 9.202 35.889 -18.905 1.00 60.22 296 VAL E CA 1
ATOM 9543 C C . VAL D 1 296 ? 10.680 35.642 -18.641 1.00 60.16 296 VAL E C 1
ATOM 9544 O O . VAL D 1 296 ? 11.311 34.803 -19.282 1.00 63.81 296 VAL E O 1
ATOM 9548 N N . ALA D 1 297 ? 11.203 36.391 -17.675 1.00 61.12 297 ALA E N 1
ATOM 9549 C CA . ALA D 1 297 ? 12.594 36.349 -17.232 1.00 59.35 297 ALA E CA 1
ATOM 9550 C C . ALA D 1 297 ? 13.505 35.200 -17.667 1.00 59.09 297 ALA E C 1
ATOM 9551 O O . ALA D 1 297 ? 13.973 35.153 -18.801 1.00 59.89 297 ALA E O 1
ATOM 9553 N N . ASN D 1 298 ? 13.760 34.282 -16.744 1.00 56.54 298 ASN E N 1
ATOM 9554 C CA . ASN D 1 298 ? 14.671 33.171 -16.980 1.00 56.01 298 ASN E CA 1
ATOM 9555 C C . ASN D 1 298 ? 14.291 32.161 -18.069 1.00 54.18 298 ASN E C 1
ATOM 9556 O O . ASN D 1 298 ? 13.673 31.131 -17.778 1.00 53.34 298 ASN E O 1
ATOM 9561 N N . MET D 1 299 ? 14.662 32.451 -19.319 1.00 47.94 299 MET E N 1
ATOM 9562 C CA . MET D 1 299 ? 14.385 31.529 -20.418 1.00 42.28 299 MET E CA 1
ATOM 9563 C C . MET D 1 299 ? 15.182 30.262 -20.149 1.00 38.38 299 MET E C 1
ATOM 9564 O O . MET D 1 299 ? 14.707 29.155 -20.394 1.00 37.10 299 MET E O 1
ATOM 9569 N N . PRO D 1 300 ? 16.420 30.411 -19.647 1.00 37.16 300 PRO E N 1
ATOM 9570 C CA . PRO D 1 300 ? 17.234 29.229 -19.357 1.00 37.09 300 PRO E CA 1
ATOM 9571 C C . PRO D 1 300 ? 16.516 28.345 -18.328 1.00 37.89 300 PRO E C 1
ATOM 9572 O O . PRO D 1 300 ? 16.804 27.157 -18.204 1.00 37.91 300 PRO E O 1
ATOM 9576 N N . GLY D 1 301 ? 15.577 28.941 -17.595 1.00 37.95 301 GLY E N 1
ATOM 9577 C CA . GLY D 1 301 ? 14.816 28.196 -16.608 1.00 35.41 301 GLY E CA 1
ATOM 9578 C C . GLY D 1 301 ? 13.824 27.228 -17.239 1.00 36.49 301 GLY E C 1
ATOM 9579 O O . GLY D 1 301 ? 13.427 26.250 -16.596 1.00 38.50 301 GLY E O 1
ATOM 9580 N N . ALA D 1 302 ? 13.411 27.490 -18.483 1.00 33.32 302 ALA E N 1
ATOM 9581 C CA . ALA D 1 302 ? 12.480 26.602 -19.170 1.00 29.34 302 ALA E CA 1
ATOM 9582 C C . ALA D 1 302 ? 13.176 25.278 -19.477 1.00 27.56 302 ALA E C 1
ATOM 9583 O O . ALA D 1 302 ? 12.528 24.245 -19.636 1.00 27.03 302 ALA E O 1
ATOM 9585 N N . VAL D 1 303 ? 14.502 25.328 -19.561 1.00 27.89 303 VAL E N 1
ATOM 9586 C CA . VAL D 1 303 ? 15.337 24.156 -19.845 1.00 25.57 303 VAL E CA 1
ATOM 9587 C C . VAL D 1 303 ? 16.432 24.031 -18.781 1.00 26.69 303 VAL E C 1
ATOM 9588 O O . VAL D 1 303 ? 17.629 24.187 -19.059 1.00 27.85 303 VAL E O 1
ATOM 9592 N N . PRO D 1 304 ? 16.033 23.735 -17.539 1.00 27.39 304 PRO E N 1
ATOM 9593 C CA . PRO D 1 304 ? 16.962 23.591 -16.416 1.00 26.57 304 PRO E CA 1
ATOM 9594 C C . PRO D 1 304 ? 18.058 22.543 -16.614 1.00 28.46 304 PRO E C 1
ATOM 9595 O O . PRO D 1 304 ? 19.229 22.805 -16.323 1.00 28.51 304 PRO E O 1
ATOM 9599 N N . ARG D 1 305 ? 17.696 21.360 -17.102 1.00 26.41 305 ARG E N 1
ATOM 9600 C CA . ARG D 1 305 ? 18.713 20.336 -17.299 1.00 27.08 305 ARG E CA 1
ATOM 9601 C C . ARG D 1 305 ? 19.835 20.865 -18.175 1.00 27.08 305 ARG E C 1
ATOM 9602 O O . ARG D 1 305 ? 21.012 20.742 -17.829 1.00 26.55 305 ARG E O 1
ATOM 9610 N N . THR D 1 306 ? 19.478 21.461 -19.309 1.00 26.44 306 THR E N 1
ATOM 9611 C CA . THR D 1 306 ? 20.500 22.009 -20.201 1.00 24.88 306 THR E CA 1
ATOM 9612 C C . THR D 1 306 ? 21.300 23.117 -19.509 1.00 24.28 306 THR E C 1
ATOM 9613 O O . THR D 1 306 ? 22.524 23.186 -19.638 1.00 23.06 306 THR E O 1
ATOM 9617 N N . SER D 1 307 ? 20.595 23.973 -18.774 1.00 24.52 307 SER E N 1
ATOM 9618 C CA . SER D 1 307 ? 21.225 25.086 -18.071 1.00 27.61 307 SER E CA 1
ATOM 9619 C C . SER D 1 307 ? 22.164 24.626 -16.953 1.00 27.70 307 SER E C 1
ATOM 9620 O O . SER D 1 307 ? 23.306 25.107 -16.846 1.00 28.19 307 SER E O 1
ATOM 9623 N N . THR D 1 308 ? 21.678 23.710 -16.121 1.00 24.25 308 THR E N 1
ATOM 9624 C CA . THR D 1 308 ? 22.474 23.204 -15.014 1.00 23.29 308 THR E CA 1
ATOM 9625 C C . THR D 1 308 ? 23.846 22.754 -15.500 1.00 24.56 308 THR E C 1
ATOM 9626 O O . THR D 1 308 ? 24.862 23.069 -14.880 1.00 23.71 308 THR E O 1
ATOM 9630 N N . PHE D 1 309 ? 23.866 22.023 -16.610 1.00 22.74 309 PHE E N 1
ATOM 9631 C CA . PHE D 1 309 ? 25.113 21.536 -17.180 1.00 23.57 309 PHE E CA 1
ATOM 9632 C C . PHE D 1 309 ? 25.969 22.650 -17.788 1.00 23.81 309 PHE E C 1
ATOM 9633 O O . PHE D 1 309 ? 27.197 22.606 -17.729 1.00 25.21 309 PHE E O 1
ATOM 9641 N N . ALA D 1 310 ? 25.319 23.640 -18.387 1.00 25.15 310 ALA E N 1
ATOM 9642 C CA . ALA D 1 310 ? 26.035 24.752 -18.999 1.00 25.16 310 ALA E CA 1
ATOM 9643 C C . ALA D 1 310 ? 26.779 25.548 -17.926 1.00 25.01 310 ALA E C 1
ATOM 9644 O O . ALA D 1 310 ? 27.944 25.916 -18.118 1.00 24.85 310 ALA E O 1
ATOM 9646 N N . LEU D 1 311 ? 26.098 25.798 -16.805 1.00 23.08 311 LEU E N 1
ATOM 9647 C CA . LEU D 1 311 ? 26.672 26.549 -15.684 1.00 22.54 311 LEU E CA 1
ATOM 9648 C C . LEU D 1 311 ? 27.713 25.742 -14.912 1.00 23.20 311 LEU E C 1
ATOM 9649 O O . LEU D 1 311 ? 28.877 26.145 -14.800 1.00 21.43 311 LEU E O 1
ATOM 9654 N N . THR D 1 312 ? 27.285 24.602 -14.381 1.00 22.59 312 THR E N 1
ATOM 9655 C CA . THR D 1 312 ? 28.167 23.750 -13.604 1.00 22.13 312 THR E CA 1
ATOM 9656 C C . THR D 1 312 ? 29.417 23.327 -14.360 1.00 24.19 312 THR E C 1
ATOM 9657 O O . THR D 1 312 ? 30.431 23.003 -13.750 1.00 25.07 312 THR E O 1
ATOM 9661 N N . ASN D 1 313 ? 29.367 23.331 -15.685 1.00 24.82 313 ASN E N 1
ATOM 9662 C CA . ASN D 1 313 ? 30.557 22.958 -16.441 1.00 25.28 313 ASN E CA 1
ATOM 9663 C C . ASN D 1 313 ? 31.617 24.038 -16.311 1.00 26.99 313 ASN E C 1
ATOM 9664 O O . ASN D 1 313 ? 32.818 23.761 -16.392 1.00 27.64 313 ASN E O 1
ATOM 9669 N N . GLN D 1 314 ? 31.165 25.272 -16.104 1.00 25.93 314 GLN E N 1
ATOM 9670 C CA . GLN D 1 314 ? 32.074 26.401 -15.977 1.00 26.30 314 GLN E CA 1
ATOM 9671 C C . GLN D 1 314 ? 32.522 26.599 -14.531 1.00 25.55 314 GLN E C 1
ATOM 9672 O O . GLN D 1 314 ? 33.695 26.890 -14.267 1.00 24.74 314 GLN E O 1
ATOM 9678 N N . THR D 1 315 ? 31.585 26.419 -13.602 1.00 26.09 315 THR E N 1
ATOM 9679 C CA . THR D 1 315 ? 31.867 26.601 -12.180 1.00 25.83 315 THR E CA 1
ATOM 9680 C C . THR D 1 315 ? 32.722 25.491 -11.566 1.00 27.92 315 THR E C 1
ATOM 9681 O O . THR D 1 315 ? 33.589 25.770 -10.733 1.00 29.66 315 THR E O 1
ATOM 9685 N N . LEU D 1 316 ? 32.503 24.245 -11.979 1.00 26.47 316 LEU E N 1
ATOM 9686 C CA . LEU D 1 316 ? 33.264 23.124 -11.413 1.00 26.69 316 LEU E CA 1
ATOM 9687 C C . LEU D 1 316 ? 34.754 23.436 -11.226 1.00 25.99 316 LEU E C 1
ATOM 9688 O O . LEU D 1 316 ? 35.293 23.258 -10.141 1.00 26.77 316 LEU E O 1
ATOM 9693 N N . PRO D 1 317 ? 35.439 23.906 -12.279 1.00 25.50 317 PRO E N 1
ATOM 9694 C CA . PRO D 1 317 ? 36.858 24.204 -12.093 1.00 23.76 317 PRO E CA 1
ATOM 9695 C C . PRO D 1 317 ? 37.144 25.074 -10.863 1.00 23.92 317 PRO E C 1
ATOM 9696 O O . PRO D 1 317 ? 38.104 24.820 -10.136 1.00 25.08 317 PRO E O 1
ATOM 9700 N N . TYR D 1 318 ? 36.308 26.086 -10.632 1.00 26.31 318 TYR E N 1
ATOM 9701 C CA . TYR D 1 318 ? 36.480 26.981 -9.485 1.00 26.94 318 TYR E CA 1
ATOM 9702 C C . TYR D 1 318 ? 36.161 26.256 -8.176 1.00 27.19 318 TYR E C 1
ATOM 9703 O O . TYR D 1 318 ? 36.836 26.451 -7.166 1.00 28.93 318 TYR E O 1
ATOM 9712 N N . VAL D 1 319 ? 35.132 25.419 -8.201 1.00 26.73 319 VAL E N 1
ATOM 9713 C CA . VAL D 1 319 ? 34.726 24.669 -7.026 1.00 26.94 319 VAL E CA 1
ATOM 9714 C C . VAL D 1 319 ? 35.869 23.761 -6.570 1.00 27.60 319 VAL E C 1
ATOM 9715 O O . VAL D 1 319 ? 36.102 23.583 -5.378 1.00 26.35 319 VAL E O 1
ATOM 9719 N N . LEU D 1 320 ? 36.583 23.190 -7.527 1.00 29.27 320 LEU E N 1
ATOM 9720 C CA . LEU D 1 320 ? 37.696 22.314 -7.209 1.00 32.10 320 LEU E CA 1
ATOM 9721 C C . LEU D 1 320 ? 38.832 23.072 -6.521 1.00 34.08 320 LEU E C 1
ATOM 9722 O O . LEU D 1 320 ? 39.443 22.565 -5.581 1.00 36.15 320 LEU E O 1
ATOM 9727 N N . LYS D 1 321 ? 39.111 24.284 -6.990 1.00 34.70 321 LYS E N 1
ATOM 9728 C CA . LYS D 1 321 ? 40.161 25.097 -6.397 1.00 34.60 321 LYS E CA 1
ATOM 9729 C C . LYS D 1 321 ? 39.740 25.550 -5.011 1.00 34.00 321 LYS E C 1
ATOM 9730 O O . LYS D 1 321 ? 40.528 25.493 -4.071 1.00 34.32 321 LYS E O 1
ATOM 9736 N N . LEU D 1 322 ? 38.502 26.013 -4.889 1.00 32.87 322 LEU E N 1
ATOM 9737 C CA . LEU D 1 322 ? 38.005 26.471 -3.603 1.00 34.06 322 LEU E CA 1
ATOM 9738 C C . LEU D 1 322 ? 38.092 25.343 -2.585 1.00 35.04 322 LEU E C 1
ATOM 9739 O O . LEU D 1 322 ? 38.470 25.570 -1.437 1.00 34.75 322 LEU E O 1
ATOM 9744 N N . ALA D 1 323 ? 37.775 24.122 -3.012 1.00 35.43 323 ALA E N 1
ATOM 9745 C CA . ALA D 1 323 ? 37.806 22.969 -2.111 1.00 36.29 323 ALA E CA 1
ATOM 9746 C C . ALA D 1 323 ? 39.229 22.568 -1.726 1.00 39.28 323 ALA E C 1
ATOM 9747 O O . ALA D 1 323 ? 39.482 22.095 -0.611 1.00 41.05 323 ALA E O 1
ATOM 9749 N N . GLU D 1 324 ? 40.153 22.760 -2.657 1.00 39.13 324 GLU E N 1
ATOM 9750 C CA . GLU D 1 324 ? 41.538 22.406 -2.433 1.00 39.56 324 GLU E CA 1
ATOM 9751 C C . GLU D 1 324 ? 42.346 23.473 -1.688 1.00 39.76 324 GLU E C 1
ATOM 9752 O O . GLU D 1 324 ? 43.202 23.141 -0.873 1.00 40.04 324 GLU E O 1
ATOM 9758 N N . LYS D 1 325 ? 42.082 24.749 -1.956 1.00 38.64 325 LYS E N 1
ATOM 9759 C CA . LYS D 1 325 ? 42.846 25.815 -1.319 1.00 37.05 325 LYS E CA 1
ATOM 9760 C C . LYS D 1 325 ? 42.021 26.833 -0.551 1.00 36.42 325 LYS E C 1
ATOM 9761 O O . LYS D 1 325 ? 42.556 27.848 -0.108 1.00 36.90 325 LYS E O 1
ATOM 9767 N N . GLY D 1 326 ? 40.729 26.573 -0.393 1.00 35.25 326 GLY E N 1
ATOM 9768 C CA . GLY D 1 326 ? 39.891 27.501 0.335 1.00 33.75 326 GLY E CA 1
ATOM 9769 C C . GLY D 1 326 ? 40.105 28.921 -0.137 1.00 34.36 326 GLY E C 1
ATOM 9770 O O . GLY D 1 326 ? 40.131 29.178 -1.336 1.00 35.30 326 GLY E O 1
ATOM 9771 N N . LEU D 1 327 ? 40.287 29.844 0.799 1.00 36.66 327 LEU E N 1
ATOM 9772 C CA . LEU D 1 327 ? 40.474 31.245 0.450 1.00 38.29 327 LEU E CA 1
ATOM 9773 C C . LEU D 1 327 ? 41.713 31.566 -0.383 1.00 39.75 327 LEU E C 1
ATOM 9774 O O . LEU D 1 327 ? 41.804 32.645 -0.976 1.00 40.70 327 LEU E O 1
ATOM 9779 N N . ASP D 1 328 ? 42.667 30.644 -0.436 1.00 40.28 328 ASP E N 1
ATOM 9780 C CA . ASP D 1 328 ? 43.872 30.885 -1.222 1.00 41.58 328 ASP E CA 1
ATOM 9781 C C . ASP D 1 328 ? 43.581 30.753 -2.715 1.00 42.28 328 ASP E C 1
ATOM 9782 O O . ASP D 1 328 ? 44.354 31.220 -3.558 1.00 42.58 328 ASP E O 1
ATOM 9787 N N . ALA D 1 329 ? 42.465 30.108 -3.040 1.00 40.06 329 ALA E N 1
ATOM 9788 C CA . ALA D 1 329 ? 42.074 29.939 -4.425 1.00 37.99 329 ALA E CA 1
ATOM 9789 C C . ALA D 1 329 ? 41.794 31.321 -5.011 1.00 38.06 329 ALA E C 1
ATOM 9790 O O . ALA D 1 329 ? 42.130 31.593 -6.160 1.00 36.88 329 ALA E O 1
ATOM 9792 N N . LEU D 1 330 ? 41.189 32.196 -4.210 1.00 37.91 330 LEU E N 1
ATOM 9793 C CA . LEU D 1 330 ? 40.880 33.544 -4.666 1.00 38.52 330 LEU E CA 1
ATOM 9794 C C . LEU D 1 330 ? 42.135 34.383 -4.803 1.00 39.85 330 LEU E C 1
ATOM 9795 O O . LEU D 1 330 ? 42.255 35.177 -5.736 1.00 40.35 330 LEU E O 1
ATOM 9800 N N . LEU D 1 331 ? 43.070 34.216 -3.874 1.00 40.26 331 LEU E N 1
ATOM 9801 C CA . LEU D 1 331 ? 44.303 34.987 -3.919 1.00 40.06 331 LEU E CA 1
ATOM 9802 C C . LEU D 1 331 ? 45.200 34.572 -5.077 1.00 41.83 331 LEU E C 1
ATOM 9803 O O . LEU D 1 331 ? 46.082 35.327 -5.482 1.00 43.59 331 LEU E O 1
ATOM 9808 N N . GLU D 1 332 ? 44.976 33.381 -5.619 1.00 43.01 332 GLU E N 1
ATOM 9809 C CA . GLU D 1 332 ? 45.793 32.903 -6.726 1.00 42.40 332 GLU E CA 1
ATOM 9810 C C . GLU D 1 332 ? 45.121 33.067 -8.089 1.00 41.89 332 GLU E C 1
ATOM 9811 O O . GLU D 1 332 ? 45.722 32.779 -9.123 1.00 43.04 332 GLU E O 1
ATOM 9817 N N . ASP D 1 333 ? 43.873 33.532 -8.091 1.00 41.16 333 ASP E N 1
ATOM 9818 C CA . ASP D 1 333 ? 43.134 33.751 -9.335 1.00 39.56 333 ASP E CA 1
ATOM 9819 C C . ASP D 1 333 ? 42.466 35.120 -9.299 1.00 37.36 333 ASP E C 1
ATOM 9820 O O . ASP D 1 333 ? 41.507 35.348 -8.557 1.00 36.23 333 ASP E O 1
ATOM 9825 N N . ALA D 1 334 ? 42.982 36.030 -10.115 1.00 36.41 334 ALA E N 1
ATOM 9826 C CA . ALA D 1 334 ? 42.450 37.385 -10.183 1.00 36.54 334 ALA E CA 1
ATOM 9827 C C . ALA D 1 334 ? 40.960 37.360 -10.530 1.00 36.47 334 ALA E C 1
ATOM 9828 O O . ALA D 1 334 ? 40.156 38.083 -9.928 1.00 37.05 334 ALA E O 1
ATOM 9830 N N . ALA D 1 335 ? 40.602 36.521 -11.502 1.00 36.84 335 ALA E N 1
ATOM 9831 C CA . ALA D 1 335 ? 39.215 36.401 -11.938 1.00 35.75 335 ALA E CA 1
ATOM 9832 C C . ALA D 1 335 ? 38.298 36.029 -10.772 1.00 34.33 335 ALA E C 1
ATOM 9833 O O . ALA D 1 335 ? 37.361 36.765 -10.455 1.00 36.29 335 ALA E O 1
ATOM 9835 N N . LEU D 1 336 ? 38.577 34.892 -10.138 1.00 34.32 336 LEU E N 1
ATOM 9836 C CA . LEU D 1 336 ? 37.786 34.421 -9.000 1.00 32.24 336 LEU E CA 1
ATOM 9837 C C . LEU D 1 336 ? 37.788 35.452 -7.880 1.00 32.62 336 LEU E C 1
ATOM 9838 O O . LEU D 1 336 ? 36.768 35.662 -7.214 1.00 30.92 336 LEU E O 1
ATOM 9843 N N . LEU D 1 337 ? 38.936 36.094 -7.672 1.00 31.90 337 LEU E N 1
ATOM 9844 C CA . LEU D 1 337 ? 39.046 37.099 -6.622 1.00 32.54 337 LEU E CA 1
ATOM 9845 C C . LEU D 1 337 ? 37.943 38.147 -6.765 1.00 32.91 337 LEU E C 1
ATOM 9846 O O . LEU D 1 337 ? 37.295 38.504 -5.778 1.00 33.31 337 LEU E O 1
ATOM 9851 N N . LYS D 1 338 ? 37.726 38.631 -7.991 1.00 32.21 338 LYS E N 1
ATOM 9852 C CA . LYS D 1 338 ? 36.696 39.638 -8.239 1.00 32.88 338 LYS E CA 1
ATOM 9853 C C . LYS D 1 338 ? 35.306 39.087 -7.947 1.00 31.60 338 LYS E C 1
ATOM 9854 O O . LYS D 1 338 ? 34.345 39.842 -7.835 1.00 31.37 338 LYS E O 1
ATOM 9860 N N . GLY D 1 339 ? 35.205 37.768 -7.838 1.00 31.65 339 GLY E N 1
ATOM 9861 C CA . GLY D 1 339 ? 33.926 37.147 -7.545 1.00 32.30 339 GLY E CA 1
ATOM 9862 C C . GLY D 1 339 ? 33.544 37.289 -6.082 1.00 34.45 339 GLY E C 1
ATOM 9863 O O . GLY D 1 339 ? 32.383 37.091 -5.716 1.00 33.74 339 GLY E O 1
ATOM 9864 N N . LEU D 1 340 ? 34.520 37.622 -5.239 1.00 35.83 340 LEU E N 1
ATOM 9865 C CA . LEU D 1 340 ? 34.273 37.797 -3.810 1.00 36.52 340 LEU E CA 1
ATOM 9866 C C . LEU D 1 340 ? 33.437 39.056 -3.616 1.00 39.00 340 LEU E C 1
ATOM 9867 O O . LEU D 1 340 ? 33.812 40.131 -4.087 1.00 40.08 340 LEU E O 1
ATOM 9872 N N . ASN D 1 341 ? 32.306 38.926 -2.929 1.00 40.35 341 ASN E N 1
ATOM 9873 C CA . ASN D 1 341 ? 31.443 40.078 -2.684 1.00 42.85 341 ASN E CA 1
ATOM 9874 C C . ASN D 1 341 ? 31.412 40.510 -1.212 1.00 43.83 341 ASN E C 1
ATOM 9875 O O . ASN D 1 341 ? 31.345 41.705 -0.910 1.00 44.72 341 ASN E O 1
ATOM 9880 N N . THR D 1 342 ? 31.467 39.549 -0.298 1.00 44.10 342 THR E N 1
ATOM 9881 C CA . THR D 1 342 ? 31.441 39.867 1.130 1.00 45.69 342 THR E CA 1
ATOM 9882 C C . THR D 1 342 ? 32.312 38.872 1.883 1.00 47.28 342 THR E C 1
ATOM 9883 O O . THR D 1 342 ? 32.382 37.701 1.508 1.00 46.95 342 THR E O 1
ATOM 9887 N N . HIS D 1 343 ? 32.972 39.331 2.943 1.00 47.68 343 HIS E N 1
ATOM 9888 C CA . HIS D 1 343 ? 33.834 38.454 3.734 1.00 48.40 343 HIS E CA 1
ATOM 9889 C C . HIS D 1 343 ? 34.084 39.012 5.129 1.00 50.69 343 HIS E C 1
ATOM 9890 O O . HIS D 1 343 ? 34.821 39.991 5.294 1.00 50.96 343 HIS E O 1
ATOM 9897 N N . LYS D 1 344 ? 33.470 38.385 6.129 1.00 51.80 344 LYS E N 1
ATOM 9898 C CA . LYS D 1 344 ? 33.612 38.825 7.513 1.00 53.49 344 LYS E CA 1
ATOM 9899 C C . LYS D 1 344 ? 33.030 40.223 7.742 1.00 53.87 344 LYS E C 1
ATOM 9900 O O . LYS D 1 344 ? 33.666 41.059 8.384 1.00 54.50 344 LYS E O 1
ATOM 9906 N N . GLY D 1 345 ? 31.837 40.478 7.212 1.00 53.41 345 GLY E N 1
ATOM 9907 C CA . GLY D 1 345 ? 31.211 41.778 7.391 1.00 52.95 345 GLY E CA 1
ATOM 9908 C C . GLY D 1 345 ? 31.778 42.868 6.504 1.00 52.85 345 GLY E C 1
ATOM 9909 O O . GLY D 1 345 ? 31.449 44.049 6.662 1.00 53.12 345 GLY E O 1
ATOM 9910 N N . ARG D 1 346 ? 32.630 42.468 5.563 1.00 53.97 346 ARG E N 1
ATOM 9911 C CA . ARG D 1 346 ? 33.252 43.407 4.635 1.00 54.02 346 ARG E CA 1
ATOM 9912 C C . ARG D 1 346 ? 32.669 43.315 3.232 1.00 52.29 346 ARG E C 1
ATOM 9913 O O . ARG D 1 346 ? 32.506 42.221 2.692 1.00 54.02 346 ARG E O 1
ATOM 9921 N N . LEU D 1 347 ? 32.342 44.465 2.651 1.00 50.64 347 LEU E N 1
ATOM 9922 C CA . LEU D 1 347 ? 31.827 44.500 1.286 1.00 48.87 347 LEU E CA 1
ATOM 9923 C C . LEU D 1 347 ? 33.119 44.556 0.470 1.00 49.05 347 LEU E C 1
ATOM 9924 O O . LEU D 1 347 ? 33.971 45.411 0.715 1.00 48.51 347 LEU E O 1
ATOM 9929 N N . THR D 1 348 ? 33.281 43.640 -0.481 1.00 49.66 348 THR E N 1
ATOM 9930 C CA . THR D 1 348 ? 34.503 43.599 -1.277 1.00 49.44 348 THR E CA 1
ATOM 9931 C C . THR D 1 348 ? 34.305 43.804 -2.770 1.00 48.84 348 THR E C 1
ATOM 9932 O O . THR D 1 348 ? 35.175 43.456 -3.564 1.00 48.82 348 THR E O 1
ATOM 9936 N N . HIS D 1 349 ? 33.166 44.373 -3.146 1.00 47.41 349 HIS E N 1
ATOM 9937 C CA . HIS D 1 349 ? 32.870 44.629 -4.549 1.00 47.30 349 HIS E CA 1
ATOM 9938 C C . HIS D 1 349 ? 32.526 46.101 -4.714 1.00 47.43 349 HIS E C 1
ATOM 9939 O O . HIS D 1 349 ? 31.424 46.532 -4.370 1.00 48.58 349 HIS E O 1
ATOM 9946 N N . PRO D 1 350 ? 33.461 46.890 -5.264 1.00 47.52 350 PRO E N 1
ATOM 9947 C CA . PRO D 1 350 ? 33.251 48.328 -5.462 1.00 48.10 350 PRO E CA 1
ATOM 9948 C C . PRO D 1 350 ? 31.868 48.718 -5.970 1.00 48.97 350 PRO E C 1
ATOM 9949 O O . PRO D 1 350 ? 31.274 49.682 -5.484 1.00 50.95 350 PRO E O 1
ATOM 9953 N N . GLY D 1 351 ? 31.353 47.970 -6.941 1.00 49.86 351 GLY E N 1
ATOM 9954 C CA . GLY D 1 351 ? 30.039 48.274 -7.485 1.00 50.07 351 GLY E CA 1
ATOM 9955 C C . GLY D 1 351 ? 28.898 48.245 -6.475 1.00 50.28 351 GLY E C 1
ATOM 9956 O O . GLY D 1 351 ? 28.133 49.204 -6.376 1.00 49.90 351 GLY E O 1
ATOM 9957 N N . VAL D 1 352 ? 28.773 47.153 -5.722 1.00 51.21 352 VAL E N 1
ATOM 9958 C CA . VAL D 1 352 ? 27.699 47.029 -4.737 1.00 52.34 352 VAL E CA 1
ATOM 9959 C C . VAL D 1 352 ? 27.828 48.070 -3.628 1.00 53.48 352 VAL E C 1
ATOM 9960 O O . VAL D 1 352 ? 26.840 48.415 -2.975 1.00 53.58 352 VAL E O 1
ATOM 9964 N N . ALA D 1 353 ? 29.049 48.568 -3.430 1.00 55.27 353 ALA E N 1
ATOM 9965 C CA . ALA D 1 353 ? 29.325 49.588 -2.420 1.00 56.09 353 ALA E CA 1
ATOM 9966 C C . ALA D 1 353 ? 28.787 50.936 -2.892 1.00 57.03 353 ALA E C 1
ATOM 9967 O O . ALA D 1 353 ? 28.060 51.613 -2.163 1.00 58.15 353 ALA E O 1
ATOM 9969 N N . GLU D 1 354 ? 29.150 51.328 -4.109 1.00 57.92 354 GLU E N 1
ATOM 9970 C CA . GLU D 1 354 ? 28.680 52.591 -4.665 1.00 60.56 354 GLU E CA 1
ATOM 9971 C C . GLU D 1 354 ? 27.158 52.585 -4.831 1.00 61.23 354 GLU E C 1
ATOM 9972 O O . GLU D 1 354 ? 26.492 53.575 -4.541 1.00 62.29 354 GLU E O 1
ATOM 9978 N N . ALA D 1 355 ? 26.612 51.462 -5.289 1.00 59.66 355 ALA E N 1
ATOM 9979 C CA . ALA D 1 355 ? 25.173 51.342 -5.501 1.00 58.60 355 ALA E CA 1
ATOM 9980 C C . ALA D 1 355 ? 24.381 51.531 -4.212 1.00 58.80 355 ALA E C 1
ATOM 9981 O O . ALA D 1 355 ? 23.353 52.209 -4.204 1.00 57.57 355 ALA E O 1
ATOM 9983 N N . PHE D 1 356 ? 24.860 50.924 -3.129 1.00 59.24 356 PHE E N 1
ATOM 9984 C CA . PHE D 1 356 ? 24.198 51.023 -1.826 1.00 60.57 356 PHE E CA 1
ATOM 9985 C C . PHE D 1 356 ? 24.921 51.993 -0.887 1.00 59.80 356 PHE E C 1
ATOM 9986 O O . PHE D 1 356 ? 24.756 51.924 0.334 1.00 59.60 356 PHE E O 1
ATOM 9994 N N . GLY D 1 357 ? 25.722 52.885 -1.462 1.00 59.84 357 GLY E N 1
ATOM 9995 C CA . GLY D 1 357 ? 26.457 53.846 -0.661 1.00 59.37 357 GLY E CA 1
ATOM 9996 C C . GLY D 1 357 ? 27.017 53.240 0.615 1.00 58.49 357 GLY E C 1
ATOM 9997 O O . GLY D 1 357 ? 26.584 53.582 1.716 1.00 58.75 357 GLY E O 1
ATOM 9998 N N . LEU D 1 358 ? 27.980 52.334 0.474 1.00 58.06 358 LEU E N 1
ATOM 9999 C CA . LEU D 1 358 ? 28.578 51.686 1.635 1.00 56.48 358 LEU E CA 1
ATOM 10000 C C . LEU D 1 358 ? 30.104 51.594 1.535 1.00 56.16 358 LEU E C 1
ATOM 10001 O O . LEU D 1 358 ? 30.696 51.976 0.520 1.00 56.38 358 LEU E O 1
ATOM 10006 N N . PRO D 1 359 ? 30.763 51.096 2.596 1.00 55.62 359 PRO E N 1
ATOM 10007 C CA . PRO D 1 359 ? 32.227 50.948 2.668 1.00 56.01 359 PRO E CA 1
ATOM 10008 C C . PRO D 1 359 ? 32.847 49.846 1.804 1.00 56.30 359 PRO E C 1
ATOM 10009 O O . PRO D 1 359 ? 32.713 48.665 2.114 1.00 56.14 359 PRO E O 1
ATOM 10013 N N . TYR D 1 360 ? 33.537 50.231 0.733 1.00 58.45 360 TYR E N 1
ATOM 10014 C CA . TYR D 1 360 ? 34.172 49.243 -0.133 1.00 58.46 360 TYR E CA 1
ATOM 10015 C C . TYR D 1 360 ? 35.542 48.841 0.382 1.00 58.93 360 TYR E C 1
ATOM 10016 O O . TYR D 1 360 ? 36.455 49.656 0.448 1.00 60.31 360 TYR E O 1
ATOM 10025 N N . THR D 1 361 ? 35.676 47.566 0.718 1.00 58.94 361 THR E N 1
ATOM 10026 C CA . THR D 1 361 ? 36.923 47.012 1.225 1.00 57.36 361 THR E CA 1
ATOM 10027 C C . THR D 1 361 ? 37.529 46.058 0.194 1.00 56.10 361 THR E C 1
ATOM 10028 O O . THR D 1 361 ? 36.939 45.027 -0.127 1.00 55.32 361 THR E O 1
ATOM 10032 N N . PRO D 1 362 ? 38.722 46.386 -0.331 1.00 55.57 362 PRO E N 1
ATOM 10033 C CA . PRO D 1 362 ? 39.372 45.525 -1.327 1.00 54.53 362 PRO E CA 1
ATOM 10034 C C . PRO D 1 362 ? 39.216 44.046 -0.972 1.00 54.90 362 PRO E C 1
ATOM 10035 O O . PRO D 1 362 ? 39.343 43.669 0.194 1.00 54.31 362 PRO E O 1
ATOM 10039 N N . PRO D 1 363 ? 38.920 43.190 -1.970 1.00 54.80 363 PRO E N 1
ATOM 10040 C CA . PRO D 1 363 ? 38.764 41.771 -1.652 1.00 54.72 363 PRO E CA 1
ATOM 10041 C C . PRO D 1 363 ? 40.070 41.137 -1.178 1.00 55.60 363 PRO E C 1
ATOM 10042 O O . PRO D 1 363 ? 40.074 40.368 -0.219 1.00 56.36 363 PRO E O 1
ATOM 10046 N N . GLU D 1 364 ? 41.178 41.464 -1.838 1.00 57.03 364 GLU E N 1
ATOM 10047 C CA . GLU D 1 364 ? 42.474 40.910 -1.447 1.00 59.17 364 GLU E CA 1
ATOM 10048 C C . GLU D 1 364 ? 42.837 41.397 -0.051 1.00 59.51 364 GLU E C 1
ATOM 10049 O O . GLU D 1 364 ? 43.477 40.686 0.729 1.00 59.14 364 GLU E O 1
ATOM 10055 N N . GLU D 1 365 ? 42.419 42.622 0.247 1.00 59.46 365 GLU E N 1
ATOM 10056 C CA . GLU D 1 365 ? 42.677 43.233 1.541 1.00 60.00 365 GLU E CA 1
ATOM 10057 C C . GLU D 1 365 ? 41.795 42.533 2.570 1.00 59.84 365 GLU E C 1
ATOM 10058 O O . GLU D 1 365 ? 42.289 41.970 3.546 1.00 58.60 365 GLU E O 1
ATOM 10064 N N . ALA D 1 366 ? 40.488 42.552 2.327 1.00 58.76 366 ALA E N 1
ATOM 10065 C CA . ALA D 1 366 ? 39.515 41.932 3.222 1.00 57.99 366 ALA E CA 1
ATOM 10066 C C . ALA D 1 366 ? 39.815 40.459 3.471 1.00 58.18 366 ALA E C 1
ATOM 10067 O O . ALA D 1 366 ? 39.589 39.942 4.562 1.00 58.20 366 ALA E O 1
ATOM 10069 N N . LEU D 1 367 ? 40.324 39.788 2.449 1.00 61.04 367 LEU E N 1
ATOM 10070 C CA . LEU D 1 367 ? 40.653 38.369 2.537 1.00 61.78 367 LEU E CA 1
ATOM 10071 C C . LEU D 1 367 ? 41.845 38.136 3.471 1.00 62.58 367 LEU E C 1
ATOM 10072 O O . LEU D 1 367 ? 41.895 37.142 4.194 1.00 62.53 367 LEU E O 1
ATOM 10077 N N . ARG D 1 368 ? 42.802 39.059 3.446 1.00 64.59 368 ARG E N 1
ATOM 10078 C CA . ARG D 1 368 ? 43.988 38.977 4.294 1.00 66.28 368 ARG E CA 1
ATOM 10079 C C . ARG D 1 368 ? 43.755 39.810 5.549 1.00 68.58 368 ARG E C 1
ATOM 10080 O O . ARG D 1 368 ? 44.265 40.926 5.680 1.00 68.76 368 ARG E O 1
ATOM 10088 N N . GLY D 1 369 ? 42.976 39.251 6.468 1.00 69.15 369 GLY E N 1
ATOM 10089 C CA . GLY D 1 369 ? 42.656 39.946 7.696 1.00 71.81 369 GLY E CA 1
ATOM 10090 C C . GLY D 1 369 ? 41.348 39.416 8.245 1.00 72.96 369 GLY E C 1
ATOM 10091 O O . GLY D 1 369 ? 40.966 38.293 7.852 1.00 73.46 369 GLY E O 1
ATOM 10093 N N . MET E 1 1 ? 34.332 7.464 -92.214 1.00 30.39 1 MET F N 1
ATOM 10094 C CA . MET E 1 1 ? 33.581 8.550 -92.900 1.00 31.93 1 MET F CA 1
ATOM 10095 C C . MET E 1 1 ? 34.373 9.863 -92.970 1.00 30.93 1 MET F C 1
ATOM 10096 O O . MET E 1 1 ? 35.393 10.029 -92.291 1.00 29.59 1 MET F O 1
ATOM 10101 N N . VAL E 1 2 ? 33.903 10.783 -93.807 1.00 29.54 2 VAL F N 1
ATOM 10102 C CA . VAL E 1 2 ? 34.531 12.088 -93.953 1.00 28.61 2 VAL F CA 1
ATOM 10103 C C . VAL E 1 2 ? 33.593 13.108 -93.326 1.00 28.25 2 VAL F C 1
ATOM 10104 O O . VAL E 1 2 ? 32.485 13.340 -93.816 1.00 29.60 2 VAL F O 1
ATOM 10108 N N . ILE E 1 3 ? 34.059 13.706 -92.236 1.00 27.97 3 ILE F N 1
ATOM 10109 C CA . ILE E 1 3 ? 33.290 14.672 -91.466 1.00 28.37 3 ILE F CA 1
ATOM 10110 C C . ILE E 1 3 ? 33.827 16.080 -91.648 1.00 28.65 3 ILE F C 1
ATOM 10111 O O . ILE E 1 3 ? 35.012 16.336 -91.436 1.00 29.03 3 ILE F O 1
ATOM 10116 N N . GLY E 1 4 ? 32.944 16.995 -92.031 1.00 26.79 4 GLY F N 1
ATOM 10117 C CA . GLY E 1 4 ? 33.358 18.365 -92.242 1.00 24.16 4 GLY F CA 1
ATOM 10118 C C . GLY E 1 4 ? 32.880 19.296 -91.149 1.00 24.68 4 GLY F C 1
ATOM 10119 O O . GLY E 1 4 ? 31.747 19.189 -90.687 1.00 25.68 4 GLY F O 1
ATOM 10120 N N . VAL E 1 5 ? 33.752 20.216 -90.743 1.00 23.98 5 VAL F N 1
ATOM 10121 C CA . VAL E 1 5 ? 33.442 21.180 -89.704 1.00 20.41 5 VAL F CA 1
ATOM 10122 C C . VAL E 1 5 ? 33.622 22.601 -90.201 1.00 21.72 5 VAL F C 1
ATOM 10123 O O . VAL E 1 5 ? 34.699 23.169 -90.096 1.00 22.53 5 VAL F O 1
ATOM 10127 N N . PRO E 1 6 ? 32.573 23.189 -90.781 1.00 23.61 6 PRO F N 1
ATOM 10128 C CA . PRO E 1 6 ? 32.682 24.566 -91.273 1.00 24.12 6 PRO F CA 1
ATOM 10129 C C . PRO E 1 6 ? 32.844 25.573 -90.129 1.00 27.44 6 PRO F C 1
ATOM 10130 O O . PRO E 1 6 ? 32.495 25.292 -88.983 1.00 27.82 6 PRO F O 1
ATOM 10134 N N . LYS E 1 7 ? 33.382 26.740 -90.450 1.00 27.66 7 LYS F N 1
ATOM 10135 C CA . LYS E 1 7 ? 33.549 27.792 -89.466 1.00 28.08 7 LYS F CA 1
ATOM 10136 C C . LYS E 1 7 ? 32.197 28.483 -89.412 1.00 29.15 7 LYS F C 1
ATOM 10137 O O . LYS E 1 7 ? 31.541 28.632 -90.443 1.00 29.31 7 LYS F O 1
ATOM 10143 N N . GLU E 1 8 ? 31.768 28.889 -88.221 1.00 28.83 8 GLU F N 1
ATOM 10144 C CA . GLU E 1 8 ? 30.493 29.578 -88.090 1.00 29.01 8 GLU F CA 1
ATOM 10145 C C . GLU E 1 8 ? 30.632 30.992 -88.668 1.00 29.95 8 GLU F C 1
ATOM 10146 O O . GLU E 1 8 ? 31.441 31.795 -88.184 1.00 29.23 8 GLU F O 1
ATOM 10152 N N . ILE E 1 9 ? 29.853 31.284 -89.711 1.00 30.11 9 ILE F N 1
ATOM 10153 C CA . ILE E 1 9 ? 29.893 32.593 -90.354 1.00 30.05 9 ILE F CA 1
ATOM 10154 C C . ILE E 1 9 ? 28.827 33.546 -89.830 1.00 31.37 9 ILE F C 1
ATOM 10155 O O . ILE E 1 9 ? 28.837 34.727 -90.165 1.00 31.13 9 ILE F O 1
ATOM 10160 N N . LYS E 1 10 ? 27.897 33.038 -89.029 1.00 32.37 10 LYS F N 1
ATOM 10161 C CA . LYS E 1 10 ? 26.860 33.889 -88.468 1.00 34.07 10 LYS F CA 1
ATOM 10162 C C . LYS E 1 10 ? 27.582 34.915 -87.601 1.00 35.29 10 LYS F C 1
ATOM 10163 O O . LYS E 1 10 ? 28.357 34.552 -86.721 1.00 36.80 10 LYS F O 1
ATOM 10169 N N . THR E 1 11 ? 27.347 36.195 -87.864 1.00 36.06 11 THR F N 1
ATOM 10170 C CA . THR E 1 11 ? 28.021 37.261 -87.126 1.00 37.01 11 THR F CA 1
ATOM 10171 C C . THR E 1 11 ? 27.980 37.080 -85.615 1.00 35.26 11 THR F C 1
ATOM 10172 O O . THR E 1 11 ? 26.930 36.785 -85.036 1.00 34.43 11 THR F O 1
ATOM 10176 N N . LEU E 1 12 ? 29.143 37.256 -84.992 1.00 33.47 12 LEU F N 1
ATOM 10177 C CA . LEU E 1 12 ? 29.297 37.144 -83.548 1.00 30.47 12 LEU F CA 1
ATOM 10178 C C . LEU E 1 12 ? 29.280 35.730 -82.998 1.00 27.88 12 LEU F C 1
ATOM 10179 O O . LEU E 1 12 ? 29.362 35.545 -81.789 1.00 27.74 12 LEU F O 1
ATOM 10184 N N . GLU E 1 13 ? 29.155 34.737 -83.868 1.00 25.56 13 GLU F N 1
ATOM 10185 C CA . GLU E 1 13 ? 29.136 33.354 -83.421 1.00 23.95 13 GLU F CA 1
ATOM 10186 C C . GLU E 1 13 ? 30.573 32.873 -83.286 1.00 21.91 13 GLU F C 1
ATOM 10187 O O . GLU E 1 13 ? 31.307 32.831 -84.266 1.00 21.69 13 GLU F O 1
ATOM 10193 N N . ASN E 1 14 ? 30.973 32.505 -82.072 1.00 21.75 14 ASN F N 1
ATOM 10194 C CA . ASN E 1 14 ? 32.338 32.064 -81.854 1.00 21.48 14 ASN F CA 1
ATOM 10195 C C . ASN E 1 14 ? 32.526 30.643 -81.401 1.00 21.41 14 ASN F C 1
ATOM 10196 O O . ASN E 1 14 ? 33.646 30.242 -81.117 1.00 21.92 14 ASN F O 1
ATOM 10201 N N . ARG E 1 15 ? 31.440 29.880 -81.341 1.00 19.43 15 ARG F N 1
ATOM 10202 C CA . ARG E 1 15 ? 31.522 28.484 -80.935 1.00 19.56 15 ARG F CA 1
ATOM 10203 C C . ARG E 1 15 ? 31.890 27.631 -82.140 1.00 17.93 15 ARG F C 1
ATOM 10204 O O . ARG E 1 15 ? 31.782 28.088 -83.275 1.00 19.03 15 ARG F O 1
ATOM 10212 N N . VAL E 1 16 ? 32.327 26.401 -81.886 1.00 17.96 16 VAL F N 1
ATOM 10213 C CA . VAL E 1 16 ? 32.694 25.471 -82.955 1.00 15.90 16 VAL F CA 1
ATOM 10214 C C . VAL E 1 16 ? 32.135 24.074 -82.643 1.00 17.28 16 VAL F C 1
ATOM 10215 O O . VAL E 1 16 ? 32.276 23.577 -81.538 1.00 17.70 16 VAL F O 1
ATOM 10219 N N . ALA E 1 17 ? 31.509 23.447 -83.635 1.00 19.34 17 ALA F N 1
ATOM 10220 C CA . ALA E 1 17 ? 30.850 22.148 -83.473 1.00 18.35 17 ALA F CA 1
ATOM 10221 C C . ALA E 1 17 ? 31.719 20.935 -83.167 1.00 20.86 17 ALA F C 1
ATOM 10222 O O . ALA E 1 17 ? 31.208 19.842 -82.928 1.00 21.54 17 ALA F O 1
ATOM 10224 N N . LEU E 1 18 ? 33.029 21.106 -83.180 1.00 22.51 18 LEU F N 1
ATOM 10225 C CA . LEU E 1 18 ? 33.889 19.977 -82.878 1.00 21.24 18 LEU F CA 1
ATOM 10226 C C . LEU E 1 18 ? 35.162 20.512 -82.251 1.00 22.56 18 LEU F C 1
ATOM 10227 O O . LEU E 1 18 ? 35.640 21.578 -82.630 1.00 21.60 18 LEU F O 1
ATOM 10232 N N . THR E 1 19 ? 35.687 19.790 -81.266 1.00 21.22 19 THR F N 1
ATOM 10233 C CA . THR E 1 19 ? 36.916 20.190 -80.586 1.00 14.60 19 THR F CA 1
ATOM 10234 C C . THR E 1 19 ? 38.089 19.298 -81.005 1.00 16.81 19 THR F C 1
ATOM 10235 O O . THR E 1 19 ? 37.890 18.218 -81.563 1.00 16.81 19 THR F O 1
ATOM 10239 N N . PRO E 1 20 ? 39.326 19.750 -80.765 1.00 17.36 20 PRO F N 1
ATOM 10240 C CA . PRO E 1 20 ? 40.469 18.915 -81.144 1.00 11.61 20 PRO F CA 1
ATOM 10241 C C . PRO E 1 20 ? 40.300 17.508 -80.566 1.00 15.17 20 PRO F C 1
ATOM 10242 O O . PRO E 1 20 ? 40.391 16.514 -81.291 1.00 16.70 20 PRO F O 1
ATOM 10246 N N . GLY E 1 21 ? 40.018 17.436 -79.265 1.00 16.80 21 GLY F N 1
ATOM 10247 C CA . GLY E 1 21 ? 39.836 16.155 -78.600 1.00 15.04 21 GLY F CA 1
ATOM 10248 C C . GLY E 1 21 ? 38.763 15.277 -79.219 1.00 16.01 21 GLY F C 1
ATOM 10249 O O . GLY E 1 21 ? 38.823 14.048 -79.133 1.00 18.49 21 GLY F O 1
ATOM 10250 N N . GLY E 1 22 ? 37.763 15.905 -79.833 1.00 20.09 22 GLY F N 1
ATOM 10251 C CA . GLY E 1 22 ? 36.695 15.154 -80.468 1.00 21.02 22 GLY F CA 1
ATOM 10252 C C . GLY E 1 22 ? 37.157 14.636 -81.816 1.00 24.30 22 GLY F C 1
ATOM 10253 O O . GLY E 1 22 ? 36.726 13.573 -82.269 1.00 23.99 22 GLY F O 1
ATOM 10254 N N . VAL E 1 23 ? 38.038 15.399 -82.464 1.00 24.89 23 VAL F N 1
ATOM 10255 C CA . VAL E 1 23 ? 38.590 15.009 -83.754 1.00 24.41 23 VAL F CA 1
ATOM 10256 C C . VAL E 1 23 ? 39.464 13.787 -83.515 1.00 22.94 23 VAL F C 1
ATOM 10257 O O . VAL E 1 23 ? 39.527 12.870 -84.330 1.00 21.94 23 VAL F O 1
ATOM 10261 N N . GLU E 1 24 ? 40.131 13.785 -82.372 1.00 23.93 24 GLU F N 1
ATOM 10262 C CA . GLU E 1 24 ? 40.995 12.686 -81.994 1.00 27.78 24 GLU F CA 1
ATOM 10263 C C . GLU E 1 24 ? 40.205 11.391 -81.857 1.00 28.20 24 GLU F C 1
ATOM 10264 O O . GLU E 1 24 ? 40.680 10.328 -82.235 1.00 28.58 24 GLU F O 1
ATOM 10270 N N . SER E 1 25 ? 38.999 11.478 -81.311 1.00 28.33 25 SER F N 1
ATOM 10271 C CA . SER E 1 25 ? 38.174 10.292 -81.158 1.00 26.59 25 SER F CA 1
ATOM 10272 C C . SER E 1 25 ? 37.796 9.736 -82.527 1.00 25.88 25 SER F C 1
ATOM 10273 O O . SER E 1 25 ? 37.945 8.550 -82.768 1.00 26.82 25 SER F O 1
ATOM 10276 N N . LEU E 1 26 ? 37.313 10.599 -83.417 1.00 26.22 26 LEU F N 1
ATOM 10277 C CA . LEU E 1 26 ? 36.910 10.178 -84.755 1.00 26.32 26 LEU F CA 1
ATOM 10278 C C . LEU E 1 26 ? 38.057 9.578 -85.557 1.00 26.34 26 LEU F C 1
ATOM 10279 O O . LEU E 1 26 ? 37.930 8.509 -86.150 1.00 26.08 26 LEU F O 1
ATOM 10284 N N . VAL E 1 27 ? 39.176 10.288 -85.596 1.00 27.41 27 VAL F N 1
ATOM 10285 C CA . VAL E 1 27 ? 40.340 9.826 -86.334 1.00 27.65 27 VAL F CA 1
ATOM 10286 C C . VAL E 1 27 ? 40.825 8.492 -85.777 1.00 30.65 27 VAL F C 1
ATOM 10287 O O . VAL E 1 27 ? 41.216 7.600 -86.524 1.00 31.25 27 VAL F O 1
ATOM 10291 N N . ARG E 1 28 ? 40.781 8.375 -84.456 1.00 31.58 28 ARG F N 1
ATOM 10292 C CA . ARG E 1 28 ? 41.176 7.174 -83.724 1.00 31.98 28 ARG F CA 1
ATOM 10293 C C . ARG E 1 28 ? 40.314 6.007 -84.199 1.00 30.96 28 ARG F C 1
ATOM 10294 O O . ARG E 1 28 ? 40.720 4.847 -84.148 1.00 31.22 28 ARG F O 1
ATOM 10302 N N . ARG E 1 29 ? 39.117 6.331 -84.673 1.00 30.30 29 ARG F N 1
ATOM 10303 C CA . ARG E 1 29 ? 38.185 5.322 -85.140 1.00 29.69 29 ARG F CA 1
ATOM 10304 C C . ARG E 1 29 ? 38.097 5.258 -86.658 1.00 30.36 29 ARG F C 1
ATOM 10305 O O . ARG E 1 29 ? 37.038 4.953 -87.208 1.00 30.93 29 ARG F O 1
ATOM 10313 N N . GLY E 1 30 ? 39.203 5.569 -87.328 1.00 29.99 30 GLY F N 1
ATOM 10314 C CA . GLY E 1 30 ? 39.261 5.485 -88.777 1.00 29.42 30 GLY F CA 1
ATOM 10315 C C . GLY E 1 30 ? 38.558 6.511 -89.643 1.00 31.37 30 GLY F C 1
ATOM 10316 O O . GLY E 1 30 ? 38.512 6.348 -90.864 1.00 33.10 30 GLY F O 1
ATOM 10317 N N . HIS E 1 31 ? 38.008 7.564 -89.054 1.00 30.96 31 HIS F N 1
ATOM 10318 C CA . HIS E 1 31 ? 37.343 8.567 -89.874 1.00 29.19 31 HIS F CA 1
ATOM 10319 C C . HIS E 1 31 ? 38.313 9.688 -90.217 1.00 27.40 31 HIS F C 1
ATOM 10320 O O . HIS E 1 31 ? 39.378 9.804 -89.614 1.00 28.01 31 HIS F O 1
ATOM 10327 N N . THR E 1 32 ? 37.965 10.490 -91.214 1.00 26.28 32 THR F N 1
ATOM 10328 C CA . THR E 1 32 ? 38.799 11.627 -91.581 1.00 26.76 32 THR F CA 1
ATOM 10329 C C . THR E 1 32 ? 37.972 12.902 -91.354 1.00 27.73 32 THR F C 1
ATOM 10330 O O . THR E 1 32 ? 36.821 13.016 -91.789 1.00 27.22 32 THR F O 1
ATOM 10334 N N . VAL E 1 33 ? 38.566 13.852 -90.646 1.00 26.20 33 VAL F N 1
ATOM 10335 C CA . VAL E 1 33 ? 37.884 15.092 -90.315 1.00 25.89 33 VAL F CA 1
ATOM 10336 C C . VAL E 1 33 ? 38.449 16.322 -91.025 1.00 24.74 33 VAL F C 1
ATOM 10337 O O . VAL E 1 33 ? 39.628 16.660 -90.883 1.00 24.47 33 VAL F O 1
ATOM 10341 N N . LEU E 1 34 ? 37.588 16.998 -91.774 1.00 24.31 34 LEU F N 1
ATOM 10342 C CA . LEU E 1 34 ? 37.974 18.195 -92.510 1.00 23.56 34 LEU F CA 1
ATOM 10343 C C . LEU E 1 34 ? 37.545 19.451 -91.752 1.00 21.92 34 LEU F C 1
ATOM 10344 O O . LEU E 1 34 ? 36.408 19.897 -91.862 1.00 24.27 34 LEU F O 1
ATOM 10349 N N . VAL E 1 35 ? 38.457 20.018 -90.975 1.00 21.81 35 VAL F N 1
ATOM 10350 C CA . VAL E 1 35 ? 38.151 21.213 -90.196 1.00 19.22 35 VAL F CA 1
ATOM 10351 C C . VAL E 1 35 ? 38.569 22.475 -90.948 1.00 19.51 35 VAL F C 1
ATOM 10352 O O . VAL E 1 35 ? 39.721 22.597 -91.360 1.00 19.77 35 VAL F O 1
ATOM 10356 N N . GLU E 1 36 ? 37.630 23.407 -91.131 1.00 20.17 36 GLU F N 1
ATOM 10357 C CA . GLU E 1 36 ? 37.926 24.656 -91.829 1.00 19.61 36 GLU F CA 1
ATOM 10358 C C . GLU E 1 36 ? 38.860 25.502 -90.983 1.00 19.74 36 GLU F C 1
ATOM 10359 O O . GLU E 1 36 ? 38.669 25.639 -89.780 1.00 19.26 36 GLU F O 1
ATOM 10365 N N . ARG E 1 37 ? 39.873 26.070 -91.625 1.00 19.90 37 ARG F N 1
ATOM 10366 C CA . ARG E 1 37 ? 40.845 26.896 -90.934 1.00 17.29 37 ARG F CA 1
ATOM 10367 C C . ARG E 1 37 ? 40.150 27.989 -90.140 1.00 16.93 37 ARG F C 1
ATOM 10368 O O . ARG E 1 37 ? 39.206 28.612 -90.625 1.00 18.31 37 ARG F O 1
ATOM 10376 N N . GLY E 1 38 ? 40.600 28.194 -88.905 1.00 17.08 38 GLY F N 1
ATOM 10377 C CA . GLY E 1 38 ? 40.032 29.231 -88.067 1.00 18.70 38 GLY F CA 1
ATOM 10378 C C . GLY E 1 38 ? 38.690 28.966 -87.411 1.00 20.38 38 GLY F C 1
ATOM 10379 O O . GLY E 1 38 ? 38.201 29.815 -86.670 1.00 22.17 38 GLY F O 1
ATOM 10380 N N . ALA E 1 39 ? 38.100 27.803 -87.660 1.00 19.66 39 ALA F N 1
ATOM 10381 C CA . ALA E 1 39 ? 36.809 27.456 -87.080 1.00 19.71 39 ALA F CA 1
ATOM 10382 C C . ALA E 1 39 ? 36.765 27.486 -85.556 1.00 20.16 39 ALA F C 1
ATOM 10383 O O . ALA E 1 39 ? 35.713 27.751 -84.970 1.00 22.25 39 ALA F O 1
ATOM 10385 N N . GLY E 1 40 ? 37.897 27.222 -84.914 1.00 19.48 40 GLY F N 1
ATOM 10386 C CA . GLY E 1 40 ? 37.928 27.213 -83.466 1.00 20.33 40 GLY F CA 1
ATOM 10387 C C . GLY E 1 40 ? 38.595 28.403 -82.814 1.00 22.22 40 GLY F C 1
ATOM 10388 O O . GLY E 1 40 ? 38.702 28.455 -81.596 1.00 22.80 40 GLY F O 1
ATOM 10389 N N . GLU E 1 41 ? 39.041 29.366 -83.608 1.00 24.61 41 GLU F N 1
ATOM 10390 C CA . GLU E 1 41 ? 39.711 30.537 -83.059 1.00 25.77 41 GLU F CA 1
ATOM 10391 C C . GLU E 1 41 ? 38.838 31.303 -82.084 1.00 24.91 41 GLU F C 1
ATOM 10392 O O . GLU E 1 41 ? 39.296 31.697 -81.010 1.00 25.68 41 GLU F O 1
ATOM 10398 N N . GLY E 1 42 ? 37.577 31.505 -82.453 1.00 24.35 42 GLY F N 1
ATOM 10399 C CA . GLY E 1 42 ? 36.662 32.232 -81.593 1.00 24.58 42 GLY F CA 1
ATOM 10400 C C . GLY E 1 42 ? 36.503 31.626 -80.207 1.00 25.33 42 GLY F C 1
ATOM 10401 O O . GLY E 1 42 ? 36.031 32.296 -79.280 1.00 26.97 42 GLY F O 1
ATOM 10402 N N . SER E 1 43 ? 36.895 30.357 -80.076 1.00 22.17 43 SER F N 1
ATOM 10403 C CA . SER E 1 43 ? 36.813 29.609 -78.823 1.00 20.11 43 SER F CA 1
ATOM 10404 C C . SER E 1 43 ? 38.203 29.246 -78.325 1.00 19.55 43 SER F C 1
ATOM 10405 O O . SER E 1 43 ? 38.355 28.387 -77.452 1.00 19.77 43 SER F O 1
ATOM 10408 N N . GLY E 1 44 ? 39.215 29.891 -78.903 1.00 19.52 44 GLY F N 1
ATOM 10409 C CA . GLY E 1 44 ? 40.590 29.633 -78.514 1.00 19.96 44 GLY F CA 1
ATOM 10410 C C . GLY E 1 44 ? 41.176 28.282 -78.913 1.00 21.29 44 GLY F C 1
ATOM 10411 O O . GLY E 1 44 ? 42.102 27.802 -78.268 1.00 23.21 44 GLY F O 1
ATOM 10412 N N . LEU E 1 45 ? 40.651 27.664 -79.967 1.00 20.47 45 LEU F N 1
ATOM 10413 C CA . LEU E 1 45 ? 41.164 26.377 -80.432 1.00 23.17 45 LEU F CA 1
ATOM 10414 C C . LEU E 1 45 ? 41.799 26.571 -81.817 1.00 25.00 45 LEU F C 1
ATOM 10415 O O . LEU E 1 45 ? 41.111 26.523 -82.836 1.00 26.83 45 LEU F O 1
ATOM 10420 N N . SER E 1 46 ? 43.113 26.785 -81.841 1.00 25.35 46 SER F N 1
ATOM 10421 C CA . SER E 1 46 ? 43.862 27.054 -83.073 1.00 25.20 46 SER F CA 1
ATOM 10422 C C . SER E 1 46 ? 43.855 25.949 -84.125 1.00 26.21 46 SER F C 1
ATOM 10423 O O . SER E 1 46 ? 43.488 24.813 -83.836 1.00 25.51 46 SER F O 1
ATOM 10426 N N . ASP E 1 47 ? 44.278 26.295 -85.343 1.00 24.14 47 ASP F N 1
ATOM 10427 C CA . ASP E 1 47 ? 44.363 25.333 -86.444 1.00 24.90 47 ASP F CA 1
ATOM 10428 C C . ASP E 1 47 ? 45.390 24.240 -86.124 1.00 24.53 47 ASP F C 1
ATOM 10429 O O . ASP E 1 47 ? 45.205 23.072 -86.472 1.00 26.59 47 ASP F O 1
ATOM 10434 N N . ALA E 1 48 ? 46.471 24.637 -85.457 1.00 26.88 48 ALA F N 1
ATOM 10435 C CA . ALA E 1 48 ? 47.527 23.712 -85.061 1.00 27.27 48 ALA F CA 1
ATOM 10436 C C . ALA E 1 48 ? 47.021 22.613 -84.120 1.00 27.33 48 ALA F C 1
ATOM 10437 O O . ALA E 1 48 ? 47.365 21.441 -84.293 1.00 26.42 48 ALA F O 1
ATOM 10439 N N . GLU E 1 49 ? 46.221 22.992 -83.120 1.00 28.43 49 GLU F N 1
ATOM 10440 C CA . GLU E 1 49 ? 45.667 22.015 -82.178 1.00 28.61 49 GLU F CA 1
ATOM 10441 C C . GLU E 1 49 ? 44.874 20.964 -82.935 1.00 27.13 49 GLU F C 1
ATOM 10442 O O . GLU E 1 49 ? 44.975 19.770 -82.637 1.00 27.44 49 GLU F O 1
ATOM 10448 N N . TYR E 1 50 ? 44.087 21.422 -83.908 1.00 24.50 50 TYR F N 1
ATOM 10449 C CA . TYR E 1 50 ? 43.274 20.541 -84.743 1.00 25.51 50 TYR F CA 1
ATOM 10450 C C . TYR E 1 50 ? 44.161 19.666 -85.625 1.00 26.99 50 TYR F C 1
ATOM 10451 O O . TYR E 1 50 ? 43.822 18.527 -85.937 1.00 27.27 50 TYR F O 1
ATOM 10460 N N . ALA E 1 51 ? 45.302 20.210 -86.030 1.00 29.05 51 ALA F N 1
ATOM 10461 C CA . ALA E 1 51 ? 46.231 19.467 -86.863 1.00 29.89 51 ALA F CA 1
ATOM 10462 C C . ALA E 1 51 ? 46.841 18.321 -86.057 1.00 30.49 51 ALA F C 1
ATOM 10463 O O . ALA E 1 51 ? 46.831 17.175 -86.508 1.00 29.82 51 ALA F O 1
ATOM 10465 N N . ARG E 1 52 ? 47.357 18.628 -84.864 1.00 30.93 52 ARG F N 1
ATOM 10466 C CA . ARG E 1 52 ? 47.965 17.604 -84.019 1.00 32.56 52 ARG F CA 1
ATOM 10467 C C . ARG E 1 52 ? 46.937 16.549 -83.685 1.00 32.81 52 ARG F C 1
ATOM 10468 O O . ARG E 1 52 ? 47.270 15.381 -83.522 1.00 33.84 52 ARG F O 1
ATOM 10476 N N . ALA E 1 53 ? 45.683 16.972 -83.577 1.00 31.40 53 ALA F N 1
ATOM 10477 C CA . ALA E 1 53 ? 44.590 16.066 -83.261 1.00 29.75 53 ALA F CA 1
ATOM 10478 C C . ALA E 1 53 ? 44.330 15.099 -84.420 1.00 29.56 53 ALA F C 1
ATOM 10479 O O . ALA E 1 53 ? 43.562 14.140 -84.288 1.00 30.00 53 ALA F O 1
ATOM 10481 N N . GLY E 1 54 ? 44.971 15.363 -85.554 1.00 28.01 54 GLY F N 1
ATOM 10482 C CA . GLY E 1 54 ? 44.810 14.510 -86.714 1.00 26.98 54 GLY F CA 1
ATOM 10483 C C . GLY E 1 54 ? 43.803 14.988 -87.745 1.00 27.33 54 GLY F C 1
ATOM 10484 O O . GLY E 1 54 ? 43.427 14.232 -88.640 1.00 26.92 54 GLY F O 1
ATOM 10485 N N . ALA E 1 55 ? 43.365 16.237 -87.641 1.00 27.24 55 ALA F N 1
ATOM 10486 C CA . ALA E 1 55 ? 42.394 16.771 -88.592 1.00 29.94 55 ALA F CA 1
ATOM 10487 C C . ALA E 1 55 ? 43.063 17.405 -89.812 1.00 30.98 55 ALA F C 1
ATOM 10488 O O . ALA E 1 55 ? 44.238 17.771 -89.770 1.00 30.25 55 ALA F O 1
ATOM 10490 N N . GLU E 1 56 ? 42.309 17.518 -90.903 1.00 31.72 56 GLU F N 1
ATOM 10491 C CA . GLU E 1 56 ? 42.821 18.144 -92.114 1.00 33.92 56 GLU F CA 1
ATOM 10492 C C . GLU E 1 56 ? 42.267 19.557 -92.187 1.00 33.15 56 GLU F C 1
ATOM 10493 O O . GLU E 1 56 ? 41.063 19.760 -92.327 1.00 34.02 56 GLU F O 1
ATOM 10499 N N . LEU E 1 57 ? 43.160 20.531 -92.060 1.00 32.47 57 LEU F N 1
ATOM 10500 C CA . LEU E 1 57 ? 42.779 21.932 -92.103 1.00 30.72 57 LEU F CA 1
ATOM 10501 C C . LEU E 1 57 ? 42.496 22.328 -93.540 1.00 29.70 57 LEU F C 1
ATOM 10502 O O . LEU E 1 57 ? 43.405 22.411 -94.368 1.00 30.25 57 LEU F O 1
ATOM 10507 N N . VAL E 1 58 ? 41.222 22.577 -93.826 1.00 29.98 58 VAL F N 1
ATOM 10508 C CA . VAL E 1 58 ? 40.793 22.937 -95.167 1.00 26.77 58 VAL F CA 1
ATOM 10509 C C . VAL E 1 58 ? 40.099 24.287 -95.269 1.00 25.96 58 VAL F C 1
ATOM 10510 O O . VAL E 1 58 ? 39.981 25.033 -94.290 1.00 25.79 58 VAL F O 1
ATOM 10514 N N . GLY E 1 59 ? 39.636 24.570 -96.484 1.00 25.63 59 GLY F N 1
ATOM 10515 C CA . GLY E 1 59 ? 38.934 25.801 -96.762 1.00 24.65 59 GLY F CA 1
ATOM 10516 C C . GLY E 1 59 ? 37.442 25.605 -96.587 1.00 26.37 59 GLY F C 1
ATOM 10517 O O . GLY E 1 59 ? 36.976 24.508 -96.275 1.00 27.39 59 GLY F O 1
ATOM 10518 N N . ARG E 1 60 ? 36.693 26.678 -96.800 1.00 28.48 60 ARG F N 1
ATOM 10519 C CA . ARG E 1 60 ? 35.252 26.666 -96.662 1.00 31.33 60 ARG F CA 1
ATOM 10520 C C . ARG E 1 60 ? 34.540 25.591 -97.484 1.00 31.51 60 ARG F C 1
ATOM 10521 O O . ARG E 1 60 ? 33.737 24.833 -96.954 1.00 31.29 60 ARG F O 1
ATOM 10529 N N . GLU E 1 61 ? 34.837 25.518 -98.771 1.00 32.45 61 GLU F N 1
ATOM 10530 C CA . GLU E 1 61 ? 34.205 24.536 -99.639 1.00 34.16 61 GLU F CA 1
ATOM 10531 C C . GLU E 1 61 ? 34.563 23.094 -99.305 1.00 34.33 61 GLU F C 1
ATOM 10532 O O . GLU E 1 61 ? 33.691 22.232 -99.308 1.00 34.29 61 GLU F O 1
ATOM 10538 N N . GLU E 1 62 ? 35.837 22.813 -99.044 1.00 35.04 62 GLU F N 1
ATOM 10539 C CA . GLU E 1 62 ? 36.227 21.444 -98.702 1.00 35.31 62 GLU F CA 1
ATOM 10540 C C . GLU E 1 62 ? 35.411 20.881 -97.533 1.00 32.88 62 GLU F C 1
ATOM 10541 O O . GLU E 1 62 ? 34.919 19.757 -97.595 1.00 33.20 62 GLU F O 1
ATOM 10547 N N . ALA E 1 63 ? 35.245 21.680 -96.482 1.00 32.71 63 ALA F N 1
ATOM 10548 C CA . ALA E 1 63 ? 34.511 21.260 -95.294 1.00 30.86 63 ALA F CA 1
ATOM 10549 C C . ALA E 1 63 ? 33.102 20.800 -95.619 1.00 31.35 63 ALA F C 1
ATOM 10550 O O . ALA E 1 63 ? 32.642 19.777 -95.111 1.00 29.89 63 ALA F O 1
ATOM 10552 N N . TRP E 1 64 ? 32.418 21.554 -96.473 1.00 31.53 64 TRP F N 1
ATOM 10553 C CA . TRP E 1 64 ? 31.061 21.197 -96.852 1.00 30.87 64 TRP F CA 1
ATOM 10554 C C . TRP E 1 64 ? 30.998 19.980 -97.762 1.00 31.18 64 TRP F C 1
ATOM 10555 O O . TRP E 1 64 ? 29.922 19.426 -97.967 1.00 33.70 64 TRP F O 1
ATOM 10566 N N . GLY E 1 65 ? 32.140 19.566 -98.305 1.00 30.26 65 GLY F N 1
ATOM 10567 C CA . GLY E 1 65 ? 32.158 18.419 -99.196 1.00 29.77 65 GLY F CA 1
ATOM 10568 C C . GLY E 1 65 ? 32.124 17.077 -98.497 1.00 30.51 65 GLY F C 1
ATOM 10569 O O . GLY E 1 65 ? 32.045 16.030 -99.149 1.00 32.34 65 GLY F O 1
ATOM 10570 N N . ALA E 1 66 ? 32.181 17.103 -97.170 1.00 30.90 66 ALA F N 1
ATOM 10571 C CA . ALA E 1 66 ? 32.155 15.882 -96.374 1.00 30.81 66 ALA F CA 1
ATOM 10572 C C . ALA E 1 66 ? 30.795 15.191 -96.453 1.00 30.50 66 ALA F C 1
ATOM 10573 O O . ALA E 1 66 ? 29.822 15.770 -96.931 1.00 30.09 66 ALA F O 1
ATOM 10575 N N . GLU E 1 67 ? 30.739 13.950 -95.984 1.00 30.95 67 GLU F N 1
ATOM 10576 C CA . GLU E 1 67 ? 29.498 13.195 -95.988 1.00 31.49 67 GLU F CA 1
ATOM 10577 C C . GLU E 1 67 ? 28.575 13.770 -94.935 1.00 31.00 67 GLU F C 1
ATOM 10578 O O . GLU E 1 67 ? 27.372 13.888 -95.143 1.00 32.28 67 GLU F O 1
ATOM 10584 N N . MET E 1 68 ? 29.155 14.128 -93.797 1.00 30.58 68 MET F N 1
ATOM 10585 C CA . MET E 1 68 ? 28.394 14.696 -92.698 1.00 29.41 68 MET F CA 1
ATOM 10586 C C . MET E 1 68 ? 29.023 15.989 -92.203 1.00 29.58 68 MET F C 1
ATOM 10587 O O . MET E 1 68 ? 30.166 16.001 -91.738 1.00 31.10 68 MET F O 1
ATOM 10592 N N . VAL E 1 69 ? 28.280 17.081 -92.317 1.00 26.43 69 VAL F N 1
ATOM 10593 C CA . VAL E 1 69 ? 28.765 18.362 -91.837 1.00 23.89 69 VAL F CA 1
ATOM 10594 C C . VAL E 1 69 ? 28.195 18.633 -90.442 1.00 24.13 69 VAL F C 1
ATOM 10595 O O . VAL E 1 69 ? 26.984 18.556 -90.225 1.00 22.85 69 VAL F O 1
ATOM 10599 N N . VAL E 1 70 ? 29.079 18.933 -89.496 1.00 23.47 70 VAL F N 1
ATOM 10600 C CA . VAL E 1 70 ? 28.663 19.229 -88.132 1.00 23.60 70 VAL F CA 1
ATOM 10601 C C . VAL E 1 70 ? 28.850 20.724 -87.879 1.00 24.59 70 VAL F C 1
ATOM 10602 O O . VAL E 1 70 ? 29.955 21.246 -87.976 1.00 23.87 70 VAL F O 1
ATOM 10606 N N . LYS E 1 71 ? 27.764 21.416 -87.564 1.00 25.33 71 LYS F N 1
ATOM 10607 C CA . LYS E 1 71 ? 27.834 22.849 -87.318 1.00 26.27 71 LYS F CA 1
ATOM 10608 C C . LYS E 1 71 ? 27.231 23.235 -85.972 1.00 27.90 71 LYS F C 1
ATOM 10609 O O . LYS E 1 71 ? 26.819 22.376 -85.186 1.00 28.91 71 LYS F O 1
ATOM 10615 N N . VAL E 1 72 ? 27.194 24.535 -85.703 1.00 26.23 72 VAL F N 1
ATOM 10616 C CA . VAL E 1 72 ? 26.600 25.029 -84.474 1.00 26.14 72 VAL F CA 1
ATOM 10617 C C . VAL E 1 72 ? 25.287 25.723 -84.819 1.00 27.29 72 VAL F C 1
ATOM 10618 O O . VAL E 1 72 ? 24.233 25.361 -84.302 1.00 27.32 72 VAL F O 1
ATOM 10622 N N . LYS E 1 73 ? 25.351 26.715 -85.704 1.00 28.77 73 LYS F N 1
ATOM 10623 C CA . LYS E 1 73 ? 24.156 27.452 -86.119 1.00 29.11 73 LYS F CA 1
ATOM 10624 C C . LYS E 1 73 ? 23.621 26.904 -87.433 1.00 30.42 73 LYS F C 1
ATOM 10625 O O . LYS E 1 73 ? 24.269 26.081 -88.082 1.00 30.52 73 LYS F O 1
ATOM 10631 N N . GLU E 1 74 ? 22.437 27.359 -87.827 1.00 31.14 74 GLU F N 1
ATOM 10632 C CA . GLU E 1 74 ? 21.837 26.876 -89.062 1.00 32.28 74 GLU F CA 1
ATOM 10633 C C . GLU E 1 74 ? 22.470 27.537 -90.271 1.00 30.80 74 GLU F C 1
ATOM 10634 O O . GLU E 1 74 ? 23.026 28.630 -90.166 1.00 30.39 74 GLU F O 1
ATOM 10640 N N . PRO E 1 75 ? 22.402 26.870 -91.436 1.00 29.97 75 PRO F N 1
ATOM 10641 C CA . PRO E 1 75 ? 22.974 27.399 -92.673 1.00 30.48 75 PRO F CA 1
ATOM 10642 C C . PRO E 1 75 ? 22.296 28.705 -93.081 1.00 31.20 75 PRO F C 1
ATOM 10643 O O . PRO E 1 75 ? 21.077 28.809 -93.046 1.00 31.47 75 PRO F O 1
ATOM 10647 N N . LEU E 1 76 ? 23.086 29.700 -93.460 1.00 30.91 76 LEU F N 1
ATOM 10648 C CA . LEU E 1 76 ? 22.533 30.972 -93.888 1.00 29.72 76 LEU F CA 1
ATOM 10649 C C . LEU E 1 76 ? 22.275 30.852 -95.373 1.00 31.21 76 LEU F C 1
ATOM 10650 O O . LEU E 1 76 ? 22.712 29.882 -95.993 1.00 32.19 76 LEU F O 1
ATOM 10655 N N . PRO E 1 77 ? 21.559 31.825 -95.966 1.00 32.51 77 PRO F N 1
ATOM 10656 C CA . PRO E 1 77 ? 21.255 31.796 -97.401 1.00 33.35 77 PRO F CA 1
ATOM 10657 C C . PRO E 1 77 ? 22.493 31.515 -98.233 1.00 34.25 77 PRO F C 1
ATOM 10658 O O . PRO E 1 77 ? 22.509 30.634 -99.094 1.00 33.77 77 PRO F O 1
ATOM 10662 N N . GLU E 1 78 ? 23.529 32.287 -97.952 1.00 36.40 78 GLU F N 1
ATOM 10663 C CA . GLU E 1 78 ? 24.818 32.172 -98.608 1.00 38.71 78 GLU F CA 1
ATOM 10664 C C . GLU E 1 78 ? 25.365 30.737 -98.582 1.00 38.56 78 GLU F C 1
ATOM 10665 O O . GLU E 1 78 ? 26.232 30.384 -99.381 1.00 40.09 78 GLU F O 1
ATOM 10671 N N . GLU E 1 79 ? 24.850 29.908 -97.679 1.00 37.02 79 GLU F N 1
ATOM 10672 C CA . GLU E 1 79 ? 25.319 28.533 -97.559 1.00 36.35 79 GLU F CA 1
ATOM 10673 C C . GLU E 1 79 ? 24.380 27.491 -98.173 1.00 35.65 79 GLU F C 1
ATOM 10674 O O . GLU E 1 79 ? 24.660 26.293 -98.129 1.00 33.36 79 GLU F O 1
ATOM 10680 N N . TYR E 1 80 ? 23.277 27.949 -98.756 1.00 36.52 80 TYR F N 1
ATOM 10681 C CA . TYR E 1 80 ? 22.298 27.052 -99.354 1.00 35.70 80 TYR F CA 1
ATOM 10682 C C . TYR E 1 80 ? 22.856 26.229 -100.503 1.00 35.58 80 TYR F C 1
ATOM 10683 O O . TYR E 1 80 ? 22.428 25.102 -100.731 1.00 36.78 80 TYR F O 1
ATOM 10692 N N . GLY E 1 81 ? 23.812 26.788 -101.230 1.00 35.50 81 GLY F N 1
ATOM 10693 C CA . GLY E 1 81 ? 24.394 26.047 -102.330 1.00 34.81 81 GLY F CA 1
ATOM 10694 C C . GLY E 1 81 ? 25.056 24.742 -101.910 1.00 36.20 81 GLY F C 1
ATOM 10695 O O . GLY E 1 81 ? 25.080 23.791 -102.690 1.00 36.76 81 GLY F O 1
ATOM 10696 N N . PHE E 1 82 ? 25.579 24.678 -100.684 1.00 36.66 82 PHE F N 1
ATOM 10697 C CA . PHE E 1 82 ? 26.268 23.475 -100.203 1.00 37.29 82 PHE F CA 1
ATOM 10698 C C . PHE E 1 82 ? 25.349 22.316 -99.853 1.00 38.52 82 PHE F C 1
ATOM 10699 O O . PHE E 1 82 ? 25.812 21.190 -99.634 1.00 39.60 82 PHE F O 1
ATOM 10707 N N . LEU E 1 83 ? 24.049 22.589 -99.800 1.00 39.90 83 LEU F N 1
ATOM 10708 C CA . LEU E 1 83 ? 23.075 21.557 -99.479 1.00 40.63 83 LEU F CA 1
ATOM 10709 C C . LEU E 1 83 ? 22.848 20.654 -100.689 1.00 41.65 83 LEU F C 1
ATOM 10710 O O . LEU E 1 83 ? 22.554 21.124 -101.790 1.00 41.56 83 LEU F O 1
ATOM 10715 N N . ARG E 1 84 ? 23.008 19.353 -100.474 1.00 42.34 84 ARG F N 1
ATOM 10716 C CA . ARG E 1 84 ? 22.835 18.366 -101.530 1.00 43.50 84 ARG F CA 1
ATOM 10717 C C . ARG E 1 84 ? 22.166 17.141 -100.924 1.00 44.33 84 ARG F C 1
ATOM 10718 O O . ARG E 1 84 ? 21.988 17.078 -99.708 1.00 43.91 84 ARG F O 1
ATOM 10726 N N . GLU E 1 85 ? 21.812 16.167 -101.759 1.00 46.73 85 GLU F N 1
ATOM 10727 C CA . GLU E 1 85 ? 21.105 14.986 -101.279 1.00 47.05 85 GLU F CA 1
ATOM 10728 C C . GLU E 1 85 ? 21.821 14.023 -100.337 1.00 45.72 85 GLU F C 1
ATOM 10729 O O . GLU E 1 85 ? 21.324 13.745 -99.247 1.00 49.10 85 GLU F O 1
ATOM 10735 N N . GLY E 1 86 ? 22.969 13.499 -100.736 1.00 45.30 86 GLY F N 1
ATOM 10736 C CA . GLY E 1 86 ? 23.653 12.559 -99.861 1.00 44.39 86 GLY F CA 1
ATOM 10737 C C . GLY E 1 86 ? 24.215 13.116 -98.561 1.00 41.71 86 GLY F C 1
ATOM 10738 O O . GLY E 1 86 ? 24.730 12.361 -97.735 1.00 44.00 86 GLY F O 1
ATOM 10739 N N . LEU E 1 87 ? 24.108 14.427 -98.367 1.00 40.49 87 LEU F N 1
ATOM 10740 C CA . LEU E 1 87 ? 24.644 15.081 -97.174 1.00 37.23 87 LEU F CA 1
ATOM 10741 C C . LEU E 1 87 ? 23.821 14.987 -95.893 1.00 35.90 87 LEU F C 1
ATOM 10742 O O . LEU E 1 87 ? 22.608 15.181 -95.888 1.00 35.06 87 LEU F O 1
ATOM 10747 N N . ILE E 1 88 ? 24.502 14.688 -94.797 1.00 34.26 88 ILE F N 1
ATOM 10748 C CA . ILE E 1 88 ? 23.850 14.635 -93.504 1.00 34.54 88 ILE F CA 1
ATOM 10749 C C . ILE E 1 88 ? 24.397 15.825 -92.703 1.00 33.96 88 ILE F C 1
ATOM 10750 O O . ILE E 1 88 ? 25.595 15.901 -92.416 1.00 34.28 88 ILE F O 1
ATOM 10755 N N . LEU E 1 89 ? 23.509 16.763 -92.378 1.00 33.73 89 LEU F N 1
ATOM 10756 C CA . LEU E 1 89 ? 23.860 17.969 -91.625 1.00 31.79 89 LEU F CA 1
ATOM 10757 C C . LEU E 1 89 ? 23.394 17.863 -90.172 1.00 29.54 89 LEU F C 1
ATOM 10758 O O . LEU E 1 89 ? 22.225 17.615 -89.902 1.00 31.26 89 LEU F O 1
ATOM 10763 N N . PHE E 1 90 ? 24.313 18.079 -89.242 1.00 29.22 90 PHE F N 1
ATOM 10764 C CA . PHE E 1 90 ? 24.012 17.978 -87.818 1.00 26.76 90 PHE F CA 1
ATOM 10765 C C . PHE E 1 90 ? 24.331 19.304 -87.125 1.00 25.92 90 PHE F C 1
ATOM 10766 O O . PHE E 1 90 ? 25.503 19.667 -86.975 1.00 24.09 90 PHE F O 1
ATOM 10774 N N . THR E 1 91 ? 23.284 20.010 -86.697 1.00 26.04 91 THR F N 1
ATOM 10775 C CA . THR E 1 91 ? 23.426 21.313 -86.051 1.00 25.81 91 THR F CA 1
ATOM 10776 C C . THR E 1 91 ? 22.087 21.795 -85.478 1.00 26.89 91 THR F C 1
ATOM 10777 O O . THR E 1 91 ? 21.074 21.097 -85.562 1.00 27.37 91 THR F O 1
ATOM 10781 N N . TYR E 1 92 ? 22.090 22.988 -84.885 1.00 27.02 92 TYR F N 1
ATOM 10782 C CA . TYR E 1 92 ? 20.855 23.576 -84.384 1.00 29.18 92 TYR F CA 1
ATOM 10783 C C . TYR E 1 92 ? 20.205 24.125 -85.658 1.00 31.45 92 TYR F C 1
ATOM 10784 O O . TYR E 1 92 ? 20.800 24.956 -86.352 1.00 32.49 92 TYR F O 1
ATOM 10793 N N . LEU E 1 93 ? 19.004 23.660 -85.984 1.00 31.53 93 LEU F N 1
ATOM 10794 C CA . LEU E 1 93 ? 18.333 24.137 -87.188 1.00 32.71 93 LEU F CA 1
ATOM 10795 C C . LEU E 1 93 ? 17.258 25.174 -86.892 1.00 33.68 93 LEU F C 1
ATOM 10796 O O . LEU E 1 93 ? 17.168 26.187 -87.586 1.00 34.38 93 LEU F O 1
ATOM 10801 N N . HIS E 1 94 ? 16.449 24.922 -85.863 1.00 34.60 94 HIS F N 1
ATOM 10802 C CA . HIS E 1 94 ? 15.367 25.828 -85.496 1.00 37.03 94 HIS F CA 1
ATOM 10803 C C . HIS E 1 94 ? 14.499 26.078 -86.734 1.00 37.70 94 HIS F C 1
ATOM 10804 O O . HIS E 1 94 ? 14.168 27.218 -87.061 1.00 37.07 94 HIS F O 1
ATOM 10811 N N . LEU E 1 95 ? 14.132 24.989 -87.407 1.00 38.62 95 LEU F N 1
ATOM 10812 C CA . LEU E 1 95 ? 13.323 25.036 -88.622 1.00 39.95 95 LEU F CA 1
ATOM 10813 C C . LEU E 1 95 ? 11.984 25.751 -88.495 1.00 41.41 95 LEU F C 1
ATOM 10814 O O . LEU E 1 95 ? 11.613 26.534 -89.364 1.00 42.99 95 LEU F O 1
ATOM 10819 N N . ALA E 1 96 ? 11.258 25.483 -87.417 1.00 44.01 96 ALA F N 1
ATOM 10820 C CA . ALA E 1 96 ? 9.959 26.109 -87.197 1.00 45.11 96 ALA F CA 1
ATOM 10821 C C . ALA E 1 96 ? 10.039 27.636 -87.234 1.00 45.75 96 ALA F C 1
ATOM 10822 O O . ALA E 1 96 ? 9.017 28.322 -87.302 1.00 45.92 96 ALA F O 1
ATOM 10824 N N . ALA E 1 97 ? 11.255 28.168 -87.205 1.00 46.99 97 ALA F N 1
ATOM 10825 C CA . ALA E 1 97 ? 11.438 29.610 -87.221 1.00 47.54 97 ALA F CA 1
ATOM 10826 C C . ALA E 1 97 ? 12.117 30.115 -88.482 1.00 49.46 97 ALA F C 1
ATOM 10827 O O . ALA E 1 97 ? 12.562 31.263 -88.520 1.00 51.40 97 ALA F O 1
ATOM 10829 N N . ASP E 1 98 ? 12.194 29.276 -89.513 1.00 50.20 98 ASP F N 1
ATOM 10830 C CA . ASP E 1 98 ? 12.846 29.677 -90.759 1.00 51.08 98 ASP F CA 1
ATOM 10831 C C . ASP E 1 98 ? 12.317 28.876 -91.946 1.00 50.75 98 ASP F C 1
ATOM 10832 O O . ASP E 1 98 ? 12.868 27.830 -92.294 1.00 51.60 98 ASP F O 1
ATOM 10837 N N . ARG E 1 99 ? 11.251 29.363 -92.569 1.00 50.08 99 ARG F N 1
ATOM 10838 C CA . ARG E 1 99 ? 10.677 28.666 -93.709 1.00 49.75 99 ARG F CA 1
ATOM 10839 C C . ARG E 1 99 ? 11.676 28.560 -94.854 1.00 48.37 99 ARG F C 1
ATOM 10840 O O . ARG E 1 99 ? 11.911 27.473 -95.377 1.00 47.48 99 ARG F O 1
ATOM 10848 N N . GLY E 1 100 ? 12.264 29.690 -95.233 1.00 46.75 100 GLY F N 1
ATOM 10849 C CA . GLY E 1 100 ? 13.231 29.701 -96.317 1.00 45.34 100 GLY F CA 1
ATOM 10850 C C . GLY E 1 100 ? 14.267 28.597 -96.218 1.00 45.48 100 GLY F C 1
ATOM 10851 O O . GLY E 1 100 ? 14.586 27.936 -97.211 1.00 44.27 100 GLY F O 1
ATOM 10852 N N . LEU E 1 101 ? 14.796 28.399 -95.016 1.00 44.23 101 LEU F N 1
ATOM 10853 C CA . LEU E 1 101 ? 15.791 27.367 -94.788 1.00 43.77 101 LEU F CA 1
ATOM 10854 C C . LEU E 1 101 ? 15.148 26.008 -95.021 1.00 44.89 101 LEU F C 1
ATOM 10855 O O . LEU E 1 101 ? 15.626 25.214 -95.833 1.00 44.91 101 LEU F O 1
ATOM 10860 N N . THR E 1 102 ? 14.052 25.754 -94.316 1.00 44.31 102 THR F N 1
ATOM 10861 C CA . THR E 1 102 ? 13.351 24.487 -94.450 1.00 44.85 102 THR F CA 1
ATOM 10862 C C . THR E 1 102 ? 13.110 24.118 -95.911 1.00 45.50 102 THR F C 1
ATOM 10863 O O . THR E 1 102 ? 13.337 22.976 -96.315 1.00 45.81 102 THR F O 1
ATOM 10867 N N . GLU E 1 103 ? 12.652 25.084 -96.702 1.00 46.80 103 GLU F N 1
ATOM 10868 C CA . GLU E 1 103 ? 12.377 24.837 -98.117 1.00 49.18 103 GLU F CA 1
ATOM 10869 C C . GLU E 1 103 ? 13.673 24.550 -98.854 1.00 48.43 103 GLU F C 1
ATOM 10870 O O . GLU E 1 103 ? 13.743 23.633 -99.675 1.00 48.31 103 GLU F O 1
ATOM 10876 N N . ALA E 1 104 ? 14.700 25.338 -98.553 1.00 47.82 104 ALA F N 1
ATOM 10877 C CA . ALA E 1 104 ? 15.998 25.157 -99.176 1.00 46.91 104 ALA F CA 1
ATOM 10878 C C . ALA E 1 104 ? 16.468 23.736 -98.904 1.00 47.14 104 ALA F C 1
ATOM 10879 O O . ALA E 1 104 ? 16.942 23.045 -99.800 1.00 48.25 104 ALA F O 1
ATOM 10881 N N . MET E 1 105 ? 16.313 23.298 -97.662 1.00 46.42 105 MET F N 1
ATOM 10882 C CA . MET E 1 105 ? 16.724 21.961 -97.274 1.00 46.19 105 MET F CA 1
ATOM 10883 C C . MET E 1 105 ? 15.884 20.853 -97.908 1.00 46.23 105 MET F C 1
ATOM 10884 O O . MET E 1 105 ? 16.423 19.815 -98.296 1.00 46.21 105 MET F O 1
ATOM 10889 N N . LEU E 1 106 ? 14.575 21.061 -98.023 1.00 46.21 106 LEU F N 1
ATOM 10890 C CA . LEU E 1 106 ? 13.711 20.049 -98.635 1.00 47.58 106 LEU F CA 1
ATOM 10891 C C . LEU E 1 106 ? 13.965 19.957 -100.143 1.00 48.87 106 LEU F C 1
ATOM 10892 O O . LEU E 1 106 ? 13.970 18.863 -100.710 1.00 49.20 106 LEU F O 1
ATOM 10897 N N . ARG E 1 107 ? 14.185 21.101 -100.788 1.00 49.31 107 ARG F N 1
ATOM 10898 C CA . ARG E 1 107 ? 14.459 21.113 -102.219 1.00 50.33 107 ARG F CA 1
ATOM 10899 C C . ARG E 1 107 ? 15.787 20.424 -102.540 1.00 50.30 107 ARG F C 1
ATOM 10900 O O . ARG E 1 107 ? 15.889 19.669 -103.511 1.00 50.11 107 ARG F O 1
ATOM 10908 N N . SER E 1 108 ? 16.798 20.682 -101.714 1.00 48.44 108 SER F N 1
ATOM 10909 C CA . SER E 1 108 ? 18.119 20.091 -101.896 1.00 48.05 108 SER F CA 1
ATOM 10910 C C . SER E 1 108 ? 18.083 18.589 -101.627 1.00 46.83 108 SER F C 1
ATOM 10911 O O . SER E 1 108 ? 18.855 17.825 -102.204 1.00 46.63 108 SER F O 1
ATOM 10914 N N . GLY E 1 109 ? 17.185 18.172 -100.743 1.00 45.31 109 GLY F N 1
ATOM 10915 C CA . GLY E 1 109 ? 17.080 16.763 -100.419 1.00 44.29 109 GLY F CA 1
ATOM 10916 C C . GLY E 1 109 ? 18.105 16.374 -99.376 1.00 43.75 109 GLY F C 1
ATOM 10917 O O . GLY E 1 109 ? 18.421 15.196 -99.198 1.00 42.77 109 GLY F O 1
ATOM 10918 N N . VAL E 1 110 ? 18.630 17.378 -98.684 1.00 41.43 110 VAL F N 1
ATOM 10919 C CA . VAL E 1 110 ? 19.620 17.140 -97.647 1.00 40.84 110 VAL F CA 1
ATOM 10920 C C . VAL E 1 110 ? 18.972 16.557 -96.401 1.00 39.63 110 VAL F C 1
ATOM 10921 O O . VAL E 1 110 ? 17.910 17.003 -95.976 1.00 39.96 110 VAL F O 1
ATOM 10925 N N . THR E 1 111 ? 19.605 15.544 -95.825 1.00 37.72 111 THR F N 1
ATOM 10926 C CA . THR E 1 111 ? 19.087 14.964 -94.604 1.00 34.96 111 THR F CA 1
ATOM 10927 C C . THR E 1 111 ? 19.630 15.831 -93.467 1.00 33.09 111 THR F C 1
ATOM 10928 O O . THR E 1 111 ? 20.839 15.890 -93.226 1.00 33.47 111 THR F O 1
ATOM 10932 N N . GLY E 1 112 ? 18.726 16.537 -92.797 1.00 31.42 112 GLY F N 1
ATOM 10933 C CA . GLY E 1 112 ? 19.132 17.408 -91.711 1.00 30.52 112 GLY F CA 1
ATOM 10934 C C . GLY E 1 112 ? 18.713 16.929 -90.335 1.00 28.24 112 GLY F C 1
ATOM 10935 O O . GLY E 1 112 ? 17.541 16.674 -90.083 1.00 28.35 112 GLY F O 1
ATOM 10936 N N . ILE E 1 113 ? 19.683 16.802 -89.442 1.00 27.24 113 ILE F N 1
ATOM 10937 C CA . ILE E 1 113 ? 19.407 16.361 -88.092 1.00 27.15 113 ILE F CA 1
ATOM 10938 C C . ILE E 1 113 ? 19.639 17.551 -87.175 1.00 28.54 113 ILE F C 1
ATOM 10939 O O . ILE E 1 113 ? 20.711 18.171 -87.203 1.00 27.40 113 ILE F O 1
ATOM 10944 N N . ALA E 1 114 ? 18.624 17.869 -86.371 1.00 26.75 114 ALA F N 1
ATOM 10945 C CA . ALA E 1 114 ? 18.678 19.007 -85.466 1.00 26.34 114 ALA F CA 1
ATOM 10946 C C . ALA E 1 114 ? 18.972 18.655 -84.011 1.00 26.03 114 ALA F C 1
ATOM 10947 O O . ALA E 1 114 ? 18.343 17.774 -83.440 1.00 25.91 114 ALA F O 1
ATOM 10949 N N . TYR E 1 115 ? 19.920 19.366 -83.408 1.00 25.48 115 TYR F N 1
ATOM 10950 C CA . TYR E 1 115 ? 20.270 19.120 -82.014 1.00 27.20 115 TYR F CA 1
ATOM 10951 C C . TYR E 1 115 ? 19.062 19.275 -81.094 1.00 27.57 115 TYR F C 1
ATOM 10952 O O . TYR E 1 115 ? 18.776 18.401 -80.281 1.00 28.63 115 TYR F O 1
ATOM 10961 N N . GLU E 1 116 ? 18.356 20.394 -81.232 1.00 28.82 116 GLU F N 1
ATOM 10962 C CA . GLU E 1 116 ? 17.213 20.694 -80.377 1.00 29.03 116 GLU F CA 1
ATOM 10963 C C . GLU E 1 116 ? 16.026 19.734 -80.429 1.00 29.56 116 GLU F C 1
ATOM 10964 O O . GLU E 1 116 ? 15.200 19.745 -79.523 1.00 32.24 116 GLU F O 1
ATOM 10970 N N . THR E 1 117 ? 15.901 18.915 -81.467 1.00 28.26 117 THR F N 1
ATOM 10971 C CA . THR E 1 117 ? 14.771 17.998 -81.471 1.00 24.16 117 THR F CA 1
ATOM 10972 C C . THR E 1 117 ? 15.157 16.586 -81.050 1.00 24.23 117 THR F C 1
ATOM 10973 O O . THR E 1 117 ? 14.292 15.722 -80.930 1.00 25.11 117 THR F O 1
ATOM 10977 N N . VAL E 1 118 ? 16.449 16.339 -80.832 1.00 25.02 118 VAL F N 1
ATOM 10978 C CA . VAL E 1 118 ? 16.876 15.021 -80.360 1.00 24.08 118 VAL F CA 1
ATOM 10979 C C . VAL E 1 118 ? 16.212 14.994 -78.996 1.00 25.83 118 VAL F C 1
ATOM 10980 O O . VAL E 1 118 ? 16.436 15.875 -78.170 1.00 26.50 118 VAL F O 1
ATOM 10984 N N . GLN E 1 119 ? 15.380 13.994 -78.757 1.00 28.20 119 GLN F N 1
ATOM 10985 C CA . GLN E 1 119 ? 14.652 13.961 -77.506 1.00 31.04 119 GLN F CA 1
ATOM 10986 C C . GLN E 1 119 ? 14.624 12.616 -76.815 1.00 31.89 119 GLN F C 1
ATOM 10987 O O . GLN E 1 119 ? 14.459 11.579 -77.451 1.00 32.70 119 GLN F O 1
ATOM 10993 N N . LEU E 1 120 ? 14.778 12.648 -75.499 1.00 32.16 120 LEU F N 1
ATOM 10994 C CA . LEU E 1 120 ? 14.766 11.434 -74.706 1.00 34.11 120 LEU F CA 1
ATOM 10995 C C . LEU E 1 120 ? 13.329 11.037 -74.340 1.00 36.62 120 LEU F C 1
ATOM 10996 O O . LEU E 1 120 ? 12.391 11.833 -74.470 1.00 36.41 120 LEU F O 1
ATOM 11001 N N . PRO E 1 121 ? 13.138 9.783 -73.901 1.00 37.87 121 PRO F N 1
ATOM 11002 C CA . PRO E 1 121 ? 11.825 9.258 -73.514 1.00 37.76 121 PRO F CA 1
ATOM 11003 C C . PRO E 1 121 ? 11.088 10.154 -72.523 1.00 37.53 121 PRO F C 1
ATOM 11004 O O . PRO E 1 121 ? 9.913 10.460 -72.710 1.00 37.30 121 PRO F O 1
ATOM 11008 N N . ASP E 1 122 ? 11.784 10.581 -71.476 1.00 36.94 122 ASP F N 1
ATOM 11009 C CA . ASP E 1 122 ? 11.166 11.436 -70.474 1.00 37.23 122 ASP F CA 1
ATOM 11010 C C . ASP E 1 122 ? 10.897 12.848 -70.985 1.00 35.74 122 ASP F C 1
ATOM 11011 O O . ASP E 1 122 ? 10.355 13.667 -70.250 1.00 37.34 122 ASP F O 1
ATOM 11016 N N . GLY E 1 123 ? 11.291 13.137 -72.225 1.00 33.47 123 GLY F N 1
ATOM 11017 C CA . GLY E 1 123 ? 11.049 14.451 -72.801 1.00 30.92 123 GLY F CA 1
ATOM 11018 C C . GLY E 1 123 ? 12.169 15.489 -72.844 1.00 30.58 123 GLY F C 1
ATOM 11019 O O . GLY E 1 123 ? 11.989 16.554 -73.447 1.00 29.83 123 GLY F O 1
ATOM 11020 N N . THR E 1 124 ? 13.322 15.213 -72.239 1.00 28.03 124 THR F N 1
ATOM 11021 C CA . THR E 1 124 ? 14.384 16.212 -72.255 1.00 27.26 124 THR F CA 1
ATOM 11022 C C . THR E 1 124 ? 15.124 16.283 -73.584 1.00 26.84 124 THR F C 1
ATOM 11023 O O . THR E 1 124 ? 15.195 15.303 -74.330 1.00 26.25 124 THR F O 1
ATOM 11027 N N . LEU E 1 125 ? 15.648 17.470 -73.878 1.00 25.98 125 LEU F N 1
ATOM 11028 C CA . LEU E 1 125 ? 16.406 17.737 -75.102 1.00 24.34 125 LEU F CA 1
ATOM 11029 C C . LEU E 1 125 ? 17.883 17.856 -74.682 1.00 24.28 125 LEU F C 1
ATOM 11030 O O . LEU E 1 125 ? 18.403 18.955 -74.486 1.00 22.95 125 LEU F O 1
ATOM 11035 N N . PRO E 1 126 ? 18.573 16.713 -74.558 1.00 24.29 126 PRO F N 1
ATOM 11036 C CA . PRO E 1 126 ? 19.977 16.599 -74.152 1.00 24.00 126 PRO F CA 1
ATOM 11037 C C . PRO E 1 126 ? 21.022 17.445 -74.883 1.00 26.03 126 PRO F C 1
ATOM 11038 O O . PRO E 1 126 ? 22.083 17.724 -74.323 1.00 27.76 126 PRO F O 1
ATOM 11042 N N . LEU E 1 127 ? 20.732 17.851 -76.119 1.00 24.24 127 LEU F N 1
ATOM 11043 C CA . LEU E 1 127 ? 21.675 18.644 -76.898 1.00 22.14 127 LEU F CA 1
ATOM 11044 C C . LEU E 1 127 ? 21.323 20.119 -76.819 1.00 23.46 127 LEU F C 1
ATOM 11045 O O . LEU E 1 127 ? 22.023 20.980 -77.357 1.00 25.87 127 LEU F O 1
ATOM 11050 N N . LEU E 1 128 ? 20.232 20.399 -76.118 1.00 23.67 128 LEU F N 1
ATOM 11051 C CA . LEU E 1 128 ? 19.761 21.753 -75.904 1.00 20.46 128 LEU F CA 1
ATOM 11052 C C . LEU E 1 128 ? 20.047 22.123 -74.450 1.00 21.58 128 LEU F C 1
ATOM 11053 O O . LEU E 1 128 ? 20.337 23.281 -74.127 1.00 23.39 128 LEU F O 1
ATOM 11058 N N . VAL E 1 129 ? 19.975 21.127 -73.574 1.00 20.12 129 VAL F N 1
ATOM 11059 C CA . VAL E 1 129 ? 20.220 21.329 -72.150 1.00 21.62 129 VAL F CA 1
ATOM 11060 C C . VAL E 1 129 ? 21.514 22.067 -71.822 1.00 24.00 129 VAL F C 1
ATOM 11061 O O . VAL E 1 129 ? 21.508 22.970 -70.982 1.00 23.87 129 VAL F O 1
ATOM 11065 N N . PRO E 1 130 ? 22.641 21.688 -72.464 1.00 24.02 130 PRO F N 1
ATOM 11066 C CA . PRO E 1 130 ? 23.944 22.327 -72.232 1.00 21.38 130 PRO F CA 1
ATOM 11067 C C . PRO E 1 130 ? 23.888 23.854 -72.319 1.00 20.67 130 PRO F C 1
ATOM 11068 O O . PRO E 1 130 ? 24.450 24.546 -71.473 1.00 19.90 130 PRO F O 1
ATOM 11072 N N . MET E 1 131 ? 23.208 24.366 -73.347 1.00 23.25 131 MET F N 1
ATOM 11073 C CA . MET E 1 131 ? 23.083 25.814 -73.537 1.00 25.42 131 MET F CA 1
ATOM 11074 C C . MET E 1 131 ? 22.176 26.469 -72.494 1.00 26.51 131 MET F C 1
ATOM 11075 O O . MET E 1 131 ? 22.448 27.586 -72.056 1.00 28.23 131 MET F O 1
ATOM 11080 N N . SER E 1 132 ? 21.100 25.786 -72.101 1.00 26.65 132 SER F N 1
ATOM 11081 C CA . SER E 1 132 ? 20.201 26.316 -71.077 1.00 24.04 132 SER F CA 1
ATOM 11082 C C . SER E 1 132 ? 21.028 26.501 -69.807 1.00 21.85 132 SER F C 1
ATOM 11083 O O . SER E 1 132 ? 20.843 27.448 -69.053 1.00 22.21 132 SER F O 1
ATOM 11086 N N . GLU E 1 133 ? 21.947 25.576 -69.583 1.00 20.73 133 GLU F N 1
ATOM 11087 C CA . GLU E 1 133 ? 22.817 25.644 -68.428 1.00 20.67 133 GLU F CA 1
ATOM 11088 C C . GLU E 1 133 ? 23.778 26.844 -68.455 1.00 19.80 133 GLU F C 1
ATOM 11089 O O . GLU E 1 133 ? 23.918 27.531 -67.449 1.00 20.41 133 GLU F O 1
ATOM 11095 N N . VAL E 1 134 ? 24.444 27.126 -69.573 1.00 18.38 134 VAL F N 1
ATOM 11096 C CA . VAL E 1 134 ? 25.354 28.267 -69.534 1.00 18.61 134 VAL F CA 1
ATOM 11097 C C . VAL E 1 134 ? 24.595 29.587 -69.563 1.00 19.53 134 VAL F C 1
ATOM 11098 O O . VAL E 1 134 ? 25.088 30.583 -69.037 1.00 20.12 134 VAL F O 1
ATOM 11102 N N . ALA E 1 135 ? 23.398 29.589 -70.157 1.00 18.73 135 ALA F N 1
ATOM 11103 C CA . ALA E 1 135 ? 22.567 30.801 -70.216 1.00 17.80 135 ALA F CA 1
ATOM 11104 C C . ALA E 1 135 ? 22.165 31.151 -68.790 1.00 17.15 135 ALA F C 1
ATOM 11105 O O . ALA E 1 135 ? 22.083 32.327 -68.420 1.00 17.68 135 ALA F O 1
ATOM 11107 N N . GLY E 1 136 ? 21.916 30.106 -68.005 1.00 14.87 136 GLY F N 1
ATOM 11108 C CA . GLY E 1 136 ? 21.544 30.266 -66.614 1.00 17.10 136 GLY F CA 1
ATOM 11109 C C . GLY E 1 136 ? 22.695 30.776 -65.760 1.00 16.62 136 GLY F C 1
ATOM 11110 O O . GLY E 1 136 ? 22.525 31.732 -65.005 1.00 17.55 136 GLY F O 1
ATOM 11111 N N . ARG E 1 137 ? 23.863 30.150 -65.861 1.00 15.98 137 ARG F N 1
ATOM 11112 C CA . ARG E 1 137 ? 25.006 30.600 -65.077 1.00 17.42 137 ARG F CA 1
ATOM 11113 C C . ARG E 1 137 ? 25.346 32.033 -65.457 1.00 19.72 137 ARG F C 1
ATOM 11114 O O . ARG E 1 137 ? 25.816 32.814 -64.623 1.00 21.98 137 ARG F O 1
ATOM 11122 N N . MET E 1 138 ? 25.109 32.368 -66.727 1.00 21.94 138 MET F N 1
ATOM 11123 C CA . MET E 1 138 ? 25.394 33.692 -67.273 1.00 18.55 138 MET F CA 1
ATOM 11124 C C . MET E 1 138 ? 24.410 34.773 -66.875 1.00 18.77 138 MET F C 1
ATOM 11125 O O . MET E 1 138 ? 24.807 35.933 -66.748 1.00 21.03 138 MET F O 1
ATOM 11130 N N . ALA E 1 139 ? 23.140 34.412 -66.688 1.00 17.15 139 ALA F N 1
ATOM 11131 C CA . ALA E 1 139 ? 22.109 35.402 -66.327 1.00 18.71 139 ALA F CA 1
ATOM 11132 C C . ALA E 1 139 ? 22.432 36.370 -65.148 1.00 16.77 139 ALA F C 1
ATOM 11133 O O . ALA E 1 139 ? 22.316 37.596 -65.291 1.00 15.85 139 ALA F O 1
ATOM 11135 N N . PRO E 1 140 ? 22.820 35.847 -63.974 1.00 17.76 140 PRO F N 1
ATOM 11136 C CA . PRO E 1 140 ? 23.099 36.849 -62.939 1.00 14.75 140 PRO F CA 1
ATOM 11137 C C . PRO E 1 140 ? 24.395 37.610 -63.181 1.00 16.14 140 PRO F C 1
ATOM 11138 O O . PRO E 1 140 ? 24.580 38.717 -62.675 1.00 17.15 140 PRO F O 1
ATOM 11142 N N . GLN E 1 141 ? 25.285 37.008 -63.963 1.00 18.97 141 GLN F N 1
ATOM 11143 C CA . GLN E 1 141 ? 26.563 37.628 -64.299 1.00 19.83 141 GLN F CA 1
ATOM 11144 C C . GLN E 1 141 ? 26.249 38.896 -65.098 1.00 19.24 141 GLN F C 1
ATOM 11145 O O . GLN E 1 141 ? 26.695 39.995 -64.771 1.00 21.41 141 GLN F O 1
ATOM 11151 N N . VAL E 1 142 ? 25.439 38.741 -66.133 1.00 21.87 142 VAL F N 1
ATOM 11152 C CA . VAL E 1 142 ? 25.082 39.865 -66.972 1.00 22.95 142 VAL F CA 1
ATOM 11153 C C . VAL E 1 142 ? 24.206 40.871 -66.235 1.00 25.36 142 VAL F C 1
ATOM 11154 O O . VAL E 1 142 ? 24.370 42.084 -66.405 1.00 26.12 142 VAL F O 1
ATOM 11158 N N . GLY E 1 143 ? 23.278 40.371 -65.422 1.00 24.21 143 GLY F N 1
ATOM 11159 C CA . GLY E 1 143 ? 22.410 41.256 -64.666 1.00 24.22 143 GLY F CA 1
ATOM 11160 C C . GLY E 1 143 ? 23.215 42.141 -63.725 1.00 24.51 143 GLY F C 1
ATOM 11161 O O . GLY E 1 143 ? 22.967 43.347 -63.618 1.00 24.34 143 GLY F O 1
ATOM 11162 N N . ALA E 1 144 ? 24.182 41.546 -63.035 1.00 22.99 144 ALA F N 1
ATOM 11163 C CA . ALA E 1 144 ? 25.022 42.291 -62.107 1.00 22.85 144 ALA F CA 1
ATOM 11164 C C . ALA E 1 144 ? 25.709 43.423 -62.858 1.00 24.89 144 ALA F C 1
ATOM 11165 O O . ALA E 1 144 ? 25.798 44.564 -62.384 1.00 23.28 144 ALA F O 1
ATOM 11167 N N . GLN E 1 145 ? 26.206 43.083 -64.039 1.00 27.11 145 GLN F N 1
ATOM 11168 C CA . GLN E 1 145 ? 26.895 44.037 -64.884 1.00 30.37 145 GLN F CA 1
ATOM 11169 C C . GLN E 1 145 ? 26.017 45.263 -65.173 1.00 30.08 145 GLN F C 1
ATOM 11170 O O . GLN E 1 145 ? 26.470 46.401 -65.029 1.00 31.22 145 GLN F O 1
ATOM 11176 N N . PHE E 1 146 ? 24.764 45.032 -65.563 1.00 29.11 146 PHE F N 1
ATOM 11177 C CA . PHE E 1 146 ? 23.841 46.123 -65.866 1.00 26.75 146 PHE F CA 1
ATOM 11178 C C . PHE E 1 146 ? 23.222 46.777 -64.651 1.00 26.43 146 PHE F C 1
ATOM 11179 O O . PHE E 1 146 ? 22.488 47.754 -64.773 1.00 26.96 146 PHE F O 1
ATOM 11187 N N . LEU E 1 147 ? 23.528 46.241 -63.478 1.00 27.27 147 LEU F N 1
ATOM 11188 C CA . LEU E 1 147 ? 23.047 46.833 -62.244 1.00 27.17 147 LEU F CA 1
ATOM 11189 C C . LEU E 1 147 ? 24.052 47.920 -61.877 1.00 27.06 147 LEU F C 1
ATOM 11190 O O . LEU E 1 147 ? 23.768 48.775 -61.054 1.00 28.83 147 LEU F O 1
ATOM 11195 N N . GLU E 1 148 ? 25.235 47.871 -62.487 1.00 27.53 148 GLU F N 1
ATOM 11196 C CA . GLU E 1 148 ? 26.273 48.876 -62.248 1.00 27.75 148 GLU F CA 1
ATOM 11197 C C . GLU E 1 148 ? 25.759 50.222 -62.798 1.00 28.90 148 GLU F C 1
ATOM 11198 O O . GLU E 1 148 ? 25.159 50.267 -63.872 1.00 28.24 148 GLU F O 1
ATOM 11204 N N . LYS E 1 149 ? 25.987 51.314 -62.073 1.00 28.74 149 LYS F N 1
ATOM 11205 C CA . LYS E 1 149 ? 25.493 52.622 -62.510 1.00 29.64 149 LYS F CA 1
ATOM 11206 C C . LYS E 1 149 ? 25.918 53.070 -63.909 1.00 29.19 149 LYS F C 1
ATOM 11207 O O . LYS E 1 149 ? 25.095 53.563 -64.677 1.00 28.20 149 LYS F O 1
ATOM 11213 N N . PRO E 1 150 ? 27.209 52.931 -64.255 1.00 28.28 150 PRO F N 1
ATOM 11214 C CA . PRO E 1 150 ? 27.656 53.346 -65.593 1.00 28.22 150 PRO F CA 1
ATOM 11215 C C . PRO E 1 150 ? 26.835 52.714 -66.719 1.00 28.32 150 PRO F C 1
ATOM 11216 O O . PRO E 1 150 ? 26.695 53.291 -67.798 1.00 28.80 150 PRO F O 1
ATOM 11220 N N . LYS E 1 151 ? 26.295 51.525 -66.457 1.00 28.78 151 LYS F N 1
ATOM 11221 C CA . LYS E 1 151 ? 25.464 50.817 -67.429 1.00 28.24 151 LYS F CA 1
ATOM 11222 C C . LYS E 1 151 ? 24.021 51.297 -67.333 1.00 27.56 151 LYS F C 1
ATOM 11223 O O . LYS E 1 151 ? 23.173 50.883 -68.120 1.00 28.39 151 LYS F O 1
ATOM 11229 N N . GLY E 1 152 ? 23.750 52.165 -66.362 1.00 26.15 152 GLY F N 1
ATOM 11230 C CA . GLY E 1 152 ? 22.406 52.686 -66.178 1.00 27.32 152 GLY F CA 1
ATOM 11231 C C . GLY E 1 152 ? 21.562 51.909 -65.182 1.00 28.47 152 GLY F C 1
ATOM 11232 O O . GLY E 1 152 ? 20.349 52.093 -65.103 1.00 29.21 152 GLY F O 1
ATOM 11233 N N . GLY E 1 153 ? 22.204 51.034 -64.416 1.00 29.02 153 GLY F N 1
ATOM 11234 C CA . GLY E 1 153 ? 21.481 50.250 -63.437 1.00 27.97 153 GLY F CA 1
ATOM 11235 C C . GLY E 1 153 ? 21.342 51.016 -62.146 1.00 26.64 153 GLY F C 1
ATOM 11236 O O . GLY E 1 153 ? 21.962 52.060 -61.979 1.00 27.09 153 GLY F O 1
ATOM 11237 N N . ARG E 1 154 ? 20.530 50.484 -61.237 1.00 29.24 154 ARG F N 1
ATOM 11238 C CA . ARG E 1 154 ? 20.257 51.085 -59.929 1.00 28.75 154 ARG F CA 1
ATOM 11239 C C . ARG E 1 154 ? 21.555 51.364 -59.179 1.00 28.12 154 ARG F C 1
ATOM 11240 O O . ARG E 1 154 ? 21.587 52.145 -58.222 1.00 30.10 154 ARG F O 1
ATOM 11248 N N . GLY E 1 155 ? 22.620 50.705 -59.630 1.00 28.89 155 GLY F N 1
ATOM 11249 C CA . GLY E 1 155 ? 23.943 50.870 -59.052 1.00 26.50 155 GLY F CA 1
ATOM 11250 C C . GLY E 1 155 ? 24.251 50.062 -57.805 1.00 27.51 155 GLY F C 1
ATOM 11251 O O . GLY E 1 155 ? 24.960 50.559 -56.931 1.00 28.01 155 GLY F O 1
ATOM 11252 N N . VAL E 1 156 ? 23.759 48.828 -57.705 1.00 25.80 156 VAL F N 1
ATOM 11253 C CA . VAL E 1 156 ? 24.032 48.032 -56.507 1.00 26.43 156 VAL F CA 1
ATOM 11254 C C . VAL E 1 156 ? 24.777 46.708 -56.697 1.00 27.07 156 VAL F C 1
ATOM 11255 O O . VAL E 1 156 ? 24.916 46.189 -57.811 1.00 26.11 156 VAL F O 1
ATOM 11259 N N . LEU E 1 157 ? 25.245 46.172 -55.572 1.00 25.54 157 LEU F N 1
ATOM 11260 C CA . LEU E 1 157 ? 25.986 44.919 -55.517 1.00 22.47 157 LEU F CA 1
ATOM 11261 C C . LEU E 1 157 ? 24.990 43.825 -55.145 1.00 22.01 157 LEU F C 1
ATOM 11262 O O . LEU E 1 157 ? 24.288 43.968 -54.145 1.00 23.68 157 LEU F O 1
ATOM 11267 N N . LEU E 1 158 ? 24.920 42.738 -55.914 1.00 20.11 158 LEU F N 1
ATOM 11268 C CA . LEU E 1 158 ? 23.945 41.694 -55.594 1.00 21.22 158 LEU F CA 1
ATOM 11269 C C . LEU E 1 158 ? 24.025 41.154 -54.175 1.00 22.12 158 LEU F C 1
ATOM 11270 O O . LEU E 1 158 ? 23.007 40.834 -53.581 1.00 23.35 158 LEU F O 1
ATOM 11275 N N . GLY E 1 159 ? 25.225 41.055 -53.622 1.00 22.91 159 GLY F N 1
ATOM 11276 C CA . GLY E 1 159 ? 25.347 40.546 -52.269 1.00 24.65 159 GLY F CA 1
ATOM 11277 C C . GLY E 1 159 ? 25.685 41.578 -51.202 1.00 25.63 159 GLY F C 1
ATOM 11278 O O . GLY E 1 159 ? 25.894 41.228 -50.032 1.00 28.04 159 GLY F O 1
ATOM 11279 N N . GLY E 1 160 ? 25.738 42.849 -51.590 1.00 23.84 160 GLY F N 1
ATOM 11280 C CA . GLY E 1 160 ? 26.079 43.887 -50.635 1.00 23.13 160 GLY F CA 1
ATOM 11281 C C . GLY E 1 160 ? 27.457 43.643 -50.047 1.00 21.64 160 GLY F C 1
ATOM 11282 O O . GLY E 1 160 ? 28.304 42.999 -50.664 1.00 22.16 160 GLY F O 1
ATOM 11283 N N . VAL E 1 161 ? 27.667 44.178 -48.849 1.00 20.40 161 VAL F N 1
ATOM 11284 C CA . VAL E 1 161 ? 28.910 44.049 -48.087 1.00 17.40 161 VAL F CA 1
ATOM 11285 C C . VAL E 1 161 ? 28.464 43.924 -46.622 1.00 20.14 161 VAL F C 1
ATOM 11286 O O . VAL E 1 161 ? 27.312 44.216 -46.295 1.00 20.04 161 VAL F O 1
ATOM 11290 N N . PRO E 1 162 ? 29.357 43.491 -45.720 1.00 20.01 162 PRO F N 1
ATOM 11291 C CA . PRO E 1 162 ? 28.948 43.362 -44.313 1.00 18.22 162 PRO F CA 1
ATOM 11292 C C . PRO E 1 162 ? 28.320 44.659 -43.809 1.00 18.76 162 PRO F C 1
ATOM 11293 O O . PRO E 1 162 ? 28.909 45.729 -43.950 1.00 20.25 162 PRO F O 1
ATOM 11297 N N . GLY E 1 163 ? 27.118 44.562 -43.246 1.00 19.72 163 GLY F N 1
ATOM 11298 C CA . GLY E 1 163 ? 26.427 45.747 -42.760 1.00 19.38 163 GLY F CA 1
ATOM 11299 C C . GLY E 1 163 ? 25.456 46.377 -43.767 1.00 19.11 163 GLY F C 1
ATOM 11300 O O . GLY E 1 163 ? 24.629 47.220 -43.406 1.00 20.25 163 GLY F O 1
ATOM 11301 N N . VAL E 1 164 ? 25.555 45.974 -45.031 1.00 17.45 164 VAL F N 1
ATOM 11302 C CA . VAL E 1 164 ? 24.695 46.503 -46.084 1.00 18.40 164 VAL F CA 1
ATOM 11303 C C . VAL E 1 164 ? 23.924 45.367 -46.739 1.00 18.86 164 VAL F C 1
ATOM 11304 O O . VAL E 1 164 ? 24.518 44.494 -47.371 1.00 19.66 164 VAL F O 1
ATOM 11308 N N . ALA E 1 165 ? 22.604 45.385 -46.600 1.00 16.72 165 ALA F N 1
ATOM 11309 C CA . ALA E 1 165 ? 21.758 44.339 -47.159 1.00 18.14 165 ALA F CA 1
ATOM 11310 C C . ALA E 1 165 ? 22.012 44.022 -48.631 1.00 19.52 165 ALA F C 1
ATOM 11311 O O . ALA E 1 165 ? 22.368 44.887 -49.427 1.00 19.96 165 ALA F O 1
ATOM 11313 N N . PRO E 1 166 ? 21.827 42.756 -49.012 1.00 19.34 166 PRO F N 1
ATOM 11314 C CA . PRO E 1 166 ? 22.031 42.325 -50.399 1.00 20.13 166 PRO F CA 1
ATOM 11315 C C . PRO E 1 166 ? 20.862 42.725 -51.287 1.00 18.36 166 PRO F C 1
ATOM 11316 O O . PRO E 1 166 ? 19.843 43.202 -50.801 1.00 18.92 166 PRO F O 1
ATOM 11320 N N . ALA E 1 167 ? 21.012 42.532 -52.591 1.00 19.07 167 ALA F N 1
ATOM 11321 C CA . ALA E 1 167 ? 19.945 42.861 -53.522 1.00 20.61 167 ALA F CA 1
ATOM 11322 C C . ALA E 1 167 ? 19.020 41.669 -53.654 1.00 21.14 167 ALA F C 1
ATOM 11323 O O . ALA E 1 167 ? 19.334 40.568 -53.185 1.00 22.15 167 ALA F O 1
ATOM 11325 N N . SER E 1 168 ? 17.886 41.894 -54.311 1.00 19.20 168 SER F N 1
ATOM 11326 C CA . SER E 1 168 ? 16.888 40.854 -54.513 1.00 18.08 168 SER F CA 1
ATOM 11327 C C . SER E 1 168 ? 16.845 40.378 -55.951 1.00 17.84 168 SER F C 1
ATOM 11328 O O . SER E 1 168 ? 16.621 41.163 -56.874 1.00 19.48 168 SER F O 1
ATOM 11331 N N . VAL E 1 169 ? 17.059 39.085 -56.139 1.00 17.04 169 VAL F N 1
ATOM 11332 C CA . VAL E 1 169 ? 17.021 38.510 -57.470 1.00 14.90 169 VAL F CA 1
ATOM 11333 C C . VAL E 1 169 ? 15.824 37.572 -57.532 1.00 16.42 169 VAL F C 1
ATOM 11334 O O . VAL E 1 169 ? 15.711 36.640 -56.740 1.00 17.43 169 VAL F O 1
ATOM 11338 N N . VAL E 1 170 ? 14.918 37.829 -58.460 1.00 16.77 170 VAL F N 1
ATOM 11339 C CA . VAL E 1 170 ? 13.770 36.962 -58.606 1.00 15.17 170 VAL F CA 1
ATOM 11340 C C . VAL E 1 170 ? 13.953 36.200 -59.911 1.00 17.05 170 VAL F C 1
ATOM 11341 O O . VAL E 1 170 ? 14.277 36.790 -60.943 1.00 20.16 170 VAL F O 1
ATOM 11345 N N . ILE E 1 171 ? 13.765 34.887 -59.846 1.00 19.42 171 ILE F N 1
ATOM 11346 C CA . ILE E 1 171 ? 13.908 34.009 -60.994 1.00 17.58 171 ILE F CA 1
ATOM 11347 C C . ILE E 1 171 ? 12.560 33.398 -61.325 1.00 20.83 171 ILE F C 1
ATOM 11348 O O . ILE E 1 171 ? 11.947 32.732 -60.482 1.00 22.46 171 ILE F O 1
ATOM 11353 N N . LEU E 1 172 ? 12.100 33.635 -62.551 1.00 20.40 172 LEU F N 1
ATOM 11354 C CA . LEU E 1 172 ? 10.828 33.098 -63.015 1.00 17.93 172 LEU F CA 1
ATOM 11355 C C . LEU E 1 172 ? 11.089 31.807 -63.763 1.00 15.24 172 LEU F C 1
ATOM 11356 O O . LEU E 1 172 ? 11.445 31.827 -64.933 1.00 16.15 172 LEU F O 1
ATOM 11361 N N . GLY E 1 173 ? 10.926 30.686 -63.073 1.00 16.97 173 GLY F N 1
ATOM 11362 C CA . GLY E 1 173 ? 11.151 29.394 -63.692 1.00 17.27 173 GLY F CA 1
ATOM 11363 C C . GLY E 1 173 ? 12.220 28.612 -62.957 1.00 17.84 173 GLY F C 1
ATOM 11364 O O . GLY E 1 173 ? 13.310 29.128 -62.713 1.00 17.70 173 GLY F O 1
ATOM 11365 N N . GLY E 1 174 ? 11.903 27.370 -62.599 1.00 19.41 174 GLY F N 1
ATOM 11366 C CA . GLY E 1 174 ? 12.849 26.531 -61.885 1.00 17.92 174 GLY F CA 1
ATOM 11367 C C . GLY E 1 174 ? 13.422 25.452 -62.780 1.00 20.02 174 GLY F C 1
ATOM 11368 O O . GLY E 1 174 ? 13.966 24.451 -62.306 1.00 20.69 174 GLY F O 1
ATOM 11369 N N . GLY E 1 175 ? 13.289 25.651 -64.086 1.00 20.69 175 GLY F N 1
ATOM 11370 C CA . GLY E 1 175 ? 13.814 24.686 -65.035 1.00 22.76 175 GLY F CA 1
ATOM 11371 C C . GLY E 1 175 ? 15.327 24.657 -65.010 1.00 20.90 175 GLY F C 1
ATOM 11372 O O . GLY E 1 175 ? 15.942 24.888 -63.977 1.00 22.00 175 GLY F O 1
ATOM 11373 N N . THR E 1 176 ? 15.941 24.392 -66.150 1.00 20.47 176 THR F N 1
ATOM 11374 C CA . THR E 1 176 ? 17.389 24.345 -66.183 1.00 18.63 176 THR F CA 1
ATOM 11375 C C . THR E 1 176 ? 18.023 25.745 -66.112 1.00 20.61 176 THR F C 1
ATOM 11376 O O . THR E 1 176 ? 18.958 25.967 -65.340 1.00 19.13 176 THR F O 1
ATOM 11380 N N . VAL E 1 177 ? 17.521 26.686 -66.910 1.00 17.37 177 VAL F N 1
ATOM 11381 C CA . VAL E 1 177 ? 18.065 28.040 -66.880 1.00 12.12 177 VAL F CA 1
ATOM 11382 C C . VAL E 1 177 ? 17.947 28.613 -65.469 1.00 14.21 177 VAL F C 1
ATOM 11383 O O . VAL E 1 177 ? 18.937 29.052 -64.878 1.00 12.89 177 VAL F O 1
ATOM 11387 N N . GLY E 1 178 ? 16.721 28.580 -64.942 1.00 16.62 178 GLY F N 1
ATOM 11388 C CA . GLY E 1 178 ? 16.420 29.106 -63.618 1.00 17.23 178 GLY F CA 1
ATOM 11389 C C . GLY E 1 178 ? 17.244 28.575 -62.460 1.00 18.46 178 GLY F C 1
ATOM 11390 O O . GLY E 1 178 ? 17.697 29.352 -61.625 1.00 20.33 178 GLY F O 1
ATOM 11391 N N . THR E 1 179 ? 17.434 27.257 -62.405 1.00 18.97 179 THR F N 1
ATOM 11392 C CA . THR E 1 179 ? 18.208 26.613 -61.345 1.00 18.54 179 THR F CA 1
ATOM 11393 C C . THR E 1 179 ? 19.680 27.015 -61.469 1.00 19.92 179 THR F C 1
ATOM 11394 O O . THR E 1 179 ? 20.375 27.209 -60.464 1.00 20.80 179 THR F O 1
ATOM 11398 N N . ASN E 1 180 ? 20.165 27.129 -62.701 1.00 19.58 180 ASN F N 1
ATOM 11399 C CA . ASN E 1 180 ? 21.548 27.520 -62.902 1.00 18.74 180 ASN F CA 1
ATOM 11400 C C . ASN E 1 180 ? 21.715 29.004 -62.591 1.00 18.49 180 ASN F C 1
ATOM 11401 O O . ASN E 1 180 ? 22.798 29.439 -62.187 1.00 20.77 180 ASN F O 1
ATOM 11406 N N . ALA E 1 181 ? 20.647 29.780 -62.758 1.00 16.79 181 ALA F N 1
ATOM 11407 C CA . ALA E 1 181 ? 20.712 31.205 -62.434 1.00 17.33 181 ALA F CA 1
ATOM 11408 C C . ALA E 1 181 ? 20.756 31.330 -60.908 1.00 17.53 181 ALA F C 1
ATOM 11409 O O . ALA E 1 181 ? 21.522 32.125 -60.359 1.00 16.48 181 ALA F O 1
ATOM 11411 N N . ALA E 1 182 ? 19.931 30.535 -60.229 1.00 17.19 182 ALA F N 1
ATOM 11412 C CA . ALA E 1 182 ? 19.883 30.544 -58.768 1.00 17.38 182 ALA F CA 1
ATOM 11413 C C . ALA E 1 182 ? 21.251 30.251 -58.166 1.00 17.09 182 ALA F C 1
ATOM 11414 O O . ALA E 1 182 ? 21.721 30.993 -57.308 1.00 17.44 182 ALA F O 1
ATOM 11416 N N . LYS E 1 183 ? 21.888 29.168 -58.601 1.00 15.34 183 LYS F N 1
ATOM 11417 C CA . LYS E 1 183 ? 23.199 28.837 -58.056 1.00 15.82 183 LYS F CA 1
ATOM 11418 C C . LYS E 1 183 ? 24.128 30.048 -58.083 1.00 15.48 183 LYS F C 1
ATOM 11419 O O . LYS E 1 183 ? 24.681 30.428 -57.056 1.00 16.52 183 LYS F O 1
ATOM 11425 N N . ILE E 1 184 ? 24.279 30.671 -59.248 1.00 16.26 184 ILE F N 1
ATOM 11426 C CA . ILE E 1 184 ? 25.165 31.823 -59.363 1.00 13.96 184 ILE F CA 1
ATOM 11427 C C . ILE E 1 184 ? 24.692 33.048 -58.602 1.00 15.50 184 ILE F C 1
ATOM 11428 O O . ILE E 1 184 ? 25.509 33.748 -58.010 1.00 17.83 184 ILE F O 1
ATOM 11433 N N . ALA E 1 185 ? 23.386 33.307 -58.614 1.00 15.16 185 ALA F N 1
ATOM 11434 C CA . ALA E 1 185 ? 22.812 34.447 -57.891 1.00 12.99 185 ALA F CA 1
ATOM 11435 C C . ALA E 1 185 ? 23.018 34.285 -56.388 1.00 13.57 185 ALA F C 1
ATOM 11436 O O . ALA E 1 185 ? 23.399 35.227 -55.696 1.00 14.93 185 ALA F O 1
ATOM 11438 N N . LEU E 1 186 ? 22.749 33.084 -55.891 1.00 14.95 186 LEU F N 1
ATOM 11439 C CA . LEU E 1 186 ? 22.911 32.768 -54.478 1.00 16.32 186 LEU F CA 1
ATOM 11440 C C . LEU E 1 186 ? 24.395 32.902 -54.120 1.00 16.78 186 LEU F C 1
ATOM 11441 O O . LEU E 1 186 ? 24.746 33.371 -53.041 1.00 17.18 186 LEU F O 1
ATOM 11446 N N . GLY E 1 187 ? 25.258 32.496 -55.048 1.00 17.50 187 GLY F N 1
ATOM 11447 C CA . GLY E 1 187 ? 26.691 32.554 -54.825 1.00 16.80 187 GLY F CA 1
ATOM 11448 C C . GLY E 1 187 ? 27.260 33.955 -54.796 1.00 16.71 187 GLY F C 1
ATOM 11449 O O . GLY E 1 187 ? 28.299 34.200 -54.175 1.00 16.98 187 GLY F O 1
ATOM 11450 N N . MET E 1 188 ? 26.602 34.883 -55.478 1.00 15.99 188 MET F N 1
ATOM 11451 C CA . MET E 1 188 ? 27.084 36.248 -55.467 1.00 15.38 188 MET F CA 1
ATOM 11452 C C . MET E 1 188 ? 26.504 36.932 -54.237 1.00 13.71 188 MET F C 1
ATOM 11453 O O . MET E 1 188 ? 26.681 38.127 -54.036 1.00 16.04 188 MET F O 1
ATOM 11458 N N . GLY E 1 189 ? 25.818 36.141 -53.414 1.00 11.69 189 GLY F N 1
ATOM 11459 C CA . GLY E 1 189 ? 25.261 36.632 -52.169 1.00 12.78 189 GLY F CA 1
ATOM 11460 C C . GLY E 1 189 ? 23.949 37.376 -52.180 1.00 14.77 189 GLY F C 1
ATOM 11461 O O . GLY E 1 189 ? 23.597 38.018 -51.199 1.00 15.36 189 GLY F O 1
ATOM 11462 N N . ALA E 1 190 ? 23.220 37.298 -53.279 1.00 15.84 190 ALA F N 1
ATOM 11463 C CA . ALA E 1 190 ? 21.947 37.983 -53.381 1.00 16.76 190 ALA F CA 1
ATOM 11464 C C . ALA E 1 190 ? 20.859 37.199 -52.650 1.00 18.22 190 ALA F C 1
ATOM 11465 O O . ALA E 1 190 ? 21.042 36.029 -52.327 1.00 17.58 190 ALA F O 1
ATOM 11467 N N . GLN E 1 191 ? 19.735 37.848 -52.355 1.00 19.44 191 GLN F N 1
ATOM 11468 C CA . GLN E 1 191 ? 18.640 37.116 -51.741 1.00 20.07 191 GLN F CA 1
ATOM 11469 C C . GLN E 1 191 ? 17.891 36.560 -52.950 1.00 20.91 191 GLN F C 1
ATOM 11470 O O . GLN E 1 191 ? 17.207 37.292 -53.669 1.00 20.59 191 GLN F O 1
ATOM 11476 N N . VAL E 1 192 ? 18.038 35.267 -53.188 1.00 18.63 192 VAL F N 1
ATOM 11477 C CA . VAL E 1 192 ? 17.401 34.655 -54.330 1.00 17.59 192 VAL F CA 1
ATOM 11478 C C . VAL E 1 192 ? 16.052 34.065 -54.014 1.00 18.83 192 VAL F C 1
ATOM 11479 O O . VAL E 1 192 ? 15.892 33.340 -53.031 1.00 20.25 192 VAL F O 1
ATOM 11483 N N . THR E 1 193 ? 15.089 34.374 -54.870 1.00 18.15 193 THR F N 1
ATOM 11484 C CA . THR E 1 193 ? 13.747 33.846 -54.742 1.00 16.70 193 THR F CA 1
ATOM 11485 C C . THR E 1 193 ? 13.384 33.334 -56.137 1.00 17.84 193 THR F C 1
ATOM 11486 O O . THR E 1 193 ? 13.411 34.083 -57.107 1.00 18.14 193 THR F O 1
ATOM 11490 N N . ILE E 1 194 ? 13.088 32.042 -56.237 1.00 19.61 194 ILE F N 1
ATOM 11491 C CA . ILE E 1 194 ? 12.736 31.434 -57.515 1.00 19.60 194 ILE F CA 1
ATOM 11492 C C . ILE E 1 194 ? 11.288 30.927 -57.510 1.00 21.76 194 ILE F C 1
ATOM 11493 O O . ILE E 1 194 ? 10.836 30.327 -56.532 1.00 20.72 194 ILE F O 1
ATOM 11498 N N . LEU E 1 195 ? 10.560 31.179 -58.600 1.00 21.22 195 LEU F N 1
ATOM 11499 C CA . LEU E 1 195 ? 9.167 30.731 -58.710 1.00 19.99 195 LEU F CA 1
ATOM 11500 C C . LEU E 1 195 ? 8.980 29.670 -59.794 1.00 20.42 195 LEU F C 1
ATOM 11501 O O . LEU E 1 195 ? 9.711 29.631 -60.787 1.00 20.36 195 LEU F O 1
ATOM 11506 N N . ASP E 1 196 ? 7.994 28.806 -59.594 1.00 19.98 196 ASP F N 1
ATOM 11507 C CA . ASP E 1 196 ? 7.710 27.761 -60.555 1.00 21.20 196 ASP F CA 1
ATOM 11508 C C . ASP E 1 196 ? 6.334 27.215 -60.286 1.00 22.11 196 ASP F C 1
ATOM 11509 O O . ASP E 1 196 ? 5.815 27.347 -59.183 1.00 24.48 196 ASP F O 1
ATOM 11514 N N . VAL E 1 197 ? 5.744 26.584 -61.288 1.00 22.52 197 VAL F N 1
ATOM 11515 C CA . VAL E 1 197 ? 4.414 26.037 -61.114 1.00 22.81 197 VAL F CA 1
ATOM 11516 C C . VAL E 1 197 ? 4.383 24.580 -60.668 1.00 21.63 197 VAL F C 1
ATOM 11517 O O . VAL E 1 197 ? 3.349 24.086 -60.241 1.00 22.99 197 VAL F O 1
ATOM 11521 N N . ASN E 1 198 ? 5.505 23.887 -60.769 1.00 20.84 198 ASN F N 1
ATOM 11522 C CA . ASN E 1 198 ? 5.544 22.503 -60.340 1.00 21.94 198 ASN F CA 1
ATOM 11523 C C . ASN E 1 198 ? 6.031 22.434 -58.896 1.00 22.89 198 ASN F C 1
ATOM 11524 O O . ASN E 1 198 ? 7.105 22.922 -58.560 1.00 23.48 198 ASN F O 1
ATOM 11529 N N . HIS E 1 199 ? 5.228 21.827 -58.036 1.00 22.87 199 HIS F N 1
ATOM 11530 C CA . HIS E 1 199 ? 5.593 21.728 -56.643 1.00 23.29 199 HIS F CA 1
ATOM 11531 C C . HIS E 1 199 ? 6.757 20.776 -56.380 1.00 25.38 199 HIS F C 1
ATOM 11532 O O . HIS E 1 199 ? 7.633 21.078 -55.560 1.00 27.29 199 HIS F O 1
ATOM 11539 N N . LYS E 1 200 ? 6.776 19.635 -57.070 1.00 24.51 200 LYS F N 1
ATOM 11540 C CA . LYS E 1 200 ? 7.854 18.666 -56.884 1.00 23.52 200 LYS F CA 1
ATOM 11541 C C . LYS E 1 200 ? 9.181 19.332 -57.197 1.00 23.06 200 LYS F C 1
ATOM 11542 O O . LYS E 1 200 ? 10.161 19.138 -56.483 1.00 24.04 200 LYS F O 1
ATOM 11548 N N . ARG E 1 201 ? 9.211 20.134 -58.255 1.00 21.51 201 ARG F N 1
ATOM 11549 C CA . ARG E 1 201 ? 10.444 20.820 -58.622 1.00 22.23 201 ARG F CA 1
ATOM 11550 C C . ARG E 1 201 ? 10.889 21.765 -57.500 1.00 21.94 201 ARG F C 1
ATOM 11551 O O . ARG E 1 201 ? 12.080 21.878 -57.202 1.00 22.36 201 ARG F O 1
ATOM 11559 N N . LEU E 1 202 ? 9.936 22.439 -56.869 1.00 21.10 202 LEU F N 1
ATOM 11560 C CA . LEU E 1 202 ? 10.286 23.352 -55.798 1.00 21.18 202 LEU F CA 1
ATOM 11561 C C . LEU E 1 202 ? 10.790 22.609 -54.581 1.00 20.83 202 LEU F C 1
ATOM 11562 O O . LEU E 1 202 ? 11.664 23.100 -53.880 1.00 23.00 202 LEU F O 1
ATOM 11567 N N . GLN E 1 203 ? 10.221 21.435 -54.321 1.00 23.37 203 GLN F N 1
ATOM 11568 C CA . GLN E 1 203 ? 10.640 20.617 -53.186 1.00 22.07 203 GLN F CA 1
ATOM 11569 C C . GLN E 1 203 ? 12.079 20.225 -53.447 1.00 22.13 203 GLN F C 1
ATOM 11570 O O . GLN E 1 203 ? 12.925 20.309 -52.559 1.00 21.59 203 GLN F O 1
ATOM 11576 N N . TYR E 1 204 ? 12.347 19.797 -54.678 1.00 21.82 204 TYR F N 1
ATOM 11577 C CA . TYR E 1 204 ? 13.689 19.399 -55.060 1.00 20.69 204 TYR F CA 1
ATOM 11578 C C . TYR E 1 204 ? 14.681 20.537 -54.871 1.00 22.21 204 TYR F C 1
ATOM 11579 O O . TYR E 1 204 ? 15.727 20.342 -54.249 1.00 22.66 204 TYR F O 1
ATOM 11588 N N . LEU E 1 205 ? 14.362 21.715 -55.410 1.00 21.17 205 LEU F N 1
ATOM 11589 C CA . LEU E 1 205 ? 15.250 22.863 -55.270 1.00 22.60 205 LEU F CA 1
ATOM 11590 C C . LEU E 1 205 ? 15.489 23.215 -53.800 1.00 23.11 205 LEU F C 1
ATOM 11591 O O . LEU E 1 205 ? 16.592 23.612 -53.412 1.00 23.39 205 LEU F O 1
ATOM 11596 N N . ASP E 1 206 ? 14.451 23.063 -52.987 1.00 22.49 206 ASP F N 1
ATOM 11597 C CA . ASP E 1 206 ? 14.554 23.356 -51.566 1.00 23.93 206 ASP F CA 1
ATOM 11598 C C . ASP E 1 206 ? 15.525 22.390 -50.885 1.00 25.23 206 ASP F C 1
ATOM 11599 O O . ASP E 1 206 ? 16.223 22.769 -49.942 1.00 25.92 206 ASP F O 1
ATOM 11604 N N . ASP E 1 207 ? 15.570 21.145 -51.355 1.00 24.03 207 ASP F N 1
ATOM 11605 C CA . ASP E 1 207 ? 16.490 20.168 -50.780 1.00 22.64 207 ASP F CA 1
ATOM 11606 C C . ASP E 1 207 ? 17.915 20.475 -51.215 1.00 22.52 207 ASP F C 1
ATOM 11607 O O . ASP E 1 207 ? 18.839 20.320 -50.417 1.00 24.46 207 ASP F O 1
ATOM 11612 N N . VAL E 1 208 ? 18.093 20.895 -52.474 1.00 23.17 208 VAL F N 1
ATOM 11613 C CA . VAL E 1 208 ? 19.432 21.183 -52.999 1.00 25.06 208 VAL F CA 1
ATOM 11614 C C . VAL E 1 208 ? 20.073 22.459 -52.459 1.00 25.00 208 VAL F C 1
ATOM 11615 O O . VAL E 1 208 ? 21.296 22.549 -52.376 1.00 26.33 208 VAL F O 1
ATOM 11619 N N . PHE E 1 209 ? 19.259 23.445 -52.096 1.00 25.87 209 PHE F N 1
ATOM 11620 C CA . PHE E 1 209 ? 19.793 24.708 -51.595 1.00 24.83 209 PHE F CA 1
ATOM 11621 C C . PHE E 1 209 ? 19.724 24.877 -50.091 1.00 24.86 209 PHE F C 1
ATOM 11622 O O . PHE E 1 209 ? 20.022 25.953 -49.578 1.00 26.14 209 PHE F O 1
ATOM 11630 N N . GLY E 1 210 ? 19.341 23.820 -49.385 1.00 26.56 210 GLY F N 1
ATOM 11631 C CA . GLY E 1 210 ? 19.226 23.908 -47.943 1.00 29.65 210 GLY F CA 1
ATOM 11632 C C . GLY E 1 210 ? 17.939 24.650 -47.684 1.00 33.10 210 GLY F C 1
ATOM 11633 O O . GLY E 1 210 ? 16.901 24.053 -47.421 1.00 38.96 210 GLY F O 1
ATOM 11634 N N . GLY E 1 211 ? 17.994 25.964 -47.791 1.00 32.64 211 GLY F N 1
ATOM 11635 C CA . GLY E 1 211 ? 16.814 26.779 -47.588 1.00 31.71 211 GLY F CA 1
ATOM 11636 C C . GLY E 1 211 ? 17.342 28.172 -47.827 1.00 32.73 211 GLY F C 1
ATOM 11637 O O . GLY E 1 211 ? 16.708 29.179 -47.508 1.00 32.39 211 GLY F O 1
ATOM 11638 N N . ARG E 1 212 ? 18.549 28.195 -48.393 1.00 31.88 212 ARG F N 1
ATOM 11639 C CA . ARG E 1 212 ? 19.264 29.418 -48.701 1.00 30.46 212 ARG F CA 1
ATOM 11640 C C . ARG E 1 212 ? 18.546 30.211 -49.774 1.00 27.27 212 ARG F C 1
ATOM 11641 O O . ARG E 1 212 ? 18.708 31.416 -49.868 1.00 28.73 212 ARG F O 1
ATOM 11649 N N . VAL E 1 213 ? 17.746 29.527 -50.580 1.00 26.29 213 VAL F N 1
ATOM 11650 C CA . VAL E 1 213 ? 16.995 30.176 -51.646 1.00 22.79 213 VAL F CA 1
ATOM 11651 C C . VAL E 1 213 ? 15.506 30.036 -51.374 1.00 22.96 213 VAL F C 1
ATOM 11652 O O . VAL E 1 213 ? 15.040 28.957 -51.032 1.00 26.60 213 VAL F O 1
ATOM 11656 N N . ILE E 1 214 ? 14.763 31.129 -51.526 1.00 21.89 214 ILE F N 1
ATOM 11657 C CA . ILE E 1 214 ? 13.320 31.127 -51.311 1.00 19.84 214 ILE F CA 1
ATOM 11658 C C . ILE E 1 214 ? 12.548 30.556 -52.494 1.00 19.23 214 ILE F C 1
ATOM 11659 O O . ILE E 1 214 ? 12.681 31.030 -53.619 1.00 19.86 214 ILE F O 1
ATOM 11664 N N . THR E 1 215 ? 11.734 29.543 -52.234 1.00 20.32 215 THR F N 1
ATOM 11665 C CA . THR E 1 215 ? 10.946 28.932 -53.289 1.00 20.12 215 THR F CA 1
ATOM 11666 C C . THR E 1 215 ? 9.500 29.383 -53.171 1.00 22.70 215 THR F C 1
ATOM 11667 O O . THR E 1 215 ? 8.880 29.186 -52.130 1.00 25.51 215 THR F O 1
ATOM 11671 N N . LEU E 1 216 ? 8.976 30.015 -54.223 1.00 21.36 216 LEU F N 1
ATOM 11672 C CA . LEU E 1 216 ? 7.586 30.468 -54.234 1.00 21.14 216 LEU F CA 1
ATOM 11673 C C . LEU E 1 216 ? 6.772 29.836 -55.361 1.00 22.70 216 LEU F C 1
ATOM 11674 O O . LEU E 1 216 ? 7.198 29.821 -56.524 1.00 23.67 216 LEU F O 1
ATOM 11679 N N . THR E 1 217 ? 5.593 29.328 -55.012 1.00 20.32 217 THR F N 1
ATOM 11680 C CA . THR E 1 217 ? 4.709 28.739 -56.002 1.00 18.54 217 THR F CA 1
ATOM 11681 C C . THR E 1 217 ? 4.359 29.866 -56.957 1.00 18.94 217 THR F C 1
ATOM 11682 O O . THR E 1 217 ? 4.049 30.974 -56.525 1.00 18.73 217 THR F O 1
ATOM 11686 N N . ALA E 1 218 ? 4.407 29.583 -58.253 1.00 17.97 218 ALA F N 1
ATOM 11687 C CA . ALA E 1 218 ? 4.148 30.599 -59.266 1.00 18.24 218 ALA F CA 1
ATOM 11688 C C . ALA E 1 218 ? 2.706 31.052 -59.494 1.00 18.70 218 ALA F C 1
ATOM 11689 O O . ALA E 1 218 ? 2.182 30.933 -60.593 1.00 19.84 218 ALA F O 1
ATOM 11691 N N . THR E 1 219 ? 2.063 31.582 -58.463 1.00 17.45 219 THR F N 1
ATOM 11692 C CA . THR E 1 219 ? 0.705 32.083 -58.627 1.00 17.49 219 THR F CA 1
ATOM 11693 C C . THR E 1 219 ? 0.879 33.515 -59.094 1.00 20.87 219 THR F C 1
ATOM 11694 O O . THR E 1 219 ? 1.956 34.081 -58.967 1.00 21.66 219 THR F O 1
ATOM 11698 N N . GLU E 1 220 ? -0.173 34.111 -59.634 1.00 22.40 220 GLU F N 1
ATOM 11699 C CA . GLU E 1 220 ? -0.071 35.479 -60.101 1.00 22.38 220 GLU F CA 1
ATOM 11700 C C . GLU E 1 220 ? 0.240 36.431 -58.943 1.00 22.02 220 GLU F C 1
ATOM 11701 O O . GLU E 1 220 ? 1.021 37.366 -59.093 1.00 25.26 220 GLU F O 1
ATOM 11707 N N . ALA E 1 221 ? -0.355 36.194 -57.782 1.00 21.18 221 ALA F N 1
ATOM 11708 C CA . ALA E 1 221 ? -0.103 37.058 -56.633 1.00 20.13 221 ALA F CA 1
ATOM 11709 C C . ALA E 1 221 ? 1.375 37.052 -56.285 1.00 19.61 221 ALA F C 1
ATOM 11710 O O . ALA E 1 221 ? 1.976 38.102 -56.040 1.00 19.53 221 ALA F O 1
ATOM 11712 N N . ASN E 1 222 ? 1.944 35.853 -56.254 1.00 18.09 222 ASN F N 1
ATOM 11713 C CA . ASN E 1 222 ? 3.350 35.678 -55.955 1.00 17.22 222 ASN F CA 1
ATOM 11714 C C . ASN E 1 222 ? 4.242 36.289 -57.045 1.00 19.39 222 ASN F C 1
ATOM 11715 O O . ASN E 1 222 ? 5.234 36.949 -56.738 1.00 19.97 222 ASN F O 1
ATOM 11720 N N . ILE E 1 223 ? 3.896 36.074 -58.310 1.00 19.33 223 ILE F N 1
ATOM 11721 C CA . ILE E 1 223 ? 4.694 36.626 -59.397 1.00 21.23 223 ILE F CA 1
ATOM 11722 C C . ILE E 1 223 ? 4.656 38.139 -59.323 1.00 24.74 223 ILE F C 1
ATOM 11723 O O . ILE E 1 223 ? 5.674 38.793 -59.498 1.00 24.65 223 ILE F O 1
ATOM 11728 N N . LYS E 1 224 ? 3.478 38.692 -59.054 1.00 26.46 224 LYS F N 1
ATOM 11729 C CA . LYS E 1 224 ? 3.332 40.133 -58.969 1.00 29.83 224 LYS F CA 1
ATOM 11730 C C . LYS E 1 224 ? 4.119 40.779 -57.832 1.00 30.51 224 LYS F C 1
ATOM 11731 O O . LYS E 1 224 ? 4.764 41.800 -58.039 1.00 32.28 224 LYS F O 1
ATOM 11737 N N . LYS E 1 225 ? 4.070 40.204 -56.636 1.00 30.82 225 LYS F N 1
ATOM 11738 C CA . LYS E 1 225 ? 4.806 40.773 -55.513 1.00 32.03 225 LYS F CA 1
ATOM 11739 C C . LYS E 1 225 ? 6.305 40.546 -55.648 1.00 30.86 225 LYS F C 1
ATOM 11740 O O . LYS E 1 225 ? 7.106 41.329 -55.139 1.00 32.63 225 LYS F O 1
ATOM 11746 N N . SER E 1 226 ? 6.689 39.472 -56.329 1.00 28.50 226 SER F N 1
ATOM 11747 C CA . SER E 1 226 ? 8.100 39.179 -56.516 1.00 26.03 226 SER F CA 1
ATOM 11748 C C . SER E 1 226 ? 8.752 40.179 -57.454 1.00 24.90 226 SER F C 1
ATOM 11749 O O . SER E 1 226 ? 9.809 40.726 -57.146 1.00 24.41 226 SER F O 1
ATOM 11752 N N . VAL E 1 227 ? 8.109 40.418 -58.592 1.00 23.93 227 VAL F N 1
ATOM 11753 C CA . VAL E 1 227 ? 8.610 41.358 -59.585 1.00 23.16 227 VAL F CA 1
ATOM 11754 C C . VAL E 1 227 ? 8.706 42.758 -59.008 1.00 24.11 227 VAL F C 1
ATOM 11755 O O . VAL E 1 227 ? 9.640 43.496 -59.295 1.00 24.09 227 VAL F O 1
ATOM 11759 N N . GLN E 1 228 ? 7.742 43.119 -58.177 1.00 26.90 228 GLN F N 1
ATOM 11760 C CA . GLN E 1 228 ? 7.720 44.454 -57.612 1.00 30.36 228 GLN F CA 1
ATOM 11761 C C . GLN E 1 228 ? 8.894 44.845 -56.728 1.00 29.23 228 GLN F C 1
ATOM 11762 O O . GLN E 1 228 ? 9.266 46.014 -56.672 1.00 29.44 228 GLN F O 1
ATOM 11768 N N . HIS E 1 229 ? 9.476 43.873 -56.040 1.00 29.32 229 HIS F N 1
ATOM 11769 C CA . HIS E 1 229 ? 10.591 44.142 -55.137 1.00 30.55 229 HIS F CA 1
ATOM 11770 C C . HIS E 1 229 ? 11.925 43.658 -55.680 1.00 28.09 229 HIS F C 1
ATOM 11771 O O . HIS E 1 229 ? 12.951 43.775 -55.021 1.00 27.48 229 HIS F O 1
ATOM 11778 N N . ALA E 1 230 ? 11.903 43.141 -56.901 1.00 27.64 230 ALA F N 1
ATOM 11779 C CA . ALA E 1 230 ? 13.101 42.625 -57.544 1.00 26.30 230 ALA F CA 1
ATOM 11780 C C . ALA E 1 230 ? 14.084 43.712 -57.947 1.00 25.28 230 ALA F C 1
ATOM 11781 O O . ALA E 1 230 ? 13.683 44.739 -58.497 1.00 27.22 230 ALA F O 1
ATOM 11783 N N . ASP E 1 231 ? 15.365 43.489 -57.655 1.00 23.10 231 ASP F N 1
ATOM 11784 C CA . ASP E 1 231 ? 16.407 44.428 -58.047 1.00 22.45 231 ASP F CA 1
ATOM 11785 C C . ASP E 1 231 ? 16.932 43.904 -59.391 1.00 21.51 231 ASP F C 1
ATOM 11786 O O . ASP E 1 231 ? 17.373 44.675 -60.241 1.00 21.69 231 ASP F O 1
ATOM 11791 N N . LEU E 1 232 ? 16.849 42.585 -59.567 1.00 19.54 232 LEU F N 1
ATOM 11792 C CA . LEU E 1 232 ? 17.260 41.901 -60.790 1.00 19.34 232 LEU F CA 1
ATOM 11793 C C . LEU E 1 232 ? 16.210 40.845 -61.091 1.00 19.24 232 LEU F C 1
ATOM 11794 O O . LEU E 1 232 ? 15.901 40.014 -60.237 1.00 18.99 232 LEU F O 1
ATOM 11799 N N . LEU E 1 233 ? 15.657 40.868 -62.297 1.00 17.80 233 LEU F N 1
ATOM 11800 C CA . LEU E 1 233 ? 14.637 39.892 -62.650 1.00 16.52 233 LEU F CA 1
ATOM 11801 C C . LEU E 1 233 ? 15.087 39.054 -63.840 1.00 17.49 233 LEU F C 1
ATOM 11802 O O . LEU E 1 233 ? 15.365 39.580 -64.918 1.00 17.73 233 LEU F O 1
ATOM 11807 N N . ILE E 1 234 ? 15.161 37.744 -63.620 1.00 20.42 234 ILE F N 1
ATOM 11808 C CA . ILE E 1 234 ? 15.576 36.795 -64.643 1.00 21.24 234 ILE F CA 1
ATOM 11809 C C . ILE E 1 234 ? 14.369 35.990 -65.108 1.00 25.03 234 ILE F C 1
ATOM 11810 O O . ILE E 1 234 ? 13.635 35.421 -64.301 1.00 26.63 234 ILE F O 1
ATOM 11815 N N . GLY E 1 235 ? 14.146 35.967 -66.415 1.00 28.79 235 GLY F N 1
ATOM 11816 C CA . GLY E 1 235 ? 13.040 35.202 -66.953 1.00 33.59 235 GLY F CA 1
ATOM 11817 C C . GLY E 1 235 ? 13.619 33.885 -67.433 1.00 37.97 235 GLY F C 1
ATOM 11818 O O . GLY E 1 235 ? 14.628 33.869 -68.152 1.00 37.72 235 GLY F O 1
ATOM 11819 N N . ALA E 1 236 ? 13.001 32.775 -67.036 1.00 40.01 236 ALA F N 1
ATOM 11820 C CA . ALA E 1 236 ? 13.504 31.475 -67.443 1.00 41.19 236 ALA F CA 1
ATOM 11821 C C . ALA E 1 236 ? 12.405 30.451 -67.717 1.00 43.11 236 ALA F C 1
ATOM 11822 O O . ALA E 1 236 ? 12.387 29.381 -67.111 1.00 42.98 236 ALA F O 1
ATOM 11824 N N . VAL E 1 237 ? 11.487 30.777 -68.626 1.00 46.93 237 VAL F N 1
ATOM 11825 C CA . VAL E 1 237 ? 10.418 29.843 -68.981 1.00 50.59 237 VAL F CA 1
ATOM 11826 C C . VAL E 1 237 ? 10.140 29.834 -70.494 1.00 53.43 237 VAL F C 1
ATOM 11827 O O . VAL E 1 237 ? 11.038 29.550 -71.289 1.00 52.33 237 VAL F O 1
ATOM 11831 N N . LEU E 1 238 ? 8.897 30.138 -70.875 1.00 57.11 238 LEU F N 1
ATOM 11832 C CA . LEU E 1 238 ? 8.452 30.177 -72.279 1.00 59.69 238 LEU F CA 1
ATOM 11833 C C . LEU E 1 238 ? 8.069 28.796 -72.794 1.00 61.42 238 LEU F C 1
ATOM 11834 O O . LEU E 1 238 ? 6.996 28.285 -72.470 1.00 63.51 238 LEU F O 1
ATOM 11836 N N . LYS E 1 246 ? 3.911 36.594 -71.315 1.00 63.55 246 LYS F N 1
ATOM 11837 C CA . LYS E 1 246 ? 2.724 37.162 -70.682 1.00 63.95 246 LYS F CA 1
ATOM 11838 C C . LYS E 1 246 ? 2.760 37.043 -69.153 1.00 63.83 246 LYS F C 1
ATOM 11839 O O . LYS E 1 246 ? 1.825 37.477 -68.471 1.00 62.87 246 LYS F O 1
ATOM 11841 N N . LEU E 1 247 ? 3.837 36.466 -68.616 1.00 63.08 247 LEU F N 1
ATOM 11842 C CA . LEU E 1 247 ? 3.967 36.298 -67.166 1.00 63.89 247 LEU F CA 1
ATOM 11843 C C . LEU E 1 247 ? 4.137 37.646 -66.442 1.00 63.86 247 LEU F C 1
ATOM 11844 O O . LEU E 1 247 ? 3.731 37.799 -65.284 1.00 63.65 247 LEU F O 1
ATOM 11846 N N . VAL E 1 248 ? 4.731 38.616 -67.131 1.00 61.26 248 VAL F N 1
ATOM 11847 C CA . VAL E 1 248 ? 4.946 39.949 -66.573 1.00 59.59 248 VAL F CA 1
ATOM 11848 C C . VAL E 1 248 ? 4.464 41.012 -67.575 1.00 60.28 248 VAL F C 1
ATOM 11849 O O . VAL E 1 248 ? 4.986 41.120 -68.688 1.00 57.81 248 VAL F O 1
ATOM 11853 N N . THR E 1 249 ? 3.461 41.787 -67.172 1.00 61.08 249 THR F N 1
ATOM 11854 C CA . THR E 1 249 ? 2.896 42.832 -68.021 1.00 62.50 249 THR F CA 1
ATOM 11855 C C . THR E 1 249 ? 3.526 44.194 -67.726 1.00 63.21 249 THR F C 1
ATOM 11856 O O . THR E 1 249 ? 4.030 44.428 -66.624 1.00 64.29 249 THR F O 1
ATOM 11860 N N . ARG E 1 250 ? 3.498 45.085 -68.716 1.00 65.37 250 ARG F N 1
ATOM 11861 C CA . ARG E 1 250 ? 4.064 46.425 -68.570 1.00 65.88 250 ARG F CA 1
ATOM 11862 C C . ARG E 1 250 ? 3.459 47.123 -67.362 1.00 67.50 250 ARG F C 1
ATOM 11863 O O . ARG E 1 250 ? 4.031 48.079 -66.828 1.00 67.56 250 ARG F O 1
ATOM 11871 N N . ASP E 1 251 ? 2.290 46.646 -66.940 1.00 68.77 251 ASP F N 1
ATOM 11872 C CA . ASP E 1 251 ? 1.619 47.207 -65.770 1.00 68.86 251 ASP F CA 1
ATOM 11873 C C . ASP E 1 251 ? 2.554 46.980 -64.585 1.00 68.94 251 ASP F C 1
ATOM 11874 O O . ASP E 1 251 ? 2.973 47.925 -63.916 1.00 69.70 251 ASP F O 1
ATOM 11879 N N . MET E 1 252 ? 2.889 45.714 -64.353 1.00 67.82 252 MET F N 1
ATOM 11880 C CA . MET E 1 252 ? 3.771 45.329 -63.259 1.00 66.28 252 MET F CA 1
ATOM 11881 C C . MET E 1 252 ? 5.103 46.058 -63.398 1.00 64.74 252 MET F C 1
ATOM 11882 O O . MET E 1 252 ? 5.718 46.454 -62.405 1.00 64.83 252 MET F O 1
ATOM 11887 N N . LEU E 1 253 ? 5.533 46.228 -64.645 1.00 62.68 253 LEU F N 1
ATOM 11888 C CA . LEU E 1 253 ? 6.789 46.899 -64.965 1.00 60.70 253 LEU F CA 1
ATOM 11889 C C . LEU E 1 253 ? 6.915 48.231 -64.244 1.00 59.65 253 LEU F C 1
ATOM 11890 O O . LEU E 1 253 ? 8.020 48.686 -63.949 1.00 59.08 253 LEU F O 1
ATOM 11895 N N . SER E 1 254 ? 5.775 48.857 -63.974 1.00 59.67 254 SER F N 1
ATOM 11896 C CA . SER E 1 254 ? 5.763 50.138 -63.283 1.00 59.45 254 SER F CA 1
ATOM 11897 C C . SER E 1 254 ? 5.905 49.928 -61.779 1.00 58.71 254 SER F C 1
ATOM 11898 O O . SER E 1 254 ? 6.157 50.874 -61.034 1.00 58.79 254 SER F O 1
ATOM 11901 N N . LEU E 1 255 ? 5.731 48.685 -61.339 1.00 57.97 255 LEU F N 1
ATOM 11902 C CA . LEU E 1 255 ? 5.850 48.351 -59.921 1.00 57.23 255 LEU F CA 1
ATOM 11903 C C . LEU E 1 255 ? 7.318 48.211 -59.543 1.00 55.12 255 LEU F C 1
ATOM 11904 O O . LEU E 1 255 ? 7.691 48.341 -58.368 1.00 55.73 255 LEU F O 1
ATOM 11909 N N . MET E 1 256 ? 8.141 47.950 -60.554 1.00 51.89 256 MET F N 1
ATOM 11910 C CA . MET E 1 256 ? 9.566 47.769 -60.360 1.00 47.85 256 MET F CA 1
ATOM 11911 C C . MET E 1 256 ? 10.275 49.064 -60.049 1.00 45.74 256 MET F C 1
ATOM 11912 O O . MET E 1 256 ? 10.021 50.088 -60.675 1.00 45.95 256 MET F O 1
ATOM 11917 N N . LYS E 1 257 ? 11.160 49.010 -59.061 1.00 43.01 257 LYS F N 1
ATOM 11918 C CA . LYS E 1 257 ? 11.916 50.180 -58.675 1.00 41.56 257 LYS F CA 1
ATOM 11919 C C . LYS E 1 257 ? 12.730 50.590 -59.875 1.00 40.61 257 LYS F C 1
ATOM 11920 O O . LYS E 1 257 ? 13.008 49.770 -60.741 1.00 40.67 257 LYS F O 1
ATOM 11926 N N . GLU E 1 258 ? 13.120 51.853 -59.942 1.00 41.41 258 GLU F N 1
ATOM 11927 C CA . GLU E 1 258 ? 13.903 52.276 -61.085 1.00 41.88 258 GLU F CA 1
ATOM 11928 C C . GLU E 1 258 ? 15.344 51.805 -60.947 1.00 40.40 258 GLU F C 1
ATOM 11929 O O . GLU E 1 258 ? 15.862 51.653 -59.838 1.00 40.38 258 GLU F O 1
ATOM 11935 N N . GLY E 1 259 ? 15.975 51.552 -62.089 1.00 38.22 259 GLY F N 1
ATOM 11936 C CA . GLY E 1 259 ? 17.345 51.086 -62.088 1.00 34.72 259 GLY F CA 1
ATOM 11937 C C . GLY E 1 259 ? 17.419 49.571 -62.078 1.00 33.74 259 GLY F C 1
ATOM 11938 O O . GLY E 1 259 ? 18.451 48.986 -62.418 1.00 33.92 259 GLY F O 1
ATOM 11939 N N . ALA E 1 260 ? 16.325 48.932 -61.678 1.00 31.11 260 ALA F N 1
ATOM 11940 C CA . ALA E 1 260 ? 16.278 47.481 -61.635 1.00 27.86 260 ALA F CA 1
ATOM 11941 C C . ALA E 1 260 ? 16.441 46.988 -63.064 1.00 25.37 260 ALA F C 1
ATOM 11942 O O . ALA E 1 260 ? 16.082 47.686 -64.012 1.00 26.91 260 ALA F O 1
ATOM 11944 N N . VAL E 1 261 ? 16.985 45.791 -63.228 1.00 23.46 261 VAL F N 1
ATOM 11945 C CA . VAL E 1 261 ? 17.187 45.272 -64.566 1.00 20.46 261 VAL F CA 1
ATOM 11946 C C . VAL E 1 261 ? 16.510 43.929 -64.754 1.00 21.56 261 VAL F C 1
ATOM 11947 O O . VAL E 1 261 ? 16.317 43.164 -63.802 1.00 21.98 261 VAL F O 1
ATOM 11951 N N . ILE E 1 262 ? 16.141 43.661 -66.000 1.00 21.36 262 ILE F N 1
ATOM 11952 C CA . ILE E 1 262 ? 15.475 42.423 -66.363 1.00 20.83 262 ILE F CA 1
ATOM 11953 C C . ILE E 1 262 ? 16.297 41.707 -67.412 1.00 21.22 262 ILE F C 1
ATOM 11954 O O . ILE E 1 262 ? 16.701 42.311 -68.405 1.00 21.55 262 ILE F O 1
ATOM 11959 N N . VAL E 1 263 ? 16.531 40.421 -67.190 1.00 20.98 263 VAL F N 1
ATOM 11960 C CA . VAL E 1 263 ? 17.273 39.591 -68.121 1.00 21.61 263 VAL F CA 1
ATOM 11961 C C . VAL E 1 263 ? 16.360 38.424 -68.486 1.00 25.24 263 VAL F C 1
ATOM 11962 O O . VAL E 1 263 ? 16.120 37.535 -67.667 1.00 24.61 263 VAL F O 1
ATOM 11966 N N . ASP E 1 264 ? 15.828 38.446 -69.705 1.00 28.88 264 ASP F N 1
ATOM 11967 C CA . ASP E 1 264 ? 14.951 37.375 -70.157 1.00 32.33 264 ASP F CA 1
ATOM 11968 C C . ASP E 1 264 ? 15.724 36.473 -71.098 1.00 34.80 264 ASP F C 1
ATOM 11969 O O . ASP E 1 264 ? 16.021 36.852 -72.224 1.00 36.40 264 ASP F O 1
ATOM 11974 N N . VAL E 1 265 ? 16.046 35.276 -70.625 1.00 37.49 265 VAL F N 1
ATOM 11975 C CA . VAL E 1 265 ? 16.792 34.307 -71.413 1.00 39.67 265 VAL F CA 1
ATOM 11976 C C . VAL E 1 265 ? 15.919 33.771 -72.544 1.00 41.36 265 VAL F C 1
ATOM 11977 O O . VAL E 1 265 ? 16.360 33.663 -73.690 1.00 40.61 265 VAL F O 1
ATOM 11981 N N . ALA E 1 266 ? 14.672 33.453 -72.209 1.00 44.68 266 ALA F N 1
ATOM 11982 C CA . ALA E 1 266 ? 13.708 32.930 -73.172 1.00 47.80 266 ALA F CA 1
ATOM 11983 C C . ALA E 1 266 ? 13.590 33.773 -74.455 1.00 49.69 266 ALA F C 1
ATOM 11984 O O . ALA E 1 266 ? 13.653 35.009 -74.436 1.00 50.86 266 ALA F O 1
ATOM 11986 N N . TYR E 1 286 ? 17.682 48.859 -73.588 1.00 59.78 286 TYR F N 1
ATOM 11987 C CA . TYR E 1 286 ? 16.824 50.037 -73.465 1.00 60.11 286 TYR F CA 1
ATOM 11988 C C . TYR E 1 286 ? 16.197 50.176 -72.080 1.00 59.05 286 TYR F C 1
ATOM 11989 O O . TYR E 1 286 ? 16.433 49.353 -71.199 1.00 58.44 286 TYR F O 1
ATOM 11998 N N . VAL E 1 287 ? 15.401 51.228 -71.906 1.00 60.26 287 VAL F N 1
ATOM 11999 C CA . VAL E 1 287 ? 14.730 51.509 -70.640 1.00 61.57 287 VAL F CA 1
ATOM 12000 C C . VAL E 1 287 ? 13.226 51.743 -70.852 1.00 62.33 287 VAL F C 1
ATOM 12001 O O . VAL E 1 287 ? 12.806 52.253 -71.895 1.00 61.85 287 VAL F O 1
ATOM 12005 N N . VAL E 1 288 ? 12.428 51.353 -69.858 1.00 64.40 288 VAL F N 1
ATOM 12006 C CA . VAL E 1 288 ? 10.967 51.501 -69.884 1.00 65.70 288 VAL F CA 1
ATOM 12007 C C . VAL E 1 288 ? 10.457 51.558 -68.429 1.00 66.66 288 VAL F C 1
ATOM 12008 O O . VAL E 1 288 ? 10.409 50.534 -67.739 1.00 68.02 288 VAL F O 1
ATOM 12012 N N . ASP E 1 289 ? 10.076 52.754 -67.977 1.00 66.74 289 ASP F N 1
ATOM 12013 C CA . ASP E 1 289 ? 9.594 52.986 -66.604 1.00 65.68 289 ASP F CA 1
ATOM 12014 C C . ASP E 1 289 ? 10.739 53.056 -65.585 1.00 63.57 289 ASP F C 1
ATOM 12015 O O . ASP E 1 289 ? 10.524 52.893 -64.378 1.00 63.62 289 ASP F O 1
ATOM 12020 N N . GLY E 1 290 ? 11.949 53.305 -66.085 1.00 61.22 290 GLY F N 1
ATOM 12021 C CA . GLY E 1 290 ? 13.118 53.391 -65.229 1.00 57.31 290 GLY F CA 1
ATOM 12022 C C . GLY E 1 290 ? 13.828 52.053 -65.123 1.00 54.38 290 GLY F C 1
ATOM 12023 O O . GLY E 1 290 ? 14.953 51.974 -64.631 1.00 54.55 290 GLY F O 1
ATOM 12024 N N . VAL E 1 291 ? 13.167 50.997 -65.586 1.00 51.07 291 VAL F N 1
ATOM 12025 C CA . VAL E 1 291 ? 13.728 49.653 -65.544 1.00 48.02 291 VAL F CA 1
ATOM 12026 C C . VAL E 1 291 ? 14.536 49.360 -66.810 1.00 46.03 291 VAL F C 1
ATOM 12027 O O . VAL E 1 291 ? 14.073 49.572 -67.925 1.00 44.87 291 VAL F O 1
ATOM 12031 N N . VAL E 1 292 ? 15.748 48.862 -66.629 1.00 46.18 292 VAL F N 1
ATOM 12032 C CA . VAL E 1 292 ? 16.611 48.551 -67.758 1.00 45.35 292 VAL F CA 1
ATOM 12033 C C . VAL E 1 292 ? 16.393 47.119 -68.264 1.00 44.64 292 VAL F C 1
ATOM 12034 O O . VAL E 1 292 ? 16.603 46.157 -67.535 1.00 43.37 292 VAL F O 1
ATOM 12038 N N . HIS E 1 293 ? 15.951 47.000 -69.515 1.00 46.55 293 HIS F N 1
ATOM 12039 C CA . HIS E 1 293 ? 15.691 45.708 -70.161 1.00 48.50 293 HIS F CA 1
ATOM 12040 C C . HIS E 1 293 ? 16.923 45.215 -70.935 1.00 48.80 293 HIS F C 1
ATOM 12041 O O . HIS E 1 293 ? 17.479 45.943 -71.758 1.00 49.01 293 HIS F O 1
ATOM 12048 N N . TYR E 1 294 ? 17.334 43.976 -70.696 1.00 48.87 294 TYR F N 1
ATOM 12049 C CA . TYR E 1 294 ? 18.483 43.432 -71.401 1.00 49.66 294 TYR F CA 1
ATOM 12050 C C . TYR E 1 294 ? 18.058 42.367 -72.401 1.00 49.70 294 TYR F C 1
ATOM 12051 O O . TYR E 1 294 ? 17.736 41.234 -72.032 1.00 48.81 294 TYR F O 1
ATOM 12060 N N . GLY E 1 295 ? 18.067 42.746 -73.673 1.00 53.59 295 GLY F N 1
ATOM 12061 C CA . GLY E 1 295 ? 17.684 41.826 -74.724 1.00 55.72 295 GLY F CA 1
ATOM 12062 C C . GLY E 1 295 ? 18.820 41.637 -75.708 1.00 57.23 295 GLY F C 1
ATOM 12063 O O . GLY E 1 295 ? 18.979 42.426 -76.647 1.00 57.74 295 GLY F O 1
ATOM 12064 N N . VAL E 1 296 ? 19.620 40.597 -75.472 1.00 59.47 296 VAL F N 1
ATOM 12065 C CA . VAL E 1 296 ? 20.753 40.265 -76.328 1.00 60.20 296 VAL F CA 1
ATOM 12066 C C . VAL E 1 296 ? 20.835 38.750 -76.477 1.00 60.61 296 VAL F C 1
ATOM 12067 O O . VAL E 1 296 ? 21.603 38.080 -75.781 1.00 62.87 296 VAL F O 1
ATOM 12071 N N . ALA E 1 297 ? 20.027 38.233 -77.396 1.00 62.26 297 ALA F N 1
ATOM 12072 C CA . ALA E 1 297 ? 19.933 36.808 -77.715 1.00 61.18 297 ALA F CA 1
ATOM 12073 C C . ALA E 1 297 ? 20.831 35.803 -76.982 1.00 61.29 297 ALA F C 1
ATOM 12074 O O . ALA E 1 297 ? 20.615 35.492 -75.808 1.00 63.74 297 ALA F O 1
ATOM 12076 N N . ASN E 1 298 ? 21.832 35.298 -77.702 1.00 57.92 298 ASN F N 1
ATOM 12077 C CA . ASN E 1 298 ? 22.755 34.272 -77.214 1.00 54.23 298 ASN F CA 1
ATOM 12078 C C . ASN E 1 298 ? 23.773 34.653 -76.119 1.00 50.76 298 ASN F C 1
ATOM 12079 O O . ASN E 1 298 ? 24.891 35.082 -76.416 1.00 49.06 298 ASN F O 1
ATOM 12084 N N . MET E 1 299 ? 23.384 34.481 -74.856 1.00 45.16 299 MET F N 1
ATOM 12085 C CA . MET E 1 299 ? 24.281 34.772 -73.739 1.00 41.85 299 MET F CA 1
ATOM 12086 C C . MET E 1 299 ? 25.444 33.781 -73.726 1.00 39.94 299 MET F C 1
ATOM 12087 O O . MET E 1 299 ? 26.560 34.129 -73.332 1.00 37.19 299 MET F O 1
ATOM 12092 N N . PRO E 1 300 ? 25.182 32.515 -74.121 1.00 37.81 300 PRO F N 1
ATOM 12093 C CA . PRO E 1 300 ? 26.233 31.490 -74.162 1.00 36.11 300 PRO F CA 1
ATOM 12094 C C . PRO E 1 300 ? 27.345 31.935 -75.117 1.00 33.20 300 PRO F C 1
ATOM 12095 O O . PRO E 1 300 ? 28.452 31.394 -75.094 1.00 33.70 300 PRO F O 1
ATOM 12099 N N . GLY E 1 301 ? 27.026 32.927 -75.951 1.00 29.80 301 GLY F N 1
ATOM 12100 C CA . GLY E 1 301 ? 27.971 33.466 -76.916 1.00 27.17 301 GLY F CA 1
ATOM 12101 C C . GLY E 1 301 ? 29.033 34.359 -76.308 1.00 25.32 301 GLY F C 1
ATOM 12102 O O . GLY E 1 301 ? 30.090 34.560 -76.903 1.00 27.40 301 GLY F O 1
ATOM 12103 N N . ALA E 1 302 ? 28.749 34.902 -75.125 1.00 25.84 302 ALA F N 1
ATOM 12104 C CA . ALA E 1 302 ? 29.692 35.763 -74.409 1.00 23.34 302 ALA F CA 1
ATOM 12105 C C . ALA E 1 302 ? 30.874 34.910 -73.942 1.00 23.34 302 ALA F C 1
ATOM 12106 O O . ALA E 1 302 ? 31.999 35.396 -73.857 1.00 23.48 302 ALA F O 1
ATOM 12108 N N . VAL E 1 303 ? 30.605 33.641 -73.632 1.00 22.27 303 VAL F N 1
ATOM 12109 C CA . VAL E 1 303 ? 31.641 32.707 -73.196 1.00 21.67 303 VAL F CA 1
ATOM 12110 C C . VAL E 1 303 ? 31.662 31.519 -74.174 1.00 23.30 303 VAL F C 1
ATOM 12111 O O . VAL E 1 303 ? 31.366 30.376 -73.811 1.00 23.33 303 VAL F O 1
ATOM 12115 N N . PRO E 1 304 ? 32.041 31.789 -75.433 1.00 23.10 304 PRO F N 1
ATOM 12116 C CA . PRO E 1 304 ? 32.120 30.804 -76.516 1.00 21.02 304 PRO F CA 1
ATOM 12117 C C . PRO E 1 304 ? 32.926 29.537 -76.209 1.00 22.09 304 PRO F C 1
ATOM 12118 O O . PRO E 1 304 ? 32.507 28.442 -76.585 1.00 22.19 304 PRO F O 1
ATOM 12122 N N . ARG E 1 305 ? 34.064 29.673 -75.526 1.00 21.49 305 ARG F N 1
ATOM 12123 C CA . ARG E 1 305 ? 34.867 28.498 -75.185 1.00 21.99 305 ARG F CA 1
ATOM 12124 C C . ARG E 1 305 ? 34.099 27.544 -74.248 1.00 19.95 305 ARG F C 1
ATOM 12125 O O . ARG E 1 305 ? 33.989 26.354 -74.520 1.00 21.48 305 ARG F O 1
ATOM 12133 N N . THR E 1 306 ? 33.563 28.063 -73.149 1.00 19.26 306 THR F N 1
ATOM 12134 C CA . THR E 1 306 ? 32.823 27.223 -72.221 1.00 17.52 306 THR F CA 1
ATOM 12135 C C . THR E 1 306 ? 31.653 26.536 -72.927 1.00 17.69 306 THR F C 1
ATOM 12136 O O . THR E 1 306 ? 31.376 25.355 -72.678 1.00 18.72 306 THR F O 1
ATOM 12140 N N . SER E 1 307 ? 30.969 27.277 -73.801 1.00 15.65 307 SER F N 1
ATOM 12141 C CA . SER E 1 307 ? 29.818 26.750 -74.530 1.00 13.99 307 SER F CA 1
ATOM 12142 C C . SER E 1 307 ? 30.198 25.649 -75.512 1.00 13.12 307 SER F C 1
ATOM 12143 O O . SER E 1 307 ? 29.503 24.647 -75.609 1.00 14.05 307 SER F O 1
ATOM 12146 N N . THR E 1 308 ? 31.288 25.835 -76.252 1.00 13.03 308 THR F N 1
ATOM 12147 C CA . THR E 1 308 ? 31.723 24.825 -77.216 1.00 12.83 308 THR F CA 1
ATOM 12148 C C . THR E 1 308 ? 31.923 23.479 -76.524 1.00 14.65 308 THR F C 1
ATOM 12149 O O . THR E 1 308 ? 31.452 22.441 -77.005 1.00 14.65 308 THR F O 1
ATOM 12153 N N . PHE E 1 309 ? 32.621 23.505 -75.391 1.00 15.14 309 PHE F N 1
ATOM 12154 C CA . PHE E 1 309 ? 32.875 22.295 -74.635 1.00 14.69 309 PHE F CA 1
ATOM 12155 C C . PHE E 1 309 ? 31.586 21.734 -74.051 1.00 14.22 309 PHE F C 1
ATOM 12156 O O . PHE E 1 309 ? 31.374 20.527 -74.081 1.00 14.49 309 PHE F O 1
ATOM 12164 N N . ALA E 1 310 ? 30.718 22.607 -73.544 1.00 15.65 310 ALA F N 1
ATOM 12165 C CA . ALA E 1 310 ? 29.442 22.173 -72.981 1.00 14.51 310 ALA F CA 1
ATOM 12166 C C . ALA E 1 310 ? 28.585 21.489 -74.052 1.00 15.36 310 ALA F C 1
ATOM 12167 O O . ALA E 1 310 ? 27.945 20.469 -73.795 1.00 16.99 310 ALA F O 1
ATOM 12169 N N . LEU E 1 311 ? 28.590 22.050 -75.256 1.00 17.52 311 LEU F N 1
ATOM 12170 C CA . LEU E 1 311 ? 27.825 21.514 -76.378 1.00 17.27 311 LEU F CA 1
ATOM 12171 C C . LEU E 1 311 ? 28.441 20.269 -76.991 1.00 20.36 311 LEU F C 1
ATOM 12172 O O . LEU E 1 311 ? 27.784 19.226 -77.089 1.00 21.53 311 LEU F O 1
ATOM 12177 N N . THR E 1 312 ? 29.706 20.387 -77.407 1.00 21.55 312 THR F N 1
ATOM 12178 C CA . THR E 1 312 ? 30.420 19.279 -78.033 1.00 20.32 312 THR F CA 1
ATOM 12179 C C . THR E 1 312 ? 30.589 18.077 -77.108 1.00 20.05 312 THR F C 1
ATOM 12180 O O . THR E 1 312 ? 30.594 16.943 -77.576 1.00 22.15 312 THR F O 1
ATOM 12184 N N . ASN E 1 313 ? 30.719 18.294 -75.803 1.00 19.96 313 ASN F N 1
ATOM 12185 C CA . ASN E 1 313 ? 30.848 17.156 -74.900 1.00 19.48 313 ASN F CA 1
ATOM 12186 C C . ASN E 1 313 ? 29.598 16.299 -74.978 1.00 20.53 313 ASN F C 1
ATOM 12187 O O . ASN E 1 313 ? 29.640 15.108 -74.675 1.00 20.21 313 ASN F O 1
ATOM 12192 N N . GLN E 1 314 ? 28.483 16.906 -75.376 1.00 19.37 314 GLN F N 1
ATOM 12193 C CA . GLN E 1 314 ? 27.230 16.172 -75.487 1.00 20.60 314 GLN F CA 1
ATOM 12194 C C . GLN E 1 314 ? 27.008 15.603 -76.888 1.00 20.50 314 GLN F C 1
ATOM 12195 O O . GLN E 1 314 ? 26.593 14.457 -77.025 1.00 22.68 314 GLN F O 1
ATOM 12201 N N . THR E 1 315 ? 27.295 16.384 -77.927 1.00 22.01 315 THR F N 1
ATOM 12202 C CA . THR E 1 315 ? 27.093 15.912 -79.300 1.00 22.17 315 THR F CA 1
ATOM 12203 C C . THR E 1 315 ? 28.104 14.865 -79.768 1.00 22.57 315 THR F C 1
ATOM 12204 O O . THR E 1 315 ? 27.753 13.982 -80.541 1.00 24.82 315 THR F O 1
ATOM 12208 N N . LEU E 1 316 ? 29.346 14.941 -79.295 1.00 23.55 316 LEU F N 1
ATOM 12209 C CA . LEU E 1 316 ? 30.380 13.998 -79.734 1.00 24.99 316 LEU F CA 1
ATOM 12210 C C . LEU E 1 316 ? 29.972 12.528 -79.839 1.00 26.90 316 LEU F C 1
ATOM 12211 O O . LEU E 1 316 ? 30.235 11.885 -80.859 1.00 26.75 316 LEU F O 1
ATOM 12216 N N . PRO E 1 317 ? 29.342 11.968 -78.788 1.00 27.08 317 PRO F N 1
ATOM 12217 C CA . PRO E 1 317 ? 28.926 10.562 -78.830 1.00 27.08 317 PRO F CA 1
ATOM 12218 C C . PRO E 1 317 ? 27.952 10.293 -79.976 1.00 25.85 317 PRO F C 1
ATOM 12219 O O . PRO E 1 317 ? 27.967 9.218 -80.566 1.00 27.22 317 PRO F O 1
ATOM 12223 N N . TYR E 1 318 ? 27.103 11.271 -80.281 1.00 25.16 318 TYR F N 1
ATOM 12224 C CA . TYR E 1 318 ? 26.151 11.131 -81.375 1.00 24.87 318 TYR F CA 1
ATOM 12225 C C . TYR E 1 318 ? 26.894 11.196 -82.706 1.00 25.22 318 TYR F C 1
ATOM 12226 O O . TYR E 1 318 ? 26.605 10.431 -83.624 1.00 26.32 318 TYR F O 1
ATOM 12235 N N . VAL E 1 319 ? 27.847 12.114 -82.807 1.00 23.33 319 VAL F N 1
ATOM 12236 C CA . VAL E 1 319 ? 28.646 12.248 -84.016 1.00 24.11 319 VAL F CA 1
ATOM 12237 C C . VAL E 1 319 ? 29.377 10.921 -84.270 1.00 26.17 319 VAL F C 1
ATOM 12238 O O . VAL E 1 319 ? 29.419 10.420 -85.400 1.00 25.40 319 VAL F O 1
ATOM 12242 N N . LEU E 1 320 ? 29.936 10.353 -83.206 1.00 26.24 320 LEU F N 1
ATOM 12243 C CA . LEU E 1 320 ? 30.646 9.087 -83.295 1.00 27.71 320 LEU F CA 1
ATOM 12244 C C . LEU E 1 320 ? 29.735 8.006 -83.841 1.00 29.57 320 LEU F C 1
ATOM 12245 O O . LEU E 1 320 ? 30.175 7.186 -84.637 1.00 31.11 320 LEU F O 1
ATOM 12250 N N . LYS E 1 321 ? 28.471 8.011 -83.417 1.00 30.98 321 LYS F N 1
ATOM 12251 C CA . LYS E 1 321 ? 27.500 7.013 -83.873 1.00 32.27 321 LYS F CA 1
ATOM 12252 C C . LYS E 1 321 ? 27.077 7.199 -85.316 1.00 31.41 321 LYS F C 1
ATOM 12253 O O . LYS E 1 321 ? 26.831 6.222 -86.022 1.00 33.47 321 LYS F O 1
ATOM 12259 N N . LEU E 1 322 ? 26.974 8.449 -85.751 1.00 31.49 322 LEU F N 1
ATOM 12260 C CA . LEU E 1 322 ? 26.591 8.738 -87.125 1.00 30.46 322 LEU F CA 1
ATOM 12261 C C . LEU E 1 322 ? 27.778 8.443 -88.037 1.00 30.62 322 LEU F C 1
ATOM 12262 O O . LEU E 1 322 ? 27.618 7.978 -89.164 1.00 31.32 322 LEU F O 1
ATOM 12267 N N . ALA E 1 323 ? 28.979 8.693 -87.538 1.00 31.24 323 ALA F N 1
ATOM 12268 C CA . ALA E 1 323 ? 30.167 8.445 -88.332 1.00 31.47 323 ALA F CA 1
ATOM 12269 C C . ALA E 1 323 ? 30.325 6.951 -88.581 1.00 32.69 323 ALA F C 1
ATOM 12270 O O . ALA E 1 323 ? 30.657 6.522 -89.683 1.00 33.95 323 ALA F O 1
ATOM 12272 N N . GLU E 1 324 ? 30.062 6.169 -87.543 1.00 35.00 324 GLU F N 1
ATOM 12273 C CA . GLU E 1 324 ? 30.192 4.722 -87.583 1.00 36.19 324 GLU F CA 1
ATOM 12274 C C . GLU E 1 324 ? 29.124 3.946 -88.362 1.00 37.09 324 GLU F C 1
ATOM 12275 O O . GLU E 1 324 ? 29.452 3.034 -89.115 1.00 37.81 324 GLU F O 1
ATOM 12281 N N . LYS E 1 325 ? 27.854 4.300 -88.188 1.00 38.13 325 LYS F N 1
ATOM 12282 C CA . LYS E 1 325 ? 26.775 3.576 -88.856 1.00 38.27 325 LYS F CA 1
ATOM 12283 C C . LYS E 1 325 ? 25.875 4.421 -89.746 1.00 38.36 325 LYS F C 1
ATOM 12284 O O . LYS E 1 325 ? 24.831 3.951 -90.192 1.00 38.75 325 LYS F O 1
ATOM 12290 N N . GLY E 1 326 ? 26.266 5.662 -90.009 1.00 37.91 326 GLY F N 1
ATOM 12291 C CA . GLY E 1 326 ? 25.445 6.513 -90.854 1.00 37.72 326 GLY F CA 1
ATOM 12292 C C . GLY E 1 326 ? 24.048 6.721 -90.297 1.00 38.61 326 GLY F C 1
ATOM 12293 O O . GLY E 1 326 ? 23.871 6.790 -89.081 1.00 40.00 326 GLY F O 1
ATOM 12294 N N . LEU E 1 327 ? 23.054 6.825 -91.176 1.00 38.87 327 LEU F N 1
ATOM 12295 C CA . LEU E 1 327 ? 21.678 7.032 -90.743 1.00 39.74 327 LEU F CA 1
ATOM 12296 C C . LEU E 1 327 ? 21.163 5.849 -89.912 1.00 41.30 327 LEU F C 1
ATOM 12297 O O . LEU E 1 327 ? 20.211 5.998 -89.140 1.00 41.42 327 LEU F O 1
ATOM 12302 N N . ASP E 1 328 ? 21.779 4.675 -90.065 1.00 43.27 328 ASP F N 1
ATOM 12303 C CA . ASP E 1 328 ? 21.351 3.492 -89.304 1.00 44.72 328 ASP F CA 1
ATOM 12304 C C . ASP E 1 328 ? 21.384 3.791 -87.810 1.00 43.85 328 ASP F C 1
ATOM 12305 O O . ASP E 1 328 ? 20.755 3.091 -87.011 1.00 44.84 328 ASP F O 1
ATOM 12310 N N . ALA E 1 329 ? 22.137 4.827 -87.452 1.00 43.05 329 ALA F N 1
ATOM 12311 C CA . ALA E 1 329 ? 22.281 5.246 -86.070 1.00 42.78 329 ALA F CA 1
ATOM 12312 C C . ALA E 1 329 ? 20.941 5.749 -85.540 1.00 42.58 329 ALA F C 1
ATOM 12313 O O . ALA E 1 329 ? 20.640 5.607 -84.355 1.00 40.83 329 ALA F O 1
ATOM 12315 N N . LEU E 1 330 ? 20.138 6.341 -86.419 1.00 42.17 330 LEU F N 1
ATOM 12316 C CA . LEU E 1 330 ? 18.827 6.841 -86.019 1.00 42.03 330 LEU F CA 1
ATOM 12317 C C . LEU E 1 330 ? 17.862 5.670 -85.836 1.00 44.05 330 LEU F C 1
ATOM 12318 O O . LEU E 1 330 ? 16.984 5.692 -84.966 1.00 45.49 330 LEU F O 1
ATOM 12323 N N . LEU E 1 331 ? 18.023 4.644 -86.662 1.00 44.16 331 LEU F N 1
ATOM 12324 C CA . LEU E 1 331 ? 17.160 3.479 -86.563 1.00 44.18 331 LEU F CA 1
ATOM 12325 C C . LEU E 1 331 ? 17.546 2.637 -85.361 1.00 42.80 331 LEU F C 1
ATOM 12326 O O . LEU E 1 331 ? 16.847 1.689 -85.023 1.00 42.88 331 LEU F O 1
ATOM 12331 N N . GLU E 1 332 ? 18.659 2.982 -84.721 1.00 40.67 332 GLU F N 1
ATOM 12332 C CA . GLU E 1 332 ? 19.119 2.248 -83.548 1.00 40.59 332 GLU F CA 1
ATOM 12333 C C . GLU E 1 332 ? 19.077 3.107 -82.287 1.00 40.81 332 GLU F C 1
ATOM 12334 O O . GLU E 1 332 ? 19.581 2.703 -81.239 1.00 40.84 332 GLU F O 1
ATOM 12340 N N . ASP E 1 333 ? 18.482 4.292 -82.390 1.00 39.86 333 ASP F N 1
ATOM 12341 C CA . ASP E 1 333 ? 18.379 5.203 -81.258 1.00 38.15 333 ASP F CA 1
ATOM 12342 C C . ASP E 1 333 ? 17.159 6.087 -81.439 1.00 38.34 333 ASP F C 1
ATOM 12343 O O . ASP E 1 333 ? 17.169 7.023 -82.244 1.00 37.50 333 ASP F O 1
ATOM 12348 N N . ALA E 1 334 ? 16.114 5.787 -80.678 1.00 36.41 334 ALA F N 1
ATOM 12349 C CA . ALA E 1 334 ? 14.863 6.528 -80.746 1.00 35.73 334 ALA F CA 1
ATOM 12350 C C . ALA E 1 334 ? 14.979 8.026 -80.455 1.00 33.58 334 ALA F C 1
ATOM 12351 O O . ALA E 1 334 ? 14.246 8.831 -81.039 1.00 32.35 334 ALA F O 1
ATOM 12353 N N . ALA E 1 335 ? 15.881 8.390 -79.545 1.00 30.91 335 ALA F N 1
ATOM 12354 C CA . ALA E 1 335 ? 16.087 9.789 -79.177 1.00 29.65 335 ALA F CA 1
ATOM 12355 C C . ALA E 1 335 ? 16.728 10.566 -80.334 1.00 30.75 335 ALA F C 1
ATOM 12356 O O . ALA E 1 335 ? 16.300 11.679 -80.670 1.00 30.69 335 ALA F O 1
ATOM 12358 N N . LEU E 1 336 ? 17.750 9.967 -80.942 1.00 29.95 336 LEU F N 1
ATOM 12359 C CA . LEU E 1 336 ? 18.444 10.579 -82.065 1.00 29.07 336 LEU F CA 1
ATOM 12360 C C . LEU E 1 336 ? 17.525 10.671 -83.277 1.00 29.76 336 LEU F C 1
ATOM 12361 O O . LEU E 1 336 ? 17.642 11.596 -84.075 1.00 30.77 336 LEU F O 1
ATOM 12366 N N . LEU E 1 337 ? 16.607 9.715 -83.405 1.00 30.91 337 LEU F N 1
ATOM 12367 C CA . LEU E 1 337 ? 15.677 9.681 -84.535 1.00 30.49 337 LEU F CA 1
ATOM 12368 C C . LEU E 1 337 ? 14.831 10.942 -84.611 1.00 30.15 337 LEU F C 1
ATOM 12369 O O . LEU E 1 337 ? 14.645 11.517 -85.682 1.00 30.41 337 LEU F O 1
ATOM 12374 N N . LYS E 1 338 ? 14.318 11.372 -83.467 1.00 31.01 338 LYS F N 1
ATOM 12375 C CA . LYS E 1 338 ? 13.483 12.554 -83.438 1.00 30.96 338 LYS F CA 1
ATOM 12376 C C . LYS E 1 338 ? 14.270 13.778 -83.865 1.00 30.68 338 LYS F C 1
ATOM 12377 O O . LYS E 1 338 ? 13.712 14.856 -84.024 1.00 32.55 338 LYS F O 1
ATOM 12383 N N . GLY E 1 339 ? 15.571 13.606 -84.061 1.00 32.59 339 GLY F N 1
ATOM 12384 C CA . GLY E 1 339 ? 16.404 14.717 -84.484 1.00 33.87 339 GLY F CA 1
ATOM 12385 C C . GLY E 1 339 ? 16.244 15.001 -85.968 1.00 35.64 339 GLY F C 1
ATOM 12386 O O . GLY E 1 339 ? 16.532 16.107 -86.449 1.00 34.77 339 GLY F O 1
ATOM 12387 N N . LEU E 1 340 ? 15.769 13.997 -86.699 1.00 34.82 340 LEU F N 1
ATOM 12388 C CA . LEU E 1 340 ? 15.575 14.139 -88.132 1.00 36.01 340 LEU F CA 1
ATOM 12389 C C . LEU E 1 340 ? 14.472 15.147 -88.468 1.00 35.43 340 LEU F C 1
ATOM 12390 O O . LEU E 1 340 ? 13.341 15.025 -88.004 1.00 35.72 340 LEU F O 1
ATOM 12395 N N . ASN E 1 341 ? 14.813 16.141 -89.282 1.00 35.21 341 ASN F N 1
ATOM 12396 C CA . ASN E 1 341 ? 13.861 17.161 -89.693 1.00 35.04 341 ASN F CA 1
ATOM 12397 C C . ASN E 1 341 ? 13.641 17.161 -91.212 1.00 36.94 341 ASN F C 1
ATOM 12398 O O . ASN E 1 341 ? 12.589 17.585 -91.687 1.00 39.01 341 ASN F O 1
ATOM 12403 N N . THR E 1 342 ? 14.626 16.687 -91.972 1.00 35.91 342 THR F N 1
ATOM 12404 C CA . THR E 1 342 ? 14.509 16.630 -93.430 1.00 35.93 342 THR F CA 1
ATOM 12405 C C . THR E 1 342 ? 15.256 15.420 -93.994 1.00 37.44 342 THR F C 1
ATOM 12406 O O . THR E 1 342 ? 16.193 14.916 -93.372 1.00 37.25 342 THR F O 1
ATOM 12410 N N . HIS E 1 343 ? 14.833 14.949 -95.165 1.00 39.00 343 HIS F N 1
ATOM 12411 C CA . HIS E 1 343 ? 15.474 13.805 -95.806 1.00 40.88 343 HIS F CA 1
ATOM 12412 C C . HIS E 1 343 ? 14.854 13.516 -97.166 1.00 42.58 343 HIS F C 1
ATOM 12413 O O . HIS E 1 343 ? 13.640 13.338 -97.278 1.00 41.55 343 HIS F O 1
ATOM 12420 N N . LYS E 1 344 ? 15.703 13.459 -98.190 1.00 44.21 344 LYS F N 1
ATOM 12421 C CA . LYS E 1 344 ? 15.274 13.203 -99.558 1.00 45.05 344 LYS F CA 1
ATOM 12422 C C . LYS E 1 344 ? 13.999 13.978 -99.891 1.00 45.56 344 LYS F C 1
ATOM 12423 O O . LYS E 1 344 ? 13.085 13.455 -100.526 1.00 46.93 344 LYS F O 1
ATOM 12429 N N . GLY E 1 345 ? 13.950 15.232 -99.452 1.00 44.47 345 GLY F N 1
ATOM 12430 C CA . GLY E 1 345 ? 12.796 16.070 -99.717 1.00 43.81 345 GLY F CA 1
ATOM 12431 C C . GLY E 1 345 ? 11.645 15.896 -98.744 1.00 43.53 345 GLY F C 1
ATOM 12432 O O . GLY E 1 345 ? 10.665 16.641 -98.791 1.00 42.39 345 GLY F O 1
ATOM 12433 N N . ARG E 1 346 ? 11.758 14.913 -97.859 1.00 45.87 346 ARG F N 1
ATOM 12434 C CA . ARG E 1 346 ? 10.713 14.642 -96.878 1.00 48.42 346 ARG F CA 1
ATOM 12435 C C . ARG E 1 346 ? 10.907 15.439 -95.592 1.00 47.47 346 ARG F C 1
ATOM 12436 O O . ARG E 1 346 ? 11.977 15.392 -94.987 1.00 48.48 346 ARG F O 1
ATOM 12444 N N . LEU E 1 347 ? 9.876 16.171 -95.177 1.00 45.78 347 LEU F N 1
ATOM 12445 C CA . LEU E 1 347 ? 9.942 16.943 -93.936 1.00 45.71 347 LEU F CA 1
ATOM 12446 C C . LEU E 1 347 ? 9.545 15.994 -92.803 1.00 44.55 347 LEU F C 1
ATOM 12447 O O . LEU E 1 347 ? 8.360 15.759 -92.566 1.00 45.73 347 LEU F O 1
ATOM 12452 N N . THR E 1 348 ? 10.542 15.458 -92.104 1.00 43.30 348 THR F N 1
ATOM 12453 C CA . THR E 1 348 ? 10.309 14.489 -91.045 1.00 41.92 348 THR F CA 1
ATOM 12454 C C . THR E 1 348 ? 10.033 14.961 -89.620 1.00 42.36 348 THR F C 1
ATOM 12455 O O . THR E 1 348 ? 10.188 14.185 -88.679 1.00 40.94 348 THR F O 1
ATOM 12459 N N . HIS E 1 349 ? 9.624 16.210 -89.439 1.00 42.69 349 HIS F N 1
ATOM 12460 C CA . HIS E 1 349 ? 9.316 16.678 -88.096 1.00 44.32 349 HIS F CA 1
ATOM 12461 C C . HIS E 1 349 ? 7.937 17.326 -88.039 1.00 45.19 349 HIS F C 1
ATOM 12462 O O . HIS E 1 349 ? 7.683 18.342 -88.690 1.00 45.77 349 HIS F O 1
ATOM 12469 N N . PRO E 1 350 ? 7.029 16.741 -87.241 1.00 45.85 350 PRO F N 1
ATOM 12470 C CA . PRO E 1 350 ? 5.640 17.165 -87.022 1.00 46.38 350 PRO F CA 1
ATOM 12471 C C . PRO E 1 350 ? 5.406 18.621 -86.616 1.00 46.58 350 PRO F C 1
ATOM 12472 O O . PRO E 1 350 ? 4.506 19.279 -87.142 1.00 46.69 350 PRO F O 1
ATOM 12476 N N . GLY E 1 351 ? 6.201 19.119 -85.676 1.00 45.37 351 GLY F N 1
ATOM 12477 C CA . GLY E 1 351 ? 6.027 20.493 -85.247 1.00 44.11 351 GLY F CA 1
ATOM 12478 C C . GLY E 1 351 ? 6.210 21.444 -86.407 1.00 45.13 351 GLY F C 1
ATOM 12479 O O . GLY E 1 351 ? 5.369 22.304 -86.660 1.00 44.79 351 GLY F O 1
ATOM 12480 N N . VAL E 1 352 ? 7.318 21.276 -87.120 1.00 46.50 352 VAL F N 1
ATOM 12481 C CA . VAL E 1 352 ? 7.631 22.119 -88.267 1.00 48.07 352 VAL F CA 1
ATOM 12482 C C . VAL E 1 352 ? 6.598 21.961 -89.383 1.00 48.54 352 VAL F C 1
ATOM 12483 O O . VAL E 1 352 ? 6.121 22.952 -89.934 1.00 46.83 352 VAL F O 1
ATOM 12487 N N . ALA E 1 353 ? 6.252 20.716 -89.709 1.00 51.96 353 ALA F N 1
ATOM 12488 C CA . ALA E 1 353 ? 5.282 20.438 -90.769 1.00 54.32 353 ALA F CA 1
ATOM 12489 C C . ALA E 1 353 ? 3.965 21.173 -90.532 1.00 56.64 353 ALA F C 1
ATOM 12490 O O . ALA E 1 353 ? 3.460 21.869 -91.416 1.00 59.33 353 ALA F O 1
ATOM 12492 N N . GLU E 1 354 ? 3.416 21.016 -89.331 1.00 59.01 354 GLU F N 1
ATOM 12493 C CA . GLU E 1 354 ? 2.160 21.661 -88.970 1.00 59.97 354 GLU F CA 1
ATOM 12494 C C . GLU E 1 354 ? 2.290 23.176 -89.008 1.00 58.78 354 GLU F C 1
ATOM 12495 O O . GLU E 1 354 ? 1.393 23.874 -89.482 1.00 59.23 354 GLU F O 1
ATOM 12501 N N . ALA E 1 355 ? 3.414 23.672 -88.504 1.00 56.45 355 ALA F N 1
ATOM 12502 C CA . ALA E 1 355 ? 3.691 25.101 -88.458 1.00 56.74 355 ALA F CA 1
ATOM 12503 C C . ALA E 1 355 ? 3.657 25.752 -89.838 1.00 57.67 355 ALA F C 1
ATOM 12504 O O . ALA E 1 355 ? 3.118 26.849 -90.007 1.00 56.26 355 ALA F O 1
ATOM 12506 N N . PHE E 1 356 ? 4.237 25.079 -90.824 1.00 57.09 356 PHE F N 1
ATOM 12507 C CA . PHE E 1 356 ? 4.265 25.625 -92.169 1.00 57.90 356 PHE F CA 1
ATOM 12508 C C . PHE E 1 356 ? 3.180 25.031 -93.057 1.00 57.77 356 PHE F C 1
ATOM 12509 O O . PHE E 1 356 ? 3.014 25.441 -94.205 1.00 58.94 356 PHE F O 1
ATOM 12517 N N . GLY E 1 357 ? 2.432 24.074 -92.522 1.00 57.71 357 GLY F N 1
ATOM 12518 C CA . GLY E 1 357 ? 1.380 23.463 -93.309 1.00 56.24 357 GLY F CA 1
ATOM 12519 C C . GLY E 1 357 ? 1.957 22.722 -94.498 1.00 56.16 357 GLY F C 1
ATOM 12520 O O . GLY E 1 357 ? 1.620 23.000 -95.654 1.00 55.93 357 GLY F O 1
ATOM 12521 N N . LEU E 1 358 ? 2.844 21.777 -94.208 1.00 54.19 358 LEU F N 1
ATOM 12522 C CA . LEU E 1 358 ? 3.476 20.972 -95.242 1.00 52.88 358 LEU F CA 1
ATOM 12523 C C . LEU E 1 358 ? 3.333 19.489 -94.910 1.00 53.17 358 LEU F C 1
ATOM 12524 O O . LEU E 1 358 ? 3.130 19.108 -93.756 1.00 53.31 358 LEU F O 1
ATOM 12529 N N . PRO E 1 359 ? 3.424 18.631 -95.932 1.00 53.12 359 PRO F N 1
ATOM 12530 C CA . PRO E 1 359 ? 3.311 17.180 -95.770 1.00 52.67 359 PRO F CA 1
ATOM 12531 C C . PRO E 1 359 ? 4.352 16.597 -94.815 1.00 52.08 359 PRO F C 1
ATOM 12532 O O . PRO E 1 359 ? 5.553 16.604 -95.105 1.00 52.02 359 PRO F O 1
ATOM 12536 N N . TYR E 1 360 ? 3.882 16.094 -93.678 1.00 51.22 360 TYR F N 1
ATOM 12537 C CA . TYR E 1 360 ? 4.760 15.494 -92.683 1.00 51.75 360 TYR F CA 1
ATOM 12538 C C . TYR E 1 360 ? 4.938 14.008 -92.980 1.00 51.19 360 TYR F C 1
ATOM 12539 O O . TYR E 1 360 ? 3.997 13.328 -93.368 1.00 50.78 360 TYR F O 1
ATOM 12548 N N . THR E 1 361 ? 6.157 13.514 -92.813 1.00 51.08 361 THR F N 1
ATOM 12549 C CA . THR E 1 361 ? 6.452 12.109 -93.058 1.00 49.76 361 THR F CA 1
ATOM 12550 C C . THR E 1 361 ? 7.239 11.570 -91.867 1.00 51.11 361 THR F C 1
ATOM 12551 O O . THR E 1 361 ? 8.280 12.111 -91.507 1.00 52.87 361 THR F O 1
ATOM 12555 N N . PRO E 1 362 ? 6.744 10.506 -91.228 1.00 52.06 362 PRO F N 1
ATOM 12556 C CA . PRO E 1 362 ? 7.449 9.932 -90.080 1.00 51.92 362 PRO F CA 1
ATOM 12557 C C . PRO E 1 362 ? 8.896 9.575 -90.428 1.00 53.74 362 PRO F C 1
ATOM 12558 O O . PRO E 1 362 ? 9.151 8.864 -91.402 1.00 54.27 362 PRO F O 1
ATOM 12562 N N . PRO E 1 363 ? 9.858 10.058 -89.622 1.00 55.13 363 PRO F N 1
ATOM 12563 C CA . PRO E 1 363 ? 11.292 9.821 -89.809 1.00 55.01 363 PRO F CA 1
ATOM 12564 C C . PRO E 1 363 ? 11.690 8.384 -90.099 1.00 55.58 363 PRO F C 1
ATOM 12565 O O . PRO E 1 363 ? 12.499 8.134 -90.994 1.00 56.94 363 PRO F O 1
ATOM 12569 N N . GLU E 1 364 ? 11.138 7.437 -89.348 1.00 57.05 364 GLU F N 1
ATOM 12570 C CA . GLU E 1 364 ? 11.469 6.032 -89.580 1.00 59.66 364 GLU F CA 1
ATOM 12571 C C . GLU E 1 364 ? 10.994 5.578 -90.971 1.00 60.34 364 GLU F C 1
ATOM 12572 O O . GLU E 1 364 ? 11.578 4.671 -91.577 1.00 60.01 364 GLU F O 1
ATOM 12578 N N . GLU E 1 365 ? 9.946 6.219 -91.481 1.00 57.87 365 GLU F N 1
ATOM 12579 C CA . GLU E 1 365 ? 9.425 5.863 -92.790 1.00 59.71 365 GLU F CA 1
ATOM 12580 C C . GLU E 1 365 ? 10.257 6.468 -93.905 1.00 59.50 365 GLU F C 1
ATOM 12581 O O . GLU E 1 365 ? 10.679 5.763 -94.825 1.00 58.84 365 GLU F O 1
ATOM 12587 N N . ALA E 1 366 ? 10.472 7.779 -93.823 1.00 57.85 366 ALA F N 1
ATOM 12588 C CA . ALA E 1 366 ? 11.264 8.497 -94.812 1.00 58.63 366 ALA F CA 1
ATOM 12589 C C . ALA E 1 366 ? 12.670 7.903 -94.913 1.00 58.69 366 ALA F C 1
ATOM 12590 O O . ALA E 1 366 ? 13.269 7.885 -95.988 1.00 58.24 366 ALA F O 1
ATOM 12592 N N . LEU E 1 367 ? 13.182 7.404 -93.791 1.00 60.19 367 LEU F N 1
ATOM 12593 C CA . LEU E 1 367 ? 14.520 6.817 -93.733 1.00 61.55 367 LEU F CA 1
ATOM 12594 C C . LEU E 1 367 ? 14.629 5.500 -94.501 1.00 64.76 367 LEU F C 1
ATOM 12595 O O . LEU E 1 367 ? 15.699 5.162 -95.023 1.00 65.69 367 LEU F O 1
ATOM 12600 N N . ARG E 1 368 ? 13.523 4.762 -94.567 1.00 67.59 368 ARG F N 1
ATOM 12601 C CA . ARG E 1 368 ? 13.477 3.487 -95.287 1.00 69.92 368 ARG F CA 1
ATOM 12602 C C . ARG E 1 368 ? 12.772 3.671 -96.630 1.00 70.77 368 ARG F C 1
ATOM 12603 O O . ARG E 1 368 ? 11.728 3.070 -96.889 1.00 70.65 368 ARG F O 1
ATOM 12611 N N . GLY E 1 369 ? 13.364 4.516 -97.473 1.00 72.30 369 GLY F N 1
ATOM 12612 C CA . GLY E 1 369 ? 12.814 4.808 -98.786 1.00 73.03 369 GLY F CA 1
ATOM 12613 C C . GLY E 1 369 ? 13.717 5.765 -99.547 1.00 74.02 369 GLY F C 1
ATOM 12614 O O . GLY E 1 369 ? 14.830 6.056 -99.052 1.00 74.73 369 GLY F O 1
ATOM 12616 N N . MET F 1 1 ? 24.207 72.204 -34.834 1.00 35.36 1 MET G N 1
ATOM 12617 C CA . MET F 1 1 ? 25.194 72.586 -35.885 1.00 34.36 1 MET G CA 1
ATOM 12618 C C . MET F 1 1 ? 24.580 72.569 -37.285 1.00 33.73 1 MET G C 1
ATOM 12619 O O . MET F 1 1 ? 23.707 71.750 -37.583 1.00 34.43 1 MET G O 1
ATOM 12624 N N . VAL F 1 2 ? 25.024 73.494 -38.135 1.00 33.31 2 VAL G N 1
ATOM 12625 C CA . VAL F 1 2 ? 24.535 73.565 -39.511 1.00 30.63 2 VAL G CA 1
ATOM 12626 C C . VAL F 1 2 ? 25.501 72.738 -40.331 1.00 30.42 2 VAL G C 1
ATOM 12627 O O . VAL F 1 2 ? 26.653 73.122 -40.523 1.00 32.73 2 VAL G O 1
ATOM 12631 N N . ILE F 1 3 ? 25.027 71.590 -40.799 1.00 28.90 3 ILE G N 1
ATOM 12632 C CA . ILE F 1 3 ? 25.848 70.676 -41.578 1.00 25.62 3 ILE G CA 1
ATOM 12633 C C . ILE F 1 3 ? 25.517 70.773 -43.056 1.00 24.55 3 ILE G C 1
ATOM 12634 O O . ILE F 1 3 ? 24.352 70.877 -43.434 1.00 25.08 3 ILE G O 1
ATOM 12639 N N . GLY F 1 4 ? 26.550 70.727 -43.887 1.00 25.79 4 GLY G N 1
ATOM 12640 C CA . GLY F 1 4 ? 26.351 70.831 -45.320 1.00 26.86 4 GLY G CA 1
ATOM 12641 C C . GLY F 1 4 ? 26.766 69.618 -46.124 1.00 28.82 4 GLY G C 1
ATOM 12642 O O . GLY F 1 4 ? 27.716 68.915 -45.786 1.00 29.49 4 GLY G O 1
ATOM 12643 N N . VAL F 1 5 ? 26.039 69.382 -47.209 1.00 29.95 5 VAL G N 1
ATOM 12644 C CA . VAL F 1 5 ? 26.296 68.251 -48.087 1.00 29.63 5 VAL G CA 1
ATOM 12645 C C . VAL F 1 5 ? 26.334 68.716 -49.541 1.00 31.77 5 VAL G C 1
ATOM 12646 O O . VAL F 1 5 ? 25.321 68.685 -50.239 1.00 32.26 5 VAL G O 1
ATOM 12650 N N . PRO F 1 6 ? 27.511 69.149 -50.019 1.00 33.12 6 PRO G N 1
ATOM 12651 C CA . PRO F 1 6 ? 27.630 69.613 -51.406 1.00 33.52 6 PRO G CA 1
ATOM 12652 C C . PRO F 1 6 ? 27.468 68.432 -52.353 1.00 34.75 6 PRO G C 1
ATOM 12653 O O . PRO F 1 6 ? 27.551 67.282 -51.924 1.00 34.76 6 PRO G O 1
ATOM 12657 N N . LYS F 1 7 ? 27.232 68.706 -53.632 1.00 34.67 7 LYS G N 1
ATOM 12658 C CA . LYS F 1 7 ? 27.126 67.626 -54.600 1.00 34.46 7 LYS G CA 1
ATOM 12659 C C . LYS F 1 7 ? 28.532 67.337 -55.099 1.00 35.12 7 LYS G C 1
ATOM 12660 O O . LYS F 1 7 ? 29.308 68.259 -55.338 1.00 35.94 7 LYS G O 1
ATOM 12666 N N . GLU F 1 8 ? 28.868 66.063 -55.241 1.00 35.70 8 GLU G N 1
ATOM 12667 C CA . GLU F 1 8 ? 30.188 65.697 -55.723 1.00 37.26 8 GLU G CA 1
ATOM 12668 C C . GLU F 1 8 ? 30.336 66.176 -57.169 1.00 37.83 8 GLU G C 1
ATOM 12669 O O . GLU F 1 8 ? 29.517 65.836 -58.020 1.00 37.53 8 GLU G O 1
ATOM 12675 N N . ILE F 1 9 ? 31.369 66.969 -57.441 1.00 36.90 9 ILE G N 1
ATOM 12676 C CA . ILE F 1 9 ? 31.581 67.480 -58.787 1.00 38.25 9 ILE G CA 1
ATOM 12677 C C . ILE F 1 9 ? 32.625 66.706 -59.584 1.00 38.70 9 ILE G C 1
ATOM 12678 O O . ILE F 1 9 ? 32.620 66.743 -60.816 1.00 37.13 9 ILE G O 1
ATOM 12683 N N . LYS F 1 10 ? 33.524 66.019 -58.888 1.00 37.41 10 LYS G N 1
ATOM 12684 C CA . LYS F 1 10 ? 34.533 65.220 -59.563 1.00 38.74 10 LYS G CA 1
ATOM 12685 C C . LYS F 1 10 ? 33.766 64.319 -60.529 1.00 39.04 10 LYS G C 1
ATOM 12686 O O . LYS F 1 10 ? 32.807 63.646 -60.139 1.00 39.96 10 LYS G O 1
ATOM 12692 N N . THR F 1 11 ? 34.182 64.314 -61.791 1.00 39.99 11 THR G N 1
ATOM 12693 C CA . THR F 1 11 ? 33.503 63.528 -62.821 1.00 41.33 11 THR G CA 1
ATOM 12694 C C . THR F 1 11 ? 33.357 62.037 -62.533 1.00 41.04 11 THR G C 1
ATOM 12695 O O . THR F 1 11 ? 34.295 61.370 -62.086 1.00 41.71 11 THR G O 1
ATOM 12699 N N . LEU F 1 12 ? 32.158 61.530 -62.804 1.00 41.44 12 LEU G N 1
ATOM 12700 C CA . LEU F 1 12 ? 31.820 60.123 -62.609 1.00 40.54 12 LEU G CA 1
ATOM 12701 C C . LEU F 1 12 ? 31.613 59.704 -61.146 1.00 40.81 12 LEU G C 1
ATOM 12702 O O . LEU F 1 12 ? 31.217 58.568 -60.877 1.00 41.68 12 LEU G O 1
ATOM 12707 N N . GLU F 1 13 ? 31.873 60.608 -60.204 1.00 40.72 13 GLU G N 1
ATOM 12708 C CA . GLU F 1 13 ? 31.684 60.297 -58.789 1.00 38.76 13 GLU G CA 1
ATOM 12709 C C . GLU F 1 13 ? 30.187 60.329 -58.481 1.00 38.28 13 GLU G C 1
ATOM 12710 O O . GLU F 1 13 ? 29.575 61.395 -58.498 1.00 39.58 13 GLU G O 1
ATOM 12716 N N . ASN F 1 14 ? 29.595 59.177 -58.184 1.00 35.84 14 ASN G N 1
ATOM 12717 C CA . ASN F 1 14 ? 28.163 59.141 -57.921 1.00 32.81 14 ASN G CA 1
ATOM 12718 C C . ASN F 1 14 ? 27.721 58.873 -56.488 1.00 30.01 14 ASN G C 1
ATOM 12719 O O . ASN F 1 14 ? 26.520 58.752 -56.230 1.00 30.07 14 ASN G O 1
ATOM 12724 N N . ARG F 1 15 ? 28.675 58.783 -55.567 1.00 26.21 15 ARG G N 1
ATOM 12725 C CA . ARG F 1 15 ? 28.362 58.530 -54.162 1.00 27.67 15 ARG G CA 1
ATOM 12726 C C . ARG F 1 15 ? 28.017 59.858 -53.492 1.00 27.05 15 ARG G C 1
ATOM 12727 O O . ARG F 1 15 ? 28.222 60.912 -54.091 1.00 28.22 15 ARG G O 1
ATOM 12735 N N . VAL F 1 16 ? 27.483 59.806 -52.270 1.00 26.10 16 VAL G N 1
ATOM 12736 C CA . VAL F 1 16 ? 27.131 61.016 -51.522 1.00 24.83 16 VAL G CA 1
ATOM 12737 C C . VAL F 1 16 ? 27.487 60.818 -50.048 1.00 24.84 16 VAL G C 1
ATOM 12738 O O . VAL F 1 16 ? 27.279 59.740 -49.495 1.00 25.01 16 VAL G O 1
ATOM 12742 N N . ALA F 1 17 ? 28.014 61.863 -49.414 1.00 23.87 17 ALA G N 1
ATOM 12743 C CA . ALA F 1 17 ? 28.462 61.781 -48.025 1.00 23.69 17 ALA G CA 1
ATOM 12744 C C . ALA F 1 17 ? 27.418 61.562 -46.953 1.00 24.47 17 ALA G C 1
ATOM 12745 O O . ALA F 1 17 ? 27.756 61.228 -45.811 1.00 24.08 17 ALA G O 1
ATOM 12747 N N . LEU F 1 18 ? 26.151 61.725 -47.301 1.00 25.30 18 LEU G N 1
ATOM 12748 C CA . LEU F 1 18 ? 25.099 61.580 -46.304 1.00 24.00 18 LEU G CA 1
ATOM 12749 C C . LEU F 1 18 ? 23.834 61.059 -46.960 1.00 24.17 18 LEU G C 1
ATOM 12750 O O . LEU F 1 18 ? 23.448 61.524 -48.023 1.00 26.47 18 LEU G O 1
ATOM 12755 N N . THR F 1 19 ? 23.188 60.090 -46.333 1.00 24.03 19 THR G N 1
ATOM 12756 C CA . THR F 1 19 ? 21.953 59.537 -46.879 1.00 20.34 19 THR G CA 1
ATOM 12757 C C . THR F 1 19 ? 20.770 60.215 -46.199 1.00 23.49 19 THR G C 1
ATOM 12758 O O . THR F 1 19 ? 20.937 60.905 -45.184 1.00 23.34 19 THR G O 1
ATOM 12762 N N . PRO F 1 20 ? 19.558 60.049 -46.753 1.00 23.55 20 PRO G N 1
ATOM 12763 C CA . PRO F 1 20 ? 18.391 60.674 -46.119 1.00 18.08 20 PRO G CA 1
ATOM 12764 C C . PRO F 1 20 ? 18.255 60.131 -44.695 1.00 18.61 20 PRO G C 1
ATOM 12765 O O . PRO F 1 20 ? 17.939 60.866 -43.757 1.00 21.00 20 PRO G O 1
ATOM 12769 N N . GLY F 1 21 ? 18.517 58.837 -44.544 1.00 19.05 21 GLY G N 1
ATOM 12770 C CA . GLY F 1 21 ? 18.421 58.213 -43.239 1.00 18.53 21 GLY G CA 1
ATOM 12771 C C . GLY F 1 21 ? 19.351 58.890 -42.259 1.00 19.74 21 GLY G C 1
ATOM 12772 O O . GLY F 1 21 ? 18.994 59.107 -41.095 1.00 20.05 21 GLY G O 1
ATOM 12773 N N . GLY F 1 22 ? 20.547 59.227 -42.736 1.00 20.71 22 GLY G N 1
ATOM 12774 C CA . GLY F 1 22 ? 21.522 59.894 -41.892 1.00 21.52 22 GLY G CA 1
ATOM 12775 C C . GLY F 1 22 ? 21.073 61.310 -41.578 1.00 22.37 22 GLY G C 1
ATOM 12776 O O . GLY F 1 22 ? 21.277 61.804 -40.467 1.00 23.14 22 GLY G O 1
ATOM 12777 N N . VAL F 1 23 ? 20.466 61.970 -42.560 1.00 22.21 23 VAL G N 1
ATOM 12778 C CA . VAL F 1 23 ? 19.973 63.325 -42.371 1.00 22.19 23 VAL G CA 1
ATOM 12779 C C . VAL F 1 23 ? 18.917 63.315 -41.276 1.00 23.52 23 VAL G C 1
ATOM 12780 O O . VAL F 1 23 ? 18.929 64.146 -40.375 1.00 23.82 23 VAL G O 1
ATOM 12784 N N . GLU F 1 24 ? 18.005 62.359 -41.359 1.00 25.57 24 GLU G N 1
ATOM 12785 C CA . GLU F 1 24 ? 16.940 62.258 -40.380 1.00 29.27 24 GLU G CA 1
ATOM 12786 C C . GLU F 1 24 ? 17.501 62.157 -38.962 1.00 30.13 24 GLU G C 1
ATOM 12787 O O . GLU F 1 24 ? 16.993 62.796 -38.035 1.00 31.75 24 GLU G O 1
ATOM 12793 N N . SER F 1 25 ? 18.556 61.366 -38.787 1.00 28.54 25 SER G N 1
ATOM 12794 C CA . SER F 1 25 ? 19.148 61.213 -37.464 1.00 27.43 25 SER G CA 1
ATOM 12795 C C . SER F 1 25 ? 19.670 62.539 -36.946 1.00 27.51 25 SER G C 1
ATOM 12796 O O . SER F 1 25 ? 19.585 62.813 -35.753 1.00 26.33 25 SER G O 1
ATOM 12799 N N . LEU F 1 26 ? 20.216 63.350 -37.850 1.00 26.63 26 LEU G N 1
ATOM 12800 C CA . LEU F 1 26 ? 20.744 64.658 -37.493 1.00 25.96 26 LEU G CA 1
ATOM 12801 C C . LEU F 1 26 ? 19.605 65.634 -37.148 1.00 26.48 26 LEU G C 1
ATOM 12802 O O . LEU F 1 26 ? 19.550 66.192 -36.048 1.00 27.16 26 LEU G O 1
ATOM 12807 N N . VAL F 1 27 ? 18.702 65.847 -38.096 1.00 24.61 27 VAL G N 1
ATOM 12808 C CA . VAL F 1 27 ? 17.580 66.748 -37.887 1.00 24.47 27 VAL G CA 1
ATOM 12809 C C . VAL F 1 27 ? 16.811 66.359 -36.627 1.00 27.10 27 VAL G C 1
ATOM 12810 O O . VAL F 1 27 ? 16.356 67.217 -35.877 1.00 27.27 27 VAL G O 1
ATOM 12814 N N . ARG F 1 28 ? 16.687 65.056 -36.397 1.00 28.24 28 ARG G N 1
ATOM 12815 C CA . ARG F 1 28 ? 15.980 64.517 -35.237 1.00 29.92 28 ARG G CA 1
ATOM 12816 C C . ARG F 1 28 ? 16.601 64.976 -33.928 1.00 29.09 28 ARG G C 1
ATOM 12817 O O . ARG F 1 28 ? 15.919 65.099 -32.915 1.00 28.04 28 ARG G O 1
ATOM 12825 N N . ARG F 1 29 ? 17.908 65.221 -33.970 1.00 30.21 29 ARG G N 1
ATOM 12826 C CA . ARG F 1 29 ? 18.682 65.646 -32.808 1.00 30.69 29 ARG G CA 1
ATOM 12827 C C . ARG F 1 29 ? 18.817 67.148 -32.676 1.00 28.54 29 ARG G C 1
ATOM 12828 O O . ARG F 1 29 ? 19.552 67.633 -31.825 1.00 29.41 29 ARG G O 1
ATOM 12836 N N . GLY F 1 30 ? 18.124 67.880 -33.536 1.00 30.52 30 GLY G N 1
ATOM 12837 C CA . GLY F 1 30 ? 18.176 69.323 -33.458 1.00 31.31 30 GLY G CA 1
ATOM 12838 C C . GLY F 1 30 ? 19.148 70.020 -34.381 1.00 31.79 30 GLY G C 1
ATOM 12839 O O . GLY F 1 30 ? 19.253 71.242 -34.327 1.00 35.36 30 GLY G O 1
ATOM 12840 N N . HIS F 1 31 ? 19.866 69.282 -35.222 1.00 30.92 31 HIS G N 1
ATOM 12841 C CA . HIS F 1 31 ? 20.799 69.930 -36.137 1.00 29.74 31 HIS G CA 1
ATOM 12842 C C . HIS F 1 31 ? 20.065 70.260 -37.414 1.00 30.91 31 HIS G C 1
ATOM 12843 O O . HIS F 1 31 ? 18.947 69.788 -37.634 1.00 30.73 31 HIS G O 1
ATOM 12850 N N . THR F 1 32 ? 20.685 71.071 -38.259 1.00 29.50 32 THR G N 1
ATOM 12851 C CA . THR F 1 32 ? 20.063 71.441 -39.520 1.00 30.75 32 THR G CA 1
ATOM 12852 C C . THR F 1 32 ? 21.026 71.054 -40.639 1.00 29.95 32 THR G C 1
ATOM 12853 O O . THR F 1 32 ? 22.222 71.339 -40.562 1.00 31.19 32 THR G O 1
ATOM 12857 N N . VAL F 1 33 ? 20.501 70.378 -41.660 1.00 26.90 33 VAL G N 1
ATOM 12858 C CA . VAL F 1 33 ? 21.312 69.913 -42.778 1.00 26.53 33 VAL G CA 1
ATOM 12859 C C . VAL F 1 33 ? 20.940 70.532 -44.118 1.00 26.82 33 VAL G C 1
ATOM 12860 O O . VAL F 1 33 ? 19.789 70.458 -44.554 1.00 25.15 33 VAL G O 1
ATOM 12864 N N . LEU F 1 34 ? 21.930 71.130 -44.772 1.00 26.36 34 LEU G N 1
ATOM 12865 C CA . LEU F 1 34 ? 21.729 71.722 -46.088 1.00 27.64 34 LEU G CA 1
ATOM 12866 C C . LEU F 1 34 ? 22.286 70.726 -47.101 1.00 28.37 34 LEU G C 1
ATOM 12867 O O . LEU F 1 34 ? 23.489 70.439 -47.122 1.00 29.09 34 LEU G O 1
ATOM 12872 N N . VAL F 1 35 ? 21.397 70.187 -47.925 1.00 29.02 35 VAL G N 1
ATOM 12873 C CA . VAL F 1 35 ? 21.765 69.209 -48.945 1.00 28.02 35 VAL G CA 1
ATOM 12874 C C . VAL F 1 35 ? 21.613 69.830 -50.325 1.00 28.70 35 VAL G C 1
ATOM 12875 O O . VAL F 1 35 ? 20.493 70.172 -50.726 1.00 29.32 35 VAL G O 1
ATOM 12879 N N . GLU F 1 36 ? 22.718 69.967 -51.055 1.00 26.38 36 GLU G N 1
ATOM 12880 C CA . GLU F 1 36 ? 22.662 70.552 -52.399 1.00 27.82 36 GLU G CA 1
ATOM 12881 C C . GLU F 1 36 ? 21.785 69.702 -53.299 1.00 28.43 36 GLU G C 1
ATOM 12882 O O . GLU F 1 36 ? 21.890 68.479 -53.290 1.00 28.61 36 GLU G O 1
ATOM 12888 N N . ARG F 1 37 ? 20.924 70.346 -54.079 1.00 30.32 37 ARG G N 1
ATOM 12889 C CA . ARG F 1 37 ? 20.037 69.620 -54.983 1.00 33.37 37 ARG G CA 1
ATOM 12890 C C . ARG F 1 37 ? 20.812 68.676 -55.894 1.00 33.60 37 ARG G C 1
ATOM 12891 O O . ARG F 1 37 ? 21.866 69.026 -56.433 1.00 33.74 37 ARG G O 1
ATOM 12899 N N . GLY F 1 38 ? 20.289 67.463 -56.032 1.00 32.91 38 GLY G N 1
ATOM 12900 C CA . GLY F 1 38 ? 20.915 66.464 -56.876 1.00 32.23 38 GLY G CA 1
ATOM 12901 C C . GLY F 1 38 ? 22.128 65.784 -56.281 1.00 31.20 38 GLY G C 1
ATOM 12902 O O . GLY F 1 38 ? 22.723 64.930 -56.926 1.00 33.32 38 GLY G O 1
ATOM 12903 N N . ALA F 1 39 ? 22.499 66.139 -55.060 1.00 29.70 39 ALA G N 1
ATOM 12904 C CA . ALA F 1 39 ? 23.660 65.522 -54.444 1.00 28.75 39 ALA G CA 1
ATOM 12905 C C . ALA F 1 39 ? 23.524 64.000 -54.293 1.00 29.59 39 ALA G C 1
ATOM 12906 O O . ALA F 1 39 ? 24.525 63.284 -54.217 1.00 29.63 39 ALA G O 1
ATOM 12908 N N . GLY F 1 40 ? 22.294 63.497 -54.272 1.00 29.62 40 GLY G N 1
ATOM 12909 C CA . GLY F 1 40 ? 22.113 62.068 -54.098 1.00 29.54 40 GLY G CA 1
ATOM 12910 C C . GLY F 1 40 ? 21.597 61.316 -55.303 1.00 31.00 40 GLY G C 1
ATOM 12911 O O . GLY F 1 40 ? 21.518 60.090 -55.284 1.00 31.54 40 GLY G O 1
ATOM 12912 N N . GLU F 1 41 ? 21.249 62.038 -56.360 1.00 32.37 41 GLU G N 1
ATOM 12913 C CA . GLU F 1 41 ? 20.729 61.394 -57.556 1.00 32.27 41 GLU G CA 1
ATOM 12914 C C . GLU F 1 41 ? 21.639 60.268 -58.062 1.00 30.98 41 GLU G C 1
ATOM 12915 O O . GLU F 1 41 ? 21.149 59.239 -58.544 1.00 30.41 41 GLU G O 1
ATOM 12921 N N . GLY F 1 42 ? 22.954 60.456 -57.930 1.00 29.36 42 GLY G N 1
ATOM 12922 C CA . GLY F 1 42 ? 23.909 59.451 -58.376 1.00 28.06 42 GLY G CA 1
ATOM 12923 C C . GLY F 1 42 ? 23.748 58.087 -57.717 1.00 27.18 42 GLY G C 1
ATOM 12924 O O . GLY F 1 42 ? 24.141 57.066 -58.282 1.00 27.08 42 GLY G O 1
ATOM 12925 N N . SER F 1 43 ? 23.166 58.072 -56.520 1.00 26.25 43 SER G N 1
ATOM 12926 C CA . SER F 1 43 ? 22.949 56.837 -55.788 1.00 25.56 43 SER G CA 1
ATOM 12927 C C . SER F 1 43 ? 21.467 56.525 -55.608 1.00 24.26 43 SER G C 1
ATOM 12928 O O . SER F 1 43 ? 21.090 55.718 -54.753 1.00 24.11 43 SER G O 1
ATOM 12931 N N . GLY F 1 44 ? 20.632 57.170 -56.417 1.00 24.25 44 GLY G N 1
ATOM 12932 C CA . GLY F 1 44 ? 19.200 56.940 -56.347 1.00 23.41 44 GLY G CA 1
ATOM 12933 C C . GLY F 1 44 ? 18.512 57.590 -55.171 1.00 22.91 44 GLY G C 1
ATOM 12934 O O . GLY F 1 44 ? 17.363 57.276 -54.872 1.00 25.63 44 GLY G O 1
ATOM 12935 N N . LEU F 1 45 ? 19.219 58.493 -54.502 1.00 23.64 45 LEU G N 1
ATOM 12936 C CA . LEU F 1 45 ? 18.689 59.215 -53.349 1.00 23.95 45 LEU G CA 1
ATOM 12937 C C . LEU F 1 45 ? 18.213 60.602 -53.816 1.00 25.44 45 LEU G C 1
ATOM 12938 O O . LEU F 1 45 ? 18.995 61.555 -53.892 1.00 24.33 45 LEU G O 1
ATOM 12943 N N . SER F 1 46 ? 16.921 60.702 -54.124 1.00 26.67 46 SER G N 1
ATOM 12944 C CA . SER F 1 46 ? 16.318 61.938 -54.635 1.00 29.16 46 SER G CA 1
ATOM 12945 C C . SER F 1 46 ? 16.175 63.071 -53.627 1.00 30.68 46 SER G C 1
ATOM 12946 O O . SER F 1 46 ? 16.212 62.859 -52.410 1.00 31.90 46 SER G O 1
ATOM 12949 N N . ASP F 1 47 ? 15.994 64.281 -54.147 1.00 31.19 47 ASP G N 1
ATOM 12950 C CA . ASP F 1 47 ? 15.830 65.445 -53.290 1.00 32.07 47 ASP G CA 1
ATOM 12951 C C . ASP F 1 47 ? 14.587 65.299 -52.426 1.00 31.83 47 ASP G C 1
ATOM 12952 O O . ASP F 1 47 ? 14.574 65.734 -51.280 1.00 31.22 47 ASP G O 1
ATOM 12957 N N . ALA F 1 48 ? 13.550 64.674 -52.976 1.00 33.23 48 ALA G N 1
ATOM 12958 C CA . ALA F 1 48 ? 12.305 64.476 -52.244 1.00 32.89 48 ALA G CA 1
ATOM 12959 C C . ALA F 1 48 ? 12.534 63.719 -50.933 1.00 36.17 48 ALA G C 1
ATOM 12960 O O . ALA F 1 48 ? 11.985 64.099 -49.891 1.00 36.71 48 ALA G O 1
ATOM 12962 N N . GLU F 1 49 ? 13.331 62.648 -50.979 1.00 36.85 49 GLU G N 1
ATOM 12963 C CA . GLU F 1 49 ? 13.618 61.863 -49.775 1.00 36.52 49 GLU G CA 1
ATOM 12964 C C . GLU F 1 49 ? 14.339 62.731 -48.754 1.00 34.90 49 GLU G C 1
ATOM 12965 O O . GLU F 1 49 ? 13.985 62.743 -47.573 1.00 34.41 49 GLU G O 1
ATOM 12971 N N . TYR F 1 50 ? 15.364 63.443 -49.215 1.00 33.63 50 TYR G N 1
ATOM 12972 C CA . TYR F 1 50 ? 16.117 64.329 -48.345 1.00 31.71 50 TYR G CA 1
ATOM 12973 C C . TYR F 1 50 ? 15.177 65.370 -47.765 1.00 32.30 50 TYR G C 1
ATOM 12974 O O . TYR F 1 50 ? 15.416 65.895 -46.682 1.00 33.69 50 TYR G O 1
ATOM 12983 N N . ALA F 1 51 ? 14.102 65.661 -48.486 1.00 32.63 51 ALA G N 1
ATOM 12984 C CA . ALA F 1 51 ? 13.130 66.626 -48.012 1.00 34.20 51 ALA G CA 1
ATOM 12985 C C . ALA F 1 51 ? 12.308 66.036 -46.865 1.00 35.08 51 ALA G C 1
ATOM 12986 O O . ALA F 1 51 ? 12.169 66.666 -45.816 1.00 35.48 51 ALA G O 1
ATOM 12988 N N . ARG F 1 52 ? 11.772 64.830 -47.048 1.00 35.39 52 ARG G N 1
ATOM 12989 C CA . ARG F 1 52 ? 10.967 64.214 -45.993 1.00 36.86 52 ARG G CA 1
ATOM 12990 C C . ARG F 1 52 ? 11.833 63.924 -44.778 1.00 37.52 52 ARG G C 1
ATOM 12991 O O . ARG F 1 52 ? 11.340 63.863 -43.653 1.00 38.21 52 ARG G O 1
ATOM 12999 N N . ALA F 1 53 ? 13.128 63.738 -45.006 1.00 37.01 53 ALA G N 1
ATOM 13000 C CA . ALA F 1 53 ? 14.050 63.438 -43.920 1.00 36.24 53 ALA G CA 1
ATOM 13001 C C . ALA F 1 53 ? 14.344 64.671 -43.081 1.00 35.97 53 ALA G C 1
ATOM 13002 O O . ALA F 1 53 ? 15.034 64.589 -42.061 1.00 36.69 53 ALA G O 1
ATOM 13004 N N . GLY F 1 54 ? 13.841 65.819 -43.525 1.00 34.46 54 GLY G N 1
ATOM 13005 C CA . GLY F 1 54 ? 14.057 67.042 -42.779 1.00 32.19 54 GLY G CA 1
ATOM 13006 C C . GLY F 1 54 ? 15.162 67.956 -43.263 1.00 31.13 54 GLY G C 1
ATOM 13007 O O . GLY F 1 54 ? 15.349 69.028 -42.704 1.00 30.21 54 GLY G O 1
ATOM 13008 N N . ALA F 1 55 ? 15.907 67.550 -44.284 1.00 30.94 55 ALA G N 1
ATOM 13009 C CA . ALA F 1 55 ? 16.980 68.395 -44.805 1.00 33.66 55 ALA G CA 1
ATOM 13010 C C . ALA F 1 55 ? 16.424 69.628 -45.542 1.00 35.60 55 ALA G C 1
ATOM 13011 O O . ALA F 1 55 ? 15.217 69.752 -45.767 1.00 35.29 55 ALA G O 1
ATOM 13013 N N . GLU F 1 56 ? 17.314 70.544 -45.906 1.00 37.32 56 GLU G N 1
ATOM 13014 C CA . GLU F 1 56 ? 16.927 71.729 -46.655 1.00 37.52 56 GLU G CA 1
ATOM 13015 C C . GLU F 1 56 ? 17.648 71.647 -47.986 1.00 35.94 56 GLU G C 1
ATOM 13016 O O . GLU F 1 56 ? 18.875 71.560 -48.037 1.00 36.52 56 GLU G O 1
ATOM 13022 N N . LEU F 1 57 ? 16.873 71.644 -49.062 1.00 35.46 57 LEU G N 1
ATOM 13023 C CA . LEU F 1 57 ? 17.420 71.566 -50.408 1.00 35.14 57 LEU G CA 1
ATOM 13024 C C . LEU F 1 57 ? 17.976 72.918 -50.802 1.00 34.15 57 LEU G C 1
ATOM 13025 O O . LEU F 1 57 ? 17.229 73.864 -51.026 1.00 35.45 57 LEU G O 1
ATOM 13030 N N . VAL F 1 58 ? 19.297 73.007 -50.879 1.00 34.39 58 VAL G N 1
ATOM 13031 C CA . VAL F 1 58 ? 19.947 74.264 -51.211 1.00 33.91 58 VAL G CA 1
ATOM 13032 C C . VAL F 1 58 ? 20.785 74.184 -52.462 1.00 34.91 58 VAL G C 1
ATOM 13033 O O . VAL F 1 58 ? 20.782 73.181 -53.172 1.00 35.97 58 VAL G O 1
ATOM 13037 N N . GLY F 1 59 ? 21.509 75.262 -52.720 1.00 36.26 59 GLY G N 1
ATOM 13038 C CA . GLY F 1 59 ? 22.360 75.314 -53.884 1.00 38.15 59 GLY G CA 1
ATOM 13039 C C . GLY F 1 59 ? 23.773 75.002 -53.455 1.00 39.37 59 GLY G C 1
ATOM 13040 O O . GLY F 1 59 ? 24.032 74.708 -52.285 1.00 40.20 59 GLY G O 1
ATOM 13041 N N . ARG F 1 60 ? 24.692 75.083 -54.402 1.00 39.84 60 ARG G N 1
ATOM 13042 C CA . ARG F 1 60 ? 26.080 74.784 -54.132 1.00 41.88 60 ARG G CA 1
ATOM 13043 C C . ARG F 1 60 ? 26.701 75.615 -53.002 1.00 42.37 60 ARG G C 1
ATOM 13044 O O . ARG F 1 60 ? 27.134 75.065 -51.987 1.00 41.85 60 ARG G O 1
ATOM 13052 N N . GLU F 1 61 ? 26.729 76.935 -53.176 1.00 42.64 61 GLU G N 1
ATOM 13053 C CA . GLU F 1 61 ? 27.338 77.845 -52.200 1.00 44.09 61 GLU G CA 1
ATOM 13054 C C . GLU F 1 61 ? 26.700 77.792 -50.815 1.00 44.17 61 GLU G C 1
ATOM 13055 O O . GLU F 1 61 ? 27.399 77.868 -49.792 1.00 42.84 61 GLU G O 1
ATOM 13061 N N . GLU F 1 62 ? 25.377 77.666 -50.782 1.00 43.80 62 GLU G N 1
ATOM 13062 C CA . GLU F 1 62 ? 24.664 77.586 -49.521 1.00 42.50 62 GLU G CA 1
ATOM 13063 C C . GLU F 1 62 ? 25.187 76.377 -48.748 1.00 42.09 62 GLU G C 1
ATOM 13064 O O . GLU F 1 62 ? 25.462 76.460 -47.546 1.00 43.33 62 GLU G O 1
ATOM 13070 N N . ALA F 1 63 ? 25.339 75.257 -49.450 1.00 40.49 63 ALA G N 1
ATOM 13071 C CA . ALA F 1 63 ? 25.821 74.024 -48.836 1.00 39.62 63 ALA G CA 1
ATOM 13072 C C . ALA F 1 63 ? 27.188 74.197 -48.164 1.00 36.40 63 ALA G C 1
ATOM 13073 O O . ALA F 1 63 ? 27.417 73.691 -47.061 1.00 34.18 63 ALA G O 1
ATOM 13075 N N . TRP F 1 64 ? 28.091 74.913 -48.827 1.00 33.98 64 TRP G N 1
ATOM 13076 C CA . TRP F 1 64 ? 29.417 75.156 -48.271 1.00 33.44 64 TRP G CA 1
ATOM 13077 C C . TRP F 1 64 ? 29.347 76.190 -47.154 1.00 34.72 64 TRP G C 1
ATOM 13078 O O . TRP F 1 64 ? 30.345 76.466 -46.487 1.00 35.23 64 TRP G O 1
ATOM 13089 N N . GLY F 1 65 ? 28.162 76.761 -46.953 1.00 34.14 65 GLY G N 1
ATOM 13090 C CA . GLY F 1 65 ? 27.990 77.754 -45.907 1.00 34.69 65 GLY G CA 1
ATOM 13091 C C . GLY F 1 65 ? 27.811 77.180 -44.508 1.00 35.69 65 GLY G C 1
ATOM 13092 O O . GLY F 1 65 ? 27.693 77.932 -43.538 1.00 36.98 65 GLY G O 1
ATOM 13093 N N . ALA F 1 66 ? 27.788 75.854 -44.393 1.00 35.79 66 ALA G N 1
ATOM 13094 C CA . ALA F 1 66 ? 27.610 75.188 -43.101 1.00 33.83 66 ALA G CA 1
ATOM 13095 C C . ALA F 1 66 ? 28.881 75.154 -42.247 1.00 33.61 66 ALA G C 1
ATOM 13096 O O . ALA F 1 66 ? 29.983 75.351 -42.750 1.00 33.46 66 ALA G O 1
ATOM 13098 N N . GLU F 1 67 ? 28.725 74.904 -40.953 1.00 32.99 67 GLU G N 1
ATOM 13099 C CA . GLU F 1 67 ? 29.875 74.835 -40.062 1.00 35.08 67 GLU G CA 1
ATOM 13100 C C . GLU F 1 67 ? 30.727 73.635 -40.447 1.00 34.34 67 GLU G C 1
ATOM 13101 O O . GLU F 1 67 ? 31.958 73.706 -40.468 1.00 35.39 67 GLU G O 1
ATOM 13107 N N . MET F 1 68 ? 30.060 72.524 -40.739 1.00 33.24 68 MET G N 1
ATOM 13108 C CA . MET F 1 68 ? 30.746 71.311 -41.139 1.00 31.98 68 MET G CA 1
ATOM 13109 C C . MET F 1 68 ? 30.206 70.848 -42.473 1.00 32.19 68 MET G C 1
ATOM 13110 O O . MET F 1 68 ? 28.994 70.764 -42.678 1.00 31.97 68 MET G O 1
ATOM 13115 N N . VAL F 1 69 ? 31.123 70.568 -43.387 1.00 32.11 69 VAL G N 1
ATOM 13116 C CA . VAL F 1 69 ? 30.765 70.099 -44.707 1.00 31.79 69 VAL G CA 1
ATOM 13117 C C . VAL F 1 69 ? 31.218 68.649 -44.804 1.00 31.36 69 VAL G C 1
ATOM 13118 O O . VAL F 1 69 ? 32.395 68.347 -44.596 1.00 33.07 69 VAL G O 1
ATOM 13122 N N . VAL F 1 70 ? 30.277 67.755 -45.094 1.00 31.02 70 VAL G N 1
ATOM 13123 C CA . VAL F 1 70 ? 30.579 66.335 -45.225 1.00 29.27 70 VAL G CA 1
ATOM 13124 C C . VAL F 1 70 ? 30.578 65.953 -46.703 1.00 28.58 70 VAL G C 1
ATOM 13125 O O . VAL F 1 70 ? 29.595 66.152 -47.415 1.00 28.63 70 VAL G O 1
ATOM 13129 N N . LYS F 1 71 ? 31.693 65.403 -47.162 1.00 28.93 71 LYS G N 1
ATOM 13130 C CA . LYS F 1 71 ? 31.829 65.017 -48.562 1.00 28.99 71 LYS G CA 1
ATOM 13131 C C . LYS F 1 71 ? 32.377 63.600 -48.737 1.00 28.81 71 LYS G C 1
ATOM 13132 O O . LYS F 1 71 ? 32.617 62.889 -47.758 1.00 26.34 71 LYS G O 1
ATOM 13138 N N . VAL F 1 72 ? 32.566 63.214 -50.001 1.00 29.26 72 VAL G N 1
ATOM 13139 C CA . VAL F 1 72 ? 33.105 61.905 -50.369 1.00 30.87 72 VAL G CA 1
ATOM 13140 C C . VAL F 1 72 ? 34.540 62.053 -50.873 1.00 32.17 72 VAL G C 1
ATOM 13141 O O . VAL F 1 72 ? 35.467 61.478 -50.305 1.00 31.52 72 VAL G O 1
ATOM 13145 N N . LYS F 1 73 ? 34.716 62.824 -51.946 1.00 34.10 73 LYS G N 1
ATOM 13146 C CA . LYS F 1 73 ? 36.042 63.038 -52.522 1.00 35.69 73 LYS G CA 1
ATOM 13147 C C . LYS F 1 73 ? 36.677 64.315 -51.998 1.00 36.63 73 LYS G C 1
ATOM 13148 O O . LYS F 1 73 ? 36.043 65.077 -51.273 1.00 37.09 73 LYS G O 1
ATOM 13154 N N . GLU F 1 74 ? 37.934 64.542 -52.359 1.00 38.29 74 GLU G N 1
ATOM 13155 C CA . GLU F 1 74 ? 38.645 65.735 -51.911 1.00 38.80 74 GLU G CA 1
ATOM 13156 C C . GLU F 1 74 ? 38.195 66.958 -52.717 1.00 38.70 74 GLU G C 1
ATOM 13157 O O . GLU F 1 74 ? 37.586 66.824 -53.779 1.00 40.56 74 GLU G O 1
ATOM 13163 N N . PRO F 1 75 ? 38.470 68.166 -52.212 1.00 37.63 75 PRO G N 1
ATOM 13164 C CA . PRO F 1 75 ? 38.085 69.400 -52.906 1.00 37.89 75 PRO G CA 1
ATOM 13165 C C . PRO F 1 75 ? 38.905 69.608 -54.177 1.00 39.04 75 PRO G C 1
ATOM 13166 O O . PRO F 1 75 ? 40.132 69.501 -54.149 1.00 37.74 75 PRO G O 1
ATOM 13170 N N . LEU F 1 76 ? 38.232 69.888 -55.290 1.00 40.63 76 LEU G N 1
ATOM 13171 C CA . LEU F 1 76 ? 38.933 70.146 -56.546 1.00 42.71 76 LEU G CA 1
ATOM 13172 C C . LEU F 1 76 ? 39.311 71.623 -56.547 1.00 44.73 76 LEU G C 1
ATOM 13173 O O . LEU F 1 76 ? 38.702 72.414 -55.827 1.00 45.34 76 LEU G O 1
ATOM 13178 N N . PRO F 1 77 ? 40.310 72.017 -57.362 1.00 45.76 77 PRO G N 1
ATOM 13179 C CA . PRO F 1 77 ? 40.752 73.418 -57.432 1.00 45.25 77 PRO G CA 1
ATOM 13180 C C . PRO F 1 77 ? 39.568 74.375 -57.502 1.00 44.25 77 PRO G C 1
ATOM 13181 O O . PRO F 1 77 ? 39.530 75.406 -56.828 1.00 43.29 77 PRO G O 1
ATOM 13185 N N . GLU F 1 78 ? 38.599 74.004 -58.324 1.00 42.57 78 GLU G N 1
ATOM 13186 C CA . GLU F 1 78 ? 37.397 74.789 -58.522 1.00 43.43 78 GLU G CA 1
ATOM 13187 C C . GLU F 1 78 ? 36.685 75.097 -57.207 1.00 44.25 78 GLU G C 1
ATOM 13188 O O . GLU F 1 78 ? 35.932 76.066 -57.113 1.00 43.34 78 GLU G O 1
ATOM 13194 N N . GLU F 1 79 ? 36.940 74.285 -56.186 1.00 45.40 79 GLU G N 1
ATOM 13195 C CA . GLU F 1 79 ? 36.286 74.465 -54.887 1.00 46.67 79 GLU G CA 1
ATOM 13196 C C . GLU F 1 79 ? 37.173 75.040 -53.778 1.00 46.72 79 GLU G C 1
ATOM 13197 O O . GLU F 1 79 ? 36.716 75.218 -52.640 1.00 47.07 79 GLU G O 1
ATOM 13203 N N . TYR F 1 80 ? 38.430 75.329 -54.092 1.00 46.03 80 TYR G N 1
ATOM 13204 C CA . TYR F 1 80 ? 39.341 75.849 -53.076 1.00 46.86 80 TYR G CA 1
ATOM 13205 C C . TYR F 1 80 ? 38.826 77.124 -52.400 1.00 46.35 80 TYR G C 1
ATOM 13206 O O . TYR F 1 80 ? 39.211 77.421 -51.272 1.00 46.37 80 TYR G O 1
ATOM 13215 N N . GLY F 1 81 ? 37.935 77.850 -53.080 1.00 45.21 81 GLY G N 1
ATOM 13216 C CA . GLY F 1 81 ? 37.388 79.088 -52.539 1.00 43.49 81 GLY G CA 1
ATOM 13217 C C . GLY F 1 81 ? 36.447 78.974 -51.349 1.00 43.09 81 GLY G C 1
ATOM 13218 O O . GLY F 1 81 ? 36.268 79.932 -50.591 1.00 43.14 81 GLY G O 1
ATOM 13219 N N . PHE F 1 82 ? 35.835 77.808 -51.180 1.00 42.51 82 PHE G N 1
ATOM 13220 C CA . PHE F 1 82 ? 34.915 77.607 -50.071 1.00 41.87 82 PHE G CA 1
ATOM 13221 C C . PHE F 1 82 ? 35.671 77.242 -48.798 1.00 42.24 82 PHE G C 1
ATOM 13222 O O . PHE F 1 82 ? 35.092 77.211 -47.714 1.00 42.00 82 PHE G O 1
ATOM 13230 N N . LEU F 1 83 ? 36.965 76.972 -48.932 1.00 42.01 83 LEU G N 1
ATOM 13231 C CA . LEU F 1 83 ? 37.777 76.616 -47.779 1.00 43.65 83 LEU G CA 1
ATOM 13232 C C . LEU F 1 83 ? 38.065 77.851 -46.939 1.00 44.71 83 LEU G C 1
ATOM 13233 O O . LEU F 1 83 ? 38.617 78.832 -47.431 1.00 45.81 83 LEU G O 1
ATOM 13238 N N . ARG F 1 84 ? 37.680 77.798 -45.669 1.00 47.01 84 ARG G N 1
ATOM 13239 C CA . ARG F 1 84 ? 37.888 78.915 -44.750 1.00 46.76 84 ARG G CA 1
ATOM 13240 C C . ARG F 1 84 ? 38.277 78.400 -43.370 1.00 47.28 84 ARG G C 1
ATOM 13241 O O . ARG F 1 84 ? 38.205 77.200 -43.109 1.00 47.52 84 ARG G O 1
ATOM 13249 N N . GLU F 1 85 ? 38.655 79.309 -42.476 1.00 49.71 85 GLU G N 1
ATOM 13250 C CA . GLU F 1 85 ? 39.094 78.911 -41.144 1.00 50.48 85 GLU G CA 1
ATOM 13251 C C . GLU F 1 85 ? 38.113 78.141 -40.266 1.00 50.66 85 GLU G C 1
ATOM 13252 O O . GLU F 1 85 ? 38.399 77.008 -39.858 1.00 53.01 85 GLU G O 1
ATOM 13258 N N . GLY F 1 86 ? 36.970 78.745 -39.962 1.00 48.76 86 GLY G N 1
ATOM 13259 C CA . GLY F 1 86 ? 36.002 78.079 -39.103 1.00 45.44 86 GLY G CA 1
ATOM 13260 C C . GLY F 1 86 ? 35.242 76.896 -39.686 1.00 44.25 86 GLY G C 1
ATOM 13261 O O . GLY F 1 86 ? 34.382 76.330 -39.016 1.00 45.00 86 GLY G O 1
ATOM 13262 N N . LEU F 1 87 ? 35.548 76.514 -40.922 1.00 43.19 87 LEU G N 1
ATOM 13263 C CA . LEU F 1 87 ? 34.861 75.396 -41.568 1.00 42.43 87 LEU G CA 1
ATOM 13264 C C . LEU F 1 87 ? 35.539 74.048 -41.329 1.00 41.42 87 LEU G C 1
ATOM 13265 O O . LEU F 1 87 ? 36.717 73.874 -41.650 1.00 40.56 87 LEU G O 1
ATOM 13270 N N . ILE F 1 88 ? 34.801 73.100 -40.761 1.00 39.46 88 ILE G N 1
ATOM 13271 C CA . ILE F 1 88 ? 35.355 71.773 -40.538 1.00 39.12 88 ILE G CA 1
ATOM 13272 C C . ILE F 1 88 ? 34.908 70.899 -41.712 1.00 36.40 88 ILE G C 1
ATOM 13273 O O . ILE F 1 88 ? 33.717 70.669 -41.928 1.00 36.46 88 ILE G O 1
ATOM 13278 N N . LEU F 1 89 ? 35.887 70.452 -42.491 1.00 35.88 89 LEU G N 1
ATOM 13279 C CA . LEU F 1 89 ? 35.643 69.617 -43.659 1.00 34.30 89 LEU G CA 1
ATOM 13280 C C . LEU F 1 89 ? 35.922 68.158 -43.307 1.00 32.80 89 LEU G C 1
ATOM 13281 O O . LEU F 1 89 ? 36.959 67.840 -42.716 1.00 31.57 89 LEU G O 1
ATOM 13286 N N . PHE F 1 90 ? 34.988 67.280 -43.670 1.00 31.74 90 PHE G N 1
ATOM 13287 C CA . PHE F 1 90 ? 35.088 65.843 -43.378 1.00 30.60 90 PHE G CA 1
ATOM 13288 C C . PHE F 1 90 ? 34.889 65.039 -44.660 1.00 30.94 90 PHE G C 1
ATOM 13289 O O . PHE F 1 90 ? 33.766 64.898 -45.149 1.00 30.88 90 PHE G O 1
ATOM 13297 N N . THR F 1 91 ? 35.974 64.498 -45.199 1.00 30.48 91 THR G N 1
ATOM 13298 C CA . THR F 1 91 ? 35.889 63.750 -46.450 1.00 30.72 91 THR G CA 1
ATOM 13299 C C . THR F 1 91 ? 37.180 62.983 -46.742 1.00 30.87 91 THR G C 1
ATOM 13300 O O . THR F 1 91 ? 38.097 62.966 -45.920 1.00 32.25 91 THR G O 1
ATOM 13304 N N . TYR F 1 92 ? 37.243 62.331 -47.900 1.00 29.83 92 TYR G N 1
ATOM 13305 C CA . TYR F 1 92 ? 38.473 61.649 -48.287 1.00 31.40 92 TYR G CA 1
ATOM 13306 C C . TYR F 1 92 ? 39.337 62.809 -48.775 1.00 32.31 92 TYR G C 1
ATOM 13307 O O . TYR F 1 92 ? 38.866 63.650 -49.543 1.00 33.19 92 TYR G O 1
ATOM 13316 N N . LEU F 1 93 ? 40.582 62.876 -48.315 1.00 32.87 93 LEU G N 1
ATOM 13317 C CA . LEU F 1 93 ? 41.467 63.958 -48.715 1.00 33.73 93 LEU G CA 1
ATOM 13318 C C . LEU F 1 93 ? 42.662 63.488 -49.533 1.00 35.14 93 LEU G C 1
ATOM 13319 O O . LEU F 1 93 ? 42.992 64.097 -50.548 1.00 36.44 93 LEU G O 1
ATOM 13324 N N . HIS F 1 94 ? 43.296 62.404 -49.087 1.00 39.19 94 HIS G N 1
ATOM 13325 C CA . HIS F 1 94 ? 44.472 61.821 -49.750 1.00 39.88 94 HIS G CA 1
ATOM 13326 C C . HIS F 1 94 ? 45.545 62.869 -50.016 1.00 40.75 94 HIS G C 1
ATOM 13327 O O . HIS F 1 94 ? 46.209 62.836 -51.046 1.00 41.53 94 HIS G O 1
ATOM 13334 N N . LEU F 1 95 ? 45.715 63.787 -49.070 1.00 42.31 95 LEU G N 1
ATOM 13335 C CA . LEU F 1 95 ? 46.682 64.876 -49.191 1.00 43.98 95 LEU G CA 1
ATOM 13336 C C . LEU F 1 95 ? 48.079 64.473 -49.686 1.00 45.20 95 LEU G C 1
ATOM 13337 O O . LEU F 1 95 ? 48.612 65.076 -50.631 1.00 45.02 95 LEU G O 1
ATOM 13342 N N . ALA F 1 96 ? 48.668 63.468 -49.041 1.00 45.21 96 ALA G N 1
ATOM 13343 C CA . ALA F 1 96 ? 49.998 62.998 -49.405 1.00 44.28 96 ALA G CA 1
ATOM 13344 C C . ALA F 1 96 ? 50.160 62.865 -50.913 1.00 44.24 96 ALA G C 1
ATOM 13345 O O . ALA F 1 96 ? 51.279 62.890 -51.412 1.00 45.81 96 ALA G O 1
ATOM 13347 N N . ALA F 1 97 ? 49.047 62.741 -51.634 1.00 45.28 97 ALA G N 1
ATOM 13348 C CA . ALA F 1 97 ? 49.087 62.578 -53.086 1.00 47.08 97 ALA G CA 1
ATOM 13349 C C . ALA F 1 97 ? 48.710 63.815 -53.906 1.00 49.08 97 ALA G C 1
ATOM 13350 O O . ALA F 1 97 ? 48.661 63.749 -55.136 1.00 49.22 97 ALA G O 1
ATOM 13352 N N . ASP F 1 98 ? 48.433 64.930 -53.233 1.00 50.68 98 ASP G N 1
ATOM 13353 C CA . ASP F 1 98 ? 48.069 66.178 -53.914 1.00 54.01 98 ASP G CA 1
ATOM 13354 C C . ASP F 1 98 ? 48.646 67.352 -53.126 1.00 54.49 98 ASP G C 1
ATOM 13355 O O . ASP F 1 98 ? 48.046 67.814 -52.148 1.00 54.16 98 ASP G O 1
ATOM 13360 N N . ARG F 1 99 ? 49.809 67.834 -53.547 1.00 52.80 99 ARG G N 1
ATOM 13361 C CA . ARG F 1 99 ? 50.431 68.944 -52.850 1.00 52.66 99 ARG G CA 1
ATOM 13362 C C . ARG F 1 99 ? 49.603 70.197 -53.022 1.00 51.28 99 ARG G C 1
ATOM 13363 O O . ARG F 1 99 ? 49.480 71.001 -52.097 1.00 49.80 99 ARG G O 1
ATOM 13371 N N . GLY F 1 100 ? 49.041 70.360 -54.216 1.00 51.11 100 GLY G N 1
ATOM 13372 C CA . GLY F 1 100 ? 48.206 71.517 -54.476 1.00 52.75 100 GLY G CA 1
ATOM 13373 C C . GLY F 1 100 ? 47.223 71.680 -53.334 1.00 53.22 100 GLY G C 1
ATOM 13374 O O . GLY F 1 100 ? 47.280 72.656 -52.577 1.00 53.82 100 GLY G O 1
ATOM 13375 N N . LEU F 1 101 ? 46.340 70.698 -53.196 1.00 53.74 101 LEU G N 1
ATOM 13376 C CA . LEU F 1 101 ? 45.328 70.692 -52.148 1.00 52.82 101 LEU G CA 1
ATOM 13377 C C . LEU F 1 101 ? 45.894 70.912 -50.742 1.00 52.76 101 LEU G C 1
ATOM 13378 O O . LEU F 1 101 ? 45.317 71.665 -49.961 1.00 53.93 101 LEU G O 1
ATOM 13383 N N . THR F 1 102 ? 47.014 70.266 -50.416 1.00 53.31 102 THR G N 1
ATOM 13384 C CA . THR F 1 102 ? 47.603 70.414 -49.083 1.00 52.89 102 THR G CA 1
ATOM 13385 C C . THR F 1 102 ? 47.908 71.864 -48.726 1.00 53.86 102 THR G C 1
ATOM 13386 O O . THR F 1 102 ? 47.765 72.263 -47.569 1.00 54.25 102 THR G O 1
ATOM 13390 N N . GLU F 1 103 ? 48.324 72.651 -49.719 1.00 55.53 103 GLU G N 1
ATOM 13391 C CA . GLU F 1 103 ? 48.653 74.059 -49.492 1.00 55.39 103 GLU G CA 1
ATOM 13392 C C . GLU F 1 103 ? 47.394 74.917 -49.471 1.00 54.54 103 GLU G C 1
ATOM 13393 O O . GLU F 1 103 ? 47.230 75.773 -48.600 1.00 54.74 103 GLU G O 1
ATOM 13399 N N . ALA F 1 104 ? 46.502 74.680 -50.428 1.00 53.34 104 ALA G N 1
ATOM 13400 C CA . ALA F 1 104 ? 45.255 75.433 -50.513 1.00 52.97 104 ALA G CA 1
ATOM 13401 C C . ALA F 1 104 ? 44.439 75.344 -49.224 1.00 52.71 104 ALA G C 1
ATOM 13402 O O . ALA F 1 104 ? 43.785 76.308 -48.830 1.00 53.08 104 ALA G O 1
ATOM 13404 N N . MET F 1 105 ? 44.471 74.184 -48.572 1.00 51.97 105 MET G N 1
ATOM 13405 C CA . MET F 1 105 ? 43.728 73.998 -47.327 1.00 52.20 105 MET G CA 1
ATOM 13406 C C . MET F 1 105 ? 44.485 74.631 -46.183 1.00 50.86 105 MET G C 1
ATOM 13407 O O . MET F 1 105 ? 43.897 75.177 -45.251 1.00 50.10 105 MET G O 1
ATOM 13412 N N . LEU F 1 106 ? 45.803 74.547 -46.260 1.00 51.77 106 LEU G N 1
ATOM 13413 C CA . LEU F 1 106 ? 46.647 75.130 -45.235 1.00 52.57 106 LEU G CA 1
ATOM 13414 C C . LEU F 1 106 ? 46.500 76.645 -45.247 1.00 53.41 106 LEU G C 1
ATOM 13415 O O . LEU F 1 106 ? 46.247 77.267 -44.208 1.00 53.17 106 LEU G O 1
ATOM 13420 N N . ARG F 1 107 ? 46.643 77.237 -46.427 1.00 53.98 107 ARG G N 1
ATOM 13421 C CA . ARG F 1 107 ? 46.515 78.678 -46.555 1.00 55.72 107 ARG G CA 1
ATOM 13422 C C . ARG F 1 107 ? 45.131 79.137 -46.090 1.00 55.99 107 ARG G C 1
ATOM 13423 O O . ARG F 1 107 ? 44.999 80.196 -45.476 1.00 56.41 107 ARG G O 1
ATOM 13431 N N . SER F 1 108 ? 44.112 78.315 -46.344 1.00 54.79 108 SER G N 1
ATOM 13432 C CA . SER F 1 108 ? 42.738 78.641 -45.963 1.00 52.13 108 SER G CA 1
ATOM 13433 C C . SER F 1 108 ? 42.442 78.478 -44.470 1.00 50.63 108 SER G C 1
ATOM 13434 O O . SER F 1 108 ? 41.407 78.948 -43.987 1.00 51.09 108 SER G O 1
ATOM 13437 N N . GLY F 1 109 ? 43.338 77.809 -43.744 1.00 48.05 109 GLY G N 1
ATOM 13438 C CA . GLY F 1 109 ? 43.141 77.614 -42.312 1.00 45.15 109 GLY G CA 1
ATOM 13439 C C . GLY F 1 109 ? 41.974 76.716 -41.927 1.00 43.11 109 GLY G C 1
ATOM 13440 O O . GLY F 1 109 ? 41.628 76.595 -40.747 1.00 41.58 109 GLY G O 1
ATOM 13441 N N . VAL F 1 110 ? 41.370 76.085 -42.930 1.00 43.02 110 VAL G N 1
ATOM 13442 C CA . VAL F 1 110 ? 40.240 75.179 -42.731 1.00 42.73 110 VAL G CA 1
ATOM 13443 C C . VAL F 1 110 ? 40.644 73.947 -41.924 1.00 41.69 110 VAL G C 1
ATOM 13444 O O . VAL F 1 110 ? 41.756 73.432 -42.070 1.00 41.19 110 VAL G O 1
ATOM 13448 N N . THR F 1 111 ? 39.751 73.479 -41.061 1.00 40.63 111 THR G N 1
ATOM 13449 C CA . THR F 1 111 ? 40.052 72.287 -40.284 1.00 40.35 111 THR G CA 1
ATOM 13450 C C . THR F 1 111 ? 39.524 71.082 -41.068 1.00 38.24 111 THR G C 1
ATOM 13451 O O . THR F 1 111 ? 38.318 70.876 -41.176 1.00 38.17 111 THR G O 1
ATOM 13455 N N . GLY F 1 112 ? 40.449 70.317 -41.645 1.00 38.22 112 GLY G N 1
ATOM 13456 C CA . GLY F 1 112 ? 40.086 69.157 -42.442 1.00 37.99 112 GLY G CA 1
ATOM 13457 C C . GLY F 1 112 ? 40.339 67.821 -41.765 1.00 37.29 112 GLY G C 1
ATOM 13458 O O . GLY F 1 112 ? 41.427 67.569 -41.241 1.00 38.74 112 GLY G O 1
ATOM 13459 N N . ILE F 1 113 ? 39.320 66.965 -41.774 1.00 35.18 113 ILE G N 1
ATOM 13460 C CA . ILE F 1 113 ? 39.408 65.642 -41.170 1.00 31.80 113 ILE G CA 1
ATOM 13461 C C . ILE F 1 113 ? 39.325 64.607 -42.293 1.00 31.17 113 ILE G C 1
ATOM 13462 O O . ILE F 1 113 ? 38.326 64.534 -43.015 1.00 30.69 113 ILE G O 1
ATOM 13467 N N . ALA F 1 114 ? 40.392 63.827 -42.450 1.00 30.01 114 ALA G N 1
ATOM 13468 C CA . ALA F 1 114 ? 40.464 62.810 -43.496 1.00 28.84 114 ALA G CA 1
ATOM 13469 C C . ALA F 1 114 ? 39.867 61.500 -43.022 1.00 27.63 114 ALA G C 1
ATOM 13470 O O . ALA F 1 114 ? 40.232 61.013 -41.959 1.00 27.92 114 ALA G O 1
ATOM 13472 N N . TYR F 1 115 ? 38.951 60.934 -43.811 1.00 27.13 115 TYR G N 1
ATOM 13473 C CA . TYR F 1 115 ? 38.319 59.665 -43.458 1.00 26.82 115 TYR G CA 1
ATOM 13474 C C . TYR F 1 115 ? 39.395 58.593 -43.345 1.00 27.95 115 TYR G C 1
ATOM 13475 O O . TYR F 1 115 ? 39.409 57.791 -42.399 1.00 27.06 115 TYR G O 1
ATOM 13484 N N . GLU F 1 116 ? 40.283 58.596 -44.337 1.00 27.57 116 GLU G N 1
ATOM 13485 C CA . GLU F 1 116 ? 41.351 57.617 -44.460 1.00 28.92 116 GLU G CA 1
ATOM 13486 C C . GLU F 1 116 ? 42.366 57.563 -43.331 1.00 29.62 116 GLU G C 1
ATOM 13487 O O . GLU F 1 116 ? 43.062 56.555 -43.180 1.00 30.96 116 GLU G O 1
ATOM 13493 N N . THR F 1 117 ? 42.477 58.623 -42.539 1.00 28.63 117 THR G N 1
ATOM 13494 C CA . THR F 1 117 ? 43.460 58.585 -41.469 1.00 29.16 117 THR G CA 1
ATOM 13495 C C . THR F 1 117 ? 42.857 58.321 -40.106 1.00 28.57 117 THR G C 1
ATOM 13496 O O . THR F 1 117 ? 43.592 58.124 -39.133 1.00 28.26 117 THR G O 1
ATOM 13500 N N . VAL F 1 118 ? 41.526 58.332 -40.028 1.00 27.77 118 VAL G N 1
ATOM 13501 C CA . VAL F 1 118 ? 40.853 58.010 -38.777 1.00 28.91 118 VAL G CA 1
ATOM 13502 C C . VAL F 1 118 ? 41.289 56.565 -38.563 1.00 29.35 118 VAL G C 1
ATOM 13503 O O . VAL F 1 118 ? 41.176 55.746 -39.476 1.00 31.01 118 VAL G O 1
ATOM 13507 N N . GLN F 1 119 ? 41.784 56.235 -37.376 1.00 30.07 119 GLN G N 1
ATOM 13508 C CA . GLN F 1 119 ? 42.289 54.885 -37.174 1.00 30.50 119 GLN G CA 1
ATOM 13509 C C . GLN F 1 119 ? 42.304 54.360 -35.752 1.00 30.63 119 GLN G C 1
ATOM 13510 O O . GLN F 1 119 ? 42.794 55.025 -34.840 1.00 31.40 119 GLN G O 1
ATOM 13516 N N . LEU F 1 120 ? 41.787 53.146 -35.586 1.00 30.67 120 LEU G N 1
ATOM 13517 C CA . LEU F 1 120 ? 41.708 52.489 -34.283 1.00 32.27 120 LEU G CA 1
ATOM 13518 C C . LEU F 1 120 ? 43.057 52.047 -33.720 1.00 33.64 120 LEU G C 1
ATOM 13519 O O . LEU F 1 120 ? 44.048 51.965 -34.441 1.00 34.39 120 LEU G O 1
ATOM 13524 N N . PRO F 1 121 ? 43.101 51.745 -32.411 1.00 35.20 121 PRO G N 1
ATOM 13525 C CA . PRO F 1 121 ? 44.316 51.303 -31.720 1.00 35.12 121 PRO G CA 1
ATOM 13526 C C . PRO F 1 121 ? 45.041 50.146 -32.406 1.00 36.16 121 PRO G C 1
ATOM 13527 O O . PRO F 1 121 ? 46.268 50.095 -32.407 1.00 35.87 121 PRO G O 1
ATOM 13531 N N . ASP F 1 122 ? 44.283 49.224 -32.991 1.00 35.69 122 ASP G N 1
ATOM 13532 C CA . ASP F 1 122 ? 44.861 48.065 -33.660 1.00 35.09 122 ASP G CA 1
ATOM 13533 C C . ASP F 1 122 ? 45.375 48.401 -35.059 1.00 34.09 122 ASP G C 1
ATOM 13534 O O . ASP F 1 122 ? 45.859 47.530 -35.786 1.00 34.53 122 ASP G O 1
ATOM 13539 N N . GLY F 1 123 ? 45.269 49.669 -35.433 1.00 32.67 123 GLY G N 1
ATOM 13540 C CA . GLY F 1 123 ? 45.744 50.090 -36.738 1.00 31.87 123 GLY G CA 1
ATOM 13541 C C . GLY F 1 123 ? 44.743 50.065 -37.882 1.00 31.24 123 GLY G C 1
ATOM 13542 O O . GLY F 1 123 ? 45.084 50.468 -38.996 1.00 32.42 123 GLY G O 1
ATOM 13543 N N . THR F 1 124 ? 43.514 49.609 -37.637 1.00 30.38 124 THR G N 1
ATOM 13544 C CA . THR F 1 124 ? 42.535 49.556 -38.720 1.00 28.61 124 THR G CA 1
ATOM 13545 C C . THR F 1 124 ? 41.952 50.930 -39.032 1.00 27.93 124 THR G C 1
ATOM 13546 O O . THR F 1 124 ? 41.746 51.753 -38.140 1.00 26.62 124 THR G O 1
ATOM 13550 N N . LEU F 1 125 ? 41.706 51.168 -40.316 1.00 26.77 125 LEU G N 1
ATOM 13551 C CA . LEU F 1 125 ? 41.150 52.428 -40.796 1.00 26.30 125 LEU G CA 1
ATOM 13552 C C . LEU F 1 125 ? 39.671 52.174 -41.081 1.00 27.47 125 LEU G C 1
ATOM 13553 O O . LEU F 1 125 ? 39.267 51.999 -42.230 1.00 28.27 125 LEU G O 1
ATOM 13558 N N . PRO F 1 126 ? 38.840 52.186 -40.028 1.00 25.55 126 PRO G N 1
ATOM 13559 C CA . PRO F 1 126 ? 37.401 51.945 -40.111 1.00 24.58 126 PRO G CA 1
ATOM 13560 C C . PRO F 1 126 ? 36.559 52.690 -41.143 1.00 25.17 126 PRO G C 1
ATOM 13561 O O . PRO F 1 126 ? 35.471 52.227 -41.472 1.00 26.58 126 PRO G O 1
ATOM 13565 N N . LEU F 1 127 ? 37.038 53.820 -41.659 1.00 23.72 127 LEU G N 1
ATOM 13566 C CA . LEU F 1 127 ? 36.260 54.566 -42.650 1.00 23.47 127 LEU G CA 1
ATOM 13567 C C . LEU F 1 127 ? 36.738 54.309 -44.073 1.00 25.04 127 LEU G C 1
ATOM 13568 O O . LEU F 1 127 ? 36.211 54.875 -45.030 1.00 25.55 127 LEU G O 1
ATOM 13573 N N . LEU F 1 128 ? 37.747 53.452 -44.201 1.00 23.89 128 LEU G N 1
ATOM 13574 C CA . LEU F 1 128 ? 38.325 53.082 -45.490 1.00 23.12 128 LEU G CA 1
ATOM 13575 C C . LEU F 1 128 ? 37.978 51.613 -45.779 1.00 23.99 128 LEU G C 1
ATOM 13576 O O . LEU F 1 128 ? 37.879 51.195 -46.933 1.00 25.02 128 LEU G O 1
ATOM 13581 N N . VAL F 1 129 ? 37.785 50.846 -44.708 1.00 25.38 129 VAL G N 1
ATOM 13582 C CA . VAL F 1 129 ? 37.438 49.429 -44.786 1.00 26.82 129 VAL G CA 1
ATOM 13583 C C . VAL F 1 129 ? 36.210 49.132 -45.655 1.00 28.38 129 VAL G C 1
ATOM 13584 O O . VAL F 1 129 ? 36.189 48.142 -46.382 1.00 29.58 129 VAL G O 1
ATOM 13588 N N . PRO F 1 130 ? 35.168 49.980 -45.593 1.00 28.61 130 PRO G N 1
ATOM 13589 C CA . PRO F 1 130 ? 33.989 49.704 -46.421 1.00 27.18 130 PRO G CA 1
ATOM 13590 C C . PRO F 1 130 ? 34.326 49.611 -47.909 1.00 27.52 130 PRO G C 1
ATOM 13591 O O . PRO F 1 130 ? 33.940 48.648 -48.573 1.00 28.26 130 PRO G O 1
ATOM 13595 N N . MET F 1 131 ? 35.044 50.610 -48.423 1.00 25.89 131 MET G N 1
ATOM 13596 C CA . MET F 1 131 ? 35.421 50.633 -49.834 1.00 25.37 131 MET G CA 1
ATOM 13597 C C . MET F 1 131 ? 36.307 49.428 -50.188 1.00 24.56 131 MET G C 1
ATOM 13598 O O . MET F 1 131 ? 36.226 48.881 -51.296 1.00 23.42 131 MET G O 1
ATOM 13603 N N . SER F 1 132 ? 37.149 49.018 -49.243 1.00 23.29 132 SER G N 1
ATOM 13604 C CA . SER F 1 132 ? 38.012 47.865 -49.463 1.00 24.69 132 SER G CA 1
ATOM 13605 C C . SER F 1 132 ? 37.134 46.623 -49.622 1.00 24.61 132 SER G C 1
ATOM 13606 O O . SER F 1 132 ? 37.421 45.739 -50.425 1.00 24.44 132 SER G O 1
ATOM 13609 N N . GLU F 1 133 ? 36.054 46.580 -48.858 1.00 23.30 133 GLU G N 1
ATOM 13610 C CA . GLU F 1 133 ? 35.138 45.464 -48.904 1.00 24.77 133 GLU G CA 1
ATOM 13611 C C . GLU F 1 133 ? 34.353 45.351 -50.202 1.00 25.08 133 GLU G C 1
ATOM 13612 O O . GLU F 1 133 ? 34.194 44.247 -50.716 1.00 28.89 133 GLU G O 1
ATOM 13618 N N . VAL F 1 134 ? 33.857 46.456 -50.755 1.00 25.49 134 VAL G N 1
ATOM 13619 C CA . VAL F 1 134 ? 33.093 46.324 -52.002 1.00 25.04 134 VAL G CA 1
ATOM 13620 C C . VAL F 1 134 ? 34.039 46.079 -53.182 1.00 25.03 134 VAL G C 1
ATOM 13621 O O . VAL F 1 134 ? 33.687 45.382 -54.148 1.00 24.16 134 VAL G O 1
ATOM 13625 N N . ALA F 1 135 ? 35.246 46.634 -53.087 1.00 23.20 135 ALA G N 1
ATOM 13626 C CA . ALA F 1 135 ? 36.234 46.455 -54.139 1.00 22.60 135 ALA G CA 1
ATOM 13627 C C . ALA F 1 135 ? 36.450 44.957 -54.336 1.00 22.37 135 ALA G C 1
ATOM 13628 O O . ALA F 1 135 ? 36.415 44.448 -55.457 1.00 21.96 135 ALA G O 1
ATOM 13630 N N . GLY F 1 136 ? 36.656 44.253 -53.228 1.00 22.77 136 GLY G N 1
ATOM 13631 C CA . GLY F 1 136 ? 36.861 42.816 -53.291 1.00 22.52 136 GLY G CA 1
ATOM 13632 C C . GLY F 1 136 ? 35.659 42.101 -53.887 1.00 21.97 136 GLY G C 1
ATOM 13633 O O . GLY F 1 136 ? 35.802 41.258 -54.776 1.00 23.02 136 GLY G O 1
ATOM 13634 N N . ARG F 1 137 ? 34.472 42.439 -53.388 1.00 22.12 137 ARG G N 1
ATOM 13635 C CA . ARG F 1 137 ? 33.244 41.843 -53.882 1.00 21.01 137 ARG G CA 1
ATOM 13636 C C . ARG F 1 137 ? 33.141 42.076 -55.390 1.00 22.97 137 ARG G C 1
ATOM 13637 O O . ARG F 1 137 ? 32.646 41.224 -56.121 1.00 22.96 137 ARG G O 1
ATOM 13645 N N . MET F 1 138 ? 33.634 43.231 -55.841 1.00 23.28 138 MET G N 1
ATOM 13646 C CA . MET F 1 138 ? 33.594 43.618 -57.251 1.00 22.74 138 MET G CA 1
ATOM 13647 C C . MET F 1 138 ? 34.620 42.965 -58.172 1.00 22.97 138 MET G C 1
ATOM 13648 O O . MET F 1 138 ? 34.299 42.627 -59.312 1.00 24.29 138 MET G O 1
ATOM 13653 N N . ALA F 1 139 ? 35.851 42.803 -57.695 1.00 23.08 139 ALA G N 1
ATOM 13654 C CA . ALA F 1 139 ? 36.918 42.212 -58.509 1.00 19.72 139 ALA G CA 1
ATOM 13655 C C . ALA F 1 139 ? 36.508 40.982 -59.331 1.00 17.63 139 ALA G C 1
ATOM 13656 O O . ALA F 1 139 ? 36.671 40.968 -60.545 1.00 18.87 139 ALA G O 1
ATOM 13658 N N . PRO F 1 140 ? 35.983 39.928 -58.686 1.00 19.42 140 PRO G N 1
ATOM 13659 C CA . PRO F 1 140 ? 35.610 38.781 -59.524 1.00 18.75 140 PRO G CA 1
ATOM 13660 C C . PRO F 1 140 ? 34.422 39.058 -60.453 1.00 20.02 140 PRO G C 1
ATOM 13661 O O . PRO F 1 140 ? 34.234 38.372 -61.461 1.00 20.35 140 PRO G O 1
ATOM 13665 N N . GLN F 1 141 ? 33.619 40.063 -60.123 1.00 19.96 141 GLN G N 1
ATOM 13666 C CA . GLN F 1 141 ? 32.469 40.414 -60.960 1.00 20.08 141 GLN G CA 1
ATOM 13667 C C . GLN F 1 141 ? 32.994 41.098 -62.221 1.00 21.31 141 GLN G C 1
ATOM 13668 O O . GLN F 1 141 ? 32.613 40.761 -63.346 1.00 23.47 141 GLN G O 1
ATOM 13674 N N . VAL F 1 142 ? 33.887 42.057 -62.018 1.00 21.18 142 VAL G N 1
ATOM 13675 C CA . VAL F 1 142 ? 34.492 42.774 -63.118 1.00 19.32 142 VAL G CA 1
ATOM 13676 C C . VAL F 1 142 ? 35.343 41.786 -63.915 1.00 17.73 142 VAL G C 1
ATOM 13677 O O . VAL F 1 142 ? 35.343 41.809 -65.142 1.00 17.52 142 VAL G O 1
ATOM 13681 N N . GLY F 1 143 ? 36.051 40.909 -63.213 1.00 17.46 143 GLY G N 1
ATOM 13682 C CA . GLY F 1 143 ? 36.887 39.922 -63.883 1.00 20.47 143 GLY G CA 1
ATOM 13683 C C . GLY F 1 143 ? 36.097 39.007 -64.807 1.00 21.55 143 GLY G C 1
ATOM 13684 O O . GLY F 1 143 ? 36.487 38.776 -65.952 1.00 21.33 143 GLY G O 1
ATOM 13685 N N . ALA F 1 144 ? 34.976 38.492 -64.309 1.00 22.03 144 ALA G N 1
ATOM 13686 C CA . ALA F 1 144 ? 34.115 37.615 -65.088 1.00 22.85 144 ALA G CA 1
ATOM 13687 C C . ALA F 1 144 ? 33.675 38.301 -66.381 1.00 24.01 144 ALA G C 1
ATOM 13688 O O . ALA F 1 144 ? 33.670 37.705 -67.456 1.00 24.49 144 ALA G O 1
ATOM 13690 N N . GLN F 1 145 ? 33.296 39.563 -66.262 1.00 24.68 145 GLN G N 1
ATOM 13691 C CA . GLN F 1 145 ? 32.859 40.342 -67.405 1.00 25.11 145 GLN G CA 1
ATOM 13692 C C . GLN F 1 145 ? 33.924 40.369 -68.489 1.00 23.68 145 GLN G C 1
ATOM 13693 O O . GLN F 1 145 ? 33.630 40.211 -69.669 1.00 23.65 145 GLN G O 1
ATOM 13699 N N . PHE F 1 146 ? 35.171 40.548 -68.081 1.00 23.69 146 PHE G N 1
ATOM 13700 C CA . PHE F 1 146 ? 36.256 40.614 -69.039 1.00 23.72 146 PHE G CA 1
ATOM 13701 C C . PHE F 1 146 ? 36.813 39.300 -69.527 1.00 24.73 146 PHE G C 1
ATOM 13702 O O . PHE F 1 146 ? 37.635 39.280 -70.435 1.00 26.28 146 PHE G O 1
ATOM 13710 N N . LEU F 1 147 ? 36.386 38.203 -68.922 1.00 23.41 147 LEU G N 1
ATOM 13711 C CA . LEU F 1 147 ? 36.814 36.904 -69.403 1.00 23.46 147 LEU G CA 1
ATOM 13712 C C . LEU F 1 147 ? 35.888 36.620 -70.592 1.00 23.60 147 LEU G C 1
ATOM 13713 O O . LEU F 1 147 ? 36.075 35.663 -71.330 1.00 23.26 147 LEU G O 1
ATOM 13718 N N . GLU F 1 148 ? 34.891 37.480 -70.773 1.00 24.81 148 GLU G N 1
ATOM 13719 C CA . GLU F 1 148 ? 33.942 37.344 -71.875 1.00 26.11 148 GLU G CA 1
ATOM 13720 C C . GLU F 1 148 ? 34.580 37.659 -73.231 1.00 26.66 148 GLU G C 1
ATOM 13721 O O . GLU F 1 148 ? 35.209 38.699 -73.399 1.00 28.82 148 GLU G O 1
ATOM 13727 N N . LYS F 1 149 ? 34.410 36.755 -74.190 1.00 27.00 149 LYS G N 1
ATOM 13728 C CA . LYS F 1 149 ? 34.978 36.920 -75.524 1.00 26.46 149 LYS G CA 1
ATOM 13729 C C . LYS F 1 149 ? 34.723 38.293 -76.140 1.00 26.91 149 LYS G C 1
ATOM 13730 O O . LYS F 1 149 ? 35.629 38.900 -76.700 1.00 25.55 149 LYS G O 1
ATOM 13736 N N . PRO F 1 150 ? 33.487 38.801 -76.054 1.00 27.54 150 PRO G N 1
ATOM 13737 C CA . PRO F 1 150 ? 33.262 40.118 -76.652 1.00 28.01 150 PRO G CA 1
ATOM 13738 C C . PRO F 1 150 ? 34.155 41.202 -76.055 1.00 29.30 150 PRO G C 1
ATOM 13739 O O . PRO F 1 150 ? 34.395 42.220 -76.692 1.00 30.35 150 PRO G O 1
ATOM 13743 N N . LYS F 1 151 ? 34.656 40.984 -74.841 1.00 29.30 151 LYS G N 1
ATOM 13744 C CA . LYS F 1 151 ? 35.532 41.965 -74.196 1.00 31.60 151 LYS G CA 1
ATOM 13745 C C . LYS F 1 151 ? 36.987 41.548 -74.428 1.00 32.54 151 LYS G C 1
ATOM 13746 O O . LYS F 1 151 ? 37.911 42.020 -73.750 1.00 32.45 151 LYS G O 1
ATOM 13752 N N . GLY F 1 152 ? 37.178 40.651 -75.390 1.00 29.10 152 GLY G N 1
ATOM 13753 C CA . GLY F 1 152 ? 38.507 40.178 -75.720 1.00 28.02 152 GLY G CA 1
ATOM 13754 C C . GLY F 1 152 ? 39.106 39.176 -74.753 1.00 28.24 152 GLY G C 1
ATOM 13755 O O . GLY F 1 152 ? 40.291 38.861 -74.845 1.00 28.51 152 GLY G O 1
ATOM 13756 N N . GLY F 1 153 ? 38.295 38.669 -73.831 1.00 27.13 153 GLY G N 1
ATOM 13757 C CA . GLY F 1 153 ? 38.787 37.706 -72.868 1.00 25.89 153 GLY G CA 1
ATOM 13758 C C . GLY F 1 153 ? 38.828 36.297 -73.422 1.00 27.23 153 GLY G C 1
ATOM 13759 O O . GLY F 1 153 ? 38.408 36.038 -74.558 1.00 25.95 153 GLY G O 1
ATOM 13760 N N . ARG F 1 154 ? 39.328 35.382 -72.602 1.00 26.52 154 ARG G N 1
ATOM 13761 C CA . ARG F 1 154 ? 39.457 33.981 -72.971 1.00 27.74 154 ARG G CA 1
ATOM 13762 C C . ARG F 1 154 ? 38.129 33.331 -73.395 1.00 27.30 154 ARG G C 1
ATOM 13763 O O . ARG F 1 154 ? 38.126 32.356 -74.143 1.00 29.91 154 ARG G O 1
ATOM 13771 N N . GLY F 1 155 ? 37.008 33.864 -72.914 1.00 24.16 155 GLY G N 1
ATOM 13772 C CA . GLY F 1 155 ? 35.702 33.329 -73.277 1.00 21.28 155 GLY G CA 1
ATOM 13773 C C . GLY F 1 155 ? 35.191 32.185 -72.417 1.00 21.61 155 GLY G C 1
ATOM 13774 O O . GLY F 1 155 ? 34.505 31.283 -72.907 1.00 21.61 155 GLY G O 1
ATOM 13775 N N . VAL F 1 156 ? 35.510 32.219 -71.128 1.00 19.29 156 VAL G N 1
ATOM 13776 C CA . VAL F 1 156 ? 35.077 31.163 -70.235 1.00 17.76 156 VAL G CA 1
ATOM 13777 C C . VAL F 1 156 ? 34.270 31.667 -69.069 1.00 18.20 156 VAL G C 1
ATOM 13778 O O . VAL F 1 156 ? 34.337 32.841 -68.710 1.00 16.98 156 VAL G O 1
ATOM 13782 N N . LEU F 1 157 ? 33.522 30.736 -68.489 1.00 17.84 157 LEU G N 1
ATOM 13783 C CA . LEU F 1 157 ? 32.656 30.963 -67.345 1.00 18.07 157 LEU G CA 1
ATOM 13784 C C . LEU F 1 157 ? 33.438 30.528 -66.100 1.00 17.94 157 LEU G C 1
ATOM 13785 O O . LEU F 1 157 ? 33.985 29.426 -66.068 1.00 19.66 157 LEU G O 1
ATOM 13790 N N . LEU F 1 158 ? 33.501 31.382 -65.079 1.00 16.02 158 LEU G N 1
ATOM 13791 C CA . LEU F 1 158 ? 34.235 31.044 -63.858 1.00 14.37 158 LEU G CA 1
ATOM 13792 C C . LEU F 1 158 ? 33.935 29.670 -63.263 1.00 15.86 158 LEU G C 1
ATOM 13793 O O . LEU F 1 158 ? 34.847 28.960 -62.845 1.00 15.72 158 LEU G O 1
ATOM 13798 N N . GLY F 1 159 ? 32.664 29.292 -63.222 1.00 15.65 159 GLY G N 1
ATOM 13799 C CA . GLY F 1 159 ? 32.325 28.011 -62.643 1.00 17.57 159 GLY G CA 1
ATOM 13800 C C . GLY F 1 159 ? 31.932 26.947 -63.635 1.00 20.86 159 GLY G C 1
ATOM 13801 O O . GLY F 1 159 ? 31.549 25.849 -63.231 1.00 24.91 159 GLY G O 1
ATOM 13802 N N . GLY F 1 160 ? 32.040 27.256 -64.926 1.00 21.22 160 GLY G N 1
ATOM 13803 C CA . GLY F 1 160 ? 31.669 26.300 -65.952 1.00 20.24 160 GLY G CA 1
ATOM 13804 C C . GLY F 1 160 ? 30.207 25.897 -65.816 1.00 21.49 160 GLY G C 1
ATOM 13805 O O . GLY F 1 160 ? 29.364 26.688 -65.381 1.00 22.50 160 GLY G O 1
ATOM 13806 N N . VAL F 1 161 ? 29.903 24.664 -66.199 1.00 19.63 161 VAL G N 1
ATOM 13807 C CA . VAL F 1 161 ? 28.558 24.122 -66.113 1.00 15.39 161 VAL G CA 1
ATOM 13808 C C . VAL F 1 161 ? 28.746 22.634 -65.841 1.00 19.09 161 VAL G C 1
ATOM 13809 O O . VAL F 1 161 ? 29.846 22.108 -65.996 1.00 17.79 161 VAL G O 1
ATOM 13813 N N . PRO F 1 162 ? 27.684 21.932 -65.423 1.00 21.02 162 PRO G N 1
ATOM 13814 C CA . PRO F 1 162 ? 27.849 20.504 -65.154 1.00 17.46 162 PRO G CA 1
ATOM 13815 C C . PRO F 1 162 ? 28.536 19.782 -66.307 1.00 18.78 162 PRO G C 1
ATOM 13816 O O . PRO F 1 162 ? 28.014 19.784 -67.417 1.00 20.07 162 PRO G O 1
ATOM 13820 N N . GLY F 1 163 ? 29.700 19.179 -66.045 1.00 17.26 163 GLY G N 1
ATOM 13821 C CA . GLY F 1 163 ? 30.418 18.455 -67.082 1.00 15.76 163 GLY G CA 1
ATOM 13822 C C . GLY F 1 163 ? 31.632 19.192 -67.643 1.00 18.87 163 GLY G C 1
ATOM 13823 O O . GLY F 1 163 ? 32.467 18.601 -68.339 1.00 16.75 163 GLY G O 1
ATOM 13824 N N . VAL F 1 164 ? 31.726 20.486 -67.345 1.00 15.65 164 VAL G N 1
ATOM 13825 C CA . VAL F 1 164 ? 32.833 21.310 -67.803 1.00 15.65 164 VAL G CA 1
ATOM 13826 C C . VAL F 1 164 ? 33.499 21.934 -66.580 1.00 16.82 164 VAL G C 1
ATOM 13827 O O . VAL F 1 164 ? 32.838 22.515 -65.731 1.00 19.14 164 VAL G O 1
ATOM 13831 N N . ALA F 1 165 ? 34.816 21.811 -66.504 1.00 17.72 165 ALA G N 1
ATOM 13832 C CA . ALA F 1 165 ? 35.585 22.332 -65.381 1.00 18.63 165 ALA G CA 1
ATOM 13833 C C . ALA F 1 165 ? 35.441 23.830 -65.107 1.00 17.64 165 ALA G C 1
ATOM 13834 O O . ALA F 1 165 ? 35.358 24.639 -66.020 1.00 17.97 165 ALA G O 1
ATOM 13836 N N . PRO F 1 166 ? 35.409 24.211 -63.823 1.00 19.31 166 PRO G N 1
ATOM 13837 C CA . PRO F 1 166 ? 35.285 25.624 -63.465 1.00 19.57 166 PRO G CA 1
ATOM 13838 C C . PRO F 1 166 ? 36.602 26.307 -63.837 1.00 21.97 166 PRO G C 1
ATOM 13839 O O . PRO F 1 166 ? 37.576 25.624 -64.165 1.00 23.17 166 PRO G O 1
ATOM 13843 N N . ALA F 1 167 ? 36.649 27.636 -63.804 1.00 20.64 167 ALA G N 1
ATOM 13844 C CA . ALA F 1 167 ? 37.889 28.335 -64.142 1.00 19.01 167 ALA G CA 1
ATOM 13845 C C . ALA F 1 167 ? 38.741 28.541 -62.896 1.00 19.44 167 ALA G C 1
ATOM 13846 O O . ALA F 1 167 ? 38.314 28.276 -61.775 1.00 19.96 167 ALA G O 1
ATOM 13848 N N . SER F 1 168 ? 39.956 29.020 -63.093 1.00 19.92 168 SER G N 1
ATOM 13849 C CA . SER F 1 168 ? 40.854 29.252 -61.973 1.00 20.09 168 SER G CA 1
ATOM 13850 C C . SER F 1 168 ? 40.981 30.738 -61.631 1.00 19.52 168 SER G C 1
ATOM 13851 O O . SER F 1 168 ? 41.390 31.553 -62.472 1.00 20.73 168 SER G O 1
ATOM 13854 N N . VAL F 1 169 ? 40.606 31.095 -60.409 1.00 17.49 169 VAL G N 1
ATOM 13855 C CA . VAL F 1 169 ? 40.745 32.473 -59.964 1.00 17.09 169 VAL G CA 1
ATOM 13856 C C . VAL F 1 169 ? 41.834 32.420 -58.906 1.00 20.15 169 VAL G C 1
ATOM 13857 O O . VAL F 1 169 ? 41.699 31.723 -57.896 1.00 22.44 169 VAL G O 1
ATOM 13861 N N . VAL F 1 170 ? 42.931 33.120 -59.161 1.00 19.10 170 VAL G N 1
ATOM 13862 C CA . VAL F 1 170 ? 44.035 33.160 -58.227 1.00 17.51 170 VAL G CA 1
ATOM 13863 C C . VAL F 1 170 ? 44.013 34.551 -57.605 1.00 18.90 170 VAL G C 1
ATOM 13864 O O . VAL F 1 170 ? 43.995 35.562 -58.319 1.00 17.67 170 VAL G O 1
ATOM 13868 N N . ILE F 1 171 ? 43.990 34.588 -56.272 1.00 20.88 171 ILE G N 1
ATOM 13869 C CA . ILE F 1 171 ? 43.950 35.841 -55.524 1.00 19.38 171 ILE G CA 1
ATOM 13870 C C . ILE F 1 171 ? 45.207 36.044 -54.683 1.00 21.40 171 ILE G C 1
ATOM 13871 O O . ILE F 1 171 ? 45.499 35.249 -53.785 1.00 21.99 171 ILE G O 1
ATOM 13876 N N . LEU F 1 172 ? 45.956 37.103 -54.972 1.00 17.66 172 LEU G N 1
ATOM 13877 C CA . LEU F 1 172 ? 47.174 37.380 -54.209 1.00 20.31 172 LEU G CA 1
ATOM 13878 C C . LEU F 1 172 ? 46.877 38.361 -53.074 1.00 22.08 172 LEU G C 1
ATOM 13879 O O . LEU F 1 172 ? 46.734 39.563 -53.302 1.00 20.61 172 LEU G O 1
ATOM 13884 N N . GLY F 1 173 ? 46.794 37.846 -51.853 1.00 19.80 173 GLY G N 1
ATOM 13885 C CA . GLY F 1 173 ? 46.509 38.692 -50.714 1.00 19.85 173 GLY G CA 1
ATOM 13886 C C . GLY F 1 173 ? 45.296 38.193 -49.951 1.00 21.23 173 GLY G C 1
ATOM 13887 O O . GLY F 1 173 ? 44.197 38.112 -50.495 1.00 22.09 173 GLY G O 1
ATOM 13888 N N . GLY F 1 174 ? 45.497 37.857 -48.682 1.00 20.32 174 GLY G N 1
ATOM 13889 C CA . GLY F 1 174 ? 44.399 37.367 -47.875 1.00 22.50 174 GLY G CA 1
ATOM 13890 C C . GLY F 1 174 ? 43.744 38.426 -47.002 1.00 23.01 174 GLY G C 1
ATOM 13891 O O . GLY F 1 174 ? 43.066 38.098 -46.025 1.00 22.75 174 GLY G O 1
ATOM 13892 N N . GLY F 1 175 ? 43.931 39.696 -47.357 1.00 22.53 175 GLY G N 1
ATOM 13893 C CA . GLY F 1 175 ? 43.353 40.774 -46.572 1.00 23.01 175 GLY G CA 1
ATOM 13894 C C . GLY F 1 175 ? 41.851 40.961 -46.728 1.00 23.23 175 GLY G C 1
ATOM 13895 O O . GLY F 1 175 ? 41.134 40.040 -47.119 1.00 24.33 175 GLY G O 1
ATOM 13896 N N . THR F 1 176 ? 41.381 42.167 -46.416 1.00 21.72 176 THR G N 1
ATOM 13897 C CA . THR F 1 176 ? 39.971 42.509 -46.518 1.00 21.30 176 THR G CA 1
ATOM 13898 C C . THR F 1 176 ? 39.505 42.396 -47.973 1.00 21.70 176 THR G C 1
ATOM 13899 O O . THR F 1 176 ? 38.429 41.871 -48.251 1.00 21.31 176 THR G O 1
ATOM 13903 N N . VAL F 1 177 ? 40.332 42.883 -48.891 1.00 20.66 177 VAL G N 1
ATOM 13904 C CA . VAL F 1 177 ? 40.030 42.842 -50.313 1.00 20.53 177 VAL G CA 1
ATOM 13905 C C . VAL F 1 177 ? 40.096 41.403 -50.802 1.00 21.97 177 VAL G C 1
ATOM 13906 O O . VAL F 1 177 ? 39.192 40.935 -51.503 1.00 23.04 177 VAL G O 1
ATOM 13910 N N . GLY F 1 178 ? 41.166 40.703 -50.429 1.00 21.03 178 GLY G N 1
ATOM 13911 C CA . GLY F 1 178 ? 41.329 39.320 -50.846 1.00 19.51 178 GLY G CA 1
ATOM 13912 C C . GLY F 1 178 ? 40.188 38.423 -50.398 1.00 20.14 178 GLY G C 1
ATOM 13913 O O . GLY F 1 178 ? 39.627 37.676 -51.207 1.00 18.88 178 GLY G O 1
ATOM 13914 N N . THR F 1 179 ? 39.831 38.501 -49.116 1.00 18.47 179 THR G N 1
ATOM 13915 C CA . THR F 1 179 ? 38.757 37.666 -48.581 1.00 16.56 179 THR G CA 1
ATOM 13916 C C . THR F 1 179 ? 37.399 37.936 -49.206 1.00 15.58 179 THR G C 1
ATOM 13917 O O . THR F 1 179 ? 36.634 37.007 -49.436 1.00 16.31 179 THR G O 1
ATOM 13921 N N . ASN F 1 180 ? 37.089 39.195 -49.484 1.00 13.90 180 ASN G N 1
ATOM 13922 C CA . ASN F 1 180 ? 35.800 39.480 -50.081 1.00 14.47 180 ASN G CA 1
ATOM 13923 C C . ASN F 1 180 ? 35.751 39.033 -51.528 1.00 15.73 180 ASN G C 1
ATOM 13924 O O . ASN F 1 180 ? 34.701 38.626 -52.027 1.00 17.24 180 ASN G O 1
ATOM 13929 N N . ALA F 1 181 ? 36.885 39.097 -52.207 1.00 14.76 181 ALA G N 1
ATOM 13930 C CA . ALA F 1 181 ? 36.924 38.653 -53.583 1.00 14.92 181 ALA G CA 1
ATOM 13931 C C . ALA F 1 181 ? 36.741 37.130 -53.599 1.00 14.15 181 ALA G C 1
ATOM 13932 O O . ALA F 1 181 ? 36.036 36.584 -54.449 1.00 15.29 181 ALA G O 1
ATOM 13934 N N . ALA F 1 182 ? 37.371 36.455 -52.643 1.00 14.39 182 ALA G N 1
ATOM 13935 C CA . ALA F 1 182 ? 37.287 35.006 -52.548 1.00 15.28 182 ALA G CA 1
ATOM 13936 C C . ALA F 1 182 ? 35.847 34.533 -52.373 1.00 17.72 182 ALA G C 1
ATOM 13937 O O . ALA F 1 182 ? 35.418 33.577 -53.026 1.00 18.80 182 ALA G O 1
ATOM 13939 N N . LYS F 1 183 ? 35.108 35.186 -51.477 1.00 17.37 183 LYS G N 1
ATOM 13940 C CA . LYS F 1 183 ? 33.717 34.828 -51.235 1.00 14.79 183 LYS G CA 1
ATOM 13941 C C . LYS F 1 183 ? 32.948 34.806 -52.553 1.00 14.27 183 LYS G C 1
ATOM 13942 O O . LYS F 1 183 ? 32.328 33.796 -52.899 1.00 15.31 183 LYS G O 1
ATOM 13948 N N . ILE F 1 184 ? 32.999 35.912 -53.288 1.00 11.95 184 ILE G N 1
ATOM 13949 C CA . ILE F 1 184 ? 32.290 36.006 -54.555 1.00 13.83 184 ILE G CA 1
ATOM 13950 C C . ILE F 1 184 ? 32.824 35.041 -55.615 1.00 15.21 184 ILE G C 1
ATOM 13951 O O . ILE F 1 184 ? 32.043 34.389 -56.307 1.00 15.36 184 ILE G O 1
ATOM 13956 N N . ALA F 1 185 ? 34.144 34.946 -55.755 1.00 14.73 185 ALA G N 1
ATOM 13957 C CA . ALA F 1 185 ? 34.720 34.040 -56.746 1.00 13.88 185 ALA G CA 1
ATOM 13958 C C . ALA F 1 185 ? 34.289 32.606 -56.438 1.00 15.68 185 ALA G C 1
ATOM 13959 O O . ALA F 1 185 ? 33.972 31.824 -57.340 1.00 16.98 185 ALA G O 1
ATOM 13961 N N . LEU F 1 186 ? 34.259 32.269 -55.153 1.00 17.31 186 LEU G N 1
ATOM 13962 C CA . LEU F 1 186 ? 33.868 30.932 -54.735 1.00 17.26 186 LEU G CA 1
ATOM 13963 C C . LEU F 1 186 ? 32.416 30.722 -55.100 1.00 18.63 186 LEU G C 1
ATOM 13964 O O . LEU F 1 186 ? 32.060 29.689 -55.662 1.00 20.50 186 LEU G O 1
ATOM 13969 N N . GLY F 1 187 ? 31.587 31.714 -54.779 1.00 17.86 187 GLY G N 1
ATOM 13970 C CA . GLY F 1 187 ? 30.163 31.633 -55.065 1.00 17.15 187 GLY G CA 1
ATOM 13971 C C . GLY F 1 187 ? 29.806 31.561 -56.541 1.00 17.94 187 GLY G C 1
ATOM 13972 O O . GLY F 1 187 ? 28.742 31.060 -56.894 1.00 17.87 187 GLY G O 1
ATOM 13973 N N . MET F 1 188 ? 30.677 32.074 -57.407 1.00 16.76 188 MET G N 1
ATOM 13974 C CA . MET F 1 188 ? 30.427 32.043 -58.839 1.00 16.07 188 MET G CA 1
ATOM 13975 C C . MET F 1 188 ? 30.846 30.700 -59.431 1.00 17.95 188 MET G C 1
ATOM 13976 O O . MET F 1 188 ? 30.627 30.444 -60.610 1.00 18.92 188 MET G O 1
ATOM 13981 N N . GLY F 1 189 ? 31.434 29.839 -58.597 1.00 18.49 189 GLY G N 1
ATOM 13982 C CA . GLY F 1 189 ? 31.826 28.509 -59.046 1.00 18.31 189 GLY G CA 1
ATOM 13983 C C . GLY F 1 189 ? 33.283 28.225 -59.384 1.00 18.99 189 GLY G C 1
ATOM 13984 O O . GLY F 1 189 ? 33.634 27.089 -59.705 1.00 20.16 189 GLY G O 1
ATOM 13985 N N . ALA F 1 190 ? 34.141 29.232 -59.301 1.00 17.50 190 ALA G N 1
ATOM 13986 C CA . ALA F 1 190 ? 35.548 29.045 -59.629 1.00 17.66 190 ALA G CA 1
ATOM 13987 C C . ALA F 1 190 ? 36.334 28.246 -58.606 1.00 19.41 190 ALA G C 1
ATOM 13988 O O . ALA F 1 190 ? 35.924 28.089 -57.459 1.00 18.60 190 ALA G O 1
ATOM 13990 N N . GLN F 1 191 ? 37.468 27.719 -59.045 1.00 20.28 191 GLN G N 1
ATOM 13991 C CA . GLN F 1 191 ? 38.348 27.000 -58.143 1.00 22.39 191 GLN G CA 1
ATOM 13992 C C . GLN F 1 191 ? 39.188 28.150 -57.637 1.00 22.04 191 GLN G C 1
ATOM 13993 O O . GLN F 1 191 ? 40.050 28.658 -58.351 1.00 21.90 191 GLN G O 1
ATOM 13999 N N . VAL F 1 192 ? 38.915 28.573 -56.414 1.00 22.34 192 VAL G N 1
ATOM 14000 C CA . VAL F 1 192 ? 39.610 29.701 -55.837 1.00 21.81 192 VAL G CA 1
ATOM 14001 C C . VAL F 1 192 ? 40.838 29.354 -55.032 1.00 22.78 192 VAL G C 1
ATOM 14002 O O . VAL F 1 192 ? 40.766 28.581 -54.069 1.00 23.33 192 VAL G O 1
ATOM 14006 N N . THR F 1 193 ? 41.971 29.923 -55.436 1.00 21.99 193 THR G N 1
ATOM 14007 C CA . THR F 1 193 ? 43.206 29.732 -54.692 1.00 23.67 193 THR G CA 1
ATOM 14008 C C . THR F 1 193 ? 43.664 31.131 -54.297 1.00 24.29 193 THR G C 1
ATOM 14009 O O . THR F 1 193 ? 43.794 32.021 -55.141 1.00 22.72 193 THR G O 1
ATOM 14013 N N . ILE F 1 194 ? 43.861 31.323 -52.995 1.00 25.12 194 ILE G N 1
ATOM 14014 C CA . ILE F 1 194 ? 44.310 32.602 -52.461 1.00 26.49 194 ILE G CA 1
ATOM 14015 C C . ILE F 1 194 ? 45.650 32.433 -51.744 1.00 25.86 194 ILE G C 1
ATOM 14016 O O . ILE F 1 194 ? 45.830 31.500 -50.965 1.00 26.02 194 ILE G O 1
ATOM 14021 N N . LEU F 1 195 ? 46.588 33.334 -52.023 1.00 24.43 195 LEU G N 1
ATOM 14022 C CA . LEU F 1 195 ? 47.911 33.278 -51.422 1.00 24.53 195 LEU G CA 1
ATOM 14023 C C . LEU F 1 195 ? 48.129 34.425 -50.448 1.00 25.26 195 LEU G C 1
ATOM 14024 O O . LEU F 1 195 ? 47.563 35.504 -50.603 1.00 25.88 195 LEU G O 1
ATOM 14029 N N . ASP F 1 196 ? 48.962 34.184 -49.444 1.00 26.60 196 ASP G N 1
ATOM 14030 C CA . ASP F 1 196 ? 49.269 35.199 -48.458 1.00 26.81 196 ASP G CA 1
ATOM 14031 C C . ASP F 1 196 ? 50.521 34.775 -47.714 1.00 27.66 196 ASP G C 1
ATOM 14032 O O . ASP F 1 196 ? 50.823 33.585 -47.606 1.00 28.75 196 ASP G O 1
ATOM 14037 N N . VAL F 1 197 ? 51.254 35.755 -47.207 1.00 26.99 197 VAL G N 1
ATOM 14038 C CA . VAL F 1 197 ? 52.488 35.486 -46.489 1.00 27.96 197 VAL G CA 1
ATOM 14039 C C . VAL F 1 197 ? 52.269 35.099 -45.030 1.00 27.08 197 VAL G C 1
ATOM 14040 O O . VAL F 1 197 ? 53.083 34.388 -44.445 1.00 28.43 197 VAL G O 1
ATOM 14044 N N . ASN F 1 198 ? 51.168 35.560 -44.447 1.00 27.76 198 ASN G N 1
ATOM 14045 C CA . ASN F 1 198 ? 50.869 35.272 -43.056 1.00 27.75 198 ASN G CA 1
ATOM 14046 C C . ASN F 1 198 ? 50.130 33.965 -42.875 1.00 30.01 198 ASN G C 1
ATOM 14047 O O . ASN F 1 198 ? 49.016 33.788 -43.368 1.00 31.79 198 ASN G O 1
ATOM 14052 N N . HIS F 1 199 ? 50.740 33.050 -42.136 1.00 30.97 199 HIS G N 1
ATOM 14053 C CA . HIS F 1 199 ? 50.127 31.752 -41.929 1.00 30.22 199 HIS G CA 1
ATOM 14054 C C . HIS F 1 199 ? 48.839 31.771 -41.114 1.00 29.23 199 HIS G C 1
ATOM 14055 O O . HIS F 1 199 ? 47.860 31.116 -41.490 1.00 30.84 199 HIS G O 1
ATOM 14062 N N . LYS F 1 200 ? 48.830 32.502 -40.003 1.00 29.06 200 LYS G N 1
ATOM 14063 C CA . LYS F 1 200 ? 47.628 32.567 -39.172 1.00 29.46 200 LYS G CA 1
ATOM 14064 C C . LYS F 1 200 ? 46.412 32.996 -40.000 1.00 28.97 200 LYS G C 1
ATOM 14065 O O . LYS F 1 200 ? 45.284 32.546 -39.770 1.00 27.17 200 LYS G O 1
ATOM 14071 N N . ARG F 1 201 ? 46.666 33.874 -40.967 1.00 28.75 201 ARG G N 1
ATOM 14072 C CA . ARG F 1 201 ? 45.626 34.399 -41.829 1.00 27.16 201 ARG G CA 1
ATOM 14073 C C . ARG F 1 201 ? 45.076 33.307 -42.731 1.00 27.21 201 ARG G C 1
ATOM 14074 O O . ARG F 1 201 ? 43.871 33.254 -42.983 1.00 28.63 201 ARG G O 1
ATOM 14082 N N . LEU F 1 202 ? 45.961 32.435 -43.208 1.00 26.04 202 LEU G N 1
ATOM 14083 C CA . LEU F 1 202 ? 45.555 31.333 -44.065 1.00 25.78 202 LEU G CA 1
ATOM 14084 C C . LEU F 1 202 ? 44.844 30.248 -43.248 1.00 25.84 202 LEU G C 1
ATOM 14085 O O . LEU F 1 202 ? 43.973 29.537 -43.761 1.00 24.69 202 LEU G O 1
ATOM 14090 N N . GLN F 1 203 ? 45.218 30.120 -41.978 1.00 25.96 203 GLN G N 1
ATOM 14091 C CA . GLN F 1 203 ? 44.590 29.130 -41.117 1.00 24.54 203 GLN G CA 1
ATOM 14092 C C . GLN F 1 203 ? 43.162 29.601 -40.900 1.00 24.82 203 GLN G C 1
ATOM 14093 O O . GLN F 1 203 ? 42.218 28.808 -40.940 1.00 25.45 203 GLN G O 1
ATOM 14099 N N . TYR F 1 204 ? 43.011 30.903 -40.676 1.00 24.12 204 TYR G N 1
ATOM 14100 C CA . TYR F 1 204 ? 41.691 31.471 -40.463 1.00 23.62 204 TYR G CA 1
ATOM 14101 C C . TYR F 1 204 ? 40.863 31.318 -41.726 1.00 22.59 204 TYR G C 1
ATOM 14102 O O . TYR F 1 204 ? 39.723 30.881 -41.659 1.00 22.74 204 TYR G O 1
ATOM 14111 N N . LEU F 1 205 ? 41.430 31.675 -42.876 1.00 23.36 205 LEU G N 1
ATOM 14112 C CA . LEU F 1 205 ? 40.695 31.547 -44.128 1.00 24.05 205 LEU G CA 1
ATOM 14113 C C . LEU F 1 205 ? 40.279 30.094 -44.382 1.00 26.82 205 LEU G C 1
ATOM 14114 O O . LEU F 1 205 ? 39.234 29.839 -44.975 1.00 28.57 205 LEU G O 1
ATOM 14119 N N . ASP F 1 206 ? 41.071 29.132 -43.924 1.00 25.56 206 ASP G N 1
ATOM 14120 C CA . ASP F 1 206 ? 40.697 27.748 -44.138 1.00 25.67 206 ASP G CA 1
ATOM 14121 C C . ASP F 1 206 ? 39.477 27.416 -43.275 1.00 26.38 206 ASP G C 1
ATOM 14122 O O . ASP F 1 206 ? 38.647 26.586 -43.638 1.00 26.06 206 ASP G O 1
ATOM 14127 N N . ASP F 1 207 ? 39.368 28.075 -42.130 1.00 26.76 207 ASP G N 1
ATOM 14128 C CA . ASP F 1 207 ? 38.237 27.861 -41.237 1.00 27.05 207 ASP G CA 1
ATOM 14129 C C . ASP F 1 207 ? 36.933 28.398 -41.823 1.00 27.27 207 ASP G C 1
ATOM 14130 O O . ASP F 1 207 ? 35.906 27.701 -41.819 1.00 26.62 207 ASP G O 1
ATOM 14135 N N . VAL F 1 208 ? 36.977 29.633 -42.329 1.00 26.17 208 VAL G N 1
ATOM 14136 C CA . VAL F 1 208 ? 35.782 30.263 -42.885 1.00 26.93 208 VAL G CA 1
ATOM 14137 C C . VAL F 1 208 ? 35.275 29.643 -44.187 1.00 25.95 208 VAL G C 1
ATOM 14138 O O . VAL F 1 208 ? 34.071 29.668 -44.458 1.00 26.24 208 VAL G O 1
ATOM 14142 N N . PHE F 1 209 ? 36.171 29.085 -44.992 1.00 23.37 209 PHE G N 1
ATOM 14143 C CA . PHE F 1 209 ? 35.742 28.490 -46.251 1.00 23.93 209 PHE G CA 1
ATOM 14144 C C . PHE F 1 209 ? 35.645 26.966 -46.245 1.00 24.90 209 PHE G C 1
ATOM 14145 O O . PHE F 1 209 ? 35.522 26.350 -47.303 1.00 24.11 209 PHE G O 1
ATOM 14153 N N . GLY F 1 210 ? 35.666 26.366 -45.056 1.00 26.38 210 GLY G N 1
ATOM 14154 C CA . GLY F 1 210 ? 35.626 24.918 -44.956 1.00 26.24 210 GLY G CA 1
ATOM 14155 C C . GLY F 1 210 ? 36.993 24.502 -45.442 1.00 28.43 210 GLY G C 1
ATOM 14156 O O . GLY F 1 210 ? 37.965 24.522 -44.693 1.00 34.43 210 GLY G O 1
ATOM 14157 N N . GLY F 1 211 ? 37.070 24.155 -46.717 1.00 29.84 211 GLY G N 1
ATOM 14158 C CA . GLY F 1 211 ? 38.329 23.782 -47.338 1.00 28.24 211 GLY G CA 1
ATOM 14159 C C . GLY F 1 211 ? 38.092 24.022 -48.818 1.00 29.34 211 GLY G C 1
ATOM 14160 O O . GLY F 1 211 ? 38.888 23.639 -49.673 1.00 30.00 211 GLY G O 1
ATOM 14161 N N . ARG F 1 212 ? 36.968 24.678 -49.098 1.00 29.50 212 ARG G N 1
ATOM 14162 C CA . ARG F 1 212 ? 36.530 24.985 -50.450 1.00 29.29 212 ARG G CA 1
ATOM 14163 C C . ARG F 1 212 ? 37.477 25.908 -51.215 1.00 27.98 212 ARG G C 1
ATOM 14164 O O . ARG F 1 212 ? 37.455 25.961 -52.444 1.00 28.23 212 ARG G O 1
ATOM 14172 N N . VAL F 1 213 ? 38.318 26.624 -50.487 1.00 26.64 213 VAL G N 1
ATOM 14173 C CA . VAL F 1 213 ? 39.257 27.553 -51.101 1.00 25.36 213 VAL G CA 1
ATOM 14174 C C . VAL F 1 213 ? 40.674 27.054 -50.871 1.00 25.79 213 VAL G C 1
ATOM 14175 O O . VAL F 1 213 ? 41.039 26.700 -49.751 1.00 26.80 213 VAL G O 1
ATOM 14179 N N . ILE F 1 214 ? 41.471 27.008 -51.934 1.00 22.99 214 ILE G N 1
ATOM 14180 C CA . ILE F 1 214 ? 42.850 26.562 -51.799 1.00 20.49 214 ILE G CA 1
ATOM 14181 C C . ILE F 1 214 ? 43.700 27.693 -51.233 1.00 20.51 214 ILE G C 1
ATOM 14182 O O . ILE F 1 214 ? 43.695 28.813 -51.756 1.00 21.13 214 ILE G O 1
ATOM 14187 N N . THR F 1 215 ? 44.403 27.408 -50.142 1.00 20.17 215 THR G N 1
ATOM 14188 C CA . THR F 1 215 ? 45.290 28.399 -49.539 1.00 17.83 215 THR G CA 1
ATOM 14189 C C . THR F 1 215 ? 46.741 27.977 -49.773 1.00 17.92 215 THR G C 1
ATOM 14190 O O . THR F 1 215 ? 47.131 26.847 -49.488 1.00 20.41 215 THR G O 1
ATOM 14194 N N . LEU F 1 216 ? 47.529 28.890 -50.321 1.00 20.26 216 LEU G N 1
ATOM 14195 C CA . LEU F 1 216 ? 48.939 28.647 -50.579 1.00 20.14 216 LEU G CA 1
ATOM 14196 C C . LEU F 1 216 ? 49.773 29.681 -49.851 1.00 20.86 216 LEU G C 1
ATOM 14197 O O . LEU F 1 216 ? 49.367 30.840 -49.732 1.00 20.89 216 LEU G O 1
ATOM 14202 N N . THR F 1 217 ? 50.928 29.265 -49.341 1.00 23.30 217 THR G N 1
ATOM 14203 C CA . THR F 1 217 ? 51.797 30.210 -48.663 1.00 22.78 217 THR G CA 1
ATOM 14204 C C . THR F 1 217 ? 52.394 31.016 -49.812 1.00 23.60 217 THR G C 1
ATOM 14205 O O . THR F 1 217 ? 52.912 30.447 -50.773 1.00 24.47 217 THR G O 1
ATOM 14209 N N . ALA F 1 218 ? 52.276 32.338 -49.718 1.00 24.39 218 ALA G N 1
ATOM 14210 C CA . ALA F 1 218 ? 52.756 33.255 -50.749 1.00 23.76 218 ALA G CA 1
ATOM 14211 C C . ALA F 1 218 ? 54.266 33.252 -50.984 1.00 25.49 218 ALA G C 1
ATOM 14212 O O . ALA F 1 218 ? 54.936 34.262 -50.782 1.00 25.70 218 ALA G O 1
ATOM 14214 N N . THR F 1 219 ? 54.799 32.113 -51.411 1.00 26.05 219 THR G N 1
ATOM 14215 C CA . THR F 1 219 ? 56.222 32.003 -51.704 1.00 25.29 219 THR G CA 1
ATOM 14216 C C . THR F 1 219 ? 56.345 32.293 -53.197 1.00 28.69 219 THR G C 1
ATOM 14217 O O . THR F 1 219 ? 55.352 32.241 -53.923 1.00 29.61 219 THR G O 1
ATOM 14221 N N . GLU F 1 220 ? 57.542 32.613 -53.668 1.00 30.04 220 GLU G N 1
ATOM 14222 C CA . GLU F 1 220 ? 57.700 32.890 -55.093 1.00 31.99 220 GLU G CA 1
ATOM 14223 C C . GLU F 1 220 ? 57.318 31.671 -55.937 1.00 30.30 220 GLU G C 1
ATOM 14224 O O . GLU F 1 220 ? 56.698 31.805 -56.991 1.00 31.39 220 GLU G O 1
ATOM 14230 N N . ALA F 1 221 ? 57.676 30.484 -55.468 1.00 27.56 221 ALA G N 1
ATOM 14231 C CA . ALA F 1 221 ? 57.333 29.275 -56.203 1.00 28.32 221 ALA G CA 1
ATOM 14232 C C . ALA F 1 221 ? 55.808 29.206 -56.407 1.00 26.91 221 ALA G C 1
ATOM 14233 O O . ALA F 1 221 ? 55.327 29.020 -57.530 1.00 26.01 221 ALA G O 1
ATOM 14235 N N . ASN F 1 222 ? 55.059 29.375 -55.319 1.00 24.82 222 ASN G N 1
ATOM 14236 C CA . ASN F 1 222 ? 53.597 29.328 -55.358 1.00 24.69 222 ASN G CA 1
ATOM 14237 C C . ASN F 1 222 ? 52.937 30.430 -56.188 1.00 26.09 222 ASN G C 1
ATOM 14238 O O . ASN F 1 222 ? 51.927 30.190 -56.856 1.00 26.40 222 ASN G O 1
ATOM 14243 N N . ILE F 1 223 ? 53.496 31.637 -56.140 1.00 26.97 223 ILE G N 1
ATOM 14244 C CA . ILE F 1 223 ? 52.948 32.752 -56.905 1.00 27.09 223 ILE G CA 1
ATOM 14245 C C . ILE F 1 223 ? 53.144 32.473 -58.394 1.00 27.32 223 ILE G C 1
ATOM 14246 O O . ILE F 1 223 ? 52.220 32.607 -59.192 1.00 28.04 223 ILE G O 1
ATOM 14251 N N . LYS F 1 224 ? 54.354 32.069 -58.752 1.00 29.61 224 LYS G N 1
ATOM 14252 C CA . LYS F 1 224 ? 54.705 31.759 -60.130 1.00 31.38 224 LYS G CA 1
ATOM 14253 C C . LYS F 1 224 ? 53.759 30.720 -60.731 1.00 30.53 224 LYS G C 1
ATOM 14254 O O . LYS F 1 224 ? 53.214 30.913 -61.816 1.00 31.42 224 LYS G O 1
ATOM 14260 N N . LYS F 1 225 ? 53.560 29.620 -60.016 1.00 30.64 225 LYS G N 1
ATOM 14261 C CA . LYS F 1 225 ? 52.700 28.553 -60.500 1.00 32.68 225 LYS G CA 1
ATOM 14262 C C . LYS F 1 225 ? 51.234 28.930 -60.530 1.00 32.19 225 LYS G C 1
ATOM 14263 O O . LYS F 1 225 ? 50.542 28.621 -61.499 1.00 33.16 225 LYS G O 1
ATOM 14269 N N . SER F 1 226 ? 50.764 29.596 -59.476 1.00 32.34 226 SER G N 1
ATOM 14270 C CA . SER F 1 226 ? 49.373 30.028 -59.382 1.00 31.60 226 SER G CA 1
ATOM 14271 C C . SER F 1 226 ? 49.004 30.979 -60.521 1.00 32.32 226 SER G C 1
ATOM 14272 O O . SER F 1 226 ? 47.943 30.849 -61.133 1.00 33.65 226 SER G O 1
ATOM 14275 N N . VAL F 1 227 ? 49.881 31.938 -60.792 1.00 30.43 227 VAL G N 1
ATOM 14276 C CA . VAL F 1 227 ? 49.663 32.918 -61.853 1.00 30.66 227 VAL G CA 1
ATOM 14277 C C . VAL F 1 227 ? 49.652 32.243 -63.229 1.00 31.48 227 VAL G C 1
ATOM 14278 O O . VAL F 1 227 ? 48.852 32.580 -64.113 1.00 30.97 227 VAL G O 1
ATOM 14282 N N . GLN F 1 228 ? 50.547 31.281 -63.399 1.00 32.42 228 GLN G N 1
ATOM 14283 C CA . GLN F 1 228 ? 50.676 30.573 -64.657 1.00 32.82 228 GLN G CA 1
ATOM 14284 C C . GLN F 1 228 ? 49.381 29.916 -65.110 1.00 32.41 228 GLN G C 1
ATOM 14285 O O . GLN F 1 228 ? 49.043 29.949 -66.292 1.00 31.59 228 GLN G O 1
ATOM 14291 N N . HIS F 1 229 ? 48.654 29.332 -64.163 1.00 32.51 229 HIS G N 1
ATOM 14292 C CA . HIS F 1 229 ? 47.412 28.633 -64.475 1.00 33.33 229 HIS G CA 1
ATOM 14293 C C . HIS F 1 229 ? 46.122 29.415 -64.222 1.00 31.61 229 HIS G C 1
ATOM 14294 O O . HIS F 1 229 ? 45.033 28.879 -64.388 1.00 32.44 229 HIS G O 1
ATOM 14301 N N . ALA F 1 230 ? 46.236 30.682 -63.847 1.00 28.95 230 ALA G N 1
ATOM 14302 C CA . ALA F 1 230 ? 45.052 31.479 -63.564 1.00 28.26 230 ALA G CA 1
ATOM 14303 C C . ALA F 1 230 ? 44.340 32.040 -64.799 1.00 29.07 230 ALA G C 1
ATOM 14304 O O . ALA F 1 230 ? 44.976 32.528 -65.739 1.00 28.69 230 ALA G O 1
ATOM 14306 N N . ASP F 1 231 ? 43.014 31.949 -64.796 1.00 28.28 231 ASP G N 1
ATOM 14307 C CA . ASP F 1 231 ? 42.218 32.489 -65.890 1.00 27.96 231 ASP G CA 1
ATOM 14308 C C . ASP F 1 231 ? 41.918 33.942 -65.519 1.00 26.38 231 ASP G C 1
ATOM 14309 O O . ASP F 1 231 ? 41.791 34.813 -66.387 1.00 26.49 231 ASP G O 1
ATOM 14314 N N . LEU F 1 232 ? 41.797 34.170 -64.210 1.00 26.40 232 LEU G N 1
ATOM 14315 C CA . LEU F 1 232 ? 41.528 35.482 -63.624 1.00 24.66 232 LEU G CA 1
ATOM 14316 C C . LEU F 1 232 ? 42.501 35.670 -62.463 1.00 25.48 232 LEU G C 1
ATOM 14317 O O . LEU F 1 232 ? 42.532 34.860 -61.533 1.00 24.86 232 LEU G O 1
ATOM 14322 N N . LEU F 1 233 ? 43.308 36.725 -62.531 1.00 23.22 233 LEU G N 1
ATOM 14323 C CA . LEU F 1 233 ? 44.281 37.019 -61.477 1.00 23.13 233 LEU G CA 1
ATOM 14324 C C . LEU F 1 233 ? 43.881 38.296 -60.771 1.00 24.10 233 LEU G C 1
ATOM 14325 O O . LEU F 1 233 ? 43.775 39.342 -61.402 1.00 26.26 233 LEU G O 1
ATOM 14330 N N . ILE F 1 234 ? 43.669 38.216 -59.463 1.00 24.68 234 ILE G N 1
ATOM 14331 C CA . ILE F 1 234 ? 43.263 39.389 -58.707 1.00 23.43 234 ILE G CA 1
ATOM 14332 C C . ILE F 1 234 ? 44.315 39.802 -57.706 1.00 24.61 234 ILE G C 1
ATOM 14333 O O . ILE F 1 234 ? 44.581 39.091 -56.735 1.00 25.49 234 ILE G O 1
ATOM 14338 N N . GLY F 1 235 ? 44.917 40.957 -57.965 1.00 28.22 235 GLY G N 1
ATOM 14339 C CA . GLY F 1 235 ? 45.945 41.480 -57.087 1.00 31.73 235 GLY G CA 1
ATOM 14340 C C . GLY F 1 235 ? 45.289 42.254 -55.970 1.00 33.93 235 GLY G C 1
ATOM 14341 O O . GLY F 1 235 ? 44.486 43.146 -56.234 1.00 35.08 235 GLY G O 1
ATOM 14342 N N . ALA F 1 236 ? 45.614 41.915 -54.726 1.00 37.11 236 ALA G N 1
ATOM 14343 C CA . ALA F 1 236 ? 45.019 42.594 -53.583 1.00 41.27 236 ALA G CA 1
ATOM 14344 C C . ALA F 1 236 ? 46.021 42.833 -52.464 1.00 43.72 236 ALA G C 1
ATOM 14345 O O . ALA F 1 236 ? 45.945 42.192 -51.415 1.00 43.53 236 ALA G O 1
ATOM 14347 N N . VAL F 1 237 ? 46.961 43.752 -52.681 1.00 47.52 237 VAL G N 1
ATOM 14348 C CA . VAL F 1 237 ? 47.953 44.047 -51.651 1.00 51.01 237 VAL G CA 1
ATOM 14349 C C . VAL F 1 237 ? 48.390 45.512 -51.597 1.00 53.85 237 VAL G C 1
ATOM 14350 O O . VAL F 1 237 ? 47.599 46.389 -51.256 1.00 55.31 237 VAL G O 1
ATOM 14354 N N . LEU F 1 238 ? 49.657 45.762 -51.927 1.00 57.38 238 LEU G N 1
ATOM 14355 C CA . LEU F 1 238 ? 50.256 47.106 -51.905 1.00 59.20 238 LEU G CA 1
ATOM 14356 C C . LEU F 1 238 ? 50.277 47.686 -50.494 1.00 59.52 238 LEU G C 1
ATOM 14357 O O . LEU F 1 238 ? 51.130 47.329 -49.679 1.00 60.28 238 LEU G O 1
ATOM 14359 N N . LYS F 1 246 ? 55.429 44.724 -57.806 1.00 64.94 246 LYS G N 1
ATOM 14360 C CA . LYS F 1 246 ? 56.673 43.971 -57.937 1.00 64.17 246 LYS G CA 1
ATOM 14361 C C . LYS F 1 246 ? 56.513 42.497 -57.547 1.00 63.69 246 LYS G C 1
ATOM 14362 O O . LYS F 1 246 ? 57.497 41.759 -57.533 1.00 62.98 246 LYS G O 1
ATOM 14364 N N . LEU F 1 247 ? 55.289 42.067 -57.230 1.00 62.71 247 LEU G N 1
ATOM 14365 C CA . LEU F 1 247 ? 55.047 40.668 -56.851 1.00 61.65 247 LEU G CA 1
ATOM 14366 C C . LEU F 1 247 ? 54.832 39.770 -58.082 1.00 61.44 247 LEU G C 1
ATOM 14367 O O . LEU F 1 247 ? 55.016 38.552 -58.015 1.00 60.41 247 LEU G O 1
ATOM 14369 N N . VAL F 1 248 ? 54.440 40.376 -59.201 1.00 59.42 248 VAL G N 1
ATOM 14370 C CA . VAL F 1 248 ? 54.233 39.649 -60.454 1.00 57.12 248 VAL G CA 1
ATOM 14371 C C . VAL F 1 248 ? 54.885 40.471 -61.563 1.00 56.03 248 VAL G C 1
ATOM 14372 O O . VAL F 1 248 ? 54.391 41.534 -61.933 1.00 54.35 248 VAL G O 1
ATOM 14376 N N . THR F 1 249 ? 56.002 39.974 -62.083 1.00 56.67 249 THR G N 1
ATOM 14377 C CA . THR F 1 249 ? 56.753 40.667 -63.131 1.00 58.16 249 THR G CA 1
ATOM 14378 C C . THR F 1 249 ? 56.228 40.405 -64.539 1.00 59.56 249 THR G C 1
ATOM 14379 O O . THR F 1 249 ? 55.540 39.413 -64.778 1.00 58.90 249 THR G O 1
ATOM 14383 N N . ARG F 1 250 ? 56.562 41.299 -65.470 1.00 62.26 250 ARG G N 1
ATOM 14384 C CA . ARG F 1 250 ? 56.137 41.152 -66.861 1.00 65.49 250 ARG G CA 1
ATOM 14385 C C . ARG F 1 250 ? 56.737 39.871 -67.434 1.00 66.81 250 ARG G C 1
ATOM 14386 O O . ARG F 1 250 ? 56.404 39.443 -68.543 1.00 67.48 250 ARG G O 1
ATOM 14394 N N . ASP F 1 251 ? 57.631 39.264 -66.660 1.00 67.87 251 ASP G N 1
ATOM 14395 C CA . ASP F 1 251 ? 58.260 38.006 -67.046 1.00 67.43 251 ASP G CA 1
ATOM 14396 C C . ASP F 1 251 ? 57.220 36.911 -66.814 1.00 65.02 251 ASP G C 1
ATOM 14397 O O . ASP F 1 251 ? 56.956 36.103 -67.700 1.00 65.12 251 ASP G O 1
ATOM 14402 N N . MET F 1 252 ? 56.624 36.900 -65.623 1.00 62.71 252 MET G N 1
ATOM 14403 C CA . MET F 1 252 ? 55.602 35.913 -65.280 1.00 60.41 252 MET G CA 1
ATOM 14404 C C . MET F 1 252 ? 54.389 36.055 -66.198 1.00 59.05 252 MET G C 1
ATOM 14405 O O . MET F 1 252 ? 53.709 35.077 -66.500 1.00 58.43 252 MET G O 1
ATOM 14410 N N . LEU F 1 253 ? 54.122 37.283 -66.625 1.00 59.13 253 LEU G N 1
ATOM 14411 C CA . LEU F 1 253 ? 52.993 37.575 -67.502 1.00 59.30 253 LEU G CA 1
ATOM 14412 C C . LEU F 1 253 ? 52.956 36.600 -68.672 1.00 59.28 253 LEU G C 1
ATOM 14413 O O . LEU F 1 253 ? 51.924 35.988 -68.970 1.00 59.71 253 LEU G O 1
ATOM 14418 N N . SER F 1 254 ? 54.101 36.460 -69.328 1.00 59.01 254 SER G N 1
ATOM 14419 C CA . SER F 1 254 ? 54.233 35.579 -70.476 1.00 57.47 254 SER G CA 1
ATOM 14420 C C . SER F 1 254 ? 53.806 34.149 -70.163 1.00 57.37 254 SER G C 1
ATOM 14421 O O . SER F 1 254 ? 53.502 33.381 -71.071 1.00 58.81 254 SER G O 1
ATOM 14424 N N . LEU F 1 255 ? 53.788 33.792 -68.882 1.00 56.51 255 LEU G N 1
ATOM 14425 C CA . LEU F 1 255 ? 53.387 32.446 -68.475 1.00 53.45 255 LEU G CA 1
ATOM 14426 C C . LEU F 1 255 ? 51.867 32.279 -68.434 1.00 50.60 255 LEU G C 1
ATOM 14427 O O . LEU F 1 255 ? 51.363 31.154 -68.408 1.00 51.08 255 LEU G O 1
ATOM 14432 N N . MET F 1 256 ? 51.136 33.391 -68.423 1.00 48.27 256 MET G N 1
ATOM 14433 C CA . MET F 1 256 ? 49.680 33.323 -68.360 1.00 44.60 256 MET G CA 1
ATOM 14434 C C . MET F 1 256 ? 49.066 33.004 -69.705 1.00 42.89 256 MET G C 1
ATOM 14435 O O . MET F 1 256 ? 49.538 33.471 -70.738 1.00 42.37 256 MET G O 1
ATOM 14440 N N . LYS F 1 257 ? 48.016 32.194 -69.688 1.00 42.17 257 LYS G N 1
ATOM 14441 C CA . LYS F 1 257 ? 47.345 31.818 -70.920 1.00 42.51 257 LYS G CA 1
ATOM 14442 C C . LYS F 1 257 ? 46.708 33.041 -71.552 1.00 43.23 257 LYS G C 1
ATOM 14443 O O . LYS F 1 257 ? 46.342 33.992 -70.859 1.00 43.67 257 LYS G O 1
ATOM 14449 N N . GLU F 1 258 ? 46.580 33.034 -72.872 1.00 43.20 258 GLU G N 1
ATOM 14450 C CA . GLU F 1 258 ? 45.996 34.187 -73.523 1.00 43.94 258 GLU G CA 1
ATOM 14451 C C . GLU F 1 258 ? 44.495 34.205 -73.297 1.00 42.30 258 GLU G C 1
ATOM 14452 O O . GLU F 1 258 ? 43.814 33.175 -73.375 1.00 42.17 258 GLU G O 1
ATOM 14458 N N . GLY F 1 259 ? 43.991 35.393 -72.996 1.00 37.90 259 GLY G N 1
ATOM 14459 C CA . GLY F 1 259 ? 42.581 35.550 -72.735 1.00 34.05 259 GLY G CA 1
ATOM 14460 C C . GLY F 1 259 ? 42.413 35.790 -71.257 1.00 31.03 259 GLY G C 1
ATOM 14461 O O . GLY F 1 259 ? 41.413 36.370 -70.838 1.00 31.21 259 GLY G O 1
ATOM 14462 N N . ALA F 1 260 ? 43.396 35.347 -70.474 1.00 27.12 260 ALA G N 1
ATOM 14463 C CA . ALA F 1 260 ? 43.364 35.522 -69.022 1.00 26.10 260 ALA G CA 1
ATOM 14464 C C . ALA F 1 260 ? 43.267 37.013 -68.708 1.00 25.54 260 ALA G C 1
ATOM 14465 O O . ALA F 1 260 ? 43.765 37.840 -69.470 1.00 25.81 260 ALA G O 1
ATOM 14467 N N . VAL F 1 261 ? 42.610 37.366 -67.609 1.00 24.16 261 VAL G N 1
ATOM 14468 C CA . VAL F 1 261 ? 42.513 38.772 -67.269 1.00 24.85 261 VAL G CA 1
ATOM 14469 C C . VAL F 1 261 ? 43.081 39.018 -65.872 1.00 24.71 261 VAL G C 1
ATOM 14470 O O . VAL F 1 261 ? 43.082 38.128 -65.017 1.00 26.10 261 VAL G O 1
ATOM 14474 N N . ILE F 1 262 ? 43.582 40.230 -65.662 1.00 23.21 262 ILE G N 1
ATOM 14475 C CA . ILE F 1 262 ? 44.165 40.634 -64.398 1.00 22.81 262 ILE G CA 1
ATOM 14476 C C . ILE F 1 262 ? 43.425 41.852 -63.875 1.00 25.09 262 ILE G C 1
ATOM 14477 O O . ILE F 1 262 ? 43.223 42.822 -64.598 1.00 24.30 262 ILE G O 1
ATOM 14482 N N . VAL F 1 263 ? 43.019 41.794 -62.614 1.00 28.25 263 VAL G N 1
ATOM 14483 C CA . VAL F 1 263 ? 42.320 42.899 -61.979 1.00 32.00 263 VAL G CA 1
ATOM 14484 C C . VAL F 1 263 ? 43.096 43.204 -60.707 1.00 33.54 263 VAL G C 1
ATOM 14485 O O . VAL F 1 263 ? 43.073 42.404 -59.775 1.00 34.88 263 VAL G O 1
ATOM 14489 N N . ASP F 1 264 ? 43.796 44.341 -60.676 1.00 35.79 264 ASP G N 1
ATOM 14490 C CA . ASP F 1 264 ? 44.581 44.725 -59.499 1.00 37.43 264 ASP G CA 1
ATOM 14491 C C . ASP F 1 264 ? 43.910 45.861 -58.722 1.00 38.23 264 ASP G C 1
ATOM 14492 O O . ASP F 1 264 ? 43.950 47.020 -59.129 1.00 38.43 264 ASP G O 1
ATOM 14497 N N . VAL F 1 265 ? 43.299 45.523 -57.594 1.00 38.82 265 VAL G N 1
ATOM 14498 C CA . VAL F 1 265 ? 42.607 46.516 -56.786 1.00 41.35 265 VAL G CA 1
ATOM 14499 C C . VAL F 1 265 ? 43.520 47.652 -56.337 1.00 43.07 265 VAL G C 1
ATOM 14500 O O . VAL F 1 265 ? 43.128 48.823 -56.370 1.00 43.01 265 VAL G O 1
ATOM 14504 N N . ALA F 1 266 ? 44.735 47.299 -55.922 1.00 45.26 266 ALA G N 1
ATOM 14505 C CA . ALA F 1 266 ? 45.716 48.280 -55.456 1.00 47.19 266 ALA G CA 1
ATOM 14506 C C . ALA F 1 266 ? 45.824 49.496 -56.375 1.00 47.48 266 ALA G C 1
ATOM 14507 O O . ALA F 1 266 ? 45.941 49.364 -57.596 1.00 48.42 266 ALA G O 1
ATOM 14509 N N . TYR F 1 286 ? 43.486 47.154 -71.552 1.00 58.92 286 TYR G N 1
ATOM 14510 C CA . TYR F 1 286 ? 44.455 46.961 -72.628 1.00 60.11 286 TYR G CA 1
ATOM 14511 C C . TYR F 1 286 ? 45.042 45.555 -72.567 1.00 61.52 286 TYR G C 1
ATOM 14512 O O . TYR F 1 286 ? 44.833 44.836 -71.587 1.00 62.18 286 TYR G O 1
ATOM 14521 N N . VAL F 1 287 ? 45.782 45.171 -73.609 1.00 61.97 287 VAL G N 1
ATOM 14522 C CA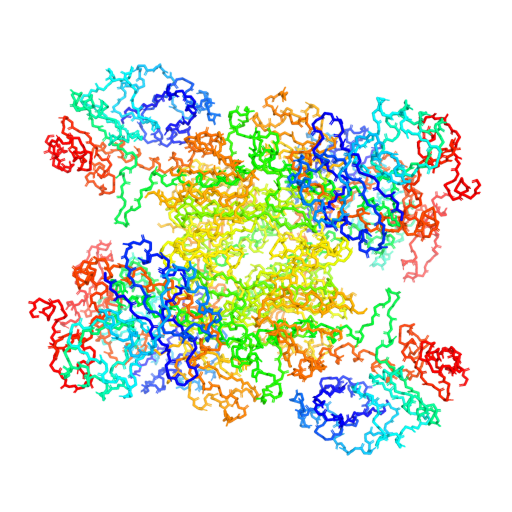 . VAL F 1 287 ? 46.384 43.837 -73.683 1.00 61.53 287 VAL G CA 1
ATOM 14523 C C . VAL F 1 287 ? 47.919 43.848 -73.675 1.00 62.28 287 VAL G C 1
ATOM 14524 O O . VAL F 1 287 ? 48.550 44.734 -74.257 1.00 62.97 287 VAL G O 1
ATOM 14528 N N . VAL F 1 288 ? 48.505 42.853 -73.008 1.00 62.69 288 VAL G N 1
ATOM 14529 C CA . VAL F 1 288 ? 49.960 42.692 -72.898 1.00 62.63 288 VAL G CA 1
ATOM 14530 C C . VAL F 1 288 ? 50.268 41.188 -72.820 1.00 62.69 288 VAL G C 1
ATOM 14531 O O . VAL F 1 288 ? 49.971 40.545 -71.810 1.00 62.66 288 VAL G O 1
ATOM 14535 N N . ASP F 1 289 ? 50.855 40.638 -73.886 1.00 62.76 289 ASP G N 1
ATOM 14536 C CA . ASP F 1 289 ? 51.200 39.205 -73.972 1.00 63.08 289 ASP G CA 1
ATOM 14537 C C . ASP F 1 289 ? 49.984 38.292 -74.201 1.00 60.77 289 ASP G C 1
ATOM 14538 O O . ASP F 1 289 ? 50.079 37.061 -74.093 1.00 61.24 289 ASP G O 1
ATOM 14543 N N . GLY F 1 290 ? 48.853 38.910 -74.531 1.00 58.58 290 GLY G N 1
ATOM 14544 C CA . GLY F 1 290 ? 47.630 38.167 -74.763 1.00 54.89 290 GLY G CA 1
ATOM 14545 C C . GLY F 1 290 ? 46.727 38.278 -73.554 1.00 51.81 290 GLY G C 1
ATOM 14546 O O . GLY F 1 290 ? 45.538 37.969 -73.623 1.00 51.92 290 GLY G O 1
ATOM 14547 N N . VAL F 1 291 ? 47.308 38.732 -72.446 1.00 48.80 291 VAL G N 1
ATOM 14548 C CA . VAL F 1 291 ? 46.600 38.896 -71.181 1.00 46.28 291 VAL G CA 1
ATOM 14549 C C . VAL F 1 291 ? 45.919 40.266 -71.089 1.00 46.15 291 VAL G C 1
ATOM 14550 O O . VAL F 1 291 ? 46.548 41.301 -71.289 1.00 46.55 291 VAL G O 1
ATOM 14554 N N . VAL F 1 292 ? 44.627 40.263 -70.779 1.00 45.40 292 VAL G N 1
ATOM 14555 C CA . VAL F 1 292 ? 43.853 41.496 -70.656 1.00 44.38 292 VAL G CA 1
ATOM 14556 C C . VAL F 1 292 ? 44.016 42.119 -69.270 1.00 44.94 292 VAL G C 1
ATOM 14557 O O . VAL F 1 292 ? 43.709 41.491 -68.265 1.00 43.15 292 VAL G O 1
ATOM 14561 N N . HIS F 1 293 ? 44.502 43.354 -69.219 1.00 46.85 293 HIS G N 1
ATOM 14562 C CA . HIS F 1 293 ? 44.667 44.055 -67.950 1.00 48.62 293 HIS G CA 1
ATOM 14563 C C . HIS F 1 293 ? 43.480 44.995 -67.740 1.00 49.79 293 HIS G C 1
ATOM 14564 O O . HIS F 1 293 ? 43.045 45.672 -68.676 1.00 52.17 293 HIS G O 1
ATOM 14571 N N . TYR F 1 294 ? 42.946 45.032 -66.525 1.00 50.32 294 TYR G N 1
ATOM 14572 C CA . TYR F 1 294 ? 41.836 45.928 -66.226 1.00 51.43 294 TYR G CA 1
ATOM 14573 C C . TYR F 1 294 ? 42.320 47.021 -65.282 1.00 52.53 294 TYR G C 1
ATOM 14574 O O . TYR F 1 294 ? 42.559 46.770 -64.095 1.00 51.32 294 TYR G O 1
ATOM 14583 N N . GLY F 1 295 ? 42.457 48.234 -65.809 1.00 53.76 295 GLY G N 1
ATOM 14584 C CA . GLY F 1 295 ? 42.927 49.339 -64.995 1.00 53.36 295 GLY G CA 1
ATOM 14585 C C . GLY F 1 295 ? 41.957 50.500 -64.932 1.00 53.82 295 GLY G C 1
ATOM 14586 O O . GLY F 1 295 ? 42.106 51.478 -65.667 1.00 54.39 295 GLY G O 1
ATOM 14587 N N . VAL F 1 296 ? 40.953 50.377 -64.063 1.00 56.47 296 VAL G N 1
ATOM 14588 C CA . VAL F 1 296 ? 39.941 51.413 -63.856 1.00 56.07 296 VAL G CA 1
ATOM 14589 C C . VAL F 1 296 ? 39.763 51.579 -62.353 1.00 54.82 296 VAL G C 1
ATOM 14590 O O . VAL F 1 296 ? 38.971 50.887 -61.715 1.00 57.33 296 VAL G O 1
ATOM 14594 N N . ALA F 1 297 ? 40.534 52.514 -61.816 1.00 56.84 297 ALA G N 1
ATOM 14595 C CA . ALA F 1 297 ? 40.571 52.851 -60.400 1.00 57.02 297 ALA G CA 1
ATOM 14596 C C . ALA F 1 297 ? 39.420 52.406 -59.484 1.00 55.96 297 ALA G C 1
ATOM 14597 O O . ALA F 1 297 ? 39.420 51.289 -58.961 1.00 56.13 297 ALA G O 1
ATOM 14599 N N . ASN F 1 298 ? 38.452 53.299 -59.301 1.00 54.01 298 ASN G N 1
ATOM 14600 C CA . ASN F 1 298 ? 37.310 53.097 -58.410 1.00 52.41 298 ASN G CA 1
ATOM 14601 C C . ASN F 1 298 ? 36.248 52.075 -58.832 1.00 50.40 298 ASN G C 1
ATOM 14602 O O . ASN F 1 298 ? 35.249 52.434 -59.464 1.00 49.21 298 ASN G O 1
ATOM 14607 N N . MET F 1 299 ? 36.467 50.806 -58.481 1.00 46.83 299 MET G N 1
ATOM 14608 C CA . MET F 1 299 ? 35.494 49.759 -58.787 1.00 43.59 299 MET G CA 1
ATOM 14609 C C . MET F 1 299 ? 34.213 50.057 -58.011 1.00 41.17 299 MET G C 1
ATOM 14610 O O . MET F 1 299 ? 33.111 49.849 -58.532 1.00 39.14 299 MET G O 1
ATOM 14615 N N . PRO F 1 300 ? 34.345 50.527 -56.745 1.00 39.36 300 PRO G N 1
ATOM 14616 C CA . PRO F 1 300 ? 33.198 50.868 -55.891 1.00 37.91 300 PRO G CA 1
ATOM 14617 C C . PRO F 1 300 ? 32.343 51.961 -56.541 1.00 37.22 300 PRO G C 1
ATOM 14618 O O . PRO F 1 300 ? 31.179 52.154 -56.180 1.00 37.81 300 PRO G O 1
ATOM 14622 N N . GLY F 1 301 ? 32.934 52.672 -57.500 1.00 33.59 301 GLY G N 1
ATOM 14623 C CA . GLY F 1 301 ? 32.219 53.720 -58.201 1.00 31.13 301 GLY G CA 1
ATOM 14624 C C . GLY F 1 301 ? 31.228 53.179 -59.219 1.00 29.84 301 GLY G C 1
ATOM 14625 O O . GLY F 1 301 ? 30.355 53.912 -59.680 1.00 30.45 301 GLY G O 1
ATOM 14626 N N . ALA F 1 302 ? 31.358 51.905 -59.582 1.00 28.78 302 ALA G N 1
ATOM 14627 C CA . ALA F 1 302 ? 30.449 51.299 -60.547 1.00 26.53 302 ALA G CA 1
ATOM 14628 C C . ALA F 1 302 ? 29.123 50.966 -59.866 1.00 26.58 302 ALA G C 1
ATOM 14629 O O . ALA F 1 302 ? 28.108 50.780 -60.539 1.00 26.94 302 ALA G O 1
ATOM 14631 N N . VAL F 1 303 ? 29.143 50.889 -58.533 1.00 25.40 303 VAL G N 1
ATOM 14632 C CA . VAL F 1 303 ? 27.953 50.592 -57.728 1.00 23.14 303 VAL G CA 1
ATOM 14633 C C . VAL F 1 303 ? 27.836 51.655 -56.627 1.00 25.06 303 VAL G C 1
ATOM 14634 O O . VAL F 1 303 ? 27.891 51.367 -55.424 1.00 23.32 303 VAL G O 1
ATOM 14638 N N . PRO F 1 304 ? 27.661 52.912 -57.041 1.00 26.18 304 PRO G N 1
ATOM 14639 C CA . PRO F 1 304 ? 27.538 54.079 -56.162 1.00 24.47 304 PRO G CA 1
ATOM 14640 C C . PRO F 1 304 ? 26.593 53.930 -54.961 1.00 24.93 304 PRO G C 1
ATOM 14641 O O . PRO F 1 304 ? 26.943 54.307 -53.838 1.00 23.97 304 PRO G O 1
ATOM 14645 N N . ARG F 1 305 ? 25.404 53.380 -55.192 1.00 24.06 305 ARG G N 1
ATOM 14646 C CA . ARG F 1 305 ? 24.441 53.210 -54.110 1.00 23.74 305 ARG G CA 1
ATOM 14647 C C . ARG F 1 305 ? 24.976 52.304 -53.006 1.00 24.09 305 ARG G C 1
ATOM 14648 O O . ARG F 1 305 ? 24.856 52.622 -51.829 1.00 24.49 305 ARG G O 1
ATOM 14656 N N . THR F 1 306 ? 25.567 51.175 -53.368 1.00 22.69 306 THR G N 1
ATOM 14657 C CA . THR F 1 306 ? 26.094 50.293 -52.335 1.00 23.16 306 THR G CA 1
ATOM 14658 C C . THR F 1 306 ? 27.203 50.963 -51.527 1.00 22.17 306 THR G C 1
ATOM 14659 O O . THR F 1 306 ? 27.147 50.999 -50.305 1.00 22.88 306 THR G O 1
ATOM 14663 N N . SER F 1 307 ? 28.202 51.488 -52.226 1.00 24.52 307 SER G N 1
ATOM 14664 C CA . SER F 1 307 ? 29.339 52.167 -51.612 1.00 24.57 307 SER G CA 1
ATOM 14665 C C . SER F 1 307 ? 28.891 53.253 -50.635 1.00 26.14 307 SER G C 1
ATOM 14666 O O . SER F 1 307 ? 29.420 53.364 -49.517 1.00 26.03 307 SER G O 1
ATOM 14669 N N . THR F 1 308 ? 27.923 54.060 -51.064 1.00 24.56 308 THR G N 1
ATOM 14670 C CA . THR F 1 308 ? 27.397 55.128 -50.226 1.00 24.05 308 THR G CA 1
ATOM 14671 C C . THR F 1 308 ? 26.891 54.613 -48.869 1.00 22.29 308 THR G C 1
ATOM 14672 O O . THR F 1 308 ? 27.243 55.173 -47.835 1.00 23.64 308 THR G O 1
ATOM 14676 N N . PHE F 1 309 ? 26.074 53.560 -48.862 1.00 19.63 309 PHE G N 1
ATOM 14677 C CA . PHE F 1 309 ? 25.575 53.035 -47.594 1.00 18.82 309 PHE G CA 1
ATOM 14678 C C . PHE F 1 309 ? 26.714 52.438 -46.793 1.00 18.84 309 PHE G C 1
ATOM 14679 O O . PHE F 1 309 ? 26.781 52.600 -45.568 1.00 17.49 309 PHE G O 1
ATOM 14687 N N . ALA F 1 310 ? 27.624 51.776 -47.500 1.00 17.15 310 ALA G N 1
ATOM 14688 C CA . ALA F 1 310 ? 28.782 51.166 -46.870 1.00 17.96 310 ALA G CA 1
ATOM 14689 C C . ALA F 1 310 ? 29.617 52.246 -46.183 1.00 16.17 310 ALA G C 1
ATOM 14690 O O . ALA F 1 310 ? 30.039 52.070 -45.050 1.00 17.76 310 ALA G O 1
ATOM 14692 N N . LEU F 1 311 ? 29.845 53.364 -46.867 1.00 17.58 311 LEU G N 1
ATOM 14693 C CA . LEU F 1 311 ? 30.634 54.462 -46.300 1.00 18.72 311 LEU G CA 1
ATOM 14694 C C . LEU F 1 311 ? 29.905 55.235 -45.194 1.00 20.28 311 LEU G C 1
ATOM 14695 O O . LEU F 1 311 ? 30.456 55.430 -44.109 1.00 19.33 311 LEU G O 1
ATOM 14700 N N . THR F 1 312 ? 28.668 55.660 -45.469 1.00 19.96 312 THR G N 1
ATOM 14701 C CA . THR F 1 312 ? 27.878 56.438 -44.511 1.00 21.17 312 THR G CA 1
ATOM 14702 C C . THR F 1 312 ? 27.445 55.711 -43.249 1.00 23.17 312 THR G C 1
ATOM 14703 O O . THR F 1 312 ? 27.199 56.343 -42.222 1.00 23.84 312 THR G O 1
ATOM 14707 N N . ASN F 1 313 ? 27.321 54.393 -43.317 1.00 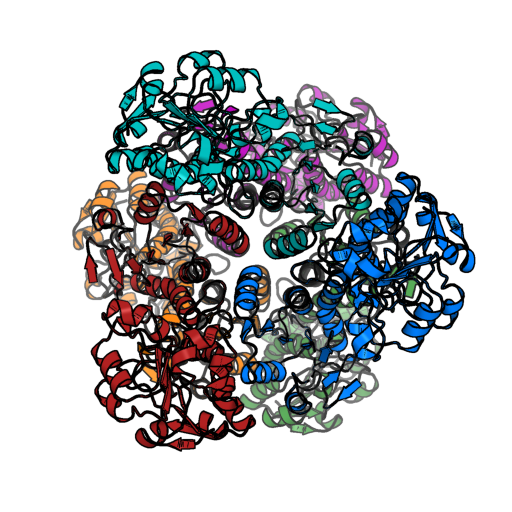23.92 313 ASN G N 1
ATOM 14708 C CA . ASN F 1 313 ? 26.949 53.657 -42.126 1.00 24.57 313 ASN G CA 1
ATOM 14709 C C . ASN F 1 313 ? 28.131 53.698 -41.150 1.00 24.29 313 ASN G C 1
ATOM 14710 O O . ASN F 1 313 ? 27.947 53.634 -39.929 1.00 25.04 313 ASN G O 1
ATOM 14715 N N . GLN F 1 314 ? 29.345 53.829 -41.679 1.00 22.49 314 GLN G N 1
ATOM 14716 C CA . GLN F 1 314 ? 30.521 53.884 -40.818 1.00 24.02 314 GLN G CA 1
ATOM 14717 C C . GLN F 1 314 ? 30.817 55.311 -40.359 1.00 23.40 314 GLN G C 1
ATOM 14718 O O . GLN F 1 314 ? 31.180 55.520 -39.199 1.00 23.83 314 GLN G O 1
ATOM 14724 N N . THR F 1 315 ? 30.640 56.286 -41.257 1.00 21.15 315 THR G N 1
ATOM 14725 C CA . THR F 1 315 ? 30.912 57.694 -40.943 1.00 18.47 315 THR G CA 1
ATOM 14726 C C . THR F 1 315 ? 29.835 58.402 -40.125 1.00 19.68 315 THR G C 1
ATOM 14727 O O . THR F 1 315 ? 30.155 59.249 -39.303 1.00 21.27 315 THR G O 1
ATOM 14731 N N . LEU F 1 316 ? 28.566 58.064 -40.342 1.00 21.63 316 LEU G N 1
ATOM 14732 C CA . LEU F 1 316 ? 27.475 58.714 -39.610 1.00 22.95 316 LEU G CA 1
ATOM 14733 C C . LEU F 1 316 ? 27.750 58.904 -38.113 1.00 24.10 316 LEU G C 1
ATOM 14734 O O . LEU F 1 316 ? 27.590 60.007 -37.591 1.00 24.75 316 LEU G O 1
ATOM 14739 N N . PRO F 1 317 ? 28.172 57.838 -37.404 1.00 23.86 317 PRO G N 1
ATOM 14740 C CA . PRO F 1 317 ? 28.460 57.935 -35.964 1.00 22.32 317 PRO G CA 1
ATOM 14741 C C . PRO F 1 317 ? 29.430 59.070 -35.603 1.00 21.78 317 PRO G C 1
ATOM 14742 O O . PRO F 1 317 ? 29.234 59.761 -34.606 1.00 21.67 317 PRO G O 1
ATOM 14746 N N . TYR F 1 318 ? 30.475 59.239 -36.412 1.00 22.08 318 TYR G N 1
ATOM 14747 C CA . TYR F 1 318 ? 31.474 60.282 -36.197 1.00 22.77 318 TYR G CA 1
ATOM 14748 C C . TYR F 1 318 ? 30.897 61.654 -36.528 1.00 23.81 318 TYR G C 1
ATOM 14749 O O . TYR F 1 318 ? 31.220 62.640 -35.872 1.00 24.93 318 TYR G O 1
ATOM 14758 N N . VAL F 1 319 ? 30.060 61.714 -37.562 1.00 24.86 319 VAL G N 1
ATOM 14759 C CA . VAL F 1 319 ? 29.428 62.961 -37.973 1.00 25.19 319 VAL G CA 1
ATOM 14760 C C . VAL F 1 319 ? 28.503 63.422 -36.852 1.00 25.25 319 VAL G C 1
ATOM 14761 O O . VAL F 1 319 ? 28.361 64.615 -36.601 1.00 25.78 319 VAL G O 1
ATOM 14765 N N . LEU F 1 320 ? 27.885 62.465 -36.172 1.00 25.53 320 LEU G N 1
ATOM 14766 C CA . LEU F 1 320 ? 26.976 62.769 -35.076 1.00 27.32 320 LEU G CA 1
ATOM 14767 C C . LEU F 1 320 ? 27.728 63.364 -33.873 1.00 28.44 320 LEU G C 1
ATOM 14768 O O . LEU F 1 320 ? 27.216 64.242 -33.173 1.00 27.50 320 LEU G O 1
ATOM 14773 N N . LYS F 1 321 ? 28.949 62.894 -33.645 1.00 29.81 321 LYS G N 1
ATOM 14774 C CA . LYS F 1 321 ? 29.763 63.379 -32.537 1.00 31.72 321 LYS G CA 1
ATOM 14775 C C . LYS F 1 321 ? 30.330 64.775 -32.792 1.00 33.07 321 LYS G C 1
ATOM 14776 O O . LYS F 1 321 ? 30.445 65.588 -31.867 1.00 33.17 321 LYS G O 1
ATOM 14782 N N . LEU F 1 322 ? 30.687 65.046 -34.044 1.00 31.82 322 LEU G N 1
ATOM 14783 C CA . LEU F 1 322 ? 31.226 66.339 -34.419 1.00 32.84 322 LEU G CA 1
ATOM 14784 C C . LEU F 1 322 ? 30.106 67.368 -34.355 1.00 34.20 322 LEU G C 1
ATOM 14785 O O . LEU F 1 322 ? 30.294 68.466 -33.837 1.00 34.41 322 LEU G O 1
ATOM 14790 N N . ALA F 1 323 ? 28.939 67.009 -34.880 1.00 34.15 323 ALA G N 1
ATOM 14791 C CA . ALA F 1 323 ? 27.800 67.914 -34.862 1.00 34.94 323 ALA G CA 1
ATOM 14792 C C . ALA F 1 323 ? 27.349 68.138 -33.432 1.00 35.96 323 ALA G C 1
ATOM 14793 O O . ALA F 1 323 ? 26.721 69.147 -33.134 1.00 37.74 323 ALA G O 1
ATOM 14795 N N . GLU F 1 324 ? 27.672 67.199 -32.549 1.00 37.94 324 GLU G N 1
ATOM 14796 C CA . GLU F 1 324 ? 27.273 67.312 -31.152 1.00 39.39 324 GLU G CA 1
ATOM 14797 C C . GLU F 1 324 ? 28.306 67.965 -30.246 1.00 39.52 324 GLU G C 1
ATOM 14798 O O . GLU F 1 324 ? 27.941 68.651 -29.295 1.00 41.36 324 GLU G O 1
ATOM 14804 N N . LYS F 1 325 ? 29.589 67.762 -30.534 1.00 38.85 325 LYS G N 1
ATOM 14805 C CA . LYS F 1 325 ? 30.633 68.322 -29.689 1.00 38.06 325 LYS G CA 1
ATOM 14806 C C . LYS F 1 325 ? 31.726 69.069 -30.436 1.00 37.43 325 LYS G C 1
ATOM 14807 O O . LYS F 1 325 ? 32.793 69.307 -29.878 1.00 37.35 325 LYS G O 1
ATOM 14813 N N . GLY F 1 326 ? 31.473 69.443 -31.685 1.00 35.85 326 GLY G N 1
ATOM 14814 C CA . GLY F 1 326 ? 32.481 70.157 -32.449 1.00 35.27 326 GLY G CA 1
ATOM 14815 C C . GLY F 1 326 ? 33.847 69.508 -32.329 1.00 36.97 326 GLY G C 1
ATOM 14816 O O . GLY F 1 326 ? 33.964 68.280 -32.312 1.00 36.82 326 GLY G O 1
ATOM 14817 N N . LEU F 1 327 ? 34.892 70.322 -32.235 1.00 37.62 327 LEU G N 1
ATOM 14818 C CA . LEU F 1 327 ? 36.240 69.780 -32.110 1.00 40.04 327 LEU G CA 1
ATOM 14819 C C . LEU F 1 327 ? 36.467 68.953 -30.842 1.00 39.47 327 LEU G C 1
ATOM 14820 O O . LEU F 1 327 ? 37.426 68.189 -30.761 1.00 41.34 327 LEU G O 1
ATOM 14825 N N . ASP F 1 328 ? 35.599 69.099 -29.849 1.00 41.89 328 ASP G N 1
ATOM 14826 C CA . ASP F 1 328 ? 35.758 68.318 -28.629 1.00 43.11 328 ASP G CA 1
ATOM 14827 C C . ASP F 1 328 ? 35.599 66.840 -28.952 1.00 43.16 328 ASP G C 1
ATOM 14828 O O . ASP F 1 328 ? 36.069 65.984 -28.210 1.00 43.30 328 ASP G O 1
ATOM 14833 N N . ALA F 1 329 ? 34.928 66.549 -30.062 1.00 42.14 329 ALA G N 1
ATOM 14834 C CA . ALA F 1 329 ? 34.731 65.173 -30.480 1.00 40.04 329 ALA G CA 1
ATOM 14835 C C . ALA F 1 329 ? 36.102 64.567 -30.731 1.00 39.96 329 ALA G C 1
ATOM 14836 O O . ALA F 1 329 ? 36.414 63.493 -30.220 1.00 39.86 329 ALA G O 1
ATOM 14838 N N . LEU F 1 330 ? 36.922 65.265 -31.515 1.00 38.93 330 LEU G N 1
ATOM 14839 C CA . LEU F 1 330 ? 38.266 64.794 -31.812 1.00 37.83 330 LEU G CA 1
ATOM 14840 C C . LEU F 1 330 ? 39.086 64.601 -30.547 1.00 38.69 330 LEU G C 1
ATOM 14841 O O . LEU F 1 330 ? 39.855 63.653 -30.449 1.00 38.52 330 LEU G O 1
ATOM 14846 N N . LEU F 1 331 ? 38.929 65.495 -29.576 1.00 40.43 331 LEU G N 1
ATOM 14847 C CA . LEU F 1 331 ? 39.695 65.377 -28.337 1.00 42.30 331 LEU G CA 1
ATOM 14848 C C . LEU F 1 331 ? 39.210 64.262 -27.404 1.00 43.22 331 LEU G C 1
ATOM 14849 O O . LEU F 1 331 ? 39.907 63.903 -26.456 1.00 43.86 331 LEU G O 1
ATOM 14854 N N . GLU F 1 332 ? 38.036 63.700 -27.682 1.00 43.45 332 GLU G N 1
ATOM 14855 C CA . GLU F 1 332 ? 37.494 62.627 -26.846 1.00 44.14 332 GLU G CA 1
ATOM 14856 C C . GLU F 1 332 ? 37.579 61.252 -27.511 1.00 43.35 332 GLU G C 1
ATOM 14857 O O . GLU F 1 332 ? 37.119 60.243 -26.961 1.00 42.57 332 GLU G O 1
ATOM 14863 N N . ASP F 1 333 ? 38.181 61.222 -28.694 1.00 40.66 333 ASP G N 1
ATOM 14864 C CA . ASP F 1 333 ? 38.320 59.985 -29.447 1.00 40.00 333 ASP G CA 1
ATOM 14865 C C . ASP F 1 333 ? 39.669 59.917 -30.153 1.00 37.87 333 ASP G C 1
ATOM 14866 O O . ASP F 1 333 ? 39.872 60.557 -31.183 1.00 36.54 333 ASP G O 1
ATOM 14871 N N . ALA F 1 334 ? 40.582 59.125 -29.602 1.00 36.26 334 ALA G N 1
ATOM 14872 C CA . ALA F 1 334 ? 41.911 58.975 -30.183 1.00 35.01 334 ALA G CA 1
ATOM 14873 C C . ALA F 1 334 ? 41.821 58.694 -31.684 1.00 35.22 334 ALA G C 1
ATOM 14874 O O . ALA F 1 334 ? 42.467 59.366 -32.493 1.00 36.20 334 ALA G O 1
ATOM 14876 N N . ALA F 1 335 ? 41.011 57.701 -32.042 1.00 33.85 335 ALA G N 1
ATOM 14877 C CA . ALA F 1 335 ? 40.829 57.312 -33.431 1.00 32.04 335 ALA G CA 1
ATOM 14878 C C . ALA F 1 335 ? 40.401 58.484 -34.315 1.00 30.84 335 ALA G C 1
ATOM 14879 O O . ALA F 1 335 ? 41.054 58.773 -35.311 1.00 31.60 335 ALA G O 1
ATOM 14881 N N . LEU F 1 336 ? 39.312 59.162 -33.959 1.00 30.57 336 LEU G N 1
ATOM 14882 C CA . LEU F 1 336 ? 38.840 60.294 -34.761 1.00 31.74 336 LEU G CA 1
ATOM 14883 C C . LEU F 1 336 ? 39.901 61.392 -34.847 1.00 31.58 336 LEU G C 1
ATOM 14884 O O . LEU F 1 336 ? 40.140 61.968 -35.911 1.00 31.28 336 LEU G O 1
ATOM 14889 N N . LEU F 1 337 ? 40.527 61.675 -33.712 1.00 33.46 337 LEU G N 1
ATOM 14890 C CA . LEU F 1 337 ? 41.574 62.684 -33.628 1.00 33.58 337 LEU G CA 1
ATOM 14891 C C . LEU F 1 337 ? 42.589 62.499 -34.761 1.00 34.71 337 LEU G C 1
ATOM 14892 O O . LEU F 1 337 ? 42.920 63.449 -35.478 1.00 36.20 337 LEU G O 1
ATOM 14897 N N . LYS F 1 338 ? 43.077 61.272 -34.922 1.00 34.18 338 LYS G N 1
ATOM 14898 C CA . LYS F 1 338 ? 44.066 60.997 -35.951 1.00 33.63 338 LYS G CA 1
ATOM 14899 C C . LYS F 1 338 ? 43.550 61.352 -37.340 1.00 34.17 338 LYS G C 1
ATOM 14900 O O . LYS F 1 338 ? 44.330 61.487 -38.282 1.00 34.56 338 LYS G O 1
ATOM 14906 N N . GLY F 1 339 ? 42.239 61.518 -37.469 1.00 31.76 339 GLY G N 1
ATOM 14907 C CA . GLY F 1 339 ? 41.686 61.856 -38.768 1.00 34.57 339 GLY G CA 1
ATOM 14908 C C . GLY F 1 339 ? 41.958 63.290 -39.200 1.00 35.47 339 GLY G C 1
ATOM 14909 O O . GLY F 1 339 ? 41.688 63.670 -40.344 1.00 34.37 339 GLY G O 1
ATOM 14910 N N . LEU F 1 340 ? 42.499 64.086 -38.283 1.00 35.49 340 LEU G N 1
ATOM 14911 C CA . LEU F 1 340 ? 42.791 65.491 -38.544 1.00 37.09 340 LEU G CA 1
ATOM 14912 C C . LEU F 1 340 ? 44.110 65.669 -39.288 1.00 38.17 340 LEU G C 1
ATOM 14913 O O . LEU F 1 340 ? 45.132 65.120 -38.888 1.00 40.70 340 LEU G O 1
ATOM 14918 N N . ASN F 1 341 ? 44.074 66.444 -40.368 1.00 40.13 341 ASN G N 1
ATOM 14919 C CA . ASN F 1 341 ? 45.252 66.694 -41.196 1.00 40.35 341 ASN G CA 1
ATOM 14920 C C . ASN F 1 341 ? 45.601 68.175 -41.263 1.00 41.44 341 ASN G C 1
ATOM 14921 O O . ASN F 1 341 ? 46.780 68.535 -41.296 1.00 42.09 341 ASN G O 1
ATOM 14926 N N . THR F 1 342 ? 44.579 69.030 -41.309 1.00 42.41 342 THR G N 1
ATOM 14927 C CA . THR F 1 342 ? 44.800 70.473 -41.366 1.00 43.47 342 THR G CA 1
ATOM 14928 C C . THR F 1 342 ? 43.875 71.192 -40.399 1.00 44.93 342 THR G C 1
ATOM 14929 O O . THR F 1 342 ? 42.683 70.893 -40.334 1.00 46.17 342 THR G O 1
ATOM 14933 N N . HIS F 1 343 ? 44.437 72.138 -39.649 1.00 46.96 343 HIS G N 1
ATOM 14934 C CA . HIS F 1 343 ? 43.684 72.936 -38.682 1.00 46.91 343 HIS G CA 1
ATOM 14935 C C . HIS F 1 343 ? 44.403 74.266 -38.482 1.00 47.32 343 HIS G C 1
ATOM 14936 O O . HIS F 1 343 ? 45.564 74.293 -38.069 1.00 46.96 343 HIS G O 1
ATOM 14943 N N . LYS F 1 344 ? 43.707 75.364 -38.773 1.00 49.75 344 LYS G N 1
ATOM 14944 C CA . LYS F 1 344 ? 44.280 76.703 -38.634 1.00 49.74 344 LYS G CA 1
ATOM 14945 C C . LYS F 1 344 ? 45.666 76.769 -39.277 1.00 49.90 344 LYS G C 1
ATOM 14946 O O . LYS F 1 344 ? 46.641 77.176 -38.642 1.00 49.72 344 LYS G O 1
ATOM 14952 N N . GLY F 1 345 ? 45.741 76.347 -40.536 1.00 49.75 345 GLY G N 1
ATOM 14953 C CA . GLY F 1 345 ? 46.993 76.372 -41.270 1.00 49.47 345 GLY G CA 1
ATOM 14954 C C . GLY F 1 345 ? 48.072 75.398 -40.833 1.00 51.05 345 GLY G C 1
ATOM 14955 O O . GLY F 1 345 ? 49.147 75.383 -41.426 1.00 51.38 345 GLY G O 1
ATOM 14956 N N . ARG F 1 346 ? 47.814 74.586 -39.812 1.00 51.05 346 ARG G N 1
ATOM 14957 C CA . ARG F 1 346 ? 48.817 73.631 -39.345 1.00 50.51 346 ARG G CA 1
ATOM 14958 C C . ARG F 1 346 ? 48.589 72.225 -39.899 1.00 49.40 346 ARG G C 1
ATOM 14959 O O . ARG F 1 346 ? 47.458 71.744 -39.950 1.00 50.16 346 ARG G O 1
ATOM 14967 N N . LEU F 1 347 ? 49.668 71.567 -40.314 1.00 48.17 347 LEU G N 1
ATOM 14968 C CA . LEU F 1 347 ? 49.575 70.208 -40.842 1.00 46.91 347 LEU G CA 1
ATOM 14969 C C . LEU F 1 347 ? 49.703 69.260 -39.656 1.00 46.59 347 LEU G C 1
ATOM 14970 O O . LEU F 1 347 ? 50.782 69.141 -39.073 1.00 46.53 347 LEU G O 1
ATOM 14975 N N . THR F 1 348 ? 48.603 68.594 -39.299 1.00 45.97 348 THR G N 1
ATOM 14976 C CA . THR F 1 348 ? 48.593 67.680 -38.155 1.00 45.95 348 THR G CA 1
ATOM 14977 C C . THR F 1 348 ? 48.703 66.182 -38.459 1.00 47.09 348 THR G C 1
ATOM 14978 O O . THR F 1 348 ? 48.414 65.352 -37.588 1.00 46.98 348 THR G O 1
ATOM 14982 N N . HIS F 1 349 ? 49.108 65.833 -39.678 1.00 46.23 349 HIS G N 1
ATOM 14983 C CA . HIS F 1 349 ? 49.279 64.427 -40.035 1.00 45.86 349 HIS G CA 1
ATOM 14984 C C . HIS F 1 349 ? 50.734 64.180 -40.410 1.00 45.47 349 HIS G C 1
ATOM 14985 O O . HIS F 1 349 ? 51.203 64.642 -41.446 1.00 46.04 349 HIS G O 1
ATOM 14992 N N . PRO F 1 350 ? 51.464 63.432 -39.573 1.00 45.04 350 PRO G N 1
ATOM 14993 C CA . PRO F 1 350 ? 52.880 63.123 -39.809 1.00 46.06 350 PRO G CA 1
ATOM 14994 C C . PRO F 1 350 ? 53.227 62.581 -41.190 1.00 46.61 350 PRO G C 1
ATOM 14995 O O . PRO F 1 350 ? 54.251 62.949 -41.768 1.00 47.64 350 PRO G O 1
ATOM 14999 N N . GLY F 1 351 ? 52.376 61.713 -41.720 1.00 47.54 351 GLY G N 1
ATOM 15000 C CA . GLY F 1 351 ? 52.642 61.145 -43.029 1.00 48.35 351 GLY G CA 1
ATOM 15001 C C . GLY F 1 351 ? 52.744 62.173 -44.141 1.00 49.67 351 GLY G C 1
ATOM 15002 O O . GLY F 1 351 ? 53.701 62.155 -44.923 1.00 50.01 351 GLY G O 1
ATOM 15003 N N . VAL F 1 352 ? 51.758 63.068 -44.212 1.00 51.08 352 VAL G N 1
ATOM 15004 C CA . VAL F 1 352 ? 51.719 64.107 -45.241 1.00 51.02 352 VAL G CA 1
ATOM 15005 C C . VAL F 1 352 ? 52.855 65.109 -45.072 1.00 51.58 352 VAL G C 1
ATOM 15006 O O . VAL F 1 352 ? 53.384 65.631 -46.056 1.00 51.06 352 VAL G O 1
ATOM 15010 N N . ALA F 1 353 ? 53.227 65.365 -43.820 1.00 53.19 353 ALA G N 1
ATOM 15011 C CA . ALA F 1 353 ? 54.301 66.303 -43.515 1.00 55.06 353 ALA G CA 1
ATOM 15012 C C . ALA F 1 353 ? 55.597 65.787 -44.122 1.00 55.08 353 ALA G C 1
ATOM 15013 O O . ALA F 1 353 ? 56.214 66.441 -44.967 1.00 55.91 353 ALA G O 1
ATOM 15015 N N . GLU F 1 354 ? 55.998 64.602 -43.684 1.00 56.74 354 GLU G N 1
ATOM 15016 C CA . GLU F 1 354 ? 57.216 63.973 -44.169 1.00 58.44 354 GLU G CA 1
ATOM 15017 C C . GLU F 1 354 ? 57.226 63.879 -45.689 1.00 58.44 354 GLU G C 1
ATOM 15018 O O . GLU F 1 354 ? 58.254 64.089 -46.323 1.00 58.51 354 GLU G O 1
ATOM 15024 N N . ALA F 1 355 ? 56.072 63.573 -46.265 1.00 58.37 355 ALA G N 1
ATOM 15025 C CA . ALA F 1 355 ? 55.942 63.444 -47.711 1.00 59.52 355 ALA G CA 1
ATOM 15026 C C . ALA F 1 355 ? 56.286 64.727 -48.478 1.00 60.11 355 ALA G C 1
ATOM 15027 O O . ALA F 1 355 ? 57.013 64.683 -49.472 1.00 60.23 355 ALA G O 1
ATOM 15029 N N . PHE F 1 356 ? 55.757 65.859 -48.015 1.00 59.94 356 PHE G N 1
ATOM 15030 C CA . PHE F 1 356 ? 55.990 67.160 -48.647 1.00 58.67 356 PHE G CA 1
ATOM 15031 C C . PHE F 1 356 ? 57.075 67.974 -47.933 1.00 58.21 356 PHE G C 1
ATOM 15032 O O . PHE F 1 356 ? 57.364 69.108 -48.318 1.00 57.88 356 PHE G O 1
ATOM 15040 N N . GLY F 1 357 ? 57.672 67.396 -46.896 1.00 58.54 357 GLY G N 1
ATOM 15041 C CA . GLY F 1 357 ? 58.703 68.104 -46.158 1.00 57.33 357 GLY G CA 1
ATOM 15042 C C . GLY F 1 357 ? 58.162 69.390 -45.559 1.00 56.99 357 GLY G C 1
ATOM 15043 O O . GLY F 1 357 ? 58.686 70.478 -45.812 1.00 57.70 357 GLY G O 1
ATOM 15044 N N . LEU F 1 358 ? 57.109 69.266 -44.757 1.00 56.13 358 LEU G N 1
ATOM 15045 C CA . LEU F 1 358 ? 56.488 70.424 -44.127 1.00 55.05 358 LEU G CA 1
ATOM 15046 C C . LEU F 1 358 ? 56.405 70.265 -42.617 1.00 54.75 358 LEU G C 1
ATOM 15047 O O . LEU F 1 358 ? 56.571 69.170 -42.084 1.00 54.25 358 LEU G O 1
ATOM 15052 N N . PRO F 1 359 ? 56.149 71.371 -41.907 1.00 54.99 359 PRO G N 1
ATOM 15053 C CA . PRO F 1 359 ? 56.041 71.393 -40.445 1.00 55.71 359 PRO G CA 1
ATOM 15054 C C . PRO F 1 359 ? 54.896 70.534 -39.919 1.00 56.79 359 PRO G C 1
ATOM 15055 O O . PRO F 1 359 ? 53.731 70.805 -40.212 1.00 58.37 359 PRO G O 1
ATOM 15059 N N . TYR F 1 360 ? 55.219 69.502 -39.144 1.00 57.18 360 TYR G N 1
ATOM 15060 C CA . TYR F 1 360 ? 54.179 68.649 -38.584 1.00 56.51 360 TYR G CA 1
ATOM 15061 C C . TYR F 1 360 ? 53.817 69.114 -37.187 1.00 57.20 360 TYR G C 1
ATOM 15062 O O . TYR F 1 360 ? 54.668 69.170 -36.299 1.00 57.54 360 TYR G O 1
ATOM 15071 N N . THR F 1 361 ? 52.543 69.432 -36.997 1.00 57.10 361 THR G N 1
ATOM 15072 C CA . THR F 1 361 ? 52.057 69.879 -35.703 1.00 55.85 361 THR G CA 1
ATOM 15073 C C . THR F 1 361 ? 51.151 68.797 -35.132 1.00 54.89 361 THR G C 1
ATOM 15074 O O . THR F 1 361 ? 50.212 68.363 -35.795 1.00 55.23 361 THR G O 1
ATOM 15078 N N . PRO F 1 362 ? 51.435 68.328 -33.903 1.00 54.99 362 PRO G N 1
ATOM 15079 C CA . PRO F 1 362 ? 50.609 67.291 -33.273 1.00 54.92 362 PRO G CA 1
ATOM 15080 C C . PRO F 1 362 ? 49.157 67.756 -33.218 1.00 56.12 362 PRO G C 1
ATOM 15081 O O . PRO F 1 362 ? 48.850 68.774 -32.597 1.00 55.28 362 PRO G O 1
ATOM 15085 N N . PRO F 1 363 ? 48.244 67.000 -33.851 1.00 57.23 363 PRO G N 1
ATOM 15086 C CA . PRO F 1 363 ? 46.809 67.300 -33.910 1.00 57.22 363 PRO G CA 1
ATOM 15087 C C . PRO F 1 363 ? 46.192 67.819 -32.614 1.00 57.63 363 PRO G C 1
ATOM 15088 O O . PRO F 1 363 ? 45.453 68.804 -32.628 1.00 59.03 363 PRO G O 1
ATOM 15092 N N . GLU F 1 364 ? 46.480 67.159 -31.496 1.00 58.35 364 GLU G N 1
ATOM 15093 C CA . GLU F 1 364 ? 45.920 67.601 -30.227 1.00 59.00 364 GLU G CA 1
ATOM 15094 C C . GLU F 1 364 ? 46.434 68.989 -29.896 1.00 59.49 364 GLU G C 1
ATOM 15095 O O . GLU F 1 364 ? 45.682 69.844 -29.433 1.00 60.27 364 GLU G O 1
ATOM 15101 N N . GLU F 1 365 ? 47.721 69.205 -30.143 1.00 59.26 365 GLU G N 1
ATOM 15102 C CA . GLU F 1 365 ? 48.358 70.490 -29.874 1.00 60.46 365 GLU G CA 1
ATOM 15103 C C . GLU F 1 365 ? 47.708 71.618 -30.686 1.00 60.66 365 GLU G C 1
ATOM 15104 O O . GLU F 1 365 ? 47.252 72.621 -30.128 1.00 59.58 365 GLU G O 1
ATOM 15110 N N . ALA F 1 366 ? 47.665 71.442 -32.004 1.00 59.10 366 ALA G N 1
ATOM 15111 C CA . ALA F 1 366 ? 47.081 72.436 -32.893 1.00 59.65 366 ALA G CA 1
ATOM 15112 C C . ALA F 1 366 ? 45.616 72.703 -32.568 1.00 59.22 366 ALA G C 1
ATOM 15113 O O . ALA F 1 366 ? 45.124 73.809 -32.775 1.00 59.37 366 ALA G O 1
ATOM 15115 N N . LEU F 1 367 ? 44.923 71.692 -32.056 1.00 59.47 367 LEU G N 1
ATOM 15116 C CA . LEU F 1 367 ? 43.511 71.834 -31.722 1.00 59.89 367 LEU G CA 1
ATOM 15117 C C . LEU F 1 367 ? 43.350 72.755 -30.522 1.00 61.54 367 LEU G C 1
ATOM 15118 O O . LEU F 1 367 ? 42.412 73.554 -30.454 1.00 60.71 367 LEU G O 1
ATOM 15123 N N . ARG F 1 368 ? 44.282 72.645 -29.581 1.00 62.95 368 ARG G N 1
ATOM 15124 C CA . ARG F 1 368 ? 44.267 73.475 -28.383 1.00 65.53 368 ARG G CA 1
ATOM 15125 C C . ARG F 1 368 ? 45.164 74.694 -28.555 1.00 67.07 368 ARG G C 1
ATOM 15126 O O . ARG F 1 368 ? 46.120 74.887 -27.802 1.00 67.61 368 ARG G O 1
ATOM 15134 N N . GLY F 1 369 ? 44.839 75.511 -29.551 1.00 69.15 369 GLY G N 1
ATOM 15135 C CA . GLY F 1 369 ? 45.613 76.707 -29.828 1.00 71.57 369 GLY G CA 1
ATOM 15136 C C . GLY F 1 369 ? 45.071 77.447 -31.041 1.00 73.30 369 GLY G C 1
ATOM 15137 O O . GLY F 1 369 ? 44.004 77.042 -31.566 1.00 73.87 369 GLY G O 1
#

CATH classification: 3.40.50.720 (+1 more: 3.40.50.720)

B-factor: mean 34.26, std 13.53, range [2.17, 77.45]

Foldseek 3Di:
DEEFWAADPDPLFQATQAALVLLLVQVVVVYAYEYAAPSNVSQPGHPVSNVVSRYHHDHRLVRLVGLEYGGEDADDPVRLVSQAASHEYEYAHPLLVPVVSVQSNLVRQHWYFHQQQLADPVGDSLLCLLQLQVLLLCQVVVQQVCLCVVNLAVHDQQQHDVPGHHFEEEEEALPNSRVNNQVNSLVSHHAAEYEDQDPVSLVVSCVVCVNSHHYDYLDLVVLLVSQLRHLEYEADDDVSADVVSVCSHDARREYHHQVPDDNNYHYDDDHRPVSVNNNSSNCSNSVRCSVVVSLCSPPPCVSLVVRVSSLSRTQGGRSAGQHPVSCVSVVHHHDNSVRSVVD/DEAFWAADPDPLFQATQAALVLLLVQVVVPYAYEYEAPRNVSQPHHPVSNVVSRHDHDHRLVRLPGQEYTGEEADDPVRLVSQAASYEYEYAHPLLVPVPRLQSNLVRQYWYFHQQQLADPVGDSLLCLLQLLVLLLCQVVVQQVLCCCVVLAPHFQQQHDVPDHHFEEEEEDLDNSRVNNQVNSLVSRHAAEYEDQDVVSLVVSCVVVVNSHHYDYLDLVCLLVSQLRHLEYEYRDDVSADVVSVCSHDARREYHYQVPDDNNYHYDDDHRSVSVNNNSSNCSNNVRCSVVVSLCVVPPVVSLVVRVSSLSSTQGGRSAGAHPVSCVSVVHDHDHSVRSVVD/DEEFWAADPPPLFQATQAALQLLLVLVVVPYAYEYEAPSNVSQPHHPVSNVVSRHDYDHRLVRLPGQEYEGAEADDPVCLVSAAQSHEYEYAHPQLVPVPRVVSNLVRQHWYFHQQQQADPVGDSLLCLLQLQVLLLCQVVVQQVLCCVVNLAVRAQQQHDVVDHGFEEEEEALPNSSVNVQVNSLVSRHAAEYEHQDVVSLVVSCVVCVNSHHYYYLDLVVLLVSLLRHLEYEYRDPPSDDVVSVLSHDARREYHYQNPDDNNYHYDDDHRSVSVNNNSSNCSNNVRCSVLVSLCSVPPCVSLVVGVSSQSRIQHGRSAGAHVVSCVSVVHDHDHSVRRVVD/DEAFWAADDPPLFQATQAALVLQLVQVVVVYAYEYEACSNVSQPGHPVSNVVSHYHYDHRVVRLVGQEYGGEEAADPVRLVSAAFSHEYEYAHVLLVPVVSLQSNLVRQHWYFHQQQLADPVGDSLLCLLLLQVLLLLQLVVQQVCCCVVVLFPHAQQQHDVVDHHAEEEEEALPNSRVNVVVNSVVSHHAAEYEDQDDVSLVVSCVVCVNSHHYDYLDLVCLLVSLLRHLEYEARDDVSADLVSVLSHDQRREYHYQVPDDNNYHYDDDHRSVSVNNNSSNCSNSVRCSVLVSLCSVPPLVSLVVRVSSLSRTQHGRSAGQHVVSCVSVVHDHDHSVRRSVD/DEEFWAADPDPLFQATQAALQLLLVQVVVVYAYEYEAPSNVSQPGHPVSNVVSPYHHDHRLVRLPGQEYEGEEADDPVRLVSQAASHEYEYAHPLLVPVPSLQSNLVRQHWYFHQQQLADPVGDRLLCLLQLLVLQLLQVVVQQVLCCVVVLAVHDQQQHDVPDHHFEEEEEALPNSRVSNCVNSVVSHHAAEYEDQDPVSQVVSCVVVVNSHHYDYLDLVVLLVSQLRHLEYEYRDDVSDDVVSVLSHDARREYHYQVPDDNNYHYDDDHRSVSVNNNSSNCSNNVRCSVVVSQCSVPNCVSLVVRVSSQSRTQGGRSAGAHDVSCVSVVHDHDHSVGRVVD/DEEFWAADDPPLFLATQAALVLLLVQVVVPYAYEYEAPSHVSQPRHPVSNVVSRYHHDHRLVRLVGQEYGGEEADDPVRLVSQAASHEYEYAHPLLVPVPSVQSNLVRQYWYFHQQQLADPVGDSLLCLLLLQVLLLQQVVVQQVQCCVVVLAVHDQQQHDVPDHHFEEEEEDLDNSRVNNQVNSLVSHHAAEYEDQDDVSQVVSCVVVVNSHHYDHLDLVVVLVSQLRHLEYEADDDVSADLVSVCSHDARREYEYQVPDDNNYHYDDDHRSVSVNNNSSNCSNNVRCSVLVSQCSVPPCVSLVVRVSSLSSIQGHRSAGAHVSSCVSVVHDHDPSVRSSVD

InterPro domains:
  IPR007698 Alanine dehydrogenase/pyridine nucleotide transhydrogenase, NAD(H)-binding domain [PF01262] (139-349)
  IPR007698 Alanine dehydrogenase/pyridine nucleotide transhydrogenase, NAD(H)-binding domain [SM01002] (147-295)
  IPR007886 Alanine dehydrogenase/pyridine nucleotide transhydrogenase, N-terminal [PF05222] (4-135)
  IPR007886 Alanine dehydrogenase/pyridine nucleotide transhydrogenase, N-terminal [SM01003] (4-135)
  IPR008141 Alanine dehydrogenase [PIRSF000183] (1-368)
  IPR008141 Alanine dehydrogenase [TIGR00518] (1-367)
  IPR008141 Alanine dehydrogenase [cd05305] (1-356)
  IPR008143 Alanine dehydrogenase/pyridine nucleotide transhydrogenase, conserved site-2 [PS00837] (171-196)
  IPR036291 NAD(P)-binding domain superfamily [SSF51735] (135-301)

Organism: Thermus thermophilus (strain ATCC 27634 / DSM 579 / HB8) (NCBI:txid300852)